Protein 1YAA (pdb70)

Sequence (1648 aa):
SATLFNNIELLPPDALFGIKQRYGQDQRATKVDLGIGAYRDDNGKPWVLPSVKAAEKLIHNDSSYNHEYLGITGLPSLTSNAAKIIFGTQSDALQEDRVISVQSLSGTGALHISAKFFSKFFPDKLVYLSKPTWANHMAIFENQGLKTATYPYWANETKSLDLNGFLNAIQKAPEGSIFVLHSCAHNPTGLDPTSEQWVQIVDAIASKNHIALFDTAYQGFATGDLDKDAYAVRLGVEKLSTVSPVFVCQSFAKNAGMYGERVGCFHLALTKQAQNKTIKPAVTSQLAKIIRSEVSNPPAYGAKIVAKLLETPELTEQWHKDMVTMSSRITKMRHALRDHLVKLGTPGNWDHIVNQCGMFSFTGLTPQMVKRLEETHAVYLVASGRASIAGLNQGNVEYVAKAIDEVVRFYASATLFNNIELLPPDALFGIKQRYGQDQRATKVDLGIGAYRDDNGKPWVLPSVKAAEKLIHNDSSYNHEYLGITGLPSLTSNAAKIIFGTQSDALQEDRVISVQSLSGTGALHISAKFFSKFFPDKLVYLSKPTWANHMAIFENQGLKTATYPYWANETKSLDLNGFLNAIQKAPEGSIFVLHSCAHNPTGLDPTSEQWVQIVDAIASKNHIALFDTAYQGFATGDLDKDAYAVRLGVEKLSTVSPVFVCQSFAKNAGMYGERVGCFHLALTKQAQNKTIKPAVTSQLAKIIRSEVSNPPAYGAKIVAKLLETPELTEQWHKDMVTMSSRITKMRHALRDHLVKLGTPGNWDHIVNQCGMFSFTGLTPQMVKRLEETHAVYLVASGRASIAGLNQGNVEYVAKAIDEVVRFYASATLFNNIELLPPDALFGIKQRYGQDQRATKVDLGIGAYRDDNGKPWVLPSVKAAEKLIHNDSSYNHEYLGITGLPSLTSNAAKIIFGTQSDALQEDRVISVQSLSGTGALHISAKFFSKFFPDKLVYLSKPTWANHMAIFENQGLKTATYPYWANETKSLDLNGFLNAIQKAPEGSIFVLHSCAHNPTGLDPTSEQWVQIVDAIASKNHIALFDTAYQGFATGDLDKDAYAVRLGVEKLSTVSPVFVCQSFAKNAGMYGERVGCFHLALTKQAQNKTIKPAVTSQLAKIIRSEVSNPPAYGAKIVAKLLETPELTEQWHKDMVTMSSRITKMRHALRDHLVKLGTPGNWDHIVNQCGMFSFTGLTPQMVKRLEETHAVYLVASGRASIAGLNQGNVEYVAKAIDEVVRFYASATLFNNIELLPPDALFGIKQRYGQDQRATKVDLGIGAYRDDNGKPWVLPSVKAAEKLIHNDSSYNHEYLGITGLPSLTSNAAKIIFGTQSDALQEDRVISVQSLSGTGALHISAKFFSKFFPDKLVYLSKPTWANHMAIFENQGLKTATYPYWANETKSLDLNGFLNAIQKAPEGSIFVLHSCAHNPTGLDPTSEQWVQIVDAIASKNHIALFDTAYQGFATGDLDKDAYAVRLGVEKLSTVSPVFVCQSFAKNAGMYGERVGCFHLALTKQAQNKTIKPAVTSQLAKIIRSEVSNPPAYGAKIVAKLLETPELTEQWHKDMVTMSSRITKMRHALRDHLVKLGTPGNWDHIVNQCGMFSFTGLTPQMVKRLEETHAVYLVASGRASIAGLNQGNVEYVAKAIDEVVRFYA

Foldseek 3Di:
DVCPCVPDDDDDDDLAVVLVVVLVPDPDPQAFEFGDQAFADQVLHHDQAPLLVVLLVVLVVDPPRDQDFAALQDDVLLFVLVCCLQQNPPHPLVVVVQKDKGKALFLLRLLLLVLQLCLVPPQAAEEEEEVVADRCNVVSNVVSVHHYDYFYAADLVVRAGPLVRNLVCLQPGQAAHEYEAELACTPFALYDQPLVSLLSNLVSNQVRLYEYAYRYEFQCFFVNDSVVSSSSVNSNLVSCQARYKYWYRFGCCHLNVLVVLRTTMIMIRHHDDPCCVPVSVVVNVVSSVVSCVPVNHGRDSSSSSSSSQSPPVVSVVSSSVSSCVRSVVLLVLLCLLQVLLVVVVQPDHQCQSNVGTGFKHQRSDALVLQVVLCVPVNYHYRSSSIGGSSSDHPVPSNVVSVSSSVSSVVPD/DVCVCVPPDDDDDQLQVVLVVVLVPDPDPQAFEFGDQAFADQVLHHDQFPLLVVLLVVQVVDPPRDQDFAALQGDPLLFVLVCCLQQHPPHPLVVVVQKDKGKAQFLLRLLLLVLQLCLVPPQAAEEEDEVVADRCNVVSNVVSPHHYDYFYFADLVVLAGPLVRRLVCLVPHAQAHEYEAALALTVPSLHDDDLVSLLSNLVSCQVSLYEYEYRYEFQCFFVNDSVVSSSSVNSNLVRCQQRAKYWYRFGPCHLNVLPPLRTTMIMIRGHDDPPVVVVRVVVSVVSSVVSCVPPNHGGDPSSSSVSCCSVDPVSVVSSSVSSCVRSVQLLVLLVLLQVLLVVVVAPDHRCQSNVRIGQKHQRSDALQLQVCCCVPRNYHYRSRSITGSSSDHPVCSNSSSVSSSCSSVVVD/DVCVCVPPDDDDDQLQVVQVVVLVVDPDPQAFEFGDQAFAPQVQHHDQAPLLVVLQVVLVVDPPHDQDFAALQDDPLLFVLVCCLQQNVPHPLVVVVQKDKGWALFLLRLLLLVLQVCLVPPLPAEAEDEVVADSCNVVSNVVSPHHYDYFYAAPQVVRAGPLVRRLVCLQPGAAQHEYEAELACTPPALYDDDLVSLLSNLVSCQVRLYEYAYRYAFQCFFPLGNVVSSSSVNSNCVRCQARYKYWYRHGPCHLNVLVVQRTTMIMIRGHDDPCCVVVNVVVSVVSSVVSCVPVNHGRDPSSSSVSSQSPDPVSVVSSSVRSNSRNVVLLVLLCLLQVLLVVVVADDHSCQSNVRTGQKHQRSDALQLQVCCCVPVSYHYRSSSITGSSSDHPVCSNSSSVSSSVSSVVVD/DVCPCVPPDDDDDQQQVVLVVVLVVDPDPQAFDFGDQAFADQVLHHDQFPLLVVLLVVLVVDPPRDQDFAALQDDPLLFVLVCCLQQNPPHPLVVVVQKDKGKALFLLRLLLLVLLLCLPPPQAAEEEQEVVADRCNCVSNVVSVHHYDYFYAQDQVVRAGPLVRRLVCLLPGQAAHEYEAALACTPFALYDDDLVSLLSNLVSNQVRLYEYEYRYEFQCFFPNDRVVSSSSVNSNLVSCQARAKYWYRFGPCHLNVCVVLRTTMIMIRGHDDPCCVPVVVVVNVVSSVVSCVPVNHHRPPSSSSSSSCSVDPVSVVSSSVSSVVSNVVLLVLLCLLQVLLVVLVQPDHQCQSNVRTGQKHQRSDALQLQVCCCVPRSYHYRSSSITGSSSDHPVCSNSSSVSSSVSSVVPD

Nearest PDB structures (foldseek):
  1yaa-assembly2_D  TM=1.001E+00  e=1.701E-75  Saccharomyces cerevisiae
  3ii0-assembly3_C  TM=9.668E-01  e=4.951E-47  Homo sapiens
  5tor-assembly1_B  TM=9.424E-01  e=5.478E-46  Sus scrofa
  1ajr-assembly1_B  TM=9.459E-01  e=1.433E-45  Sus scrofa
  5tor-assembly1_A  TM=9.460E-01  e=4.399E-45  Sus scrofa

Structure (mmCIF, N/CA/C/O backbone):
data_1YAA
#
_entry.id   1YAA
#
_cell.length_a   130.310
_cell.length_b   134.630
_cell.length_c   98.750
_cell.angle_alpha   90.00
_cell.angle_beta   90.00
_cell.angle_gamma   90.00
#
_symmetry.space_group_name_H-M   'P 21 21 21'
#
loop_
_entity.id
_entity.type
_entity.pdbx_description
1 polymer 'ASPARTATE AMINOTRANSFERASE'
2 non-polymer 'MALEIC ACID'
3 non-polymer "PYRIDOXAL-5'-PHOSPHATE"
4 water water
#
loop_
_atom_site.group_PDB
_atom_site.id
_atom_site.type_symbol
_atom_site.label_atom_id
_atom_site.label_alt_id
_atom_site.label_comp_id
_atom_site.label_asym_id
_atom_site.label_entity_id
_atom_site.label_seq_id
_atom_site.pdbx_PDB_ins_code
_atom_site.Cartn_x
_atom_site.Cartn_y
_atom_site.Cartn_z
_atom_site.occupancy
_atom_site.B_iso_or_equiv
_atom_site.auth_seq_id
_atom_site.auth_comp_id
_atom_site.auth_asym_id
_atom_site.auth_atom_id
_atom_site.pdbx_PDB_model_num
ATOM 1 N N . SER A 1 1 ? 34.631 71.506 57.764 1.00 30.57 2 SER A N 1
ATOM 2 C CA . SER A 1 1 ? 34.766 70.037 57.543 1.00 34.31 2 SER A CA 1
ATOM 3 C C . SER A 1 1 ? 33.581 69.425 56.797 1.00 34.44 2 SER A C 1
ATOM 4 O O . SER A 1 1 ? 33.565 68.222 56.534 1.00 34.40 2 SER A O 1
ATOM 7 N N . ALA A 1 2 ? 32.592 70.252 56.464 1.00 34.16 3 ALA A N 1
ATOM 8 C CA . ALA A 1 2 ? 31.411 69.783 55.743 1.00 36.16 3 ALA A CA 1
ATOM 9 C C . ALA A 1 2 ? 31.677 69.641 54.244 1.00 36.73 3 ALA A C 1
ATOM 10 O O . ALA A 1 2 ? 31.021 68.855 53.560 1.00 36.72 3 ALA A O 1
ATOM 12 N N . THR A 1 3 ? 32.665 70.380 53.749 1.00 35.63 4 THR A N 1
ATOM 13 C CA . THR A 1 3 ? 33.016 70.364 52.334 1.00 35.78 4 THR A CA 1
ATOM 14 C C . THR A 1 3 ? 34.340 69.658 52.014 1.00 36.92 4 THR A C 1
ATOM 15 O O . THR A 1 3 ? 34.980 69.963 51.003 1.00 37.68 4 THR A O 1
ATOM 19 N N . LEU A 1 4 ? 34.729 68.698 52.850 1.00 35.06 5 LEU A N 1
ATOM 20 C CA . LEU A 1 4 ? 35.982 67.963 52.665 1.00 36.19 5 LEU A CA 1
ATOM 21 C C . LEU A 1 4 ? 36.097 67.172 51.365 1.00 35.08 5 LEU A C 1
ATOM 22 O O . LEU A 1 4 ? 37.184 67.053 50.797 1.00 34.87 5 LEU A O 1
ATOM 27 N N . PHE A 1 5 ? 34.978 66.609 50.918 1.00 36.03 6 PHE A N 1
ATOM 28 C CA . PHE A 1 5 ? 34.949 65.793 49.706 1.00 30.97 6 PHE A CA 1
ATOM 29 C C . PHE A 1 5 ? 34.455 66.526 48.452 1.00 32.71 6 PHE A C 1
ATOM 30 O O . PHE A 1 5 ? 34.235 65.903 47.413 1.00 35.20 6 PHE A O 1
ATOM 38 N N . ASN A 1 6 ? 34.313 67.847 48.537 1.00 32.46 7 ASN A N 1
ATOM 39 C CA . ASN A 1 6 ? 33.834 68.646 47.407 1.00 32.26 7 ASN A CA 1
ATOM 40 C C . ASN A 1 6 ? 34.899 68.908 46.329 1.00 33.62 7 ASN A C 1
ATOM 41 O O . ASN A 1 6 ? 34.677 69.696 45.411 1.00 36.86 7 ASN A O 1
ATOM 46 N N . ASN A 1 7 ? 36.042 68.236 46.430 1.00 30.56 8 ASN A N 1
ATOM 47 C CA . ASN A 1 7 ? 37.128 68.410 45.466 1.00 30.69 8 ASN A CA 1
ATOM 48 C C . ASN A 1 7 ? 37.777 67.074 45.078 1.00 28.75 8 ASN A C 1
ATOM 49 O O . ASN A 1 7 ? 38.806 67.046 44.396 1.00 25.18 8 ASN A O 1
ATOM 54 N N . ILE A 1 8 ? 37.190 65.971 45.533 1.00 25.83 9 ILE A N 1
ATOM 55 C CA . ILE A 1 8 ? 37.721 64.655 45.216 1.00 23.28 9 ILE A CA 1
ATOM 56 C C . ILE A 1 8 ? 37.319 64.207 43.808 1.00 23.63 9 ILE A C 1
ATOM 57 O O . ILE A 1 8 ? 36.139 64.172 43.450 1.00 22.13 9 ILE A O 1
ATOM 62 N N . GLU A 1 9 ? 38.340 63.878 43.027 1.00 23.06 10 GLU A N 1
ATOM 63 C CA . GLU A 1 9 ? 38.213 63.451 41.638 1.00 25.52 10 GLU A CA 1
ATOM 64 C C . GLU A 1 9 ? 37.365 62.197 41.431 1.00 25.57 10 GLU A C 1
ATOM 65 O O . GLU A 1 9 ? 37.198 61.376 42.338 1.00 28.33 10 GLU A O 1
ATOM 71 N N . LEU A 1 10 ? 36.825 62.069 40.222 1.00 25.83 11 LEU A N 1
ATOM 72 C CA . LEU A 1 10 ? 36.016 60.919 39.839 1.00 26.18 11 LEU A CA 1
ATOM 73 C C . LEU A 1 10 ? 36.880 60.011 38.974 1.00 27.62 11 LEU A C 1
ATOM 74 O O . LEU A 1 10 ? 37.402 60.431 37.940 1.00 29.44 11 LEU A O 1
ATOM 79 N N . LEU A 1 11 ? 37.029 58.767 39.414 1.00 27.53 12 LEU A N 1
ATOM 80 C CA . LEU A 1 11 ? 37.829 57.787 38.701 1.00 24.50 12 LEU A CA 1
ATOM 81 C C . LEU A 1 11 ? 36.974 56.867 37.831 1.00 28.59 12 LEU A C 1
ATOM 82 O O . LEU A 1 11 ? 35.840 56.531 38.189 1.00 33.48 12 LEU A O 1
ATOM 87 N N . PRO A 1 12 ? 37.488 56.497 36.643 1.00 30.91 13 PRO A N 1
ATOM 88 C CA . PRO A 1 12 ? 36.797 55.614 35.692 1.00 30.02 13 PRO A CA 1
ATOM 89 C C . PRO A 1 12 ? 36.757 54.151 36.167 1.00 31.99 13 PRO A C 1
ATOM 90 O O . PRO A 1 12 ? 37.660 53.691 36.876 1.00 31.67 13 PRO A O 1
ATOM 94 N N . PRO A 1 13 ? 35.699 53.408 35.790 1.00 29.45 14 PRO A N 1
ATOM 95 C CA . PRO A 1 13 ? 35.523 52.001 36.168 1.00 29.10 14 PRO A CA 1
ATOM 96 C C . PRO A 1 13 ? 36.694 51.109 35.771 1.00 29.15 14 PRO A C 1
ATOM 97 O O . PRO A 1 13 ? 37.534 51.492 34.955 1.00 28.06 14 PRO A O 1
ATOM 101 N N . ASP A 1 14 ? 36.732 49.910 36.349 1.00 28.66 15 ASP A N 1
ATOM 102 C CA . ASP A 1 14 ? 37.793 48.949 36.070 1.00 25.70 15 ASP A CA 1
ATOM 103 C C . ASP A 1 14 ? 37.717 48.524 34.610 1.00 24.27 15 ASP A C 1
ATOM 104 O O . ASP A 1 14 ? 36.636 48.270 34.086 1.00 26.24 15 ASP A O 1
ATOM 109 N N . ALA A 1 15 ? 38.873 48.470 33.955 1.00 26.64 16 ALA A N 1
ATOM 110 C CA . ALA A 1 15 ? 38.951 48.080 32.552 1.00 28.24 16 ALA A CA 1
ATOM 111 C C . ALA A 1 15 ? 38.398 46.679 32.296 1.00 29.45 16 ALA A C 1
ATOM 112 O O . ALA A 1 15 ? 38.003 46.365 31.174 1.00 33.77 16 ALA A O 1
ATOM 114 N N . LEU A 1 16 ? 38.355 45.853 33.341 1.00 29.23 17 LEU A N 1
ATOM 115 C CA . LEU A 1 16 ? 37.869 44.476 33.231 1.00 26.16 17 LEU A CA 1
ATOM 116 C C . LEU A 1 16 ? 36.487 44.274 33.850 1.00 27.25 17 LEU A C 1
ATOM 117 O O . LEU A 1 16 ? 35.567 43.796 33.181 1.00 23.87 17 LEU A O 1
ATOM 122 N N . PHE A 1 17 ? 36.347 44.610 35.132 1.00 23.91 18 PHE A N 1
ATOM 123 C CA . PHE A 1 17 ? 35.068 44.451 35.825 1.00 25.81 18 PHE A CA 1
ATOM 124 C C . PHE A 1 17 ? 34.007 45.395 35.270 1.00 23.12 18 PHE A C 1
ATOM 125 O O . PHE A 1 17 ? 32.825 45.268 35.585 1.00 23.14 18 PHE A O 1
ATOM 133 N N . GLY A 1 18 ? 34.445 46.340 34.443 1.00 26.57 19 GLY A N 1
ATOM 134 C CA . GLY A 1 18 ? 33.533 47.278 33.820 1.00 27.49 19 GLY A CA 1
ATOM 135 C C . GLY A 1 18 ? 32.803 46.597 32.678 1.00 30.37 19 GLY A C 1
ATOM 136 O O . GLY A 1 18 ? 31.627 46.871 32.438 1.00 31.37 19 GLY A O 1
ATOM 137 N N . ILE A 1 19 ? 33.503 45.709 31.973 1.00 31.90 20 ILE A N 1
ATOM 138 C CA . ILE A 1 19 ? 32.920 44.968 30.856 1.00 32.76 20 ILE A CA 1
ATOM 139 C C . ILE A 1 19 ? 31.802 44.091 31.407 1.00 36.32 20 ILE A C 1
ATOM 140 O O . ILE A 1 19 ? 30.748 43.950 30.792 1.00 34.43 20 ILE A O 1
ATOM 145 N N . LYS A 1 20 ? 32.042 43.531 32.590 1.00 39.09 21 LYS A N 1
ATOM 146 C CA . LYS A 1 20 ? 31.077 42.673 33.262 1.00 42.18 21 LYS A CA 1
ATOM 147 C C . LYS A 1 20 ? 29.786 43.441 33.563 1.00 46.47 21 LYS A C 1
ATOM 148 O O . LYS A 1 20 ? 28.688 42.896 33.432 1.00 48.59 21 LYS A O 1
ATOM 154 N N . GLN A 1 21 ? 29.925 44.711 33.945 1.00 49.84 22 GLN A N 1
ATOM 155 C CA . GLN A 1 21 ? 28.775 45.563 34.251 1.00 51.92 22 GLN A CA 1
ATOM 156 C C . GLN A 1 21 ? 28.007 45.912 32.978 1.00 51.38 22 GLN A C 1
ATOM 157 O O . GLN A 1 21 ? 26.821 45.617 32.869 1.00 53.90 22 GLN A O 1
ATOM 163 N N . ARG A 1 22 ? 28.704 46.509 32.012 1.00 50.40 23 ARG A N 1
ATOM 164 C CA . ARG A 1 22 ? 28.115 46.915 30.733 1.00 47.18 23 ARG A CA 1
ATOM 165 C C . ARG A 1 22 ? 27.489 45.746 29.979 1.00 47.31 23 ARG A C 1
ATOM 166 O O . ARG A 1 22 ? 26.522 45.921 29.233 1.00 47.36 23 ARG A O 1
ATOM 174 N N . TYR A 1 23 ? 28.065 44.561 30.162 1.00 43.79 24 TYR A N 1
ATOM 175 C CA . TYR A 1 23 ? 27.564 43.346 29.533 1.00 41.61 24 TYR A CA 1
ATOM 176 C C . TYR A 1 23 ? 26.301 42.923 30.265 1.00 43.55 24 TYR A C 1
ATOM 177 O O . TYR A 1 23 ? 25.325 42.510 29.642 1.00 46.35 24 TYR A O 1
ATOM 186 N N . GLY A 1 24 ? 26.336 43.033 31.592 1.00 45.30 25 GLY A N 1
ATOM 187 C CA . GLY A 1 24 ? 25.195 42.666 32.412 1.00 48.86 25 GLY A CA 1
ATOM 188 C C . GLY A 1 24 ? 24.002 43.579 32.196 1.00 51.34 25 GLY A C 1
ATOM 189 O O . GLY A 1 24 ? 22.855 43.131 32.246 1.00 50.00 25 GLY A O 1
ATOM 190 N N . GLN A 1 25 ? 24.277 44.855 31.934 1.00 54.18 26 GLN A N 1
ATOM 191 C CA . GLN A 1 25 ? 23.235 45.849 31.697 1.00 58.79 26 GLN A CA 1
ATOM 192 C C . GLN A 1 25 ? 22.802 45.843 30.225 1.00 61.84 26 GLN A C 1
ATOM 193 O O . GLN A 1 25 ? 22.249 46.827 29.728 1.00 63.85 26 GLN A O 1
ATOM 199 N N . ASP A 1 26 ? 23.079 44.742 29.528 1.00 62.40 27 ASP A N 1
ATOM 200 C CA . ASP A 1 26 ? 22.716 44.607 28.120 1.00 62.97 27 ASP A CA 1
ATOM 201 C C . ASP A 1 26 ? 21.505 43.684 27.988 1.00 61.95 27 ASP A C 1
ATOM 202 O O . ASP A 1 26 ? 21.500 42.564 28.501 1.00 61.16 27 ASP A O 1
ATOM 207 N N . GLN A 1 27 ? 20.486 44.167 27.283 1.00 61.26 28 GLN A N 1
ATOM 208 C CA . GLN A 1 27 ? 19.245 43.427 27.089 1.00 61.71 28 GLN A CA 1
ATOM 209 C C . GLN A 1 27 ? 19.243 42.435 25.922 1.00 59.87 28 GLN A C 1
ATOM 210 O O . GLN A 1 27 ? 18.435 41.503 25.900 1.00 60.01 28 GLN A O 1
ATOM 216 N N . ARG A 1 28 ? 20.137 42.640 24.957 1.00 56.19 29 ARG A N 1
ATOM 217 C CA . ARG A 1 28 ? 20.226 41.773 23.780 1.00 53.29 29 ARG A CA 1
ATOM 218 C C . ARG A 1 28 ? 20.399 40.296 24.127 1.00 51.27 29 ARG A C 1
ATOM 219 O O . ARG A 1 28 ? 21.254 39.937 24.936 1.00 53.06 29 ARG A O 1
ATOM 227 N N . ALA A 1 29 ? 19.569 39.447 23.522 1.00 50.83 30 ALA A N 1
ATOM 228 C CA . ALA A 1 29 ? 19.616 38.005 23.767 1.00 52.12 30 ALA A CA 1
ATOM 229 C C . ALA A 1 29 ? 20.755 37.322 23.016 1.00 52.08 30 ALA A C 1
ATOM 230 O O . ALA A 1 29 ? 21.121 36.186 23.326 1.00 53.26 30 ALA A O 1
ATOM 232 N N . THR A 1 30 ? 21.309 38.016 22.026 1.00 50.74 31 THR A N 1
ATOM 233 C CA . THR A 1 30 ? 22.410 37.479 21.237 1.00 47.89 31 THR A CA 1
ATOM 234 C C . THR A 1 30 ? 23.729 38.177 21.593 1.00 45.49 31 THR A C 1
ATOM 235 O O . THR A 1 30 ? 24.391 38.775 20.741 1.00 48.02 31 THR A O 1
ATOM 239 N N . LYS A 1 31 ? 24.100 38.095 22.868 1.00 39.62 32 LYS A N 1
ATOM 240 C CA . LYS A 1 31 ? 25.332 38.707 23.356 1.00 32.60 32 LYS A CA 1
ATOM 241 C C . LYS A 1 31 ? 26.326 37.652 23.848 1.00 26.74 32 LYS A C 1
ATOM 242 O O . LYS A 1 31 ? 25.947 36.671 24.489 1.00 25.28 32 LYS A O 1
ATOM 248 N N . VAL A 1 32 ? 27.598 37.857 23.521 1.00 22.39 33 VAL A N 1
ATOM 249 C CA . VAL A 1 32 ? 28.669 36.946 23.913 1.00 16.83 33 VAL A CA 1
ATOM 250 C C . VAL A 1 32 ? 29.647 37.701 24.822 1.00 18.16 33 VAL A C 1
ATOM 251 O O . VAL A 1 32 ? 30.018 38.845 24.543 1.00 15.32 33 VAL A O 1
ATOM 255 N N . ASP A 1 33 ? 30.077 37.050 25.897 1.00 21.67 34 ASP A N 1
ATOM 256 C CA . ASP A 1 33 ? 30.986 37.675 26.849 1.00 27.37 34 ASP A CA 1
ATOM 257 C C . ASP A 1 33 ? 32.382 37.066 26.855 1.00 26.54 34 ASP A C 1
ATOM 258 O O . ASP A 1 33 ? 32.597 35.951 27.338 1.00 24.12 34 ASP A O 1
ATOM 263 N N . LEU A 1 34 ? 33.331 37.831 26.330 1.00 23.95 35 LEU A N 1
ATOM 264 C CA . LEU A 1 34 ? 34.721 37.411 26.264 1.00 21.30 35 LEU A CA 1
ATOM 265 C C . LEU A 1 34 ? 35.571 38.409 27.057 1.00 23.23 35 LEU A C 1
ATOM 266 O O . LEU A 1 34 ? 36.710 38.703 26.686 1.00 24.16 35 LEU A O 1
ATOM 271 N N . GLY A 1 35 ? 35.006 38.916 28.154 1.00 18.62 36 GLY A N 1
ATOM 272 C CA . GLY A 1 35 ? 35.700 39.883 28.992 1.00 24.92 36 GLY A CA 1
ATOM 273 C C . GLY A 1 35 ? 36.612 39.288 30.055 1.00 23.54 36 GLY A C 1
ATOM 274 O O . GLY A 1 35 ? 37.750 38.911 29.763 1.00 24.28 36 GLY A O 1
ATOM 275 N N . ILE A 1 36 ? 36.129 39.239 31.297 1.00 21.41 37 ILE A N 1
ATOM 276 C CA . ILE A 1 36 ? 36.903 38.681 32.406 1.00 21.79 37 ILE A CA 1
ATOM 277 C C . ILE A 1 36 ? 37.221 37.216 32.130 1.00 18.87 37 ILE A C 1
ATOM 278 O O . ILE A 1 36 ? 36.395 36.487 31.584 1.00 16.17 37 ILE A O 1
ATOM 283 N N . GLY A 1 37 ? 38.439 36.811 32.473 1.00 18.07 38 GLY A N 1
ATOM 284 C CA . GLY A 1 37 ? 38.868 35.445 32.255 1.00 24.89 38 GLY A CA 1
ATOM 285 C C . GLY A 1 37 ? 38.363 34.470 33.297 1.00 25.30 38 GLY A C 1
ATOM 286 O O . GLY A 1 37 ? 39.148 33.913 34.062 1.00 31.31 38 GLY A O 1
ATOM 287 N N . ALA A 1 38 ? 37.047 34.299 33.349 1.00 26.50 39 ALA A N 1
ATOM 288 C CA . ALA A 1 38 ? 36.422 33.377 34.282 1.00 22.22 39 ALA A CA 1
ATOM 289 C C . ALA A 1 38 ? 35.905 32.230 33.434 1.00 21.74 39 ALA A C 1
ATOM 290 O O . ALA A 1 38 ? 35.185 32.457 32.465 1.00 19.21 39 ALA A O 1
ATOM 292 N N . TYR A 1 39 ? 36.298 31.008 33.788 1.00 22.40 40 TYR A N 1
ATOM 293 C CA . TYR A 1 39 ? 35.902 29.809 33.054 1.00 19.87 40 TYR A CA 1
ATOM 294 C C . TYR A 1 39 ? 34.398 29.592 32.944 1.00 20.03 40 TYR A C 1
ATOM 295 O O . TYR A 1 39 ? 33.649 29.813 33.897 1.00 22.13 40 TYR A O 1
ATOM 304 N N . ARG A 1 40 ? 33.974 29.143 31.767 1.00 17.08 41 ARG A N 1
ATOM 305 C CA . ARG A 1 40 ? 32.572 28.845 31.496 1.00 12.29 41 ARG A CA 1
ATOM 306 C C . ARG A 1 40 ? 32.565 27.531 30.750 1.00 15.95 41 ARG A C 1
ATOM 307 O O . ARG A 1 40 ? 33.487 27.245 29.983 1.00 14.37 41 ARG A O 1
ATOM 315 N N . ASP A 1 41 ? 31.552 26.712 31.004 1.00 16.38 42 ASP A N 1
ATOM 316 C CA . ASP A 1 41 ? 31.457 25.423 30.336 1.00 22.00 42 ASP A CA 1
ATOM 317 C C . ASP A 1 41 ? 30.858 25.546 28.928 1.00 22.22 42 ASP A C 1
ATOM 318 O O . ASP A 1 41 ? 30.757 26.648 28.386 1.00 22.27 42 ASP A O 1
ATOM 323 N N . ASP A 1 42 ? 30.455 24.418 28.350 1.00 26.66 43 ASP A N 1
ATOM 324 C CA . ASP A 1 42 ? 29.883 24.389 27.003 1.00 30.21 43 ASP A CA 1
ATOM 325 C C . ASP A 1 42 ? 28.539 25.118 26.866 1.00 25.97 43 ASP A C 1
ATOM 326 O O . ASP A 1 42 ? 28.185 25.563 25.777 1.00 30.86 43 ASP A O 1
ATOM 331 N N . ASN A 1 43 ? 27.809 25.260 27.969 1.00 26.65 44 ASN A N 1
ATOM 332 C CA . ASN A 1 43 ? 26.514 25.945 27.951 1.00 20.34 44 ASN A CA 1
ATOM 333 C C . ASN A 1 43 ? 26.662 27.417 28.320 1.00 17.85 44 ASN A C 1
ATOM 334 O O . ASN A 1 43 ? 25.667 28.143 28.424 1.00 13.06 44 ASN A O 1
ATOM 339 N N . GLY A 1 44 ? 27.907 27.840 28.528 1.00 10.07 45 GLY A N 1
ATOM 340 C CA . GLY A 1 44 ? 28.198 29.219 28.881 1.00 15.27 45 GLY A CA 1
ATOM 341 C C . GLY A 1 44 ? 27.935 29.588 30.329 1.00 15.28 45 GLY A C 1
ATOM 342 O O . GLY A 1 44 ? 27.877 30.770 30.668 1.00 18.12 45 GLY A O 1
ATOM 343 N N . LYS A 1 45 ? 27.834 28.584 31.192 1.00 14.73 46 LYS A N 1
ATOM 344 C CA . LYS A 1 45 ? 27.557 28.808 32.605 1.00 11.30 46 LYS A CA 1
ATOM 345 C C . LYS A 1 45 ? 28.759 28.582 33.521 1.00 13.50 46 LYS A C 1
ATOM 346 O O . LYS A 1 45 ? 29.728 27.910 33.146 1.00 11.39 46 LYS A O 1
ATOM 352 N N . PRO A 1 46 ? 28.728 29.175 34.730 1.00 10.18 47 PRO A N 1
ATOM 353 C CA . PRO A 1 46 ? 29.835 28.994 35.673 1.00 7.03 47 PRO A CA 1
ATOM 354 C C . PRO A 1 46 ? 29.984 27.488 35.897 1.00 8.11 47 PRO A C 1
ATOM 355 O O . PRO A 1 46 ? 28.997 26.754 35.850 1.00 12.03 47 PRO A O 1
ATOM 359 N N . TRP A 1 47 ? 31.207 27.020 36.107 1.00 14.66 48 TRP A N 1
ATOM 360 C CA . TRP A 1 47 ? 31.432 25.591 36.288 1.00 15.71 48 TRP A CA 1
ATOM 361 C C . TRP A 1 47 ? 32.215 25.232 37.552 1.00 16.57 48 TRP A C 1
ATOM 362 O O . TRP A 1 47 ? 33.444 25.263 37.556 1.00 21.15 48 TRP A O 1
ATOM 373 N N . VAL A 1 48 ? 31.500 24.877 38.617 1.00 17.61 49 VAL A N 1
ATOM 374 C CA . VAL A 1 48 ? 32.142 24.485 39.873 1.00 10.84 49 VAL A CA 1
ATOM 375 C C . VAL A 1 48 ? 32.774 23.106 39.672 1.00 10.20 49 VAL A C 1
ATOM 376 O O . VAL A 1 48 ? 32.078 22.137 39.374 1.00 12.89 49 VAL A O 1
ATOM 380 N N . LEU A 1 49 ? 34.090 23.027 39.839 1.00 12.26 50 LEU A N 1
ATOM 381 C CA . LEU A 1 49 ? 34.828 21.781 39.648 1.00 11.31 50 LEU A CA 1
ATOM 382 C C . LEU A 1 49 ? 34.286 20.594 40.430 1.00 12.63 50 LEU A C 1
ATOM 383 O O . LEU A 1 49 ? 34.030 20.693 41.629 1.00 17.15 50 LEU A O 1
ATOM 388 N N . PRO A 1 50 ? 34.110 19.449 39.754 1.00 11.29 51 PRO A N 1
ATOM 389 C CA . PRO A 1 50 ? 33.601 18.234 40.387 1.00 13.52 51 PRO A CA 1
ATOM 390 C C . PRO A 1 50 ? 34.410 17.865 41.626 1.00 14.35 51 PRO A C 1
ATOM 391 O O . PRO A 1 50 ? 33.846 17.398 42.613 1.00 18.55 51 PRO A O 1
ATOM 395 N N . SER A 1 51 ? 35.720 18.114 41.587 1.00 16.36 52 SER A N 1
ATOM 396 C CA . SER A 1 51 ? 36.593 17.818 42.723 1.00 13.26 52 SER A CA 1
ATOM 397 C C . SER A 1 51 ? 36.321 18.794 43.865 1.00 15.09 52 SER A C 1
ATOM 398 O O . SER A 1 51 ? 36.361 18.414 45.034 1.00 15.57 52 SER A O 1
ATOM 401 N N . VAL A 1 52 ? 36.068 20.056 43.523 1.00 13.49 53 VAL A N 1
ATOM 402 C CA . VAL A 1 52 ? 35.753 21.073 44.526 1.00 12.26 53 VAL A CA 1
ATOM 403 C C . VAL A 1 52 ? 34.426 20.722 45.202 1.00 17.48 53 VAL A C 1
ATOM 404 O O . VAL A 1 52 ? 34.271 20.905 46.410 1.00 19.24 53 VAL A O 1
ATOM 408 N N . LYS A 1 53 ? 33.481 20.196 44.423 1.00 17.60 54 LYS A N 1
ATOM 409 C CA . LYS A 1 53 ? 32.179 19.800 44.955 1.00 16.45 54 LYS A CA 1
ATOM 410 C C . LYS A 1 53 ? 32.316 18.720 46.020 1.00 18.47 54 LYS A C 1
ATOM 411 O O . LYS A 1 53 ? 31.642 18.765 47.052 1.00 14.87 54 LYS A O 1
ATOM 417 N N . ALA A 1 54 ? 33.191 17.750 45.764 1.00 19.04 55 ALA A N 1
ATOM 418 C CA . ALA A 1 54 ? 33.412 16.652 46.698 1.00 19.50 55 ALA A CA 1
ATOM 419 C C . ALA A 1 54 ? 34.117 17.093 47.983 1.00 18.39 55 ALA A C 1
ATOM 420 O O . ALA A 1 54 ? 33.819 16.574 49.061 1.00 22.51 55 ALA A O 1
ATOM 422 N N . ALA A 1 55 ? 35.032 18.057 47.868 1.00 14.59 56 ALA A N 1
ATOM 423 C CA . ALA A 1 55 ? 35.773 18.583 49.021 1.00 13.36 56 ALA A CA 1
ATOM 424 C C . ALA A 1 55 ? 34.862 19.421 49.900 1.00 11.02 56 ALA A C 1
ATOM 425 O O . ALA A 1 55 ? 34.907 19.343 51.128 1.00 15.64 56 ALA A O 1
ATOM 427 N N . GLU A 1 56 ? 34.013 20.202 49.247 1.00 10.76 57 GLU A N 1
ATOM 428 C CA . GLU A 1 56 ? 33.071 21.086 49.914 1.00 13.62 57 GLU A CA 1
ATOM 429 C C . GLU A 1 56 ? 32.013 20.297 50.685 1.00 18.08 57 GLU A C 1
ATOM 430 O O . GLU A 1 56 ? 31.465 20.778 51.676 1.00 17.41 57 GLU A O 1
ATOM 436 N N . LYS A 1 57 ? 31.762 19.070 50.233 1.00 22.61 58 LYS A N 1
ATOM 437 C CA . LYS A 1 57 ? 30.789 18.168 50.844 1.00 23.23 58 LYS A CA 1
ATOM 438 C C . LYS A 1 57 ? 31.351 17.598 52.145 1.00 23.30 58 LYS A C 1
ATOM 439 O O . LYS A 1 57 ? 30.654 17.527 53.163 1.00 20.59 58 LYS A O 1
ATOM 445 N N . LEU A 1 58 ? 32.618 17.201 52.100 1.00 13.65 59 LEU A N 1
ATOM 446 C CA . LEU A 1 58 ? 33.287 16.632 53.261 1.00 19.41 59 LEU A CA 1
ATOM 447 C C . LEU A 1 58 ? 33.418 17.636 54.403 1.00 20.17 59 LEU A C 1
ATOM 448 O O . LEU A 1 58 ? 33.292 17.279 55.575 1.00 23.73 59 LEU A O 1
ATOM 453 N N . ILE A 1 59 ? 33.648 18.896 54.048 1.00 18.87 60 ILE A N 1
ATOM 454 C CA . ILE A 1 59 ? 33.790 19.970 55.025 1.00 19.88 60 ILE A CA 1
ATOM 455 C C . ILE A 1 59 ? 32.499 20.239 55.800 1.00 24.50 60 ILE A C 1
ATOM 456 O O . ILE A 1 59 ? 32.537 20.509 56.998 1.00 29.90 60 ILE A O 1
ATOM 461 N N . HIS A 1 60 ? 31.360 20.152 55.120 1.00 27.44 61 HIS A N 1
ATOM 462 C CA . HIS A 1 60 ? 30.072 20.370 55.768 1.00 30.74 61 HIS A CA 1
ATOM 463 C C . HIS A 1 60 ? 29.594 19.126 56.502 1.00 31.13 61 HIS A C 1
ATOM 464 O O . HIS A 1 60 ? 28.716 19.201 57.362 1.00 32.01 61 HIS A O 1
ATOM 471 N N . ASN A 1 61 ? 30.166 17.980 56.150 1.00 32.26 62 ASN A N 1
ATOM 472 C CA . ASN A 1 61 ? 29.810 16.725 56.798 1.00 33.57 62 ASN A CA 1
ATOM 473 C C . ASN A 1 61 ? 30.688 16.491 58.025 1.00 31.32 62 ASN A C 1
ATOM 474 O O . ASN A 1 61 ? 30.600 15.450 58.678 1.00 30.79 62 ASN A O 1
ATOM 479 N N . ASP A 1 62 ? 31.540 17.468 58.322 1.00 28.38 63 ASP A N 1
ATOM 480 C CA . ASP A 1 62 ? 32.421 17.398 59.475 1.00 27.43 63 ASP A CA 1
ATOM 481 C C . ASP A 1 62 ? 31.672 17.939 60.690 1.00 28.32 63 ASP A C 1
ATOM 482 O O . ASP A 1 62 ? 31.149 19.058 60.660 1.00 21.07 63 ASP A O 1
ATOM 487 N N . SER A 1 63 ? 31.626 17.133 61.751 1.00 28.21 64 SER A N 1
ATOM 488 C CA . SER A 1 63 ? 30.940 17.494 62.992 1.00 31.10 64 SER A CA 1
ATOM 489 C C . SER A 1 63 ? 31.512 18.765 63.611 1.00 28.41 64 SER A C 1
ATOM 490 O O . SER A 1 63 ? 30.780 19.568 64.192 1.00 27.14 64 SER A O 1
ATOM 493 N N . SER A 1 64 ? 32.820 18.944 63.451 1.00 28.86 65 SER A N 1
ATOM 494 C CA . SER A 1 64 ? 33.532 20.097 63.988 1.00 31.42 65 SER A CA 1
ATOM 495 C C . SER A 1 64 ? 33.536 21.324 63.066 1.00 28.91 65 SER A C 1
ATOM 496 O O . SER A 1 64 ? 34.286 22.273 63.300 1.00 33.74 65 SER A O 1
ATOM 499 N N . TYR A 1 65 ? 32.698 21.312 62.031 1.00 21.04 66 TYR A N 1
ATOM 500 C CA . TYR A 1 65 ? 32.628 22.431 61.093 1.00 15.50 66 TYR A CA 1
ATOM 501 C C . TYR A 1 65 ? 32.204 23.735 61.775 1.00 18.98 66 TYR A C 1
ATOM 502 O O . TYR A 1 65 ? 31.195 23.774 62.486 1.00 17.34 66 TYR A O 1
ATOM 511 N N . ASN A 1 66 ? 32.972 24.799 61.535 1.00 15.45 67 ASN A N 1
ATOM 512 C CA . ASN A 1 66 ? 32.690 26.107 62.120 1.00 13.94 67 ASN A CA 1
ATOM 513 C C . ASN A 1 66 ? 33.225 27.277 61.304 1.00 9.71 67 ASN A C 1
ATOM 514 O O . ASN A 1 66 ? 33.920 27.088 60.304 1.00 10.48 67 ASN A O 1
ATOM 519 N N . HIS A 1 67 ? 32.923 28.484 61.778 1.00 2.00 68 HIS A N 1
ATOM 520 C CA . HIS A 1 67 ? 33.339 29.724 61.142 1.00 2.11 68 HIS A CA 1
ATOM 521 C C . HIS A 1 67 ? 34.313 30.532 62.002 1.00 2.62 68 HIS A C 1
ATOM 522 O O . HIS A 1 67 ? 34.336 31.757 61.908 1.00 6.16 68 HIS A O 1
ATOM 529 N N . GLU A 1 68 ? 35.103 29.862 62.841 1.00 9.20 69 GLU A N 1
ATOM 530 C CA . GLU A 1 68 ? 36.048 30.546 63.728 1.00 10.31 69 GLU A CA 1
ATOM 531 C C . GLU A 1 68 ? 37.204 31.229 63.013 1.00 10.86 69 GLU A C 1
ATOM 532 O O . GLU A 1 68 ? 37.523 30.907 61.872 1.00 14.05 69 GLU A O 1
ATOM 538 N N . TYR A 1 69 ? 37.860 32.133 63.736 1.00 13.21 70 TYR A N 1
ATOM 539 C CA . TYR A 1 69 ? 39.016 32.858 63.232 1.00 9.66 70 TYR A CA 1
ATOM 540 C C . TYR A 1 69 ? 40.161 31.881 63.020 1.00 12.89 70 TYR A C 1
ATOM 541 O O . TYR A 1 69 ? 40.421 31.030 63.873 1.00 10.96 70 TYR A O 1
ATOM 550 N N . LEU A 1 70 ? 40.843 32.009 61.887 1.00 11.73 71 LEU A N 1
ATOM 551 C CA . LEU A 1 70 ? 42.023 31.201 61.606 1.00 9.60 71 LEU A CA 1
ATOM 552 C C . LEU A 1 70 ? 43.159 32.054 62.170 1.00 12.15 71 LEU A C 1
ATOM 553 O O . LEU A 1 70 ? 42.935 33.189 62.597 1.00 6.94 71 LEU A O 1
ATOM 558 N N . GLY A 1 71 ? 44.379 31.531 62.147 1.00 11.46 72 GLY A N 1
ATOM 559 C CA . GLY A 1 71 ? 45.501 32.311 62.629 1.00 4.39 72 GLY A CA 1
ATOM 560 C C . GLY A 1 71 ? 45.768 33.430 61.643 1.00 5.24 72 GLY A C 1
ATOM 561 O O . GLY A 1 71 ? 45.288 33.393 60.505 1.00 4.09 72 GLY A O 1
ATOM 562 N N . ILE A 1 72 ? 46.550 34.413 62.073 1.00 5.06 73 ILE A N 1
ATOM 563 C CA . ILE A 1 72 ? 46.899 35.575 61.260 1.00 6.16 73 ILE A CA 1
ATOM 564 C C . ILE A 1 72 ? 47.498 35.180 59.905 1.00 11.80 73 ILE A C 1
ATOM 565 O O . ILE A 1 72 ? 47.225 35.828 58.888 1.00 10.25 73 ILE A O 1
ATOM 570 N N . THR A 1 73 ? 48.296 34.112 59.893 1.00 6.90 74 THR A N 1
ATOM 571 C CA . THR A 1 73 ? 48.939 33.652 58.664 1.00 12.65 74 THR A CA 1
ATOM 572 C C . THR A 1 73 ? 48.189 32.547 57.914 1.00 13.19 74 THR A C 1
ATOM 573 O O . THR A 1 73 ? 48.694 31.990 56.931 1.00 9.46 74 THR A O 1
ATOM 577 N N . GLY A 1 74 ? 46.994 32.222 58.401 1.00 16.06 75 GLY A N 1
ATOM 578 C CA . GLY A 1 74 ? 46.154 31.234 57.752 1.00 16.04 75 GLY A CA 1
ATOM 579 C C . GLY A 1 74 ? 46.154 29.779 58.173 1.00 17.24 75 GLY A C 1
ATOM 580 O O . GLY A 1 74 ? 46.701 29.389 59.209 1.00 20.61 75 GLY A O 1
ATOM 581 N N . LEU A 1 75 ? 45.466 28.989 57.353 1.00 14.55 76 LEU A N 1
ATOM 582 C CA . LEU A 1 75 ? 45.323 27.554 57.534 1.00 11.94 76 LEU A CA 1
ATOM 583 C C . LEU A 1 75 ? 46.657 26.947 57.146 1.00 14.09 76 LEU A C 1
ATOM 584 O O . LEU A 1 75 ? 47.090 27.087 56.004 1.00 5.99 76 LEU A O 1
ATOM 589 N N . PRO A 1 76 ? 47.346 26.296 58.096 1.00 17.60 77 PRO A N 1
ATOM 590 C CA . PRO A 1 76 ? 48.641 25.688 57.778 1.00 15.79 77 PRO A CA 1
ATOM 591 C C . PRO A 1 76 ? 48.495 24.575 56.743 1.00 16.71 77 PRO A C 1
ATOM 592 O O . PRO A 1 76 ? 49.416 24.311 55.967 1.00 15.94 77 PRO A O 1
ATOM 596 N N . SER A 1 77 ? 47.327 23.937 56.730 1.00 18.01 78 SER A N 1
ATOM 597 C CA . SER A 1 77 ? 47.042 22.857 55.790 1.00 18.39 78 SER A CA 1
ATOM 598 C C . SER A 1 77 ? 47.081 23.351 54.345 1.00 16.24 78 SER A C 1
ATOM 599 O O . SER A 1 77 ? 47.547 22.640 53.453 1.00 17.41 78 SER A O 1
ATOM 602 N N . LEU A 1 78 ? 46.573 24.562 54.125 1.00 14.36 79 LEU A N 1
ATOM 603 C CA . LEU A 1 78 ? 46.543 25.174 52.799 1.00 12.61 79 LEU A CA 1
ATOM 604 C C . LEU A 1 78 ? 47.942 25.542 52.323 1.00 7.90 79 LEU A C 1
ATOM 605 O O . LEU A 1 78 ? 48.431 25.023 51.319 1.00 9.55 79 LEU A O 1
ATOM 610 N N . THR A 1 79 ? 48.580 26.430 53.078 1.00 7.64 80 THR A N 1
ATOM 611 C CA . THR A 1 79 ? 49.913 26.947 52.773 1.00 8.70 80 THR A CA 1
ATOM 612 C C . THR A 1 79 ? 51.018 25.918 52.526 1.00 8.30 80 THR A C 1
ATOM 613 O O . THR A 1 79 ? 51.865 26.118 51.654 1.00 8.64 80 THR A O 1
ATOM 617 N N . SER A 1 80 ? 51.017 24.835 53.299 1.00 11.47 81 SER A N 1
ATOM 618 C CA . SER A 1 80 ? 52.021 23.778 53.152 1.00 15.93 81 SER A CA 1
ATOM 619 C C . SER A 1 80 ? 51.857 23.014 51.844 1.00 14.27 81 SER A C 1
ATOM 620 O O . SER A 1 80 ? 52.829 22.779 51.122 1.00 17.99 81 SER A O 1
ATOM 623 N N . ASN A 1 81 ? 50.620 22.611 51.563 1.00 12.32 82 ASN A N 1
ATOM 624 C CA . ASN A 1 81 ? 50.301 21.853 50.362 1.00 12.25 82 ASN A CA 1
ATOM 625 C C . ASN A 1 81 ? 50.431 22.677 49.084 1.00 8.90 82 ASN A C 1
ATOM 626 O O . ASN A 1 81 ? 50.863 22.163 48.053 1.00 8.91 82 ASN A O 1
ATOM 631 N N . ALA A 1 82 ? 50.069 23.954 49.170 1.00 7.55 83 ALA A N 1
ATOM 632 C CA . ALA A 1 82 ? 50.146 24.874 48.042 1.00 6.40 83 ALA A CA 1
ATOM 633 C C . ALA A 1 82 ? 51.604 25.106 47.653 1.00 9.30 83 ALA A C 1
ATOM 634 O O . ALA A 1 82 ? 51.926 25.230 46.475 1.00 14.19 83 ALA A O 1
ATOM 636 N N . ALA A 1 83 ? 52.480 25.166 48.653 1.00 13.57 84 ALA A N 1
ATOM 637 C CA . ALA A 1 83 ? 53.904 25.366 48.415 1.00 13.11 84 ALA A CA 1
ATOM 638 C C . ALA A 1 83 ? 54.450 24.168 47.650 1.00 14.14 84 ALA A C 1
ATOM 639 O O . ALA A 1 83 ? 55.277 24.315 46.754 1.00 17.76 84 ALA A O 1
ATOM 641 N N . LYS A 1 84 ? 53.939 22.985 47.979 1.00 15.52 85 LYS A N 1
ATOM 642 C CA . LYS A 1 84 ? 54.370 21.749 47.335 1.00 16.25 85 LYS A CA 1
ATOM 643 C C . LYS A 1 84 ? 54.013 21.601 45.857 1.00 16.08 85 LYS A C 1
ATOM 644 O O . LYS A 1 84 ? 54.761 20.966 45.112 1.00 23.31 85 LYS A O 1
ATOM 650 N N . ILE A 1 85 ? 52.876 22.149 45.426 1.00 9.38 86 ILE A N 1
ATOM 651 C CA . ILE A 1 85 ? 52.500 22.027 44.017 1.00 11.44 86 ILE A CA 1
ATOM 652 C C . ILE A 1 85 ? 53.327 22.929 43.093 1.00 5.72 86 ILE A C 1
ATOM 653 O O . ILE A 1 85 ? 53.653 22.529 41.973 1.00 9.89 86 ILE A O 1
ATOM 658 N N . ILE A 1 86 ? 53.702 24.114 43.576 1.00 5.67 87 ILE A N 1
ATOM 659 C CA . ILE A 1 86 ? 54.508 25.043 42.784 1.00 10.61 87 ILE A CA 1
ATOM 660 C C . ILE A 1 86 ? 56.010 24.796 42.889 1.00 12.33 87 ILE A C 1
ATOM 661 O O . ILE A 1 86 ? 56.706 24.761 41.875 1.00 16.79 87 ILE A O 1
ATOM 666 N N . PHE A 1 87 ? 56.509 24.649 44.115 1.00 11.18 88 PHE A N 1
ATOM 667 C CA . PHE A 1 87 ? 57.936 24.427 44.343 1.00 10.36 88 PHE A CA 1
ATOM 668 C C . PHE A 1 87 ? 58.372 23.010 43.988 1.00 12.40 88 PHE A C 1
ATOM 669 O O . PHE A 1 87 ? 59.445 22.805 43.418 1.00 9.98 88 PHE A O 1
ATOM 677 N N . GLY A 1 88 ? 57.510 22.042 44.285 1.00 10.86 89 GLY A N 1
ATOM 678 C CA . GLY A 1 88 ? 57.827 20.654 44.026 1.00 6.77 89 GLY A CA 1
ATOM 679 C C . GLY A 1 88 ? 58.190 20.054 45.365 1.00 16.35 89 GLY A C 1
ATOM 680 O O . GLY A 1 88 ? 58.889 20.692 46.152 1.00 15.92 89 GLY A O 1
ATOM 681 N N . THR A 1 89 ? 57.707 18.846 45.637 1.00 22.06 90 THR A N 1
ATOM 682 C CA . THR A 1 89 ? 57.973 18.178 46.914 1.00 31.88 90 THR A CA 1
ATOM 683 C C . THR A 1 89 ? 59.465 17.954 47.168 1.00 35.87 90 THR A C 1
ATOM 684 O O . THR A 1 89 ? 59.915 17.970 48.316 1.00 39.06 90 THR A O 1
ATOM 688 N N . GLN A 1 90 ? 60.231 17.778 46.094 1.00 38.86 91 GLN A N 1
ATOM 689 C CA . GLN A 1 90 ? 61.670 17.548 46.200 1.00 37.57 91 GLN A CA 1
ATOM 690 C C . GLN A 1 90 ? 62.492 18.836 46.105 1.00 31.94 91 GLN A C 1
ATOM 691 O O . GLN A 1 90 ? 63.712 18.793 45.916 1.00 33.57 91 GLN A O 1
ATOM 697 N N . SER A 1 91 ? 61.823 19.977 46.253 1.00 24.32 92 SER A N 1
ATOM 698 C CA . SER A 1 91 ? 62.488 21.271 46.178 1.00 17.23 92 SER A CA 1
ATOM 699 C C . SER A 1 91 ? 63.550 21.437 47.253 1.00 17.54 92 SER A C 1
ATOM 700 O O . SER A 1 91 ? 63.376 20.995 48.388 1.00 18.33 92 SER A O 1
ATOM 703 N N . ASP A 1 92 ? 64.653 22.077 46.881 1.00 22.18 93 ASP A N 1
ATOM 704 C CA . ASP A 1 92 ? 65.749 22.327 47.807 1.00 23.31 93 ASP A CA 1
ATOM 705 C C . ASP A 1 92 ? 65.365 23.442 48.761 1.00 19.19 93 ASP A C 1
ATOM 706 O O . ASP A 1 92 ? 65.828 23.483 49.898 1.00 15.78 93 ASP A O 1
ATOM 711 N N . ALA A 1 93 ? 64.496 24.334 48.297 1.00 16.29 94 ALA A N 1
ATOM 712 C CA . ALA A 1 93 ? 64.046 25.445 49.119 1.00 11.20 94 ALA A CA 1
ATOM 713 C C . ALA A 1 93 ? 63.175 24.918 50.254 1.00 8.97 94 ALA A C 1
ATOM 714 O O . ALA A 1 93 ? 63.220 25.434 51.367 1.00 12.45 94 ALA A O 1
ATOM 716 N N . LEU A 1 94 ? 62.420 23.859 49.974 1.00 11.90 95 LEU A N 1
ATOM 717 C CA . LEU A 1 94 ? 61.545 23.240 50.963 1.00 14.29 95 LEU A CA 1
ATOM 718 C C . LEU A 1 94 ? 62.294 22.328 51.927 1.00 16.82 95 LEU A C 1
ATOM 719 O O . LEU A 1 94 ? 62.067 22.387 53.138 1.00 19.05 95 LEU A O 1
ATOM 724 N N . GLN A 1 95 ? 63.174 21.480 51.397 1.00 14.43 96 GLN A N 1
ATOM 725 C CA . GLN A 1 95 ? 63.924 20.566 52.251 1.00 19.15 96 GLN A CA 1
ATOM 726 C C . GLN A 1 95 ? 64.882 21.318 53.170 1.00 19.24 96 GLN A C 1
ATOM 727 O O . GLN A 1 95 ? 65.201 20.845 54.261 1.00 25.21 96 GLN A O 1
ATOM 733 N N . GLU A 1 96 ? 65.298 22.509 52.747 1.00 19.69 97 GLU A N 1
ATOM 734 C CA . GLU A 1 96 ? 66.203 23.339 53.537 1.00 17.67 97 GLU A CA 1
ATOM 735 C C . GLU A 1 96 ? 65.474 24.339 54.438 1.00 17.79 97 GLU A C 1
ATOM 736 O O . GLU A 1 96 ? 66.111 25.197 55.062 1.00 18.27 97 GLU A O 1
ATOM 742 N N . ASP A 1 97 ? 64.143 24.249 54.469 1.00 22.89 98 ASP A N 1
ATOM 743 C CA . ASP A 1 97 ? 63.295 25.109 55.302 1.00 20.17 98 ASP A CA 1
ATOM 744 C C . ASP A 1 97 ? 63.506 26.594 54.979 1.00 16.08 98 ASP A C 1
ATOM 745 O O . ASP A 1 97 ? 63.507 27.442 55.870 1.00 21.49 98 ASP A O 1
ATOM 750 N N . ARG A 1 98 ? 63.653 26.899 53.694 1.00 13.94 99 ARG A N 1
ATOM 751 C CA . ARG A 1 98 ? 63.888 28.265 53.241 1.00 12.35 99 ARG A CA 1
ATOM 752 C C . ARG A 1 98 ? 62.670 29.007 52.698 1.00 10.14 99 ARG A C 1
ATOM 753 O O . ARG A 1 98 ? 62.781 30.162 52.298 1.00 7.84 99 ARG A O 1
ATOM 761 N N . VAL A 1 99 ? 61.509 28.363 52.697 1.00 11.50 100 VAL A N 1
ATOM 762 C CA . VAL A 1 99 ? 60.313 29.009 52.175 1.00 8.69 100 VAL A CA 1
ATOM 763 C C . VAL A 1 99 ? 59.314 29.454 53.237 1.00 11.03 100 VAL A C 1
ATOM 764 O O . VAL A 1 99 ? 58.853 28.652 54.052 1.00 11.86 100 VAL A O 1
ATOM 768 N N . ILE A 1 100 ? 59.009 30.748 53.234 1.00 8.76 101 ILE A N 1
ATOM 769 C CA . ILE A 1 100 ? 58.027 31.318 54.148 1.00 9.77 101 ILE A CA 1
ATOM 770 C C . ILE A 1 100 ? 56.705 31.290 53.368 1.00 10.57 101 ILE A C 1
ATOM 771 O O . ILE A 1 100 ? 56.663 31.707 52.211 1.00 15.86 101 ILE A O 1
ATOM 776 N N . SER A 1 101 ? 55.640 30.783 53.987 1.00 6.00 102 SER A N 1
ATOM 777 C CA . SER A 1 101 ? 54.344 30.703 53.322 1.00 5.50 102 SER A CA 1
ATOM 778 C C . SER A 1 101 ? 53.206 31.170 54.209 1.00 4.91 102 SER A C 1
ATOM 779 O O . SER A 1 101 ? 53.008 30.635 55.293 1.00 9.32 102 SER A O 1
ATOM 782 N N . VAL A 1 102 ? 52.477 32.186 53.759 1.00 10.70 103 VAL A N 1
ATOM 783 C CA . VAL A 1 102 ? 51.327 32.690 54.503 1.00 9.34 103 VAL A CA 1
ATOM 784 C C . VAL A 1 102 ? 50.108 32.741 53.581 1.00 9.59 103 VAL A C 1
ATOM 785 O O . VAL A 1 102 ? 50.248 32.817 52.361 1.00 7.50 103 VAL A O 1
ATOM 789 N N . GLN A 1 103 ? 48.919 32.641 54.165 1.00 7.87 104 GLN A N 1
ATOM 790 C CA . GLN A 1 103 ? 47.682 32.698 53.397 1.00 10.46 104 GLN A CA 1
ATOM 791 C C . GLN A 1 103 ? 47.414 34.148 53.022 1.00 11.12 104 GLN A C 1
ATOM 792 O O . GLN A 1 103 ? 47.745 35.064 53.775 1.00 11.23 104 GLN A O 1
ATOM 798 N N . SER A 1 104 ? 46.829 34.357 51.849 1.00 11.90 105 SER A N 1
ATOM 799 C CA . SER A 1 104 ? 46.533 35.705 51.390 1.00 11.39 105 SER A CA 1
ATOM 800 C C . SER A 1 104 ? 45.212 35.742 50.640 1.00 13.20 105 SER A C 1
ATOM 801 O O . SER A 1 104 ? 44.692 34.705 50.238 1.00 9.29 105 SER A O 1
ATOM 804 N N . LEU A 1 105 ? 44.674 36.945 50.466 1.00 9.92 106 LEU A N 1
ATOM 805 C CA . LEU A 1 105 ? 43.410 37.135 49.766 1.00 9.51 106 LEU A CA 1
ATOM 806 C C . LEU A 1 105 ? 43.575 36.921 48.272 1.00 8.70 106 LEU A C 1
ATOM 807 O O . LEU A 1 105 ? 43.412 37.842 47.469 1.00 6.31 106 LEU A O 1
ATOM 812 N N . SER A 1 106 ? 43.875 35.672 47.927 1.00 2.00 107 SER A N 1
ATOM 813 C CA . SER A 1 106 ? 44.090 35.242 46.564 1.00 8.26 107 SER A CA 1
ATOM 814 C C . SER A 1 106 ? 45.387 35.865 46.050 1.00 5.42 107 SER A C 1
ATOM 815 O O . SER A 1 106 ? 46.234 36.291 46.839 1.00 8.19 107 SER A O 1
ATOM 818 N N . GLY A 1 107 ? 45.564 35.855 44.737 1.00 9.38 108 GLY A N 1
ATOM 819 C CA . GLY A 1 107 ? 46.754 36.421 44.122 1.00 2.08 108 GLY A CA 1
ATOM 820 C C . GLY A 1 107 ? 46.925 37.922 44.265 1.00 3.65 108 GLY A C 1
ATOM 821 O O . GLY A 1 107 ? 48.052 38.402 44.342 1.00 8.46 108 GLY A O 1
ATOM 822 N N . THR A 1 108 ? 45.827 38.672 44.276 1.00 8.21 109 THR A N 1
ATOM 823 C CA . THR A 1 108 ? 45.909 40.121 44.429 1.00 8.47 109 THR A CA 1
ATOM 824 C C . THR A 1 108 ? 46.431 40.450 45.825 1.00 8.15 109 THR A C 1
ATOM 825 O O . THR A 1 108 ? 47.311 41.293 45.972 1.00 11.30 109 THR A O 1
ATOM 829 N N . GLY A 1 109 ? 45.916 39.748 46.835 1.00 9.44 110 GLY A N 1
ATOM 830 C CA . GLY A 1 109 ? 46.357 39.955 48.206 1.00 5.63 110 GLY A CA 1
ATOM 831 C C . GLY A 1 109 ? 47.844 39.683 48.375 1.00 7.79 110 GLY A C 1
ATOM 832 O O . GLY A 1 109 ? 48.542 40.452 49.035 1.00 7.91 110 GLY A O 1
ATOM 833 N N . ALA A 1 110 ? 48.326 38.598 47.766 1.00 9.72 111 ALA A N 1
ATOM 834 C CA . ALA A 1 110 ? 49.740 38.215 47.812 1.00 10.71 111 ALA A CA 1
ATOM 835 C C . ALA A 1 110 ? 50.633 39.257 47.132 1.00 8.23 111 ALA A C 1
ATOM 836 O O . ALA A 1 110 ? 51.739 39.529 47.597 1.00 9.78 111 ALA A O 1
ATOM 838 N N . LEU A 1 111 ? 50.161 39.798 46.008 1.00 10.10 112 LEU A N 1
ATOM 839 C CA . LEU A 1 111 ? 50.883 40.830 45.266 1.00 6.74 112 LEU A CA 1
ATOM 840 C C . LEU A 1 111 ? 50.903 42.113 46.108 1.00 8.80 112 LEU A C 1
ATOM 841 O O . LEU A 1 111 ? 51.886 42.853 46.110 1.00 6.39 112 LEU A O 1
ATOM 846 N N . HIS A 1 112 ? 49.820 42.355 46.845 1.00 8.01 113 HIS A N 1
ATOM 847 C CA . HIS A 1 112 ? 49.720 43.529 47.709 1.00 11.50 113 HIS A CA 1
ATOM 848 C C . HIS A 1 112 ? 50.674 43.445 48.909 1.00 11.19 113 HIS A C 1
ATOM 849 O O . HIS A 1 112 ? 51.242 44.458 49.326 1.00 13.14 113 HIS A O 1
ATOM 856 N N . ILE A 1 113 ? 50.809 42.248 49.479 1.00 12.08 114 ILE A N 1
ATOM 857 C CA . ILE A 1 113 ? 51.707 42.019 50.610 1.00 14.35 114 ILE A CA 1
ATOM 858 C C . ILE A 1 113 ? 53.130 42.347 50.161 1.00 13.83 114 ILE A C 1
ATOM 859 O O . ILE A 1 113 ? 53.909 42.942 50.911 1.00 13.11 114 ILE A O 1
ATOM 864 N N . SER A 1 114 ? 53.443 41.955 48.927 1.00 15.01 115 SER A N 1
ATOM 865 C CA . SER A 1 114 ? 54.746 42.191 48.313 1.00 9.62 115 SER A CA 1
ATOM 866 C C . SER A 1 114 ? 55.020 43.686 48.219 1.00 9.62 115 SER A C 1
ATOM 867 O O . SER A 1 114 ? 56.049 44.168 48.686 1.00 7.69 115 SER A O 1
ATOM 870 N N . ALA A 1 115 ? 54.070 44.410 47.632 1.00 8.26 116 ALA A N 1
ATOM 871 C CA . ALA A 1 115 ? 54.178 45.852 47.442 1.00 9.54 116 ALA A CA 1
ATOM 872 C C . ALA A 1 115 ? 54.348 46.624 48.741 1.00 11.79 116 ALA A C 1
ATOM 873 O O . ALA A 1 115 ? 55.147 47.547 48.805 1.00 16.91 116 ALA A O 1
ATOM 875 N N . LYS A 1 116 ? 53.583 46.251 49.764 1.00 14.33 117 LYS A N 1
ATOM 876 C CA . LYS A 1 116 ? 53.646 46.911 51.067 1.00 13.41 117 LYS A CA 1
ATOM 877 C C . LYS A 1 116 ? 54.956 46.596 51.786 1.00 12.74 117 LYS A C 1
ATOM 878 O O . LYS A 1 116 ? 55.532 47.459 52.447 1.00 15.22 117 LYS A O 1
ATOM 884 N N . PHE A 1 117 ? 55.417 45.358 51.648 1.00 12.54 118 PHE A N 1
ATOM 885 C CA . PHE A 1 117 ? 56.668 44.917 52.251 1.00 13.24 118 PHE A CA 1
ATOM 886 C C . PHE A 1 117 ? 57.839 45.709 51.645 1.00 14.87 118 PHE A C 1
ATOM 887 O O . PHE A 1 117 ? 58.742 46.156 52.362 1.00 18.02 118 PHE A O 1
ATOM 895 N N . PHE A 1 118 ? 57.807 45.884 50.324 1.00 13.77 119 PHE A N 1
ATOM 896 C CA . PHE A 1 118 ? 58.838 46.632 49.613 1.00 9.12 119 PHE A CA 1
ATOM 897 C C . PHE A 1 118 ? 58.720 48.111 49.944 1.00 7.72 119 PHE A C 1
ATOM 898 O O . PHE A 1 118 ? 59.696 48.748 50.303 1.00 9.36 119 PHE A O 1
ATOM 906 N N . SER A 1 119 ? 57.503 48.636 49.868 1.00 11.54 120 SER A N 1
ATOM 907 C CA . SER A 1 119 ? 57.220 50.037 50.183 1.00 12.02 120 SER A CA 1
ATOM 908 C C . SER A 1 119 ? 57.743 50.393 51.580 1.00 15.83 120 SER A C 1
ATOM 909 O O . SER A 1 119 ? 58.248 51.497 51.812 1.00 11.77 120 SER A O 1
ATOM 912 N N . LYS A 1 120 ? 57.655 49.423 52.487 1.00 19.65 121 LYS A N 1
ATOM 913 C CA . LYS A 1 120 ? 58.081 49.588 53.871 1.00 24.75 121 LYS A CA 1
ATOM 914 C C . LYS A 1 120 ? 59.589 49.466 54.113 1.00 23.43 121 LYS A C 1
ATOM 915 O O . LYS A 1 120 ? 60.153 50.232 54.902 1.00 16.07 121 LYS A O 1
ATOM 921 N N . PHE A 1 121 ? 60.241 48.527 53.430 1.00 16.99 122 PHE A N 1
ATOM 922 C CA . PHE A 1 121 ? 61.669 48.305 53.632 1.00 16.31 122 PHE A CA 1
ATOM 923 C C . PHE A 1 121 ? 62.624 48.762 52.542 1.00 20.80 122 PHE A C 1
ATOM 924 O O . PHE A 1 121 ? 63.736 49.201 52.838 1.00 24.27 122 PHE A O 1
ATOM 932 N N . PHE A 1 122 ? 62.207 48.638 51.286 1.00 24.20 123 PHE A N 1
ATOM 933 C CA . PHE A 1 122 ? 63.046 49.020 50.152 1.00 20.50 123 PHE A CA 1
ATOM 934 C C . PHE A 1 122 ? 62.239 49.883 49.178 1.00 22.95 123 PHE A C 1
ATOM 935 O O . PHE A 1 122 ? 61.971 49.480 48.039 1.00 16.26 123 PHE A O 1
ATOM 943 N N . PRO A 1 123 ? 61.884 51.111 49.608 1.00 22.80 129 PRO A N 1
ATOM 944 C CA . PRO A 1 123 ? 61.105 52.103 48.855 1.00 21.41 129 PRO A CA 1
ATOM 945 C C . PRO A 1 123 ? 61.618 52.551 47.489 1.00 24.38 129 PRO A C 1
ATOM 946 O O . PRO A 1 123 ? 60.813 52.829 46.595 1.00 25.61 129 PRO A O 1
ATOM 950 N N . ASP A 1 124 ? 62.937 52.629 47.319 1.00 19.73 130 ASP A N 1
ATOM 951 C CA . ASP A 1 124 ? 63.500 53.078 46.048 1.00 20.18 130 ASP A CA 1
ATOM 952 C C . ASP A 1 124 ? 63.637 52.054 44.926 1.00 18.52 130 ASP A C 1
ATOM 953 O O . ASP A 1 124 ? 63.957 52.424 43.794 1.00 19.55 130 ASP A O 1
ATOM 958 N N . LYS A 1 125 ? 63.401 50.779 45.228 1.00 15.95 131 LYS A N 1
ATOM 959 C CA . LYS A 1 125 ? 63.475 49.737 44.205 1.00 10.10 131 LYS A CA 1
ATOM 960 C C . LYS A 1 125 ? 62.360 49.934 43.177 1.00 15.29 131 LYS A C 1
ATOM 961 O O . LYS A 1 125 ? 61.235 50.286 43.534 1.00 15.36 131 LYS A O 1
ATOM 967 N N . LEU A 1 126 ? 62.687 49.725 41.904 1.00 15.18 132 LEU A N 1
ATOM 968 C CA . LEU A 1 126 ? 61.727 49.868 40.811 1.00 14.84 132 LEU A CA 1
ATOM 969 C C . LEU A 1 126 ? 61.057 48.543 40.497 1.00 14.07 132 LEU A C 1
ATOM 970 O O . LEU A 1 126 ? 61.708 47.498 40.492 1.00 14.72 132 LEU A O 1
ATOM 975 N N . VAL A 1 127 ? 59.761 48.591 40.201 1.00 13.63 133 VAL A N 1
ATOM 976 C CA . VAL A 1 127 ? 59.022 47.380 39.861 1.00 17.18 133 VAL A CA 1
ATOM 977 C C . VAL A 1 127 ? 58.750 47.334 38.355 1.00 13.98 133 VAL A C 1
ATOM 978 O O . VAL A 1 127 ? 57.999 48.148 37.829 1.00 17.63 133 VAL A O 1
ATOM 982 N N . TYR A 1 128 ? 59.400 46.391 37.679 1.00 10.64 134 TYR A N 1
ATOM 983 C CA . TYR A 1 128 ? 59.269 46.186 36.240 1.00 15.02 134 TYR A CA 1
ATOM 984 C C . TYR A 1 128 ? 58.155 45.217 35.846 1.00 14.38 134 TYR A C 1
ATOM 985 O O . TYR A 1 128 ? 58.141 44.056 36.259 1.00 12.08 134 TYR A O 1
ATOM 994 N N . LEU A 1 129 ? 57.256 45.699 34.997 1.00 11.56 135 LEU A N 1
ATOM 995 C CA . LEU A 1 129 ? 56.137 44.912 34.501 1.00 11.43 135 LEU A CA 1
ATOM 996 C C . LEU A 1 129 ? 56.325 44.721 32.991 1.00 13.50 135 LEU A C 1
ATOM 997 O O . LEU A 1 129 ? 57.013 45.511 32.335 1.00 7.95 135 LEU A O 1
ATOM 1002 N N . SER A 1 130 ? 55.718 43.671 32.446 1.00 16.56 136 SER A N 1
ATOM 1003 C CA . SER A 1 130 ? 55.820 43.381 31.023 1.00 16.05 136 SER A CA 1
ATOM 1004 C C . SER A 1 130 ? 54.959 44.331 30.202 1.00 19.59 136 SER A C 1
ATOM 1005 O O . SER A 1 130 ? 54.092 45.018 30.735 1.00 19.01 136 SER A O 1
ATOM 1008 N N . LYS A 1 131 ? 55.237 44.397 28.905 1.00 23.16 137 LYS A N 1
ATOM 1009 C CA . LYS A 1 131 ? 54.473 45.250 28.008 1.00 19.52 137 LYS A CA 1
ATOM 1010 C C . LYS A 1 131 ? 53.879 44.380 26.900 1.00 17.77 137 LYS A C 1
ATOM 1011 O O . LYS A 1 131 ? 54.592 43.937 26.005 1.00 19.77 137 LYS A O 1
ATOM 1017 N N . PRO A 1 132 ? 52.566 44.096 26.967 1.00 17.22 138 PRO A N 1
ATOM 1018 C CA . PRO A 1 132 ? 51.628 44.515 28.015 1.00 16.40 138 PRO A CA 1
ATOM 1019 C C . PRO A 1 132 ? 51.559 43.525 29.179 1.00 12.38 138 PRO A C 1
ATOM 1020 O O . PRO A 1 132 ? 52.129 42.433 29.118 1.00 11.39 138 PRO A O 1
ATOM 1024 N N . THR A 1 133 ? 50.849 43.912 30.234 1.00 15.38 139 THR A N 1
ATOM 1025 C CA . THR A 1 133 ? 50.690 43.071 31.415 1.00 13.23 139 THR A CA 1
ATOM 1026 C C . THR A 1 133 ? 49.270 43.211 31.960 1.00 15.52 139 THR A C 1
ATOM 1027 O O . THR A 1 133 ? 48.473 43.987 31.425 1.00 16.32 139 THR A O 1
ATOM 1031 N N . TRP A 1 134 ? 48.957 42.449 33.008 1.00 15.69 140 TRP A N 1
ATOM 1032 C CA . TRP A 1 134 ? 47.636 42.474 33.648 1.00 14.87 140 TRP A CA 1
ATOM 1033 C C . TRP A 1 134 ? 47.307 43.908 34.040 1.00 13.65 140 TRP A C 1
ATOM 1034 O O . TRP A 1 134 ? 48.103 44.573 34.693 1.00 15.79 140 TRP A O 1
ATOM 1045 N N . ALA A 1 135 ? 46.129 44.370 33.636 1.00 15.79 141 ALA A N 1
ATOM 1046 C CA . ALA A 1 135 ? 45.684 45.740 33.891 1.00 20.61 141 ALA A CA 1
ATOM 1047 C C . ALA A 1 135 ? 45.757 46.273 35.327 1.00 22.27 141 ALA A C 1
ATOM 1048 O O . ALA A 1 135 ? 45.961 47.475 35.526 1.00 26.67 141 ALA A O 1
ATOM 1050 N N . ASN A 1 136 ? 45.618 45.387 36.312 1.00 22.15 142 ASN A N 1
ATOM 1051 C CA . ASN A 1 136 ? 45.637 45.771 37.728 1.00 11.92 142 ASN A CA 1
ATOM 1052 C C . ASN A 1 136 ? 47.033 45.809 38.361 1.00 12.73 142 ASN A C 1
ATOM 1053 O O . ASN A 1 136 ? 47.211 46.362 39.446 1.00 11.43 142 ASN A O 1
ATOM 1058 N N . HIS A 1 137 ? 48.012 45.210 37.690 1.00 11.98 143 HIS A N 1
ATOM 1059 C CA . HIS A 1 137 ? 49.395 45.159 38.171 1.00 13.54 143 HIS A CA 1
ATOM 1060 C C . HIS A 1 137 ? 49.945 46.490 38.670 1.00 16.45 143 HIS A C 1
ATOM 1061 O O . HIS A 1 137 ? 50.350 46.615 39.825 1.00 13.64 143 HIS A O 1
ATOM 1068 N N . MET A 1 138 ? 49.945 47.482 37.787 1.00 17.29 144 MET A N 1
ATOM 1069 C CA . MET A 1 138 ? 50.466 48.803 38.103 1.00 21.25 144 MET A CA 1
ATOM 1070 C C . MET A 1 138 ? 49.892 49.417 39.372 1.00 19.67 144 MET A C 1
ATOM 1071 O O . MET A 1 138 ? 50.647 49.828 40.252 1.00 18.46 144 MET A O 1
ATOM 1076 N N . ALA A 1 139 ? 48.565 49.443 39.477 1.00 18.15 145 ALA A N 1
ATOM 1077 C CA . ALA A 1 139 ? 47.899 50.026 40.642 1.00 17.45 145 ALA A CA 1
ATOM 1078 C C . ALA A 1 139 ? 48.253 49.391 41.983 1.00 14.77 145 ALA A C 1
ATOM 1079 O O . ALA A 1 139 ? 48.220 50.073 43.003 1.00 18.59 145 ALA A O 1
ATOM 1081 N N . ILE A 1 140 ? 48.562 48.094 41.994 1.00 16.19 146 ILE A N 1
ATOM 1082 C CA . ILE A 1 140 ? 48.933 47.404 43.232 1.00 10.71 146 ILE A CA 1
ATOM 1083 C C . ILE A 1 140 ? 50.229 47.982 43.800 1.00 14.65 146 ILE A C 1
ATOM 1084 O O . ILE A 1 140 ? 50.337 48.231 45.004 1.00 10.45 146 ILE A O 1
ATOM 1089 N N . PHE A 1 141 ? 51.195 48.222 42.915 1.00 15.08 147 PHE A N 1
ATOM 1090 C CA . PHE A 1 141 ? 52.494 48.759 43.310 1.00 12.33 147 PHE A CA 1
ATOM 1091 C C . PHE A 1 141 ? 52.495 50.267 43.524 1.00 13.03 147 PHE A C 1
ATOM 1092 O O . PHE A 1 141 ? 53.097 50.754 44.481 1.00 13.66 147 PHE A O 1
ATOM 1100 N N . GLU A 1 142 ? 51.798 50.997 42.655 1.00 16.38 148 GLU A N 1
ATOM 1101 C CA . GLU A 1 142 ? 51.707 52.452 42.752 1.00 19.65 148 GLU A CA 1
ATOM 1102 C C . GLU A 1 142 ? 50.867 52.877 43.956 1.00 19.24 148 GLU A C 1
ATOM 1103 O O . GLU A 1 142 ? 51.022 53.987 44.460 1.00 20.30 148 GLU A O 1
ATOM 1109 N N . ASN A 1 143 ? 49.965 51.999 44.396 1.00 17.44 149 ASN A N 1
ATOM 1110 C CA . ASN A 1 143 ? 49.115 52.262 45.557 1.00 16.82 149 ASN A CA 1
ATOM 1111 C C . ASN A 1 143 ? 50.002 52.312 46.800 1.00 16.91 149 ASN A C 1
ATOM 1112 O O . ASN A 1 143 ? 49.633 52.915 47.807 1.00 11.71 149 ASN A O 1
ATOM 1117 N N . GLN A 1 144 ? 51.183 51.696 46.700 1.00 17.74 150 GLN A N 1
ATOM 1118 C CA . GLN A 1 144 ? 52.155 51.650 47.792 1.00 14.49 150 GLN A CA 1
ATOM 1119 C C . GLN A 1 144 ? 53.320 52.625 47.618 1.00 12.21 150 GLN A C 1
ATOM 1120 O O . GLN A 1 144 ? 54.326 52.517 48.314 1.00 12.45 150 GLN A O 1
ATOM 1126 N N . GLY A 1 145 ? 53.186 53.565 46.687 1.00 13.10 151 GLY A N 1
ATOM 1127 C CA . GLY A 1 145 ? 54.231 54.549 46.455 1.00 12.27 151 GLY A CA 1
ATOM 1128 C C . GLY A 1 145 ? 55.442 54.039 45.695 1.00 13.69 151 GLY A C 1
ATOM 1129 O O . GLY A 1 145 ? 56.474 54.703 45.645 1.00 11.89 151 GLY A O 1
ATOM 1130 N N . LEU A 1 146 ? 55.323 52.858 45.104 1.00 16.50 152 LEU A N 1
ATOM 1131 C CA . LEU A 1 146 ? 56.422 52.276 44.348 1.00 13.45 152 LEU A CA 1
ATOM 1132 C C . LEU A 1 146 ? 56.391 52.692 42.879 1.00 12.61 152 LEU A C 1
ATOM 1133 O O . LEU A 1 146 ? 55.336 52.702 42.244 1.00 15.13 152 LEU A O 1
ATOM 1138 N N . LYS A 1 147 ? 57.556 53.070 42.362 1.00 14.30 153 LYS A N 1
ATOM 1139 C CA . LYS A 1 147 ? 57.696 53.478 40.972 1.00 14.12 153 LYS A CA 1
ATOM 1140 C C . LYS A 1 147 ? 57.789 52.254 40.088 1.00 15.33 153 LYS A C 1
ATOM 1141 O O . LYS A 1 147 ? 58.530 51.316 40.380 1.00 16.63 153 LYS A O 1
ATOM 1147 N N . THR A 1 148 ? 57.022 52.266 39.008 1.00 15.37 154 THR A N 1
ATOM 1148 C CA . THR A 1 148 ? 57.008 51.153 38.084 1.00 16.14 154 THR A CA 1
ATOM 1149 C C . THR A 1 148 ? 57.700 51.503 36.771 1.00 18.52 154 THR A C 1
ATOM 1150 O O . THR A 1 148 ? 57.803 52.670 36.398 1.00 16.28 154 THR A O 1
ATOM 1154 N N . ALA A 1 149 ? 58.235 50.477 36.121 1.00 19.12 155 ALA A N 1
ATOM 1155 C CA . ALA A 1 149 ? 58.910 50.609 34.835 1.00 19.19 155 ALA A CA 1
ATOM 1156 C C . ALA A 1 149 ? 58.405 49.435 34.006 1.00 20.32 155 ALA A C 1
ATOM 1157 O O . ALA A 1 149 ? 57.635 48.607 34.502 1.00 16.76 155 ALA A O 1
ATOM 1159 N N . THR A 1 150 ? 58.810 49.364 32.744 1.00 18.47 156 THR A N 1
ATOM 1160 C CA . THR A 1 150 ? 58.352 48.275 31.892 1.00 19.84 156 THR A CA 1
ATOM 1161 C C . THR A 1 150 ? 59.476 47.628 31.105 1.00 15.71 156 THR A C 1
ATOM 1162 O O . THR A 1 150 ? 60.572 48.182 30.978 1.00 13.93 156 THR A O 1
ATOM 1166 N N . TYR A 1 151 ? 59.210 46.420 30.626 1.00 17.85 158 TYR A N 1
ATOM 1167 C CA . TYR A 1 151 ? 60.176 45.696 29.823 1.00 18.12 158 TYR A CA 1
ATOM 1168 C C . TYR A 1 151 ? 59.497 45.134 28.588 1.00 20.55 158 TYR A C 1
ATOM 1169 O O . TYR A 1 151 ? 58.371 44.642 28.663 1.00 23.61 158 TYR A O 1
ATOM 1178 N N . PRO A 1 152 ? 60.153 45.261 27.419 1.00 19.40 159 PRO A N 1
ATOM 1179 C CA . PRO A 1 152 ? 59.644 44.772 26.137 1.00 15.24 159 PRO A CA 1
ATOM 1180 C C . PRO A 1 152 ? 59.309 43.302 26.286 1.00 11.78 159 PRO A C 1
ATOM 1181 O O . PRO A 1 152 ? 60.112 42.524 26.797 1.00 13.29 159 PRO A O 1
ATOM 1185 N N . TYR A 1 153 ? 58.116 42.930 25.847 1.00 9.47 160 TYR A N 1
ATOM 1186 C CA . TYR A 1 153 ? 57.681 41.557 25.967 1.00 12.51 160 TYR A CA 1
ATOM 1187 C C . TYR A 1 153 ? 57.032 41.085 24.673 1.00 16.34 160 TYR A C 1
ATOM 1188 O O . TYR A 1 153 ? 57.574 40.233 23.976 1.00 19.41 160 TYR A O 1
ATOM 1197 N N . TRP A 1 154 ? 55.875 41.658 24.358 1.00 17.22 161 TRP A N 1
ATOM 1198 C CA . TRP A 1 154 ? 55.119 41.308 23.159 1.00 19.97 161 TRP A CA 1
ATOM 1199 C C . TRP A 1 154 ? 55.454 42.223 21.987 1.00 19.95 161 TRP A C 1
ATOM 1200 O O . TRP A 1 154 ? 55.459 43.445 22.123 1.00 19.65 161 TRP A O 1
ATOM 1211 N N . ALA A 1 155 ? 55.738 41.623 20.838 1.00 23.39 162 ALA A N 1
ATOM 1212 C CA . ALA A 1 155 ? 56.052 42.386 19.636 1.00 27.63 162 ALA A CA 1
ATOM 1213 C C . ALA A 1 155 ? 54.856 42.197 18.719 1.00 29.81 162 ALA A C 1
ATOM 1214 O O . ALA A 1 155 ? 54.684 41.130 18.139 1.00 29.00 162 ALA A O 1
ATOM 1216 N N . ASN A 1 156 ? 54.013 43.222 18.618 1.00 35.72 163 ASN A N 1
ATOM 1217 C CA . ASN A 1 156 ? 52.809 43.141 17.792 1.00 41.50 163 ASN A CA 1
ATOM 1218 C C . ASN A 1 156 ? 53.064 42.838 16.320 1.00 41.09 163 ASN A C 1
ATOM 1219 O O . ASN A 1 156 ? 52.267 42.153 15.680 1.00 42.24 163 ASN A O 1
ATOM 1224 N N . GLU A 1 157 ? 54.188 43.309 15.796 1.00 38.47 164 GLU A N 1
ATOM 1225 C CA . GLU A 1 157 ? 54.511 43.073 14.398 1.00 39.18 164 GLU A CA 1
ATOM 1226 C C . GLU A 1 157 ? 54.742 41.580 14.120 1.00 35.77 164 GLU A C 1
ATOM 1227 O O . GLU A 1 157 ? 54.173 41.016 13.182 1.00 32.34 164 GLU A O 1
ATOM 1233 N N . THR A 1 158 ? 55.555 40.937 14.952 1.00 32.32 165 THR A N 1
ATOM 1234 C CA . THR A 1 158 ? 55.837 39.514 14.787 1.00 31.13 165 THR A CA 1
ATOM 1235 C C . THR A 1 158 ? 54.865 38.673 15.612 1.00 30.14 165 THR A C 1
ATOM 1236 O O . THR A 1 158 ? 54.828 37.451 15.472 1.00 29.30 165 THR A O 1
ATOM 1240 N N . LYS A 1 159 ? 54.065 39.339 16.447 1.00 27.31 166 LYS A N 1
ATOM 1241 C CA . LYS A 1 159 ? 53.115 38.667 17.336 1.00 21.33 166 LYS A CA 1
ATOM 1242 C C . LYS A 1 159 ? 53.874 37.649 18.186 1.00 22.09 166 LYS A C 1
ATOM 1243 O O . LYS A 1 159 ? 53.331 36.618 18.584 1.00 22.31 166 LYS A O 1
ATOM 1249 N N . SER A 1 160 ? 55.135 37.968 18.467 1.00 22.97 167 SER A N 1
ATOM 1250 C CA . SER A 1 160 ? 56.011 37.093 19.227 1.00 26.06 167 SER A CA 1
ATOM 1251 C C . SER A 1 160 ? 56.769 37.811 20.328 1.00 26.12 167 SER A C 1
ATOM 1252 O O . SER A 1 160 ? 56.659 39.025 20.491 1.00 28.43 167 SER A O 1
ATOM 1255 N N . LEU A 1 161 ? 57.566 37.037 21.056 1.00 24.15 168 LEU A N 1
ATOM 1256 C CA . LEU A 1 161 ? 58.360 37.541 22.162 1.00 26.89 168 LEU A CA 1
ATOM 1257 C C . LEU A 1 161 ? 59.588 38.342 21.735 1.00 25.71 168 LEU A C 1
ATOM 1258 O O . LEU A 1 161 ? 60.421 37.861 20.963 1.00 23.72 168 LEU A O 1
ATOM 1263 N N . ASP A 1 162 ? 59.680 39.576 22.226 1.00 22.95 169 ASP A N 1
ATOM 1264 C CA . ASP A 1 162 ? 60.825 40.431 21.944 1.00 19.90 169 ASP A CA 1
ATOM 1265 C C . ASP A 1 162 ? 61.828 40.093 23.044 1.00 17.64 169 ASP A C 1
ATOM 1266 O O . ASP A 1 162 ? 61.974 40.827 24.024 1.00 21.27 169 ASP A O 1
ATOM 1271 N N . LEU A 1 163 ? 62.485 38.950 22.880 1.00 19.37 170 LEU A N 1
ATOM 1272 C CA . LEU A 1 163 ? 63.461 38.453 23.837 1.00 13.19 170 LEU A CA 1
ATOM 1273 C C . LEU A 1 163 ? 64.670 39.362 24.024 1.00 18.67 170 LEU A C 1
ATOM 1274 O O . LEU A 1 163 ? 65.124 39.554 25.145 1.00 19.50 170 LEU A O 1
ATOM 1279 N N . ASN A 1 164 ? 65.202 39.910 22.935 1.00 17.76 171 ASN A N 1
ATOM 1280 C CA . ASN A 1 164 ? 66.373 40.780 23.043 1.00 18.30 171 ASN A CA 1
ATOM 1281 C C . ASN A 1 164 ? 66.086 42.082 23.783 1.00 10.03 171 ASN A C 1
ATOM 1282 O O . ASN A 1 164 ? 66.948 42.591 24.497 1.00 18.41 171 ASN A O 1
ATOM 1287 N N . GLY A 1 165 ? 64.890 42.629 23.590 1.00 7.03 172 GLY A N 1
ATOM 1288 C CA . GLY A 1 165 ? 64.511 43.849 24.281 1.00 10.48 172 GLY A CA 1
ATOM 1289 C C . GLY A 1 165 ? 64.178 43.538 25.730 1.00 10.88 172 GLY A C 1
ATOM 1290 O O . GLY A 1 165 ? 64.370 44.369 26.607 1.00 12.90 172 GLY A O 1
ATOM 1291 N N . PHE A 1 166 ? 63.664 42.333 25.968 1.00 14.01 173 PHE A N 1
ATOM 1292 C CA . PHE A 1 166 ? 63.304 41.858 27.307 1.00 14.68 173 PHE A CA 1
ATOM 1293 C C . PHE A 1 166 ? 64.615 41.737 28.081 1.00 14.88 173 PHE A C 1
ATOM 1294 O O . PHE A 1 166 ? 64.745 42.239 29.197 1.00 15.84 173 PHE A O 1
ATOM 1302 N N . LEU A 1 167 ? 65.584 41.083 27.445 1.00 16.52 174 LEU A N 1
ATOM 1303 C CA . LEU A 1 167 ? 66.912 40.849 28.005 1.00 16.73 174 LEU A CA 1
ATOM 1304 C C . LEU A 1 167 ? 67.738 42.123 28.132 1.00 14.79 174 LEU A C 1
ATOM 1305 O O . LEU A 1 167 ? 68.571 42.236 29.025 1.00 14.83 174 LEU A O 1
ATOM 1310 N N . ASN A 1 168 ? 67.522 43.070 27.226 1.00 15.33 175 ASN A N 1
ATOM 1311 C CA . ASN A 1 168 ? 68.245 44.336 27.267 1.00 18.82 175 ASN A CA 1
ATOM 1312 C C . ASN A 1 168 ? 67.776 45.150 28.468 1.00 19.79 175 ASN A C 1
ATOM 1313 O O . ASN A 1 168 ? 68.582 45.792 29.131 1.00 20.95 175 ASN A O 1
ATOM 1318 N N . ALA A 1 169 ? 66.471 45.110 28.740 1.00 17.08 176 ALA A N 1
ATOM 1319 C CA . ALA A 1 169 ? 65.888 45.836 29.864 1.00 18.71 176 ALA A CA 1
ATOM 1320 C C . ALA A 1 169 ? 66.402 45.270 31.184 1.00 18.29 176 ALA A C 1
ATOM 1321 O O . ALA A 1 169 ? 66.705 46.018 32.117 1.00 19.12 176 ALA A O 1
ATOM 1323 N N . ILE A 1 170 ? 66.505 43.945 31.252 1.00 17.43 177 ILE A N 1
ATOM 1324 C CA . ILE A 1 170 ? 66.999 43.280 32.451 1.00 15.78 177 ILE A CA 1
ATOM 1325 C C . ILE A 1 170 ? 68.427 43.735 32.713 1.00 18.42 177 ILE A C 1
ATOM 1326 O O . ILE A 1 170 ? 68.773 44.103 33.828 1.00 16.98 177 ILE A O 1
ATOM 1331 N N . GLN A 1 171 ? 69.245 43.734 31.665 1.00 17.06 178 GLN A N 1
ATOM 1332 C CA . GLN A 1 171 ? 70.641 44.127 31.791 1.00 22.85 178 GLN A CA 1
ATOM 1333 C C . GLN A 1 171 ? 70.830 45.605 32.103 1.00 20.61 178 GLN A C 1
ATOM 1334 O O . GLN A 1 171 ? 71.743 45.972 32.842 1.00 21.40 178 GLN A O 1
ATOM 1340 N N . LYS A 1 172 ? 69.953 46.446 31.564 1.00 18.49 179 LYS A N 1
ATOM 1341 C CA . LYS A 1 172 ? 70.049 47.887 31.776 1.00 17.89 179 LYS A CA 1
ATOM 1342 C C . LYS A 1 172 ? 69.440 48.393 33.088 1.00 17.86 179 LYS A C 1
ATOM 1343 O O . LYS A 1 172 ? 69.768 49.492 33.537 1.00 22.01 179 LYS A O 1
ATOM 1349 N N . ALA A 1 173 ? 68.565 47.599 33.702 1.00 14.69 180 ALA A N 1
ATOM 1350 C CA . ALA A 1 173 ? 67.920 48.000 34.954 1.00 15.93 180 ALA A CA 1
ATOM 1351 C C . ALA A 1 173 ? 68.917 48.058 36.109 1.00 11.78 180 ALA A C 1
ATOM 1352 O O . ALA A 1 173 ? 69.874 47.287 36.149 1.00 18.86 180 ALA A O 1
ATOM 1354 N N . PRO A 1 174 ? 68.743 49.021 37.030 1.00 15.03 181 PRO A N 1
ATOM 1355 C CA . PRO A 1 174 ? 69.680 49.090 38.154 1.00 11.26 181 PRO A CA 1
ATOM 1356 C C . PRO A 1 174 ? 69.594 47.808 38.990 1.00 14.51 181 PRO A C 1
ATOM 1357 O O . PRO A 1 174 ? 68.498 47.310 39.270 1.00 8.43 181 PRO A O 1
ATOM 1361 N N . GLU A 1 175 ? 70.752 47.249 39.339 1.00 12.38 182 GLU A N 1
ATOM 1362 C CA . GLU A 1 175 ? 70.807 46.019 40.118 1.00 10.73 182 GLU A CA 1
ATOM 1363 C C . GLU A 1 175 ? 69.899 46.022 41.347 1.00 14.25 182 GLU A C 1
ATOM 1364 O O . GLU A 1 175 ? 69.833 47.011 42.079 1.00 8.56 182 GLU A O 1
ATOM 1370 N N . GLY A 1 176 ? 69.167 44.923 41.528 1.00 12.98 183 GLY A N 1
ATOM 1371 C CA . GLY A 1 176 ? 68.267 44.801 42.661 1.00 13.68 183 GLY A CA 1
ATOM 1372 C C . GLY A 1 176 ? 66.826 45.149 42.338 1.00 15.45 183 GLY A C 1
ATOM 1373 O O . GLY A 1 176 ? 65.977 45.210 43.235 1.00 14.16 183 GLY A O 1
ATOM 1374 N N . SER A 1 177 ? 66.549 45.380 41.057 1.00 15.65 184 SER A N 1
ATOM 1375 C CA . SER A 1 177 ? 65.202 45.713 40.604 1.00 14.56 184 SER A CA 1
ATOM 1376 C C . SER A 1 177 ? 64.285 44.505 40.734 1.00 12.57 184 SER A C 1
ATOM 1377 O O . 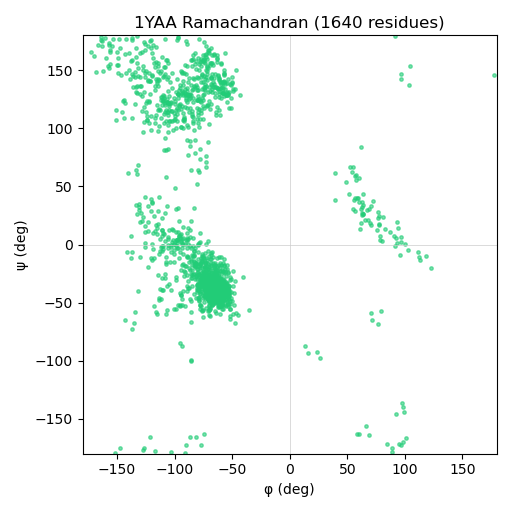SER A 1 177 ? 64.736 43.365 40.722 1.00 12.77 184 SER A O 1
ATOM 1380 N N . ILE A 1 178 ? 62.994 44.779 40.866 1.00 17.56 185 ILE A N 1
ATOM 1381 C CA . ILE A 1 178 ? 61.978 43.747 41.005 1.00 11.05 185 ILE A CA 1
ATOM 1382 C C . ILE A 1 178 ? 61.301 43.526 39.651 1.00 10.04 185 ILE A C 1
ATOM 1383 O O . ILE A 1 178 ? 60.802 44.464 39.040 1.00 11.76 185 ILE A O 1
ATOM 1388 N N . PHE A 1 179 ? 61.326 42.289 39.172 1.00 7.12 186 PHE A N 1
ATOM 1389 C CA . PHE A 1 179 ? 60.722 41.948 37.891 1.00 8.02 186 PHE A CA 1
ATOM 1390 C C . PHE A 1 179 ? 59.522 41.054 38.113 1.00 9.01 186 PHE A C 1
ATOM 1391 O O . PHE A 1 179 ? 59.653 39.947 38.630 1.00 12.76 186 PHE A O 1
ATOM 1399 N N . VAL A 1 180 ? 58.346 41.560 37.762 1.00 12.19 187 VAL A N 1
ATOM 1400 C CA . VAL A 1 180 ? 57.114 40.802 37.911 1.00 12.22 187 VAL A CA 1
ATOM 1401 C C . VAL A 1 180 ? 56.954 39.915 36.681 1.00 16.58 187 VAL A C 1
ATOM 1402 O O . VAL A 1 180 ? 56.660 40.387 35.580 1.00 18.69 187 VAL A O 1
ATOM 1406 N N . LEU A 1 181 ? 57.192 38.625 36.886 1.00 16.27 188 LEU A N 1
ATOM 1407 C CA . LEU A 1 181 ? 57.119 37.628 35.832 1.00 11.77 188 LEU A CA 1
ATOM 1408 C C . LEU A 1 181 ? 55.834 36.813 35.880 1.00 14.05 188 LEU A C 1
ATOM 1409 O O . LEU A 1 181 ? 55.270 36.599 36.948 1.00 7.72 188 LEU A O 1
ATOM 1414 N N . HIS A 1 182 ? 55.353 36.404 34.710 1.00 11.29 189 HIS A N 1
ATOM 1415 C CA . HIS A 1 182 ? 54.155 35.577 34.616 1.00 13.52 189 HIS A CA 1
ATOM 1416 C C . HIS A 1 182 ? 54.681 34.158 34.479 1.00 13.62 189 HIS A C 1
ATOM 1417 O O . HIS A 1 182 ? 55.334 33.823 33.490 1.00 12.82 189 HIS A O 1
ATOM 1424 N N . SER A 1 183 ? 54.441 33.352 35.510 1.00 12.80 190 SER A N 1
ATOM 1425 C CA . SER A 1 183 ? 54.902 31.972 35.564 1.00 4.93 190 SER A CA 1
ATOM 1426 C C . SER A 1 183 ? 54.543 31.174 34.321 1.00 8.45 190 SER A C 1
ATOM 1427 O O . SER A 1 183 ? 55.370 30.448 33.782 1.00 7.00 190 SER A O 1
ATOM 1430 N N . CYS A 1 184 ? 53.296 31.311 33.887 1.00 9.24 191 CYS A N 1
ATOM 1431 C CA . CYS A 1 184 ? 52.781 30.635 32.706 1.00 8.79 191 CYS A CA 1
ATOM 1432 C C . CYS A 1 184 ? 51.479 31.343 32.329 1.00 10.58 191 CYS A C 1
ATOM 1433 O O . CYS A 1 184 ? 51.033 32.239 33.048 1.00 11.49 191 CYS A O 1
ATOM 1436 N N . ALA A 1 185 ? 50.875 30.937 31.214 1.00 12.85 192 ALA A N 1
ATOM 1437 C CA . ALA A 1 185 ? 49.630 31.524 30.718 1.00 8.04 192 ALA A CA 1
ATOM 1438 C C . ALA A 1 185 ? 49.565 33.044 30.901 1.00 9.85 192 ALA A C 1
ATOM 1439 O O . ALA A 1 185 ? 48.680 33.557 31.585 1.00 10.74 192 ALA A O 1
ATOM 1441 N N . HIS A 1 186 ? 50.502 33.749 30.266 1.00 13.04 193 HIS A N 1
ATOM 1442 C CA . HIS A 1 186 ? 50.624 35.203 30.333 1.00 13.60 193 HIS A CA 1
ATOM 1443 C C . HIS A 1 186 ? 49.288 35.935 30.071 1.00 16.16 193 HIS A C 1
ATOM 1444 O O . HIS A 1 186 ? 48.551 35.573 29.156 1.00 20.13 193 HIS A O 1
ATOM 1451 N N . ASN A 1 187 ? 49.008 36.895 30.899 1.00 19.01 194 ASN A N 1
ATOM 1452 C CA . ASN A 1 187 ? 47.804 37.724 30.821 1.00 17.25 194 ASN A CA 1
ATOM 1453 C C . ASN A 1 187 ? 48.330 39.077 30.416 1.00 16.56 194 ASN A C 1
ATOM 1454 O O . ASN A 1 187 ? 49.177 39.645 31.113 1.00 15.08 194 ASN A O 1
ATOM 1459 N N . PRO A 1 188 ? 47.807 39.677 29.351 1.00 16.89 195 PRO A N 1
ATOM 1460 C CA . PRO A 1 188 ? 46.732 39.336 28.414 1.00 18.37 195 PRO A CA 1
ATOM 1461 C C . PRO A 1 188 ? 47.097 38.617 27.104 1.00 19.14 195 PRO A C 1
ATOM 1462 O O . PRO A 1 188 ? 46.226 37.994 26.489 1.00 24.51 195 PRO A O 1
ATOM 1466 N N . THR A 1 189 ? 48.343 38.719 26.663 1.00 21.24 196 THR A N 1
ATOM 1467 C CA . THR A 1 189 ? 48.787 38.139 25.398 1.00 18.78 196 THR A CA 1
ATOM 1468 C C . THR A 1 189 ? 48.604 36.641 25.155 1.00 19.37 196 THR A C 1
ATOM 1469 O O . THR A 1 189 ? 48.276 36.224 24.037 1.00 24.09 196 THR A O 1
ATOM 1473 N N . GLY A 1 190 ? 48.832 35.831 26.182 1.00 20.52 197 GLY A N 1
ATOM 1474 C CA . GLY A 1 190 ? 48.723 34.394 26.019 1.00 19.06 197 GLY A CA 1
ATOM 1475 C C . GLY A 1 190 ? 50.014 33.847 25.434 1.00 17.43 197 GLY A C 1
ATOM 1476 O O . GLY A 1 190 ? 50.071 32.705 24.991 1.00 19.46 197 GLY A O 1
ATOM 1477 N N . LEU A 1 191 ? 51.057 34.673 25.449 1.00 19.96 198 LEU A N 1
ATOM 1478 C CA . LEU A 1 191 ? 52.369 34.313 24.924 1.00 21.29 198 LEU A CA 1
ATOM 1479 C C . LEU A 1 191 ? 53.371 34.109 26.061 1.00 22.00 198 LEU A C 1
ATOM 1480 O O . LEU A 1 191 ? 53.642 35.031 26.831 1.00 19.68 198 LEU A O 1
ATOM 1485 N N . ASP A 1 192 ? 53.930 32.903 26.143 1.00 19.81 199 ASP A N 1
ATOM 1486 C CA . ASP A 1 192 ? 54.904 32.550 27.172 1.00 18.64 199 ASP A CA 1
ATOM 1487 C C . ASP A 1 192 ? 56.267 32.262 26.560 1.00 20.88 199 ASP A C 1
ATOM 1488 O O . ASP A 1 192 ? 56.364 31.888 25.392 1.00 22.34 199 ASP A O 1
ATOM 1493 N N . PRO A 1 193 ? 57.345 32.458 27.338 1.00 21.85 200 PRO A N 1
ATOM 1494 C CA . PRO A 1 193 ? 58.702 32.195 26.852 1.00 20.18 200 PRO A CA 1
ATOM 1495 C C . PRO A 1 193 ? 58.877 30.677 26.849 1.00 22.66 200 PRO A C 1
ATOM 1496 O O . PRO A 1 193 ? 58.407 29.999 27.765 1.00 21.72 200 PRO A O 1
ATOM 1500 N N . THR A 1 194 ? 59.522 30.126 25.827 1.00 18.59 201 THR A N 1
ATOM 1501 C CA . THR A 1 194 ? 59.719 28.687 25.811 1.00 19.43 201 THR A CA 1
ATOM 1502 C C . THR A 1 194 ? 60.698 28.345 26.934 1.00 22.45 201 THR A C 1
ATOM 1503 O O . THR A 1 194 ? 61.303 29.240 27.525 1.00 22.97 201 THR A O 1
ATOM 1507 N N . SER A 1 195 ? 60.842 27.059 27.235 1.00 23.48 202 SER A N 1
ATOM 1508 C CA . SER A 1 195 ? 61.750 26.618 28.292 1.00 25.56 202 SER A CA 1
ATOM 1509 C C . SER A 1 195 ? 63.171 27.143 28.103 1.00 23.19 202 SER A C 1
ATOM 1510 O O . SER A 1 195 ? 63.820 27.537 29.068 1.00 23.62 202 SER A O 1
ATOM 1513 N N . GLU A 1 196 ? 63.640 27.156 26.857 1.00 24.09 203 GLU A N 1
ATOM 1514 C CA . GLU A 1 196 ? 64.983 27.633 26.530 1.00 24.40 203 GLU A CA 1
ATOM 1515 C C . GLU A 1 196 ? 65.106 29.138 26.750 1.00 25.20 203 GLU A C 1
ATOM 1516 O O . GLU A 1 196 ? 66.163 29.627 27.143 1.00 24.48 203 GLU A O 1
ATOM 1522 N N . GLN A 1 197 ? 64.028 29.869 26.473 1.00 19.53 204 GLN A N 1
ATOM 1523 C CA . GLN A 1 197 ? 64.020 31.318 26.652 1.00 20.40 204 GLN A CA 1
ATOM 1524 C C . GLN A 1 197 ? 63.998 31.690 28.132 1.00 17.15 204 GLN A C 1
ATOM 1525 O O . GLN A 1 197 ? 64.644 32.652 28.538 1.00 21.56 204 GLN A O 1
ATOM 1531 N N . TRP A 1 198 ? 63.288 30.904 28.938 1.00 13.73 205 TRP A N 1
ATOM 1532 C CA . TRP A 1 198 ? 63.224 31.144 30.376 1.00 14.51 205 TRP A CA 1
ATOM 1533 C C . TRP A 1 198 ? 64.611 31.018 30.992 1.00 15.04 205 TRP A C 1
ATOM 1534 O O . TRP A 1 198 ? 64.951 31.750 31.918 1.00 16.62 205 TRP A O 1
ATOM 1545 N N . VAL A 1 199 ? 65.406 30.085 30.475 1.00 14.86 206 VAL A N 1
ATOM 1546 C CA . VAL A 1 199 ? 66.762 29.881 30.980 1.00 17.65 206 VAL A CA 1
ATOM 1547 C C . VAL A 1 199 ? 67.578 31.154 30.834 1.00 14.21 206 VAL A C 1
ATOM 1548 O O . VAL A 1 199 ? 68.301 31.538 31.746 1.00 20.07 206 VAL A O 1
ATOM 1552 N N . GLN A 1 200 ? 67.417 31.826 29.698 1.00 19.99 207 GLN A N 1
ATOM 1553 C CA . GLN A 1 200 ? 68.145 33.060 29.414 1.00 21.30 207 GLN A CA 1
ATOM 1554 C C . GLN A 1 200 ? 67.668 34.218 30.282 1.00 19.92 207 GLN A C 1
ATOM 1555 O O . GLN A 1 200 ? 68.468 35.033 30.742 1.00 18.14 207 GLN A O 1
ATOM 1561 N N . ILE A 1 201 ? 66.354 34.297 30.466 1.00 20.15 208 ILE A N 1
ATOM 1562 C CA . ILE A 1 201 ? 65.739 35.345 31.269 1.00 16.77 208 ILE A CA 1
ATOM 1563 C C . ILE A 1 201 ? 66.190 35.234 32.721 1.00 14.60 208 ILE A C 1
ATOM 1564 O O . ILE A 1 201 ? 66.579 36.228 33.328 1.00 15.94 208 ILE A O 1
ATOM 1569 N N . VAL A 1 202 ? 66.192 34.011 33.249 1.00 15.96 209 VAL A N 1
ATOM 1570 C CA . VAL A 1 202 ? 66.602 33.766 34.629 1.00 15.54 209 VAL A CA 1
ATOM 1571 C C . VAL A 1 202 ? 68.088 34.032 34.843 1.00 15.60 209 VAL A C 1
ATOM 1572 O O . VAL A 1 202 ? 68.472 34.600 35.864 1.00 19.58 209 VAL A O 1
ATOM 1576 N N . ASP A 1 203 ? 68.919 33.633 33.882 1.00 14.92 210 ASP A N 1
ATOM 1577 C CA . ASP A 1 203 ? 70.363 33.850 33.972 1.00 11.99 210 ASP A CA 1
ATOM 1578 C C . ASP A 1 203 ? 70.695 35.336 34.005 1.00 13.97 210 ASP A C 1
ATOM 1579 O O . ASP A 1 203 ? 71.619 35.762 34.704 1.00 13.36 210 ASP A O 1
ATOM 1584 N N . ALA A 1 204 ? 69.953 36.111 33.219 1.00 7.43 211 ALA A N 1
ATOM 1585 C CA . ALA A 1 204 ? 70.144 37.550 33.137 1.00 10.26 211 ALA A CA 1
ATOM 1586 C C . ALA A 1 204 ? 69.776 38.224 34.456 1.00 15.30 211 ALA A C 1
ATOM 1587 O O . ALA A 1 204 ? 70.456 39.149 34.905 1.00 18.49 211 ALA A O 1
ATOM 1589 N N . ILE A 1 205 ? 68.688 37.760 35.061 1.00 13.01 212 ILE A N 1
ATOM 1590 C CA . ILE A 1 205 ? 68.223 38.291 36.337 1.00 12.36 212 ILE A CA 1
ATOM 1591 C C . ILE A 1 205 ? 69.233 37.949 37.434 1.00 5.57 212 ILE A C 1
ATOM 1592 O O . ILE A 1 205 ? 69.533 38.777 38.291 1.00 11.55 212 ILE A O 1
ATOM 1597 N N . ALA A 1 206 ? 69.800 36.751 37.357 1.00 5.34 213 ALA A N 1
ATOM 1598 C CA . ALA A 1 206 ? 70.791 36.299 38.326 1.00 8.55 213 ALA A CA 1
ATOM 1599 C C . ALA A 1 206 ? 72.060 37.149 38.244 1.00 10.94 213 ALA A C 1
ATOM 1600 O O . ALA A 1 206 ? 72.618 37.540 39.271 1.00 16.55 213 ALA A O 1
ATOM 1602 N N . SER A 1 207 ? 72.479 37.452 37.013 1.00 10.95 214 SER A N 1
ATOM 1603 C CA . SER A 1 207 ? 73.676 38.252 36.720 1.00 12.01 214 SER A CA 1
ATOM 1604 C C . SER A 1 207 ? 73.603 39.675 37.241 1.00 10.39 214 SER A C 1
ATOM 1605 O O . SER A 1 207 ? 74.628 40.287 37.547 1.00 10.82 214 SER A O 1
ATOM 1608 N N . LYS A 1 208 ? 72.391 40.218 37.260 1.00 10.36 215 LYS A N 1
ATOM 1609 C CA . LYS A 1 208 ? 72.150 41.589 37.689 1.00 8.15 215 LYS A CA 1
ATOM 1610 C C . LYS A 1 208 ? 71.668 41.730 39.126 1.00 5.71 215 LYS A C 1
ATOM 1611 O O . LYS A 1 208 ? 71.360 42.834 39.566 1.00 12.85 215 LYS A O 1
ATOM 1617 N N . ASN A 1 209 ? 71.599 40.612 39.844 1.00 6.21 216 ASN A N 1
ATOM 1618 C CA . ASN A 1 209 ? 71.144 40.591 41.234 1.00 12.90 216 ASN A CA 1
ATOM 1619 C C . ASN A 1 209 ? 69.707 41.072 41.370 1.00 15.54 216 ASN A C 1
ATOM 1620 O O . ASN A 1 209 ? 69.329 41.647 42.393 1.00 18.47 216 ASN A O 1
ATOM 1625 N N . HIS A 1 210 ? 68.909 40.840 40.332 1.00 13.46 217 HIS A N 1
ATOM 1626 C CA . HIS A 1 210 ? 67.516 41.250 40.349 1.00 12.12 217 HIS A CA 1
ATOM 1627 C C . HIS A 1 210 ? 66.678 40.333 41.219 1.00 15.83 217 HIS A C 1
ATOM 1628 O O . HIS A 1 210 ? 67.058 39.190 41.492 1.00 16.32 217 HIS A O 1
ATOM 1635 N N . ILE A 1 211 ? 65.537 40.859 41.652 1.00 15.45 218 ILE A N 1
ATOM 1636 C CA . ILE A 1 211 ? 64.584 40.132 42.480 1.00 15.71 218 ILE A CA 1
ATOM 1637 C C . ILE A 1 211 ? 63.466 39.640 41.574 1.00 13.36 218 ILE A C 1
ATOM 1638 O O . ILE A 1 211 ? 62.874 40.417 40.821 1.00 15.27 218 ILE A O 1
ATOM 1643 N N . ALA A 1 212 ? 63.203 38.341 41.626 1.00 14.39 219 ALA A N 1
ATOM 1644 C CA . ALA A 1 212 ? 62.159 37.740 40.809 1.00 12.99 219 ALA A CA 1
ATOM 1645 C C . ALA A 1 212 ? 60.855 37.567 41.577 1.00 11.67 219 ALA A C 1
ATOM 1646 O O . ALA A 1 212 ? 60.844 37.042 42.690 1.00 11.47 219 ALA A O 1
ATOM 1648 N N . LEU A 1 213 ? 59.764 38.035 40.983 1.00 6.22 220 LEU A N 1
ATOM 1649 C CA . LEU A 1 213 ? 58.447 37.910 41.583 1.00 7.04 220 LEU A CA 1
ATOM 1650 C C . LEU A 1 213 ? 57.580 37.189 40.557 1.00 7.71 220 LEU A C 1
ATOM 1651 O O . LEU A 1 213 ? 57.261 37.736 39.507 1.00 10.37 220 LEU A O 1
ATOM 1656 N N . PHE A 1 214 ? 57.274 35.929 40.835 1.00 6.13 221 PHE A N 1
ATOM 1657 C CA . PHE A 1 214 ? 56.454 35.128 39.946 1.00 4.97 221 PHE A CA 1
ATOM 1658 C C . PHE A 1 214 ? 54.975 35.220 40.304 1.00 6.64 221 PHE A C 1
ATOM 1659 O O . PHE A 1 214 ? 54.554 34.751 41.361 1.00 9.03 221 PHE A O 1
ATOM 1667 N N . ASP A 1 215 ? 54.204 35.885 39.450 1.00 7.94 222 ASP A N 1
ATOM 1668 C CA . ASP A 1 215 ? 52.765 36.003 39.644 1.00 6.72 222 ASP A CA 1
ATOM 1669 C C . ASP A 1 215 ? 52.195 34.718 39.047 1.00 8.89 222 ASP A C 1
ATOM 1670 O O . ASP A 1 215 ? 52.150 34.555 37.825 1.00 12.75 222 ASP A O 1
ATOM 1675 N N . THR A 1 216 ? 51.794 33.802 39.922 1.00 4.56 223 THR A N 1
ATOM 1676 C CA . THR A 1 216 ? 51.279 32.496 39.527 1.00 9.12 223 THR A CA 1
ATOM 1677 C C . THR A 1 216 ? 49.765 32.391 39.687 1.00 11.55 223 THR A C 1
ATOM 1678 O O . THR A 1 216 ? 49.274 31.839 40.670 1.00 13.93 223 THR A O 1
ATOM 1682 N N . ALA A 1 217 ? 49.028 32.888 38.702 1.00 10.31 224 ALA A N 1
ATOM 1683 C CA . ALA A 1 217 ? 47.579 32.841 38.759 1.00 9.80 224 ALA A CA 1
ATOM 1684 C C . ALA A 1 217 ? 46.974 31.797 37.833 1.00 13.88 224 ALA A C 1
ATOM 1685 O O . ALA A 1 217 ? 45.760 31.596 37.845 1.00 14.53 224 ALA A O 1
ATOM 1687 N N . TYR A 1 218 ? 47.812 31.117 37.052 1.00 15.68 225 TYR A N 1
ATOM 1688 C CA . TYR A 1 218 ? 47.320 30.119 36.106 1.00 16.16 225 TYR A CA 1
ATOM 1689 C C . TYR A 1 218 ? 48.023 28.766 36.077 1.00 15.26 225 TYR A C 1
ATOM 1690 O O . TYR A 1 218 ? 47.992 28.092 35.050 1.00 15.04 225 TYR A O 1
ATOM 1699 N N . GLN A 1 219 ? 48.634 28.346 37.179 1.00 14.67 226 GLN A N 1
ATOM 1700 C CA . GLN A 1 219 ? 49.313 27.053 37.178 1.00 13.08 226 GLN A CA 1
ATOM 1701 C C . GLN A 1 219 ? 48.314 25.928 36.908 1.00 14.18 226 GLN A C 1
ATOM 1702 O O . GLN A 1 219 ? 47.393 25.707 37.690 1.00 14.72 226 GLN A O 1
ATOM 1708 N N . GLY A 1 220 ? 48.491 25.244 35.780 1.00 14.90 227 GLY A N 1
ATOM 1709 C CA . GLY A 1 220 ? 47.596 24.160 35.413 1.00 15.09 227 GLY A CA 1
ATOM 1710 C C . GLY A 1 220 ? 46.750 24.466 34.189 1.00 17.19 227 GLY A C 1
ATOM 1711 O O . GLY A 1 220 ? 46.094 23.578 33.656 1.00 16.97 227 GLY A O 1
ATOM 1712 N N . PHE A 1 221 ? 46.759 25.724 33.750 1.00 20.67 228 PHE A N 1
ATOM 1713 C CA . PHE A 1 221 ? 45.997 26.144 32.578 1.00 19.21 228 PHE A CA 1
ATOM 1714 C C . PHE A 1 221 ? 46.822 26.240 31.306 1.00 18.84 228 PHE A C 1
ATOM 1715 O O . PHE A 1 221 ? 46.290 26.081 30.213 1.00 24.85 228 PHE A O 1
ATOM 1723 N N . ALA A 1 222 ? 48.113 26.515 31.431 1.00 20.05 229 ALA A N 1
ATOM 1724 C CA . ALA A 1 222 ? 48.956 26.638 30.248 1.00 18.04 229 ALA A CA 1
ATOM 1725 C C . ALA A 1 222 ? 49.098 25.327 29.474 1.00 22.37 229 ALA A C 1
ATOM 1726 O O . ALA A 1 222 ? 48.765 25.272 28.286 1.00 20.56 229 ALA A O 1
ATOM 1728 N N . THR A 1 223 ? 49.583 24.278 30.139 1.00 21.56 230 THR A N 1
ATOM 1729 C CA . THR A 1 223 ? 49.746 22.975 29.495 1.00 17.95 230 THR A CA 1
ATOM 1730 C C . THR A 1 223 ? 48.762 21.963 30.061 1.00 21.80 230 THR A C 1
ATOM 1731 O O . THR A 1 223 ? 48.673 20.836 29.571 1.00 23.31 230 THR A O 1
ATOM 1735 N N . GLY A 1 224 ? 48.029 22.368 31.094 1.00 21.63 231 GLY A N 1
ATOM 1736 C CA . GLY A 1 224 ? 47.087 21.468 31.727 1.00 18.52 231 GLY A CA 1
ATOM 1737 C C . GLY A 1 224 ? 47.822 20.510 32.649 1.00 15.80 231 GLY A C 1
ATOM 1738 O O . GLY A 1 224 ? 47.240 19.546 33.123 1.00 14.00 231 GLY A O 1
ATOM 1739 N N . ASP A 1 225 ? 49.119 20.742 32.846 1.00 14.82 232 ASP A N 1
ATOM 1740 C CA . ASP A 1 225 ? 49.939 19.910 33.723 1.00 16.84 232 ASP A CA 1
ATOM 1741 C C . ASP A 1 225 ? 50.598 20.822 34.747 1.00 18.33 232 ASP A C 1
ATOM 1742 O O . ASP A 1 225 ? 51.346 21.737 34.390 1.00 21.00 232 ASP A O 1
ATOM 1747 N N . LEU A 1 226 ? 50.333 20.551 36.022 1.00 15.57 233 LEU A N 1
ATOM 1748 C CA . LEU A 1 226 ? 50.879 21.350 37.113 1.00 15.03 233 LEU A CA 1
ATOM 1749 C C . LEU A 1 226 ? 52.398 21.460 37.147 1.00 13.74 233 LEU A C 1
ATOM 1750 O O . LEU A 1 226 ? 52.930 22.557 37.296 1.00 16.39 233 LEU A O 1
ATOM 1755 N N . ASP A 1 227 ? 53.096 20.336 37.014 1.00 15.74 234 ASP A N 1
ATOM 1756 C CA . ASP A 1 227 ? 54.558 20.358 37.041 1.00 16.79 234 ASP A CA 1
ATOM 1757 C C . ASP A 1 227 ? 55.122 21.105 35.842 1.00 20.71 234 ASP A C 1
ATOM 1758 O O . ASP A 1 227 ? 56.005 21.949 35.989 1.00 18.13 234 ASP A O 1
ATOM 1763 N N . LYS A 1 228 ? 54.575 20.819 34.664 1.00 19.92 235 LYS A N 1
ATOM 1764 C CA . LYS A 1 228 ? 55.008 21.467 33.433 1.00 23.20 235 LYS A CA 1
ATOM 1765 C C . LYS A 1 228 ? 54.868 22.991 33.534 1.00 20.04 235 LYS A C 1
ATOM 1766 O O . LYS A 1 228 ? 55.727 23.736 33.054 1.00 23.38 235 LYS A O 1
ATOM 1772 N N . ASP A 1 229 ? 53.793 23.443 34.179 1.00 16.80 236 ASP A N 1
ATOM 1773 C CA . ASP A 1 229 ? 53.521 24.870 34.339 1.00 16.71 236 ASP A CA 1
ATOM 1774 C C . ASP A 1 229 ? 54.321 25.590 35.427 1.00 15.01 236 ASP A C 1
ATOM 1775 O O . ASP A 1 229 ? 54.369 26.817 35.446 1.00 18.17 236 ASP A O 1
ATOM 1780 N N . ALA A 1 230 ? 54.927 24.837 36.339 1.00 14.04 237 ALA A N 1
ATOM 1781 C CA . ALA A 1 230 ? 55.726 25.435 37.407 1.00 16.45 237 ALA A CA 1
ATOM 1782 C C . ALA A 1 230 ? 57.210 25.504 37.041 1.00 19.71 237 ALA A C 1
ATOM 1783 O O . ALA A 1 230 ? 58.042 25.867 37.876 1.00 21.31 237 ALA A O 1
ATOM 1785 N N . TYR A 1 231 ? 57.530 25.202 35.782 1.00 20.62 238 TYR A N 1
ATOM 1786 C CA . TYR A 1 231 ? 58.913 25.207 35.302 1.00 17.48 238 TYR A CA 1
ATOM 1787 C C . TYR A 1 231 ? 59.717 26.478 35.586 1.00 16.54 238 TYR A C 1
ATOM 1788 O O . TYR A 1 231 ? 60.797 26.407 36.173 1.00 12.30 238 TYR A O 1
ATOM 1797 N N . ALA A 1 232 ? 59.211 27.628 35.148 1.00 13.06 239 ALA A N 1
ATOM 1798 C CA . ALA A 1 232 ? 59.911 28.894 35.362 1.00 17.00 239 ALA A CA 1
ATOM 1799 C C . ALA A 1 232 ? 60.147 29.221 36.838 1.00 15.88 239 ALA A C 1
ATOM 1800 O O . ALA A 1 232 ? 61.218 29.708 37.200 1.00 20.25 239 ALA A O 1
ATOM 1802 N N . VAL A 1 233 ? 59.154 28.951 37.685 1.00 16.11 240 VAL A N 1
ATOM 1803 C CA . VAL A 1 233 ? 59.280 29.220 39.121 1.00 13.47 240 VAL A CA 1
ATOM 1804 C C . VAL A 1 233 ? 60.340 28.322 39.754 1.00 12.27 240 VAL A C 1
ATOM 1805 O O . VAL A 1 233 ? 61.184 28.786 40.520 1.00 10.70 240 VAL A O 1
ATOM 1809 N N . ARG A 1 234 ? 60.307 27.039 39.405 1.00 10.82 241 ARG A N 1
ATOM 1810 C CA . ARG A 1 234 ? 61.261 26.075 39.942 1.00 7.07 241 ARG A CA 1
ATOM 1811 C C . ARG A 1 234 ? 62.684 26.387 39.486 1.00 10.46 241 ARG A C 1
ATOM 1812 O O . ARG A 1 234 ? 63.635 26.279 40.265 1.00 9.71 241 ARG A O 1
ATOM 1820 N N . LEU A 1 235 A 62.813 26.826 38.240 1.00 9.11 242 LEU A N 1
ATOM 1821 C CA . LEU A 1 235 A 64.106 27.189 37.674 1.00 14.51 242 LEU A CA 1
ATOM 1822 C C . LEU A 1 235 A 64.632 28.389 38.441 1.00 15.69 242 LEU A C 1
ATOM 1823 O O . LEU A 1 235 A 65.797 28.424 38.844 1.00 14.69 242 LEU A O 1
ATOM 1828 N N . GLY A 1 236 B 63.742 29.356 38.653 1.00 14.79 242 GLY A N 1
ATOM 1829 C CA . GLY A 1 236 B 64.084 30.569 39.363 1.00 13.48 242 GLY A CA 1
ATOM 1830 C C . GLY A 1 236 B 64.555 30.328 40.783 1.00 14.53 242 GLY A C 1
ATOM 1831 O O . GLY A 1 236 B 65.606 30.825 41.177 1.00 10.13 242 GLY A O 1
ATOM 1832 N N . VAL A 1 237 C 63.808 29.539 41.549 1.00 18.03 242 VAL A N 1
ATOM 1833 C CA . VAL A 1 237 C 64.202 29.276 42.929 1.00 21.03 242 VAL A CA 1
ATOM 1834 C C . VAL A 1 237 C 65.516 28.501 42.997 1.00 21.66 242 VAL A C 1
ATOM 1835 O O . VAL A 1 237 C 66.283 28.658 43.947 1.00 22.48 242 VAL A O 1
ATOM 1839 N N . GLU A 1 238 D 65.797 27.706 41.968 1.00 21.26 242 GLU A N 1
ATOM 1840 C CA . GLU A 1 238 D 67.036 26.938 41.936 1.00 19.35 242 GLU A CA 1
ATOM 1841 C C . GLU A 1 238 D 68.252 27.822 41.682 1.00 19.51 242 GLU A C 1
ATOM 1842 O O . GLU A 1 238 D 69.204 27.818 42.467 1.00 14.57 242 GLU A O 1
ATOM 1848 N N . LYS A 1 239 ? 68.208 28.585 40.592 1.00 17.14 243 LYS A N 1
ATOM 1849 C CA . LYS A 1 239 ? 69.317 29.452 40.210 1.00 19.23 243 LYS A CA 1
ATOM 1850 C C . LYS A 1 239 ? 69.533 30.708 41.039 1.00 15.74 243 LYS A C 1
ATOM 1851 O O . LYS A 1 239 ? 70.648 31.232 41.093 1.00 14.48 243 LYS A O 1
ATOM 1857 N N . LEU A 1 240 ? 68.487 31.166 41.717 1.00 12.72 244 LEU A N 1
ATOM 1858 C CA . LEU A 1 240 ? 68.590 32.373 42.522 1.00 10.78 244 LEU A CA 1
ATOM 1859 C C . LEU A 1 240 ? 68.826 32.142 44.014 1.00 12.61 244 LEU A C 1
ATOM 1860 O O . LEU A 1 240 ? 68.904 33.103 44.779 1.00 15.27 244 LEU A O 1
ATOM 1865 N N . SER A 1 241 ? 68.999 30.884 44.418 1.00 13.64 245 SER A N 1
ATOM 1866 C CA . SER A 1 241 ? 69.217 30.550 45.829 1.00 16.98 245 SER A CA 1
ATOM 1867 C C . SER A 1 241 ? 70.425 31.233 46.474 1.00 14.13 245 SER A C 1
ATOM 1868 O O . SER A 1 241 ? 70.478 31.370 47.693 1.00 17.61 245 SER A O 1
ATOM 1871 N N . THR A 1 242 ? 71.405 31.632 45.667 1.00 16.25 246 THR A N 1
ATOM 1872 C CA . THR A 1 242 ? 72.596 32.306 46.190 1.00 11.30 246 THR A CA 1
ATOM 1873 C C . THR A 1 242 ? 72.633 33.768 45.765 1.00 10.85 246 THR A C 1
ATOM 1874 O O . THR A 1 242 ? 73.539 34.511 46.150 1.00 8.15 246 THR A O 1
ATOM 1878 N N . VAL A 1 243 ? 71.641 34.189 44.986 1.00 8.06 247 VAL A N 1
ATOM 1879 C CA . VAL A 1 243 ? 71.604 35.568 44.516 1.00 13.46 247 VAL A CA 1
ATOM 1880 C C . VAL A 1 243 ? 70.503 36.476 45.065 1.00 13.96 247 VAL A C 1
ATOM 1881 O O . VAL A 1 243 ? 70.800 37.584 45.510 1.00 16.87 247 VAL A O 1
ATOM 1885 N N . SER A 1 244 ? 69.254 36.016 45.085 1.00 15.22 248 SER A N 1
ATOM 1886 C CA . SER A 1 244 ? 68.172 36.869 45.583 1.00 16.58 248 SER A CA 1
ATOM 1887 C C . SER A 1 244 ? 66.931 36.116 46.051 1.00 12.08 248 SER A C 1
ATOM 1888 O O . SER A 1 244 ? 66.663 35.010 45.596 1.00 13.68 248 SER A O 1
ATOM 1891 N N . PRO A 1 245 ? 66.160 36.721 46.977 1.00 12.36 249 PRO A N 1
ATOM 1892 C CA . PRO A 1 245 ? 64.931 36.135 47.525 1.00 11.49 249 PRO A CA 1
ATOM 1893 C C . PRO A 1 245 ? 63.866 36.069 46.428 1.00 10.42 249 PRO A C 1
ATOM 1894 O O . PRO A 1 245 ? 63.630 37.057 45.730 1.00 8.90 249 PRO A O 1
ATOM 1898 N N . VAL A 1 246 ? 63.230 34.910 46.281 1.00 8.93 250 VAL A N 1
ATOM 1899 C CA . VAL A 1 246 ? 62.199 34.712 45.263 1.00 6.73 250 VAL A CA 1
ATOM 1900 C C . VAL A 1 246 ? 60.776 34.836 45.830 1.00 10.18 250 VAL A C 1
ATOM 1901 O O . VAL A 1 246 ? 60.394 34.091 46.729 1.00 12.33 250 VAL A O 1
ATOM 1905 N N . PHE A 1 247 ? 59.992 35.770 45.292 1.00 9.83 251 PHE A N 1
ATOM 1906 C CA . PHE A 1 247 ? 58.610 35.977 45.741 1.00 10.45 251 PHE A CA 1
ATOM 1907 C C . PHE A 1 247 ? 57.628 35.235 44.841 1.00 10.15 251 PHE A C 1
ATOM 1908 O O . PHE A 1 247 ? 57.710 35.328 43.618 1.00 11.87 251 PHE A O 1
ATOM 1916 N N . VAL A 1 248 ? 56.692 34.511 45.447 1.00 10.46 252 VAL A N 1
ATOM 1917 C CA . VAL A 1 248 ? 55.699 33.761 44.687 1.00 9.41 252 VAL A CA 1
ATOM 1918 C C . VAL A 1 248 ? 54.270 34.113 45.091 1.00 9.26 252 VAL A C 1
ATOM 1919 O O . VAL A 1 248 ? 53.855 33.879 46.224 1.00 13.78 252 VAL A O 1
ATOM 1923 N N . CYS A 1 249 ? 53.530 34.713 44.166 1.00 9.58 253 CYS A N 1
ATOM 1924 C CA . CYS A 1 249 ? 52.147 35.073 44.427 1.00 9.68 253 CYS A CA 1
ATOM 1925 C C . CYS A 1 249 ? 51.280 34.008 43.765 1.00 8.36 253 CYS A C 1
ATOM 1926 O O . CYS A 1 249 ? 51.179 33.936 42.546 1.00 8.03 253 CYS A O 1
ATOM 1929 N N . GLN A 1 250 ? 50.687 33.156 44.594 1.00 10.58 254 GLN A N 1
ATOM 1930 C CA . GLN A 1 250 ? 49.876 32.039 44.125 1.00 10.19 254 GLN A CA 1
ATOM 1931 C C . GLN A 1 250 ? 48.374 32.223 44.300 1.00 12.71 254 GLN A C 1
ATOM 1932 O O . GLN A 1 250 ? 47.900 32.580 45.379 1.00 14.91 254 GLN A O 1
ATOM 1938 N N . SER A 1 251 ? 47.625 31.949 43.236 1.00 15.34 255 SER A N 1
ATOM 1939 C CA . SER A 1 251 ? 46.173 32.064 43.270 1.00 11.52 255 SER A CA 1
ATOM 1940 C C . SER A 1 251 ? 45.487 30.759 42.889 1.00 9.46 255 SER A C 1
ATOM 1941 O O . SER A 1 251 ? 45.950 30.039 42.004 1.00 10.38 255 SER A O 1
ATOM 1944 N N . PHE A 1 252 ? 44.392 30.457 43.580 1.00 8.47 256 PHE A N 1
ATOM 1945 C CA . PHE A 1 252 ? 43.598 29.264 43.303 1.00 8.76 256 PHE A CA 1
ATOM 1946 C C . PHE A 1 252 ? 42.265 29.672 42.674 1.00 9.10 256 PHE A C 1
ATOM 1947 O O . PHE A 1 252 ? 41.383 28.842 42.473 1.00 7.30 256 PHE A O 1
ATOM 1955 N N . ALA A 1 253 ? 42.149 30.953 42.337 1.00 10.78 257 ALA A N 1
ATOM 1956 C CA . ALA A 1 253 ? 40.941 31.511 41.735 1.00 9.69 257 ALA A CA 1
ATOM 1957 C C . ALA A 1 253 ? 40.494 30.825 40.439 1.00 9.29 257 ALA A C 1
ATOM 1958 O O . ALA A 1 253 ? 39.313 30.542 40.262 1.00 9.99 257 ALA A O 1
ATOM 1960 N N . LYS A 1 254 ? 41.445 30.552 39.548 1.00 12.90 258 LYS A N 1
ATOM 1961 C CA . LYS A 1 254 ? 41.150 29.935 38.252 1.00 11.36 258 LYS A CA 1
ATOM 1962 C C . LYS A 1 254 ? 41.356 28.403 38.179 1.00 7.68 258 LYS A C 1
ATOM 1963 O O . LYS A 1 254 ? 40.435 27.678 37.817 1.00 9.11 258 LYS A O 1
ATOM 1969 N N . ASN A 1 255 ? 42.531 27.907 38.573 1.00 5.61 259 ASN A N 1
ATOM 1970 C CA . ASN A 1 255 ? 42.818 26.468 38.516 1.00 5.90 259 ASN A CA 1
ATOM 1971 C C . ASN A 1 255 ? 41.947 25.616 39.431 1.00 6.39 259 ASN A C 1
ATOM 1972 O O . ASN A 1 255 ? 41.672 24.452 39.127 1.00 3.00 259 ASN A O 1
ATOM 1977 N N . ALA A 1 256 ? 41.491 26.215 40.529 1.00 10.86 260 ALA A N 1
ATOM 1978 C CA . ALA A 1 256 ? 40.626 25.534 41.488 1.00 11.73 260 ALA A CA 1
ATOM 1979 C C . ALA A 1 256 ? 39.206 26.108 41.429 1.00 11.22 260 ALA A C 1
ATOM 1980 O O . ALA A 1 256 ? 38.310 25.631 42.126 1.00 7.85 260 ALA A O 1
ATOM 1982 N N . GLY A 1 257 ? 39.020 27.141 40.609 1.00 5.97 261 GLY A N 1
ATOM 1983 C CA . GLY A 1 257 ? 37.716 27.769 40.470 1.00 4.85 261 GLY A CA 1
ATOM 1984 C C . GLY A 1 257 ? 37.172 28.421 41.730 1.00 7.80 261 GLY A C 1
ATOM 1985 O O . GLY A 1 257 ? 35.957 28.522 41.916 1.00 5.57 261 GLY A O 1
ATOM 1986 N N . MET A 1 258 ? 38.062 28.858 42.609 1.00 7.67 262 MET A N 1
ATOM 1987 C CA . MET A 1 258 ? 37.635 29.495 43.844 1.00 9.61 262 MET A CA 1
ATOM 1988 C C . MET A 1 258 ? 37.218 30.952 43.669 1.00 10.65 262 MET A C 1
ATOM 1989 O O . MET A 1 258 ? 36.527 31.493 44.522 1.00 14.36 262 MET A O 1
ATOM 1994 N N . TYR A 1 259 ? 37.629 31.570 42.563 1.00 8.73 263 TYR A N 1
ATOM 1995 C CA . TYR A 1 259 ? 37.321 32.970 42.255 1.00 8.13 263 TYR A CA 1
ATOM 1996 C C . TYR A 1 259 ? 36.985 33.883 43.440 1.00 12.63 263 TYR A C 1
ATOM 1997 O O . TYR A 1 259 ? 37.883 34.426 44.087 1.00 12.04 263 TYR A O 1
ATOM 2006 N N . GLY A 1 260 ? 35.694 33.994 43.749 1.00 12.00 264 GLY A N 1
ATOM 2007 C CA . GLY A 1 260 ? 35.231 34.857 44.824 1.00 11.88 264 GLY A CA 1
ATOM 2008 C C . GLY A 1 260 ? 35.454 34.480 46.278 1.00 12.95 264 GLY A C 1
ATOM 2009 O O . GLY A 1 260 ? 35.034 35.222 47.165 1.00 11.65 264 GLY A O 1
ATOM 2010 N N . GLU A 1 261 ? 36.098 33.348 46.540 1.00 15.03 265 GLU A N 1
ATOM 2011 C CA . GLU A 1 261 ? 36.365 32.930 47.915 1.00 12.21 265 GLU A CA 1
ATOM 2012 C C . GLU A 1 261 ? 37.690 33.519 48.389 1.00 14.46 265 GLU A C 1
ATOM 2013 O O . GLU A 1 261 ? 37.998 33.502 49.582 1.00 12.62 265 GLU A O 1
ATOM 2019 N N . ARG A 1 262 ? 38.435 34.078 47.433 1.00 10.58 266 ARG A N 1
ATOM 2020 C CA . ARG A 1 262 ? 39.727 34.727 47.649 1.00 9.64 266 ARG A CA 1
ATOM 2021 C C . ARG A 1 262 ? 40.744 33.832 48.352 1.00 10.79 266 ARG A C 1
ATOM 2022 O O . ARG A 1 262 ? 41.168 34.123 49.471 1.00 8.22 266 ARG A O 1
ATOM 2030 N N . VAL A 1 263 ? 41.154 32.767 47.664 1.00 10.88 267 VAL A N 1
ATOM 2031 C CA . VAL A 1 263 ? 42.107 31.798 48.195 1.00 5.32 267 VAL A CA 1
ATOM 2032 C C . VAL A 1 263 ? 43.434 31.880 47.473 1.00 6.81 267 VAL A C 1
ATOM 2033 O O . VAL A 1 263 ? 43.511 31.665 46.269 1.00 7.92 267 VAL A O 1
ATOM 2037 N N . GLY A 1 264 ? 44.487 32.167 48.226 1.00 12.73 268 GLY A N 1
ATOM 2038 C CA . GLY A 1 264 ? 45.804 32.261 47.640 1.00 9.79 268 GLY A CA 1
ATOM 2039 C C . GLY A 1 264 ? 46.867 32.212 48.711 1.00 12.98 268 GLY A C 1
ATOM 2040 O O . GLY A 1 264 ? 46.559 32.146 49.905 1.00 12.31 268 GLY A O 1
ATOM 2041 N N . CYS A 1 265 A 48.122 32.259 48.282 1.00 8.75 269 CYS A N 1
ATOM 2042 C CA . CYS A 1 265 A 49.238 32.220 49.204 1.00 10.75 269 CYS A CA 1
ATOM 2043 C C . CYS A 1 265 A 50.400 33.054 48.710 1.00 11.35 269 CYS A C 1
ATOM 2044 O O . CYS A 1 265 A 50.626 33.183 47.507 1.00 15.27 269 CYS A O 1
ATOM 2047 N N . PHE A 1 266 B 51.109 33.647 49.660 1.00 10.14 269 PHE A N 1
ATOM 2048 C CA . PHE A 1 266 B 52.300 34.419 49.365 1.00 10.80 269 PHE A CA 1
ATOM 2049 C C . PHE A 1 266 B 53.449 33.535 49.845 1.00 9.17 269 PHE A C 1
ATOM 2050 O O . PHE A 1 266 B 53.474 33.114 51.003 1.00 10.16 269 PHE A O 1
ATOM 2058 N N . HIS A 1 267 C 54.364 33.211 48.939 1.00 13.57 269 HIS A N 1
ATOM 2059 C CA . HIS A 1 267 C 55.512 32.378 49.261 1.00 11.74 269 HIS A CA 1
ATOM 2060 C C . HIS A 1 267 C 56.774 33.207 49.109 1.00 13.13 269 HIS A C 1
ATOM 2061 O O . HIS A 1 267 C 56.836 34.118 48.284 1.00 8.98 269 HIS A O 1
ATOM 2068 N N . LEU A 1 268 D 57.786 32.878 49.903 1.00 13.70 269 LEU A N 1
ATOM 2069 C CA . LEU A 1 268 D 59.047 33.599 49.853 1.00 12.52 269 LEU A CA 1
ATOM 2070 C C . LEU A 1 268 D 60.229 32.658 50.073 1.00 14.52 269 LEU A C 1
ATOM 2071 O O . LEU A 1 268 D 60.422 32.135 51.171 1.00 11.30 269 LEU A O 1
ATOM 2076 N N . ALA A 1 269 E 60.982 32.412 49.003 1.00 10.33 269 ALA A N 1
ATOM 2077 C CA . ALA A 1 269 E 62.159 31.551 49.067 1.00 8.38 269 ALA A CA 1
ATOM 2078 C C . ALA A 1 269 E 63.378 32.397 49.416 1.00 6.90 269 ALA A C 1
ATOM 2079 O O . ALA A 1 269 E 63.916 33.115 48.573 1.00 8.47 269 ALA A O 1
ATOM 2081 N N . LEU A 1 270 ? 63.794 32.313 50.674 1.00 7.59 270 LEU A N 1
ATOM 2082 C CA . LEU A 1 270 ? 64.945 33.056 51.175 1.00 11.06 270 LEU A CA 1
ATOM 2083 C C . LEU A 1 270 ? 66.243 32.541 50.569 1.00 13.42 270 LEU A C 1
ATOM 2084 O O . LEU A 1 270 ? 66.310 31.394 50.120 1.00 16.08 270 LEU A O 1
ATOM 2089 N N . THR A 1 271 ? 67.261 33.400 50.538 1.00 14.33 271 THR A N 1
ATOM 2090 C CA . THR A 1 271 ? 68.572 33.017 50.017 1.00 19.02 271 THR A CA 1
ATOM 2091 C C . THR A 1 271 ? 69.262 32.079 51.010 1.00 22.44 271 THR A C 1
ATOM 2092 O O . THR A 1 271 ? 68.868 31.995 52.177 1.00 23.78 271 THR A O 1
ATOM 2096 N N . LYS A 1 272 ? 70.297 31.389 50.541 1.00 24.26 272 LYS A N 1
ATOM 2097 C CA . LYS A 1 272 ? 71.050 30.456 51.369 1.00 19.81 272 LYS A CA 1
ATOM 2098 C C . LYS A 1 272 ? 72.054 31.144 52.280 1.00 21.71 272 LYS A C 1
ATOM 2099 O O . LYS A 1 272 ? 73.025 31.744 51.809 1.00 23.37 272 LYS A O 1
ATOM 2105 N N . GLN A 1 273 ? 71.812 31.056 53.584 1.00 20.76 273 GLN A N 1
ATOM 2106 C CA . GLN A 1 273 ? 72.712 31.622 54.584 1.00 22.68 273 GLN A CA 1
ATOM 2107 C C . GLN A 1 273 ? 72.357 31.139 55.982 1.00 23.34 273 GLN A C 1
ATOM 2108 O O . GLN A 1 273 ? 71.193 30.862 56.276 1.00 19.84 273 GLN A O 1
ATOM 2114 N N . ALA A 1 274 ? 73.378 31.013 56.826 1.00 25.01 274 ALA A N 1
ATOM 2115 C CA . ALA A 1 274 ? 73.215 30.526 58.196 1.00 30.31 274 ALA A CA 1
ATOM 2116 C C . ALA A 1 274 ? 72.455 31.472 59.119 1.00 28.18 274 ALA A C 1
ATOM 2117 O O . ALA A 1 274 ? 72.108 31.099 60.239 1.00 32.23 274 ALA A O 1
ATOM 2119 N N . GLN A 1 275 ? 72.200 32.688 58.651 1.00 24.88 275 GLN A N 1
ATOM 2120 C CA . GLN A 1 275 ? 71.479 33.669 59.448 1.00 24.31 275 GLN A CA 1
ATOM 2121 C C . GLN A 1 275 ? 69.966 33.457 59.331 1.00 22.64 275 GLN A C 1
ATOM 2122 O O . GLN A 1 275 ? 69.186 34.103 60.029 1.00 23.06 275 GLN A O 1
ATOM 2128 N N . ASN A 1 276 ? 69.565 32.527 58.464 1.00 21.54 276 ASN A N 1
ATOM 2129 C CA . ASN A 1 276 ? 68.154 32.204 58.247 1.00 17.53 276 ASN A CA 1
ATOM 2130 C C . ASN A 1 276 ? 67.431 31.781 59.522 1.00 17.32 276 ASN A C 1
ATOM 2131 O O . ASN A 1 276 ? 66.210 31.894 59.606 1.00 17.77 276 ASN A O 1
ATOM 2136 N N . LYS A 1 277 ? 68.180 31.276 60.500 1.00 15.39 277 LYS A N 1
ATOM 2137 C CA . LYS A 1 277 ? 67.595 30.852 61.769 1.00 21.08 277 LYS A CA 1
ATOM 2138 C C . LYS A 1 277 ? 66.843 32.019 62.426 1.00 16.45 277 LYS A C 1
ATOM 2139 O O . LYS A 1 277 ? 65.862 31.813 63.139 1.00 22.36 277 LYS A O 1
ATOM 2145 N N . THR A 1 278 ? 67.317 33.238 62.182 1.00 16.37 278 THR A N 1
ATOM 2146 C CA . THR A 1 278 ? 66.680 34.435 62.718 1.00 14.06 278 THR A CA 1
ATOM 2147 C C . THR A 1 278 ? 65.963 35.234 61.625 1.00 8.90 278 THR A C 1
ATOM 2148 O O . THR A 1 278 ? 64.974 35.903 61.907 1.00 15.16 278 THR A O 1
ATOM 2152 N N . ILE A 1 279 ? 66.447 35.153 60.384 1.00 13.16 279 ILE A N 1
ATOM 2153 C CA . ILE A 1 279 ? 65.828 35.886 59.273 1.00 12.62 279 ILE A CA 1
ATOM 2154 C C . ILE A 1 279 ? 64.408 35.409 58.983 1.00 10.64 279 ILE A C 1
ATOM 2155 O O . ILE A 1 279 ? 63.508 36.220 58.774 1.00 14.16 279 ILE A O 1
ATOM 2160 N N . LYS A 1 280 ? 64.229 34.093 58.915 1.00 9.14 280 LYS A N 1
ATOM 2161 C CA . LYS A 1 280 ? 62.921 33.515 58.631 1.00 9.08 280 LYS A CA 1
ATOM 2162 C C . LYS A 1 280 ? 61.863 34.005 59.627 1.00 9.25 280 LYS A C 1
ATOM 2163 O O . LYS A 1 280 ? 60.828 34.522 59.221 1.00 11.45 280 LYS A O 1
ATOM 2169 N N . PRO A 1 281 ? 62.118 33.869 60.942 1.00 9.49 281 PRO A N 1
ATOM 2170 C CA . PRO A 1 281 ? 61.143 34.325 61.938 1.00 9.35 281 PRO A CA 1
ATOM 2171 C C . PRO A 1 281 ? 60.921 35.836 61.924 1.00 7.27 281 PRO A C 1
ATOM 2172 O O . PRO A 1 281 ? 59.799 36.304 62.117 1.00 13.42 281 PRO A O 1
ATOM 2176 N N . ALA A 1 282 ? 61.987 36.595 61.696 1.00 5.67 282 ALA A N 1
ATOM 2177 C CA . ALA A 1 282 ? 61.885 38.046 61.656 1.00 4.98 282 ALA A CA 1
ATOM 2178 C C . ALA A 1 282 ? 61.036 38.534 60.478 1.00 10.23 282 ALA A C 1
ATOM 2179 O O . ALA A 1 282 ? 60.192 39.413 60.646 1.00 12.69 282 ALA A O 1
ATOM 2181 N N . VAL A 1 283 ? 61.252 37.966 59.291 1.00 8.11 283 VAL A N 1
ATOM 2182 C CA . VAL A 1 283 ? 60.491 38.375 58.111 1.00 7.66 283 VAL A CA 1
ATOM 2183 C C . VAL A 1 283 ? 59.050 37.904 58.223 1.00 7.13 283 VAL A C 1
ATOM 2184 O O . VAL A 1 283 ? 58.130 38.598 57.797 1.00 7.91 283 VAL A O 1
ATOM 2188 N N . THR A 1 284 ? 58.861 36.723 58.800 1.00 11.82 284 THR A N 1
ATOM 2189 C CA . THR A 1 284 ? 57.527 36.160 58.980 1.00 14.80 284 THR A CA 1
ATOM 2190 C C . THR A 1 284 ? 56.674 37.007 59.926 1.00 14.37 284 THR A C 1
ATOM 2191 O O . THR A 1 284 ? 55.485 37.210 59.672 1.00 16.59 284 THR A O 1
ATOM 2195 N N . SER A 1 285 ? 57.287 37.525 60.990 1.00 11.07 285 SER A N 1
ATOM 2196 C CA . SER A 1 285 ? 56.568 38.360 61.957 1.00 8.66 285 SER A CA 1
ATOM 2197 C C . SER A 1 285 ? 56.204 39.710 61.344 1.00 11.50 285 SER A C 1
ATOM 2198 O O . SER A 1 285 ? 55.260 40.376 61.783 1.00 10.61 285 SER A O 1
ATOM 2201 N N . GLN A 1 286 ? 56.979 40.114 60.340 1.00 15.24 286 GLN A N 1
ATOM 2202 C CA . GLN A 1 286 ? 56.754 41.367 59.625 1.00 12.45 286 GLN A CA 1
ATOM 2203 C C . GLN A 1 286 ? 55.530 41.246 58.716 1.00 12.43 286 GLN A C 1
ATOM 2204 O O . GLN A 1 286 ? 54.696 42.151 58.653 1.00 8.83 286 GLN A O 1
ATOM 2210 N N . LEU A 1 287 ? 55.449 40.120 58.010 1.00 12.82 287 LEU A N 1
ATOM 2211 C CA . LEU A 1 287 ? 54.350 39.811 57.097 1.00 12.15 287 LEU A CA 1
ATOM 2212 C C . LEU A 1 287 ? 53.033 39.675 57.852 1.00 12.82 287 LEU A C 1
ATOM 2213 O O . LEU A 1 287 ? 51.967 40.000 57.326 1.00 14.59 287 LEU A O 1
ATOM 2218 N N . ALA A 1 288 ? 53.120 39.154 59.073 1.00 12.81 288 ALA A N 1
ATOM 2219 C CA . ALA A 1 288 ? 51.956 38.941 59.926 1.00 11.47 288 ALA A CA 1
ATOM 2220 C C . ALA A 1 288 ? 51.368 40.257 60.411 1.00 10.39 288 ALA A C 1
ATOM 2221 O O . ALA A 1 288 ? 50.157 40.377 60.580 1.00 14.47 288 ALA A O 1
ATOM 2223 N N . LYS A 1 289 ? 52.232 41.240 60.640 1.00 12.50 289 LYS A N 1
ATOM 2224 C CA . LYS A 1 289 ? 51.799 42.549 61.099 1.00 13.41 289 LYS A CA 1
ATOM 2225 C C . LYS A 1 289 ? 51.010 43.214 59.975 1.00 17.48 289 LYS A C 1
ATOM 2226 O O . LYS A 1 289 ? 49.945 43.783 60.210 1.00 16.81 289 LYS A O 1
ATOM 2232 N N . ILE A 1 290 ? 51.535 43.131 58.754 1.00 16.66 290 ILE A N 1
ATOM 2233 C CA . ILE A 1 290 ? 50.872 43.721 57.594 1.00 14.29 290 ILE A CA 1
ATOM 2234 C C . ILE A 1 290 ? 49.462 43.149 57.430 1.00 15.67 290 ILE A C 1
ATOM 2235 O O . ILE A 1 290 ? 48.510 43.896 57.203 1.00 14.20 290 ILE A O 1
ATOM 2240 N N . ILE A 1 291 ? 49.328 41.832 57.585 1.00 13.37 291 ILE A N 1
ATOM 2241 C CA . ILE A 1 291 ? 48.026 41.174 57.467 1.00 11.38 291 ILE A CA 1
ATOM 2242 C C . ILE A 1 291 ? 47.091 41.588 58.601 1.00 12.70 291 ILE A C 1
ATOM 2243 O O . ILE A 1 291 ? 45.953 41.978 58.365 1.00 16.89 291 ILE A O 1
ATOM 2248 N N . ARG A 1 292 ? 47.581 41.484 59.832 1.00 14.53 292 ARG A N 1
ATOM 2249 C CA . ARG A 1 292 ? 46.807 41.840 61.015 1.00 14.05 292 ARG A CA 1
ATOM 2250 C C . ARG A 1 292 ? 46.273 43.270 61.015 1.00 14.36 292 ARG A C 1
ATOM 2251 O O . ARG A 1 292 ? 45.127 43.504 61.398 1.00 16.75 292 ARG A O 1
ATOM 2259 N N . SER A 1 293 ? 47.100 44.220 60.585 1.00 13.53 293 SER A N 1
ATOM 2260 C CA . SER A 1 293 ? 46.707 45.626 60.570 1.00 12.05 293 SER A CA 1
ATOM 2261 C C . SER A 1 293 ? 45.922 46.064 59.345 1.00 12.75 293 SER A C 1
ATOM 2262 O O . SER A 1 293 ? 45.509 47.215 59.254 1.00 15.81 293 SER A O 1
ATOM 2265 N N . GLU A 1 294 ? 45.692 45.144 58.416 1.00 11.92 294 GLU A N 1
ATOM 2266 C CA . GLU A 1 294 ? 44.940 45.468 57.212 1.00 12.69 294 GLU A CA 1
ATOM 2267 C C . GLU A 1 294 ? 43.648 44.668 57.089 1.00 14.24 294 GLU A C 1
ATOM 2268 O O . GLU A 1 294 ? 42.575 45.239 56.897 1.00 13.84 294 GLU A O 1
ATOM 2274 N N . VAL A 1 295 ? 43.760 43.348 57.196 1.00 11.90 295 VAL A N 1
ATOM 2275 C CA . VAL A 1 295 ? 42.606 42.465 57.092 1.00 12.97 295 VAL A CA 1
ATOM 2276 C C . VAL A 1 295 ? 42.463 41.524 58.288 1.00 10.61 295 VAL A C 1
ATOM 2277 O O . VAL A 1 295 ? 41.544 40.701 58.325 1.00 8.52 295 VAL A O 1
ATOM 2281 N N . SER A 1 296 ? 43.377 41.653 59.252 1.00 8.16 296 SER A N 1
ATOM 2282 C CA . SER A 1 296 ? 43.392 40.853 60.483 1.00 3.77 296 SER A CA 1
ATOM 2283 C C . SER A 1 296 ? 43.788 39.398 60.299 1.00 3.23 296 SER A C 1
ATOM 2284 O O . SER A 1 296 ? 44.781 38.936 60.862 1.00 8.84 296 SER A O 1
ATOM 2287 N N . ASN A 1 297 ? 42.950 38.662 59.579 1.00 7.06 297 ASN A N 1
ATOM 2288 C CA . ASN A 1 297 ? 43.165 37.254 59.272 1.00 7.94 297 ASN A CA 1
ATOM 2289 C C . ASN A 1 297 ? 42.347 36.967 58.011 1.00 9.72 297 ASN A C 1
ATOM 2290 O O . ASN A 1 297 ? 41.359 37.646 57.746 1.00 13.28 297 ASN A O 1
ATOM 2295 N N . PRO A 1 298 ? 42.775 35.985 57.201 1.00 11.98 298 PRO A N 1
ATOM 2296 C CA . PRO A 1 298 ? 42.174 35.538 55.939 1.00 13.33 298 PRO A CA 1
ATOM 2297 C C . PRO A 1 298 ? 40.903 34.694 55.988 1.00 12.90 298 PRO A C 1
ATOM 2298 O O . PRO A 1 298 ? 40.628 34.029 56.982 1.00 17.91 298 PRO A O 1
ATOM 2302 N N . PRO A 1 299 ? 40.137 34.677 54.876 1.00 11.75 299 PRO A N 1
ATOM 2303 C CA . PRO A 1 299 ? 38.883 33.930 54.700 1.00 9.30 299 PRO A CA 1
ATOM 2304 C C . PRO A 1 299 ? 39.058 32.438 55.021 1.00 11.43 299 PRO A C 1
ATOM 2305 O O . PRO A 1 299 ? 39.934 31.766 54.471 1.00 7.62 299 PRO A O 1
ATOM 2309 N N . ALA A 1 300 ? 38.175 31.917 55.866 1.00 7.32 300 ALA A N 1
ATOM 2310 C CA . ALA A 1 300 ? 38.248 30.527 56.308 1.00 7.11 300 ALA A CA 1
A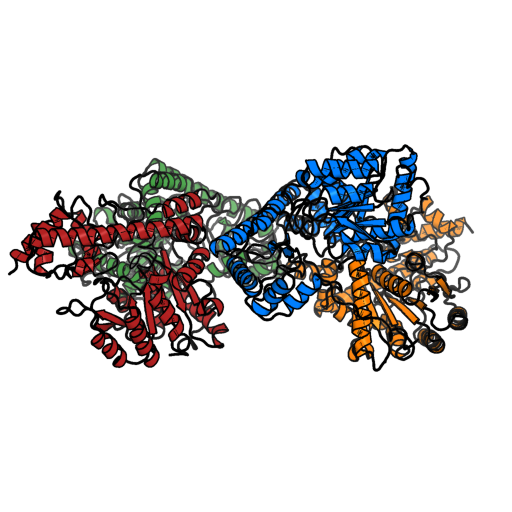TOM 2311 C C . ALA A 1 300 ? 37.777 29.437 55.353 1.00 9.41 300 ALA A C 1
ATOM 2312 O O . ALA A 1 300 ? 38.509 28.479 55.096 1.00 10.41 300 ALA A O 1
ATOM 2314 N N . TYR A 1 301 ? 36.550 29.582 54.857 1.00 13.41 301 TYR A N 1
ATOM 2315 C CA . TYR A 1 301 ? 35.897 28.609 53.965 1.00 7.08 301 TYR A CA 1
ATOM 2316 C C . TYR A 1 301 ? 36.629 28.165 52.688 1.00 9.25 301 TYR A C 1
ATOM 2317 O O . TYR A 1 301 ? 36.791 26.967 52.447 1.00 7.48 301 TYR A O 1
ATOM 2326 N N . GLY A 1 302 ? 37.064 29.118 51.872 1.00 8.81 302 GLY A N 1
ATOM 2327 C CA . GLY A 1 302 ? 37.755 28.777 50.637 1.00 8.54 302 GLY A CA 1
ATOM 2328 C C . GLY A 1 302 ? 39.060 28.039 50.871 1.00 6.83 302 GLY A C 1
ATOM 2329 O O . GLY A 1 302 ? 39.438 27.158 50.092 1.00 6.34 302 GLY A O 1
ATOM 2330 N N . ALA A 1 303 ? 39.746 28.407 51.950 1.00 5.48 303 ALA A N 1
ATOM 2331 C CA . ALA A 1 303 ? 41.010 27.787 52.329 1.00 5.91 303 ALA A CA 1
ATOM 2332 C C . ALA A 1 303 ? 40.805 26.319 52.707 1.00 9.37 303 ALA A C 1
ATOM 2333 O O . ALA A 1 303 ? 41.650 25.471 52.416 1.00 14.47 303 ALA A O 1
ATOM 2335 N N . LYS A 1 304 ? 39.684 26.030 53.363 1.00 11.92 304 LYS A N 1
ATOM 2336 C CA . LYS A 1 304 ? 39.348 24.671 53.774 1.00 11.27 304 LYS A CA 1
ATOM 2337 C C . LYS A 1 304 ? 39.058 23.743 52.588 1.00 7.46 304 LYS A C 1
ATOM 2338 O O . LYS A 1 304 ? 39.416 22.563 52.613 1.00 4.93 304 LYS A O 1
ATOM 2344 N N . ILE A 1 305 ? 38.386 24.274 51.569 1.00 9.66 305 ILE A N 1
ATOM 2345 C CA . ILE A 1 305 ? 38.038 23.511 50.369 1.00 7.21 305 ILE A CA 1
ATOM 2346 C C . ILE A 1 305 ? 39.314 23.099 49.653 1.00 3.06 305 ILE A C 1
ATOM 2347 O O . ILE A 1 305 ? 39.556 21.918 49.423 1.00 10.00 305 ILE A O 1
ATOM 2352 N N . VAL A 1 306 ? 40.113 24.094 49.278 1.00 8.99 306 VAL A N 1
ATOM 2353 C CA . VAL A 1 306 ? 41.367 23.855 48.572 1.00 10.26 306 VAL A CA 1
ATOM 2354 C C . VAL A 1 306 ? 42.296 22.995 49.417 1.00 12.81 306 VAL A C 1
ATOM 2355 O O . VAL A 1 306 ? 42.968 22.111 48.890 1.00 15.18 306 VAL A O 1
ATOM 2359 N N . ALA A 1 307 ? 42.324 23.248 50.725 1.00 15.04 307 ALA A N 1
ATOM 2360 C CA . ALA A 1 307 ? 43.164 22.465 51.631 1.00 14.96 307 ALA A CA 1
ATOM 2361 C C . ALA A 1 307 ? 42.753 20.995 51.550 1.00 11.88 307 ALA A C 1
ATOM 2362 O O . ALA A 1 307 ? 43.599 20.121 51.390 1.00 11.21 307 ALA A O 1
ATOM 2364 N N . LYS A 1 308 ? 41.447 20.743 51.618 1.00 14.11 308 LYS A N 1
ATOM 2365 C CA . LYS A 1 308 ? 40.903 19.391 51.538 1.00 14.80 308 LYS A CA 1
ATOM 2366 C C . LYS A 1 308 ? 41.267 18.750 50.198 1.00 16.05 308 LYS A C 1
ATOM 2367 O O . LYS A 1 308 ? 41.615 17.574 50.145 1.00 12.74 308 LYS A O 1
ATOM 2373 N N . LEU A 1 309 ? 41.201 19.536 49.123 1.00 18.38 309 LEU A N 1
ATOM 2374 C CA . LEU A 1 309 ? 41.543 19.052 47.785 1.00 18.50 309 LEU A CA 1
ATOM 2375 C C . LEU A 1 309 ? 42.968 18.528 47.738 1.00 20.49 309 LEU A C 1
ATOM 2376 O O . LEU A 1 309 ? 43.211 17.379 47.374 1.00 22.73 309 LEU A O 1
ATOM 2381 N N . LEU A 1 310 ? 43.900 19.388 48.135 1.00 17.81 310 LEU A N 1
ATOM 2382 C CA . LEU A 1 310 ? 45.319 19.076 48.127 1.00 15.11 310 LEU A CA 1
ATOM 2383 C C . LEU A 1 310 ? 45.761 17.932 49.042 1.00 16.77 310 LEU A C 1
ATOM 2384 O O . LEU A 1 310 ? 46.689 17.198 48.706 1.00 14.98 310 LEU A O 1
ATOM 2389 N N . GLU A 1 311 ? 45.071 17.732 50.162 1.00 22.07 311 GLU A N 1
ATOM 2390 C CA . GLU A 1 311 ? 45.463 16.675 51.097 1.00 24.60 311 GLU A CA 1
ATOM 2391 C C . GLU A 1 311 ? 44.702 15.355 50.991 1.00 26.40 311 GLU A C 1
ATOM 2392 O O . GLU A 1 311 ? 45.011 14.404 51.711 1.00 26.96 311 GLU A O 1
ATOM 2398 N N . THR A 1 312 ? 43.707 15.292 50.111 1.00 27.34 312 THR A N 1
ATOM 2399 C CA . THR A 1 312 ? 42.930 14.068 49.937 1.00 23.89 312 THR A CA 1
ATOM 2400 C C . THR A 1 312 ? 43.212 13.520 48.542 1.00 25.23 312 THR A C 1
ATOM 2401 O O . THR A 1 312 ? 42.660 14.005 47.555 1.00 27.97 312 THR A O 1
ATOM 2405 N N . PRO A 1 313 ? 44.068 12.486 48.450 1.00 26.57 313 PRO A N 1
ATOM 2406 C CA . PRO A 1 313 ? 44.492 11.811 47.218 1.00 24.31 313 PRO A CA 1
ATOM 2407 C C . PRO A 1 313 ? 43.479 11.654 46.081 1.00 22.55 313 PRO A C 1
ATOM 2408 O O . PRO A 1 313 ? 43.743 12.102 44.968 1.00 23.46 313 PRO A O 1
ATOM 2412 N N . GLU A 1 314 ? 42.332 11.038 46.344 1.00 19.25 314 GLU A N 1
ATOM 2413 C CA . GLU A 1 314 ? 41.328 10.862 45.300 1.00 20.52 314 GLU A CA 1
ATOM 2414 C C . GLU A 1 314 ? 40.788 12.210 44.824 1.00 18.04 314 GLU A C 1
ATOM 2415 O O . GLU A 1 314 ? 40.494 12.381 43.638 1.00 16.23 314 GLU A O 1
ATOM 2421 N N . LEU A 1 315 ? 40.684 13.166 45.747 1.00 13.85 315 LEU A N 1
ATOM 2422 C CA . LEU A 1 315 ? 40.196 14.503 45.425 1.00 14.33 315 LEU A CA 1
ATOM 2423 C C . LEU A 1 315 ? 41.214 15.281 44.607 1.00 12.56 315 LEU A C 1
ATOM 2424 O O . LEU A 1 315 ? 40.845 16.064 43.739 1.00 14.21 315 LEU A O 1
ATOM 2429 N N . THR A 1 316 ? 42.495 15.083 44.896 1.00 13.02 316 THR A N 1
ATOM 2430 C CA . THR A 1 316 ? 43.526 15.789 44.151 1.00 16.07 316 THR A CA 1
ATOM 2431 C C . THR A 1 316 ? 43.748 15.164 42.781 1.00 18.47 316 THR A C 1
ATOM 2432 O O . THR A 1 316 ? 44.119 15.865 41.842 1.00 20.00 316 THR A O 1
ATOM 2436 N N . GLU A 1 317 ? 43.496 13.860 42.657 1.00 19.95 317 GLU A N 1
ATOM 2437 C CA . GLU A 1 317 ? 43.631 13.180 41.366 1.00 18.25 317 GLU A CA 1
ATOM 2438 C C . GLU A 1 317 ? 42.493 13.670 40.471 1.00 18.37 317 GLU A C 1
ATOM 2439 O O . GLU A 1 317 ? 42.664 13.832 39.260 1.00 17.71 317 GLU A O 1
ATOM 2445 N N . GLN A 1 318 ? 41.344 13.939 41.090 1.00 15.08 318 GLN A N 1
ATOM 2446 C CA . GLN A 1 318 ? 40.184 14.439 40.372 1.00 12.64 318 GLN A CA 1
ATOM 2447 C C . GLN A 1 318 ? 40.422 15.887 39.947 1.00 12.57 318 GLN A C 1
ATOM 2448 O O . GLN A 1 318 ? 40.043 16.274 38.847 1.00 19.22 318 GLN A O 1
ATOM 2454 N N . TRP A 1 319 ? 41.078 16.668 40.806 1.00 11.76 319 TRP A N 1
ATOM 2455 C CA . TRP A 1 319 ? 41.384 18.071 40.510 1.00 11.33 319 TRP A CA 1
ATOM 2456 C C . TRP A 1 319 ? 42.250 18.169 39.262 1.00 12.23 319 TRP A C 1
ATOM 2457 O O . TRP A 1 319 ? 42.075 19.072 38.446 1.00 15.62 319 TRP A O 1
ATOM 2468 N N . HIS A 1 320 ? 43.184 17.234 39.120 1.00 10.28 320 HIS A N 1
ATOM 2469 C CA . HIS A 1 320 ? 44.066 17.215 37.965 1.00 13.31 320 HIS A CA 1
ATOM 2470 C C . HIS A 1 320 ? 43.261 16.951 36.692 1.00 14.02 320 HIS A C 1
ATOM 2471 O O . HIS A 1 320 ? 43.515 17.557 35.651 1.00 16.22 320 HIS A O 1
ATOM 2478 N N . LYS A 1 321 ? 42.261 16.079 36.792 1.00 14.51 321 LYS A N 1
ATOM 2479 C CA . LYS A 1 321 ? 41.420 15.752 35.647 1.00 12.02 321 LYS A CA 1
ATOM 2480 C C . LYS A 1 321 ? 40.516 16.921 35.290 1.00 10.41 321 LYS A C 1
ATOM 2481 O O . LYS A 1 321 ? 40.292 17.198 34.115 1.00 10.60 321 LYS A O 1
ATOM 2487 N N . ASP A 1 322 ? 40.020 17.615 36.311 1.00 13.58 322 ASP A N 1
ATOM 2488 C CA . ASP A 1 322 ? 39.154 18.771 36.114 1.00 13.16 322 ASP A CA 1
ATOM 2489 C C . ASP A 1 322 ? 39.907 19.868 35.360 1.00 20.27 322 ASP A C 1
ATOM 2490 O O . ASP A 1 322 ? 39.336 20.536 34.494 1.00 16.55 322 ASP A O 1
ATOM 2495 N N . MET A 1 323 ? 41.184 20.061 35.697 1.00 20.75 323 MET A N 1
ATOM 2496 C CA . MET A 1 323 ? 41.999 21.074 35.027 1.00 15.26 323 MET A CA 1
ATOM 2497 C C . MET A 1 323 ? 42.248 20.727 33.565 1.00 14.07 323 MET A C 1
ATOM 2498 O O . MET A 1 323 ? 42.374 21.617 32.727 1.00 15.10 323 MET A O 1
ATOM 2503 N N . VAL A 1 324 ? 42.323 19.434 33.263 1.00 12.40 324 VAL A N 1
ATOM 2504 C CA . VAL A 1 324 ? 42.531 18.988 31.886 1.00 14.56 324 VAL A CA 1
ATOM 2505 C C . VAL A 1 324 ? 41.238 19.229 31.122 1.00 16.62 324 VAL A C 1
ATOM 2506 O O . VAL A 1 324 ? 41.262 19.708 29.999 1.00 18.20 324 VAL A O 1
ATOM 2510 N N . THR A 1 325 ? 40.112 18.931 31.763 1.00 15.09 325 THR A N 1
ATOM 2511 C CA . THR A 1 325 ? 38.796 19.132 31.175 1.00 12.62 325 THR A CA 1
ATOM 2512 C C . THR A 1 325 ? 38.602 20.598 30.791 1.00 13.04 325 THR A C 1
ATOM 2513 O O . THR A 1 325 ? 38.050 20.908 29.736 1.00 12.64 325 THR A O 1
ATOM 2517 N N . MET A 1 326 ? 39.043 21.499 31.662 1.00 14.08 326 MET A N 1
ATOM 2518 C CA . MET A 1 326 ? 38.912 22.924 31.401 1.00 13.45 326 MET A CA 1
ATOM 2519 C C . MET A 1 326 ? 39.839 23.375 30.285 1.00 15.85 326 MET A C 1
ATOM 2520 O O . MET A 1 326 ? 39.378 23.918 29.282 1.00 22.17 326 MET A O 1
ATOM 2525 N N . SER A 1 327 ? 41.138 23.115 30.445 1.00 13.98 327 SER A N 1
ATOM 2526 C CA . SER A 1 327 ? 42.142 23.508 29.454 1.00 14.99 327 SER A CA 1
ATOM 2527 C C . SER A 1 327 ? 41.906 22.851 28.099 1.00 14.84 327 SER A C 1
ATOM 2528 O O . SER A 1 327 ? 42.262 23.410 27.057 1.00 14.53 327 SER A O 1
ATOM 2531 N N . SER A 1 328 ? 41.284 21.676 28.129 1.00 8.64 328 SER A N 1
ATOM 2532 C CA . SER A 1 328 ? 40.971 20.911 26.930 1.00 11.46 328 SER A CA 1
ATOM 2533 C C . SER A 1 328 ? 39.864 21.607 26.131 1.00 8.78 328 SER A C 1
ATOM 2534 O O . SER A 1 328 ? 39.942 21.694 24.907 1.00 8.08 328 SER A O 1
ATOM 2537 N N . ARG A 1 329 ? 38.861 22.139 26.825 1.00 6.71 329 ARG A N 1
ATOM 2538 C CA . ARG A 1 329 ? 37.758 22.824 26.160 1.00 12.65 329 ARG A CA 1
ATOM 2539 C C . ARG A 1 329 ? 38.215 24.148 25.543 1.00 15.45 329 ARG A C 1
ATOM 2540 O O . ARG A 1 329 ? 37.726 24.545 24.484 1.00 14.71 329 ARG A O 1
ATOM 2548 N N . ILE A 1 330 ? 39.136 24.829 26.224 1.00 19.66 330 ILE A N 1
ATOM 2549 C CA . ILE A 1 330 ? 39.678 26.104 25.757 1.00 18.65 330 ILE A CA 1
ATOM 2550 C C . ILE A 1 330 ? 40.380 25.884 24.420 1.00 20.96 330 ILE A C 1
ATOM 2551 O O . ILE A 1 330 ? 40.084 26.563 23.439 1.00 19.77 330 ILE A O 1
ATOM 2556 N N . THR A 1 331 ? 41.303 24.923 24.395 1.00 21.78 331 THR A N 1
ATOM 2557 C CA . THR A 1 331 ? 42.061 24.582 23.192 1.00 22.48 331 THR A CA 1
ATOM 2558 C C . THR A 1 331 ? 41.118 24.181 22.046 1.00 23.28 331 THR A C 1
ATOM 2559 O O . THR A 1 331 ? 41.427 24.389 20.871 1.00 21.38 331 THR A O 1
ATOM 2563 N N . LYS A 1 332 ? 39.966 23.624 22.413 1.00 24.47 332 LYS A N 1
ATOM 2564 C CA . LYS A 1 332 ? 38.936 23.197 21.469 1.00 21.71 332 LYS A CA 1
ATOM 2565 C C . LYS A 1 332 ? 38.287 24.432 20.852 1.00 18.47 332 LYS A C 1
ATOM 2566 O O . LYS A 1 332 ? 38.006 24.461 19.657 1.00 19.14 332 LYS A O 1
ATOM 2572 N N . MET A 1 333 ? 38.065 25.455 21.674 1.00 15.92 333 MET A N 1
ATOM 2573 C CA . MET A 1 333 ? 37.459 26.693 21.202 1.00 15.33 333 MET A CA 1
ATOM 2574 C C . MET A 1 333 ? 38.413 27.559 20.385 1.00 16.21 333 MET A C 1
ATOM 2575 O O . MET A 1 333 ? 37.969 28.382 19.583 1.00 18.17 333 MET A O 1
ATOM 2580 N N . ARG A 1 334 ? 39.718 27.384 20.594 1.00 12.78 334 ARG A N 1
ATOM 2581 C CA . ARG A 1 334 ? 40.718 28.153 19.855 1.00 13.86 334 ARG A CA 1
ATOM 2582 C C . ARG A 1 334 ? 40.751 27.701 18.400 1.00 14.31 334 ARG A C 1
ATOM 2583 O O . ARG A 1 334 ? 40.899 28.516 17.490 1.00 14.45 334 ARG A O 1
ATOM 2591 N N . HIS A 1 335 ? 40.663 26.386 18.209 1.00 12.35 335 HIS A N 1
ATOM 2592 C CA . HIS A 1 335 ? 40.673 25.775 16.891 1.00 15.69 335 HIS A CA 1
ATOM 2593 C C . HIS A 1 335 ? 39.367 26.034 16.163 1.00 14.75 335 HIS A C 1
ATOM 2594 O O . HIS A 1 335 ? 39.364 26.270 14.965 1.00 19.31 335 HIS A O 1
ATOM 2601 N N . ALA A 1 336 ? 38.261 25.998 16.899 1.00 16.69 336 ALA A N 1
ATOM 2602 C CA . ALA A 1 336 ? 36.947 26.241 16.319 1.00 15.92 336 ALA A CA 1
ATOM 2603 C C . ALA A 1 336 ? 36.848 27.656 15.739 1.00 17.70 336 ALA A C 1
ATOM 2604 O O . ALA A 1 336 ? 36.244 27.857 14.689 1.00 17.59 336 ALA A O 1
ATOM 2606 N N . LEU A 1 337 ? 37.471 28.622 16.410 1.00 17.60 337 LEU A N 1
ATOM 2607 C CA . LEU A 1 337 ? 37.451 30.012 15.964 1.00 16.09 337 LEU A CA 1
ATOM 2608 C C . LEU A 1 337 ? 38.370 30.217 14.765 1.00 19.00 337 LEU A C 1
ATOM 2609 O O . LEU A 1 337 ? 37.971 30.814 13.765 1.00 18.41 337 LEU A O 1
ATOM 2614 N N . ARG A 1 338 ? 39.605 29.735 14.883 1.00 19.98 338 ARG A N 1
ATOM 2615 C CA . ARG A 1 338 ? 40.591 29.845 13.813 1.00 18.34 338 ARG A CA 1
ATOM 2616 C C . ARG A 1 338 ? 40.045 29.178 12.549 1.00 17.95 338 ARG A C 1
ATOM 2617 O O . ARG A 1 338 ? 40.060 29.773 11.475 1.00 22.43 338 ARG A O 1
ATOM 2625 N N . ASP A 1 339 ? 39.521 27.964 12.701 1.00 18.42 339 ASP A N 1
ATOM 2626 C CA . ASP A 1 339 ? 38.942 27.207 11.587 1.00 22.78 339 ASP A CA 1
ATOM 2627 C C . ASP A 1 339 ? 37.714 27.894 10.980 1.00 19.81 339 ASP A C 1
ATOM 2628 O O . ASP A 1 339 ? 37.443 27.740 9.792 1.00 26.74 339 ASP A O 1
ATOM 2633 N N . HIS A 1 340 ? 36.966 28.635 11.793 1.00 21.22 340 HIS A N 1
ATOM 2634 C CA . HIS A 1 340 ? 35.782 29.338 11.301 1.00 16.76 340 HIS A CA 1
ATOM 2635 C C . HIS A 1 340 ? 36.143 30.586 10.508 1.00 16.48 340 HIS A C 1
ATOM 2636 O O . HIS A 1 340 ? 35.453 30.936 9.557 1.00 20.26 340 HIS A O 1
ATOM 2643 N N . LEU A 1 341 ? 37.226 31.250 10.899 1.00 14.89 341 LEU A N 1
ATOM 2644 C CA . LEU A 1 341 ? 37.675 32.456 10.213 1.00 13.77 341 LEU A CA 1
ATOM 2645 C C . LEU A 1 341 ? 38.321 32.101 8.882 1.00 15.37 341 LEU A C 1
ATOM 2646 O O . LEU A 1 341 ? 38.212 32.852 7.912 1.00 12.13 341 LEU A O 1
ATOM 2651 N N . VAL A 1 342 ? 38.976 30.942 8.844 1.00 18.36 342 VAL A N 1
ATOM 2652 C CA . VAL A 1 342 ? 39.621 30.454 7.631 1.00 19.38 342 VAL A CA 1
ATOM 2653 C C . VAL A 1 342 ? 38.533 30.147 6.606 1.00 20.52 342 VAL A C 1
ATOM 2654 O O . VAL A 1 342 ? 38.609 30.593 5.459 1.00 23.39 342 VAL A O 1
ATOM 2658 N N . LYS A 1 343 ? 37.506 29.421 7.045 1.00 22.81 343 LYS A N 1
ATOM 2659 C CA . LYS A 1 343 ? 36.383 29.056 6.182 1.00 25.19 343 LYS A CA 1
ATOM 2660 C C . LYS A 1 343 ? 35.658 30.282 5.631 1.00 21.68 343 LYS A C 1
ATOM 2661 O O . LYS A 1 343 ? 35.192 30.272 4.492 1.00 22.20 343 LYS A O 1
ATOM 2667 N N . LEU A 1 344 ? 35.550 31.324 6.452 1.00 20.86 344 LEU A N 1
ATOM 2668 C CA . LEU A 1 344 ? 34.898 32.570 6.049 1.00 20.07 344 LEU A CA 1
ATOM 2669 C C . LEU A 1 344 ? 35.804 33.403 5.149 1.00 19.41 344 LEU A C 1
ATOM 2670 O O . LEU A 1 344 ? 35.352 34.346 4.500 1.00 18.42 344 LEU A O 1
ATOM 2675 N N . GLY A 1 345 ? 37.089 33.059 5.137 1.00 22.36 345 GLY A N 1
ATOM 2676 C CA . GLY A 1 345 ? 38.048 33.784 4.326 1.00 22.42 345 GLY A CA 1
ATOM 2677 C C . GLY A 1 345 ? 38.340 35.164 4.881 1.00 23.41 345 GLY A C 1
ATOM 2678 O O . GLY A 1 345 ? 38.492 36.121 4.121 1.00 26.96 345 GLY A O 1
ATOM 2679 N N . THR A 1 346 ? 38.393 35.270 6.209 1.00 22.41 346 THR A N 1
ATOM 2680 C CA . THR A 1 346 ? 38.671 36.537 6.882 1.00 18.81 346 THR A CA 1
ATOM 2681 C C . THR A 1 346 ? 40.085 37.001 6.544 1.00 15.42 346 THR A C 1
ATOM 2682 O O . THR A 1 346 ? 41.042 36.242 6.696 1.00 21.44 346 THR A O 1
ATOM 2686 N N . PRO A 1 347 ? 40.231 38.247 6.058 1.00 15.35 347 PRO A N 1
ATOM 2687 C CA . PRO A 1 347 ? 41.542 38.803 5.700 1.00 13.80 347 PRO A CA 1
ATOM 2688 C C . PRO A 1 347 ? 42.558 38.610 6.827 1.00 18.58 347 PRO A C 1
ATOM 2689 O O . PRO A 1 347 ? 42.206 38.669 8.012 1.00 16.44 347 PRO A O 1
ATOM 2693 N N . GLY A 1 348 ? 43.809 38.358 6.448 1.00 17.91 348 GLY A N 1
ATOM 2694 C CA . GLY A 1 348 ? 44.860 38.154 7.428 1.00 18.68 348 GLY A CA 1
ATOM 2695 C C . GLY A 1 348 ? 45.018 36.712 7.881 1.00 19.11 348 GLY A C 1
ATOM 2696 O O . GLY A 1 348 ? 44.342 35.808 7.378 1.00 22.91 348 GLY A O 1
ATOM 2697 N N . ASN A 1 349 ? 45.950 36.494 8.806 1.00 14.38 349 ASN A N 1
ATOM 2698 C CA . ASN A 1 349 ? 46.217 35.166 9.353 1.00 18.43 349 ASN A CA 1
ATOM 2699 C C . ASN A 1 349 ? 45.735 35.159 10.805 1.00 16.55 349 ASN A C 1
ATOM 2700 O O . ASN A 1 349 ? 45.873 36.158 11.515 1.00 16.54 349 ASN A O 1
ATOM 2705 N N . TRP A 1 350 ? 45.199 34.031 11.257 1.00 17.27 350 TRP A N 1
ATOM 2706 C CA . TRP A 1 350 ? 44.688 33.957 12.618 1.00 16.72 350 TRP A CA 1
ATOM 2707 C C . TRP A 1 350 ? 45.206 32.787 13.448 1.00 17.25 350 TRP A C 1
ATOM 2708 O O . TRP A 1 350 ? 44.613 32.428 14.464 1.00 12.75 350 TRP A O 1
ATOM 2719 N N . ASP A 1 351 ? 46.334 32.218 13.033 1.00 20.80 351 ASP A N 1
ATOM 2720 C CA . ASP A 1 351 ? 46.931 31.091 13.746 1.00 19.32 351 ASP A CA 1
ATOM 2721 C C . ASP A 1 351 ? 47.398 31.473 15.148 1.00 19.30 351 ASP A C 1
ATOM 2722 O O . ASP A 1 351 ? 47.650 30.597 15.978 1.00 18.44 351 ASP A O 1
ATOM 2727 N N . HIS A 1 352 ? 47.545 32.774 15.401 1.00 18.23 352 HIS A N 1
ATOM 2728 C CA . HIS A 1 352 ? 47.979 33.252 16.713 1.00 15.59 352 HIS A CA 1
ATOM 2729 C C . HIS A 1 352 ? 46.987 32.883 17.807 1.00 12.79 352 HIS A C 1
ATOM 2730 O O . HIS A 1 352 ? 47.363 32.681 18.957 1.00 15.94 352 HIS A O 1
ATOM 2737 N N . ILE A 1 353 ? 45.730 32.717 17.421 1.00 15.11 353 ILE A N 1
ATOM 2738 C CA . ILE A 1 353 ? 44.685 32.342 18.356 1.00 13.38 353 ILE A CA 1
ATOM 2739 C C . ILE A 1 353 ? 44.911 30.917 18.849 1.00 16.24 353 ILE A C 1
ATOM 2740 O O . ILE A 1 353 ? 44.636 30.605 20.006 1.00 22.49 353 ILE A O 1
ATOM 2745 N N . VAL A 1 354 ? 45.450 30.064 17.980 1.00 17.08 354 VAL A N 1
ATOM 2746 C CA . VAL A 1 354 ? 45.711 28.677 18.341 1.00 15.05 354 VAL A CA 1
ATOM 2747 C C . VAL A 1 354 ? 47.122 28.456 18.870 1.00 17.09 354 VAL A C 1
ATOM 2748 O O . VAL A 1 354 ? 47.400 27.420 19.472 1.00 20.50 354 VAL A O 1
ATOM 2752 N N . ASN A 1 355 ? 48.012 29.416 18.624 1.00 19.48 355 ASN A N 1
ATOM 2753 C CA . ASN A 1 355 ? 49.401 29.326 19.077 1.00 23.65 355 ASN A CA 1
ATOM 2754 C C . ASN A 1 355 ? 49.548 29.723 20.539 1.00 24.07 355 ASN A C 1
ATOM 2755 O O . ASN A 1 355 ? 50.454 29.255 21.233 1.00 24.69 355 ASN A O 1
ATOM 2760 N N . GLN A 1 356 ? 48.664 30.607 20.986 1.00 20.85 356 GLN A N 1
ATOM 2761 C CA . GLN A 1 356 ? 48.663 31.098 22.357 1.00 18.76 356 GLN A CA 1
ATOM 2762 C C . GLN A 1 356 ? 48.124 30.061 23.343 1.00 17.47 356 GLN A C 1
ATOM 2763 O O . GLN A 1 356 ? 47.449 29.111 22.950 1.00 21.21 356 GLN A O 1
ATOM 2769 N N . CYS A 1 357 ? 48.477 30.220 24.616 1.00 17.40 357 CYS A N 1
ATOM 2770 C CA . CYS A 1 357 ? 48.031 29.302 25.664 1.00 18.08 357 CYS A CA 1
ATOM 2771 C C . CYS A 1 357 ? 47.345 30.068 26.791 1.00 11.72 357 CYS A C 1
ATOM 2772 O O . CYS A 1 357 ? 47.358 31.298 26.807 1.00 13.36 357 CYS A O 1
ATOM 2775 N N . GLY A 1 358 ? 46.765 29.328 27.734 1.00 10.47 358 GLY A N 1
ATOM 2776 C CA . GLY A 1 358 ? 46.055 29.933 28.852 1.00 15.84 358 GLY A CA 1
ATOM 2777 C C . GLY A 1 358 ? 44.593 30.056 28.481 1.00 17.79 358 GLY A C 1
ATOM 2778 O O . GLY A 1 358 ? 44.062 29.187 27.788 1.00 18.05 358 GLY A O 1
ATOM 2779 N N . MET A 1 359 ? 43.921 31.108 28.935 1.00 17.72 359 MET A N 1
ATOM 2780 C CA . MET A 1 359 ? 42.525 31.265 28.557 1.00 22.56 359 MET A CA 1
ATOM 2781 C C . MET A 1 359 ? 42.227 32.539 27.781 1.00 19.68 359 MET A C 1
ATOM 2782 O O . MET A 1 359 ? 41.069 32.856 27.523 1.00 20.09 359 MET A O 1
ATOM 2787 N N . PHE A 1 360 ? 43.279 33.238 27.366 1.00 19.33 360 PHE A N 1
ATOM 2788 C CA . PHE A 1 360 ? 43.122 34.465 26.595 1.00 21.43 360 PHE A CA 1
ATOM 2789 C C . PHE A 1 360 ? 43.775 34.368 25.230 1.00 20.60 360 PHE A C 1
ATOM 2790 O O . PHE A 1 360 ? 44.592 33.483 24.961 1.00 21.54 360 PHE A O 1
ATOM 2798 N N . SER A 1 361 ? 43.402 35.305 24.374 1.00 16.50 361 SER A N 1
ATOM 2799 C CA . SER A 1 361 ? 43.971 35.395 23.050 1.00 18.16 361 SER A CA 1
ATOM 2800 C C . SER A 1 361 ? 44.082 36.863 22.731 1.00 18.06 361 SER A C 1
ATOM 2801 O O . SER A 1 361 ? 43.124 37.616 22.892 1.00 22.04 361 SER A O 1
ATOM 2804 N N . PHE A 1 362 ? 45.290 37.287 22.396 1.00 20.87 362 PHE A N 1
ATOM 2805 C CA . PHE A 1 362 ? 45.526 38.669 22.016 1.00 20.47 362 PHE A CA 1
ATOM 2806 C C . PHE A 1 362 ? 45.275 38.580 20.512 1.00 16.43 362 PHE A C 1
ATOM 2807 O O . PHE A 1 362 ? 46.175 38.261 19.733 1.00 18.34 362 PHE A O 1
ATOM 2815 N N . THR A 1 363 ? 44.013 38.788 20.144 1.00 13.66 363 THR A N 1
ATOM 2816 C CA . THR A 1 363 ? 43.530 38.682 18.769 1.00 15.80 363 THR A CA 1
ATOM 2817 C C . THR A 1 363 ? 44.144 39.583 17.706 1.00 15.08 363 THR A C 1
ATOM 2818 O O . THR A 1 363 ? 44.124 39.248 16.522 1.00 20.97 363 THR A O 1
ATOM 2822 N N . GLY A 1 364 ? 44.651 40.738 18.116 1.00 16.09 364 GLY A N 1
ATOM 2823 C CA . GLY A 1 364 ? 45.246 41.656 17.163 1.00 19.47 364 GLY A CA 1
ATOM 2824 C C . GLY A 1 364 ? 44.276 42.722 16.692 1.00 17.59 364 GLY A C 1
ATOM 2825 O O . GLY A 1 364 ? 44.676 43.678 16.023 1.00 24.47 364 GLY A O 1
ATOM 2826 N N . LEU A 1 365 ? 43.004 42.569 17.055 1.00 22.29 365 LEU A N 1
ATOM 2827 C CA . LEU A 1 365 ? 41.965 43.521 16.675 1.00 22.77 365 LEU A CA 1
ATOM 2828 C C . LEU A 1 365 ? 42.267 44.908 17.242 1.00 25.21 365 LEU A C 1
ATOM 2829 O O . LEU A 1 365 ? 42.808 45.036 18.342 1.00 25.07 365 LEU A O 1
ATOM 2834 N N . THR A 1 366 ? 41.953 45.938 16.462 1.00 29.22 366 THR A N 1
ATOM 2835 C CA . THR A 1 366 ? 42.178 47.324 16.871 1.00 31.27 366 THR A CA 1
ATOM 2836 C C . THR A 1 366 ? 41.098 47.768 17.859 1.00 34.19 366 THR A C 1
ATOM 2837 O O . THR A 1 366 ? 40.030 47.159 17.929 1.00 35.63 366 THR A O 1
ATOM 2841 N N . PRO A 1 367 ? 41.370 48.824 18.652 1.00 34.03 367 PRO A N 1
ATOM 2842 C CA . PRO A 1 367 ? 40.389 49.311 19.630 1.00 33.16 367 PRO A CA 1
ATOM 2843 C C . PRO A 1 367 ? 39.039 49.667 19.017 1.00 32.91 367 PRO A C 1
ATOM 2844 O O . PRO A 1 367 ? 37.997 49.458 19.636 1.00 33.84 367 PRO A O 1
ATOM 2848 N N . GLN A 1 368 ? 39.063 50.192 17.795 1.00 33.47 368 GLN A N 1
ATOM 2849 C CA . GLN A 1 368 ? 37.837 50.558 17.098 1.00 30.58 368 GLN A CA 1
ATOM 2850 C C . GLN A 1 368 ? 37.097 49.303 16.639 1.00 27.63 368 GLN A C 1
ATOM 2851 O O . GLN A 1 368 ? 35.870 49.230 16.729 1.00 26.76 368 GLN A O 1
ATOM 2857 N N . MET A 1 369 ? 37.846 48.310 16.165 1.00 23.69 369 MET A N 1
ATOM 2858 C CA . MET A 1 369 ? 37.241 47.058 15.735 1.00 23.78 369 MET A CA 1
ATOM 2859 C C . MET A 1 369 ? 36.577 46.449 16.955 1.00 23.79 369 MET A C 1
ATOM 2860 O O . MET A 1 369 ? 35.429 46.017 16.890 1.00 24.80 369 MET A O 1
ATOM 2865 N N . VAL A 1 370 ? 37.289 46.479 18.081 1.00 25.30 370 VAL A N 1
ATOM 2866 C CA . VAL A 1 370 ? 36.783 45.948 19.343 1.00 25.73 370 VAL A CA 1
ATOM 2867 C C . VAL A 1 370 ? 35.515 46.693 19.752 1.00 28.44 370 VAL A C 1
ATOM 2868 O O . VAL A 1 370 ? 34.536 46.077 20.172 1.00 28.49 370 VAL A O 1
ATOM 2872 N N . LYS A 1 371 ? 35.525 48.015 19.589 1.00 32.53 371 LYS A N 1
ATOM 2873 C CA . LYS A 1 371 ? 34.383 48.852 19.954 1.00 33.37 371 LYS A CA 1
ATOM 2874 C C . LYS A 1 371 ? 33.160 48.572 19.083 1.00 35.05 371 LYS A C 1
ATOM 2875 O O . LYS A 1 371 ? 32.028 48.620 19.566 1.00 38.31 371 LYS A O 1
ATOM 2881 N N . ARG A 1 372 ? 33.393 48.257 17.811 1.00 34.75 372 ARG A N 1
ATOM 2882 C CA . ARG A 1 372 ? 32.303 47.955 16.884 1.00 34.29 372 ARG A CA 1
ATOM 2883 C C . ARG A 1 372 ? 31.678 46.587 17.168 1.00 33.72 372 ARG A C 1
ATOM 2884 O O . ARG A 1 372 ? 30.508 46.355 16.855 1.00 35.79 372 ARG A O 1
ATOM 2892 N N . LEU A 1 373 ? 32.463 45.688 17.761 1.00 32.56 373 LEU A N 1
ATOM 2893 C CA . LEU A 1 373 ? 31.990 44.347 18.087 1.00 30.61 373 LEU A CA 1
ATOM 2894 C C . LEU A 1 373 ? 30.807 44.348 19.053 1.00 32.38 373 LEU A C 1
ATOM 2895 O O . LEU A 1 373 ? 29.870 43.577 18.877 1.00 31.72 373 LEU A O 1
ATOM 2900 N N . GLU A 1 374 ? 30.849 45.182 20.087 1.00 33.80 374 GLU A N 1
ATOM 2901 C CA . GLU A 1 374 ? 29.723 45.225 21.009 1.00 38.47 374 GLU A CA 1
ATOM 2902 C C . GLU A 1 374 ? 28.727 46.285 20.570 1.00 37.68 374 GLU A C 1
ATOM 2903 O O . GLU A 1 374 ? 27.530 46.147 20.795 1.00 40.21 374 GLU A O 1
ATOM 2909 N N . GLU A 1 375 ? 29.222 47.306 19.879 1.00 41.25 375 GLU A N 1
ATOM 2910 C CA . GLU A 1 375 ? 28.379 48.393 19.396 1.00 44.57 375 GLU A CA 1
ATOM 2911 C C . GLU A 1 375 ? 27.479 47.951 18.239 1.00 43.75 375 GLU A C 1
ATOM 2912 O O . GLU A 1 375 ? 26.500 48.624 17.909 1.00 45.88 375 GLU A O 1
ATOM 2918 N N . THR A 1 376 ? 27.802 46.812 17.636 1.00 39.94 376 THR A N 1
ATOM 2919 C CA . THR A 1 376 ? 27.013 46.302 16.522 1.00 36.09 376 THR A CA 1
ATOM 2920 C C . THR A 1 376 ? 26.651 44.826 16.687 1.00 32.86 376 THR A C 1
ATOM 2921 O O . THR A 1 376 ? 25.513 44.429 16.430 1.00 33.38 376 THR A O 1
ATOM 2925 N N . HIS A 1 377 ? 27.597 44.031 17.174 1.00 26.45 377 HIS A N 1
ATOM 2926 C CA . HIS A 1 377 ? 27.373 42.596 17.325 1.00 26.43 377 HIS A CA 1
ATOM 2927 C C . HIS A 1 377 ? 27.151 42.071 18.746 1.00 24.64 377 HIS A C 1
ATOM 2928 O O . HIS A 1 377 ? 26.943 40.873 18.935 1.00 21.83 377 HIS A O 1
ATOM 2935 N N . ALA A 1 378 ? 27.192 42.956 19.738 1.00 23.28 378 ALA A N 1
ATOM 2936 C CA . ALA A 1 378 ? 26.995 42.562 21.135 1.00 22.26 378 ALA A CA 1
ATOM 2937 C C . ALA A 1 378 ? 28.017 41.525 21.607 1.00 20.59 378 ALA A C 1
ATOM 2938 O O . ALA A 1 378 ? 27.673 40.570 22.310 1.00 21.39 378 ALA A O 1
ATOM 2940 N N . VAL A 1 379 ? 29.266 41.700 21.184 1.00 25.32 379 VAL A N 1
ATOM 2941 C CA . VAL A 1 379 ? 30.356 40.804 21.570 1.00 25.06 379 VAL A CA 1
ATOM 2942 C C . VAL A 1 379 ? 31.317 41.637 22.407 1.00 25.07 379 VAL A C 1
ATOM 2943 O O . VAL A 1 379 ? 31.910 42.595 21.913 1.00 24.32 379 VAL A O 1
ATOM 2947 N N . TYR A 1 380 ? 31.451 41.277 23.679 1.00 23.77 380 TYR A N 1
ATOM 2948 C CA . TYR A 1 380 ? 32.315 42.006 24.597 1.00 23.50 380 TYR A CA 1
ATOM 2949 C C . TYR A 1 380 ? 33.736 41.466 24.741 1.00 21.21 380 TYR A C 1
ATOM 2950 O O . TYR A 1 380 ? 33.941 40.320 25.135 1.00 22.58 380 TYR A O 1
ATOM 2959 N N . LEU A 1 381 ? 34.706 42.305 24.384 1.00 19.90 381 LEU A N 1
ATOM 2960 C CA . LEU A 1 381 ? 36.132 41.990 24.485 1.00 18.11 381 LEU A CA 1
ATOM 2961 C C . LEU A 1 381 ? 36.800 43.126 25.247 1.00 19.56 381 LEU A C 1
ATOM 2962 O O . LEU A 1 381 ? 36.217 44.199 25.406 1.00 17.47 381 LEU A O 1
ATOM 2967 N N . VAL A 1 382 ? 38.028 42.893 25.704 1.00 21.26 382 VAL A N 1
ATOM 2968 C CA . VAL A 1 382 ? 38.773 43.922 26.420 1.00 22.23 382 VAL A CA 1
ATOM 2969 C C . VAL A 1 382 ? 39.380 44.842 25.365 1.00 22.48 382 VAL A C 1
ATOM 2970 O O . VAL A 1 382 ? 39.891 44.370 24.350 1.00 22.97 382 VAL A O 1
ATOM 2974 N N . ALA A 1 383 ? 39.308 46.149 25.610 1.00 24.73 383 ALA A N 1
ATOM 2975 C CA . ALA A 1 383 ? 39.810 47.180 24.692 1.00 24.86 383 ALA A CA 1
ATOM 2976 C C . ALA A 1 383 ? 41.145 46.904 23.996 1.00 25.52 383 ALA A C 1
ATOM 2977 O O . ALA A 1 383 ? 41.382 47.393 22.888 1.00 18.78 383 ALA A O 1
ATOM 2979 N N . SER A 1 384 ? 42.003 46.116 24.639 1.00 25.89 384 SER A N 1
ATOM 2980 C CA . SER A 1 384 ? 43.317 45.779 24.091 1.00 24.56 384 SER A CA 1
ATOM 2981 C C . SER A 1 384 ? 43.274 44.672 23.034 1.00 24.17 384 SER A C 1
ATOM 2982 O O . SER A 1 384 ? 44.310 44.293 22.487 1.00 20.62 384 SER A O 1
ATOM 2985 N N . GLY A 1 385 ? 42.077 44.172 22.742 1.00 23.57 385 GLY A N 1
ATOM 2986 C CA . GLY A 1 385 ? 41.926 43.094 21.781 1.00 21.12 385 GLY A CA 1
ATOM 2987 C C . GLY A 1 385 ? 41.942 41.731 22.459 1.00 21.53 385 GLY A C 1
ATOM 2988 O O . GLY A 1 385 ? 41.860 40.699 21.792 1.00 23.08 385 GLY A O 1
ATOM 2989 N N . ARG A 1 386 ? 42.056 41.727 23.786 1.00 20.22 386 ARG A N 1
ATOM 2990 C CA . ARG A 1 386 ? 42.083 40.491 24.565 1.00 15.59 386 ARG A CA 1
ATOM 2991 C C . ARG A 1 386 ? 40.696 39.859 24.623 1.00 12.13 386 ARG A C 1
ATOM 2992 O O . ARG A 1 386 ? 39.709 40.534 24.901 1.00 13.20 386 ARG A O 1
ATOM 3000 N N . ALA A 1 387 ? 40.635 38.556 24.380 1.00 10.52 387 ALA A N 1
ATOM 3001 C CA . ALA A 1 387 ? 39.379 37.827 24.420 1.00 11.09 387 ALA A CA 1
ATOM 3002 C C . ALA A 1 387 ? 39.573 36.549 25.220 1.00 11.91 387 ALA A C 1
ATOM 3003 O O . ALA A 1 387 ? 40.548 35.831 25.002 1.00 14.14 387 ALA A O 1
ATOM 3005 N N . SER A 1 388 ? 38.681 36.280 26.174 1.00 10.79 388 SER A N 1
ATOM 3006 C CA . SER A 1 388 ? 38.789 35.046 26.945 1.00 17.13 388 SER A CA 1
ATOM 3007 C C . SER A 1 388 ? 38.098 33.933 26.164 1.00 16.87 388 SER A C 1
ATOM 3008 O O . SER A 1 388 ? 36.891 33.968 25.942 1.00 18.43 388 SER A O 1
ATOM 3011 N N . ILE A 1 389 ? 38.890 32.958 25.734 1.00 17.04 389 ILE A N 1
ATOM 3012 C CA . ILE A 1 389 ? 38.403 31.835 24.948 1.00 17.53 389 ILE A CA 1
ATOM 3013 C C . ILE A 1 389 ? 37.312 31.031 25.648 1.00 18.90 389 ILE A C 1
ATOM 3014 O O . ILE A 1 389 ? 36.488 30.390 24.989 1.00 16.55 389 ILE A O 1
ATOM 3019 N N . ALA A 1 390 ? 37.278 31.116 26.976 1.00 19.99 390 ALA A N 1
ATOM 3020 C CA . ALA A 1 390 ? 36.294 30.394 27.775 1.00 15.64 390 ALA A CA 1
ATOM 3021 C C . ALA A 1 390 ? 34.856 30.823 27.487 1.00 16.22 390 ALA A C 1
ATOM 3022 O O . ALA A 1 390 ? 33.931 30.021 27.598 1.00 17.93 390 ALA A O 1
ATOM 3024 N N . GLY A 1 391 ? 34.673 32.087 27.115 1.00 16.44 391 GLY A N 1
ATOM 3025 C CA . GLY A 1 391 ? 33.342 32.590 26.816 1.00 12.39 391 GLY A CA 1
ATOM 3026 C C . GLY A 1 391 ? 32.747 32.020 25.538 1.00 15.09 391 GLY A C 1
ATOM 3027 O O . GLY A 1 391 ? 31.555 32.206 25.264 1.00 11.49 391 GLY A O 1
ATOM 3028 N N . LEU A 1 392 ? 33.591 31.355 24.748 1.00 16.44 392 LEU A N 1
ATOM 3029 C CA . LEU A 1 392 ? 33.186 30.730 23.494 1.00 14.01 392 LEU A CA 1
ATOM 3030 C C . LEU A 1 392 ? 32.740 29.300 23.749 1.00 16.71 392 LEU A C 1
ATOM 3031 O O . LEU A 1 392 ? 33.264 28.627 24.636 1.00 17.12 392 LEU A O 1
ATOM 3036 N N . ASN A 1 393 ? 31.768 28.845 22.962 1.00 18.20 393 ASN A N 1
ATOM 3037 C CA . ASN A 1 393 ? 31.238 27.483 23.049 1.00 16.42 393 ASN A CA 1
ATOM 3038 C C . ASN A 1 393 ? 30.598 27.110 21.707 1.00 17.16 393 ASN A C 1
ATOM 3039 O O . ASN A 1 393 ? 30.465 27.960 20.824 1.00 13.96 393 ASN A O 1
ATOM 3044 N N . GLN A 1 394 ? 30.221 25.844 21.545 1.00 22.20 394 GLN A N 1
ATOM 3045 C CA . GLN A 1 394 ? 29.616 25.384 20.292 1.00 25.78 394 GLN A CA 1
ATOM 3046 C C . GLN A 1 394 ? 28.352 26.129 19.876 1.00 22.84 394 GLN A C 1
ATOM 3047 O O . GLN A 1 394 ? 27.963 26.101 18.713 1.00 21.32 394 GLN A O 1
ATOM 3053 N N . GLY A 1 395 ? 27.726 26.811 20.826 1.00 24.57 395 GLY A N 1
ATOM 3054 C CA . GLY A 1 395 ? 26.520 27.554 20.522 1.00 21.46 395 GLY A CA 1
ATOM 3055 C C . GLY A 1 395 ? 26.774 28.957 20.006 1.00 23.22 395 GLY A C 1
ATOM 3056 O O . GLY A 1 395 ? 25.858 29.582 19.470 1.00 20.94 395 GLY A O 1
ATOM 3057 N N . ASN A 1 396 ? 28.008 29.450 20.125 1.00 20.98 396 ASN A N 1
ATOM 3058 C CA . ASN A 1 396 ? 28.306 30.806 19.673 1.00 19.10 396 ASN A CA 1
ATOM 3059 C C . ASN A 1 396 ? 29.593 31.066 18.894 1.00 15.24 396 ASN A C 1
ATOM 3060 O O . ASN A 1 396 ? 29.789 32.181 18.423 1.00 21.46 396 ASN A O 1
ATOM 3065 N N . VAL A 1 397 ? 30.469 30.073 18.752 1.00 17.45 397 VAL A N 1
ATOM 3066 C CA . VAL A 1 397 ? 31.719 30.297 18.016 1.00 15.46 397 VAL A CA 1
ATOM 3067 C C . VAL A 1 397 ? 31.465 30.768 16.590 1.00 14.00 397 VAL A C 1
ATOM 3068 O O . VAL A 1 397 ? 32.137 31.666 16.095 1.00 10.02 397 VAL A O 1
ATOM 3072 N N . GLU A 1 398 ? 30.453 30.188 15.957 1.00 19.54 398 GLU A N 1
ATOM 3073 C CA . GLU A 1 398 ? 30.083 30.544 14.597 1.00 18.64 398 GLU A CA 1
ATOM 3074 C C . GLU A 1 398 ? 29.656 32.010 14.533 1.00 21.68 398 GLU A C 1
ATOM 3075 O O . GLU A 1 398 ? 29.996 32.720 13.586 1.00 24.58 398 GLU A O 1
ATOM 3081 N N . TYR A 1 399 ? 28.944 32.464 15.563 1.00 18.92 399 TYR A N 1
ATOM 3082 C CA . TYR A 1 399 ? 28.474 33.842 15.623 1.00 14.96 399 TYR A CA 1
ATOM 3083 C C . TYR A 1 399 ? 29.609 34.835 15.831 1.00 16.23 399 TYR A C 1
ATOM 3084 O O . TYR A 1 399 ? 29.613 35.906 15.223 1.00 18.92 399 TYR A O 1
ATOM 3093 N N . VAL A 1 400 ? 30.558 34.500 16.701 1.00 12.85 400 VAL A N 1
ATOM 3094 C CA . VAL A 1 400 ? 31.681 35.394 16.953 1.00 10.85 400 VAL A CA 1
ATOM 3095 C C . VAL A 1 400 ? 32.640 35.369 15.774 1.00 14.46 400 VAL A C 1
ATOM 3096 O O . VAL A 1 400 ? 33.395 36.315 15.561 1.00 15.85 400 VAL A O 1
ATOM 3100 N N . ALA A 1 401 ? 32.619 34.277 15.015 1.00 13.52 401 ALA A N 1
ATOM 3101 C CA . ALA A 1 401 ? 33.477 34.165 13.847 1.00 15.35 401 ALA A CA 1
ATOM 3102 C C . ALA A 1 401 ? 32.980 35.163 12.801 1.00 15.77 401 ALA A C 1
ATOM 3103 O O . ALA A 1 401 ? 33.771 35.892 12.204 1.00 14.58 401 ALA A O 1
ATOM 3105 N N . LYS A 1 402 ? 31.660 35.231 12.634 1.00 14.55 402 LYS A N 1
ATOM 3106 C CA . LYS A 1 402 ? 31.049 36.146 11.672 1.00 16.06 402 LYS A CA 1
ATOM 3107 C C . LYS A 1 402 ? 31.165 37.603 12.082 1.00 15.61 402 LYS A C 1
ATOM 3108 O O . LYS A 1 402 ? 31.375 38.471 11.235 1.00 18.71 402 LYS A O 1
ATOM 3114 N N . ALA A 1 403 ? 30.985 37.872 13.374 1.00 19.15 403 ALA A N 1
ATOM 3115 C CA . ALA A 1 403 ? 31.072 39.232 13.903 1.00 15.31 403 ALA A CA 1
ATOM 3116 C C . ALA A 1 403 ? 32.479 39.794 13.689 1.00 17.54 403 ALA A C 1
ATOM 3117 O O . ALA A 1 403 ? 32.644 40.969 13.360 1.00 13.41 403 ALA A O 1
ATOM 3119 N N . ILE A 1 404 ? 33.487 38.938 13.853 1.00 17.30 404 ILE A N 1
ATOM 3120 C CA . ILE A 1 404 ? 34.877 39.339 13.656 1.00 16.89 404 ILE A CA 1
ATOM 3121 C C . ILE A 1 404 ? 35.170 39.536 12.161 1.00 14.45 404 ILE A C 1
ATOM 3122 O O . ILE A 1 404 ? 35.826 40.500 11.783 1.00 20.06 404 ILE A O 1
ATOM 3127 N N . ASP A 1 405 ? 34.646 38.648 11.317 1.00 15.36 405 ASP A N 1
ATOM 3128 C CA . ASP A 1 405 ? 34.853 38.746 9.868 1.00 17.03 405 ASP A CA 1
ATOM 3129 C C . ASP A 1 405 ? 34.315 40.086 9.368 1.00 18.08 405 ASP A C 1
ATOM 3130 O O . ASP A 1 405 ? 34.930 40.740 8.527 1.00 19.35 405 ASP A O 1
ATOM 3135 N N . GLU A 1 406 ? 33.191 40.505 9.945 1.00 15.70 406 GLU A N 1
ATOM 3136 C CA . GLU A 1 406 ? 32.540 41.758 9.588 1.00 18.33 406 GLU A CA 1
ATOM 3137 C C . GLU A 1 406 ? 33.373 42.978 9.999 1.00 21.85 406 GLU A C 1
ATOM 3138 O O . GLU A 1 406 ? 33.549 43.901 9.202 1.00 25.65 406 GLU A O 1
ATOM 3144 N N . VAL A 1 407 ? 33.870 42.999 11.234 1.00 22.08 407 VAL A N 1
ATOM 3145 C CA . VAL A 1 407 ? 34.652 44.146 11.691 1.00 18.41 407 VAL A CA 1
ATOM 3146 C C . VAL A 1 407 ? 36.006 44.291 10.990 1.00 20.19 407 VAL A C 1
ATOM 3147 O O . VAL A 1 407 ? 36.458 45.411 10.742 1.00 22.28 407 VAL A O 1
ATOM 3151 N N . VAL A 1 408 ? 36.624 43.166 10.634 1.00 21.43 408 VAL A N 1
ATOM 3152 C CA . VAL A 1 408 ? 37.917 43.184 9.944 1.00 21.40 408 VAL A CA 1
ATOM 3153 C C . VAL A 1 408 ? 37.796 43.778 8.536 1.00 21.31 408 VAL A C 1
ATOM 3154 O O . VAL A 1 408 ? 38.708 44.449 8.056 1.00 22.16 408 VAL A O 1
ATOM 3158 N N . ARG A 1 409 ? 36.667 43.532 7.881 1.00 20.85 409 ARG A N 1
ATOM 3159 C CA . ARG A 1 409 ? 36.446 44.048 6.536 1.00 25.86 409 ARG A CA 1
ATOM 3160 C C . ARG A 1 409 ? 35.998 45.507 6.568 1.00 30.81 409 ARG A C 1
ATOM 3161 O O . ARG A 1 409 ? 36.396 46.304 5.717 1.00 33.65 409 ARG A O 1
ATOM 3169 N N . PHE A 1 410 ? 35.215 45.854 7.589 1.00 35.56 410 PHE A N 1
ATOM 3170 C CA . PHE A 1 410 ? 34.681 47.203 7.757 1.00 36.51 410 PHE A CA 1
ATOM 3171 C C . PHE A 1 410 ? 35.757 48.269 7.889 1.00 38.42 410 PHE A C 1
ATOM 3172 O O . PHE A 1 410 ? 35.723 49.285 7.193 1.00 41.07 410 PHE A O 1
ATOM 3180 N N . TYR A 1 411 ? 36.684 48.058 8.816 1.00 41.58 411 TYR A N 1
ATOM 3181 C CA . TYR A 1 411 ? 37.751 49.020 9.041 1.00 44.75 411 TYR A CA 1
ATOM 3182 C C . TYR A 1 411 ? 38.930 48.793 8.104 1.00 47.73 411 TYR A C 1
ATOM 3183 O O . TYR A 1 411 ? 39.181 49.610 7.220 1.00 48.81 411 TYR A O 1
ATOM 3192 N N . ALA A 1 412 ? 39.624 47.671 8.266 1.00 53.77 412 ALA A N 1
ATOM 3193 C CA . ALA A 1 412 ? 40.756 47.349 7.403 1.00 59.64 412 ALA A CA 1
ATOM 3194 C C . ALA A 1 412 ? 40.243 47.002 6.000 1.00 62.68 412 ALA A C 1
ATOM 3195 O O . ALA A 1 412 ? 40.130 47.935 5.176 1.00 64.97 412 ALA A O 1
ATOM 3198 N N . SER B 1 1 ? 72.074 41.537 46.837 1.00 23.64 2 SER B N 1
ATOM 3199 C CA . SER B 1 1 ? 70.674 41.116 47.143 1.00 16.11 2 SER B CA 1
ATOM 3200 C C . SER B 1 1 ? 70.617 39.816 47.941 1.00 18.52 2 SER B C 1
ATOM 3201 O O . SER B 1 1 ? 69.536 39.351 48.309 1.00 15.39 2 SER B O 1
ATOM 3204 N N . ALA B 1 2 ? 71.787 39.251 48.228 1.00 19.52 3 ALA B N 1
ATOM 3205 C CA . ALA B 1 2 ? 71.882 37.997 48.967 1.00 22.26 3 ALA B CA 1
ATOM 3206 C C . ALA B 1 2 ? 71.741 38.164 50.475 1.00 23.14 3 ALA B C 1
ATOM 3207 O O . ALA B 1 2 ? 71.420 37.206 51.178 1.00 25.83 3 ALA B O 1
ATOM 3209 N N . THR B 1 3 ? 71.991 39.372 50.969 1.00 21.76 4 THR B N 1
ATOM 3210 C CA . THR B 1 3 ? 71.872 39.661 52.396 1.00 23.72 4 THR B CA 1
ATOM 3211 C C . THR B 1 3 ? 70.889 40.809 52.630 1.00 23.22 4 THR B C 1
ATOM 3212 O O . THR B 1 3 ? 71.028 41.575 53.582 1.00 23.38 4 THR B O 1
ATOM 3216 N N . LEU B 1 4 ? 69.869 40.882 51.779 1.00 20.94 5 LEU B N 1
ATOM 3217 C CA . LEU B 1 4 ? 68.853 41.931 51.832 1.00 15.12 5 LEU B CA 1
ATOM 3218 C C . LEU B 1 4 ? 67.988 41.975 53.093 1.00 12.66 5 LEU B C 1
ATOM 3219 O O . LEU B 1 4 ? 67.648 43.058 53.560 1.00 12.53 5 LEU B O 1
ATOM 3224 N N . PHE B 1 5 ? 67.622 40.809 53.625 1.00 11.78 6 PHE B N 1
ATOM 3225 C CA . PHE B 1 5 ? 66.775 40.723 54.822 1.00 13.50 6 PHE B CA 1
ATOM 3226 C C . PHE B 1 5 ? 67.550 40.542 56.136 1.00 15.69 6 PHE B C 1
ATOM 3227 O O . PHE B 1 5 ? 66.941 40.340 57.187 1.00 12.81 6 PHE B O 1
ATOM 3235 N N . ASN B 1 6 ? 68.875 40.633 56.084 1.00 13.23 7 ASN B N 1
ATOM 3236 C CA . ASN B 1 6 ? 69.720 40.426 57.266 1.00 14.94 7 ASN B CA 1
ATOM 3237 C C . ASN B 1 6 ? 69.548 41.402 58.424 1.00 14.70 7 ASN B C 1
ATOM 3238 O O . ASN B 1 6 ? 69.893 41.084 59.567 1.00 10.14 7 ASN B O 1
ATOM 3243 N N . ASN B 1 7 ? 69.007 42.580 58.133 1.00 14.37 8 ASN B N 1
ATOM 3244 C CA . ASN B 1 7 ? 68.801 43.599 59.151 1.00 20.47 8 ASN B CA 1
ATOM 3245 C C . ASN B 1 7 ? 67.349 43.784 59.588 1.00 19.34 8 ASN B C 1
ATOM 3246 O O . ASN B 1 7 ? 67.046 44.673 60.388 1.00 17.72 8 ASN B O 1
ATOM 3251 N N . ILE B 1 8 ? 66.454 42.946 59.074 1.00 17.31 9 ILE B N 1
ATOM 3252 C CA . ILE B 1 8 ? 65.044 43.036 59.434 1.00 13.14 9 ILE B CA 1
ATOM 3253 C C . ILE B 1 8 ? 64.798 42.425 60.818 1.00 14.62 9 ILE B C 1
ATOM 3254 O O . ILE B 1 8 ? 65.148 41.277 61.079 1.00 16.79 9 ILE B O 1
ATOM 3259 N N . GLU B 1 9 ? 64.227 43.228 61.710 1.00 14.99 10 GLU B N 1
ATOM 3260 C CA . GLU B 1 9 ? 63.958 42.811 63.081 1.00 13.37 10 GLU B CA 1
ATOM 3261 C C . GLU B 1 9 ? 62.680 42.005 63.313 1.00 13.48 10 GLU B C 1
ATOM 3262 O O . GLU B 1 9 ? 61.709 42.088 62.551 1.00 17.24 10 GLU B O 1
ATOM 3268 N N . LEU B 1 10 ? 62.706 41.225 64.389 1.00 8.25 11 LEU B N 1
ATOM 3269 C CA . LEU B 1 10 ? 61.600 40.389 64.807 1.00 10.49 11 LEU B CA 1
ATOM 3270 C C . LEU B 1 10 ? 60.605 41.204 65.633 1.00 13.81 11 LEU B C 1
ATOM 3271 O O . LEU B 1 10 ? 60.974 41.897 66.590 1.00 8.43 11 LEU B O 1
ATOM 3276 N N . LEU B 1 11 ? 59.349 41.170 65.215 1.00 12.91 12 LEU B N 1
ATOM 3277 C CA . LEU B 1 11 ? 58.300 41.865 65.929 1.00 12.38 12 LEU B CA 1
ATOM 3278 C C . LEU B 1 11 ? 57.710 40.808 66.841 1.00 13.76 12 LEU B C 1
ATOM 3279 O O . LEU B 1 11 ? 57.775 39.617 66.538 1.00 15.54 12 LEU B O 1
ATOM 3284 N N . PRO B 1 12 ? 57.205 41.214 68.016 1.00 15.20 13 PRO B N 1
ATOM 3285 C CA . PRO B 1 12 ? 56.616 40.235 68.935 1.00 14.56 13 PRO B CA 1
ATOM 3286 C C . PRO B 1 12 ? 55.242 39.782 68.432 1.00 16.02 13 PRO B C 1
ATOM 3287 O O . PRO B 1 12 ? 54.598 40.482 67.643 1.00 14.98 13 PRO B O 1
ATOM 3291 N N . PRO B 1 13 ? 54.786 38.594 68.862 1.00 17.54 14 PRO B N 1
ATOM 3292 C CA . PRO B 1 13 ? 53.482 38.068 68.442 1.00 15.78 14 PRO B CA 1
ATOM 3293 C C . PRO B 1 13 ? 52.335 39.004 68.844 1.00 16.72 14 PRO B C 1
ATOM 3294 O O . PRO B 1 13 ? 52.470 39.793 69.779 1.00 14.87 14 PRO B O 1
ATOM 3298 N N . ASP B 1 14 ? 51.224 38.926 68.114 1.00 14.01 15 ASP B N 1
ATOM 3299 C CA . ASP B 1 14 ? 50.062 39.761 68.396 1.00 12.16 15 ASP B CA 1
ATOM 3300 C C . ASP B 1 14 ? 49.595 39.575 69.841 1.00 12.40 15 ASP B C 1
ATOM 3301 O O . ASP B 1 14 ? 49.566 38.456 70.354 1.00 16.13 15 ASP B O 1
ATOM 3306 N N . ALA B 1 15 ? 49.245 40.678 70.495 1.00 10.99 16 ALA B N 1
ATOM 3307 C CA . ALA B 1 15 ? 48.783 40.642 71.881 1.00 12.27 16 ALA B CA 1
ATOM 3308 C C . ALA B 1 15 ? 47.626 39.674 72.138 1.00 11.42 16 ALA B C 1
ATOM 3309 O O . ALA B 1 15 ? 47.617 38.971 73.147 1.00 14.36 16 ALA B O 1
ATOM 3311 N N . LEU B 1 16 ? 46.672 39.623 71.212 1.00 10.24 17 LEU B N 1
ATOM 3312 C CA . LEU B 1 16 ? 45.503 38.759 71.350 1.00 7.95 17 LEU B CA 1
ATOM 3313 C C . LEU B 1 16 ? 45.646 37.395 70.689 1.00 10.34 17 LEU B C 1
ATOM 3314 O O . LEU B 1 16 ? 45.306 36.376 71.287 1.00 13.13 17 LEU B O 1
ATOM 3319 N N . PHE B 1 17 ? 46.133 37.372 69.452 1.00 7.76 18 PHE B N 1
ATOM 3320 C CA . PHE B 1 17 ? 46.304 36.114 68.739 1.00 6.90 18 PHE B CA 1
ATOM 3321 C C . PHE B 1 17 ? 47.467 35.286 69.271 1.00 6.21 18 PHE B C 1
ATOM 3322 O O . PHE B 1 17 ? 47.576 34.095 68.986 1.00 10.33 18 PHE B O 1
ATOM 3330 N N . GLY B 1 18 ? 48.289 35.912 70.107 1.00 8.28 19 GLY B N 1
ATOM 3331 C CA . GLY B 1 18 ? 49.411 35.224 70.710 1.00 8.25 19 GLY B CA 1
ATOM 3332 C C . GLY B 1 18 ? 48.943 34.370 71.873 1.00 9.15 19 GLY B C 1
ATOM 3333 O O . GLY B 1 18 ? 49.445 33.263 72.075 1.00 13.62 19 GLY B O 1
ATOM 3334 N N . ILE B 1 19 ? 47.962 34.859 72.628 1.00 13.13 20 ILE B N 1
ATOM 3335 C CA . ILE B 1 19 ? 47.456 34.104 73.772 1.00 18.51 20 ILE B CA 1
ATOM 3336 C C . ILE B 1 19 ? 46.722 32.848 73.303 1.00 22.00 20 ILE B C 1
ATOM 3337 O O . ILE B 1 19 ? 46.721 31.825 73.987 1.00 20.01 20 ILE B O 1
ATOM 3342 N N . LYS B 1 20 ? 46.172 32.920 72.092 1.00 26.82 21 LYS B N 1
ATOM 3343 C CA . LYS B 1 20 ? 45.460 31.807 71.468 1.00 27.06 21 LYS B CA 1
ATOM 3344 C C . LYS B 1 20 ? 46.450 30.688 71.170 1.00 26.24 21 LYS B C 1
ATOM 3345 O O . LYS B 1 20 ? 46.169 29.512 71.394 1.00 27.67 21 LYS B O 1
ATOM 3351 N N . GLN B 1 21 ? 47.614 31.087 70.667 1.00 29.11 22 GLN B N 1
ATOM 3352 C CA . GLN B 1 21 ? 48.701 30.184 70.316 1.00 29.49 22 GLN B CA 1
ATOM 3353 C C . GLN B 1 21 ? 49.308 29.520 71.548 1.00 28.04 22 GLN B C 1
ATOM 3354 O O . GLN B 1 21 ? 49.569 28.317 71.542 1.00 32.70 22 GLN B O 1
ATOM 3360 N N . ARG B 1 22 ? 49.543 30.301 72.599 1.00 23.52 23 ARG B N 1
ATOM 3361 C CA . ARG B 1 22 ? 50.106 29.756 73.829 1.00 20.98 23 ARG B CA 1
ATOM 3362 C C . ARG B 1 22 ? 49.112 28.789 74.462 1.00 23.31 23 ARG B C 1
ATOM 3363 O O . ARG B 1 22 ? 49.502 27.759 75.011 1.00 27.49 23 ARG B O 1
ATOM 3371 N N . TYR B 1 23 ? 47.829 29.128 74.378 1.00 19.15 24 TYR B N 1
ATOM 3372 C CA . TYR B 1 23 ? 46.777 28.282 74.920 1.00 19.51 24 TYR B CA 1
ATOM 3373 C C . TYR B 1 23 ? 46.765 26.955 74.166 1.00 21.93 24 TYR B C 1
ATOM 3374 O O . TYR B 1 23 ? 46.656 25.893 74.772 1.00 23.89 24 TYR B O 1
ATOM 3383 N N . GLY B 1 24 ? 46.888 27.031 72.843 1.00 21.18 25 GLY B N 1
ATOM 3384 C CA . GLY B 1 24 ? 46.888 25.837 72.017 1.00 23.88 25 GLY B CA 1
ATOM 3385 C C . GLY B 1 24 ? 48.022 24.870 72.299 1.00 27.43 25 GLY B C 1
ATOM 3386 O O . GLY B 1 24 ? 47.806 23.659 72.321 1.00 32.78 25 GLY B O 1
ATOM 3387 N N . GLN B 1 25 ? 49.223 25.393 72.535 1.00 27.83 26 GLN B N 1
ATOM 3388 C CA . GLN B 1 25 ? 50.378 24.543 72.805 1.00 28.72 26 GLN B CA 1
ATOM 3389 C C . GLN B 1 25 ? 50.510 24.075 74.260 1.00 25.74 26 GLN B C 1
ATOM 3390 O O . GLN B 1 25 ? 51.338 23.216 74.562 1.00 28.76 26 GLN B O 1
ATOM 3396 N N . ASP B 1 26 ? 49.702 24.646 75.152 1.00 24.10 27 ASP B N 1
ATOM 3397 C CA . ASP B 1 26 ? 49.705 24.280 76.573 1.00 16.76 27 ASP B CA 1
ATOM 3398 C C . ASP B 1 26 ? 49.090 22.887 76.687 1.00 15.53 27 ASP B C 1
ATOM 3399 O O . ASP B 1 26 ? 47.929 22.687 76.329 1.00 16.18 27 ASP B O 1
ATOM 3404 N N . GLN B 1 27 ? 49.855 21.932 77.205 1.00 13.46 28 GLN B N 1
ATOM 3405 C CA . GLN B 1 27 ? 49.361 20.564 77.321 1.00 12.25 28 GLN B CA 1
ATOM 3406 C C . GLN B 1 27 ? 48.609 20.208 78.599 1.00 13.79 28 GLN B C 1
ATOM 3407 O O . GLN B 1 27 ? 48.146 19.078 78.753 1.00 13.24 28 GLN B O 1
ATOM 3413 N N . ARG B 1 28 ? 48.463 21.169 79.503 1.00 14.29 29 ARG B N 1
ATOM 3414 C CA . ARG B 1 28 ? 47.752 20.922 80.754 1.00 13.52 29 ARG B CA 1
ATOM 3415 C C . ARG B 1 28 ? 46.243 20.794 80.559 1.00 12.17 29 ARG B C 1
ATOM 3416 O O . ARG B 1 28 ? 45.638 21.562 79.819 1.00 13.24 29 ARG B O 1
ATOM 3424 N N . ALA B 1 29 ? 45.656 19.801 81.226 1.00 13.89 30 ALA B N 1
ATOM 3425 C CA . ALA B 1 29 ? 44.223 19.521 81.161 1.00 12.59 30 ALA B CA 1
ATOM 3426 C C . ALA B 1 29 ? 43.357 20.600 81.816 1.00 14.75 30 ALA B C 1
ATOM 3427 O O . ALA B 1 29 ? 42.139 20.622 81.631 1.00 15.18 30 ALA B O 1
ATOM 3429 N N . THR B 1 30 ? 43.996 21.492 82.572 1.00 16.23 31 THR B N 1
ATOM 3430 C CA . THR B 1 30 ? 43.305 22.566 83.287 1.00 20.19 31 THR B CA 1
ATOM 3431 C C . THR B 1 30 ? 43.214 23.899 82.556 1.00 19.80 31 THR B C 1
ATOM 3432 O O . THR B 1 30 ? 42.623 24.846 83.077 1.00 23.67 31 THR B O 1
ATOM 3436 N N . LYS B 1 31 ? 43.816 23.997 81.377 1.00 20.92 32 LYS B N 1
ATOM 3437 C CA . LYS B 1 31 ? 43.785 25.258 80.646 1.00 18.93 32 LYS B CA 1
ATOM 3438 C C . LYS B 1 31 ? 42.379 25.788 80.365 1.00 19.32 32 LYS B C 1
ATOM 3439 O O . LYS B 1 31 ? 41.444 25.020 80.116 1.00 21.26 32 LYS B O 1
ATOM 3445 N N . VAL B 1 32 ? 42.234 27.104 80.502 1.00 17.81 33 VAL B N 1
ATOM 3446 C CA . VAL B 1 32 ? 40.979 27.808 80.267 1.00 13.06 33 VAL B CA 1
ATOM 3447 C C . VAL B 1 32 ? 41.338 29.009 79.397 1.00 14.56 33 VAL B C 1
ATOM 3448 O O . VAL B 1 32 ? 42.288 29.730 79.698 1.00 14.70 33 VAL B O 1
ATOM 3452 N N . ASP B 1 33 ? 40.596 29.197 78.307 1.00 13.28 34 ASP B N 1
ATOM 3453 C CA . ASP B 1 33 ? 40.828 30.303 77.388 1.00 9.40 34 ASP B CA 1
ATOM 3454 C C . ASP B 1 33 ? 39.812 31.415 77.591 1.00 13.22 34 ASP B C 1
ATOM 3455 O O . ASP B 1 33 ? 38.614 31.232 77.352 1.00 16.04 34 ASP B O 1
ATOM 3460 N N . LEU B 1 34 ? 40.308 32.566 78.037 1.00 16.79 35 LEU B N 1
ATOM 3461 C CA . LEU B 1 34 ? 39.488 33.755 78.269 1.00 15.10 35 LEU B CA 1
ATOM 3462 C C . LEU B 1 34 ? 40.156 34.928 77.558 1.00 12.81 35 LEU B C 1
ATOM 3463 O O . LEU B 1 34 ? 40.027 36.082 77.970 1.00 13.17 35 LEU B O 1
ATOM 3468 N N . GLY B 1 35 ? 40.897 34.608 76.502 1.00 14.98 36 GLY B N 1
ATOM 3469 C CA . GLY B 1 35 ? 41.593 35.619 75.734 1.00 15.59 36 GLY B CA 1
ATOM 3470 C C . GLY B 1 35 ? 40.720 36.245 74.665 1.00 17.03 36 GLY B C 1
ATOM 3471 O O . GLY B 1 35 ? 39.916 37.124 74.955 1.00 13.32 36 GLY B O 1
ATOM 3472 N N . ILE B 1 36 ? 40.871 35.783 73.429 1.00 15.59 37 ILE B N 1
ATOM 3473 C CA . ILE B 1 36 ? 40.093 36.306 72.309 1.00 22.04 37 ILE B CA 1
ATOM 3474 C C . ILE B 1 36 ? 38.588 36.158 72.535 1.00 17.71 37 ILE B C 1
ATOM 3475 O O . ILE B 1 36 ? 38.106 35.096 72.933 1.00 19.44 37 ILE B O 1
ATOM 3480 N N . GLY B 1 37 ? 37.863 37.254 72.332 1.00 18.84 38 GLY B N 1
ATOM 3481 C CA . GLY B 1 37 ? 36.421 37.258 72.515 1.00 14.08 38 GLY B CA 1
ATOM 3482 C C . GLY B 1 37 ? 35.614 36.528 71.457 1.00 12.04 38 GLY B C 1
ATOM 3483 O O . GLY B 1 37 ? 35.013 37.153 70.582 1.00 16.26 38 GLY B O 1
ATOM 3484 N N . ALA B 1 38 ? 35.620 35.201 71.528 1.00 19.87 39 ALA B N 1
ATOM 3485 C CA . ALA B 1 38 ? 34.866 34.362 70.599 1.00 18.26 39 ALA B CA 1
ATOM 3486 C C . ALA B 1 38 ? 33.796 33.668 71.434 1.00 19.39 39 ALA B C 1
ATOM 3487 O O . ALA B 1 38 ? 34.076 33.227 72.547 1.00 24.02 39 ALA B O 1
ATOM 3489 N N . TYR B 1 39 ? 32.568 33.608 70.926 1.00 20.07 40 TYR B N 1
ATOM 3490 C CA . TYR B 1 39 ? 31.488 32.971 71.670 1.00 13.89 40 TYR B CA 1
ATOM 3491 C C . TYR B 1 39 ? 31.615 31.460 71.748 1.00 12.67 40 TYR B C 1
ATOM 3492 O O . TYR B 1 39 ? 31.837 30.787 70.743 1.00 15.85 40 TYR B O 1
ATOM 3501 N N . ARG B 1 40 ? 31.464 30.943 72.962 1.00 14.83 41 ARG B N 1
ATOM 3502 C CA . ARG B 1 40 ? 31.524 29.513 73.237 1.00 10.68 41 ARG B CA 1
ATOM 3503 C C . ARG B 1 40 ? 30.221 29.189 73.957 1.00 16.55 41 ARG B C 1
ATOM 3504 O O . ARG B 1 40 ? 29.676 30.037 74.666 1.00 14.16 41 ARG B O 1
ATOM 3512 N N . ASP B 1 41 ? 29.702 27.984 73.756 1.00 21.79 42 ASP B N 1
ATOM 3513 C CA . ASP B 1 41 ? 28.454 27.596 74.402 1.00 23.56 42 ASP B CA 1
ATOM 3514 C C . ASP B 1 41 ? 28.646 27.006 75.799 1.00 25.84 42 ASP B C 1
ATOM 3515 O O . ASP B 1 41 ? 29.722 27.121 76.383 1.00 29.35 42 ASP B O 1
ATOM 3520 N N . ASP B 1 42 ? 27.600 26.371 76.319 1.00 26.99 43 ASP B N 1
ATOM 3521 C CA . ASP B 1 42 ? 27.621 25.760 77.647 1.00 28.16 43 ASP B CA 1
ATOM 3522 C C . ASP B 1 42 ? 28.666 24.653 77.820 1.00 24.79 43 ASP B C 1
ATOM 3523 O O . ASP B 1 42 ? 28.968 24.254 78.941 1.00 20.56 43 ASP B O 1
ATOM 3528 N N . ASN B 1 43 ? 29.201 24.150 76.712 1.00 23.69 44 ASN B N 1
ATOM 3529 C CA . ASN B 1 43 ? 30.212 23.098 76.758 1.00 22.05 44 ASN B CA 1
ATOM 3530 C C . ASN B 1 43 ? 31.588 23.624 76.369 1.00 21.21 44 ASN B C 1
ATOM 3531 O O . ASN B 1 43 ? 32.547 22.862 76.279 1.00 23.13 44 ASN B O 1
ATOM 3536 N N . GLY B 1 44 ? 31.673 24.926 76.122 1.00 19.14 45 GLY B N 1
ATOM 3537 C CA . GLY B 1 44 ? 32.937 25.540 75.766 1.00 16.09 45 GLY B CA 1
ATOM 3538 C C . GLY B 1 44 ? 33.413 25.339 74.342 1.00 17.70 45 GLY B C 1
ATOM 3539 O O . GLY B 1 44 ? 34.615 25.421 74.085 1.00 17.75 45 GLY B O 1
ATOM 3540 N N . LYS B 1 45 ? 32.487 25.089 73.419 1.00 16.15 46 LYS B N 1
ATOM 3541 C CA . LYS B 1 45 ? 32.833 24.881 72.011 1.00 16.10 46 LYS B CA 1
ATOM 3542 C C . LYS B 1 45 ? 32.231 25.976 71.138 1.00 15.19 46 LYS B C 1
ATOM 3543 O O . LYS B 1 45 ? 31.259 26.627 71.532 1.00 16.23 46 LYS B O 1
ATOM 3549 N N . PRO B 1 46 ? 32.819 26.215 69.950 1.00 14.67 47 PRO B N 1
ATOM 3550 C CA . PRO B 1 46 ? 32.299 27.245 69.041 1.00 12.29 47 PRO B CA 1
ATOM 3551 C C . PRO B 1 46 ? 30.837 26.964 68.712 1.00 10.39 47 PRO B C 1
ATOM 3552 O O . PRO B 1 46 ? 30.426 25.810 68.646 1.00 12.27 47 PRO B O 1
ATOM 3556 N N . TRP B 1 47 ? 30.056 28.016 68.504 1.00 9.87 48 TRP B N 1
ATOM 3557 C CA . TRP B 1 47 ? 28.628 27.844 68.259 1.00 11.59 48 TRP B CA 1
ATOM 3558 C C . TRP B 1 47 ? 28.124 28.455 66.957 1.00 10.98 48 TRP B C 1
ATOM 3559 O O . TRP B 1 47 ? 28.027 29.679 66.832 1.00 13.83 48 TRP B O 1
ATOM 3570 N N . VAL B 1 48 ? 27.817 27.604 65.982 1.00 11.51 49 VAL B N 1
ATOM 3571 C CA . VAL B 1 48 ? 27.285 28.083 64.711 1.00 9.32 49 VAL B CA 1
ATOM 3572 C C . VAL B 1 48 ? 25.806 28.417 64.968 1.00 14.26 49 VAL B C 1
ATOM 3573 O O . VAL B 1 48 ? 25.010 27.534 65.298 1.00 17.64 49 VAL B O 1
ATOM 3577 N N . LEU B 1 49 ? 25.462 29.701 64.893 1.00 12.47 50 LEU B N 1
ATOM 3578 C CA . LEU B 1 49 ? 24.089 30.141 65.125 1.00 12.91 50 LEU B CA 1
ATOM 3579 C C . LEU B 1 49 ? 23.090 29.360 64.272 1.00 13.91 50 LEU B C 1
ATOM 3580 O O . LEU B 1 49 ? 23.353 29.067 63.109 1.00 14.59 50 LEU B O 1
ATOM 3585 N N . PRO B 1 50 ? 21.948 28.974 64.860 1.00 17.12 51 PRO B N 1
ATOM 3586 C CA . PRO B 1 50 ? 20.905 28.225 64.152 1.00 15.81 51 PRO B CA 1
ATOM 3587 C C . PRO B 1 50 ? 20.438 28.962 62.901 1.00 10.66 51 PRO B C 1
ATOM 3588 O O . PRO B 1 50 ? 20.208 28.349 61.866 1.00 15.95 51 PRO B O 1
ATOM 3592 N N . SER B 1 51 ? 20.333 30.283 63.005 1.00 8.79 52 SER B N 1
ATOM 3593 C CA . SER B 1 51 ? 19.907 31.125 61.894 1.00 11.90 52 SER B CA 1
ATOM 3594 C C . SER B 1 51 ? 20.840 31.016 60.687 1.00 13.04 52 SER B C 1
ATOM 3595 O O . SER B 1 51 ? 20.388 31.101 59.547 1.00 11.41 52 SER B O 1
ATOM 3598 N N . VAL B 1 52 ? 22.136 30.833 60.934 1.00 15.29 53 VAL B N 1
ATOM 3599 C CA . VAL B 1 52 ? 23.093 30.713 59.834 1.00 18.49 53 VAL B CA 1
ATOM 3600 C C . VAL B 1 52 ? 23.167 29.284 59.301 1.00 16.69 53 VAL B C 1
ATOM 3601 O O . VAL B 1 52 ? 23.560 29.072 58.156 1.00 18.72 53 VAL B O 1
ATOM 3605 N N . LYS B 1 53 ? 22.826 28.308 60.142 1.00 18.26 54 LYS B N 1
ATOM 3606 C CA . LYS B 1 53 ? 22.819 26.904 59.728 1.00 16.98 54 LYS B CA 1
ATOM 3607 C C . LYS B 1 53 ? 21.736 26.754 58.672 1.00 18.05 54 LYS B C 1
ATOM 3608 O O . LYS B 1 53 ? 21.911 26.063 57.668 1.00 17.56 54 LYS B O 1
ATOM 3614 N N . ALA B 1 54 ? 20.604 27.395 58.946 1.00 17.98 55 ALA B N 1
ATOM 3615 C CA . ALA B 1 54 ? 19.444 27.386 58.070 1.00 12.74 55 ALA B CA 1
ATOM 3616 C C . ALA B 1 54 ? 19.750 28.126 56.777 1.00 8.90 55 ALA B C 1
ATOM 3617 O O . ALA B 1 54 ? 19.393 27.666 55.693 1.00 15.20 55 ALA B O 1
ATOM 3619 N N . ALA B 1 55 ? 20.412 29.273 56.899 1.00 7.82 56 ALA B N 1
ATOM 3620 C CA . ALA B 1 55 ? 20.775 30.091 55.745 1.00 12.31 56 ALA B CA 1
ATOM 3621 C C . ALA B 1 55 ? 21.816 29.425 54.852 1.00 15.01 56 ALA B C 1
ATOM 3622 O O . ALA B 1 55 ? 21.810 29.624 53.637 1.00 19.64 56 ALA B O 1
ATOM 3624 N N . GLU B 1 56 ? 22.718 28.653 55.452 1.00 17.78 57 GLU B N 1
ATOM 3625 C CA . GLU B 1 56 ? 23.748 27.957 54.686 1.00 14.07 57 GLU B CA 1
ATOM 3626 C C . GLU B 1 56 ? 23.141 26.799 53.916 1.00 14.69 57 GLU B C 1
ATOM 3627 O O . GLU B 1 56 ? 23.662 26.399 52.875 1.00 8.34 57 GLU B O 1
ATOM 3633 N N . LYS B 1 57 ? 22.057 26.242 54.451 1.00 15.65 58 LYS B N 1
ATOM 3634 C CA . LYS B 1 57 ? 21.378 25.121 53.809 1.00 19.33 58 LYS B CA 1
ATOM 3635 C C . LYS B 1 57 ? 20.619 25.588 52.572 1.00 16.46 58 LYS B C 1
ATOM 3636 O O . LYS B 1 57 ? 20.503 24.852 51.595 1.00 20.98 58 LYS B O 1
ATOM 3642 N N . LEU B 1 58 ? 20.083 26.802 52.633 1.00 18.35 59 LEU B N 1
ATOM 3643 C CA . LEU B 1 58 ? 19.344 27.382 51.516 1.00 18.71 59 LEU B CA 1
ATOM 3644 C C . LEU B 1 58 ? 20.310 27.732 50.383 1.00 21.14 59 LEU B C 1
ATOM 3645 O O . LEU B 1 58 ? 20.024 27.480 49.208 1.00 19.97 59 LEU B O 1
ATOM 3650 N N . ILE B 1 59 ? 21.456 28.299 50.758 1.00 21.24 60 ILE B N 1
ATOM 3651 C CA . ILE B 1 59 ? 22.504 28.704 49.820 1.00 18.13 60 ILE B CA 1
ATOM 3652 C C . ILE B 1 59 ? 23.036 27.539 48.984 1.00 19.31 60 ILE B C 1
ATOM 3653 O O . ILE B 1 59 ? 23.327 27.698 47.797 1.00 19.08 60 ILE B O 1
ATOM 3658 N N . HIS B 1 60 ? 23.156 26.375 49.614 1.00 22.77 61 HIS B N 1
ATOM 3659 C CA . HIS B 1 60 ? 23.655 25.180 48.946 1.00 27.09 61 HIS B CA 1
ATOM 3660 C C . HIS B 1 60 ? 22.597 24.428 48.137 1.00 27.56 61 HIS B C 1
ATOM 3661 O O . HIS B 1 60 ? 22.931 23.616 47.273 1.00 27.41 61 HIS B O 1
ATOM 3668 N N . ASN B 1 61 ? 21.327 24.687 48.427 1.00 25.94 62 ASN B N 1
ATOM 3669 C CA . ASN B 1 61 ? 20.232 24.053 47.700 1.00 28.13 62 ASN B CA 1
ATOM 3670 C C . ASN B 1 61 ? 19.855 24.882 46.483 1.00 30.99 62 ASN B C 1
ATOM 3671 O O . ASN B 1 61 ? 18.968 24.504 45.716 1.00 31.62 62 ASN B O 1
ATOM 3676 N N . ASP B 1 62 ? 20.513 26.030 46.338 1.00 30.19 63 ASP B N 1
ATOM 3677 C CA . ASP B 1 62 ? 20.272 26.934 45.225 1.00 31.28 63 ASP B CA 1
ATOM 3678 C C . ASP B 1 62 ? 21.007 26.399 44.003 1.00 30.79 63 ASP B C 1
ATOM 3679 O O . ASP B 1 62 ? 22.199 26.096 44.069 1.00 30.00 63 ASP B O 1
ATOM 3684 N N . SER B 1 63 ? 20.273 26.264 42.901 1.00 32.57 64 SER B N 1
ATOM 3685 C CA . SER B 1 63 ? 20.817 25.755 41.644 1.00 33.63 64 SER B CA 1
ATOM 3686 C C . SER B 1 63 ? 21.857 26.676 41.015 1.00 34.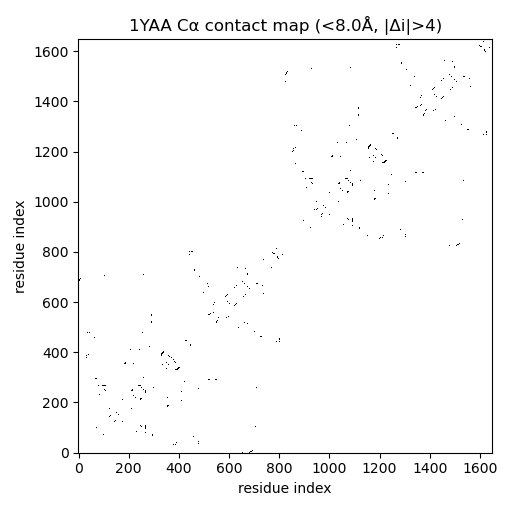39 64 SER B C 1
ATOM 3687 O O . SER B 1 63 ? 22.662 26.245 40.188 1.00 34.30 64 SER B O 1
ATOM 3690 N N . SER B 1 64 ? 21.840 27.942 41.421 1.00 33.50 65 SER B N 1
ATOM 3691 C CA . SER B 1 64 ? 22.780 28.932 40.910 1.00 36.21 65 SER B CA 1
ATOM 3692 C C . SER B 1 64 ? 23.947 29.152 41.873 1.00 30.00 65 SER B C 1
ATOM 3693 O O . SER B 1 64 ? 24.503 30.247 41.943 1.00 29.50 65 SER B O 1
ATOM 3696 N N . TYR B 1 65 ? 24.310 28.111 42.618 1.00 28.20 66 TYR B N 1
ATOM 3697 C CA . TYR B 1 65 ? 25.409 28.208 43.570 1.00 23.83 66 TYR B CA 1
ATOM 3698 C C . TYR B 1 65 ? 26.764 28.112 42.875 1.00 21.40 66 TYR B C 1
ATOM 3699 O O . TYR B 1 65 ? 27.029 27.162 42.144 1.00 20.74 66 TYR B O 1
ATOM 3708 N N . ASN B 1 66 ? 27.609 29.114 43.101 1.00 22.02 67 ASN B N 1
ATOM 3709 C CA . ASN B 1 66 ? 28.947 29.143 42.519 1.00 21.66 67 ASN B CA 1
ATOM 3710 C C . ASN B 1 66 ? 29.917 29.978 43.360 1.00 22.63 67 ASN B C 1
ATOM 3711 O O . ASN B 1 66 ? 29.523 30.600 44.349 1.00 22.55 67 ASN B O 1
ATOM 3716 N N . HIS B 1 67 ? 31.198 29.906 43.015 1.00 12.06 68 HIS B N 1
ATOM 3717 C CA . HIS B 1 67 ? 32.226 30.661 43.707 1.00 13.23 68 HIS B CA 1
ATOM 3718 C C . HIS B 1 67 ? 32.799 31.690 42.748 1.00 13.30 68 HIS B C 1
ATOM 3719 O O . HIS B 1 67 ? 34.008 31.889 42.691 1.00 13.64 68 HIS B O 1
ATOM 3726 N N . GLU B 1 68 ? 31.924 32.308 41.961 1.00 15.32 69 GLU B N 1
ATOM 3727 C CA . GLU B 1 68 ? 32.328 33.325 40.994 1.00 12.44 69 GLU B CA 1
ATOM 3728 C C . GLU B 1 68 ? 32.615 34.646 41.692 1.00 16.40 69 GLU B C 1
ATOM 3729 O O . GLU B 1 68 ? 32.123 34.893 42.793 1.00 15.82 69 GLU B O 1
ATOM 3735 N N . TYR B 1 69 ? 33.409 35.494 41.047 1.00 12.64 70 TYR B N 1
ATOM 3736 C CA . TYR B 1 69 ? 33.757 36.801 41.596 1.00 13.39 70 TYR B CA 1
ATOM 3737 C C . TYR B 1 69 ? 32.537 37.665 41.902 1.00 16.06 70 TYR B C 1
ATOM 3738 O O . TYR B 1 69 ? 31.530 37.612 41.198 1.00 15.82 70 TYR B O 1
ATOM 3747 N N . LEU B 1 70 ? 32.641 38.468 42.954 1.00 18.70 71 LEU B N 1
ATOM 3748 C CA . LEU B 1 70 ? 31.582 39.406 43.312 1.00 12.44 71 LEU B CA 1
ATOM 3749 C C . LEU B 1 70 ? 32.078 40.716 42.714 1.00 13.47 71 LEU B C 1
ATOM 3750 O O . LEU B 1 70 ? 33.189 40.770 42.174 1.00 9.00 71 LEU B O 1
ATOM 3755 N N . GLY B 1 71 ? 31.276 41.770 42.811 1.00 9.69 72 GLY B N 1
ATOM 3756 C CA . GLY B 1 71 ? 31.703 43.053 42.278 1.00 14.00 72 GLY B CA 1
ATOM 3757 C C . GLY B 1 71 ? 32.821 43.606 43.140 1.00 11.56 72 GLY B C 1
ATOM 3758 O O . GLY B 1 71 ? 33.068 43.091 44.232 1.00 14.25 72 GLY B O 1
ATOM 3759 N N . ILE B 1 72 ? 33.511 44.637 42.664 1.00 13.23 73 ILE B N 1
ATOM 3760 C CA . ILE B 1 72 ? 34.601 45.231 43.439 1.00 15.40 73 ILE B CA 1
ATOM 3761 C C . ILE B 1 72 ? 34.096 45.759 44.785 1.00 16.82 73 ILE B C 1
ATOM 3762 O O . ILE B 1 72 ? 34.766 45.618 45.810 1.00 13.72 73 ILE B O 1
ATOM 3767 N N . THR B 1 73 ? 32.894 46.326 44.776 1.00 19.16 74 THR B N 1
ATOM 3768 C CA . THR B 1 73 ? 32.285 46.873 45.984 1.00 15.27 74 THR B CA 1
ATOM 3769 C C . THR B 1 73 ? 31.500 45.842 46.799 1.00 16.94 74 THR B C 1
ATOM 3770 O O . THR B 1 73 ? 30.829 46.197 47.771 1.00 20.20 74 THR B O 1
ATOM 3774 N N . GLY B 1 74 ? 31.571 44.576 46.393 1.00 14.50 75 GLY B N 1
ATOM 3775 C CA . GLY B 1 74 ? 30.878 43.522 47.113 1.00 10.56 75 GLY B CA 1
ATOM 3776 C C . GLY B 1 74 ? 29.448 43.242 46.685 1.00 13.24 75 GLY B C 1
ATOM 3777 O O . GLY B 1 74 ? 28.952 43.806 45.709 1.00 16.14 75 GLY B O 1
ATOM 3778 N N . LEU B 1 75 ? 28.799 42.347 47.426 1.00 9.75 76 LEU B N 1
ATOM 3779 C CA . LEU B 1 75 ? 27.418 41.928 47.192 1.00 8.73 76 LEU B CA 1
ATOM 3780 C C . LEU B 1 75 ? 26.433 43.010 47.642 1.00 14.24 76 LEU B C 1
ATOM 3781 O O . LEU B 1 75 ? 26.388 43.361 48.823 1.00 16.48 76 LEU B O 1
ATOM 3786 N N . PRO B 1 76 ? 25.614 43.534 46.706 1.00 14.68 77 PRO B N 1
ATOM 3787 C CA . PRO B 1 76 ? 24.616 44.581 46.966 1.00 14.47 77 PRO B CA 1
ATOM 3788 C C . PRO B 1 76 ? 23.580 44.193 48.010 1.00 17.18 77 PRO B C 1
ATOM 3789 O O . PRO B 1 76 ? 23.115 45.032 48.781 1.00 14.29 77 PRO B O 1
ATOM 3793 N N . SER B 1 77 ? 23.210 42.919 48.014 1.00 21.90 78 SER B N 1
ATOM 3794 C CA . SER B 1 77 ? 22.233 42.398 48.960 1.00 23.22 78 SER B CA 1
ATOM 3795 C C . SER B 1 77 ? 22.767 42.578 50.382 1.00 22.82 78 SER B C 1
ATOM 3796 O O . SER B 1 77 ? 22.037 42.970 51.288 1.00 21.81 78 SER B O 1
ATOM 3799 N N . LEU B 1 78 ? 24.058 42.320 50.554 1.00 18.51 79 LEU B N 1
ATOM 3800 C CA . LEU B 1 78 ? 24.699 42.463 51.849 1.00 14.68 79 LEU B CA 1
ATOM 3801 C C . LEU B 1 78 ? 24.798 43.924 52.257 1.00 15.87 79 LEU B C 1
ATOM 3802 O O . LEU B 1 78 ? 24.321 44.302 53.319 1.00 21.76 79 LEU B O 1
ATOM 3807 N N . THR B 1 79 ? 25.409 44.742 51.404 1.00 15.89 80 THR B N 1
ATOM 3808 C CA . THR B 1 79 ? 25.595 46.159 51.701 1.00 14.63 80 THR B CA 1
ATOM 3809 C C . THR B 1 79 ? 24.298 46.922 51.956 1.00 15.19 80 THR B C 1
ATOM 3810 O O . THR B 1 79 ? 24.192 47.654 52.945 1.00 13.38 80 THR B O 1
ATOM 3814 N N . SER B 1 80 ? 23.316 46.752 51.073 1.00 15.27 81 SER B N 1
ATOM 3815 C CA . SER B 1 80 ? 22.036 47.442 51.214 1.00 16.87 81 SER B CA 1
ATOM 3816 C C . SER B 1 80 ? 21.326 47.086 52.516 1.00 15.32 81 SER B C 1
ATOM 3817 O O . SER B 1 80 ? 20.927 47.971 53.259 1.00 9.25 81 SER B O 1
ATOM 3820 N N . ASN B 1 81 ? 21.195 45.794 52.798 1.00 14.31 82 ASN B N 1
ATOM 3821 C CA . ASN B 1 81 ? 20.535 45.343 54.019 1.00 15.32 82 ASN B CA 1
ATOM 3822 C C . ASN B 1 81 ? 21.348 45.635 55.279 1.00 16.75 82 ASN B C 1
ATOM 3823 O O . ASN B 1 81 ? 20.775 45.890 56.336 1.00 11.91 82 ASN B O 1
ATOM 3828 N N . ALA B 1 82 ? 22.677 45.595 55.165 1.00 17.96 83 ALA B N 1
ATOM 3829 C CA . ALA B 1 82 ? 23.557 45.861 56.309 1.00 17.66 83 ALA B CA 1
ATOM 3830 C C . ALA B 1 82 ? 23.402 47.299 56.781 1.00 15.93 83 ALA B C 1
ATOM 3831 O O . ALA B 1 82 ? 23.314 47.559 57.980 1.00 18.05 83 ALA B O 1
ATOM 3833 N N . ALA B 1 83 ? 23.353 48.227 55.828 1.00 13.54 84 ALA B N 1
ATOM 3834 C CA . ALA B 1 83 ? 23.197 49.645 56.136 1.00 15.67 84 ALA B CA 1
ATOM 3835 C C . ALA B 1 83 ? 21.861 49.918 56.815 1.00 17.91 84 ALA B C 1
ATOM 3836 O O . ALA B 1 83 ? 21.733 50.865 57.589 1.00 16.85 84 ALA B O 1
ATOM 3838 N N . LYS B 1 84 ? 20.869 49.083 56.523 1.00 17.99 85 LYS B N 1
ATOM 3839 C CA . LYS B 1 84 ? 19.546 49.248 57.104 1.00 18.91 85 LYS B CA 1
ATOM 3840 C C . LYS B 1 84 ? 19.535 48.951 58.594 1.00 20.51 85 LYS B C 1
ATOM 3841 O O . LYS B 1 84 ? 18.890 49.671 59.358 1.00 21.76 85 LYS B O 1
ATOM 3847 N N . ILE B 1 85 ? 20.285 47.932 59.019 1.00 14.81 86 ILE B N 1
ATOM 3848 C CA . ILE B 1 85 ? 20.319 47.585 60.439 1.00 15.46 86 ILE B CA 1
ATOM 3849 C C . ILE B 1 85 ? 21.147 48.554 61.283 1.00 15.76 86 ILE B C 1
ATOM 3850 O O . ILE B 1 85 ? 20.919 48.675 62.484 1.00 17.80 86 ILE B O 1
ATOM 3855 N N . ILE B 1 86 ? 22.088 49.254 60.653 1.00 12.85 87 ILE B N 1
ATOM 3856 C CA . ILE B 1 86 ? 22.928 50.222 61.362 1.00 14.24 87 ILE B CA 1
ATOM 3857 C C . ILE B 1 86 ? 22.268 51.596 61.444 1.00 16.82 87 ILE B C 1
ATOM 3858 O O . ILE B 1 86 ? 22.061 52.135 62.533 1.00 14.72 87 ILE B O 1
ATOM 3863 N N . PHE B 1 87 ? 21.956 52.152 60.276 1.00 17.21 88 PHE B N 1
ATOM 3864 C CA . PHE B 1 87 ? 21.362 53.477 60.156 1.00 19.87 88 PHE B CA 1
ATOM 3865 C C . PHE B 1 87 ? 19.888 53.565 60.515 1.00 21.52 88 PHE B C 1
ATOM 3866 O O . PHE B 1 87 ? 19.418 54.606 60.982 1.00 17.16 88 PHE B O 1
ATOM 3874 N N . GLY B 1 88 ? 19.166 52.470 60.304 1.00 22.60 89 GLY B N 1
ATOM 3875 C CA . GLY B 1 88 ? 17.746 52.449 60.604 1.00 23.48 89 GLY B CA 1
ATOM 3876 C C . GLY B 1 88 ? 16.918 52.532 59.339 1.00 25.35 89 GLY B C 1
ATOM 3877 O O . GLY B 1 88 ? 17.372 53.076 58.328 1.00 23.30 89 GLY B O 1
ATOM 3878 N N . THR B 1 89 ? 15.704 51.990 59.398 1.00 25.91 90 THR B N 1
ATOM 3879 C CA . THR B 1 89 ? 14.795 51.982 58.254 1.00 32.29 90 THR B CA 1
ATOM 3880 C C . THR B 1 89 ? 14.269 53.380 57.909 1.00 33.90 90 THR B C 1
ATOM 3881 O O . THR B 1 89 ? 14.094 53.710 56.735 1.00 33.27 90 THR B O 1
ATOM 3885 N N . GLN B 1 90 ? 14.002 54.189 58.932 1.00 35.85 91 GLN B N 1
ATOM 3886 C CA . GLN B 1 90 ? 13.532 55.555 58.718 1.00 37.49 91 GLN B CA 1
ATOM 3887 C C . GLN B 1 90 ? 14.708 56.514 58.881 1.00 36.56 91 GLN B C 1
ATOM 3888 O O . GLN B 1 90 ? 14.629 57.501 59.615 1.00 37.31 91 GLN B O 1
ATOM 3894 N N . SER B 1 91 ? 15.813 56.193 58.218 1.00 31.72 92 SER B N 1
ATOM 3895 C CA . SER B 1 91 ? 17.004 57.023 58.284 1.00 29.21 92 SER B CA 1
ATOM 3896 C C . SER B 1 91 ? 16.992 58.100 57.211 1.00 34.20 92 SER B C 1
ATOM 3897 O O . SER B 1 91 ? 16.731 57.818 56.038 1.00 34.02 92 SER B O 1
ATOM 3900 N N . ASP B 1 92 ? 17.273 59.333 57.621 1.00 35.38 93 ASP B N 1
ATOM 3901 C CA . ASP B 1 92 ? 17.324 60.460 56.698 1.00 34.30 93 ASP B CA 1
ATOM 3902 C C . ASP B 1 92 ? 18.484 60.281 55.733 1.00 33.61 93 ASP B C 1
ATOM 3903 O O . ASP B 1 92 ? 18.342 60.530 54.539 1.00 31.44 93 ASP B O 1
ATOM 3908 N N . ALA B 1 93 ? 19.631 59.853 56.260 1.00 28.99 94 ALA B N 1
ATOM 3909 C CA . ALA B 1 93 ? 20.816 59.635 55.441 1.00 27.51 94 ALA B CA 1
ATOM 3910 C C . ALA B 1 93 ? 20.514 58.638 54.327 1.00 28.25 94 ALA B C 1
ATOM 3911 O O . ALA B 1 93 ? 20.844 58.881 53.167 1.00 25.48 94 ALA B O 1
ATOM 3913 N N . LEU B 1 94 ? 19.849 57.538 54.674 1.00 28.99 95 LEU B N 1
ATOM 3914 C CA . LEU B 1 94 ? 19.502 56.515 53.689 1.00 32.57 95 LEU B CA 1
ATOM 3915 C C . LEU B 1 94 ? 18.480 57.013 52.672 1.00 34.63 95 LEU B C 1
ATOM 3916 O O . LEU B 1 94 ? 18.685 56.871 51.466 1.00 37.05 95 LEU B O 1
ATOM 3921 N N . GLN B 1 95 ? 17.396 57.610 53.165 1.00 36.50 96 GLN B N 1
ATOM 3922 C CA . GLN B 1 95 ? 16.330 58.143 52.314 1.00 38.80 96 GLN B CA 1
ATOM 3923 C C . GLN B 1 95 ? 16.843 59.200 51.345 1.00 38.02 96 GLN B C 1
ATOM 3924 O O . GLN B 1 95 ? 16.389 59.287 50.201 1.00 40.39 96 GLN B O 1
ATOM 3930 N N . GLU B 1 96 ? 17.781 60.010 51.821 1.00 35.02 97 GLU B N 1
ATOM 3931 C CA . GLU B 1 96 ? 18.360 61.078 51.022 1.00 35.30 97 GLU B CA 1
ATOM 3932 C C . GLU B 1 96 ? 19.473 60.606 50.085 1.00 33.92 97 GLU B C 1
ATOM 3933 O O . GLU B 1 96 ? 20.010 61.398 49.311 1.00 36.30 97 GLU B O 1
ATOM 3939 N N . ASP B 1 97 ? 19.814 59.319 50.164 1.00 33.53 98 ASP B N 1
ATOM 3940 C CA . ASP B 1 97 ? 20.849 58.712 49.323 1.00 31.08 98 ASP B CA 1
ATOM 3941 C C . ASP B 1 97 ? 22.231 59.314 49.589 1.00 29.59 98 ASP B C 1
ATOM 3942 O O . ASP B 1 97 ? 23.000 59.588 48.666 1.00 26.52 98 ASP B O 1
ATOM 3947 N N . ARG B 1 98 ? 22.539 59.496 50.868 1.00 25.97 99 ARG B N 1
ATOM 3948 C CA . ARG B 1 98 ? 23.808 60.066 51.295 1.00 25.18 99 ARG B CA 1
ATOM 3949 C C . ARG B 1 98 ? 24.752 59.024 51.888 1.00 24.59 99 ARG B C 1
ATOM 3950 O O . ARG B 1 98 ? 25.822 59.363 52.383 1.00 23.73 99 ARG B O 1
ATOM 3958 N N . VAL B 1 99 ? 24.369 57.755 51.816 1.00 23.71 100 VAL B N 1
ATOM 3959 C CA . VAL B 1 99 ? 25.189 56.689 52.377 1.00 22.50 100 VAL B CA 1
ATOM 3960 C C . VAL B 1 99 ? 25.942 55.847 51.351 1.00 22.27 100 VAL B C 1
ATOM 3961 O O . VAL B 1 99 ? 25.336 55.242 50.464 1.00 24.59 100 VAL B O 1
ATOM 3965 N N . ILE B 1 100 ? 27.268 55.816 51.481 1.00 21.84 101 ILE B N 1
ATOM 3966 C CA . ILE B 1 100 ? 28.116 55.020 50.597 1.00 19.19 101 ILE B CA 1
ATOM 3967 C C . ILE B 1 100 ? 28.473 53.737 51.332 1.00 19.29 101 ILE B C 1
ATOM 3968 O O . ILE B 1 100 ? 29.226 53.761 52.307 1.00 20.90 101 ILE B O 1
ATOM 3973 N N . SER B 1 101 ? 27.929 52.619 50.864 1.00 17.06 102 SER B N 1
ATOM 3974 C CA . SER B 1 101 ? 28.184 51.325 51.478 1.00 12.39 102 SER B CA 1
ATOM 3975 C C . SER B 1 101 ? 29.002 50.389 50.594 1.00 11.81 102 SER B C 1
ATOM 3976 O O . SER B 1 101 ? 28.634 50.114 49.451 1.00 16.40 102 SER B O 1
ATOM 3979 N N . VAL B 1 102 ? 30.116 49.903 51.126 1.00 8.46 103 VAL B N 1
ATOM 3980 C CA . VAL B 1 102 ? 30.963 48.964 50.405 1.00 10.09 103 VAL B CA 1
ATOM 3981 C C . VAL B 1 102 ? 31.257 47.759 51.309 1.00 9.21 103 VAL B C 1
ATOM 3982 O O . VAL B 1 102 ? 31.350 47.899 52.522 1.00 16.86 103 VAL B O 1
ATOM 3986 N N . GLN B 1 103 ? 31.338 46.570 50.724 1.00 5.06 104 GLN B N 1
ATOM 3987 C CA . GLN B 1 103 ? 31.637 45.372 51.493 1.00 11.41 104 GLN B CA 1
ATOM 3988 C C . GLN B 1 103 ? 33.140 45.320 51.749 1.00 9.70 104 GLN B C 1
ATOM 3989 O O . GLN B 1 103 ? 33.942 45.546 50.840 1.00 7.27 104 GLN B O 1
ATOM 3995 N N . SER B 1 104 ? 33.506 45.048 52.996 1.00 6.85 105 SER B N 1
ATOM 3996 C CA . SER B 1 104 ? 34.905 44.987 53.397 1.00 9.79 105 SER B CA 1
ATOM 3997 C C . SER B 1 104 ? 35.233 43.675 54.101 1.00 9.11 105 SER B C 1
ATOM 3998 O O . SER B 1 104 ? 34.348 42.865 54.376 1.00 14.42 105 SER B O 1
ATOM 4001 N N . LEU B 1 105 ? 36.513 43.481 54.406 1.00 14.59 106 LEU B N 1
ATOM 4002 C CA . LEU B 1 105 ? 36.952 42.281 55.096 1.00 10.71 106 LEU B CA 1
ATOM 4003 C C . LEU B 1 105 ? 36.735 42.438 56.592 1.00 12.04 106 LEU B C 1
ATOM 4004 O O . LEU B 1 105 ? 37.661 42.732 57.356 1.00 9.66 106 LEU B O 1
ATOM 4009 N N . SER B 1 106 ? 35.472 42.248 56.978 1.00 12.25 107 SER B N 1
ATOM 4010 C CA . SER B 1 106 ? 35.014 42.368 58.351 1.00 3.64 107 SER B CA 1
ATOM 4011 C C . SER B 1 106 ? 35.285 43.781 58.861 1.00 6.19 107 SER B C 1
ATOM 4012 O O . SER B 1 106 ? 35.428 44.724 58.077 1.00 7.67 107 SER B O 1
ATOM 4015 N N . GLY B 1 107 ? 35.245 43.934 60.178 1.00 8.33 108 GLY B N 1
ATOM 4016 C CA . GLY B 1 107 ? 35.515 45.219 60.805 1.00 11.04 108 GLY B CA 1
ATOM 4017 C C . GLY B 1 107 ? 36.926 45.766 60.636 1.00 5.68 108 GLY B C 1
ATOM 4018 O O . GLY B 1 107 ? 37.114 46.983 60.608 1.00 12.24 108 GLY B O 1
ATOM 4019 N N . THR B 1 108 ? 37.926 44.896 60.540 1.00 10.17 109 THR B N 1
ATOM 4020 C CA . THR B 1 108 ? 39.295 45.377 60.361 1.00 9.10 109 THR B CA 1
ATOM 4021 C C . THR B 1 108 ? 39.487 45.939 58.951 1.00 9.49 109 THR B C 1
ATOM 4022 O O . THR B 1 108 ? 40.151 46.966 58.769 1.00 14.14 109 THR B O 1
ATOM 4026 N N . GLY B 1 109 ? 38.879 45.281 57.966 1.00 11.69 110 GLY B N 1
ATOM 4027 C CA . GLY B 1 109 ? 38.973 45.731 56.586 1.00 9.27 110 GLY B CA 1
ATOM 4028 C C . GLY B 1 109 ? 38.338 47.098 56.409 1.00 10.85 110 GLY B C 1
ATOM 4029 O O . GLY B 1 109 ? 38.869 47.954 55.696 1.00 11.47 110 GLY B O 1
ATOM 4030 N N . ALA B 1 110 ? 37.217 47.315 57.094 1.00 10.59 111 ALA B N 1
ATOM 4031 C CA . ALA B 1 110 ? 36.501 48.584 57.033 1.00 7.91 111 ALA B CA 1
ATOM 4032 C C . ALA B 1 110 ? 37.353 49.682 57.662 1.00 10.98 111 ALA B C 1
ATOM 4033 O O . ALA B 1 110 ? 37.384 50.810 57.181 1.00 9.89 111 ALA B O 1
ATOM 4035 N N . LEU B 1 111 ? 38.057 49.332 58.736 1.00 17.56 112 LEU B N 1
ATOM 4036 C CA . LEU B 1 111 ? 38.930 50.267 59.433 1.00 11.49 112 LEU B CA 1
ATOM 4037 C C . LEU B 1 111 ? 40.206 50.549 58.635 1.00 14.98 112 LEU B C 1
ATOM 4038 O O . LEU B 1 111 ? 40.852 51.584 58.828 1.00 16.50 112 LEU B O 1
ATOM 4043 N N . HIS B 1 112 ? 40.579 49.621 57.757 1.00 9.66 113 HIS B N 1
ATOM 4044 C CA . HIS B 1 112 ? 41.758 49.801 56.920 1.00 12.35 113 HIS B CA 1
ATOM 4045 C C . HIS B 1 112 ? 41.437 50.696 55.720 1.00 17.89 113 HIS B C 1
ATOM 4046 O O . HIS B 1 112 ? 42.300 51.447 55.240 1.00 19.01 113 HIS B O 1
ATOM 4053 N N . ILE B 1 113 ? 40.216 50.576 55.205 1.00 14.41 114 ILE B N 1
ATOM 4054 C CA . ILE B 1 113 ? 39.784 51.398 54.079 1.00 13.19 114 ILE B CA 1
ATOM 4055 C C . ILE B 1 113 ? 39.718 52.843 54.563 1.00 14.80 114 ILE B C 1
ATOM 4056 O O . ILE B 1 113 ? 40.089 53.764 53.837 1.00 9.59 114 ILE B O 1
ATOM 4061 N N . SER B 1 114 ? 39.264 53.033 55.803 1.00 11.93 115 SER B N 1
ATOM 4062 C CA . SER B 1 114 ? 39.177 54.366 56.386 1.00 12.17 115 SER B CA 1
ATOM 4063 C C . SER B 1 114 ? 40.576 54.951 56.570 1.00 11.04 115 SER B C 1
ATOM 4064 O O . SER B 1 114 ? 40.826 56.097 56.209 1.00 15.39 115 SER B O 1
ATOM 4067 N N . ALA B 1 115 ? 41.488 54.150 57.115 1.00 13.87 116 ALA B N 1
ATOM 4068 C CA . ALA B 1 115 ? 42.859 54.590 57.343 1.00 12.33 116 ALA B CA 1
ATOM 4069 C C . ALA B 1 115 ? 43.580 54.902 56.032 1.00 17.17 116 ALA B C 1
ATOM 4070 O O . ALA B 1 115 ? 44.296 55.898 55.940 1.00 18.23 116 ALA B O 1
ATOM 4072 N N . LYS B 1 116 ? 43.357 54.070 55.015 1.00 16.17 117 LYS B N 1
ATOM 4073 C CA . LYS B 1 116 ? 43.987 54.260 53.709 1.00 19.03 117 LYS B CA 1
ATOM 4074 C C . LYS B 1 116 ? 43.433 55.502 53.009 1.00 19.13 117 LYS B C 1
ATOM 4075 O O . LYS B 1 116 ? 44.161 56.221 52.324 1.00 18.12 117 LYS B O 1
ATOM 4081 N N . PHE B 1 117 ? 42.139 55.739 53.198 1.00 21.63 118 PHE B N 1
ATOM 4082 C CA . PHE B 1 117 ? 41.444 56.881 52.622 1.00 21.21 118 PHE B CA 1
ATOM 4083 C C . PHE B 1 117 ? 42.005 58.154 53.259 1.00 23.41 118 PHE B C 1
ATOM 4084 O O . PHE B 1 117 ? 42.362 59.107 52.563 1.00 23.85 118 PHE B O 1
ATOM 4092 N N . PHE B 1 118 ? 42.132 58.134 54.584 1.00 21.76 119 PHE B N 1
ATOM 4093 C CA . PHE B 1 118 ? 42.659 59.269 55.337 1.00 16.00 119 PHE B CA 1
ATOM 4094 C C . PHE B 1 118 ? 44.098 59.586 54.966 1.00 15.48 119 PHE B C 1
ATOM 4095 O O . PHE B 1 118 ? 44.457 60.752 54.794 1.00 10.71 119 PHE B O 1
ATOM 4103 N N . SER B 1 119 ? 44.915 58.544 54.830 1.00 16.71 120 SER B N 1
ATOM 4104 C CA . SER B 1 119 ? 46.330 58.710 54.498 1.00 24.78 120 SER B CA 1
ATOM 4105 C C . SER B 1 119 ? 46.581 59.257 53.097 1.00 23.71 120 SER B C 1
ATOM 4106 O O . SER B 1 119 ? 47.683 59.719 52.801 1.00 26.39 120 SER B O 1
ATOM 4109 N N . LYS B 1 120 ? 45.558 59.216 52.247 1.00 27.00 121 LYS B N 1
ATOM 4110 C CA . LYS B 1 120 ? 45.669 59.698 50.870 1.00 27.78 121 LYS B CA 1
ATOM 4111 C C . LYS B 1 120 ? 45.121 61.102 50.643 1.00 27.71 121 LYS B C 1
ATOM 4112 O O . LYS B 1 120 ? 45.608 61.827 49.772 1.00 23.98 121 LYS B O 1
ATOM 4118 N N . PHE B 1 121 ? 44.108 61.485 51.414 1.00 24.89 122 PHE B N 1
ATOM 4119 C CA . PHE B 1 121 ? 43.490 62.794 51.239 1.00 29.84 122 PHE B CA 1
ATOM 4120 C C . PHE B 1 121 ? 43.721 63.789 52.371 1.00 31.71 122 PHE B C 1
ATOM 4121 O O . PHE B 1 121 ? 43.921 64.981 52.127 1.00 32.92 122 PHE B O 1
ATOM 4129 N N . PHE B 1 122 ? 43.692 63.300 53.605 1.00 29.13 123 PHE B N 1
ATOM 4130 C CA . PHE B 1 122 ? 43.877 64.156 54.771 1.00 30.33 123 PHE B CA 1
ATOM 4131 C C . PHE B 1 122 ? 44.875 63.497 55.729 1.00 28.43 123 PHE B C 1
ATOM 4132 O O . PHE B 1 122 ? 44.544 63.178 56.869 1.00 30.41 123 PHE B O 1
ATOM 4140 N N . PRO B 1 123 ? 46.133 63.341 55.283 1.00 28.52 129 PRO B N 1
ATOM 4141 C CA . PRO B 1 123 ? 47.256 62.730 56.010 1.00 27.25 129 PRO B CA 1
ATOM 4142 C C . PRO B 1 123 ? 47.654 63.423 57.308 1.00 26.03 129 PRO B C 1
ATOM 4143 O O . PRO B 1 123 ? 48.379 62.853 58.120 1.00 23.05 129 PRO B O 1
ATOM 4147 N N . ASP B 1 124 ? 47.213 64.665 57.467 1.00 28.97 130 ASP B N 1
ATOM 4148 C CA . ASP B 1 124 ? 47.529 65.487 58.633 1.00 30.83 130 ASP B CA 1
ATOM 4149 C C . ASP B 1 124 ? 46.627 65.282 59.846 1.00 31.81 130 ASP B C 1
ATOM 4150 O O . ASP B 1 124 ? 47.046 65.532 60.977 1.00 34.90 130 ASP B O 1
ATOM 4155 N N . LYS B 1 125 ? 45.392 64.847 59.603 1.00 26.00 131 LYS B N 1
ATOM 4156 C CA . LYS B 1 125 ? 44.407 64.625 60.661 1.00 25.73 131 LYS B CA 1
ATOM 4157 C C . LYS B 1 125 ? 44.870 63.628 61.721 1.00 22.58 131 LYS B C 1
ATOM 4158 O O . LYS B 1 125 ? 45.333 62.533 61.398 1.00 21.31 131 LYS B O 1
ATOM 4164 N N . LEU B 1 126 ? 44.743 64.017 62.985 1.00 19.07 132 LEU B N 1
ATOM 4165 C CA . LEU B 1 126 ? 45.115 63.148 64.096 1.00 16.36 132 LEU B CA 1
ATOM 4166 C C . LEU B 1 126 ? 43.989 62.136 64.342 1.00 14.49 132 LEU B C 1
ATOM 4167 O O . LEU B 1 126 ? 42.810 62.461 64.206 1.00 11.65 132 LEU B O 1
ATOM 4172 N N . VAL B 1 127 ? 44.363 60.910 64.692 1.00 17.98 133 VAL B N 1
ATOM 4173 C CA . VAL B 1 127 ? 43.391 59.853 64.971 1.00 18.94 133 VAL B CA 1
ATOM 4174 C C . VAL B 1 127 ? 43.357 59.573 66.479 1.00 19.05 133 VAL B C 1
ATOM 4175 O O . VAL B 1 127 ? 44.276 58.962 67.022 1.00 17.26 133 VAL B O 1
ATOM 4179 N N . TYR B 1 128 ? 42.290 60.019 67.141 1.00 17.35 134 TYR B N 1
ATOM 4180 C CA . TYR B 1 128 ? 42.118 59.826 68.582 1.00 12.28 134 TYR B CA 1
ATOM 4181 C C . TYR B 1 128 ? 41.466 58.508 68.983 1.00 12.75 134 TYR B C 1
ATOM 4182 O O . TYR B 1 128 ? 40.382 58.163 68.510 1.00 14.57 134 TYR B O 1
ATOM 4191 N N . LEU B 1 129 ? 42.103 57.813 69.920 1.00 13.61 135 LEU B N 1
ATOM 4192 C CA . LEU B 1 129 ? 41.606 56.539 70.410 1.00 15.06 135 LEU B CA 1
ATOM 4193 C C . LEU B 1 129 ? 41.321 56.647 71.898 1.00 17.01 135 LEU B C 1
ATOM 4194 O O . LEU B 1 129 ? 41.813 57.550 72.566 1.00 15.69 135 LEU B O 1
ATOM 4199 N N . SER B 1 130 ? 40.513 55.726 72.405 1.00 18.38 136 SER B N 1
ATOM 4200 C CA . SER B 1 130 ? 40.191 55.711 73.814 1.00 19.42 136 SER B CA 1
ATOM 4201 C C . SER B 1 130 ? 41.404 55.260 74.615 1.00 22.87 136 SER B C 1
ATOM 4202 O O . SER B 1 130 ? 42.197 54.447 74.138 1.00 25.31 136 SER B O 1
ATOM 4205 N N . LYS B 1 131 ? 41.618 55.869 75.779 1.00 27.55 137 LYS B N 1
ATOM 4206 C CA . LYS B 1 131 ? 42.659 55.350 76.634 1.00 32.08 137 LYS B CA 1
ATOM 4207 C C . LYS B 1 131 ? 41.702 54.201 76.949 1.00 35.02 137 LYS B C 1
ATOM 4208 O O . LYS B 1 131 ? 40.477 54.435 77.135 1.00 41.47 137 LYS B O 1
ATOM 4214 N N . PRO B 1 132 ? 42.183 52.948 76.830 1.00 34.84 138 PRO B N 1
ATOM 4215 C CA . PRO B 1 132 ? 42.232 51.479 76.819 1.00 33.12 138 PRO B CA 1
ATOM 4216 C C . PRO B 1 132 ? 41.269 51.102 75.731 1.00 34.23 138 PRO B C 1
ATOM 4217 O O . PRO B 1 132 ? 40.077 51.033 75.945 1.00 38.50 138 PRO B O 1
ATOM 4221 N N . THR B 1 133 ? 41.779 51.115 74.520 1.00 29.55 139 THR B N 1
ATOM 4222 C CA . THR B 1 133 ? 40.997 50.757 73.340 1.00 23.91 139 THR B CA 1
ATOM 4223 C C . THR B 1 133 ? 41.449 49.416 72.811 1.00 21.56 139 THR B C 1
ATOM 4224 O O . THR B 1 133 ? 42.377 48.811 73.350 1.00 22.40 139 THR B O 1
ATOM 4228 N N . TRP B 1 134 ? 40.766 48.960 71.767 1.00 13.45 140 TRP B N 1
ATOM 4229 C CA . TRP B 1 134 ? 41.073 47.693 71.122 1.00 13.75 140 TRP B CA 1
ATOM 4230 C C . TRP B 1 134 ? 42.575 47.627 70.802 1.00 14.50 140 TRP B C 1
ATOM 4231 O O . TRP B 1 134 ? 43.181 48.614 70.376 1.00 14.04 140 TRP B O 1
ATOM 4242 N N . ALA B 1 135 ? 43.163 46.458 71.031 1.00 10.16 141 ALA B N 1
ATOM 4243 C CA . ALA B 1 135 ? 44.591 46.241 70.830 1.00 12.99 141 ALA B CA 1
ATOM 4244 C C . ALA B 1 135 ? 45.146 46.444 69.415 1.00 12.22 141 ALA B C 1
ATOM 4245 O O . ALA B 1 135 ? 46.333 46.729 69.251 1.00 13.46 141 ALA B O 1
ATOM 4247 N N . ASN B 1 136 ? 44.288 46.346 68.404 1.00 12.11 142 ASN B N 1
ATOM 4248 C CA . ASN B 1 136 ? 44.722 46.483 67.014 1.00 11.34 142 ASN B CA 1
ATOM 4249 C C . ASN B 1 136 ? 44.447 47.853 66.385 1.00 12.79 142 ASN B C 1
ATOM 4250 O O . ASN B 1 136 ? 44.923 48.138 65.286 1.00 15.62 142 ASN B O 1
ATOM 4255 N N . HIS B 1 137 ? 43.710 48.706 67.095 1.00 10.58 143 HIS B N 1
ATOM 4256 C CA . HIS B 1 137 ? 43.358 50.041 66.603 1.00 10.97 143 HIS B CA 1
ATOM 4257 C C . HIS B 1 137 ? 44.534 50.903 66.181 1.00 12.89 143 HIS B C 1
ATOM 4258 O O . HIS B 1 137 ? 44.529 51.491 65.101 1.00 16.10 143 HIS B O 1
ATOM 4265 N N . MET B 1 138 ? 45.531 50.993 67.047 1.00 9.56 144 MET B N 1
ATOM 4266 C CA . MET B 1 138 ? 46.706 51.804 66.776 1.00 15.41 144 MET B CA 1
ATOM 4267 C C . MET B 1 138 ? 47.479 51.374 65.531 1.00 14.64 144 MET B C 1
ATOM 4268 O O . MET B 1 138 ? 47.839 52.206 64.703 1.00 15.51 144 MET B O 1
ATOM 4273 N N . ALA B 1 139 ? 47.708 50.071 65.405 1.00 13.19 145 ALA B N 1
ATOM 4274 C CA . ALA B 1 139 ? 48.442 49.510 64.279 1.00 14.65 145 ALA B CA 1
ATOM 4275 C C . ALA B 1 139 ? 47.743 49.752 62.949 1.00 16.45 145 ALA B C 1
ATOM 4276 O O . ALA B 1 139 ? 48.397 50.036 61.950 1.00 16.25 145 ALA B O 1
ATOM 4278 N N . ILE B 1 140 ? 46.418 49.627 62.939 1.00 16.00 146 ILE B N 1
ATOM 4279 C CA . ILE B 1 140 ? 45.633 49.830 61.726 1.00 15.48 146 ILE B CA 1
ATOM 4280 C C . ILE B 1 140 ? 45.870 51.225 61.144 1.00 17.50 146 ILE B C 1
ATOM 4281 O O . ILE B 1 140 ? 46.103 51.374 59.943 1.00 16.29 146 ILE B O 1
ATOM 4286 N N . PHE B 1 141 ? 45.877 52.234 62.011 1.00 20.76 147 PHE B N 1
ATOM 4287 C CA . PHE B 1 141 ? 46.082 53.610 61.575 1.00 20.46 147 PHE B CA 1
ATOM 4288 C C . PHE B 1 141 ? 47.546 53.949 61.340 1.00 23.85 147 PHE B C 1
ATOM 4289 O O . PHE B 1 141 ? 47.882 54.665 60.394 1.00 19.01 147 PHE B O 1
ATOM 4297 N N . GLU B 1 142 ? 48.420 53.405 62.180 1.00 25.85 148 GLU B N 1
ATOM 4298 C CA . GLU B 1 142 ? 49.847 53.656 62.047 1.00 26.48 148 GLU B CA 1
ATOM 4299 C C . GLU B 1 142 ? 50.498 52.874 60.907 1.00 27.60 148 GLU B C 1
ATOM 4300 O O . GLU B 1 142 ? 51.617 53.187 60.495 1.00 26.55 148 GLU B O 1
ATOM 4306 N N . ASN B 1 143 ? 49.785 51.876 60.387 1.00 25.86 149 ASN B N 1
ATOM 4307 C CA . ASN B 1 143 ? 50.276 51.072 59.268 1.00 24.62 149 ASN B CA 1
ATOM 4308 C C . ASN B 1 143 ? 50.170 51.940 58.013 1.00 22.59 149 ASN B C 1
ATOM 4309 O O . ASN B 1 143 ? 50.768 51.631 56.985 1.00 23.33 149 ASN B O 1
ATOM 4314 N N . GLN B 1 144 ? 49.413 53.034 58.116 1.00 23.41 150 GLN B N 1
ATOM 4315 C CA . GLN B 1 144 ? 49.213 53.956 56.998 1.00 23.57 150 GLN B CA 1
ATOM 4316 C C . GLN B 1 144 ? 49.888 55.312 57.234 1.00 24.16 150 GLN B C 1
ATOM 4317 O O . GLN B 1 144 ? 49.621 56.281 56.519 1.00 23.67 150 GLN B O 1
ATOM 4323 N N . GLY B 1 145 ? 50.741 55.378 58.253 1.00 23.90 151 GLY B N 1
ATOM 4324 C CA . GLY B 1 145 ? 51.459 56.604 58.559 1.00 21.73 151 GLY B CA 1
ATOM 4325 C C . GLY B 1 145 ? 50.729 57.715 59.295 1.00 23.46 151 GLY B C 1
ATOM 4326 O O . GLY B 1 145 ? 51.299 58.785 59.500 1.00 26.21 151 GLY B O 1
ATOM 4327 N N . LEU B 1 146 ? 49.481 57.485 59.689 1.00 22.95 152 LEU B N 1
ATOM 4328 C CA . LEU B 1 146 ? 48.716 58.503 60.406 1.00 24.49 152 LEU B CA 1
ATOM 4329 C C . LEU B 1 146 ? 49.172 58.609 61.861 1.00 25.24 152 LEU B C 1
ATOM 4330 O O . LEU B 1 146 ? 49.597 57.617 62.453 1.00 30.85 152 LEU B O 1
ATOM 4335 N N . LYS B 1 147 ? 49.111 59.815 62.422 1.00 24.99 153 LYS B N 1
ATOM 4336 C CA . LYS B 1 147 ? 49.497 60.035 63.816 1.00 23.75 153 LYS B CA 1
ATOM 4337 C C . LYS B 1 147 ? 48.281 59.885 64.720 1.00 19.14 153 LYS B C 1
ATOM 4338 O O . LYS B 1 147 ? 47.242 60.499 64.486 1.00 16.69 153 LYS B O 1
ATOM 4344 N N . THR B 1 148 ? 48.422 59.062 65.752 1.00 19.32 154 THR B N 1
ATOM 4345 C CA . THR B 1 148 ? 47.330 58.808 66.682 1.00 20.49 154 THR B CA 1
ATOM 4346 C C . THR B 1 148 ? 47.504 59.473 68.047 1.00 22.08 154 THR B C 1
ATOM 4347 O O . THR B 1 148 ? 48.615 59.571 68.575 1.00 16.88 154 THR B O 1
ATOM 4351 N N . ALA B 1 149 ? 46.392 59.947 68.597 1.00 16.43 155 ALA B N 1
ATOM 4352 C CA . ALA B 1 149 ? 46.375 60.581 69.905 1.00 19.95 155 ALA B CA 1
ATOM 4353 C C . ALA B 1 149 ? 45.407 59.783 70.781 1.00 22.17 155 ALA B C 1
ATOM 4354 O O . ALA B 1 149 ? 44.750 58.858 70.297 1.00 21.64 155 ALA B O 1
ATOM 4356 N N . THR B 1 150 ? 45.307 60.139 72.059 1.00 23.46 156 THR B N 1
ATOM 4357 C CA . THR B 1 150 ? 44.420 59.415 72.966 1.00 22.13 156 THR B CA 1
ATOM 4358 C C . THR B 1 150 ? 43.516 60.322 73.811 1.00 20.50 156 THR B C 1
ATOM 4359 O O . THR B 1 150 ? 43.887 61.446 74.151 1.00 22.84 156 THR B O 1
ATOM 4363 N N . TYR B 1 151 ? 42.294 59.860 74.066 1.00 21.80 158 TYR B N 1
ATOM 4364 C CA . TYR B 1 151 ? 41.349 60.599 74.892 1.00 18.32 158 TYR B CA 1
ATOM 4365 C C . TYR B 1 151 ? 40.956 59.729 76.077 1.00 20.53 158 TYR B C 1
ATOM 4366 O O . TYR B 1 151 ? 40.811 58.512 75.940 1.00 20.85 158 TYR B O 1
ATOM 4375 N N . PRO B 1 152 ? 40.827 60.335 77.270 1.00 19.34 159 PRO B N 1
ATOM 4376 C CA . PRO B 1 152 ? 40.452 59.646 78.508 1.00 16.63 159 PRO B CA 1
ATOM 4377 C C . PRO B 1 152 ? 39.122 58.921 78.364 1.00 16.80 159 PRO B C 1
ATOM 4378 O O . PRO B 1 152 ? 38.188 59.423 77.738 1.00 13.59 159 PRO B O 1
ATOM 4382 N N . TYR B 1 153 ? 39.047 57.731 78.941 1.00 16.16 160 TYR B N 1
ATOM 4383 C CA . TYR B 1 153 ? 37.827 56.955 78.868 1.00 17.04 160 TYR B CA 1
ATOM 4384 C C . TYR B 1 153 ? 37.649 56.240 80.186 1.00 17.21 160 TYR B C 1
ATOM 4385 O O . TYR B 1 153 ? 36.738 56.547 80.947 1.00 26.14 160 TYR B O 1
ATOM 4394 N N . TRP B 1 154 ? 38.570 55.333 80.478 1.00 18.25 161 TRP B N 1
ATOM 4395 C CA . TRP B 1 154 ? 38.529 54.551 81.702 1.00 19.56 161 TRP B CA 1
ATOM 4396 C C . TRP B 1 154 ? 39.259 55.193 82.875 1.00 21.77 161 TRP B C 1
ATOM 4397 O O . TRP B 1 154 ? 40.433 55.548 82.774 1.00 27.21 161 TRP B O 1
ATOM 4408 N N . ALA B 1 155 ? 38.545 55.340 83.987 1.00 24.97 162 ALA B N 1
ATOM 4409 C CA . ALA B 1 155 ? 39.106 55.890 85.215 1.00 24.28 162 ALA B CA 1
ATOM 4410 C C . ALA B 1 155 ? 39.310 54.686 86.135 1.00 26.38 162 ALA B C 1
ATOM 4411 O O . ALA B 1 155 ? 38.344 54.126 86.654 1.00 23.09 162 ALA B O 1
ATOM 4413 N N . ASN B 1 156 ? 40.561 54.273 86.319 1.00 30.09 163 ASN B N 1
ATOM 4414 C CA . ASN B 1 156 ? 40.850 53.107 87.154 1.00 37.95 163 ASN B CA 1
ATOM 4415 C C . ASN B 1 156 ? 40.408 53.248 88.605 1.00 39.18 163 ASN B C 1
ATOM 4416 O O . ASN B 1 156 ? 39.987 52.270 89.224 1.00 41.34 163 ASN B O 1
ATOM 4421 N N . GLU B 1 157 ? 40.492 54.466 89.132 1.00 39.60 164 GLU B N 1
ATOM 4422 C CA . GLU B 1 157 ? 40.125 54.754 90.516 1.00 40.09 164 GLU B CA 1
ATOM 4423 C C . GLU B 1 157 ? 38.737 54.249 90.881 1.00 38.85 164 GLU B C 1
ATOM 4424 O O . GLU B 1 157 ? 38.577 53.409 91.766 1.00 38.00 164 GLU B O 1
ATOM 4430 N N . THR B 1 158 ? 37.740 54.773 90.181 1.00 39.16 165 THR B N 1
ATOM 4431 C CA . THR B 1 158 ? 36.350 54.426 90.425 1.00 38.01 165 THR B CA 1
ATOM 4432 C C . THR B 1 158 ? 35.770 53.369 89.490 1.00 37.51 165 THR B C 1
ATOM 4433 O O . THR B 1 158 ? 34.573 53.079 89.552 1.00 36.49 165 THR B O 1
ATOM 4437 N N . LYS B 1 159 ? 36.607 52.815 88.613 1.00 38.42 166 LYS B N 1
ATOM 4438 C CA . LYS B 1 159 ? 36.171 51.780 87.672 1.00 36.71 166 LYS B CA 1
ATOM 4439 C C . LYS B 1 159 ? 35.075 52.328 86.742 1.00 35.20 166 LYS B C 1
ATOM 4440 O O . LYS B 1 159 ? 34.402 51.569 86.046 1.00 32.99 166 LYS B O 1
ATOM 4446 N N . SER B 1 160 ? 34.910 53.651 86.736 1.00 34.04 167 SER B N 1
ATOM 4447 C CA . SER B 1 160 ? 33.896 54.309 85.917 1.00 31.02 167 SER B CA 1
ATOM 4448 C C . SER B 1 160 ? 34.471 54.975 84.666 1.00 30.98 167 SER B C 1
ATOM 4449 O O . SER B 1 160 ? 35.677 54.907 84.407 1.00 25.50 167 SER B O 1
ATOM 4452 N N . LEU B 1 161 ? 33.587 55.609 83.898 1.00 25.93 168 LEU B N 1
ATOM 4453 C CA . LEU B 1 161 ? 33.955 56.293 82.661 1.00 27.89 168 LEU B CA 1
ATOM 4454 C C . LEU B 1 161 ? 34.207 57.769 82.919 1.00 28.35 168 LEU B C 1
ATOM 4455 O O . LEU B 1 161 ? 33.289 58.502 83.288 1.00 32.22 168 LEU B O 1
ATOM 4460 N N . ASP B 1 162 ? 35.443 58.207 82.699 1.00 28.35 169 ASP B N 1
ATOM 4461 C CA . ASP B 1 162 ? 35.807 59.606 82.896 1.00 29.68 169 ASP B CA 1
ATOM 4462 C C . ASP B 1 162 ? 35.188 60.483 81.804 1.00 27.86 169 ASP B C 1
ATOM 4463 O O . ASP B 1 162 ? 35.809 60.761 80.777 1.00 28.56 169 ASP B O 1
ATOM 4468 N N . LEU B 1 163 ? 33.967 60.934 82.067 1.00 24.62 170 LEU B N 1
ATOM 4469 C CA . LEU B 1 163 ? 33.203 61.767 81.146 1.00 22.94 170 LEU B CA 1
ATOM 4470 C C . LEU B 1 163 ? 33.806 63.164 80.995 1.00 22.54 170 LEU B C 1
ATOM 4471 O O . LEU B 1 163 ? 33.792 63.742 79.905 1.00 24.45 170 LEU B O 1
ATOM 4476 N N . ASN B 1 164 ? 34.368 63.693 82.075 1.00 21.78 171 ASN B N 1
ATOM 4477 C CA . ASN B 1 164 ? 34.970 65.018 82.027 1.00 27.06 171 ASN B CA 1
ATOM 4478 C C . ASN B 1 164 ? 36.316 64.998 81.304 1.00 23.10 171 ASN B C 1
ATOM 4479 O O . ASN B 1 164 ? 36.727 65.998 80.716 1.00 23.46 171 ASN B O 1
ATOM 4484 N N . GLY B 1 165 ? 36.990 63.851 81.338 1.00 20.79 172 GLY B N 1
ATOM 4485 C CA . GLY B 1 165 ? 38.267 63.720 80.655 1.00 18.51 172 GLY B CA 1
ATOM 4486 C C . GLY B 1 165 ? 38.052 63.545 79.160 1.00 21.18 172 GLY B C 1
ATOM 4487 O O . GLY B 1 165 ? 38.856 63.997 78.349 1.00 24.45 172 GLY B O 1
ATOM 4488 N N . PHE B 1 166 ? 36.943 62.894 78.813 1.00 21.71 173 PHE B N 1
ATOM 4489 C CA . PHE B 1 166 ? 36.548 62.621 77.433 1.00 17.39 173 PHE B CA 1
ATOM 4490 C C . PHE B 1 166 ? 36.131 63.926 76.753 1.00 17.39 173 PHE B C 1
ATOM 4491 O O . PHE B 1 166 ? 36.680 64.299 75.715 1.00 10.43 173 PHE B O 1
ATOM 4499 N N . LEU B 1 167 ? 35.160 64.615 77.347 1.00 17.54 174 LEU B N 1
ATOM 4500 C CA . LEU B 1 167 ? 34.664 65.875 76.807 1.00 20.14 174 LEU B CA 1
ATOM 4501 C C . LEU B 1 167 ? 35.748 66.941 76.704 1.00 21.38 174 LEU B C 1
ATOM 4502 O O . LEU B 1 167 ? 35.696 67.810 75.831 1.00 22.06 174 LEU B O 1
ATOM 4507 N N . ASN B 1 168 ? 36.734 66.875 77.592 1.00 25.15 175 ASN B N 1
ATOM 4508 C CA . ASN B 1 168 ? 37.817 67.844 77.565 1.00 28.78 175 ASN B CA 1
ATOM 4509 C C . ASN B 1 168 ? 38.715 67.587 76.359 1.00 31.59 175 ASN B C 1
ATOM 4510 O O . ASN B 1 168 ? 39.083 68.518 75.649 1.00 32.07 175 ASN B O 1
ATOM 4515 N N . ALA B 1 169 ? 39.027 66.316 76.114 1.00 33.92 176 ALA B N 1
ATOM 4516 C CA . ALA B 1 169 ? 39.886 65.923 74.996 1.00 34.05 176 ALA B CA 1
ATOM 4517 C C . ALA B 1 169 ? 39.311 66.328 73.644 1.00 33.12 176 ALA B C 1
ATOM 4518 O O . ALA B 1 169 ? 40.057 66.601 72.705 1.00 32.22 176 ALA B O 1
ATOM 4520 N N . ILE B 1 170 ? 37.984 66.349 73.552 1.00 30.42 177 ILE B N 1
ATOM 4521 C CA . ILE B 1 170 ? 37.288 66.721 72.324 1.00 27.77 177 ILE B CA 1
ATOM 4522 C C . ILE B 1 170 ? 37.354 68.238 72.122 1.00 30.62 177 ILE B C 1
ATOM 4523 O O . ILE B 1 170 ? 37.218 68.729 71.003 1.00 29.60 177 ILE B O 1
ATOM 4528 N N . GLN B 1 171 ? 37.560 68.972 73.213 1.00 35.74 178 GLN B N 1
ATOM 4529 C CA . GLN B 1 171 ? 37.663 70.430 73.158 1.00 38.25 178 GLN B CA 1
ATOM 4530 C C . GLN B 1 171 ? 39.097 70.850 72.859 1.00 35.60 178 GLN B C 1
ATOM 4531 O O . GLN B 1 171 ? 39.344 71.694 71.997 1.00 31.65 178 GLN B O 1
ATOM 4537 N N . LYS B 1 172 ? 40.038 70.240 73.572 1.00 35.90 179 LYS B N 1
ATOM 4538 C CA . LYS B 1 172 ? 41.456 70.533 73.409 1.00 38.24 179 LYS B CA 1
ATOM 4539 C C . LYS B 1 172 ? 42.064 69.761 72.242 1.00 38.98 179 LYS B C 1
ATOM 4540 O O . LYS B 1 172 ? 43.248 69.410 72.268 1.00 43.89 179 LYS B O 1
ATOM 4546 N N . ALA B 1 173 ? 41.251 69.504 71.219 1.00 32.08 180 ALA B N 1
ATOM 4547 C CA . ALA B 1 173 ? 41.693 68.777 70.037 1.00 26.52 180 ALA B CA 1
ATOM 4548 C C . ALA B 1 173 ? 41.541 69.664 68.811 1.00 27.69 180 ALA B C 1
ATOM 4549 O O . ALA B 1 173 ? 40.609 70.467 68.733 1.00 31.94 180 ALA B O 1
ATOM 4551 N N . PRO B 1 174 ? 42.456 69.530 67.833 1.00 27.37 181 PRO B N 1
ATOM 4552 C CA . PRO B 1 174 ? 42.452 70.309 66.588 1.00 25.58 181 PRO B CA 1
ATOM 4553 C C . PRO B 1 174 ? 41.132 70.152 65.844 1.00 27.37 181 PRO B C 1
ATOM 4554 O O . PRO B 1 174 ? 40.630 69.036 65.707 1.00 29.26 181 PRO B O 1
ATOM 4558 N N . GLU B 1 175 ? 40.561 71.261 65.379 1.00 26.06 182 GLU B N 1
ATOM 4559 C CA . GLU B 1 175 ? 39.301 71.198 64.643 1.00 27.24 182 GLU B CA 1
ATOM 4560 C C . GLU B 1 175 ? 39.438 70.325 63.399 1.00 25.71 182 GLU B C 1
ATOM 4561 O O . GLU B 1 175 ? 40.378 70.483 62.617 1.00 26.33 182 GLU B O 1
ATOM 4567 N N . GLY B 1 176 ? 38.504 69.392 63.241 1.00 21.50 183 GLY B N 1
ATOM 4568 C CA . GLY B 1 176 ? 38.534 68.495 62.103 1.00 19.10 183 GLY B CA 1
ATOM 4569 C C . GLY B 1 176 ? 39.239 67.183 62.390 1.00 17.14 183 GLY B C 1
ATOM 4570 O O . GLY B 1 176 ? 39.552 66.439 61.467 1.00 20.91 183 GLY B O 1
ATOM 4571 N N . SER B 1 177 ? 39.480 66.889 63.666 1.00 20.95 184 SER B N 1
ATOM 4572 C CA . SER B 1 177 ? 40.152 65.650 64.059 1.00 19.76 184 SER B CA 1
ATOM 4573 C C . SER B 1 177 ? 39.217 64.439 64.032 1.00 23.82 184 SER B C 1
ATOM 4574 O O . SER B 1 177 ? 38.017 64.556 64.282 1.00 23.23 184 SER B O 1
ATOM 4577 N N . ILE B 1 178 ? 39.796 63.272 63.763 1.00 24.39 185 ILE B N 1
ATOM 4578 C CA . ILE B 1 178 ? 39.052 62.016 63.679 1.00 17.67 185 ILE B CA 1
ATOM 4579 C C . ILE B 1 178 ? 38.985 61.295 65.028 1.00 17.74 185 ILE B C 1
ATOM 4580 O O . ILE B 1 178 ? 40.014 60.931 65.596 1.00 16.11 185 ILE B O 1
ATOM 4585 N N . PHE B 1 179 ? 37.769 61.118 65.541 1.00 18.58 186 PHE B N 1
ATOM 4586 C CA . PHE B 1 179 ? 37.548 60.425 66.805 1.00 17.22 186 PHE B CA 1
ATOM 4587 C C . PHE B 1 179 ? 36.935 59.044 66.584 1.00 20.17 186 PH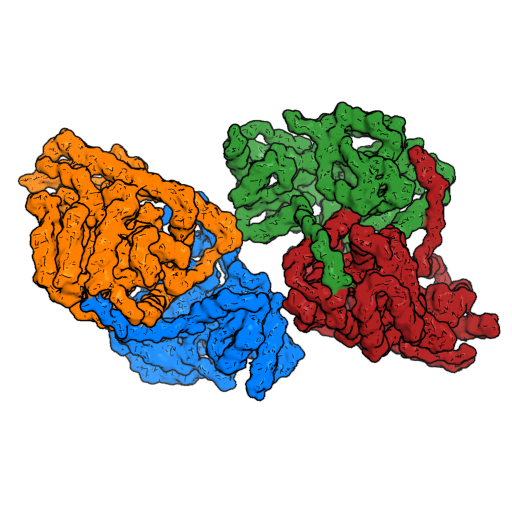E B C 1
ATOM 4588 O O . PHE B 1 179 ? 35.827 58.921 66.058 1.00 23.35 186 PHE B O 1
ATOM 4596 N N . VAL B 1 180 ? 37.687 58.009 66.952 1.00 19.66 187 VAL B N 1
ATOM 4597 C CA . VAL B 1 180 ? 37.238 56.627 66.818 1.00 18.51 187 VAL B CA 1
ATOM 4598 C C . VAL B 1 180 ? 36.473 56.249 68.078 1.00 19.61 187 VAL B C 1
ATOM 4599 O O . VAL B 1 180 ? 37.041 56.178 69.171 1.00 12.70 187 VAL B O 1
ATOM 4603 N N . LEU B 1 181 ? 35.179 56.004 67.906 1.00 17.95 188 LEU B N 1
ATOM 4604 C CA . LEU B 1 181 ? 34.300 55.669 69.011 1.00 21.27 188 LEU B CA 1
ATOM 4605 C C . LEU B 1 181 ? 33.740 54.254 68.910 1.00 20.74 188 LEU B C 1
ATOM 4606 O O . LEU B 1 181 ? 33.418 53.780 67.821 1.00 19.47 188 LEU B O 1
ATOM 4611 N N . HIS B 1 182 ? 33.649 53.580 70.054 1.00 18.57 189 HIS B N 1
ATOM 4612 C CA . HIS B 1 182 ? 33.072 52.241 70.119 1.00 20.32 189 HIS B CA 1
ATOM 4613 C C . HIS B 1 182 ? 31.569 52.458 70.254 1.00 19.44 189 HIS B C 1
ATOM 4614 O O . HIS B 1 182 ? 31.098 52.938 71.286 1.00 25.73 189 HIS B O 1
ATOM 4621 N N . SER B 1 183 ? 30.829 52.119 69.204 1.00 19.89 190 SER B N 1
ATOM 4622 C CA . SER B 1 183 ? 29.377 52.294 69.167 1.00 18.91 190 SER B CA 1
ATOM 4623 C C . SER B 1 183 ? 28.654 51.774 70.402 1.00 20.21 190 SER B C 1
ATOM 4624 O O . SER B 1 183 ? 27.727 52.413 70.902 1.00 17.11 190 SER B O 1
ATOM 4627 N N . CYS B 1 184 ? 29.084 50.611 70.881 1.00 19.79 191 CYS B N 1
ATOM 4628 C CA . CYS B 1 184 ? 28.525 49.988 72.074 1.00 15.85 191 CYS B CA 1
ATOM 4629 C C . CYS B 1 184 ? 29.415 48.818 72.448 1.00 15.76 191 CYS B C 1
ATOM 4630 O O . CYS B 1 184 ? 30.189 48.333 71.623 1.00 14.51 191 CYS B O 1
ATOM 4633 N N . ALA B 1 185 ? 29.290 48.358 73.688 1.00 17.51 192 ALA B N 1
ATOM 4634 C CA . ALA B 1 185 ? 30.098 47.259 74.205 1.00 15.70 192 ALA B CA 1
ATOM 4635 C C . ALA B 1 185 ? 31.589 47.522 73.987 1.00 20.39 192 ALA B C 1
ATOM 4636 O O . ALA B 1 185 ? 32.249 46.830 73.204 1.00 21.18 192 ALA B O 1
ATOM 4638 N N . HIS B 1 186 ? 32.104 48.538 74.678 1.00 22.05 193 HIS B N 1
ATOM 4639 C CA . HIS B 1 186 ? 33.503 48.926 74.579 1.00 18.11 193 HIS B CA 1
ATOM 4640 C C . HIS B 1 186 ? 34.436 47.738 74.820 1.00 20.18 193 HIS B C 1
ATOM 4641 O O . HIS B 1 186 ? 34.346 47.057 75.836 1.00 27.74 193 HIS B O 1
ATOM 4648 N N . ASN B 1 187 ? 35.204 47.415 73.790 1.00 20.87 194 ASN B N 1
ATOM 4649 C CA . ASN B 1 187 ? 36.226 46.387 73.876 1.00 19.98 194 ASN B CA 1
ATOM 4650 C C . ASN B 1 187 ? 37.249 47.423 74.351 1.00 22.82 194 ASN B C 1
ATOM 4651 O O . ASN B 1 187 ? 37.386 48.455 73.648 1.00 29.62 194 ASN B O 1
ATOM 4656 N N . PRO B 1 188 ? 37.984 47.222 75.469 1.00 16.94 195 PRO B N 1
ATOM 4657 C CA . PRO B 1 188 ? 38.287 46.301 76.567 1.00 13.01 195 PRO B CA 1
ATOM 4658 C C . PRO B 1 188 ? 37.428 46.419 77.845 1.00 13.51 195 PRO B C 1
ATOM 4659 O O . PRO B 1 188 ? 37.214 45.438 78.562 1.00 19.07 195 PRO B O 1
ATOM 4663 N N . THR B 1 189 ? 37.065 47.654 78.165 1.00 15.23 196 THR B N 1
ATOM 4664 C CA . THR B 1 189 ? 36.315 47.998 79.375 1.00 16.10 196 THR B CA 1
ATOM 4665 C C . THR B 1 189 ? 34.906 47.445 79.491 1.00 19.51 196 THR B C 1
ATOM 4666 O O . THR B 1 189 ? 34.526 46.947 80.544 1.00 21.21 196 THR B O 1
ATOM 4670 N N . GLY B 1 190 ? 34.135 47.536 78.411 1.00 18.79 197 GLY B N 1
ATOM 4671 C CA . GLY B 1 190 ? 32.764 47.042 78.446 1.00 20.98 197 GLY B CA 1
ATOM 4672 C C . GLY B 1 190 ? 31.875 48.027 79.183 1.00 23.33 197 GLY B C 1
ATOM 4673 O O . GLY B 1 190 ? 30.819 47.673 79.712 1.00 19.20 197 GLY B O 1
ATOM 4674 N N . LEU B 1 191 ? 32.328 49.277 79.232 1.00 25.09 198 LEU B N 1
ATOM 4675 C CA . LEU B 1 191 ? 31.596 50.342 79.903 1.00 27.09 198 LEU B CA 1
ATOM 4676 C C . LEU B 1 191 ? 31.295 51.422 78.875 1.00 21.99 198 LEU B C 1
ATOM 4677 O O . LEU B 1 191 ? 32.197 52.103 78.402 1.00 26.42 198 LEU B O 1
ATOM 4682 N N . ASP B 1 192 ? 30.024 51.567 78.529 1.00 22.09 199 ASP B N 1
ATOM 4683 C CA . ASP B 1 192 ? 29.609 52.550 77.538 1.00 22.24 199 ASP B CA 1
ATOM 4684 C C . ASP B 1 192 ? 28.925 53.750 78.158 1.00 23.64 199 ASP B C 1
ATOM 4685 O O . ASP B 1 192 ? 28.367 53.668 79.255 1.00 22.62 199 ASP B O 1
ATOM 4690 N N . PRO B 1 193 ? 28.952 54.890 77.450 1.00 21.07 200 PRO B N 1
ATOM 4691 C CA . PRO B 1 193 ? 28.302 56.095 77.964 1.00 22.36 200 PRO B CA 1
ATOM 4692 C C . PRO B 1 193 ? 26.800 55.837 77.877 1.00 23.54 200 PRO B C 1
ATOM 4693 O O . PRO B 1 193 ? 26.352 55.054 77.034 1.00 21.94 200 PRO B O 1
ATOM 4697 N N . THR B 1 194 ? 26.028 56.463 78.758 1.00 26.68 201 THR B N 1
ATOM 4698 C CA . THR B 1 194 ? 24.577 56.295 78.740 1.00 28.14 201 THR B CA 1
ATOM 4699 C C . THR B 1 194 ? 24.012 57.087 77.564 1.00 28.83 201 THR B C 1
ATOM 4700 O O . THR B 1 194 ? 24.743 57.822 76.900 1.00 29.10 201 THR B O 1
ATOM 4704 N N . SER B 1 195 ? 22.711 56.951 77.325 1.00 30.77 202 SER B N 1
ATOM 4705 C CA . SER B 1 195 ? 22.050 57.661 76.234 1.00 33.89 202 SER B CA 1
ATOM 4706 C C . SER B 1 195 ? 22.271 59.162 76.380 1.00 34.55 202 SER B C 1
ATOM 4707 O O . SER B 1 195 ? 22.523 59.864 75.398 1.00 32.48 202 SER B O 1
ATOM 4710 N N . GLU B 1 196 ? 22.212 59.625 77.627 1.00 35.01 203 GLU B N 1
ATOM 4711 C CA . GLU B 1 196 ? 22.397 61.031 77.974 1.00 32.06 203 GLU B CA 1
ATOM 4712 C C . GLU B 1 196 ? 23.825 61.505 77.724 1.00 27.32 203 GLU B C 1
ATOM 4713 O O . GLU B 1 196 ? 24.038 62.597 77.196 1.00 21.67 203 GLU B O 1
ATOM 4719 N N . GLN B 1 197 ? 24.796 60.686 78.126 1.00 28.15 204 GLN B N 1
ATOM 4720 C CA . GLN B 1 197 ? 26.212 61.008 77.953 1.00 26.57 204 GLN B CA 1
ATOM 4721 C C . GLN B 1 197 ? 26.617 61.058 76.486 1.00 23.15 204 GLN B C 1
ATOM 4722 O O . GLN B 1 197 ? 27.497 61.828 76.110 1.00 21.24 204 GLN B O 1
ATOM 4728 N N . TRP B 1 198 ? 25.995 60.208 75.673 1.00 22.01 205 TRP B N 1
ATOM 4729 C CA . TRP B 1 198 ? 26.269 60.170 74.241 1.00 19.19 205 TRP B CA 1
ATOM 4730 C C . TRP B 1 198 ? 25.861 61.489 73.590 1.00 21.10 205 TRP B C 1
ATOM 4731 O O . TRP B 1 198 ? 26.474 61.929 72.624 1.00 15.38 205 TRP B O 1
ATOM 4742 N N . VAL B 1 199 ? 24.822 62.116 74.133 1.00 20.34 206 VAL B N 1
ATOM 4743 C CA . VAL B 1 199 ? 24.338 63.386 73.606 1.00 23.95 206 VAL B CA 1
ATOM 4744 C C . VAL B 1 199 ? 25.417 64.440 73.787 1.00 24.77 206 VAL B C 1
ATOM 4745 O O . VAL B 1 199 ? 25.728 65.178 72.852 1.00 25.46 206 VAL B O 1
ATOM 4749 N N . GLN B 1 200 ? 26.009 64.471 74.981 1.00 24.39 207 GLN B N 1
ATOM 4750 C CA . GLN B 1 200 ? 27.077 65.412 75.301 1.00 23.13 207 GLN B CA 1
ATOM 4751 C C . GLN B 1 200 ? 28.282 65.125 74.420 1.00 25.05 207 GLN B C 1
ATOM 4752 O O . GLN B 1 200 ? 28.870 66.039 73.844 1.00 24.55 207 GLN B O 1
ATOM 4758 N N . ILE B 1 201 ? 28.640 63.847 74.328 1.00 24.62 208 ILE B N 1
ATOM 4759 C CA . ILE B 1 201 ? 29.774 63.404 73.523 1.00 23.32 208 ILE B CA 1
ATOM 4760 C C . ILE B 1 201 ? 29.641 63.817 72.057 1.00 24.34 208 ILE B C 1
ATOM 4761 O O . ILE B 1 201 ? 30.602 64.289 71.448 1.00 28.67 208 ILE B O 1
ATOM 4766 N N . VAL B 1 202 ? 28.438 63.680 71.508 1.00 23.99 209 VAL B N 1
ATOM 4767 C CA . VAL B 1 202 ? 28.195 64.024 70.117 1.00 20.90 209 VAL B CA 1
ATOM 4768 C C . VAL B 1 202 ? 28.077 65.532 69.897 1.00 23.76 209 VAL B C 1
ATOM 4769 O O . VAL B 1 202 ? 28.476 66.034 68.844 1.00 26.70 209 VAL B O 1
ATOM 4773 N N . ASP B 1 203 ? 27.549 66.252 70.889 1.00 21.09 210 ASP B N 1
ATOM 4774 C CA . ASP B 1 203 ? 27.410 67.709 70.796 1.00 19.46 210 ASP B CA 1
ATOM 4775 C C . ASP B 1 203 ? 28.776 68.372 70.856 1.00 18.25 210 ASP B C 1
ATOM 4776 O O . ASP B 1 203 ? 28.978 69.463 70.320 1.00 23.83 210 ASP B O 1
ATOM 4781 N N . ALA B 1 204 ? 29.706 67.709 71.534 1.00 17.80 211 ALA B N 1
ATOM 4782 C CA . ALA B 1 204 ? 31.070 68.196 71.666 1.00 15.33 211 ALA B CA 1
ATOM 4783 C C . ALA B 1 204 ? 31.788 67.985 70.333 1.00 13.37 211 ALA B C 1
ATOM 4784 O O . ALA B 1 204 ? 32.567 68.833 69.895 1.00 15.91 211 ALA B O 1
ATOM 4786 N N . ILE B 1 205 ? 31.513 66.852 69.691 1.00 12.46 212 ILE B N 1
ATOM 4787 C CA . ILE B 1 205 ? 32.105 66.526 68.393 1.00 16.38 212 ILE B CA 1
ATOM 4788 C C . ILE B 1 205 ? 31.562 67.462 67.306 1.00 18.79 212 ILE B C 1
ATOM 4789 O O . ILE B 1 205 ? 32.283 67.850 66.382 1.00 23.58 212 ILE B O 1
ATOM 4794 N N . ALA B 1 206 ? 30.303 67.861 67.456 1.00 24.74 213 ALA B N 1
ATOM 4795 C CA . ALA B 1 206 ? 29.647 68.743 66.498 1.00 26.50 213 ALA B CA 1
ATOM 4796 C C . ALA B 1 206 ? 30.118 70.195 66.585 1.00 29.08 213 ALA B C 1
ATOM 4797 O O . ALA B 1 206 ? 30.133 70.910 65.583 1.00 34.15 213 ALA B O 1
ATOM 4799 N N . SER B 1 207 ? 30.522 70.617 67.779 1.00 29.50 214 SER B N 1
ATOM 4800 C CA . SER B 1 207 ? 30.974 71.987 68.009 1.00 30.54 214 SER B CA 1
ATOM 4801 C C . SER B 1 207 ? 32.425 72.246 67.612 1.00 30.35 214 SER B C 1
ATOM 4802 O O . SER B 1 207 ? 32.847 73.400 67.486 1.00 28.77 214 SER B O 1
ATOM 4805 N N . LYS B 1 208 ? 33.185 71.172 67.428 1.00 29.74 215 LYS B N 1
ATOM 4806 C CA . LYS B 1 208 ? 34.594 71.271 67.056 1.00 27.74 215 LYS B CA 1
ATOM 4807 C C . LYS B 1 208 ? 34.842 70.780 65.633 1.00 27.94 215 LYS B C 1
ATOM 4808 O O . LYS B 1 208 ? 35.994 70.678 65.200 1.00 25.08 215 LYS B O 1
ATOM 4814 N N . ASN B 1 209 ? 33.755 70.487 64.918 1.00 27.91 216 ASN B N 1
ATOM 4815 C CA . ASN B 1 209 ? 33.802 69.986 63.543 1.00 30.95 216 ASN B CA 1
ATOM 4816 C C . ASN B 1 209 ? 34.727 68.784 63.389 1.00 30.01 216 ASN B C 1
ATOM 4817 O O . ASN B 1 209 ? 35.506 68.697 62.438 1.00 29.13 216 ASN B O 1
ATOM 4822 N N . HIS B 1 210 ? 34.632 67.861 64.341 1.00 29.22 217 HIS B N 1
ATOM 4823 C CA . HIS B 1 210 ? 35.446 66.655 64.328 1.00 25.03 217 HIS B CA 1
ATOM 4824 C C . HIS B 1 210 ? 34.733 65.561 63.558 1.00 23.11 217 HIS B C 1
ATOM 4825 O O . HIS B 1 210 ? 33.510 65.566 63.450 1.00 27.29 217 HIS B O 1
ATOM 4832 N N . ILE B 1 211 ? 35.506 64.635 63.006 1.00 23.14 218 ILE B N 1
ATOM 4833 C CA . ILE B 1 211 ? 34.958 63.532 62.231 1.00 20.76 218 ILE B CA 1
ATOM 4834 C C . ILE B 1 211 ? 34.792 62.291 63.107 1.00 22.42 218 ILE B C 1
ATOM 4835 O O . ILE B 1 211 ? 35.757 61.793 63.688 1.00 16.89 218 ILE B O 1
ATOM 4840 N N . ALA B 1 212 ? 33.556 61.812 63.208 1.00 24.23 219 ALA B N 1
ATOM 4841 C CA . ALA B 1 212 ? 33.234 60.636 64.006 1.00 19.53 219 ALA B CA 1
ATOM 4842 C C . ALA B 1 212 ? 33.304 59.337 63.211 1.00 18.30 219 ALA B C 1
ATOM 4843 O O . ALA B 1 212 ? 32.748 59.234 62.118 1.00 10.70 219 ALA B O 1
ATOM 4845 N N . LEU B 1 213 ? 34.005 58.353 63.766 1.00 16.27 220 LEU B N 1
ATOM 4846 C CA . LEU B 1 213 ? 34.123 57.041 63.143 1.00 16.78 220 LEU B CA 1
ATOM 4847 C C . LEU B 1 213 ? 33.637 56.028 64.169 1.00 18.79 220 LEU B C 1
ATOM 4848 O O . LEU B 1 213 ? 34.289 55.806 65.188 1.00 17.79 220 LEU B O 1
ATOM 4853 N N . PHE B 1 214 ? 32.490 55.415 63.893 1.00 16.83 221 PHE B N 1
ATOM 4854 C CA . PHE B 1 214 ? 31.920 54.423 64.794 1.00 16.15 221 PHE B CA 1
ATOM 4855 C C . PHE B 1 214 ? 32.352 53.011 64.462 1.00 14.20 221 PHE B C 1
ATOM 4856 O O . PHE B 1 214 ? 31.906 52.428 63.474 1.00 16.36 221 PHE B O 1
ATOM 4864 N N . ASP B 1 215 ? 33.236 52.474 65.290 1.00 14.40 222 ASP B N 1
ATOM 4865 C CA . ASP B 1 215 ? 33.712 51.111 65.138 1.00 8.66 222 ASP B CA 1
ATOM 4866 C C . ASP B 1 215 ? 32.586 50.237 65.707 1.00 11.19 222 ASP B C 1
ATOM 4867 O O . ASP B 1 215 ? 32.425 50.141 66.924 1.00 12.38 222 ASP B O 1
ATOM 4872 N N . THR B 1 216 ? 31.774 49.657 64.824 1.00 9.21 223 THR B N 1
ATOM 4873 C CA . THR B 1 216 ? 30.651 48.814 65.242 1.00 10.04 223 THR B CA 1
ATOM 4874 C C . THR B 1 216 ? 30.970 47.328 65.099 1.00 13.80 223 THR B C 1
ATOM 4875 O O . THR B 1 216 ? 30.832 46.760 64.018 1.00 16.75 223 THR B O 1
ATOM 4879 N N . ALA B 1 217 ? 31.360 46.692 66.198 1.00 11.94 224 ALA B N 1
ATOM 4880 C CA . ALA B 1 217 ? 31.704 45.274 66.157 1.00 10.24 224 ALA B CA 1
ATOM 4881 C C . ALA B 1 217 ? 30.815 44.408 67.031 1.00 7.64 224 ALA B C 1
ATOM 4882 O O . ALA B 1 217 ? 30.828 43.182 66.913 1.00 7.71 224 ALA B O 1
ATOM 4884 N N . TYR B 1 218 ? 30.019 45.041 67.887 1.00 10.44 225 TYR B N 1
ATOM 4885 C CA . TYR B 1 218 ? 29.164 44.299 68.799 1.00 13.35 225 TYR B CA 1
ATOM 4886 C C . TYR B 1 218 ? 27.713 44.723 68.850 1.00 14.14 225 TYR B C 1
ATOM 4887 O O . TYR B 1 218 ? 27.098 44.633 69.908 1.00 19.44 225 TYR B O 1
ATOM 4896 N N . GLN B 1 219 ? 27.161 45.198 67.737 1.00 14.64 226 GLN B N 1
ATOM 4897 C CA . GLN B 1 219 ? 25.759 45.596 67.739 1.00 15.92 226 GLN B CA 1
ATOM 4898 C C . GLN B 1 219 ? 24.929 44.341 68.001 1.00 17.54 226 GLN B C 1
ATOM 4899 O O . GLN B 1 219 ? 24.903 43.411 67.188 1.00 19.68 226 GLN B O 1
ATOM 4905 N N . GLY B 1 220 ? 24.304 44.301 69.172 1.00 19.17 227 GLY B N 1
ATOM 4906 C CA . GLY B 1 220 ? 23.497 43.158 69.549 1.00 13.60 227 GLY B CA 1
ATOM 4907 C C . GLY B 1 220 ? 23.969 42.549 70.853 1.00 16.72 227 GLY B C 1
ATOM 4908 O O . GLY B 1 220 ? 23.210 41.842 71.510 1.00 16.95 227 GLY B O 1
ATOM 4909 N N . PHE B 1 221 ? 25.215 42.827 71.234 1.00 14.49 228 PHE B N 1
ATOM 4910 C CA . PHE B 1 221 ? 25.774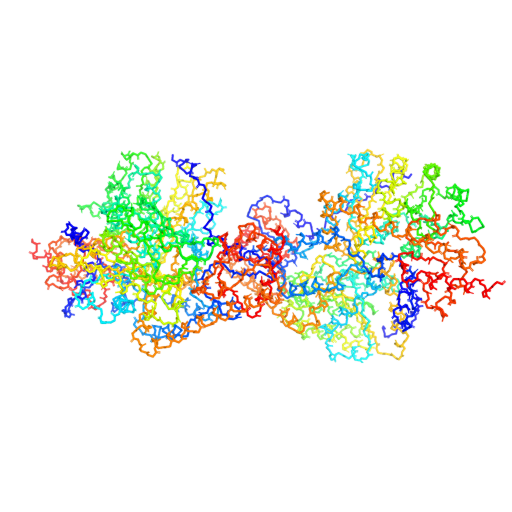 42.294 72.476 1.00 17.61 228 PHE B CA 1
ATOM 4911 C C . PHE B 1 221 ? 25.723 43.206 73.697 1.00 19.24 228 PHE B C 1
ATOM 4912 O O . PHE B 1 221 ? 26.013 42.754 74.806 1.00 23.77 228 PHE B O 1
ATOM 4920 N N . ALA B 1 222 ? 25.394 44.481 73.505 1.00 17.20 229 ALA B N 1
ATOM 4921 C CA . ALA B 1 222 ? 25.332 45.403 74.637 1.00 19.75 229 ALA B CA 1
ATOM 4922 C C . ALA B 1 222 ? 24.041 45.216 75.422 1.00 21.61 229 ALA B C 1
ATOM 4923 O O . ALA B 1 222 ? 24.070 45.022 76.636 1.00 23.46 229 ALA B O 1
ATOM 4925 N N . THR B 1 223 ? 22.912 45.256 74.722 1.00 22.40 230 THR B N 1
ATOM 4926 C CA . THR B 1 223 ? 21.610 45.092 75.360 1.00 23.67 230 THR B CA 1
ATOM 4927 C C . THR B 1 223 ? 20.863 43.895 74.792 1.00 22.80 230 THR B C 1
ATOM 4928 O O . THR B 1 223 ? 19.850 43.473 75.341 1.00 29.29 230 THR B O 1
ATOM 4932 N N . GLY B 1 224 ? 21.368 43.350 73.693 1.00 22.78 231 GLY B N 1
ATOM 4933 C CA . GLY B 1 224 ? 20.710 42.223 73.068 1.00 22.64 231 GLY B CA 1
ATOM 4934 C C . GLY B 1 224 ? 19.717 42.677 72.016 1.00 23.88 231 GLY B C 1
ATOM 4935 O O . GLY B 1 224 ? 19.058 41.850 71.388 1.00 26.84 231 GLY B O 1
ATOM 4936 N N . ASP B 1 225 ? 19.582 43.993 71.852 1.00 23.33 232 ASP B N 1
ATOM 4937 C CA . ASP B 1 225 ? 18.679 44.573 70.861 1.00 20.88 232 ASP B CA 1
ATOM 4938 C C . ASP B 1 225 ? 19.510 45.349 69.845 1.00 20.49 232 ASP B C 1
ATOM 4939 O O . ASP B 1 225 ? 20.387 46.131 70.213 1.00 13.60 232 ASP B O 1
ATOM 4944 N N . LEU B 1 226 ? 19.218 45.134 68.567 1.00 22.72 233 LEU B N 1
ATOM 4945 C CA . LEU B 1 226 ? 19.932 45.794 67.479 1.00 24.98 233 LEU B CA 1
ATOM 4946 C C . LEU B 1 226 ? 19.728 47.301 67.396 1.00 27.08 233 LEU B C 1
ATOM 4947 O O . LEU B 1 226 ? 20.668 48.041 67.121 1.00 26.11 233 LEU B O 1
ATOM 4952 N N . ASP B 1 227 ? 18.500 47.749 67.634 1.00 27.72 234 ASP B N 1
ATOM 4953 C CA . ASP B 1 227 ? 18.175 49.169 67.573 1.00 28.39 234 ASP B CA 1
ATOM 4954 C C . ASP B 1 227 ? 18.711 49.961 68.756 1.00 25.49 234 ASP B C 1
ATOM 4955 O O . ASP B 1 227 ? 19.115 51.111 68.600 1.00 25.69 234 ASP B O 1
ATOM 4960 N N . LYS B 1 228 ? 18.714 49.343 69.934 1.00 24.13 235 LYS B N 1
ATOM 4961 C CA . LYS B 1 228 ? 19.200 50.005 71.135 1.00 22.56 235 LYS B CA 1
ATOM 4962 C C . LYS B 1 228 ? 20.706 50.180 71.028 1.00 19.30 235 LYS B C 1
ATOM 4963 O O . LYS B 1 228 ? 21.243 51.221 71.399 1.00 24.69 235 LYS B O 1
ATOM 4969 N N . ASP B 1 229 ? 21.369 49.181 70.451 1.00 17.88 236 ASP B N 1
ATOM 4970 C CA . ASP B 1 229 ? 22.817 49.205 70.285 1.00 15.10 236 ASP B CA 1
ATOM 4971 C C . ASP B 1 229 ? 23.312 50.063 69.118 1.00 18.49 236 ASP B C 1
ATOM 4972 O O . ASP B 1 229 ? 24.514 50.132 68.858 1.00 21.41 236 ASP B O 1
ATOM 4977 N N . ALA B 1 230 ? 22.389 50.712 68.414 1.00 19.40 237 ALA B N 1
ATOM 4978 C CA . ALA B 1 230 ? 22.758 51.575 67.295 1.00 16.55 237 ALA B CA 1
ATOM 4979 C C . ALA B 1 230 ? 22.383 53.013 67.617 1.00 19.11 237 ALA B C 1
ATOM 4980 O O . ALA B 1 230 ? 22.390 53.877 66.740 1.00 22.51 237 ALA B O 1
ATOM 4982 N N . TYR B 1 231 ? 22.087 53.273 68.888 1.00 19.74 238 TYR B N 1
ATOM 4983 C CA . TYR B 1 231 ? 21.699 54.608 69.322 1.00 22.00 238 TYR B CA 1
ATOM 4984 C C . TYR B 1 231 ? 22.796 55.646 69.117 1.00 21.58 238 TYR B C 1
ATOM 4985 O O . TYR B 1 231 ? 22.529 56.753 68.645 1.00 26.25 238 TYR B O 1
ATOM 4994 N N . ALA B 1 232 ? 24.027 55.284 69.462 1.00 20.50 239 ALA B N 1
ATOM 4995 C CA . ALA B 1 232 ? 25.168 56.182 69.322 1.00 16.53 239 ALA B CA 1
ATOM 4996 C C . ALA B 1 232 ? 25.427 56.579 67.873 1.00 14.57 239 ALA B C 1
ATOM 4997 O O . ALA B 1 232 ? 25.658 57.751 67.572 1.00 19.79 239 ALA B O 1
ATOM 4999 N N . VAL B 1 233 ? 25.371 55.598 66.982 1.00 15.33 240 VAL B N 1
ATOM 5000 C CA . VAL B 1 233 ? 25.613 55.816 65.563 1.00 14.41 240 VAL B CA 1
ATOM 5001 C C . VAL B 1 233 ? 24.536 56.694 64.921 1.00 18.56 240 VAL B C 1
ATOM 5002 O O . VAL B 1 233 ? 24.848 57.651 64.208 1.00 17.37 240 VAL B O 1
ATOM 5006 N N . ARG B 1 234 ? 23.274 56.385 65.209 1.00 18.44 241 ARG B N 1
ATOM 5007 C CA . ARG B 1 234 ? 22.149 57.134 64.665 1.00 15.91 241 ARG B CA 1
ATOM 5008 C C . ARG B 1 234 ? 22.112 58.560 65.199 1.00 20.05 241 ARG B C 1
ATOM 5009 O O . ARG B 1 234 ? 21.761 59.490 64.475 1.00 24.07 241 ARG B O 1
ATOM 5017 N N . LEU B 1 235 A 22.525 58.730 66.453 1.00 22.41 242 LEU B N 1
ATOM 5018 C CA . LEU B 1 235 A 22.559 60.046 67.095 1.00 19.25 242 LEU B CA 1
ATOM 5019 C C . LEU B 1 235 A 23.583 60.916 66.368 1.00 14.57 242 LEU B C 1
ATOM 5020 O O . LEU B 1 235 A 23.330 62.086 66.085 1.00 12.13 242 LEU B O 1
ATOM 5025 N N . GLY B 1 236 B 24.721 60.318 66.029 1.00 15.03 242 GLY B N 1
ATOM 5026 C CA . GLY B 1 236 B 25.762 61.042 65.324 1.00 18.96 242 GLY B CA 1
ATOM 5027 C C . GLY B 1 236 B 25.386 61.351 63.885 1.00 22.87 242 GLY B C 1
ATOM 5028 O O . GLY B 1 236 B 25.780 62.385 63.345 1.00 28.57 242 GLY B O 1
ATOM 5029 N N . VAL B 1 237 C 24.610 60.466 63.265 1.00 28.11 242 VAL B N 1
ATOM 5030 C CA . VAL B 1 237 C 24.180 60.641 61.875 1.00 31.59 242 VAL B CA 1
ATOM 5031 C C . VAL B 1 237 C 23.231 61.826 61.664 1.00 32.43 242 VAL B C 1
ATOM 5032 O O . VAL B 1 237 C 23.178 62.399 60.575 1.00 37.77 242 VAL B O 1
ATOM 5036 N N . GLU B 1 238 D 22.495 62.196 62.706 1.00 34.97 242 GLU B N 1
ATOM 5037 C CA . GLU B 1 238 D 21.553 63.312 62.628 1.00 36.67 242 GLU B CA 1
ATOM 5038 C C . GLU B 1 238 D 22.220 64.651 62.944 1.00 35.16 242 GLU B C 1
ATOM 5039 O O . GLU B 1 238 D 21.914 65.674 62.327 1.00 35.33 242 GLU B O 1
ATOM 5045 N N . LYS B 1 239 ? 23.147 64.622 63.897 1.00 33.76 243 LYS B N 1
ATOM 5046 C CA . LYS B 1 239 ? 23.854 65.817 64.350 1.00 31.58 243 LYS B CA 1
ATOM 5047 C C . LYS B 1 239 ? 25.092 66.228 63.557 1.00 28.18 243 LYS B C 1
ATOM 5048 O O . LYS B 1 239 ? 25.448 67.404 63.535 1.00 27.20 243 LYS B O 1
ATOM 5054 N N . LEU B 1 240 ? 25.779 65.263 62.953 1.00 30.95 244 LEU B N 1
ATOM 5055 C CA . LEU B 1 240 ? 26.977 65.563 62.168 1.00 29.55 244 LEU B CA 1
ATOM 5056 C C . LEU B 1 240 ? 26.644 65.702 60.680 1.00 27.69 244 LEU B C 1
ATOM 5057 O O . LEU B 1 240 ? 27.533 65.844 59.841 1.00 26.09 244 LEU B O 1
ATOM 5062 N N . SER B 1 241 ? 25.347 65.694 60.382 1.00 24.93 245 SER B N 1
ATOM 5063 C CA . SER B 1 241 ? 24.817 65.795 59.026 1.00 27.06 245 SER B CA 1
ATOM 5064 C C . SER B 1 241 ? 25.213 67.066 58.281 1.00 28.35 245 SER B C 1
ATOM 5065 O O . SER B 1 241 ? 25.355 67.062 57.059 1.00 29.71 245 SER B O 1
ATOM 5068 N N . THR B 1 242 ? 25.341 68.161 59.017 1.00 27.45 246 THR B N 1
ATOM 5069 C CA . THR B 1 242 ? 25.722 69.439 58.436 1.00 28.02 246 THR B CA 1
ATOM 5070 C C . THR B 1 242 ? 27.078 69.861 59.001 1.00 28.83 246 THR B C 1
ATOM 5071 O O . THR B 1 242 ? 27.550 70.975 58.760 1.00 29.31 246 THR B O 1
ATOM 5075 N N . VAL B 1 243 ? 27.712 68.949 59.733 1.00 26.73 247 VAL B N 1
ATOM 5076 C CA . VAL B 1 243 ? 29.004 69.224 60.344 1.00 26.79 247 VAL B CA 1
ATOM 5077 C C . VAL B 1 243 ? 30.160 68.500 59.656 1.00 28.42 247 VAL B C 1
ATOM 5078 O O . VAL B 1 243 ? 31.082 69.145 59.153 1.00 28.34 247 VAL B O 1
ATOM 5082 N N . SER B 1 244 ? 30.106 67.168 59.621 1.00 29.66 248 SER B N 1
ATOM 5083 C CA . SER B 1 244 ? 31.172 66.379 59.003 1.00 26.44 248 SER B CA 1
ATOM 5084 C C . SER B 1 244 ? 30.713 64.991 58.547 1.00 26.35 248 SER B C 1
ATOM 5085 O O . SER B 1 244 ? 29.633 64.533 58.923 1.00 27.07 248 SER B O 1
ATOM 5088 N N . PRO B 1 245 ? 31.528 64.312 57.711 1.00 21.93 249 PRO B N 1
ATOM 5089 C CA . PRO B 1 245 ? 31.214 62.972 57.200 1.00 22.20 249 PRO B CA 1
ATOM 5090 C C . PRO B 1 245 ? 31.295 61.915 58.301 1.00 20.87 249 PRO B C 1
ATOM 5091 O O . PRO B 1 245 ? 32.249 61.889 59.089 1.00 19.55 249 PRO B O 1
ATOM 5095 N N . VAL B 1 246 ? 30.305 61.033 58.341 1.00 16.47 250 VAL B N 1
ATOM 5096 C CA . VAL B 1 246 ? 30.281 59.979 59.340 1.00 14.30 250 VAL B CA 1
ATOM 5097 C C . VAL B 1 246 ? 30.805 58.681 58.734 1.00 13.65 250 VAL B C 1
ATOM 5098 O O . VAL B 1 246 ? 30.438 58.314 57.622 1.00 17.46 250 VAL B O 1
ATOM 5102 N N . PHE B 1 247 ? 31.727 58.040 59.443 1.00 13.30 251 PHE B N 1
ATOM 5103 C CA . PHE B 1 247 ? 32.318 56.778 59.017 1.00 16.70 251 PHE B CA 1
ATOM 5104 C C . PHE B 1 247 ? 31.818 55.670 59.932 1.00 17.79 251 PHE B C 1
ATOM 5105 O O . PHE B 1 247 ? 31.866 55.809 61.149 1.00 22.06 251 PHE B O 1
ATOM 5113 N N . VAL B 1 248 ? 31.296 54.593 59.352 1.00 19.60 252 VAL B N 1
ATOM 5114 C CA . VAL B 1 248 ? 30.811 53.466 60.148 1.00 17.94 252 VAL B CA 1
ATOM 5115 C C . VAL B 1 248 ? 31.470 52.179 59.669 1.00 15.67 252 VAL B C 1
ATOM 5116 O O . VAL B 1 248 ? 31.333 51.794 58.510 1.00 15.06 252 VAL B O 1
ATOM 5120 N N . CYS B 1 249 ? 32.219 51.545 60.564 1.00 15.44 253 CYS B N 1
ATOM 5121 C CA . CYS B 1 249 ? 32.909 50.297 60.262 1.00 14.15 253 CYS B CA 1
ATOM 5122 C C . CYS B 1 249 ? 32.164 49.160 60.946 1.00 10.13 253 CYS B C 1
ATOM 5123 O O . CYS B 1 249 ? 32.374 48.882 62.121 1.00 11.54 253 CYS B O 1
ATOM 5126 N N . GLN B 1 250 ? 31.308 48.500 60.175 1.00 11.89 254 GLN B N 1
ATOM 5127 C CA . GLN B 1 250 ? 30.468 47.412 60.651 1.00 10.98 254 GLN B CA 1
ATOM 5128 C C . GLN B 1 250 ? 31.068 46.016 60.462 1.00 14.00 254 GLN B C 1
ATOM 5129 O O . GLN B 1 250 ? 31.547 45.662 59.381 1.00 11.99 254 GLN B O 1
ATOM 5135 N N . SER B 1 251 ? 31.014 45.222 61.526 1.00 7.23 255 SER B N 1
ATOM 5136 C CA . SER B 1 251 ? 31.532 43.860 61.518 1.00 5.71 255 SER B CA 1
ATOM 5137 C C . SER B 1 251 ? 30.453 42.864 61.897 1.00 2.00 255 SER B C 1
ATOM 5138 O O . SER B 1 251 ? 29.640 43.126 62.780 1.00 9.83 255 SER B O 1
ATOM 5141 N N . PHE B 1 252 ? 30.449 41.718 61.226 1.00 7.55 256 PHE B N 1
ATOM 5142 C CA . PHE B 1 252 ? 29.490 40.660 61.521 1.00 9.38 256 PHE B CA 1
ATOM 5143 C C . PHE B 1 252 ? 30.208 39.467 62.152 1.00 5.81 256 PHE B C 1
ATOM 5144 O O . PHE B 1 252 ? 29.627 38.394 62.315 1.00 2.47 256 PHE B O 1
ATOM 5152 N N . ALA B 1 253 ? 31.459 39.687 62.553 1.00 2.96 257 ALA B N 1
ATOM 5153 C CA . ALA B 1 253 ? 32.275 38.645 63.169 1.00 2.00 257 ALA B CA 1
ATOM 5154 C C . ALA B 1 253 ? 31.674 38.050 64.439 1.00 2.83 257 ALA B C 1
ATOM 5155 O O . ALA B 1 253 ? 31.743 36.844 64.652 1.00 2.12 257 ALA B O 1
ATOM 5157 N N . LYS B 1 254 ? 31.050 38.891 65.257 1.00 6.06 258 LYS B N 1
ATOM 5158 C CA . LYS B 1 254 ? 30.475 38.455 66.527 1.00 4.69 258 LYS B CA 1
ATOM 5159 C C . LYS B 1 254 ? 28.966 38.229 66.550 1.00 6.52 258 LYS B C 1
ATOM 5160 O O . LYS B 1 254 ? 28.501 37.144 66.919 1.00 7.21 258 LYS B O 1
ATOM 5166 N N . ASN B 1 255 ? 28.202 39.251 66.168 1.00 9.99 259 ASN B N 1
ATOM 5167 C CA . ASN B 1 255 ? 26.750 39.153 66.185 1.00 3.86 259 ASN B CA 1
ATOM 5168 C C . ASN B 1 255 ? 26.197 38.053 65.279 1.00 8.30 259 ASN B C 1
ATOM 5169 O O . ASN B 1 255 ? 25.210 37.404 65.624 1.00 8.71 259 ASN B O 1
ATOM 5174 N N . ALA B 1 256 ? 26.850 37.813 64.144 1.00 7.59 260 ALA B N 1
ATOM 5175 C CA . ALA B 1 256 ? 26.403 36.765 63.229 1.00 4.99 260 ALA B CA 1
ATOM 5176 C C . ALA B 1 256 ? 27.288 35.531 63.353 1.00 8.24 260 ALA B C 1
ATOM 5177 O O . ALA B 1 256 ? 27.050 34.520 62.697 1.00 6.60 260 ALA B O 1
ATOM 5179 N N . GLY B 1 257 ? 28.312 35.630 64.200 1.00 9.49 261 GLY B N 1
ATOM 5180 C CA . GLY B 1 257 ? 29.236 34.530 64.415 1.00 8.20 261 GLY B CA 1
ATOM 5181 C C . GLY B 1 257 ? 30.065 34.162 63.202 1.00 4.47 261 GLY B C 1
ATOM 5182 O O . GLY B 1 257 ? 30.595 33.060 63.132 1.00 8.16 261 GLY B O 1
ATOM 5183 N N . MET B 1 258 ? 30.193 35.090 62.257 1.00 10.16 262 MET B N 1
ATOM 5184 C CA . MET B 1 258 ? 30.952 34.849 61.036 1.00 9.18 262 MET B CA 1
ATOM 5185 C C . MET B 1 258 ? 32.469 34.761 61.173 1.00 9.26 262 MET B C 1
ATOM 5186 O O . MET B 1 258 ? 33.124 34.207 60.300 1.00 12.10 262 MET B O 1
ATOM 5191 N N . TYR B 1 259 ? 33.017 35.316 62.252 1.00 9.60 263 TYR B N 1
ATOM 5192 C CA . TYR B 1 259 ? 34.460 35.312 62.540 1.00 7.12 263 TYR B CA 1
ATOM 5193 C C . TYR B 1 259 ? 35.446 35.210 61.367 1.00 12.61 263 TYR B C 1
ATOM 5194 O O . TYR B 1 259 ? 35.757 36.215 60.724 1.00 13.54 263 TYR B O 1
ATOM 5203 N N . GLY B 1 260 ? 35.924 33.995 61.095 1.00 8.09 264 GLY B N 1
ATOM 5204 C CA . GLY B 1 260 ? 36.893 33.766 60.033 1.00 10.28 264 GLY B CA 1
ATOM 5205 C C . GLY B 1 260 ? 36.465 33.944 58.588 1.00 12.29 264 GLY B C 1
ATOM 5206 O O . GLY B 1 260 ? 37.306 33.869 57.687 1.00 11.47 264 GLY B O 1
ATOM 5207 N N . GLU B 1 261 ? 35.172 34.158 58.353 1.00 9.39 265 GLU B N 1
ATOM 5208 C CA . GLU B 1 261 ? 34.661 34.355 56.998 1.00 11.17 265 GLU B CA 1
ATOM 5209 C C . GLU B 1 261 ? 34.903 35.780 56.496 1.00 12.00 265 GLU B C 1
ATOM 5210 O O . GLU B 1 261 ? 34.756 36.064 55.302 1.00 11.02 265 GLU B O 1
ATOM 5216 N N . ARG B 1 262 ? 35.287 36.662 57.417 1.00 10.24 266 ARG B N 1
ATOM 5217 C CA . ARG B 1 262 ? 35.602 38.065 57.126 1.00 11.50 266 ARG B CA 1
ATOM 5218 C C . ARG B 1 262 ? 34.472 38.875 56.472 1.00 10.07 266 ARG B C 1
ATOM 5219 O O . ARG B 1 262 ? 34.676 39.499 55.433 1.00 10.51 266 ARG B O 1
ATOM 5227 N N . VAL B 1 263 ? 33.305 38.900 57.117 1.00 12.03 267 VAL B N 1
ATOM 5228 C CA . VAL B 1 263 ? 32.139 39.626 56.610 1.00 7.19 267 VAL B CA 1
ATOM 5229 C C . VAL B 1 263 ? 31.860 40.934 57.359 1.00 8.65 267 VAL B C 1
ATOM 5230 O O . VAL B 1 263 ? 31.574 40.939 58.559 1.00 10.94 267 VAL B O 1
ATOM 5234 N N . GLY B 1 264 ? 31.912 42.040 56.629 1.00 8.29 268 GLY B N 1
ATOM 5235 C CA . GLY B 1 264 ? 31.655 43.343 57.215 1.00 8.73 268 GLY B CA 1
ATOM 5236 C C . GLY B 1 264 ? 31.374 44.372 56.138 1.00 13.16 268 GLY B C 1
ATOM 5237 O O . GLY B 1 264 ? 31.526 44.083 54.950 1.00 15.20 268 GL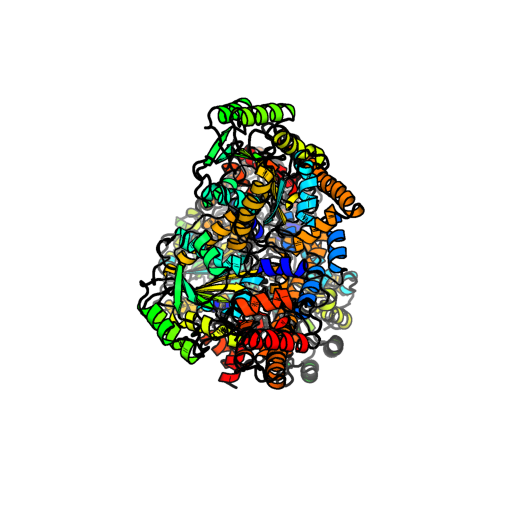Y B O 1
ATOM 5238 N N . CYS B 1 265 A 30.932 45.559 56.544 1.00 9.41 269 CYS B N 1
ATOM 5239 C CA . CYS B 1 265 A 30.647 46.641 55.609 1.00 9.85 269 CYS B CA 1
ATOM 5240 C C . CYS B 1 265 A 31.229 47.973 56.076 1.00 10.95 269 CYS B C 1
ATOM 5241 O O . CYS B 1 265 A 31.378 48.228 57.272 1.00 14.57 269 CYS B O 1
ATOM 5244 N N . PHE B 1 266 B 31.597 48.795 55.106 1.00 12.80 269 PHE B N 1
ATOM 5245 C CA . PHE B 1 266 B 32.138 50.115 55.358 1.00 12.91 269 PHE B CA 1
ATOM 5246 C C . PHE B 1 266 B 31.057 51.080 54.904 1.00 13.74 269 PHE B C 1
ATOM 5247 O O . PHE B 1 266 B 30.596 51.029 53.761 1.00 11.95 269 PHE B O 1
ATOM 5255 N N . HIS B 1 267 C 30.634 51.945 55.813 1.00 15.00 269 HIS B N 1
ATOM 5256 C CA . HIS B 1 267 C 29.596 52.906 55.505 1.00 14.89 269 HIS B CA 1
ATOM 5257 C C . HIS B 1 267 C 30.143 54.305 55.644 1.00 17.96 269 HIS B C 1
ATOM 5258 O O . HIS B 1 267 C 31.110 54.537 56.371 1.00 22.10 269 HIS B O 1
ATOM 5265 N N . LEU B 1 268 D 29.510 55.235 54.940 1.00 17.56 269 LEU B N 1
ATOM 5266 C CA . LEU B 1 268 D 29.917 56.623 54.962 1.00 16.02 269 LEU B CA 1
ATOM 5267 C C . LEU B 1 268 D 28.712 57.510 54.711 1.00 19.48 269 LEU B C 1
ATOM 5268 O O . LEU B 1 268 D 28.171 57.540 53.605 1.00 27.09 269 LEU B O 1
ATOM 5273 N N . ALA B 1 269 E 28.248 58.173 55.767 1.00 19.44 269 ALA B N 1
ATOM 5274 C CA . ALA B 1 269 E 27.110 59.077 55.664 1.00 19.24 269 ALA B CA 1
ATOM 5275 C C . ALA B 1 269 E 27.625 60.460 55.301 1.00 20.29 269 ALA B C 1
ATOM 5276 O O . ALA B 1 269 E 28.156 61.168 56.152 1.00 25.75 269 ALA B O 1
ATOM 5278 N N . LEU B 1 270 ? 27.512 60.812 54.023 1.00 20.91 270 LEU B N 1
ATOM 5279 C CA . LEU B 1 270 ? 27.960 62.111 53.516 1.00 22.42 270 LEU B CA 1
ATOM 5280 C C . LEU B 1 270 ? 27.171 63.248 54.152 1.00 25.43 270 LEU B C 1
ATOM 5281 O O . LEU B 1 270 ? 26.079 63.038 54.692 1.00 29.00 270 LEU B O 1
ATOM 5286 N N . THR B 1 271 ? 27.729 64.453 54.088 1.00 26.86 271 THR B N 1
ATOM 5287 C CA . THR B 1 271 ? 27.061 65.631 54.635 1.00 30.63 271 THR B CA 1
ATOM 5288 C C . THR B 1 271 ? 26.094 66.199 53.614 1.00 32.40 271 THR B C 1
ATOM 5289 O O . THR B 1 271 ? 26.220 65.940 52.415 1.00 32.27 271 THR B O 1
ATOM 5293 N N . LYS B 1 272 ? 25.123 66.963 54.102 1.00 35.20 272 LYS B N 1
ATOM 5294 C CA . LYS B 1 272 ? 24.134 67.595 53.244 1.00 36.94 272 LYS B CA 1
ATOM 5295 C C . LYS B 1 272 ? 24.765 68.714 52.412 1.00 39.61 272 LYS B C 1
ATOM 5296 O O . LYS B 1 272 ? 25.095 69.787 52.925 1.00 39.60 272 LYS B O 1
ATOM 5302 N N . GLN B 1 273 ? 24.993 68.411 51.138 1.00 43.35 273 GLN B N 1
ATOM 5303 C CA . GLN B 1 273 ? 25.572 69.350 50.183 1.00 47.15 273 GLN B CA 1
ATOM 5304 C C . GLN B 1 273 ? 24.705 69.299 48.935 1.00 50.35 273 GLN B C 1
ATOM 5305 O O . GLN B 1 273 ? 24.079 68.275 48.650 1.00 49.91 273 GLN B O 1
ATOM 5311 N N . ALA B 1 274 ? 24.663 70.405 48.198 1.00 53.03 274 ALA B N 1
ATOM 5312 C CA . ALA B 1 274 ? 23.875 70.477 46.973 1.00 51.41 274 ALA B CA 1
ATOM 5313 C C . ALA B 1 274 ? 24.601 69.742 45.857 1.00 51.37 274 ALA B C 1
ATOM 5314 O O . ALA B 1 274 ? 23.975 69.174 44.962 1.00 55.04 274 ALA B O 1
ATOM 5316 N N . GLN B 1 275 ? 25.927 69.728 45.941 1.00 49.91 275 GLN B N 1
ATOM 5317 C CA . GLN B 1 275 ? 26.754 69.074 44.938 1.00 49.37 275 GLN B CA 1
ATOM 5318 C C . GLN B 1 275 ? 27.006 67.592 45.239 1.00 47.11 275 GLN B C 1
ATOM 5319 O O . GLN B 1 275 ? 27.866 66.967 44.618 1.00 46.35 275 GLN B O 1
ATOM 5325 N N . ASN B 1 276 ? 26.229 67.032 46.164 1.00 43.68 276 ASN B N 1
ATOM 5326 C CA . ASN B 1 276 ? 26.351 65.627 46.552 1.00 40.20 276 ASN B CA 1
ATOM 5327 C C . ASN B 1 276 ? 26.118 64.655 45.401 1.00 41.31 276 ASN B C 1
ATOM 5328 O O . ASN B 1 276 ? 26.501 63.489 45.476 1.00 40.57 276 ASN B O 1
ATOM 5333 N N . LYS B 1 277 ? 25.471 65.137 44.346 1.00 42.69 277 LYS B N 1
ATOM 5334 C CA . LYS B 1 277 ? 25.190 64.324 43.171 1.00 41.64 277 LYS B CA 1
ATOM 5335 C C . LYS B 1 277 ? 26.486 63.823 42.535 1.00 42.20 277 LYS B C 1
ATOM 5336 O O . LYS B 1 277 ? 26.571 62.676 42.103 1.00 43.58 277 LYS B O 1
ATOM 5342 N N . THR B 1 278 ? 27.496 64.686 42.497 1.00 40.30 278 THR B N 1
ATOM 5343 C CA . THR B 1 278 ? 28.795 64.344 41.927 1.00 36.89 278 THR B CA 1
ATOM 5344 C C . THR B 1 278 ? 29.733 63.725 42.964 1.00 35.54 278 THR B C 1
ATOM 5345 O O . THR B 1 278 ? 30.501 62.809 42.657 1.00 34.33 278 THR B O 1
ATOM 5349 N N . ILE B 1 279 ? 29.656 64.240 44.189 1.00 34.85 279 ILE B N 1
ATOM 5350 C CA . ILE B 1 279 ? 30.480 63.787 45.311 1.00 29.26 279 ILE B CA 1
ATOM 5351 C C . ILE B 1 279 ? 30.288 62.300 45.590 1.00 27.02 279 ILE B C 1
ATOM 5352 O O . ILE B 1 279 ? 31.260 61.562 45.783 1.00 22.49 279 ILE B O 1
ATOM 5357 N N . LYS B 1 280 ? 29.030 61.869 45.585 1.00 25.86 280 LYS B N 1
ATOM 5358 C CA . LYS B 1 280 ? 28.675 60.481 45.841 1.00 25.87 280 LYS B CA 1
ATOM 5359 C C . LYS B 1 280 ? 29.469 59.503 44.952 1.00 30.11 280 LYS B C 1
ATOM 5360 O O . LYS B 1 280 ? 30.299 58.745 45.462 1.00 25.28 280 LYS B O 1
ATOM 5366 N N . PRO B 1 281 ? 29.279 59.548 43.615 1.00 31.42 281 PRO B N 1
ATOM 5367 C CA . PRO B 1 281 ? 30.028 58.623 42.755 1.00 32.68 281 PRO B CA 1
ATOM 5368 C C . PRO B 1 281 ? 31.527 58.908 42.702 1.00 32.19 281 PRO B C 1
ATOM 5369 O O . PRO B 1 281 ? 32.309 58.048 42.297 1.00 35.29 281 PRO B O 1
ATOM 5373 N N . ALA B 1 282 ? 31.919 60.113 43.108 1.00 33.02 282 ALA B N 1
ATOM 5374 C CA . ALA B 1 282 ? 33.325 60.503 43.114 1.00 28.79 282 ALA B CA 1
ATOM 5375 C C . ALA B 1 282 ? 34.091 59.758 44.197 1.00 24.80 282 ALA B C 1
ATOM 5376 O O . ALA B 1 282 ? 35.121 59.144 43.927 1.00 25.93 282 ALA B O 1
ATOM 5378 N N . VAL B 1 283 ? 33.579 59.820 45.423 1.00 27.00 283 VAL B N 1
ATOM 5379 C CA . VAL B 1 283 ? 34.197 59.158 46.567 1.00 24.95 283 VAL B CA 1
ATOM 5380 C C . VAL B 1 283 ? 34.091 57.646 46.421 1.00 21.86 283 VAL B C 1
ATOM 5381 O O . VAL B 1 283 ? 35.047 56.921 46.691 1.00 22.11 283 VAL B O 1
ATOM 5385 N N . THR B 1 284 ? 32.922 57.178 45.995 1.00 20.57 284 THR B N 1
ATOM 5386 C CA . THR B 1 284 ? 32.688 55.754 45.798 1.00 16.91 284 THR B CA 1
ATOM 5387 C C . THR B 1 284 ? 33.778 55.187 44.890 1.00 19.66 284 THR B C 1
ATOM 5388 O O . THR B 1 284 ? 34.335 54.126 45.176 1.00 20.33 284 THR B O 1
ATOM 5392 N N . SER B 1 285 ? 34.127 55.933 43.841 1.00 17.85 285 SER B N 1
ATOM 5393 C CA . SER B 1 285 ? 35.152 55.501 42.892 1.00 20.25 285 SER B CA 1
ATOM 5394 C C . SER B 1 285 ? 36.521 55.396 43.549 1.00 19.28 285 SER B C 1
ATOM 5395 O O . SER B 1 285 ? 37.316 54.518 43.209 1.00 20.94 285 SER B O 1
ATOM 5398 N N . GLN B 1 286 ? 36.788 56.285 44.497 1.00 19.36 286 GLN B N 1
ATOM 5399 C CA . GLN B 1 286 ? 38.054 56.271 45.213 1.00 19.60 286 GLN B CA 1
ATOM 5400 C C . GLN B 1 286 ? 38.151 54.997 46.051 1.00 16.61 286 GLN B C 1
ATOM 5401 O O . GLN B 1 286 ? 39.187 54.339 46.071 1.00 21.24 286 GLN B O 1
ATOM 5407 N N . LEU B 1 287 ? 37.045 54.638 46.698 1.00 17.79 287 LEU B N 1
ATOM 5408 C CA . LEU B 1 287 ? 36.961 53.444 47.539 1.00 13.91 287 LEU B CA 1
ATOM 5409 C C . LEU B 1 287 ? 37.156 52.178 46.714 1.00 15.26 287 LEU B C 1
ATOM 5410 O O . LEU B 1 287 ? 37.918 51.293 47.101 1.00 18.86 287 LEU B O 1
ATOM 5415 N N . ALA B 1 288 ? 36.446 52.092 45.589 1.00 17.53 288 ALA B N 1
ATOM 5416 C CA . ALA B 1 288 ? 36.527 50.945 44.684 1.00 17.24 288 ALA B CA 1
ATOM 5417 C C . ALA B 1 288 ? 37.963 50.689 44.254 1.00 18.41 288 ALA B C 1
ATOM 5418 O O . ALA B 1 288 ? 38.380 49.541 44.099 1.00 19.17 288 ALA B O 1
ATOM 5420 N N . LYS B 1 289 ? 38.710 51.775 44.065 1.00 20.13 289 LYS B N 1
ATOM 5421 C CA . LYS B 1 289 ? 40.113 51.714 43.657 1.00 22.33 289 LYS B CA 1
ATOM 5422 C C . LYS B 1 289 ? 40.990 51.109 44.758 1.00 21.21 289 LYS B C 1
ATOM 5423 O O . LYS B 1 289 ? 41.838 50.259 44.484 1.00 21.98 289 LYS B O 1
ATOM 5429 N N . ILE B 1 290 ? 40.787 51.556 45.995 1.00 20.26 290 ILE B N 1
ATOM 5430 C CA . ILE B 1 290 ? 41.557 51.046 47.128 1.00 19.30 290 ILE B CA 1
ATOM 5431 C C . ILE B 1 290 ? 41.337 49.540 47.250 1.00 19.73 290 ILE B C 1
ATOM 5432 O O . ILE B 1 290 ? 42.295 48.776 47.387 1.00 23.77 290 ILE B O 1
ATOM 5437 N N . ILE B 1 291 ? 40.077 49.118 47.149 1.00 16.00 291 ILE B N 1
ATOM 5438 C CA . ILE B 1 291 ? 39.724 47.704 47.240 1.00 12.25 291 ILE B CA 1
ATOM 5439 C C . ILE B 1 291 ? 40.318 46.889 46.098 1.00 12.04 291 ILE B C 1
ATOM 5440 O O . ILE B 1 291 ? 40.845 45.802 46.320 1.00 20.09 291 ILE B O 1
ATOM 5445 N N . ARG B 1 292 ? 40.233 47.410 44.880 1.00 11.59 292 ARG B N 1
ATOM 5446 C CA . ARG B 1 292 ? 40.762 46.703 43.716 1.00 12.04 292 ARG B CA 1
ATOM 5447 C C . ARG B 1 292 ? 42.281 46.551 43.783 1.00 6.75 292 ARG B C 1
ATOM 5448 O O . ARG B 1 292 ? 42.815 45.491 43.470 1.00 11.46 292 ARG B O 1
ATOM 5456 N N . SER B 1 293 ? 42.961 47.594 44.247 1.00 8.34 293 SER B N 1
ATOM 5457 C CA . SER B 1 293 ? 44.424 47.595 44.347 1.00 17.08 293 SER B CA 1
ATOM 5458 C C . SER B 1 293 ? 45.009 46.688 45.425 1.00 15.25 293 SER B C 1
ATOM 5459 O O . SER B 1 293 ? 46.171 46.285 45.337 1.00 18.85 293 SER B O 1
ATOM 5462 N N . GLU B 1 294 ? 44.216 46.372 46.443 1.00 17.77 294 GLU B N 1
ATOM 5463 C CA . GLU B 1 294 ? 44.709 45.543 47.539 1.00 17.59 294 GLU B CA 1
ATOM 5464 C C . GLU B 1 294 ? 44.104 44.154 47.692 1.00 11.64 294 GLU B C 1
ATOM 5465 O O . GLU B 1 294 ? 44.806 43.216 48.050 1.00 15.23 294 GLU B O 1
ATOM 5471 N N . VAL B 1 295 ? 42.802 44.031 47.454 1.00 14.65 295 VAL B N 1
ATOM 5472 C CA . VAL B 1 295 ? 42.105 42.752 47.605 1.00 12.52 295 VAL B CA 1
ATOM 5473 C C . VAL B 1 295 ? 41.371 42.283 46.337 1.00 7.74 295 VAL B C 1
ATOM 5474 O O . VAL B 1 295 ? 41.091 41.089 46.180 1.00 7.98 295 VAL B O 1
ATOM 5478 N N . SER B 1 296 ? 41.119 43.225 45.428 1.00 2.40 296 SER B N 1
ATOM 5479 C CA . SER B 1 296 ? 40.414 43.007 44.158 1.00 6.56 296 SER B CA 1
ATOM 5480 C C . SER B 1 296 ? 38.905 42.945 44.364 1.00 9.25 296 SER B C 1
ATOM 5481 O O . SER B 1 296 ? 38.152 43.689 43.739 1.00 12.34 296 SER B O 1
ATOM 5484 N N . ASN B 1 297 ? 38.478 42.025 45.220 1.00 7.00 297 ASN B N 1
ATOM 5485 C CA . ASN B 1 297 ? 37.073 41.847 45.555 1.00 12.68 297 ASN B CA 1
ATOM 5486 C C . ASN B 1 297 ? 37.000 41.042 46.848 1.00 12.39 297 ASN B C 1
ATOM 5487 O O . ASN B 1 297 ? 37.901 40.266 47.147 1.00 16.31 297 ASN B O 1
ATOM 5492 N N . PRO B 1 298 ? 35.953 41.272 47.663 1.00 19.01 298 PRO B N 1
ATOM 5493 C CA . PRO B 1 298 ? 35.737 40.592 48.944 1.00 12.77 298 PRO B CA 1
ATOM 5494 C C . PRO B 1 298 ? 35.162 39.176 48.844 1.00 15.15 298 PRO B C 1
ATOM 5495 O O . PRO B 1 298 ? 34.497 38.838 47.861 1.00 12.40 298 PRO B O 1
ATOM 5499 N N . PRO B 1 299 ? 35.418 38.330 49.869 1.00 16.53 299 PRO B N 1
ATOM 5500 C CA . PRO B 1 299 ? 34.956 36.937 49.970 1.00 15.71 299 PRO B CA 1
ATOM 5501 C C . PRO B 1 299 ? 33.434 36.807 49.875 1.00 14.33 299 PRO B C 1
ATOM 5502 O O . PRO B 1 299 ? 32.692 37.444 50.623 1.00 16.66 299 PRO B O 1
ATOM 5506 N N . ALA B 1 300 ? 32.995 35.936 48.974 1.00 11.83 300 ALA B N 1
ATOM 5507 C CA . ALA B 1 300 ? 31.586 35.716 48.684 1.00 8.11 300 ALA B CA 1
ATOM 5508 C C . ALA B 1 300 ? 30.732 34.867 49.621 1.00 12.24 300 ALA B C 1
ATOM 5509 O O . ALA B 1 300 ? 29.662 35.304 50.025 1.00 11.60 300 ALA B O 1
ATOM 5511 N N . TYR B 1 301 ? 31.182 33.655 49.949 1.00 13.62 301 TYR B N 1
ATOM 5512 C CA . TYR B 1 301 ? 30.399 32.749 50.798 1.00 13.97 301 TYR B CA 1
ATOM 5513 C C . TYR B 1 301 ? 29.833 33.363 52.074 1.00 10.63 301 TYR B C 1
ATOM 5514 O O . TYR B 1 301 ? 28.637 33.247 52.338 1.00 9.13 301 TYR B O 1
ATOM 5523 N N . GLY B 1 302 ? 30.693 34.002 52.863 1.00 9.34 302 GLY B N 1
ATOM 5524 C CA . GLY B 1 302 ? 30.253 34.620 54.099 1.00 8.00 302 GLY B CA 1
ATOM 5525 C C . GLY B 1 302 ? 29.258 35.746 53.883 1.00 9.97 302 GLY B C 1
ATOM 5526 O O . GLY B 1 302 ? 28.336 35.930 54.684 1.00 8.47 302 GLY B O 1
ATOM 5527 N N . ALA B 1 303 ? 29.460 36.510 52.812 1.00 8.72 303 ALA B N 1
ATOM 5528 C CA . ALA B 1 303 ? 28.584 37.626 52.469 1.00 11.45 303 ALA B CA 1
ATOM 5529 C C . ALA B 1 303 ? 27.214 37.123 52.023 1.00 15.87 303 ALA B C 1
ATOM 5530 O O . ALA B 1 303 ? 26.199 37.788 52.238 1.00 20.99 303 ALA B O 1
ATOM 5532 N N . LYS B 1 304 ? 27.195 35.950 51.397 1.00 17.10 304 LYS B N 1
ATOM 5533 C CA . LYS B 1 304 ? 25.956 35.352 50.913 1.00 19.56 304 LYS B CA 1
ATOM 5534 C C . LYS B 1 304 ? 25.109 34.818 52.059 1.00 16.11 304 LYS B C 1
ATOM 5535 O O . LYS B 1 304 ? 23.888 34.757 51.949 1.00 20.01 304 LYS B O 1
ATOM 5541 N N . ILE B 1 305 ? 25.771 34.403 53.139 1.00 14.51 305 ILE B N 1
ATOM 5542 C CA . ILE B 1 305 ? 25.098 33.876 54.328 1.00 12.54 305 ILE B CA 1
ATOM 5543 C C . ILE B 1 305 ? 24.370 34.984 55.078 1.00 14.05 305 ILE B C 1
ATOM 5544 O O . ILE B 1 305 ? 23.222 34.827 55.488 1.00 17.75 305 ILE B O 1
ATOM 5549 N N . VAL B 1 306 ? 25.068 36.089 55.297 1.00 12.26 306 VAL B N 1
ATOM 5550 C CA . VAL B 1 306 ? 24.500 37.211 56.025 1.00 17.42 306 VAL B CA 1
ATOM 5551 C C . VAL B 1 306 ? 23.390 37.914 55.239 1.00 16.93 306 VAL B C 1
ATOM 5552 O O . VAL B 1 306 ? 22.403 38.350 55.822 1.00 19.53 306 VAL B O 1
ATOM 5556 N N . ALA B 1 307 ? 23.524 37.968 53.916 1.00 16.30 307 ALA B N 1
ATOM 5557 C CA . ALA B 1 307 ? 22.516 38.602 53.071 1.00 10.73 307 ALA B CA 1
ATOM 5558 C C . ALA B 1 307 ? 21.189 37.867 53.183 1.00 14.11 307 ALA B C 1
ATOM 5559 O O . ALA B 1 307 ? 20.151 38.486 53.373 1.00 13.65 307 ALA B O 1
ATOM 5561 N N . LYS B 1 308 ? 21.228 36.544 53.063 1.00 17.23 308 LYS B N 1
ATOM 5562 C CA . LYS B 1 308 ? 20.019 35.740 53.168 1.00 19.10 308 LYS B CA 1
ATOM 5563 C C . LYS B 1 308 ? 19.430 35.835 54.575 1.00 16.51 308 LYS B C 1
ATOM 5564 O O . LYS B 1 308 ? 18.214 35.779 54.756 1.00 18.19 308 LYS B O 1
ATOM 5570 N N . LEU B 1 309 ? 20.303 36.017 55.559 1.00 12.72 309 LEU B N 1
ATOM 5571 C CA . LEU B 1 309 ? 19.908 36.136 56.957 1.00 13.83 309 LEU B CA 1
ATOM 5572 C C . LEU B 1 309 ? 19.136 37.443 57.154 1.00 15.86 309 LEU B C 1
ATOM 5573 O O . LEU B 1 309 ? 18.138 37.485 57.870 1.00 15.17 309 LEU B O 1
ATOM 5578 N N . LEU B 1 310 ? 19.598 38.496 56.486 1.00 15.45 310 LEU B N 1
ATOM 5579 C CA . LEU B 1 310 ? 18.984 39.818 56.555 1.00 14.68 310 LEU B CA 1
ATOM 5580 C C . LEU B 1 310 ? 17.766 39.957 55.643 1.00 15.53 310 LEU B C 1
ATOM 5581 O O . LEU B 1 310 ? 16.865 40.743 55.927 1.00 17.99 310 LEU B O 1
ATOM 5586 N N . GLU B 1 311 ? 17.749 39.192 54.554 1.00 20.41 311 GLU B N 1
ATOM 5587 C CA . GLU B 1 311 ? 16.660 39.224 53.573 1.00 20.68 311 GLU B CA 1
ATOM 5588 C C . GLU B 1 311 ? 15.418 38.459 53.996 1.00 19.33 311 GLU B C 1
ATOM 5589 O O . GLU B 1 311 ? 14.294 38.929 53.818 1.00 20.74 311 GLU B O 1
ATOM 5595 N N . THR B 1 312 ? 15.639 37.231 54.449 1.00 19.19 312 THR B N 1
ATOM 5596 C CA . THR B 1 312 ? 14.578 36.330 54.870 1.00 17.38 312 THR B CA 1
ATOM 5597 C C . THR B 1 312 ? 14.068 36.641 56.273 1.00 16.91 312 THR B C 1
ATOM 5598 O O . THR B 1 312 ? 14.775 36.440 57.260 1.00 20.73 312 THR B O 1
ATOM 5602 N N . PRO B 1 313 ? 12.817 37.120 56.375 1.00 16.41 313 PRO B N 1
ATOM 5603 C CA . PRO B 1 313 ? 12.155 37.478 57.630 1.00 12.68 313 PRO B CA 1
ATOM 5604 C C . PRO B 1 313 ? 12.150 36.440 58.748 1.00 11.61 313 PRO B C 1
ATOM 5605 O O . PRO B 1 313 ? 12.082 36.808 59.913 1.00 14.99 313 PRO B O 1
ATOM 5609 N N . GLU B 1 314 ? 12.205 35.154 58.419 1.00 12.90 314 GLU B N 1
ATOM 5610 C CA . GLU B 1 314 ? 12.214 34.134 59.465 1.00 11.79 314 GLU B CA 1
ATOM 5611 C C . GLU B 1 314 ? 13.611 33.859 59.998 1.00 15.87 314 GLU B C 1
ATOM 5612 O O . GLU B 1 314 ? 13.771 33.409 61.134 1.00 14.87 314 GLU B O 1
ATOM 5618 N N . LEU B 1 315 ? 14.618 34.118 59.167 1.00 16.93 315 LEU B N 1
ATOM 5619 C CA . LEU B 1 315 ? 16.007 33.937 59.564 1.00 16.01 315 LEU B CA 1
ATOM 5620 C C . LEU B 1 315 ? 16.467 35.193 60.293 1.00 15.53 315 LEU B C 1
ATOM 5621 O O . LEU B 1 315 ? 17.351 35.126 61.143 1.00 19.82 315 LEU B O 1
ATOM 5626 N N . THR B 1 316 ? 15.878 36.337 59.939 1.00 11.91 316 THR B N 1
ATOM 5627 C CA . THR B 1 316 ? 16.198 37.610 60.586 1.00 11.50 316 THR B CA 1
ATOM 5628 C C . THR B 1 316 ? 15.637 37.541 62.011 1.00 14.01 316 THR B C 1
ATOM 5629 O O . THR B 1 316 ? 16.269 37.996 62.962 1.00 16.86 316 THR B O 1
ATOM 5633 N N . GLU B 1 317 ? 14.471 36.912 62.145 1.00 17.23 317 GLU B N 1
ATOM 5634 C CA . GLU B 1 317 ? 13.812 36.730 63.431 1.00 16.34 317 GLU B CA 1
ATOM 5635 C C . GLU B 1 317 ? 14.617 35.762 64.300 1.00 16.29 317 GLU B C 1
ATOM 5636 O O . GLU B 1 317 ? 14.911 36.049 65.463 1.00 19.87 317 GLU B O 1
ATOM 5642 N N . GLN B 1 318 ? 14.965 34.615 63.722 1.00 16.11 318 GLN B N 1
ATOM 5643 C CA . GLN B 1 318 ? 15.745 33.595 64.410 1.00 16.75 318 GLN B CA 1
ATOM 5644 C C . GLN B 1 318 ? 17.114 34.132 64.848 1.00 19.25 318 GLN B C 1
ATOM 5645 O O . GLN B 1 318 ? 17.624 33.741 65.895 1.00 22.35 318 GLN B O 1
ATOM 5651 N N . TRP B 1 319 ? 17.688 35.033 64.050 1.00 20.80 319 TRP B N 1
ATOM 5652 C CA . TRP B 1 319 ? 18.990 35.650 64.340 1.00 16.96 319 TRP B CA 1
ATOM 5653 C C . TRP B 1 319 ? 18.883 36.514 65.587 1.00 14.30 319 TRP B C 1
ATOM 5654 O O . TRP B 1 319 ? 19.792 36.539 66.418 1.00 18.54 319 TRP B O 1
ATOM 5665 N N . HIS B 1 320 ? 17.776 37.242 65.690 1.00 14.81 320 HIS B N 1
ATOM 5666 C CA . HIS B 1 320 ? 17.506 38.096 66.839 1.00 17.42 320 HIS B CA 1
ATOM 5667 C C . HIS B 1 320 ? 17.501 37.234 68.095 1.00 15.22 320 HIS B C 1
ATOM 5668 O O . HIS B 1 320 ? 18.064 37.614 69.116 1.00 16.13 320 HIS B O 1
ATOM 5675 N N . LYS B 1 321 ? 16.880 36.061 67.992 1.00 16.66 321 LYS B N 1
ATOM 5676 C CA . LYS B 1 321 ? 16.797 35.119 69.102 1.00 22.01 321 LYS B CA 1
ATOM 5677 C C . LYS B 1 321 ? 18.164 34.525 69.437 1.00 20.13 321 LYS B C 1
ATOM 5678 O O . LYS B 1 321 ? 18.466 34.295 70.604 1.00 23.15 321 LYS B O 1
ATOM 5684 N N . ASP B 1 322 ? 18.983 34.279 68.413 1.00 22.42 322 ASP B N 1
ATOM 5685 C CA . ASP B 1 322 ? 20.325 33.729 68.608 1.00 14.66 322 ASP B CA 1
ATOM 5686 C C . ASP B 1 322 ? 21.207 34.724 69.352 1.00 13.35 322 ASP B C 1
ATOM 5687 O O . ASP B 1 322 ? 22.136 34.330 70.053 1.00 18.99 322 ASP B O 1
ATOM 5692 N N . MET B 1 323 ? 20.928 36.014 69.179 1.00 12.15 323 MET B N 1
ATOM 5693 C CA . MET B 1 323 ? 21.708 37.047 69.845 1.00 14.57 323 MET B CA 1
ATOM 5694 C C . MET B 1 323 ? 21.303 37.199 71.306 1.00 14.91 323 MET B C 1
ATOM 5695 O O . MET B 1 323 ? 22.130 37.526 72.148 1.00 16.20 323 MET B O 1
ATOM 5700 N N . VAL B 1 324 ? 20.029 36.962 71.601 1.00 15.19 324 VAL B N 1
ATOM 5701 C CA . VAL B 1 324 ? 19.548 37.036 72.974 1.00 15.79 324 VAL B CA 1
ATOM 5702 C C . VAL B 1 324 ? 20.089 35.809 73.695 1.00 13.80 324 VAL B C 1
ATOM 5703 O O . VAL B 1 324 ? 20.408 35.859 74.876 1.00 22.55 324 VAL B O 1
ATOM 5707 N N . THR B 1 325 ? 20.224 34.721 72.945 1.00 15.52 325 THR B N 1
ATOM 5708 C CA . THR B 1 325 ? 20.743 33.460 73.454 1.00 10.59 325 THR B CA 1
ATOM 5709 C C . THR B 1 325 ? 22.182 33.651 73.912 1.00 11.39 325 THR B C 1
ATOM 5710 O O . THR B 1 325 ? 22.569 33.213 74.995 1.00 10.03 325 THR B O 1
ATOM 5714 N N . MET B 1 326 ? 22.972 34.307 73.068 1.00 15.07 326 MET B N 1
ATOM 5715 C CA . MET B 1 326 ? 24.372 34.558 73.367 1.00 15.78 326 MET B CA 1
ATOM 5716 C C . MET B 1 326 ? 24.538 35.577 74.483 1.00 16.12 326 MET B C 1
ATOM 5717 O O . MET B 1 326 ? 25.216 35.309 75.472 1.00 20.64 326 MET B O 1
ATOM 5722 N N . SER B 1 327 ? 23.895 36.732 74.337 1.00 17.71 327 SER B N 1
ATOM 5723 C CA . SER B 1 327 ? 23.990 37.788 75.339 1.00 22.28 327 SER B CA 1
ATOM 5724 C C . SER B 1 327 ? 23.432 37.401 76.706 1.00 22.35 327 SER B C 1
ATOM 5725 O O . SER B 1 327 ? 23.774 38.022 77.712 1.00 25.90 327 SER B O 1
ATOM 5728 N N . SER B 1 328 ? 22.576 36.383 76.747 1.00 19.75 328 SER B N 1
ATOM 5729 C CA . SER B 1 328 ? 22.006 35.950 78.016 1.00 17.24 328 SER B CA 1
ATOM 5730 C C . SER B 1 328 ? 22.926 34.969 78.730 1.00 16.91 328 SER B C 1
ATOM 5731 O O . SER B 1 328 ? 23.007 34.985 79.956 1.00 21.00 328 SER B O 1
ATOM 5734 N N . ARG B 1 329 ? 23.619 34.118 77.971 1.00 16.73 329 ARG B N 1
ATOM 5735 C CA . ARG B 1 329 ? 24.537 33.154 78.577 1.00 17.97 329 ARG B CA 1
ATOM 5736 C C . ARG B 1 329 ? 25.746 33.886 79.160 1.00 19.34 329 ARG B C 1
ATOM 5737 O O . ARG B 1 329 ? 26.304 33.456 80.163 1.00 23.88 329 ARG B O 1
ATOM 5745 N N . ILE B 1 330 ? 26.142 34.985 78.521 1.00 16.09 330 ILE B N 1
ATOM 5746 C CA . ILE B 1 330 ? 27.272 35.792 78.977 1.00 17.18 330 ILE B CA 1
ATOM 5747 C C . ILE B 1 330 ? 26.915 36.469 80.302 1.00 15.57 330 ILE B C 1
ATOM 5748 O O . ILE B 1 330 ? 27.752 36.586 81.192 1.00 13.08 330 ILE B O 1
ATOM 5753 N N . THR B 1 331 ? 25.655 36.880 80.429 1.00 17.90 331 THR B N 1
ATOM 5754 C CA . THR B 1 331 ? 25.156 37.527 81.644 1.00 19.12 331 THR B CA 1
ATOM 5755 C C . THR B 1 331 ? 25.090 36.539 82.805 1.00 17.53 331 THR B C 1
ATOM 5756 O O . THR B 1 331 ? 25.451 36.871 83.933 1.00 19.54 331 THR B O 1
ATOM 5760 N N . LYS B 1 332 ? 24.635 35.323 82.519 1.00 13.55 332 LYS B N 1
ATOM 5761 C CA . LYS B 1 332 ? 24.528 34.287 83.534 1.00 20.88 332 LYS B CA 1
ATOM 5762 C C . LYS B 1 332 ? 25.903 33.959 84.111 1.00 21.01 332 LYS B C 1
ATOM 5763 O O . LYS B 1 332 ? 26.037 33.697 85.305 1.00 19.70 332 LYS B O 1
ATOM 5769 N N . MET B 1 333 ? 26.924 34.003 83.261 1.00 17.95 333 MET B N 1
ATOM 5770 C CA . MET B 1 333 ? 28.291 33.713 83.685 1.00 17.65 333 MET B CA 1
ATOM 5771 C C . MET B 1 333 ? 28.949 34.877 84.427 1.00 19.10 333 MET B C 1
ATOM 5772 O O . MET B 1 333 ? 29.852 34.666 85.245 1.00 19.18 333 MET B O 1
ATOM 5777 N N . ARG B 1 334 ? 28.494 36.098 84.145 1.00 14.79 334 ARG B N 1
ATOM 5778 C CA . ARG B 1 334 ? 29.015 37.284 84.819 1.00 14.82 334 ARG B CA 1
ATOM 5779 C C . ARG B 1 334 ? 28.602 37.170 86.274 1.00 14.96 334 ARG B C 1
ATOM 5780 O O . ARG B 1 334 ? 29.367 37.498 87.180 1.00 16.59 334 ARG B O 1
ATOM 5788 N N . HIS B 1 335 ? 27.362 36.726 86.468 1.00 14.54 335 HIS B N 1
ATOM 5789 C CA . HIS B 1 335 ? 26.777 36.528 87.782 1.00 14.17 335 HIS B CA 1
ATOM 5790 C C . HIS B 1 335 ? 27.406 35.326 88.486 1.00 16.81 335 HIS B C 1
ATOM 5791 O O . HIS B 1 335 ? 27.808 35.425 89.644 1.00 18.52 335 HIS B O 1
ATOM 5798 N N . ALA B 1 336 ? 27.525 34.211 87.771 1.00 13.53 336 ALA B N 1
ATOM 5799 C CA . ALA B 1 336 ? 28.111 32.992 88.321 1.00 10.90 336 ALA B CA 1
ATOM 5800 C C . ALA B 1 336 ? 29.537 33.205 88.816 1.00 13.25 336 ALA B C 1
ATOM 5801 O O . ALA B 1 336 ? 29.934 32.642 89.834 1.00 14.29 336 ALA B O 1
ATOM 5803 N N . LEU B 1 337 ? 30.305 34.009 88.085 1.00 17.01 337 LEU B N 1
ATOM 5804 C CA . LEU B 1 337 ? 31.688 34.299 88.447 1.00 11.42 337 LEU B CA 1
ATOM 5805 C C . LEU B 1 337 ? 31.786 35.258 89.623 1.00 13.30 337 LEU B C 1
ATOM 5806 O O . LEU B 1 337 ? 32.666 35.120 90.468 1.00 20.12 337 LEU B O 1
ATOM 5811 N N . ARG B 1 338 ? 30.895 36.242 89.664 1.00 12.65 338 ARG B N 1
ATOM 5812 C CA . ARG B 1 338 ? 30.891 37.217 90.742 1.00 12.55 338 ARG B CA 1
ATOM 5813 C C . ARG B 1 338 ? 30.487 36.558 92.057 1.00 13.62 338 ARG B C 1
ATOM 5814 O O . ARG B 1 338 ? 31.145 36.756 93.076 1.00 12.27 338 ARG B O 1
ATOM 5822 N N . ASP B 1 339 ? 29.433 35.747 92.017 1.00 10.19 339 ASP B N 1
ATOM 5823 C CA . ASP B 1 339 ? 28.927 35.047 93.197 1.00 11.02 339 ASP B CA 1
ATOM 5824 C C . ASP B 1 339 ? 29.897 34.011 93.764 1.00 15.25 339 ASP B C 1
ATOM 5825 O O . ASP B 1 339 ? 29.905 33.763 94.971 1.00 14.66 339 ASP B O 1
ATOM 5830 N N . HIS B 1 340 ? 30.667 33.367 92.890 1.00 18.22 340 HIS B N 1
ATOM 5831 C CA . HIS B 1 340 ? 31.643 32.371 93.316 1.00 16.17 340 HIS B CA 1
ATOM 5832 C C . HIS B 1 340 ? 32.764 33.048 94.085 1.00 18.05 340 HIS B C 1
ATOM 5833 O O . HIS B 1 340 ? 33.257 32.512 95.078 1.00 15.79 340 HIS B O 1
ATOM 5840 N N . LEU B 1 341 ? 33.168 34.221 93.603 1.00 16.94 341 LEU B N 1
ATOM 5841 C CA . LEU B 1 341 ? 34.217 35.014 94.233 1.00 18.84 341 LEU B CA 1
ATOM 5842 C C . LEU B 1 341 ? 33.715 35.561 95.566 1.00 19.99 341 LEU B C 1
ATOM 5843 O O . LEU B 1 341 ? 34.470 35.638 96.534 1.00 22.76 341 LEU B O 1
ATOM 5848 N N . VAL B 1 342 ? 32.437 35.932 95.610 1.00 17.60 342 VAL B N 1
ATOM 5849 C CA . VAL B 1 342 ? 31.823 36.442 96.836 1.00 20.21 342 VAL B CA 1
ATOM 5850 C C . VAL B 1 342 ? 31.751 35.312 97.872 1.00 16.76 342 VAL B C 1
ATOM 5851 O O . VAL B 1 342 ? 31.986 35.542 99.056 1.00 19.75 342 VAL B O 1
ATOM 5855 N N . LYS B 1 343 ? 31.466 34.094 97.402 1.00 16.29 343 LYS B N 1
ATOM 5856 C CA . LYS B 1 343 ? 31.373 32.910 98.258 1.00 18.21 343 LYS B CA 1
ATOM 5857 C C . LYS B 1 343 ? 32.754 32.447 98.712 1.00 20.63 343 LYS B C 1
ATOM 5858 O O . LYS B 1 343 ? 32.905 31.891 99.803 1.00 19.46 343 LYS B O 1
ATOM 5864 N N . LEU B 1 344 ? 33.748 32.627 97.846 1.00 19.39 344 LEU B N 1
ATOM 5865 C CA . LEU B 1 344 ? 35.122 32.271 98.171 1.00 18.82 344 LEU B CA 1
ATOM 5866 C C . LEU B 1 344 ? 35.633 33.312 99.164 1.00 13.40 344 LEU B C 1
ATOM 5867 O O . LEU B 1 344 ? 36.586 33.070 99.903 1.00 18.33 344 LEU B O 1
ATOM 5872 N N . GLY B 1 345 ? 34.968 34.464 99.183 1.00 16.91 345 GLY B N 1
ATOM 5873 C CA . GLY B 1 345 ? 35.343 35.544 100.076 1.00 16.26 345 GLY B CA 1
ATOM 5874 C C . GLY B 1 345 ? 36.570 36.292 99.591 1.00 17.71 345 GLY B C 1
ATOM 5875 O O . GLY B 1 345 ? 37.316 36.846 100.394 1.00 11.61 345 GLY B O 1
ATOM 5876 N N . THR B 1 346 ? 36.764 36.302 98.272 1.00 21.11 346 THR B N 1
ATOM 5877 C CA . THR B 1 346 ? 37.891 36.969 97.619 1.00 16.95 346 THR B CA 1
ATOM 5878 C C . THR B 1 346 ? 37.961 38.446 98.009 1.00 12.56 346 THR B C 1
ATOM 5879 O O . THR B 1 346 ? 36.972 39.163 97.917 1.00 12.98 346 THR B O 1
ATOM 5883 N N . PRO B 1 347 ? 39.137 38.913 98.461 1.00 12.25 347 PRO B N 1
ATOM 5884 C CA . PRO B 1 347 ? 39.302 40.311 98.860 1.00 13.30 347 PRO B CA 1
ATOM 5885 C C . PRO B 1 347 ? 38.882 41.292 97.774 1.00 15.51 347 PRO B C 1
ATOM 5886 O O . PRO B 1 347 ? 39.090 41.045 96.584 1.00 18.57 347 PRO B O 1
ATOM 5890 N N . GLY B 1 348 ? 38.273 42.394 98.200 1.00 10.87 348 GLY B N 1
ATOM 5891 C CA . GLY B 1 348 ? 37.822 43.417 97.276 1.00 16.19 348 GLY B CA 1
ATOM 5892 C C . GLY B 1 348 ? 36.393 43.256 96.796 1.00 14.88 348 GLY B C 1
ATOM 5893 O O . GLY B 1 348 ? 35.694 42.315 97.174 1.00 16.82 348 GLY B O 1
ATOM 5894 N N . ASN B 1 349 ? 35.961 44.191 95.958 1.00 15.21 349 ASN B N 1
ATOM 5895 C CA . ASN B 1 349 ? 34.616 44.176 95.389 1.00 18.40 349 ASN B CA 1
ATOM 5896 C C . ASN B 1 349 ? 34.678 43.700 93.930 1.00 18.63 349 ASN B C 1
ATOM 5897 O O . ASN B 1 349 ? 35.558 44.114 93.174 1.00 15.70 349 ASN B O 1
ATOM 5902 N N . TRP B 1 350 ? 33.713 42.879 93.522 1.00 18.45 350 TRP B N 1
ATOM 5903 C CA . TRP B 1 350 ? 33.712 42.334 92.165 1.00 19.75 350 TRP B CA 1
ATOM 5904 C C . TRP B 1 350 ? 32.444 42.561 91.338 1.00 19.23 350 TRP B C 1
ATOM 5905 O O . TRP B 1 350 ? 32.257 41.932 90.295 1.00 14.30 350 TRP B O 1
ATOM 5916 N N . ASP B 1 351 ? 31.603 43.492 91.777 1.00 22.68 351 ASP B N 1
ATOM 5917 C CA . ASP B 1 351 ? 30.354 43.791 91.083 1.00 21.60 351 ASP B CA 1
ATOM 5918 C C . ASP B 1 351 ? 30.544 44.366 89.682 1.00 21.76 351 ASP B C 1
ATOM 5919 O O . ASP B 1 351 ? 29.624 44.345 88.866 1.00 18.60 351 ASP B O 1
ATOM 5924 N N . HIS B 1 352 ? 31.741 44.867 89.398 1.00 19.49 352 HIS B N 1
ATOM 5925 C CA . HIS B 1 352 ? 32.026 45.419 88.082 1.00 20.75 352 HIS B CA 1
ATOM 5926 C C . HIS B 1 352 ? 31.931 44.354 86.990 1.00 20.26 352 HIS B C 1
ATOM 5927 O O . HIS B 1 352 ? 31.649 44.669 85.837 1.00 23.88 352 HIS B O 1
ATOM 5934 N N . ILE B 1 353 ? 32.109 43.090 87.370 1.00 21.90 353 ILE B N 1
ATOM 5935 C CA . ILE B 1 353 ? 32.019 41.973 86.432 1.00 20.78 353 ILE B CA 1
ATOM 5936 C C . ILE B 1 353 ? 30.607 41.908 85.861 1.00 23.28 353 ILE B C 1
ATOM 5937 O O . ILE B 1 353 ? 30.427 41.730 84.659 1.00 26.11 353 ILE B O 1
ATOM 5942 N N . VAL B 1 354 ? 29.609 42.059 86.727 1.00 20.91 354 VAL B N 1
ATOM 5943 C CA . VAL B 1 354 ? 28.216 42.023 86.289 1.00 19.64 354 VAL B CA 1
ATOM 5944 C C . VAL B 1 354 ? 27.723 43.360 85.738 1.00 17.12 354 VAL B C 1
ATOM 5945 O O . VAL B 1 354 ? 26.810 43.390 84.913 1.00 18.14 354 VAL B O 1
ATOM 5949 N N . ASN B 1 355 ? 28.342 44.458 86.175 1.00 18.58 355 ASN B N 1
ATOM 5950 C CA . ASN B 1 355 ? 27.955 45.795 85.721 1.00 21.29 355 ASN B CA 1
ATOM 5951 C C . ASN B 1 355 ? 28.400 46.131 84.304 1.00 20.77 355 ASN B C 1
ATOM 5952 O O . ASN B 1 355 ? 27.766 46.938 83.625 1.00 25.25 355 ASN B O 1
ATOM 5957 N N . GLN B 1 356 ? 29.511 45.542 83.880 1.00 19.99 356 GLN B N 1
ATOM 5958 C CA . GLN B 1 356 ? 30.033 45.761 82.538 1.00 15.26 356 GLN B CA 1
ATOM 5959 C C . GLN B 1 356 ? 29.200 44.950 81.556 1.00 17.15 356 GLN B C 1
ATOM 5960 O O . GLN B 1 356 ? 28.605 43.939 81.927 1.00 17.69 356 GLN B O 1
ATOM 5966 N N . CYS B 1 357 ? 29.139 45.405 80.309 1.00 19.22 357 CYS B N 1
ATOM 5967 C CA . CYS B 1 357 ? 28.362 44.713 79.292 1.00 18.11 357 CYS B CA 1
ATOM 5968 C C . CYS B 1 357 ? 29.232 44.280 78.128 1.00 18.89 357 CYS B C 1
ATOM 5969 O O . CYS B 1 357 ? 30.425 44.579 78.084 1.00 18.86 357 CYS B O 1
ATOM 5972 N N . GLY B 1 358 ? 28.621 43.573 77.187 1.00 16.62 358 GLY B N 1
ATOM 5973 C CA . GLY B 1 358 ? 29.348 43.108 76.028 1.00 17.78 358 GLY B CA 1
ATOM 5974 C C . GLY B 1 358 ? 29.797 41.671 76.155 1.00 16.59 358 GLY B C 1
ATOM 5975 O O . GLY B 1 358 ? 29.092 40.831 76.702 1.00 22.35 358 GLY B O 1
ATOM 5976 N N . MET B 1 359 ? 31.015 41.417 75.699 1.00 15.74 359 MET B N 1
ATOM 5977 C CA . MET B 1 359 ? 31.600 40.089 75.703 1.00 17.16 359 MET B CA 1
ATOM 5978 C C . MET B 1 359 ? 32.698 39.951 76.760 1.00 18.45 359 MET B C 1
ATOM 5979 O O . MET B 1 359 ? 33.068 38.838 77.143 1.00 14.79 359 MET B O 1
ATOM 5984 N N . PHE B 1 360 ? 33.187 41.083 77.254 1.00 18.67 360 PHE B N 1
ATOM 5985 C CA . PHE B 1 360 ? 34.286 41.076 78.209 1.00 19.26 360 PHE B CA 1
ATOM 5986 C C . PHE B 1 360 ? 34.004 41.639 79.594 1.00 20.34 360 PHE B C 1
ATOM 5987 O O . PHE B 1 360 ? 32.886 42.041 79.919 1.00 16.45 360 PHE B O 1
ATOM 5995 N N . SER B 1 361 ? 35.063 41.644 80.396 1.00 17.94 361 SER B N 1
ATOM 5996 C CA . SER B 1 361 ? 35.059 42.179 81.742 1.00 14.41 361 SER B CA 1
ATOM 5997 C C . SER B 1 361 ? 36.477 42.655 82.032 1.00 14.20 361 SER B C 1
ATOM 5998 O O . SER B 1 361 ? 37.427 41.872 81.983 1.00 19.37 361 SER B O 1
ATOM 6001 N N . PHE B 1 362 ? 36.627 43.961 82.226 1.00 13.30 362 PHE B N 1
ATOM 6002 C CA . PHE B 1 362 ? 37.919 44.550 82.550 1.00 12.80 362 PHE B CA 1
ATOM 6003 C C . PHE B 1 362 ? 38.000 44.321 84.059 1.00 12.46 362 PHE B C 1
ATOM 6004 O O . PHE B 1 362 ? 37.494 45.116 84.854 1.00 10.86 362 PHE B O 1
ATOM 6012 N N . THR B 1 363 ? 38.563 43.168 84.420 1.00 15.68 363 THR B N 1
ATOM 6013 C CA . THR B 1 363 ? 38.685 42.705 85.804 1.00 12.78 363 THR B CA 1
ATOM 6014 C C . THR B 1 363 ? 39.419 43.597 86.795 1.00 13.18 363 THR B C 1
ATOM 6015 O O . THR B 1 363 ? 39.042 43.672 87.962 1.00 17.95 363 THR B O 1
ATOM 6019 N N . GLY B 1 364 ? 40.488 44.239 86.349 1.00 12.64 364 GLY B N 1
ATOM 6020 C CA . GLY B 1 364 ? 41.244 45.093 87.240 1.00 9.44 364 GLY B CA 1
ATOM 6021 C C . GLY B 1 364 ? 42.380 44.325 87.882 1.00 8.86 364 GLY B C 1
ATOM 6022 O O . GLY B 1 364 ? 42.876 44.704 88.945 1.00 16.13 364 GLY B O 1
ATOM 6023 N N . LEU B 1 365 ? 42.744 43.203 87.268 1.00 8.27 365 LEU B N 1
ATOM 6024 C CA . LEU B 1 365 ? 43.839 42.376 87.746 1.00 7.60 365 LEU B CA 1
ATOM 6025 C C . LEU B 1 365 ? 45.123 42.937 87.145 1.00 14.36 365 LEU B C 1
ATOM 6026 O O . LEU B 1 365 ? 45.161 43.308 85.965 1.00 8.59 365 LEU B O 1
ATOM 6031 N N . THR B 1 366 ? 46.164 43.013 87.967 1.00 12.87 366 THR B N 1
ATOM 6032 C CA . THR B 1 366 ? 47.440 43.549 87.522 1.00 15.50 366 THR B CA 1
ATOM 6033 C C . THR B 1 366 ? 48.125 42.543 86.613 1.00 14.26 366 THR B C 1
ATOM 6034 O O . THR B 1 366 ? 47.829 41.349 86.666 1.00 15.99 366 THR B O 1
ATOM 6038 N N . PRO B 1 367 ? 49.025 43.020 85.736 1.00 16.43 367 PRO B N 1
ATOM 6039 C CA . PRO B 1 367 ? 49.750 42.149 84.804 1.00 14.16 367 PRO B CA 1
ATOM 6040 C C . PRO B 1 367 ? 50.426 40.968 85.494 1.00 16.15 367 PRO B C 1
ATOM 6041 O O . PRO B 1 367 ? 50.536 39.878 84.929 1.00 17.34 367 PRO B O 1
ATOM 6045 N N . GLN B 1 368 ? 50.829 41.191 86.739 1.00 15.87 368 GLN B N 1
ATOM 6046 C CA . GLN B 1 368 ? 51.478 40.185 87.574 1.00 12.55 368 GLN B CA 1
ATOM 6047 C C . GLN B 1 368 ? 50.494 39.065 87.899 1.00 10.03 368 GLN B C 1
ATOM 6048 O O . GLN B 1 368 ? 50.842 37.880 87.880 1.00 12.96 368 GLN B O 1
ATOM 6054 N N . MET B 1 369 ? 49.266 39.454 88.220 1.00 6.15 369 MET B N 1
ATOM 6055 C CA . MET B 1 369 ? 48.217 38.497 88.537 1.00 8.11 369 MET B CA 1
ATOM 6056 C C . MET B 1 369 ? 47.820 37.714 87.289 1.00 9.49 369 MET B C 1
ATOM 6057 O O . MET B 1 369 ? 47.528 36.522 87.359 1.00 14.44 369 MET B O 1
ATOM 6062 N N . VAL B 1 370 ? 47.829 38.394 86.145 1.00 11.39 370 VAL B N 1
ATOM 6063 C CA . VAL B 1 370 ? 47.468 37.783 84.863 1.00 11.16 370 VAL B CA 1
ATOM 6064 C C . VAL B 1 370 ? 48.505 36.747 84.431 1.00 9.48 370 VAL B C 1
ATOM 6065 O O . VAL B 1 370 ? 48.157 35.684 83.927 1.00 9.60 370 VAL B O 1
ATOM 6069 N N . LYS B 1 371 ? 49.775 37.067 84.665 1.00 12.06 371 LYS B N 1
ATOM 6070 C CA . LYS B 1 371 ? 50.908 36.198 84.340 1.00 15.86 371 LYS B CA 1
ATOM 6071 C C . LYS B 1 371 ? 50.874 34.902 85.167 1.00 12.65 371 LYS B C 1
ATOM 6072 O O . LYS B 1 371 ? 51.140 33.816 84.649 1.00 11.41 371 LYS B O 1
ATOM 6078 N N . ARG B 1 372 ? 50.542 35.025 86.451 1.00 11.30 372 ARG B N 1
ATOM 6079 C CA . ARG B 1 372 ? 50.461 33.869 87.342 1.00 9.64 372 ARG B CA 1
ATOM 6080 C C . ARG B 1 372 ? 49.262 32.977 87.002 1.00 6.80 372 ARG B C 1
ATOM 6081 O O . ARG B 1 372 ? 49.296 31.763 87.209 1.00 7.98 372 ARG B O 1
ATOM 6089 N N . LEU B 1 373 ? 48.190 33.585 86.508 1.00 9.96 373 LEU B N 1
ATOM 6090 C CA . LEU B 1 373 ? 47.008 32.820 86.129 1.00 11.93 373 LEU B CA 1
ATOM 6091 C C . LEU B 1 373 ? 47.369 31.860 85.007 1.00 10.99 373 LEU B C 1
ATOM 6092 O O . LEU B 1 373 ? 46.920 30.721 84.988 1.00 15.13 373 LEU B O 1
ATOM 6097 N N . GLU B 1 374 ? 48.187 32.330 84.075 1.00 13.73 374 GLU B N 1
ATOM 6098 C CA . GLU B 1 374 ? 48.614 31.508 82.952 1.00 14.32 374 GLU B CA 1
ATOM 6099 C C . GLU B 1 374 ? 49.662 30.484 83.362 1.00 14.88 374 GLU B C 1
ATOM 6100 O O . GLU B 1 374 ? 49.424 29.283 83.275 1.00 18.12 374 GLU B O 1
ATOM 6106 N N . GLU B 1 375 ? 50.813 30.966 83.826 1.00 16.56 375 GLU B N 1
ATOM 6107 C CA . GLU B 1 375 ? 51.918 30.098 84.228 1.00 18.80 375 GLU B CA 1
ATOM 6108 C C . GLU B 1 375 ? 51.627 29.134 85.367 1.00 20.85 375 GLU B C 1
ATOM 6109 O O . GLU B 1 375 ? 52.167 28.028 85.390 1.00 23.88 375 GLU B O 1
ATOM 6115 N N . THR B 1 376 ? 50.766 29.533 86.298 1.00 17.21 376 THR B N 1
ATOM 6116 C CA . THR B 1 376 ? 50.444 28.676 87.431 1.00 15.29 376 THR B CA 1
ATOM 6117 C C . THR B 1 376 ? 49.076 27.994 87.388 1.00 13.79 376 THR B C 1
ATOM 6118 O O . THR B 1 376 ? 48.947 26.846 87.819 1.00 18.00 376 THR B O 1
ATOM 6122 N N . HIS B 1 377 ? 48.071 28.661 86.828 1.00 10.80 377 HIS B N 1
ATOM 6123 C CA . HIS B 1 377 ? 46.731 28.081 86.781 1.00 9.37 377 HIS B CA 1
ATOM 6124 C C . HIS B 1 377 ? 46.234 27.715 85.390 1.00 11.51 377 HIS B C 1
ATOM 6125 O O . HIS B 1 377 ? 45.129 27.195 85.249 1.00 12.89 377 HIS B O 1
ATOM 6132 N N . ALA B 1 378 ? 47.038 27.996 84.370 1.00 6.18 378 ALA B N 1
ATOM 6133 C CA . ALA B 1 378 ? 46.672 27.704 82.985 1.00 10.64 378 ALA B CA 1
ATOM 6134 C C . ALA B 1 378 ? 45.418 28.452 82.498 1.00 11.37 378 ALA B C 1
ATOM 6135 O O . ALA B 1 378 ? 44.780 28.044 81.528 1.00 17.80 378 ALA B O 1
ATOM 6137 N N . VAL B 1 379 ? 45.050 29.522 83.201 1.00 6.94 379 VAL B N 1
ATOM 6138 C CA . VAL B 1 379 ? 43.915 30.362 82.815 1.00 11.21 379 VAL B CA 1
ATOM 6139 C C . VAL B 1 379 ? 44.510 31.485 81.955 1.00 16.14 379 VAL B C 1
ATOM 6140 O O . VAL B 1 379 ? 45.479 32.138 82.357 1.00 14.02 379 VAL B O 1
ATOM 6144 N N . TYR B 1 380 ? 43.936 31.693 80.771 1.00 12.88 380 TYR B N 1
ATOM 6145 C CA . TYR B 1 380 ? 44.436 32.690 79.828 1.00 8.24 380 TYR B CA 1
ATOM 6146 C C . TYR B 1 380 ? 43.623 33.979 79.656 1.00 9.37 380 TYR B C 1
ATOM 6147 O O . TYR B 1 380 ? 42.523 33.964 79.116 1.00 11.71 380 TYR B O 1
ATOM 6156 N N . LEU B 1 381 ? 44.209 35.100 80.062 1.00 9.61 381 LEU B N 1
ATOM 6157 C CA . LEU B 1 381 ? 43.573 36.413 79.944 1.00 13.93 381 LEU B CA 1
ATOM 6158 C C . LEU B 1 381 ? 44.506 37.353 79.205 1.00 14.02 381 LEU B C 1
ATOM 6159 O O . LEU B 1 381 ? 45.689 37.057 79.035 1.00 16.74 381 LEU B O 1
ATOM 6164 N N . VAL B 1 382 ? 43.973 38.501 78.800 1.00 13.15 382 VAL B N 1
ATOM 6165 C CA . VAL B 1 382 ? 44.769 39.514 78.123 1.00 14.42 382 VAL B CA 1
ATOM 6166 C C . VAL B 1 382 ? 45.583 40.192 79.220 1.00 12.25 382 VAL B C 1
ATOM 6167 O O . VAL B 1 382 ? 45.078 40.421 80.319 1.00 12.13 382 VAL B O 1
ATOM 6171 N N . ALA B 1 383 ? 46.842 40.492 78.923 1.00 13.63 383 ALA B N 1
ATOM 6172 C CA . ALA B 1 383 ? 47.751 41.123 79.877 1.00 9.71 383 ALA B CA 1
ATOM 6173 C C . ALA B 1 383 ? 47.181 42.351 80.583 1.00 12.59 383 ALA B C 1
ATOM 6174 O O . ALA B 1 383 ? 47.632 42.709 81.672 1.00 17.29 383 ALA B O 1
ATOM 6176 N N . SER B 1 384 ? 46.186 42.981 79.964 1.00 11.97 384 SER B N 1
ATOM 6177 C CA . SER B 1 384 ? 45.540 44.174 80.511 1.00 15.16 384 SER B CA 1
ATOM 6178 C C . SER B 1 384 ? 44.536 43.847 81.622 1.00 8.64 384 SER B C 1
ATOM 6179 O O . SER B 1 384 ? 44.138 44.725 82.387 1.00 11.92 384 SER B O 1
ATOM 6182 N N . GLY B 1 385 ? 44.120 42.587 81.680 1.00 7.23 385 GLY B N 1
ATOM 6183 C CA . GLY B 1 385 ? 43.159 42.148 82.670 1.00 7.74 385 GLY B CA 1
ATOM 6184 C C . GLY B 1 385 ? 41.829 41.785 82.036 1.00 12.84 385 GLY B C 1
ATOM 6185 O O . GLY B 1 385 ? 40.941 41.282 82.723 1.00 14.48 385 GLY B O 1
ATOM 6186 N N . ARG B 1 386 ? 41.691 42.041 80.733 1.00 5.19 386 ARG B N 1
ATOM 6187 C CA . ARG B 1 386 ? 40.462 41.741 79.988 1.00 7.57 386 ARG B CA 1
ATOM 6188 C C . ARG B 1 386 ? 40.229 40.245 79.833 1.00 3.07 386 ARG B C 1
ATOM 6189 O O . ARG B 1 386 ? 41.115 39.503 79.407 1.00 6.62 386 ARG B O 1
ATOM 6197 N N . ALA B 1 387 ? 39.004 39.819 80.121 1.00 7.78 387 ALA B N 1
ATOM 6198 C CA . ALA B 1 387 ? 38.632 38.417 80.039 1.00 7.34 387 ALA B CA 1
ATOM 6199 C C . ALA B 1 387 ? 37.362 38.233 79.231 1.00 8.59 387 ALA B C 1
ATOM 6200 O O . ALA B 1 387 ? 36.408 38.986 79.387 1.00 12.76 387 ALA B O 1
ATOM 6202 N N . SER B 1 388 ? 37.362 37.224 78.367 1.00 10.88 388 SER B N 1
ATOM 6203 C CA . SER B 1 388 ? 36.203 36.911 77.540 1.00 11.68 388 SER B CA 1
ATOM 6204 C C . SER B 1 388 ? 35.261 36.039 78.369 1.00 8.13 388 SER B C 1
ATOM 6205 O O . SER B 1 388 ? 35.571 34.884 78.667 1.00 12.80 388 SER B O 1
ATOM 6208 N N . ILE B 1 389 ? 34.124 36.609 78.758 1.00 9.30 389 ILE B N 1
ATOM 6209 C CA . ILE B 1 389 ? 33.138 35.902 79.573 1.00 13.13 389 ILE B CA 1
ATOM 6210 C C . ILE B 1 389 ? 32.596 34.630 78.922 1.00 14.20 389 ILE B C 1
ATOM 6211 O O . ILE B 1 389 ? 32.291 33.668 79.621 1.00 18.08 389 ILE B O 1
ATOM 6216 N N . ALA B 1 390 ? 32.504 34.616 77.591 1.00 16.80 390 ALA B N 1
ATOM 6217 C CA . ALA B 1 390 ? 31.999 33.451 76.857 1.00 17.96 390 ALA B CA 1
ATOM 6218 C C . ALA B 1 390 ? 32.874 32.207 77.030 1.00 15.97 390 ALA B C 1
ATOM 6219 O O . ALA B 1 390 ? 32.436 31.088 76.759 1.00 19.73 390 ALA B O 1
ATOM 6221 N N . GLY B 1 391 ? 34.116 32.407 77.461 1.00 15.72 391 GLY B N 1
ATOM 6222 C CA . GLY B 1 391 ? 35.009 31.284 77.693 1.00 11.94 391 GLY B CA 1
ATOM 6223 C C . GLY B 1 391 ? 34.595 30.558 78.960 1.00 9.40 391 GLY B C 1
ATOM 6224 O O . GLY B 1 391 ? 34.979 29.417 79.193 1.00 10.00 391 GLY B O 1
ATOM 6225 N N . LEU B 1 392 ? 33.825 31.243 79.797 1.00 11.12 392 LEU B N 1
ATOM 6226 C CA . LEU B 1 392 ? 33.335 30.665 81.039 1.00 12.49 392 LEU B CA 1
ATOM 6227 C C . LEU B 1 392 ? 32.088 29.836 80.792 1.00 11.36 392 LEU B C 1
ATOM 6228 O O . LEU B 1 392 ? 31.252 30.181 79.956 1.00 13.38 392 LEU B O 1
ATOM 6233 N N . ASN B 1 393 ? 31.990 28.724 81.506 1.00 14.77 393 ASN B N 1
ATOM 6234 C CA . ASN B 1 393 ? 30.833 27.840 81.430 1.00 17.02 393 ASN B CA 1
ATOM 6235 C C . ASN B 1 393 ? 30.659 27.155 82.778 1.00 19.12 393 ASN B C 1
ATOM 6236 O O . ASN B 1 393 ? 31.563 27.189 83.608 1.00 19.57 393 ASN B O 1
ATOM 6241 N N . GLN B 1 394 ? 29.498 26.548 83.003 1.00 20.41 394 GLN B N 1
ATOM 6242 C CA . GLN B 1 394 ? 29.222 25.894 84.276 1.00 22.77 394 GLN B CA 1
ATOM 6243 C C . GLN B 1 394 ? 30.272 24.869 84.694 1.00 24.65 394 GLN B C 1
ATOM 6244 O O . GLN B 1 394 ? 30.436 24.589 85.883 1.00 23.71 394 GLN B O 1
ATOM 6250 N N . GLY B 1 395 ? 31.003 24.343 83.717 1.00 21.82 395 GLY B N 1
ATOM 6251 C CA . GLY B 1 395 ? 32.029 23.355 83.999 1.00 19.64 395 GLY B CA 1
ATOM 6252 C C . GLY B 1 395 ? 33.404 23.889 84.371 1.00 19.58 395 GLY B C 1
ATOM 6253 O O . GLY B 1 395 ? 34.299 23.100 84.679 1.00 23.12 395 GLY B O 1
ATOM 6254 N N . ASN B 1 396 ? 33.592 25.206 84.348 1.00 18.90 396 ASN B N 1
ATOM 6255 C CA . ASN B 1 396 ? 34.893 25.771 84.694 1.00 14.46 396 ASN B CA 1
ATOM 6256 C C . ASN B 1 396 ? 34.868 27.062 85.501 1.00 13.86 396 ASN B C 1
ATOM 6257 O O . ASN B 1 396 ? 35.920 27.511 85.949 1.00 15.34 396 ASN B O 1
ATOM 6262 N N . VAL B 1 397 ? 33.681 27.639 85.707 1.00 14.75 397 VAL B N 1
ATOM 6263 C CA . VAL B 1 397 ? 33.547 28.895 86.454 1.00 14.17 397 VAL B CA 1
ATOM 6264 C C . VAL B 1 397 ? 34.148 28.875 87.866 1.00 15.21 397 VAL B C 1
ATOM 6265 O O . VAL B 1 397 ? 34.755 29.858 88.302 1.00 15.45 397 VAL B O 1
ATOM 6269 N N . GLU B 1 398 ? 33.981 27.768 88.580 1.00 12.56 398 GLU B N 1
ATOM 6270 C CA . GLU B 1 398 ? 34.520 27.667 89.932 1.00 16.00 398 GLU B CA 1
ATOM 6271 C C . GLU B 1 398 ? 36.040 27.528 89.932 1.00 14.72 398 GLU B C 1
ATOM 6272 O O . GLU B 1 398 ? 36.708 28.086 90.802 1.00 13.38 398 GLU B O 1
ATOM 6278 N N . TYR B 1 399 ? 36.584 26.789 88.965 1.00 11.61 399 TYR B N 1
ATOM 6279 C CA . TYR B 1 399 ? 38.031 26.609 88.874 1.00 11.26 399 TYR B CA 1
ATOM 6280 C C . TYR B 1 399 ? 38.691 27.954 88.601 1.00 12.69 399 TYR B C 1
ATOM 6281 O O . TYR B 1 399 ? 39.766 28.246 89.118 1.00 14.30 399 TYR B O 1
ATOM 6290 N N . VAL B 1 400 ? 38.041 28.757 87.768 1.00 12.05 400 VAL B N 1
ATOM 6291 C CA . VAL B 1 400 ? 38.545 30.076 87.414 1.00 8.04 400 VAL B CA 1
ATOM 6292 C C . VAL B 1 400 ? 38.351 31.034 88.588 1.00 11.46 400 VAL B C 1
ATOM 6293 O O . VAL B 1 400 ? 39.206 31.873 88.858 1.00 10.13 400 VAL B O 1
ATOM 6297 N N . ALA B 1 401 ? 37.250 30.866 89.317 1.00 11.72 401 ALA B N 1
ATOM 6298 C CA . ALA B 1 401 ? 36.965 31.721 90.473 1.00 13.92 401 ALA B CA 1
ATOM 6299 C C . ALA B 1 401 ? 37.971 31.465 91.595 1.00 10.76 401 ALA B C 1
ATOM 6300 O O . ALA B 1 401 ? 38.369 32.391 92.298 1.00 9.97 401 ALA B O 1
ATOM 6302 N N . LYS B 1 402 ? 38.397 30.210 91.731 1.00 10.89 402 LYS B N 1
ATOM 6303 C CA . LYS B 1 402 ? 39.372 29.820 92.749 1.00 13.46 402 LYS B CA 1
ATOM 6304 C C . LYS B 1 402 ? 40.785 30.249 92.363 1.00 12.60 402 LYS B C 1
ATOM 6305 O O . LYS B 1 402 ? 41.629 30.489 93.232 1.00 11.43 402 LYS B O 1
ATOM 6311 N N . ALA B 1 403 ? 41.052 30.294 91.060 1.00 10.30 403 ALA B N 1
ATOM 6312 C CA . ALA B 1 403 ? 42.359 30.696 90.554 1.00 8.68 403 ALA B CA 1
ATOM 6313 C C . ALA B 1 403 ? 42.552 32.193 90.766 1.00 10.89 403 ALA B C 1
ATOM 6314 O O . ALA B 1 403 ? 43.612 32.633 91.207 1.00 15.83 403 ALA B O 1
ATOM 6316 N N . ILE B 1 404 ? 41.508 32.965 90.472 1.00 13.81 404 ILE B N 1
ATOM 6317 C CA . ILE B 1 404 ? 41.520 34.420 90.641 1.00 12.47 404 ILE B CA 1
ATOM 6318 C C . ILE B 1 404 ? 41.710 34.750 92.119 1.00 11.86 404 ILE B C 1
ATOM 6319 O O . ILE B 1 404 ? 42.455 35.658 92.471 1.00 11.82 404 ILE B O 1
ATOM 6324 N N . ASP B 1 405 ? 41.015 34.001 92.970 1.00 9.28 405 ASP B N 1
ATOM 6325 C CA . ASP B 1 405 ? 41.083 34.170 94.416 1.00 12.15 405 ASP B CA 1
ATOM 6326 C C . ASP B 1 405 ? 42.517 33.987 94.898 1.00 10.71 405 ASP B C 1
ATOM 6327 O O . ASP B 1 405 ? 43.055 34.841 95.605 1.00 13.57 405 ASP B O 1
ATOM 6332 N N . GLU B 1 406 ? 43.142 32.895 94.459 1.00 7.36 406 GLU B N 1
ATOM 6333 C CA . GLU B 1 406 ? 44.515 32.565 94.840 1.00 11.94 406 GLU B CA 1
ATOM 6334 C C . GLU B 1 406 ? 45.511 33.651 94.442 1.00 14.59 406 GLU B C 1
ATOM 6335 O O . GLU B 1 406 ? 46.343 34.060 95.250 1.00 16.43 406 GLU B O 1
ATOM 6341 N N . VAL B 1 407 ? 45.410 34.133 93.209 1.00 11.02 407 VAL B N 1
ATOM 6342 C CA . VAL B 1 407 ? 46.335 35.150 92.720 1.00 13.31 407 VAL B CA 1
ATOM 6343 C C . VAL B 1 407 ? 46.135 36.530 93.356 1.00 14.87 407 VAL B C 1
ATOM 6344 O O . VAL B 1 407 ? 47.085 37.308 93.456 1.00 11.92 407 VAL B O 1
ATOM 6348 N N . VAL B 1 408 ? 44.907 36.833 93.783 1.00 14.88 408 VAL B N 1
ATOM 6349 C CA . VAL B 1 408 ? 44.620 38.112 94.436 1.00 15.04 408 VAL B CA 1
ATOM 6350 C C . VAL B 1 408 ? 45.234 38.081 95.840 1.00 15.03 408 VAL B C 1
ATOM 6351 O O . VAL B 1 408 ? 45.803 39.068 96.301 1.00 16.98 408 VAL B O 1
ATOM 6355 N N . ARG B 1 409 ? 45.155 36.922 96.489 1.00 17.77 409 ARG B N 1
ATOM 6356 C CA . ARG B 1 409 ? 45.704 36.742 97.830 1.00 17.59 409 ARG B CA 1
ATOM 6357 C C . ARG B 1 409 ? 47.218 36.562 97.812 1.00 18.14 409 ARG B C 1
ATOM 6358 O O . ARG B 1 409 ? 47.907 36.930 98.763 1.00 21.04 409 ARG B O 1
ATOM 6366 N N . PHE B 1 410 ? 47.733 35.999 96.724 1.00 18.63 410 PHE B N 1
ATOM 6367 C CA . PHE B 1 410 ? 49.164 35.749 96.579 1.00 17.55 410 PHE B CA 1
ATOM 6368 C C . PHE B 1 410 ? 49.993 37.036 96.534 1.00 14.18 410 PHE B C 1
ATOM 6369 O O . PHE B 1 410 ? 51.105 37.087 97.054 1.00 14.52 410 PHE B O 1
ATOM 6377 N N . TYR B 1 411 ? 49.437 38.072 95.917 1.00 15.20 411 TYR B N 1
ATOM 6378 C CA . TYR B 1 411 ? 50.128 39.346 95.778 1.00 17.03 411 TYR B CA 1
ATOM 6379 C C . TYR B 1 411 ? 49.674 40.413 96.763 1.00 20.26 411 TYR B C 1
ATOM 6380 O O . TYR B 1 411 ? 50.145 41.550 96.716 1.00 22.70 411 TYR B O 1
ATOM 6389 N N . ALA B 1 412 ? 48.773 40.036 97.664 1.00 23.46 412 ALA B N 1
ATOM 6390 C CA . ALA B 1 412 ? 48.258 40.958 98.672 1.00 24.26 412 ALA B CA 1
ATOM 6391 C C . ALA B 1 412 ? 49.358 41.374 99.651 1.00 24.77 412 ALA B C 1
ATOM 6392 O O . ALA B 1 412 ? 49.378 42.560 100.048 1.00 28.58 412 ALA B O 1
ATOM 6395 N N . SER C 1 1 ? -5.044 33.697 9.995 1.00 30.16 2 SER C N 1
ATOM 6396 C CA . SER C 1 1 ? -4.049 32.586 10.008 1.00 29.75 2 SER C CA 1
ATOM 6397 C C . SER C 1 1 ? -2.750 33.012 10.694 1.00 31.10 2 SER C C 1
ATOM 6398 O O . SER C 1 1 ? -1.813 32.222 10.823 1.00 30.27 2 SER C O 1
ATOM 6401 N N . ALA C 1 2 ? -2.708 34.268 11.133 1.00 33.59 3 ALA C N 1
ATOM 6402 C CA . ALA C 1 2 ? -1.544 34.820 11.815 1.00 33.76 3 ALA C CA 1
ATOM 6403 C C . ALA C 1 2 ? -1.627 34.600 13.328 1.00 34.31 3 ALA C C 1
ATOM 6404 O O . ALA C 1 2 ? -0.657 34.825 14.053 1.00 37.35 3 ALA C O 1
ATOM 6406 N N . THR C 1 3 ? -2.788 34.145 13.791 1.00 35.70 4 THR C N 1
ATOM 6407 C CA . THR C 1 3 ? -3.024 33.895 15.213 1.00 30.60 4 THR C CA 1
ATOM 6408 C C . THR C 1 3 ? -3.633 32.507 15.420 1.00 29.71 4 THR C C 1
ATOM 6409 O O . THR C 1 3 ? -4.434 32.292 16.333 1.00 31.08 4 THR C O 1
ATOM 6413 N N . LEU C 1 4 ? -3.208 31.566 14.583 1.00 24.51 5 LEU C N 1
ATOM 6414 C CA . LEU C 1 4 ? -3.694 30.189 14.596 1.00 20.04 5 LEU C CA 1
ATOM 6415 C C . LEU C 1 4 ? -3.417 29.388 15.869 1.00 20.28 5 LEU C C 1
ATOM 6416 O O . LEU C 1 4 ? -4.273 28.627 16.322 1.00 20.76 5 LEU C O 1
ATOM 6421 N N . PHE C 1 5 ? -2.224 29.561 16.435 1.00 18.73 6 PHE C N 1
ATOM 6422 C CA . PHE C 1 5 ? -1.812 28.833 17.635 1.00 19.31 6 PHE C CA 1
ATOM 6423 C C . PHE C 1 5 ? -2.000 29.596 18.938 1.00 20.50 6 PHE C C 1
ATOM 6424 O O . PHE C 1 5 ? -1.604 29.113 20.000 1.00 21.06 6 PHE C O 1
ATOM 6432 N N . ASN C 1 6 ? -2.598 30.778 18.864 1.00 21.82 7 ASN C N 1
ATOM 6433 C CA . ASN C 1 6 ? -2.804 31.608 20.049 1.00 26.10 7 ASN C CA 1
ATOM 6434 C C . ASN C 1 6 ? -3.644 31.000 21.177 1.00 27.31 7 ASN C C 1
ATOM 6435 O O . ASN C 1 6 ? -3.566 31.454 22.319 1.00 30.48 7 ASN C O 1
ATOM 6440 N N . ASN C 1 7 ? -4.413 29.958 20.870 1.00 32.32 8 ASN C N 1
ATOM 6441 C CA . ASN C 1 7 ? -5.267 29.320 21.872 1.00 35.99 8 ASN C CA 1
ATOM 6442 C C . ASN C 1 7 ? -4.750 27.980 22.400 1.00 33.71 8 ASN C C 1
ATOM 6443 O O . ASN C 1 7 ? -5.220 27.507 23.434 1.00 32.22 8 ASN C O 1
ATOM 6448 N N . ILE C 1 8 ? -3.783 27.384 21.699 1.00 32.43 9 ILE C N 1
ATOM 6449 C CA . ILE C 1 8 ? -3.206 26.090 22.089 1.00 28.63 9 ILE C CA 1
ATOM 6450 C C . ILE C 1 8 ? -2.721 26.144 23.534 1.00 27.58 9 ILE C C 1
ATOM 6451 O O . ILE C 1 8 ? -1.975 27.048 23.904 1.00 26.38 9 ILE C O 1
ATOM 6456 N N . GLU C 1 9 ? -3.147 25.179 24.346 1.00 26.93 10 GLU C N 1
ATOM 6457 C CA . GLU C 1 9 ? -2.756 25.143 25.753 1.00 31.00 10 GLU C CA 1
ATOM 6458 C C . GLU C 1 9 ? -1.417 24.471 26.030 1.00 29.69 10 GLU C C 1
ATOM 6459 O O . GLU C 1 9 ? -0.956 23.628 25.262 1.00 26.17 10 GLU C O 1
ATOM 6465 N N . LEU C 1 10 ? -0.793 24.879 27.132 1.00 26.76 11 LEU C N 1
ATOM 6466 C CA . LEU C 1 10 ? 0.475 24.313 27.568 1.00 23.22 11 LEU C CA 1
ATOM 6467 C C . LEU C 1 10 ? 0.187 23.050 28.374 1.00 24.11 11 LEU C C 1
ATOM 6468 O O . LEU C 1 10 ? -0.687 23.042 29.247 1.00 21.93 11 LEU C O 1
ATOM 6473 N N . LEU C 1 11 ? 0.917 21.982 28.073 1.00 24.75 12 LEU C N 1
ATOM 6474 C CA . LEU C 1 11 ? 0.741 20.728 28.787 1.00 21.75 12 LEU C CA 1
ATOM 6475 C C . LEU C 1 11 ? 1.911 20.533 29.744 1.00 23.61 12 LEU C C 1
ATOM 6476 O O . LEU C 1 11 ? 3.034 20.955 29.456 1.00 21.68 12 LEU C O 1
ATOM 6481 N N . PRO C 1 12 ? 1.650 19.948 30.926 1.00 23.04 13 PRO C N 1
ATOM 6482 C CA . PRO C 1 12 ? 2.730 19.722 31.889 1.00 21.51 13 PRO C CA 1
ATOM 6483 C C . PRO C 1 12 ? 3.696 18.666 31.340 1.00 22.28 13 PRO C C 1
ATOM 6484 O O . PRO C 1 12 ? 3.323 17.853 30.487 1.00 20.96 13 PRO C O 1
ATOM 6488 N N . PRO C 1 13 ? 4.954 18.676 31.809 1.00 19.36 14 PRO C N 1
ATOM 6489 C CA . PRO C 1 13 ? 5.939 17.703 31.336 1.00 18.29 14 PRO C CA 1
ATOM 6490 C C . PRO C 1 13 ? 5.538 16.280 31.685 1.00 18.69 14 PRO C C 1
ATOM 6491 O O . PRO C 1 13 ? 4.689 16.061 32.554 1.00 18.90 14 PRO C O 1
ATOM 6495 N N . ASP C 1 14 ? 6.107 15.318 30.963 1.00 18.81 15 ASP C N 1
ATOM 6496 C CA . ASP C 1 14 ? 5.821 13.911 31.217 1.00 14.51 15 ASP C CA 1
ATOM 6497 C C . ASP C 1 14 ? 6.257 13.634 32.652 1.00 15.59 15 ASP C C 1
ATOM 6498 O O . ASP C 1 14 ? 7.337 14.052 33.070 1.00 14.03 15 ASP C O 1
ATOM 6503 N N . ALA C 1 15 ? 5.398 12.948 33.400 1.00 15.34 16 ALA C N 1
ATOM 6504 C CA . ALA C 1 15 ? 5.654 12.618 34.797 1.00 17.25 16 ALA C CA 1
ATOM 6505 C C . ALA C 1 15 ? 6.958 11.861 35.020 1.00 14.10 16 ALA C C 1
ATOM 6506 O O . ALA C 1 15 ? 7.585 12.000 36.068 1.00 21.91 16 ALA C O 1
ATOM 6508 N N . LEU C 1 16 ? 7.350 11.047 34.043 1.00 15.25 17 LEU C N 1
ATOM 6509 C CA . LEU C 1 16 ? 8.573 10.257 34.143 1.00 5.46 17 LEU C CA 1
ATOM 6510 C C . LEU C 1 16 ? 9.764 10.939 33.485 1.00 7.25 17 LEU C C 1
ATOM 6511 O O . LEU C 1 16 ? 10.799 11.110 34.114 1.00 12.47 17 LEU C O 1
ATOM 6516 N N . PHE C 1 17 ? 9.614 11.332 32.222 1.00 10.24 18 PHE C N 1
ATOM 6517 C CA . PHE C 1 17 ? 10.693 11.992 31.489 1.00 8.43 18 PHE C CA 1
ATOM 6518 C C . PHE C 1 17 ? 11.027 13.354 32.053 1.00 9.62 18 PHE C C 1
ATOM 6519 O O . PHE C 1 17 ? 12.163 13.809 31.958 1.00 9.30 18 PHE C O 1
ATOM 6527 N N . GLY C 1 18 ? 10.035 14.001 32.652 1.00 9.67 19 GLY C N 1
ATOM 6528 C CA . GLY C 1 18 ? 10.265 15.299 33.240 1.00 7.91 19 GLY C CA 1
ATOM 6529 C C . GLY C 1 18 ? 11.233 15.186 34.405 1.00 7.72 19 GLY C C 1
ATOM 6530 O O . GLY C 1 18 ? 11.973 16.127 34.690 1.00 10.98 19 GLY C O 1
ATOM 6531 N N . ILE C 1 19 ? 11.272 14.028 35.062 1.00 9.17 20 ILE C N 1
ATOM 6532 C CA . ILE C 1 19 ? 12.176 13.877 36.197 1.00 15.49 20 ILE C CA 1
ATOM 6533 C C . ILE C 1 19 ? 13.626 13.620 35.804 1.00 19.61 20 ILE C C 1
ATOM 6534 O O . ILE C 1 19 ? 14.533 13.963 36.558 1.00 24.02 20 ILE C O 1
ATOM 6539 N N . LYS C 1 20 ? 13.861 13.059 34.620 1.00 27.35 21 LYS C N 1
ATOM 6540 C CA . LYS C 1 20 ? 15.240 12.827 34.190 1.00 36.50 21 LYS C CA 1
ATOM 6541 C C . LYS C 1 20 ? 15.885 14.151 33.775 1.00 37.30 21 LYS C C 1
ATOM 6542 O O . LYS C 1 20 ? 17.110 14.265 33.730 1.00 40.33 21 LYS C O 1
ATOM 6548 N N . GLN C 1 21 ? 15.045 15.145 33.483 1.00 40.25 22 GLN C N 1
ATOM 6549 C CA . GLN C 1 21 ? 15.501 16.480 33.096 1.00 38.25 22 GLN C CA 1
ATOM 6550 C C . GLN C 1 21 ? 15.927 17.262 34.334 1.00 33.98 22 GLN C C 1
ATOM 6551 O O . GLN C 1 21 ? 16.985 17.898 34.342 1.00 29.62 22 GLN C O 1
ATOM 6557 N N . ARG C 1 22 ? 15.081 17.236 35.365 1.00 23.02 23 ARG C N 1
ATOM 6558 C CA . ARG C 1 22 ? 15.379 17.932 36.614 1.00 20.08 23 ARG C CA 1
ATOM 6559 C C . ARG C 1 22 ? 16.642 17.341 37.227 1.00 20.09 23 ARG C C 1
ATOM 6560 O O . ARG C 1 22 ? 17.475 18.063 37.779 1.00 20.81 23 ARG C O 1
ATOM 6568 N N . TYR C 1 23 ? 16.784 16.025 37.095 1.00 17.02 24 TYR C N 1
ATOM 6569 C CA . TYR C 1 23 ? 17.941 15.313 37.608 1.00 20.12 24 TYR C CA 1
ATOM 6570 C C . TYR C 1 23 ? 19.221 15.751 36.891 1.00 24.73 24 TYR C C 1
ATOM 6571 O O . TYR C 1 23 ? 20.225 16.059 37.535 1.00 23.13 24 TYR C O 1
ATOM 6580 N N . GLY C 1 24 ? 19.184 15.757 35.559 1.00 27.32 25 GLY C N 1
ATOM 6581 C CA . GLY C 1 24 ? 20.346 16.162 34.788 1.00 30.26 25 GLY C CA 1
ATOM 6582 C C . GLY C 1 24 ? 20.769 17.580 35.122 1.00 35.54 25 GLY C C 1
ATOM 6583 O O . GLY C 1 24 ? 21.961 17.895 35.169 1.00 36.62 25 GLY C O 1
ATOM 6584 N N . GLN C 1 25 ? 19.781 18.426 35.397 1.00 34.72 26 GLN C N 1
ATOM 6585 C CA . GLN C 1 25 ? 20.019 19.822 35.730 1.00 36.26 26 GLN C CA 1
ATOM 6586 C C . GLN C 1 25 ? 20.494 20.020 37.169 1.00 32.89 26 GLN C C 1
ATOM 6587 O O . GLN C 1 25 ? 21.073 21.056 37.491 1.00 34.19 26 GLN C O 1
ATOM 6593 N N . ASP C 1 26 ? 20.245 19.035 38.030 1.00 30.10 27 ASP C N 1
ATOM 6594 C CA . ASP C 1 26 ? 20.654 19.115 39.433 1.00 30.05 27 ASP C CA 1
ATOM 6595 C C . ASP C 1 26 ? 22.181 19.180 39.551 1.00 30.23 27 ASP C C 1
ATOM 6596 O O . ASP C 1 26 ? 22.884 18.258 39.141 1.00 31.96 27 ASP C O 1
ATOM 6601 N N . GLN C 1 27 ? 22.681 20.279 40.114 1.00 33.57 28 GLN C N 1
ATOM 6602 C CA . GLN C 1 27 ? 24.120 20.485 40.268 1.00 34.49 28 GLN C CA 1
ATOM 6603 C C . GLN C 1 27 ? 24.707 20.021 41.595 1.00 33.55 28 GLN C C 1
ATOM 6604 O O . GLN C 1 27 ? 25.904 20.178 41.837 1.00 33.61 28 GLN C O 1
ATOM 6610 N N . ARG C 1 28 ? 23.863 19.468 42.459 1.00 30.08 29 ARG C N 1
ATOM 6611 C CA . ARG C 1 28 ? 24.319 18.978 43.754 1.00 25.46 29 ARG C CA 1
ATOM 6612 C C . ARG C 1 28 ? 25.096 17.686 43.526 1.00 25.69 29 ARG C C 1
ATOM 6613 O O . ARG C 1 28 ? 24.758 16.907 42.637 1.00 30.30 29 ARG C O 1
ATOM 6621 N N . ALA C 1 29 ? 26.168 17.490 44.289 1.00 30.06 30 ALA C N 1
ATOM 6622 C CA . ALA C 1 29 ? 27.013 16.301 44.149 1.00 34.37 30 ALA C CA 1
ATOM 6623 C C . ALA C 1 29 ? 26.420 15.025 44.743 1.00 36.29 30 ALA C C 1
ATOM 6624 O O . ALA C 1 29 ? 26.958 13.934 44.539 1.00 39.11 30 ALA C O 1
ATOM 6626 N N . THR C 1 30 ? 25.301 15.163 45.449 1.00 38.54 31 THR C N 1
ATOM 6627 C CA . THR C 1 30 ? 24.649 14.033 46.100 1.00 36.71 31 THR C CA 1
ATOM 6628 C C . THR C 1 30 ? 23.310 13.602 45.509 1.00 33.86 31 THR C C 1
ATOM 6629 O O . THR C 1 30 ? 22.507 12.983 46.209 1.00 38.44 31 THR C O 1
ATOM 6633 N N . LYS C 1 31 ? 23.045 13.923 44.245 1.00 28.51 32 LYS C N 1
ATOM 6634 C CA . LYS C 1 31 ? 21.775 13.510 43.649 1.00 26.58 32 LYS C CA 1
ATOM 6635 C C . LYS C 1 31 ? 21.727 12.030 43.256 1.00 22.80 32 LYS C C 1
ATOM 6636 O O . LYS C 1 31 ? 22.742 11.436 42.893 1.00 18.87 32 LYS C O 1
ATOM 6642 N N . VAL C 1 32 ? 20.553 11.427 43.422 1.00 20.14 33 VAL C N 1
ATOM 6643 C CA . VAL C 1 32 ? 20.335 10.012 43.119 1.00 14.99 33 VAL C CA 1
ATOM 6644 C C . VAL C 1 32 ? 19.122 9.885 42.204 1.00 16.70 33 VAL C C 1
ATOM 6645 O O . VAL C 1 32 ? 18.059 10.428 42.499 1.00 14.57 33 VAL C O 1
ATOM 6649 N N . ASP C 1 33 ? 19.292 9.187 41.085 1.00 16.10 34 ASP C N 1
ATOM 6650 C CA . ASP C 1 33 ? 18.209 8.997 40.127 1.00 13.81 34 ASP C CA 1
ATOM 6651 C C . ASP C 1 33 ? 17.521 7.647 40.329 1.00 13.39 34 ASP C C 1
ATOM 6652 O O . ASP C 1 33 ? 18.066 6.591 39.998 1.00 14.48 34 ASP C O 1
ATOM 6657 N N . LEU C 1 34 ? 16.321 7.705 40.896 1.00 13.85 35 LEU C N 1
ATOM 6658 C CA . LEU C 1 34 ? 15.505 6.524 41.162 1.00 12.55 35 LEU C CA 1
ATOM 6659 C C . LEU C 1 34 ? 14.175 6.659 40.409 1.00 13.10 35 LEU C C 1
ATOM 6660 O O . LEU C 1 34 ? 13.152 6.117 40.831 1.00 10.46 35 LEU C O 1
ATOM 6665 N N . GLY C 1 35 ? 14.200 7.371 39.283 1.00 16.22 36 GLY C N 1
ATOM 6666 C CA . GLY C 1 35 ? 12.992 7.585 38.503 1.00 12.79 36 GLY C CA 1
ATOM 6667 C C . GLY C 1 35 ? 12.715 6.645 37.342 1.00 17.65 36 GLY C C 1
ATOM 6668 O O . GLY C 1 35 ? 11.946 5.692 37.484 1.00 13.88 36 GLY C O 1
ATOM 6669 N N . ILE C 1 36 ? 13.296 6.944 36.179 1.00 16.43 37 ILE C N 1
ATOM 6670 C CA . ILE C 1 36 ? 13.105 6.123 34.982 1.00 16.17 37 ILE C CA 1
ATOM 6671 C C . ILE C 1 36 ? 13.679 4.733 35.229 1.00 14.67 37 ILE C C 1
ATOM 6672 O O . ILE C 1 36 ? 14.771 4.597 35.774 1.00 11.47 37 ILE C O 1
ATOM 6677 N N . GLY C 1 37 ? 12.922 3.706 34.856 1.00 15.71 38 GLY C N 1
ATOM 6678 C CA . GLY C 1 37 ? 13.375 2.343 35.051 1.00 13.96 38 GLY C CA 1
ATOM 6679 C C . GLY C 1 37 ? 14.379 1.860 34.027 1.00 16.98 38 GLY C C 1
ATOM 6680 O O . GLY C 1 37 ? 14.093 0.934 33.274 1.00 18.60 38 GLY C O 1
ATOM 6681 N N . ALA C 1 38 ? 15.542 2.503 33.984 1.00 15.03 39 ALA C N 1
ATOM 6682 C CA . ALA C 1 38 ? 16.605 2.126 33.064 1.00 10.95 39 ALA C CA 1
ATOM 6683 C C . ALA C 1 38 ? 17.738 1.565 33.908 1.00 10.43 39 ALA C C 1
ATOM 6684 O O . ALA C 1 38 ? 18.181 2.208 34.855 1.00 15.66 39 ALA C O 1
ATOM 6686 N N . TYR C 1 39 ? 18.193 0.361 33.577 1.00 10.81 40 TYR C N 1
ATOM 6687 C CA . TYR C 1 39 ? 19.257 -0.295 34.328 1.00 12.73 40 TYR C CA 1
ATOM 6688 C C . TYR C 1 39 ? 20.588 0.455 34.384 1.00 14.42 40 TYR C C 1
ATOM 6689 O O . TYR C 1 39 ? 21.019 1.072 33.409 1.00 20.10 40 TYR C O 1
ATOM 6698 N N . ARG C 1 40 ? 21.210 0.415 35.559 1.00 13.53 41 ARG C N 1
ATOM 6699 C CA . ARG C 1 40 ? 22.504 1.045 35.813 1.00 12.26 41 ARG C CA 1
ATOM 6700 C C . ARG C 1 40 ? 23.334 0.019 36.563 1.00 11.77 41 ARG C C 1
ATOM 6701 O O . ARG C 1 40 ? 22.800 -0.729 37.376 1.00 10.92 41 ARG C O 1
ATOM 6709 N N . ASP C 1 41 ? 24.636 -0.016 36.304 1.00 12.34 42 ASP C N 1
ATOM 6710 C CA . ASP C 1 41 ? 25.510 -0.967 36.985 1.00 16.05 42 ASP C CA 1
ATOM 6711 C C . ASP C 1 41 ? 25.777 -0.562 38.443 1.00 20.41 42 ASP C C 1
ATOM 6712 O O . ASP C 1 41 ? 25.062 0.269 39.005 1.00 18.31 42 ASP C O 1
ATOM 6717 N N . ASP C 1 42 ? 26.811 -1.146 39.046 1.00 24.34 43 ASP C N 1
ATOM 6718 C CA . ASP C 1 42 ? 27.181 -0.845 40.428 1.00 24.92 43 ASP C CA 1
ATOM 6719 C C . ASP C 1 42 ? 27.778 0.543 40.597 1.00 22.41 43 ASP C C 1
ATOM 6720 O O . ASP C 1 42 ? 28.060 0.964 41.717 1.00 20.30 43 ASP C O 1
ATOM 6725 N N . ASN C 1 43 ? 27.995 1.235 39.481 1.00 20.60 44 ASN C N 1
ATOM 6726 C CA . ASN C 1 43 ? 28.555 2.584 39.491 1.00 17.60 44 ASN C CA 1
ATOM 6727 C C . ASN C 1 43 ? 27.532 3.625 39.028 1.00 20.16 44 ASN C C 1
ATOM 6728 O O . ASN C 1 43 ? 27.862 4.804 38.869 1.00 22.44 44 ASN C O 1
ATOM 6733 N N . GLY C 1 44 ? 26.299 3.187 38.792 1.00 13.78 45 GLY C N 1
ATOM 6734 C CA . GLY C 1 44 ? 25.264 4.104 38.353 1.00 13.49 45 GLY C CA 1
ATOM 6735 C C . GLY C 1 44 ? 25.431 4.622 36.938 1.00 8.03 45 GLY C C 1
ATOM 6736 O O . GLY C 1 44 ? 25.062 5.752 36.646 1.00 12.36 45 GLY C O 1
ATOM 6737 N N . LYS C 1 45 ? 25.980 3.804 36.053 1.00 12.42 46 LYS C N 1
ATOM 6738 C CA . LYS C 1 45 ? 26.171 4.219 34.666 1.00 16.67 46 LYS C CA 1
ATOM 6739 C C . LYS C 1 45 ? 25.575 3.198 33.701 1.00 9.90 46 LYS C C 1
ATOM 6740 O O . LYS C 1 45 ? 25.486 2.017 34.025 1.00 10.48 46 LYS C O 1
ATOM 6746 N N . PRO C 1 46 ? 25.110 3.652 32.520 1.00 10.29 47 PRO C N 1
ATOM 6747 C CA . PRO C 1 46 ? 24.517 2.748 31.525 1.00 7.80 47 PRO C CA 1
ATOM 6748 C C . PRO C 1 46 ? 25.386 1.522 31.264 1.00 10.92 47 PRO C C 1
ATOM 6749 O O . PRO C 1 46 ? 26.603 1.622 31.086 1.00 10.14 47 PRO C O 1
ATOM 6753 N N . TRP C 1 47 ? 24.744 0.361 31.290 1.00 12.39 48 TRP C N 1
ATOM 6754 C CA . TRP C 1 47 ? 25.429 -0.903 31.104 1.00 13.50 48 TRP C CA 1
ATOM 6755 C C . TRP C 1 47 ? 25.029 -1.642 29.822 1.00 14.20 48 TRP C C 1
ATOM 6756 O O . TRP C 1 47 ? 23.993 -2.310 29.771 1.00 11.72 48 TRP C O 1
ATOM 6767 N N . VAL C 1 48 ? 25.838 -1.486 28.776 1.00 11.06 49 VAL C N 1
ATOM 6768 C CA . VAL C 1 48 ? 25.585 -2.164 27.509 1.00 9.35 49 VAL C CA 1
ATOM 6769 C C . VAL C 1 48 ? 25.906 -3.642 27.734 1.00 12.52 49 VAL C C 1
ATOM 6770 O O . VAL C 1 48 ? 27.025 -3.990 28.108 1.00 17.48 49 VAL C O 1
ATOM 6774 N N . LEU C 1 49 ? 24.908 -4.500 27.536 1.00 16.53 50 LEU C N 1
ATOM 6775 C CA . LEU C 1 49 ? 25.060 -5.939 27.737 1.00 14.33 50 LEU C CA 1
ATOM 6776 C C . LEU C 1 49 ? 26.160 -6.596 26.898 1.00 18.50 50 LEU C C 1
ATOM 6777 O O . LEU C 1 49 ? 26.310 -6.310 25.713 1.00 19.04 50 LEU C O 1
ATOM 6782 N N . PRO C 1 50 ? 26.975 -7.462 27.528 1.00 20.76 51 PRO C N 1
ATOM 6783 C CA . PRO C 1 50 ? 28.075 -8.183 26.878 1.00 16.06 51 PRO C CA 1
ATOM 6784 C C . PRO C 1 50 ? 27.615 -8.898 25.613 1.00 15.37 51 PRO C C 1
ATOM 6785 O O . PRO C 1 50 ? 28.313 -8.891 24.598 1.00 18.65 51 PRO C O 1
ATOM 6789 N N . SER C 1 51 ? 26.433 -9.506 25.685 1.00 16.11 52 SER C N 1
ATOM 6790 C CA . SER C 1 51 ? 25.851 -10.220 24.552 1.00 13.79 52 SER C CA 1
ATOM 6791 C C . SER C 1 51 ? 25.531 -9.279 23.398 1.00 13.47 52 SER C C 1
ATOM 6792 O O . SER C 1 51 ? 25.682 -9.656 22.237 1.00 18.13 52 SER C O 1
ATOM 6795 N N . VAL C 1 52 ? 25.094 -8.058 23.712 1.00 16.31 53 VAL C N 1
ATOM 6796 C CA . VAL C 1 52 ? 24.776 -7.085 22.668 1.00 13.33 53 VAL C CA 1
ATOM 6797 C C . VAL C 1 52 ? 26.056 -6.447 22.111 1.00 15.30 53 VAL C C 1
ATOM 6798 O O . VAL C 1 52 ? 26.090 -6.041 20.953 1.00 15.39 53 VAL C O 1
ATOM 6802 N N . LYS C 1 53 ? 27.111 -6.388 22.924 1.00 16.12 54 LYS C N 1
ATOM 6803 C CA . LYS C 1 53 ? 28.403 -5.860 22.472 1.00 17.14 54 LYS C CA 1
ATOM 6804 C C . LYS C 1 53 ? 28.944 -6.841 21.426 1.00 15.97 54 LYS C C 1
ATOM 6805 O O . LYS C 1 53 ? 29.538 -6.442 20.421 1.00 15.16 54 LYS C O 1
ATOM 6811 N N . ALA C 1 54 ? 28.731 -8.131 21.683 1.00 17.22 55 ALA C N 1
ATOM 6812 C CA . ALA C 1 54 ? 29.164 -9.190 20.781 1.00 14.85 55 ALA C CA 1
ATOM 6813 C C . ALA C 1 54 ? 28.308 -9.174 19.518 1.00 13.71 55 ALA C C 1
ATOM 6814 O O . ALA C 1 54 ? 28.822 -9.319 18.414 1.00 14.54 55 ALA C O 1
ATOM 6816 N N . ALA C 1 55 ? 27.006 -8.960 19.681 1.00 13.94 56 ALA C N 1
ATOM 6817 C CA . ALA C 1 55 ? 26.106 -8.924 18.539 1.00 11.90 56 ALA C CA 1
ATOM 6818 C C . ALA C 1 55 ? 26.410 -7.736 17.629 1.00 13.50 56 ALA C C 1
ATOM 6819 O O . ALA C 1 55 ? 26.325 -7.858 16.408 1.00 14.83 56 ALA C O 1
ATOM 6821 N N . GLU C 1 56 ? 26.805 -6.602 18.209 1.00 15.55 57 GLU C N 1
ATOM 6822 C CA . GLU C 1 56 ? 27.120 -5.414 17.409 1.00 20.31 57 GLU C CA 1
ATOM 6823 C C . GLU C 1 56 ? 28.370 -5.578 16.556 1.00 23.95 57 GLU C C 1
ATOM 6824 O O . GLU C 1 56 ? 28.429 -5.061 15.441 1.00 27.45 57 GLU C O 1
ATOM 6830 N N . LYS C 1 57 ? 29.388 -6.244 17.098 1.00 25.28 58 LYS C N 1
ATOM 6831 C CA . LYS C 1 57 ? 30.618 -6.468 16.346 1.00 28.05 58 LYS C CA 1
ATOM 6832 C C . LYS C 1 57 ? 30.292 -7.253 15.082 1.00 25.87 58 LYS C C 1
ATOM 6833 O O . LYS C 1 57 ? 30.673 -6.852 13.988 1.00 31.10 58 LYS C O 1
ATOM 6839 N N . LEU C 1 58 ? 29.544 -8.344 15.248 1.00 25.74 59 LEU C N 1
ATOM 6840 C CA . LEU C 1 58 ? 29.136 -9.223 14.149 1.00 24.70 59 LEU C CA 1
ATOM 6841 C C . LEU C 1 58 ? 28.448 -8.488 13.004 1.00 23.91 59 LEU C C 1
ATOM 6842 O O . LEU C 1 58 ? 28.755 -8.710 11.832 1.00 20.31 59 LEU C O 1
ATOM 6847 N N . ILE C 1 59 ? 27.499 -7.631 13.360 1.00 21.68 60 ILE C N 1
ATOM 6848 C CA . ILE C 1 59 ? 26.745 -6.857 12.389 1.00 23.90 60 ILE C CA 1
ATOM 6849 C C . ILE C 1 59 ? 27.648 -5.906 11.614 1.00 25.48 60 ILE C C 1
ATOM 6850 O O . ILE C 1 59 ? 27.512 -5.766 10.402 1.00 23.45 60 ILE C O 1
ATOM 6855 N N . HIS C 1 60 ? 28.577 -5.268 12.320 1.00 26.38 61 HIS C N 1
ATOM 6856 C CA . HIS C 1 60 ? 29.503 -4.328 11.705 1.00 30.00 61 HIS C CA 1
ATOM 6857 C C . HIS C 1 60 ? 30.589 -5.001 10.882 1.00 36.04 61 HIS C C 1
ATOM 6858 O O . HIS C 1 60 ? 31.065 -4.437 9.894 1.00 40.07 61 HIS C O 1
ATOM 6865 N N . ASN C 1 61 ? 30.978 -6.204 11.293 1.00 38.56 62 ASN C N 1
ATOM 6866 C CA . ASN C 1 61 ? 32.017 -6.962 10.599 1.00 45.08 62 ASN C CA 1
ATOM 6867 C C . ASN C 1 61 ? 31.493 -7.619 9.322 1.00 44.76 62 ASN C C 1
ATOM 6868 O O . ASN C 1 61 ? 32.215 -8.340 8.631 1.00 44.40 62 ASN C O 1
ATOM 6873 N N . ASP C 1 62 ? 30.224 -7.361 9.028 1.00 44.54 63 ASP C N 1
ATOM 6874 C CA . ASP C 1 62 ? 29.567 -7.888 7.844 1.00 41.68 63 ASP C CA 1
ATOM 6875 C C . ASP C 1 62 ? 29.843 -6.903 6.710 1.00 38.95 63 ASP C C 1
ATOM 6876 O O . ASP C 1 62 ? 29.592 -5.707 6.847 1.00 37.64 63 ASP C O 1
ATOM 6881 N N . SER C 1 63 ? 30.402 -7.396 5.609 1.00 37.10 64 SER C N 1
ATOM 6882 C CA . SER C 1 63 ? 30.695 -6.535 4.465 1.00 39.60 64 SER C CA 1
ATOM 6883 C C . SER C 1 63 ? 29.389 -6.146 3.773 1.00 35.13 64 SER C C 1
ATOM 6884 O O . SER C 1 63 ? 29.332 -5.170 3.026 1.00 39.17 64 SER C O 1
ATOM 6887 N N . SER C 1 64 ? 28.341 -6.916 4.053 1.00 31.32 65 SER C N 1
ATOM 6888 C CA . SER C 1 64 ? 27.013 -6.687 3.500 1.00 28.91 65 SER C CA 1
ATOM 6889 C C . SER C 1 64 ? 26.196 -5.743 4.393 1.00 26.85 65 SER C C 1
ATOM 6890 O O . SER C 1 64 ? 24.992 -5.567 4.194 1.00 29.81 65 SER C O 1
ATOM 6893 N N . TYR C 1 65 ? 26.863 -5.139 5.375 1.00 22.03 66 TYR C N 1
ATOM 6894 C CA . TYR C 1 65 ? 26.230 -4.208 6.308 1.00 16.67 66 TYR C CA 1
ATOM 6895 C C . TYR C 1 65 ? 25.758 -2.936 5.596 1.00 19.54 66 TYR C C 1
ATOM 6896 O O . TYR C 1 65 ? 26.464 -2.385 4.747 1.00 19.50 66 TYR C O 1
ATOM 6905 N N . ASN C 1 66 ? 24.565 -2.470 5.954 1.00 19.12 67 ASN C N 1
ATOM 6906 C CA . ASN C 1 66 ? 24.004 -1.267 5.351 1.00 13.96 67 ASN C CA 1
ATOM 6907 C C . ASN C 1 66 ? 22.895 -0.647 6.197 1.00 13.56 67 ASN C C 1
ATOM 6908 O O . ASN C 1 66 ? 22.543 -1.173 7.253 1.00 10.93 67 ASN C O 1
ATOM 6913 N N . HIS C 1 67 ? 22.369 0.484 5.725 1.00 10.32 68 HIS C N 1
ATOM 6914 C CA . HIS C 1 67 ? 21.293 1.207 6.398 1.00 10.68 68 HIS C CA 1
ATOM 6915 C C . HIS C 1 67 ? 20.080 1.301 5.483 1.00 10.87 68 HIS C C 1
ATOM 6916 O O . HIS C 1 67 ? 19.381 2.312 5.470 1.00 16.80 68 HIS C O 1
ATOM 6923 N N . GLU C 1 68 ? 19.836 0.242 4.719 1.00 10.77 69 GLU C N 1
ATOM 6924 C CA . GLU C 1 68 ? 18.719 0.192 3.782 1.00 11.95 69 GLU C CA 1
ATOM 6925 C C . GLU C 1 68 ? 17.373 0.011 4.478 1.00 10.63 69 GLU C C 1
ATOM 6926 O O . GLU C 1 68 ? 17.317 -0.449 5.618 1.00 10.92 69 GLU C O 1
ATOM 6932 N N . TYR C 1 69 ? 16.291 0.360 3.781 1.00 8.66 70 TYR C N 1
ATOM 6933 C CA . TYR C 1 69 ? 14.947 0.216 4.336 1.00 7.39 70 TYR C CA 1
ATOM 6934 C C . TYR C 1 69 ? 14.633 -1.251 4.546 1.00 9.63 70 TYR C C 1
ATOM 6935 O O . TYR C 1 69 ? 15.049 -2.103 3.763 1.00 14.20 70 TYR C O 1
ATOM 6944 N N . LEU C 1 70 ? 13.859 -1.533 5.585 1.00 12.50 71 LEU C N 1
ATOM 6945 C CA . LEU C 1 70 ? 13.410 -2.886 5.871 1.00 7.22 71 LEU C CA 1
ATOM 6946 C C . LEU C 1 70 ? 12.011 -2.923 5.264 1.00 10.80 71 LEU C C 1
ATOM 6947 O O . LEU C 1 70 ? 11.550 -1.924 4.706 1.00 13.53 71 LEU C O 1
ATOM 6952 N N . GLY C 1 71 ? 11.345 -4.072 5.329 1.00 17.43 72 GLY C N 1
ATOM 6953 C CA . GLY C 1 71 ? 9.993 -4.145 4.806 1.00 16.45 72 GLY C CA 1
ATOM 6954 C C . GLY C 1 71 ? 9.113 -3.353 5.757 1.00 19.11 72 GLY C C 1
ATOM 6955 O O . GLY C 1 71 ? 9.558 -3.024 6.859 1.00 14.20 72 GLY C O 1
ATOM 6956 N N . ILE C 1 72 ? 7.891 -3.021 5.337 1.00 19.99 73 ILE C N 1
ATOM 6957 C CA . ILE C 1 72 ? 6.956 -2.268 6.180 1.00 16.33 73 ILE C CA 1
ATOM 6958 C C . ILE C 1 72 ? 6.784 -2.972 7.530 1.00 15.09 73 ILE C C 1
ATOM 6959 O O . ILE C 1 72 ? 6.828 -2.345 8.590 1.00 16.78 73 ILE C O 1
ATOM 6964 N N . THR C 1 73 ? 6.618 -4.289 7.464 1.00 12.72 74 THR C N 1
ATOM 6965 C CA . THR C 1 73 ? 6.408 -5.123 8.637 1.00 10.77 74 THR C CA 1
ATOM 6966 C C . THR C 1 73 ? 7.661 -5.479 9.446 1.00 16.08 74 THR C C 1
ATOM 6967 O O . THR C 1 73 ? 7.572 -6.199 10.442 1.00 15.28 74 THR C O 1
ATOM 6971 N N . GLY C 1 74 ? 8.822 -4.997 9.004 1.00 14.82 75 GLY C N 1
ATOM 6972 C CA . GLY C 1 74 ? 10.061 -5.244 9.724 1.00 16.76 75 GLY C CA 1
ATOM 6973 C C . GLY C 1 74 ? 11.035 -6.311 9.254 1.00 19.14 75 GLY C C 1
ATOM 6974 O O . GLY C 1 74 ? 10.972 -6.792 8.120 1.00 22.51 75 GLY C O 1
ATOM 6975 N N . LEU C 1 75 ? 11.975 -6.638 10.141 1.00 17.97 76 LEU C N 1
ATOM 6976 C CA . LEU C 1 75 ? 13.008 -7.637 9.889 1.00 14.68 76 LEU C CA 1
ATOM 6977 C C . LEU C 1 75 ? 12.433 -8.997 10.264 1.00 14.46 76 LEU C C 1
ATOM 6978 O O . LEU C 1 75 ? 12.089 -9.238 11.423 1.00 17.86 76 LEU C O 1
ATOM 6983 N N . PRO C 1 76 ? 12.317 -9.903 9.281 1.00 12.69 77 PRO C N 1
ATOM 6984 C CA . PRO C 1 76 ? 11.784 -11.255 9.462 1.00 10.86 77 PRO C CA 1
ATOM 6985 C C . PRO C 1 76 ? 12.441 -12.074 10.585 1.00 14.12 77 PRO C C 1
ATOM 6986 O O . PRO C 1 76 ? 11.743 -12.716 11.365 1.00 11.91 77 PRO C O 1
ATOM 6990 N N . SER C 1 77 ? 13.769 -12.046 10.685 1.00 14.41 78 SER C N 1
ATOM 6991 C CA . SER C 1 77 ? 14.441 -12.807 11.738 1.00 17.73 78 SER C CA 1
ATOM 6992 C C . SER C 1 77 ? 14.201 -12.234 13.141 1.00 13.34 78 SER C C 1
ATOM 6993 O O . SER C 1 77 ? 14.332 -12.948 14.132 1.00 15.98 78 SER C O 1
ATOM 6996 N N . LEU C 1 78 ? 13.833 -10.958 13.227 1.00 11.12 79 LEU C N 1
ATOM 6997 C CA . LEU C 1 78 ? 13.551 -10.350 14.526 1.00 13.88 79 LEU C CA 1
ATOM 6998 C C . LEU C 1 78 ? 12.177 -10.828 15.004 1.00 12.18 79 LEU C C 1
ATOM 6999 O O . LEU C 1 78 ? 12.069 -11.449 16.059 1.00 7.97 79 LEU C O 1
ATOM 7004 N N . THR C 1 79 ? 11.146 -10.581 14.196 1.00 13.29 80 THR C N 1
ATOM 7005 C CA . THR C 1 79 ? 9.773 -10.956 14.539 1.00 10.28 80 THR C CA 1
ATOM 7006 C C . THR C 1 79 ? 9.571 -12.448 14.747 1.00 11.23 80 THR C C 1
ATOM 7007 O O . THR C 1 79 ? 8.902 -12.864 15.694 1.00 8.30 80 THR C O 1
ATOM 7011 N N . SER C 1 80 ? 10.171 -13.245 13.869 1.00 12.94 81 SER C N 1
ATOM 7012 C CA . SER C 1 80 ? 10.088 -14.701 13.939 1.00 16.25 81 SER C CA 1
ATOM 7013 C C . SER C 1 80 ? 10.661 -15.253 15.252 1.00 17.96 81 SER C C 1
ATOM 7014 O O . SER C 1 80 ? 10.007 -16.034 15.955 1.00 12.94 81 SER C O 1
ATOM 7017 N N . ASN C 1 81 ? 11.893 -14.856 15.563 1.00 14.64 82 ASN C N 1
ATOM 7018 C CA . ASN C 1 81 ? 12.564 -15.310 16.776 1.00 14.80 82 ASN C CA 1
ATOM 7019 C C . ASN C 1 81 ? 12.018 -14.688 18.063 1.00 15.55 82 ASN C C 1
ATOM 7020 O O . ASN C 1 81 ? 12.155 -15.272 19.139 1.00 14.97 82 ASN C O 1
ATOM 7025 N N . ALA C 1 82 ? 11.390 -13.517 17.946 1.00 12.87 83 ALA C N 1
ATOM 7026 C CA . ALA C 1 82 ? 10.820 -12.814 19.095 1.00 11.57 83 ALA C CA 1
ATOM 7027 C C . ALA C 1 82 ? 9.534 -13.493 19.545 1.00 10.56 83 ALA C C 1
ATOM 7028 O O . ALA C 1 82 ? 9.249 -13.583 20.743 1.00 8.97 83 ALA C O 1
ATOM 7030 N N . ALA C 1 83 ? 8.776 -13.981 18.568 1.00 8.70 84 ALA C N 1
ATOM 7031 C CA . ALA C 1 83 ? 7.519 -14.674 18.810 1.00 14.31 84 ALA C CA 1
ATOM 7032 C C . ALA C 1 83 ? 7.773 -15.977 19.561 1.00 16.29 84 ALA C C 1
ATOM 7033 O O . ALA C 1 83 ? 6.952 -16.420 20.364 1.00 20.99 84 ALA C O 1
ATOM 7035 N N . LYS C 1 84 ? 8.925 -16.579 19.298 1.00 18.19 85 LYS C N 1
ATOM 7036 C CA . LYS C 1 84 ? 9.297 -17.832 19.932 1.00 18.10 85 LYS C CA 1
ATOM 7037 C C . LYS C 1 84 ? 9.688 -17.725 21.400 1.00 16.19 85 LYS C C 1
ATOM 7038 O O . LYS C 1 84 ? 9.385 -18.627 22.175 1.00 20.57 85 LYS C O 1
ATOM 7044 N N . ILE C 1 85 ? 10.344 -16.636 21.799 1.00 13.95 86 ILE C N 1
ATOM 7045 C CA . ILE C 1 85 ? 10.764 -16.505 23.199 1.00 11.12 86 ILE C CA 1
ATOM 7046 C C . ILE C 1 85 ? 9.613 -16.254 24.173 1.00 9.71 86 ILE C C 1
ATOM 7047 O O . ILE C 1 85 ? 9.667 -16.667 25.333 1.00 10.77 86 ILE C O 1
ATOM 7052 N N . ILE C 1 86 ? 8.561 -15.610 23.687 1.00 11.30 87 ILE C N 1
ATOM 7053 C CA . ILE C 1 86 ? 7.423 -15.303 24.521 1.00 11.82 87 ILE C CA 1
ATOM 7054 C C . ILE C 1 86 ? 6.301 -16.346 24.431 1.00 17.05 87 ILE C C 1
ATOM 7055 O O . ILE C 1 86 ? 5.771 -16.764 25.458 1.00 17.83 87 ILE C O 1
ATOM 7060 N N . PHE C 1 87 ? 5.975 -16.807 23.224 1.00 17.47 88 PHE C N 1
ATOM 7061 C CA . PHE C 1 87 ? 4.918 -17.808 23.049 1.00 15.26 88 PHE C CA 1
ATOM 7062 C C . PHE C 1 87 ? 5.408 -19.220 23.341 1.00 14.93 88 PHE C C 1
ATOM 7063 O O . PHE C 1 87 ? 4.621 -20.099 23.682 1.00 15.51 88 PHE C O 1
ATOM 7071 N N . GLY C 1 88 ? 6.711 -19.433 23.199 1.00 15.33 89 GLY C N 1
ATOM 7072 C CA . GLY C 1 88 ? 7.275 -20.749 23.423 1.00 16.87 89 GLY C CA 1
ATOM 7073 C C . GLY C 1 88 ? 7.417 -21.437 22.080 1.00 19.69 89 GLY C C 1
ATOM 7074 O O . GLY C 1 88 ? 6.557 -21.291 21.208 1.00 21.35 89 GLY C O 1
ATOM 7075 N N . THR C 1 89 ? 8.497 -22.192 21.910 1.00 24.58 90 THR C N 1
ATOM 7076 C CA . THR C 1 89 ? 8.752 -22.885 20.651 1.00 27.72 90 THR C CA 1
ATOM 7077 C C . THR C 1 89 ? 7.677 -23.916 20.298 1.00 29.89 90 THR C C 1
ATOM 7078 O O . THR C 1 89 ? 7.293 -24.043 19.133 1.00 29.33 90 THR C O 1
ATOM 7082 N N . GLN C 1 90 ? 7.165 -24.617 21.306 1.00 31.71 91 GLN C N 1
ATOM 7083 C CA . GLN C 1 90 ? 6.143 -25.636 21.083 1.00 34.06 91 GLN C CA 1
ATOM 7084 C C . GLN C 1 90 ? 4.713 -25.153 21.312 1.00 32.88 91 GLN C C 1
ATOM 7085 O O . GLN C 1 90 ? 3.840 -25.926 21.713 1.00 33.00 91 GLN C O 1
ATOM 7091 N N . SER C 1 91 ? 4.483 -23.872 21.046 1.00 30.26 92 SER C N 1
ATOM 7092 C CA . SER C 1 91 ? 3.167 -23.263 21.199 1.00 27.45 92 SER C CA 1
ATOM 7093 C C . SER C 1 91 ? 2.228 -23.700 20.086 1.00 28.49 92 SER C C 1
ATOM 7094 O O . SER C 1 91 ? 2.620 -23.738 18.921 1.00 29.12 92 SER C O 1
ATOM 7097 N N . ASP C 1 92 ? 0.981 -23.991 20.448 1.00 30.31 93 ASP C N 1
ATOM 7098 C CA . ASP C 1 92 ? -0.033 -24.399 19.481 1.00 29.91 93 ASP C CA 1
ATOM 7099 C C . ASP C 1 92 ? -0.386 -23.240 18.553 1.00 27.80 93 ASP C C 1
ATOM 7100 O O . ASP C 1 92 ? -0.738 -23.451 17.398 1.00 31.43 93 ASP C O 1
ATOM 7105 N N . ALA C 1 93 ? -0.261 -22.015 19.053 1.00 27.13 94 ALA C N 1
ATOM 7106 C CA . ALA C 1 93 ? -0.554 -20.833 18.252 1.00 24.99 94 ALA C CA 1
ATOM 7107 C C . ALA C 1 93 ? 0.488 -20.669 17.151 1.00 25.10 94 ALA C C 1
ATOM 7108 O O . ALA C 1 93 ? 0.173 -20.209 16.052 1.00 24.47 94 ALA C O 1
ATOM 7110 N N . LEU C 1 94 ? 1.728 -21.046 17.455 1.00 22.19 95 LEU C N 1
ATOM 7111 C CA . LEU C 1 94 ? 2.822 -20.955 16.495 1.00 19.55 95 LEU C CA 1
ATOM 7112 C C . LEU C 1 94 ? 2.783 -22.095 15.475 1.00 18.05 95 LEU C C 1
ATOM 7113 O O . LEU C 1 94 ? 2.981 -21.872 14.283 1.00 23.62 95 LEU C O 1
ATOM 7118 N N . GLN C 1 95 ? 2.496 -23.306 15.944 1.00 17.80 96 GLN C N 1
ATOM 7119 C CA . GLN C 1 95 ? 2.426 -24.480 15.076 1.00 17.49 96 GLN C CA 1
ATOM 7120 C C . GLN C 1 95 ? 1.191 -24.430 14.174 1.00 17.39 96 GLN C C 1
ATOM 7121 O O . GLN C 1 95 ? 1.191 -25.004 13.091 1.00 21.26 96 GLN C O 1
ATOM 7127 N N . GLU C 1 96 ? 0.143 -23.745 14.625 1.00 18.11 97 GLU C N 1
ATOM 7128 C CA . GLU C 1 96 ? -1.086 -23.625 13.848 1.00 20.97 97 GLU C CA 1
ATOM 7129 C C . GLU C 1 96 ? -1.121 -22.407 12.927 1.00 24.45 97 GLU C C 1
ATOM 7130 O O . GLU C 1 96 ? -2.109 -22.192 12.221 1.00 25.64 97 GLU C O 1
ATOM 7136 N N . ASP C 1 97 ? -0.041 -21.624 12.939 1.00 25.24 98 ASP C N 1
ATOM 7137 C CA . ASP C 1 97 ? 0.087 -20.420 12.117 1.00 24.53 98 ASP C CA 1
ATOM 7138 C C . ASP C 1 97 ? -0.919 -19.318 12.441 1.00 23.12 98 ASP C C 1
ATOM 7139 O O . ASP C 1 97 ? -1.235 -18.485 11.587 1.00 17.20 98 ASP C O 1
ATOM 7144 N N . ARG C 1 98 ? -1.394 -19.294 13.682 1.00 18.51 99 ARG C N 1
ATOM 7145 C CA . ARG C 1 98 ? -2.362 -18.290 14.097 1.00 15.16 99 ARG C CA 1
ATOM 7146 C C . ARG C 1 98 ? -1.745 -16.997 14.586 1.00 12.52 99 ARG C C 1
ATOM 7147 O O . ARG C 1 98 ? -2.463 -16.068 14.926 1.00 17.66 99 ARG C O 1
ATOM 7155 N N . VAL C 1 99 ? -0.420 -16.927 14.610 1.00 15.65 100 VAL C N 1
ATOM 7156 C CA . VAL C 1 99 ? 0.254 -15.722 15.083 1.00 15.84 100 VAL C CA 1
ATOM 7157 C C . VAL C 1 99 ? 0.708 -14.753 13.994 1.00 13.47 100 VAL C C 1
ATOM 7158 O O . VAL C 1 99 ? 1.321 -15.148 13.003 1.00 18.25 100 VAL C O 1
ATOM 7162 N N . ILE C 1 100 ? 0.351 -13.486 14.176 1.00 14.11 101 ILE C N 1
ATOM 7163 C CA . ILE C 1 100 ? 0.731 -12.408 13.268 1.00 10.64 101 ILE C CA 1
ATOM 7164 C C . ILE C 1 100 ? 1.735 -11.565 14.067 1.00 11.88 101 ILE C C 1
ATOM 7165 O O . ILE C 1 100 ? 1.425 -11.117 15.172 1.00 4.23 101 ILE C O 1
ATOM 7170 N N . SER C 1 101 ? 2.937 -11.378 13.523 1.00 8.90 102 SER C N 1
ATOM 7171 C CA . SER C 1 101 ? 3.976 -10.593 14.189 1.00 13.85 102 SER C CA 1
ATOM 7172 C C . SER C 1 101 ? 4.588 -9.539 13.267 1.00 17.04 102 SER C C 1
ATOM 7173 O O . SER C 1 101 ? 5.002 -9.852 12.151 1.00 17.84 102 SER C O 1
ATOM 7176 N N . VAL C 1 102 ? 4.644 -8.293 13.737 1.00 16.03 103 VAL C N 1
ATOM 7177 C CA . VAL C 1 102 ? 5.232 -7.194 12.968 1.00 11.67 103 VAL C CA 1
ATOM 7178 C C . VAL C 1 102 ? 6.173 -6.406 13.873 1.00 11.60 103 VAL C C 1
ATOM 7179 O O . VAL C 1 102 ? 6.042 -6.449 15.092 1.00 9.73 103 VAL C O 1
ATOM 7183 N N . GLN C 1 103 ? 7.140 -5.716 13.278 1.00 5.33 104 GLN C N 1
ATOM 7184 C CA . GLN C 1 103 ? 8.080 -4.917 14.039 1.00 3.63 104 GLN C CA 1
ATOM 7185 C C . GLN C 1 103 ? 7.446 -3.576 14.406 1.00 11.76 104 GLN C C 1
ATOM 7186 O O . GLN C 1 103 ? 6.779 -2.945 13.584 1.00 16.01 104 GLN C O 1
ATOM 7192 N N . SER C 1 104 ? 7.631 -3.162 15.654 1.00 12.35 105 SER C N 1
ATOM 7193 C CA . SER C 1 104 ? 7.077 -1.904 16.124 1.00 11.58 105 SER C CA 1
ATOM 7194 C C . SER C 1 104 ? 8.131 -1.068 16.828 1.00 13.71 105 SER C C 1
ATOM 7195 O O . SER C 1 104 ? 9.210 -1.562 17.149 1.00 15.56 105 SER C O 1
ATOM 7198 N N . LEU C 1 105 ? 7.822 0.211 17.022 1.00 12.28 106 LEU C N 1
ATOM 7199 C CA . LEU C 1 105 ? 8.710 1.133 17.712 1.00 12.84 106 LEU C CA 1
ATOM 7200 C C . LEU C 1 105 ? 8.679 0.788 19.201 1.00 13.91 106 LEU C C 1
ATOM 7201 O O . LEU C 1 105 ? 8.119 1.523 20.024 1.00 15.20 106 LEU C O 1
ATOM 7206 N N . SER C 1 106 ? 9.277 -0.357 19.524 1.00 11.46 107 SER C N 1
ATOM 7207 C CA . SER C 1 106 ? 9.342 -0.882 20.881 1.00 10.65 107 SER C CA 1
ATOM 7208 C C . SER C 1 106 ? 7.949 -1.263 21.413 1.00 9.85 107 SER C C 1
ATOM 7209 O O . SER C 1 106 ? 7.058 -1.605 20.635 1.00 6.62 107 SER C O 1
ATOM 7212 N N . GLY C 1 107 ? 7.788 -1.276 22.733 1.00 8.70 108 GLY C N 1
ATOM 7213 C CA . GLY C 1 107 ? 6.511 -1.629 23.329 1.00 6.65 108 GLY C CA 1
ATOM 7214 C C . GLY C 1 107 ? 5.459 -0.553 23.172 1.00 2.81 108 GLY C C 1
ATOM 7215 O O . GLY C 1 107 ? 4.272 -0.861 23.050 1.00 4.99 108 GLY C O 1
ATOM 7216 N N . THR C 1 108 ? 5.881 0.708 23.214 1.00 3.67 109 THR C N 1
ATOM 7217 C CA . THR C 1 108 ? 4.951 1.825 23.053 1.00 8.22 109 THR C CA 1
ATOM 7218 C C . THR C 1 108 ? 4.389 1.772 21.632 1.00 11.28 109 THR C C 1
ATOM 7219 O O . THR C 1 108 ? 3.210 2.059 21.418 1.00 17.15 109 THR C O 1
ATOM 7223 N N . GLY C 1 109 ? 5.233 1.378 20.677 1.00 10.23 110 GLY C N 1
ATOM 7224 C CA . GLY C 1 109 ? 4.813 1.266 19.292 1.00 8.88 110 GLY C CA 1
ATOM 7225 C C . GLY C 1 109 ? 3.761 0.186 19.147 1.00 9.96 110 GLY C C 1
ATOM 7226 O O . GLY C 1 109 ? 2.710 0.414 18.546 1.00 12.16 110 GLY C O 1
ATOM 7227 N N . ALA C 1 110 ? 4.047 -0.992 19.697 1.00 5.48 111 ALA C N 1
ATOM 7228 C CA . ALA C 1 110 ? 3.120 -2.118 19.659 1.00 10.03 111 ALA C CA 1
ATOM 7229 C C . ALA C 1 110 ? 1.801 -1.706 20.314 1.00 11.00 111 ALA C C 1
ATOM 7230 O O . ALA C 1 110 ? 0.714 -1.976 19.791 1.00 7.59 111 ALA C O 1
ATOM 7232 N N . LEU C 1 111 ? 1.925 -1.024 21.450 1.00 10.46 112 LEU C N 1
ATOM 7233 C CA . LEU C 1 111 ? 0.794 -0.521 22.228 1.00 9.89 112 LEU C CA 1
ATOM 7234 C C . LEU C 1 111 ? -0.032 0.478 21.399 1.00 9.77 112 LEU C C 1
ATOM 7235 O O . LEU C 1 111 ? -1.263 0.505 21.486 1.00 10.33 112 LEU C O 1
ATOM 7240 N N . HIS C 1 112 ? 0.651 1.273 20.575 1.00 12.20 113 HIS C N 1
ATOM 7241 C CA . HIS C 1 112 ? -0.009 2.271 19.725 1.00 13.61 113 HIS C CA 1
ATOM 7242 C C . HIS C 1 112 ? -0.701 1.643 18.512 1.00 11.09 113 HIS C C 1
ATOM 7243 O O . HIS C 1 112 ? -1.756 2.115 18.072 1.00 9.76 113 HIS C O 1
ATOM 7250 N N . ILE C 1 113 ? -0.093 0.599 17.957 1.00 7.98 114 ILE C N 1
ATOM 7251 C CA . ILE C 1 113 ? -0.676 -0.096 16.815 1.00 15.14 114 ILE C CA 1
ATOM 7252 C C . ILE C 1 113 ? -1.979 -0.750 17.272 1.00 16.44 114 ILE C C 1
ATOM 7253 O O . ILE C 1 113 ? -2.925 -0.877 16.494 1.00 17.42 114 ILE C O 1
ATOM 7258 N N . SER C 1 114 ? -2.014 -1.155 18.542 1.00 16.91 115 SER C N 1
ATOM 7259 C CA . SER C 1 114 ? -3.188 -1.790 19.137 1.00 8.21 115 SER C CA 1
ATOM 7260 C C . SER C 1 114 ? -4.325 -0.781 19.261 1.00 12.98 115 SER C C 1
ATOM 7261 O O . SER C 1 114 ? -5.462 -1.062 18.878 1.00 9.44 115 SER C O 1
ATOM 7264 N N . ALA C 1 115 ? -4.003 0.399 19.792 1.00 12.07 116 ALA C N 1
ATOM 7265 C CA . ALA C 1 115 ? -4.980 1.468 19.986 1.00 15.66 116 ALA C CA 1
ATOM 7266 C C . ALA C 1 115 ? -5.564 1.976 18.668 1.00 15.16 116 ALA C C 1
ATOM 7267 O O . ALA C 1 115 ? -6.770 2.212 18.566 1.00 19.06 116 ALA C O 1
ATOM 7269 N N . LYS C 1 116 ? -4.700 2.161 17.672 1.00 17.28 117 LYS C N 1
ATOM 7270 C CA . LYS C 1 116 ? -5.126 2.636 16.360 1.00 18.11 117 LYS C CA 1
ATOM 7271 C C . LYS C 1 116 ? -6.070 1.623 15.726 1.00 17.72 117 LYS C C 1
ATOM 7272 O O . LYS C 1 116 ? -7.081 1.987 15.121 1.00 25.95 117 LYS C O 1
ATOM 7278 N N . PHE C 1 117 ? -5.715 0.352 15.861 1.00 13.32 118 PHE C N 1
ATOM 7279 C CA . PHE C 1 117 ? -6.502 -0.744 15.322 1.00 10.62 118 PHE C CA 1
ATOM 7280 C C . PHE C 1 117 ? -7.897 -0.735 15.947 1.00 17.47 118 PHE C C 1
ATOM 7281 O O . PHE C 1 117 ? -8.903 -0.859 15.242 1.00 17.60 118 PHE C O 1
ATOM 7289 N N . PHE C 1 118 ? -7.953 -0.564 17.267 1.00 18.71 119 PHE C N 1
ATOM 7290 C CA . PHE C 1 118 ? -9.222 -0.531 17.989 1.00 19.01 119 PHE C CA 1
ATOM 7291 C C . PHE C 1 118 ? -10.069 0.683 17.643 1.00 15.65 119 PHE C C 1
ATOM 7292 O O . PHE C 1 118 ? -11.282 0.575 17.520 1.00 16.38 119 PHE C O 1
ATOM 7300 N N . SER C 1 119 ? -9.428 1.833 17.478 1.00 13.72 120 SER C N 1
ATOM 7301 C CA . SER C 1 119 ? -10.146 3.057 17.154 1.00 18.50 120 SER C CA 1
ATOM 7302 C C . SER C 1 119 ? -10.739 2.987 15.755 1.00 22.92 120 SER C C 1
ATOM 7303 O O . SER C 1 119 ? -11.787 3.576 15.480 1.00 24.21 120 SER C O 1
ATOM 7306 N N . LYS C 1 120 ? -10.081 2.233 14.885 1.00 26.37 121 LYS C N 1
ATOM 7307 C CA . LYS C 1 120 ? -10.535 2.086 13.513 1.00 31.63 121 LYS C CA 1
ATOM 7308 C C . LYS C 1 120 ? -11.700 1.106 13.376 1.00 28.54 121 LYS C C 1
ATOM 7309 O O . LYS C 1 120 ? -12.713 1.427 12.757 1.00 33.56 121 LYS C O 1
ATOM 7315 N N . PHE C 1 121 ? -11.587 -0.050 14.024 1.00 26.28 122 PHE C N 1
ATOM 7316 C CA . PHE C 1 121 ? -12.605 -1.092 13.918 1.00 22.80 122 PHE C CA 1
ATOM 7317 C C . PHE C 1 121 ? -13.594 -1.289 15.063 1.00 20.96 122 PHE C C 1
ATOM 7318 O O . PHE C 1 121 ? -14.760 -1.599 14.821 1.00 21.30 122 PHE C O 1
ATOM 7326 N N . PHE C 1 122 ? -13.126 -1.165 16.303 1.00 24.68 123 PHE C N 1
ATOM 7327 C CA . PHE C 1 122 ? -13.989 -1.355 17.473 1.00 18.32 123 PHE C CA 1
ATOM 7328 C C . PHE C 1 122 ? -13.786 -0.224 18.476 1.00 17.68 123 PHE C C 1
ATOM 7329 O O . PHE C 1 122 ? -13.418 -0.466 19.621 1.00 13.53 123 PHE C O 1
ATOM 7337 N N . PRO C 1 123 ? -14.052 1.028 18.069 1.00 18.37 129 PRO C N 1
ATOM 7338 C CA . PRO C 1 123 ? -13.875 2.171 18.971 1.00 20.05 129 PRO C CA 1
ATOM 7339 C C . PRO C 1 123 ? -14.897 2.264 20.106 1.00 22.70 129 PRO C C 1
ATOM 7340 O O . PRO C 1 123 ? -14.858 3.209 20.892 1.00 27.60 129 PRO C O 1
ATOM 7344 N N . ASP C 1 124 ? -15.793 1.282 20.194 1.00 21.02 130 ASP C N 1
ATOM 7345 C CA . ASP C 1 124 ? -16.826 1.246 21.229 1.00 23.77 130 ASP C CA 1
ATOM 7346 C C . ASP C 1 124 ? -16.387 0.493 22.485 1.00 23.17 130 ASP C C 1
ATOM 7347 O O . ASP C 1 124 ? -16.990 0.640 23.550 1.00 24.04 130 ASP C O 1
ATOM 7352 N N . LYS C 1 125 ? -15.342 -0.318 22.349 1.00 20.28 131 LYS C N 1
ATOM 7353 C CA . LYS C 1 125 ? -14.818 -1.119 23.454 1.00 15.37 131 LYS C CA 1
ATOM 7354 C C . LYS C 1 125 ? -14.057 -0.313 24.502 1.00 14.48 131 LYS C C 1
ATOM 7355 O O . LYS C 1 125 ? -13.253 0.556 24.173 1.00 12.92 131 LYS C O 1
ATOM 7361 N N . LEU C 1 126 ? -14.330 -0.600 25.771 1.00 18.84 132 LEU C N 1
ATOM 7362 C CA . LEU C 1 126 ? -13.654 0.082 26.867 1.00 14.51 132 LEU C CA 1
ATOM 7363 C C . LEU C 1 126 ? -12.315 -0.585 27.134 1.00 14.23 132 LEU C C 1
ATOM 7364 O O . LEU C 1 126 ? -12.205 -1.813 27.141 1.00 14.88 132 LEU C O 1
ATOM 7369 N N . VAL C 1 127 ? -11.288 0.233 27.325 1.00 14.61 133 VAL C N 1
ATOM 7370 C CA . VAL C 1 127 ? -9.959 -0.280 27.590 1.00 9.39 133 VAL C CA 1
ATOM 7371 C C . VAL C 1 127 ? -9.680 -0.137 29.089 1.00 9.83 133 VAL C C 1
ATOM 7372 O O . VAL C 1 127 ? -9.531 0.972 29.603 1.00 12.11 133 VAL C O 1
ATOM 7376 N N . TYR C 1 128 ? -9.708 -1.272 29.787 1.00 11.91 134 TYR C N 1
ATOM 7377 C CA . TYR C 1 128 ? -9.473 -1.345 31.230 1.00 14.15 134 TYR C CA 1
ATOM 7378 C C . TYR C 1 128 ? -8.009 -1.412 31.657 1.00 15.08 134 TYR C C 1
ATOM 7379 O O . TYR C 1 128 ? -7.292 -2.347 31.302 1.00 15.63 134 TYR C O 1
ATOM 7388 N N . LEU C 1 129 ? -7.611 -0.446 32.483 1.00 13.95 135 LEU C N 1
ATOM 7389 C CA . LEU C 1 129 ? -6.251 -0.339 33.003 1.00 14.06 135 LEU C CA 1
ATOM 7390 C C . LEU C 1 129 ? -6.259 -0.603 34.507 1.00 13.58 135 LEU C C 1
ATOM 7391 O O . LEU C 1 129 ? -7.216 -0.253 35.192 1.00 13.55 135 LEU C O 1
ATOM 7396 N N . SER C 1 130 ? -5.177 -1.189 35.017 1.00 16.10 136 SER C N 1
ATOM 7397 C CA . SER C 1 130 ? -5.061 -1.492 36.444 1.00 18.67 136 SER C CA 1
ATOM 7398 C C . SER C 1 130 ? -4.851 -0.239 37.284 1.00 17.53 136 SER C C 1
ATOM 7399 O O . SER C 1 130 ? -4.411 0.792 36.782 1.00 18.00 136 SER C O 1
ATOM 7402 N N . LYS C 1 131 ? -5.147 -0.351 38.573 1.00 21.53 137 LYS C N 1
ATOM 7403 C CA . LYS C 1 131 ? -5.001 0.757 39.508 1.00 18.25 137 LYS C CA 1
ATOM 7404 C C . LYS C 1 131 ? -3.959 0.394 40.559 1.00 15.55 137 LYS C C 1
ATOM 7405 O O . LYS C 1 131 ? -4.221 -0.419 41.442 1.00 14.70 137 LYS C O 1
ATOM 7411 N N . PRO C 1 132 ? -2.747 0.959 40.452 1.00 15.44 138 PRO C N 1
ATOM 7412 C CA . PRO C 1 132 ? -2.311 1.902 39.418 1.00 15.00 138 PRO C CA 1
ATOM 7413 C C . PRO C 1 132 ? -1.708 1.177 38.214 1.00 14.85 138 PRO C C 1
ATOM 7414 O O . PRO C 1 132 ? -1.733 -0.053 38.135 1.00 17.41 138 PRO C O 1
ATOM 7418 N N . THR C 1 133 ? -1.147 1.945 37.288 1.00 17.00 139 THR C N 1
ATOM 7419 C CA . THR C 1 133 ? -0.536 1.370 36.099 1.00 13.71 139 THR C CA 1
ATOM 7420 C C . THR C 1 133 ? 0.585 2.268 35.591 1.00 15.49 139 THR C C 1
ATOM 7421 O O . THR C 1 133 ? 0.919 3.273 36.221 1.00 17.95 139 THR C O 1
ATOM 7425 N N . TRP C 1 134 ? 1.206 1.852 34.490 1.00 17.12 140 TRP C N 1
ATOM 7426 C CA . TRP C 1 134 ? 2.274 2.611 33.859 1.00 16.52 140 TRP C CA 1
ATOM 7427 C C . TRP C 1 134 ? 1.676 3.947 33.451 1.00 15.22 140 TRP C C 1
ATOM 7428 O O . TRP C 1 134 ? 0.661 3.993 32.760 1.00 23.77 140 TRP C O 1
ATOM 7439 N N . ALA C 1 135 ? 2.324 5.024 33.879 1.00 13.50 141 ALA C N 1
ATOM 7440 C CA . ALA C 1 135 ? 1.885 6.389 33.617 1.00 13.97 141 ALA C CA 1
ATOM 7441 C C . ALA C 1 135 ? 1.493 6.751 32.185 1.00 13.53 141 ALA C C 1
ATOM 7442 O O . ALA C 1 135 ? 0.641 7.617 31.986 1.00 5.57 141 ALA C O 1
ATOM 7444 N N . ASN C 1 136 ? 2.119 6.116 31.196 1.00 10.78 142 ASN C N 1
ATOM 7445 C CA . ASN C 1 136 ? 1.824 6.423 29.796 1.00 12.84 142 ASN C CA 1
ATOM 7446 C C . ASN C 1 136 ? 0.693 5.603 29.165 1.00 11.16 142 ASN C C 1
ATOM 7447 O O . ASN C 1 136 ? 0.229 5.932 28.073 1.00 13.29 142 ASN C O 1
ATOM 7452 N N . HIS C 1 137 ? 0.233 4.561 29.854 1.00 10.97 143 HIS C N 1
ATOM 7453 C CA . HIS C 1 137 ? -0.835 3.709 29.333 1.00 13.60 143 HIS C CA 1
ATOM 7454 C C . HIS C 1 137 ? -2.077 4.464 28.902 1.00 15.84 143 HIS C C 1
ATOM 7455 O O . HIS C 1 137 ? -2.612 4.225 27.818 1.00 14.89 143 HIS C O 1
ATOM 7462 N N . MET C 1 138 ? -2.526 5.382 29.748 1.00 15.00 144 MET C N 1
ATOM 7463 C CA . MET C 1 138 ? -3.728 6.138 29.452 1.00 16.98 144 MET C CA 1
ATOM 7464 C C . MET C 1 138 ? -3.624 6.981 28.191 1.00 16.81 144 MET C C 1
ATOM 7465 O O . MET C 1 138 ? -4.471 6.881 27.310 1.00 24.07 144 MET C O 1
ATOM 7470 N N . ALA C 1 139 ? -2.559 7.769 28.094 1.00 12.14 145 ALA C N 1
ATOM 7471 C CA . ALA C 1 139 ? -2.329 8.648 26.952 1.00 14.87 145 ALA C CA 1
ATOM 7472 C C . ALA C 1 139 ? -2.286 7.918 25.612 1.00 12.40 145 ALA C C 1
ATOM 7473 O O . ALA C 1 139 ? -2.686 8.467 24.591 1.00 8.68 145 ALA C O 1
ATOM 7475 N N . ILE C 1 140 ? -1.803 6.682 25.624 1.00 11.11 146 ILE C N 1
ATOM 7476 C CA . ILE C 1 140 ? -1.706 5.887 24.404 1.00 14.85 146 ILE C CA 1
ATOM 7477 C C . ILE C 1 140 ? -3.081 5.563 23.814 1.00 16.19 146 ILE C C 1
ATOM 7478 O O . ILE C 1 140 ? -3.333 5.785 22.625 1.00 13.03 146 ILE C O 1
ATOM 7483 N N . PHE C 1 141 ? -3.979 5.068 24.658 1.00 18.68 147 PHE C N 1
ATOM 7484 C CA . PHE C 1 141 ? -5.316 4.699 24.213 1.00 18.92 147 PHE C CA 1
ATOM 7485 C C . PHE C 1 141 ? -6.216 5.898 23.978 1.00 19.01 147 PHE C C 1
ATOM 7486 O O . PHE C 1 141 ? -7.033 5.892 23.057 1.00 25.77 147 PHE C O 1
ATOM 7494 N N . GLU C 1 142 ? -6.045 6.939 24.786 1.00 19.79 148 GLU C N 1
ATOM 7495 C CA . GLU C 1 142 ? -6.845 8.145 24.621 1.00 24.88 148 GLU C CA 1
ATOM 7496 C C . GLU C 1 142 ? -6.363 8.976 23.436 1.00 22.67 148 GLU C C 1
ATOM 7497 O O . GLU C 1 142 ? -7.118 9.780 22.888 1.00 24.20 148 GLU C O 1
ATOM 7503 N N . ASN C 1 143 ? -5.119 8.755 23.015 1.00 22.55 149 ASN C N 1
ATOM 7504 C CA . ASN C 1 143 ? -4.582 9.462 21.854 1.00 22.96 149 ASN C CA 1
ATOM 7505 C C . ASN C 1 143 ? -5.392 9.002 20.644 1.00 17.56 149 ASN C C 1
ATOM 7506 O O . ASN C 1 143 ? -5.448 9.691 19.629 1.00 19.85 149 ASN C O 1
ATOM 7511 N N . GLN C 1 144 ? -6.029 7.840 20.772 1.00 15.26 150 GLN C N 1
ATOM 7512 C CA . GLN C 1 144 ? -6.829 7.281 19.691 1.00 15.43 150 GLN C CA 1
ATOM 7513 C C . GLN C 1 144 ? -8.334 7.455 19.877 1.00 14.76 150 GLN C C 1
ATOM 7514 O O . GLN C 1 144 ? -9.124 7.018 19.042 1.00 14.77 150 GLN C O 1
ATOM 7520 N N . GLY C 1 145 ? -8.724 8.123 20.959 1.00 20.15 151 GLY C N 1
ATOM 7521 C CA . GLY C 1 145 ? -10.133 8.356 21.220 1.00 16.18 151 GLY C CA 1
ATOM 7522 C C . GLY C 1 145 ? -10.854 7.184 21.852 1.00 16.55 151 GLY C C 1
ATOM 7523 O O . GLY C 1 145 ? -12.069 7.051 21.715 1.00 20.02 151 GLY C O 1
ATOM 7524 N N . LEU C 1 146 ? -10.109 6.316 22.526 1.00 17.35 152 LEU C N 1
ATOM 7525 C CA . LEU C 1 146 ? -10.711 5.164 23.182 1.00 15.08 152 LEU C CA 1
ATOM 7526 C C . LEU C 1 146 ? -10.970 5.529 24.638 1.00 17.67 152 LEU C C 1
ATOM 7527 O O . LEU C 1 146 ? -10.156 6.206 25.265 1.00 20.71 152 LEU C O 1
ATOM 7532 N N . LYS C 1 147 ? -12.136 5.152 25.153 1.00 17.68 153 LYS C N 1
ATOM 7533 C CA . LYS C 1 147 ? -12.464 5.429 26.545 1.00 20.95 153 LYS C CA 1
ATOM 7534 C C . LYS C 1 147 ? -11.824 4.359 27.409 1.00 21.18 153 LYS C C 1
ATOM 7535 O O . LYS C 1 147 ? -11.863 3.174 27.074 1.00 15.38 153 LYS C O 1
ATOM 7541 N N . THR C 1 148 ? -11.217 4.792 28.509 1.00 19.76 154 THR C N 1
ATOM 7542 C CA . THR C 1 148 ? -10.560 3.879 29.434 1.00 21.52 154 THR C CA 1
ATOM 7543 C C . THR C 1 148 ? -11.249 3.839 30.796 1.00 21.76 154 THR C C 1
ATOM 7544 O O . THR C 1 148 ? -11.762 4.847 31.285 1.00 20.14 154 THR C O 1
ATOM 7548 N N . ALA C 1 149 ? -11.299 2.651 31.380 1.00 21.79 155 ALA C N 1
ATOM 7549 C CA . ALA C 1 149 ? -11.883 2.479 32.698 1.00 20.64 155 ALA C CA 1
ATOM 7550 C C . ALA C 1 149 ? -10.759 1.896 33.538 1.00 24.14 155 ALA C C 1
ATOM 7551 O O . ALA C 1 149 ? -9.600 1.900 33.110 1.00 25.91 155 ALA C O 1
ATOM 7553 N N . THR C 1 150 ? -11.082 1.369 34.712 1.00 24.86 156 THR C N 1
ATOM 7554 C CA . THR C 1 150 ? -10.037 0.816 35.559 1.00 23.65 156 THR C CA 1
ATOM 7555 C C . THR C 1 150 ? -10.488 -0.339 36.440 1.00 16.87 156 THR C C 1
ATOM 7556 O O . THR C 1 150 ? -11.679 -0.502 36.712 1.00 16.79 156 THR C O 1
ATOM 7560 N N . TYR C 1 151 ? -9.532 -1.189 36.804 1.00 15.96 158 TYR C N 1
ATOM 7561 C CA . TYR C 1 151 ? -9.790 -2.323 37.680 1.00 13.84 158 TYR C CA 1
ATOM 7562 C C . TYR C 1 151 ? -8.837 -2.278 38.872 1.00 16.35 158 TYR C C 1
ATOM 7563 O O . TYR C 1 151 ? -7.688 -1.837 38.748 1.00 13.94 158 TYR C O 1
ATOM 7572 N N . PRO C 1 152 ? -9.327 -2.688 40.058 1.00 18.19 159 PRO C N 1
ATOM 7573 C CA . PRO C 1 152 ? -8.577 -2.715 41.319 1.00 17.35 159 PRO C CA 1
ATOM 7574 C C . PRO C 1 152 ? -7.374 -3.635 41.245 1.00 14.03 159 PRO C C 1
ATOM 7575 O O . PRO C 1 152 ? -7.490 -4.789 40.829 1.00 14.33 159 PRO C O 1
ATOM 7579 N N . TYR C 1 153 ? -6.228 -3.139 41.691 1.00 15.56 160 TYR C N 1
ATOM 7580 C CA . TYR C 1 153 ? -5.023 -3.940 41.649 1.00 18.63 160 TYR C CA 1
ATOM 7581 C C . TYR C 1 153 ? -4.223 -3.874 42.942 1.00 18.32 160 TYR C C 1
ATOM 7582 O O . TYR C 1 153 ? -3.976 -4.897 43.574 1.00 22.74 160 TYR C O 1
ATOM 7591 N N . TRP C 1 154 ? -3.827 -2.669 43.330 1.00 20.02 161 TRP C N 1
ATOM 7592 C CA . TRP C 1 154 ? -3.038 -2.468 44.537 1.00 20.65 161 TRP C CA 1
ATOM 7593 C C . TRP C 1 154 ? -3.872 -2.179 45.786 1.00 24.07 161 TRP C C 1
ATOM 7594 O O . TRP C 1 154 ? -4.553 -1.158 45.869 1.00 28.44 161 TRP C O 1
ATOM 7605 N N . ALA C 1 155 ? -3.846 -3.111 46.735 1.00 27.93 162 ALA C N 1
ATOM 7606 C CA . ALA C 1 155 ? -4.553 -2.950 48.002 1.00 29.62 162 ALA C CA 1
ATOM 7607 C C . ALA C 1 155 ? -3.608 -2.128 48.882 1.00 33.45 162 ALA C C 1
ATOM 7608 O O . ALA C 1 155 ? -2.660 -2.653 49.470 1.00 27.54 162 ALA C O 1
ATOM 7610 N N . ASN C 1 156 ? -3.870 -0.825 48.928 1.00 37.87 163 ASN C N 1
ATOM 7611 C CA . ASN C 1 156 ? -3.065 0.150 49.659 1.00 41.54 163 ASN C CA 1
ATOM 7612 C C . ASN C 1 156 ? -2.637 -0.131 51.108 1.00 41.98 163 ASN C C 1
ATOM 7613 O O . ASN C 1 156 ? -1.447 -0.298 51.378 1.00 38.52 163 ASN C O 1
ATOM 7618 N N . GLU C 1 157 ? -3.599 -0.165 52.030 1.00 42.28 164 GLU C N 1
ATOM 7619 C CA . GLU C 1 157 ? -3.319 -0.373 53.455 1.00 42.13 164 GLU C CA 1
ATOM 7620 C C . GLU C 1 157 ? -2.702 -1.709 53.850 1.00 39.86 164 GLU C C 1
ATOM 7621 O O . GLU C 1 157 ? -2.248 -1.872 54.985 1.00 43.74 164 GLU C O 1
ATOM 7627 N N . THR C 1 158 ? -2.684 -2.659 52.924 1.00 35.33 165 THR C N 1
ATOM 7628 C CA . THR C 1 158 ? -2.120 -3.971 53.203 1.00 29.48 165 THR C CA 1
ATOM 7629 C C . THR C 1 158 ? -1.042 -4.366 52.190 1.00 26.90 165 THR C C 1
ATOM 7630 O O . THR C 1 158 ? -0.595 -5.511 52.167 1.00 26.91 165 THR C O 1
ATOM 7634 N N . LYS C 1 159 ? -0.627 -3.404 51.365 1.00 25.00 166 LYS C N 1
ATOM 7635 C CA . LYS C 1 159 ? 0.411 -3.601 50.343 1.00 25.66 166 LYS C CA 1
ATOM 7636 C C . LYS C 1 159 ? 0.372 -4.928 49.597 1.00 23.41 166 LYS C C 1
ATOM 7637 O O . LYS C 1 159 ? 1.415 -5.502 49.273 1.00 22.08 166 LYS C O 1
ATOM 7643 N N . SER C 1 160 ? -0.834 -5.400 49.305 1.00 25.10 167 SER C N 1
ATOM 7644 C CA . SER C 1 160 ? -1.000 -6.661 48.599 1.00 24.29 167 SER C CA 1
ATOM 7645 C C . SER C 1 160 ? -1.870 -6.527 47.354 1.00 24.28 167 SER C C 1
ATOM 7646 O O . SER C 1 160 ? -2.229 -5.421 46.956 1.00 25.61 167 SER C O 1
ATOM 7649 N N . LEU C 1 161 ? -2.157 -7.660 46.718 1.00 26.00 168 LEU C N 1
ATOM 7650 C CA . LEU C 1 161 ? -2.968 -7.692 45.507 1.00 23.81 168 LEU C CA 1
ATOM 7651 C C . LEU C 1 161 ? -4.457 -7.833 45.817 1.00 21.42 168 LEU C C 1
ATOM 7652 O O . LEU C 1 161 ? -4.865 -8.722 46.556 1.00 21.79 168 LEU C O 1
ATOM 7657 N N . ASP C 1 162 ? -5.258 -6.945 45.236 1.00 19.47 169 ASP C N 1
ATOM 7658 C CA . ASP C 1 162 ? -6.705 -6.941 45.421 1.00 14.98 169 ASP C CA 1
ATOM 7659 C C . ASP C 1 162 ? -7.340 -7.904 44.409 1.00 15.18 169 ASP C C 1
ATOM 7660 O O . ASP C 1 162 ? -8.122 -7.501 43.547 1.00 14.51 169 ASP C O 1
ATOM 7665 N N . LEU C 1 163 ? -7.009 -9.184 44.552 1.00 18.44 170 LEU C N 1
ATOM 7666 C CA . LEU C 1 163 ? -7.498 -10.247 43.677 1.00 19.94 170 LEU C CA 1
ATOM 7667 C C . LEU C 1 163 ? -9.020 -10.270 43.555 1.00 25.54 170 LEU C C 1
ATOM 7668 O O . LEU C 1 163 ? -9.556 -10.271 42.444 1.00 24.46 170 LEU C O 1
ATOM 7673 N N . ASN C 1 164 ? -9.709 -10.273 44.693 1.00 26.31 171 ASN C N 1
ATOM 7674 C CA . ASN C 1 164 ? -11.168 -10.287 44.712 1.00 27.78 171 ASN C CA 1
ATOM 7675 C C . ASN C 1 164 ? -11.746 -9.126 43.895 1.00 23.06 171 ASN C C 1
ATOM 7676 O O . ASN C 1 164 ? -12.626 -9.326 43.058 1.00 26.69 171 ASN C O 1
ATOM 7681 N N . GLY C 1 165 ? -11.237 -7.921 44.134 1.00 20.48 172 GLY C N 1
ATOM 7682 C CA . GLY C 1 165 ? -11.708 -6.755 43.408 1.00 15.72 172 GLY C CA 1
ATOM 7683 C C . GLY C 1 165 ? -11.313 -6.779 41.942 1.00 14.49 172 GLY C C 1
ATOM 7684 O O . GLY C 1 165 ? -12.006 -6.219 41.098 1.00 11.31 172 GLY C O 1
ATOM 7685 N N . PHE C 1 166 ? -10.195 -7.434 41.646 1.00 15.87 173 PHE C N 1
ATOM 7686 C CA . PHE C 1 166 ? -9.686 -7.550 40.283 1.00 18.07 173 PHE C CA 1
ATOM 7687 C C . PHE C 1 166 ? -10.685 -8.399 39.499 1.00 16.55 173 PHE C C 1
ATOM 7688 O O . PHE C 1 166 ? -11.143 -8.007 38.432 1.00 19.32 173 PHE C O 1
ATOM 7696 N N . LEU C 1 167 ? -11.051 -9.539 40.073 1.00 20.99 174 LEU C N 1
ATOM 7697 C CA . LEU C 1 167 ? -11.988 -10.467 39.453 1.00 22.33 174 LEU C CA 1
ATOM 7698 C C . LEU C 1 167 ? -13.394 -9.889 39.345 1.00 25.20 174 LEU C C 1
ATOM 7699 O O . LEU C 1 167 ? -14.122 -10.179 38.397 1.00 30.67 174 LEU C O 1
ATOM 7704 N N . ASN C 1 168 ? -13.766 -9.069 40.321 1.00 27.55 175 ASN C N 1
ATOM 7705 C CA . ASN C 1 168 ? -15.078 -8.435 40.340 1.00 27.34 175 ASN C CA 1
ATOM 7706 C C . ASN C 1 168 ? -15.221 -7.476 39.160 1.00 26.75 175 ASN C C 1
ATOM 7707 O O . ASN C 1 168 ? -16.284 -7.388 38.548 1.00 27.30 175 ASN C O 1
ATOM 7712 N N . ALA C 1 169 ? -14.140 -6.768 38.843 1.00 21.31 176 ALA C N 1
ATOM 7713 C CA . ALA C 1 169 ? -14.135 -5.816 37.739 1.00 22.39 176 ALA C CA 1
ATOM 7714 C C . ALA C 1 169 ? -14.305 -6.523 36.397 1.00 20.95 176 ALA C C 1
ATOM 7715 O O . ALA C 1 169 ? -15.008 -6.033 35.513 1.00 24.16 176 ALA C O 1
ATOM 7717 N N . ILE C 1 170 ? -13.661 -7.678 36.256 1.00 21.75 177 ILE C N 1
ATOM 7718 C CA . ILE C 1 170 ? -13.739 -8.462 35.032 1.00 21.48 177 ILE C CA 1
ATOM 7719 C C . ILE C 1 170 ? -15.172 -8.950 34.821 1.00 27.62 177 ILE C C 1
ATOM 7720 O O . ILE C 1 170 ? -15.641 -9.056 33.689 1.00 26.36 177 ILE C O 1
ATOM 7725 N N . GLN C 1 171 ? -15.871 -9.215 35.921 1.00 31.35 178 GLN C N 1
ATOM 7726 C CA . GLN C 1 171 ? -17.247 -9.695 35.857 1.00 36.47 178 GLN C CA 1
ATOM 7727 C C . GLN C 1 171 ? -18.289 -8.605 35.632 1.00 34.76 178 GLN C C 1
ATOM 7728 O O . GLN C 1 171 ? -19.362 -8.877 35.099 1.00 33.21 178 GLN C O 1
ATOM 7734 N N . LYS C 1 172 ? -17.982 -7.378 36.044 1.00 34.73 179 LYS C N 1
ATOM 7735 C CA . LYS C 1 172 ? -18.917 -6.269 35.873 1.00 36.74 179 LYS C CA 1
ATOM 7736 C C . LYS C 1 172 ? -18.649 -5.452 34.613 1.00 34.78 179 LYS C C 1
ATOM 7737 O O . LYS C 1 172 ? -19.410 -4.543 34.286 1.00 32.07 179 LYS C O 1
ATOM 7743 N N . ALA C 1 173 ? -17.551 -5.759 33.928 1.00 32.07 180 ALA C N 1
ATOM 7744 C CA . ALA C 1 173 ? -17.203 -5.070 32.691 1.00 29.52 180 ALA C CA 1
ATOM 7745 C C . ALA C 1 173 ? -18.027 -5.698 31.571 1.00 26.34 180 ALA C C 1
ATOM 7746 O O . ALA C 1 173 ? -18.287 -6.900 31.587 1.00 24.04 180 ALA C O 1
ATOM 7748 N N . PRO C 1 174 ? -18.473 -4.887 30.598 1.00 25.60 181 PRO C N 1
ATOM 7749 C CA . PRO C 1 174 ? -19.271 -5.401 29.480 1.00 23.39 181 PRO C CA 1
ATOM 7750 C C . PRO C 1 174 ? -18.456 -6.348 28.603 1.00 26.50 181 PRO C C 1
ATOM 7751 O O . PRO C 1 174 ? -17.259 -6.135 28.412 1.00 29.37 181 PRO C O 1
ATOM 7755 N N . GLU C 1 175 ? -19.099 -7.401 28.093 1.00 25.36 182 GLU C N 1
ATOM 7756 C CA . GLU C 1 175 ? -18.430 -8.379 27.228 1.00 25.24 182 GLU C CA 1
ATOM 7757 C C . GLU C 1 175 ? -17.588 -7.738 26.134 1.00 25.11 182 GLU C C 1
ATOM 7758 O O . GLU C 1 175 ? -17.906 -6.655 25.640 1.00 28.61 182 GLU C O 1
ATOM 7764 N N . GLY C 1 176 ? -16.526 -8.429 25.739 1.00 21.53 183 GLY C N 1
ATOM 7765 C CA . GLY C 1 176 ? -15.662 -7.912 24.699 1.00 17.62 183 GLY C CA 1
ATOM 7766 C C . GLY C 1 176 ? -14.834 -6.703 25.089 1.00 16.32 183 GLY C C 1
ATOM 7767 O O . GLY C 1 176 ? -14.359 -5.992 24.209 1.00 18.61 183 GLY C O 1
ATOM 7768 N N . SER C 1 177 ? -14.662 -6.453 26.388 1.00 17.47 184 SER C N 1
ATOM 7769 C CA . SER C 1 177 ? -13.855 -5.317 26.844 1.00 12.42 184 SER C CA 1
ATOM 7770 C C . SER C 1 177 ? -12.361 -5.634 26.724 1.00 11.20 184 SER C C 1
ATOM 7771 O O . SER C 1 177 ? -11.974 -6.800 26.671 1.00 15.78 184 SER C O 1
ATOM 7774 N N . ILE C 1 178 ? -11.530 -4.596 26.647 1.00 14.46 185 ILE C N 1
ATOM 7775 C CA . ILE C 1 178 ? -10.082 -4.777 26.512 1.00 14.01 185 ILE C CA 1
ATOM 7776 C C . ILE C 1 178 ? -9.381 -4.674 27.867 1.00 14.66 185 ILE C C 1
ATOM 7777 O O . ILE C 1 178 ? -9.374 -3.610 28.475 1.00 12.87 185 ILE C O 1
ATOM 7782 N N . PHE C 1 179 ? -8.763 -5.761 28.318 1.00 14.67 186 PHE C N 1
ATOM 7783 C CA . PHE C 1 179 ? -8.048 -5.742 29.590 1.00 13.48 186 PHE C CA 1
ATOM 7784 C C . PHE C 1 179 ? -6.538 -5.721 29.405 1.00 14.31 186 PHE C C 1
ATOM 7785 O O . PHE C 1 179 ? -5.927 -6.742 29.076 1.00 10.86 186 PHE C O 1
ATOM 7793 N N . VAL C 1 180 ? -5.945 -4.543 29.592 1.00 12.51 187 VAL C N 1
ATOM 7794 C CA . VAL C 1 180 ? -4.499 -4.383 29.456 1.00 15.15 187 VAL C CA 1
ATOM 7795 C C . VAL C 1 180 ? -3.800 -4.967 30.685 1.00 11.37 187 VAL C C 1
ATOM 7796 O O . VAL C 1 180 ? -3.852 -4.398 31.774 1.00 12.92 187 VAL C O 1
ATOM 7800 N N . LEU C 1 181 ? -3.143 -6.105 30.489 1.00 11.03 188 LEU C N 1
ATOM 7801 C CA . LEU C 1 181 ? -2.448 -6.803 31.561 1.00 10.32 188 LEU C CA 1
ATOM 7802 C C . LEU C 1 181 ? -0.926 -6.749 31.456 1.00 10.98 188 LEU C C 1
ATOM 7803 O O . LEU C 1 181 ? -0.371 -6.789 30.361 1.00 11.64 188 LEU C O 1
ATOM 7808 N N . HIS C 1 182 ? -0.265 -6.683 32.610 1.00 9.25 189 HIS C N 1
ATOM 7809 C CA . HIS C 1 182 ? 1.197 -6.677 32.700 1.00 13.42 189 HIS C CA 1
ATOM 7810 C C . HIS C 1 182 ? 1.607 -8.149 32.794 1.00 12.24 189 HIS C C 1
ATOM 7811 O O . HIS C 1 182 ? 1.228 -8.846 33.739 1.00 17.40 189 HIS C O 1
ATOM 7818 N N . SER C 1 183 ? 2.354 -8.627 31.805 1.00 13.15 190 SER C N 1
ATOM 7819 C CA . SER C 1 183 ? 2.780 -10.026 31.760 1.00 14.66 190 SER C CA 1
ATOM 7820 C C . SER C 1 183 ? 3.497 -10.503 33.019 1.00 13.42 190 SER C C 1
ATOM 7821 O O . SER C 1 183 ? 3.275 -11.616 33.492 1.00 9.81 190 SER C O 1
ATOM 7824 N N . CYS C 1 184 ? 4.375 -9.656 33.535 1.00 11.64 191 CYS C N 1
ATOM 7825 C CA . CYS C 1 184 ? 5.146 -9.954 34.734 1.00 15.67 191 CYS C CA 1
ATOM 7826 C C . CYS C 1 184 ? 5.872 -8.665 35.091 1.00 17.16 191 CYS C C 1
ATOM 7827 O O . CYS C 1 184 ? 5.976 -7.754 34.263 1.00 15.86 191 CYS C O 1
ATOM 7830 N N . ALA C 1 185 ? 6.398 -8.600 36.309 1.00 16.23 192 ALA C N 1
ATOM 7831 C CA . ALA C 1 185 ? 7.109 -7.417 36.765 1.00 13.60 192 ALA C CA 1
ATOM 7832 C C . ALA C 1 185 ? 6.229 -6.181 36.592 1.00 12.75 192 ALA C C 1
ATOM 7833 O O . ALA C 1 185 ? 6.564 -5.272 35.833 1.00 11.79 192 ALA C O 1
ATOM 7835 N N . HIS C 1 186 ? 5.097 -6.170 37.294 1.00 12.70 193 HIS C N 1
ATOM 7836 C CA . HIS C 1 186 ? 4.146 -5.068 37.222 1.00 13.33 193 HIS C CA 1
ATOM 7837 C C . HIS C 1 186 ? 4.830 -3.717 37.447 1.00 17.44 193 HIS C C 1
ATOM 7838 O O . HIS C 1 186 ? 5.442 -3.498 38.485 1.00 18.72 193 HIS C O 1
ATOM 7845 N N . ASN C 1 187 ? 4.777 -2.881 36.413 1.00 17.21 194 ASN C N 1
ATOM 7846 C CA . ASN C 1 187 ? 5.331 -1.533 36.485 1.00 20.46 194 ASN C CA 1
ATOM 7847 C C . ASN C 1 187 ? 3.997 -0.853 36.793 1.00 21.95 194 ASN C C 1
ATOM 7848 O O . ASN C 1 187 ? 3.066 -1.045 36.008 1.00 27.49 194 ASN C O 1
ATOM 7853 N N . PRO C 1 188 ? 3.857 -0.056 37.867 1.00 22.76 195 PRO C N 1
ATOM 7854 C CA . PRO C 1 188 ? 4.521 0.527 39.051 1.00 19.76 195 PRO C CA 1
ATOM 7855 C C . PRO C 1 188 ? 4.744 -0.236 40.371 1.00 19.45 195 PRO C C 1
ATOM 7856 O O . PRO C 1 188 ? 5.698 0.032 41.110 1.00 19.53 195 PRO C O 1
ATOM 7860 N N . THR C 1 189 ? 3.755 -1.041 40.744 1.00 23.12 196 THR C N 1
ATOM 7861 C CA . THR C 1 189 ? 3.761 -1.776 42.009 1.00 22.68 196 THR C CA 1
ATOM 7862 C C . THR C 1 189 ? 4.794 -2.870 42.168 1.00 24.45 196 THR C C 1
ATOM 7863 O O . THR C 1 189 ? 5.259 -3.123 43.276 1.00 26.41 196 THR C O 1
ATOM 7867 N N . GLY C 1 190 ? 5.152 -3.523 41.069 1.00 28.42 197 GLY C N 1
ATOM 7868 C CA . GLY C 1 190 ? 6.130 -4.599 41.136 1.00 21.93 197 GLY C CA 1
ATOM 7869 C C . GLY C 1 190 ? 5.536 -5.813 41.830 1.00 24.21 197 GLY C C 1
ATOM 7870 O O . GLY C 1 190 ? 6.244 -6.717 42.281 1.00 24.04 197 GLY C O 1
ATOM 7871 N N . LEU C 1 191 ? 4.213 -5.814 41.922 1.00 23.70 198 LEU C N 1
ATOM 7872 C CA . LEU C 1 191 ? 3.476 -6.887 42.561 1.00 24.42 198 LEU C CA 1
ATOM 7873 C C . LEU C 1 191 ? 2.751 -7.640 41.459 1.00 21.53 198 LEU C C 1
ATOM 7874 O O . LEU C 1 191 ? 2.046 -7.036 40.656 1.00 21.68 198 LEU C O 1
ATOM 7879 N N . ASP C 1 192 ? 2.929 -8.955 41.426 1.00 19.32 199 ASP C N 1
ATOM 7880 C CA . ASP C 1 192 ? 2.309 -9.796 40.407 1.00 19.60 199 ASP C CA 1
ATOM 7881 C C . ASP C 1 192 ? 1.484 -10.934 40.988 1.00 19.31 199 ASP C C 1
ATOM 7882 O O . ASP C 1 192 ? 1.767 -11.421 42.082 1.00 14.64 199 ASP C O 1
ATOM 7887 N N . PRO C 1 193 ? 0.419 -11.345 40.280 1.00 18.28 200 PRO C N 1
ATOM 7888 C CA . PRO C 1 193 ? -0.394 -12.452 40.788 1.00 19.87 200 PRO C CA 1
ATOM 7889 C C . PRO C 1 193 ? 0.385 -13.757 40.627 1.00 19.68 200 PRO C C 1
ATOM 7890 O O . PRO C 1 193 ? 1.232 -13.868 39.734 1.00 21.55 200 PRO C O 1
ATOM 7894 N N . THR C 1 194 ? 0.144 -14.715 41.520 1.00 17.61 201 THR C N 1
ATOM 7895 C CA . THR C 1 194 ? 0.822 -16.011 41.455 1.00 15.86 201 THR C CA 1
ATOM 7896 C C . THR C 1 194 ? 0.249 -16.802 40.281 1.00 21.40 201 THR C C 1
ATOM 7897 O O . THR C 1 194 ? -0.749 -16.395 39.690 1.00 22.16 201 THR C O 1
ATOM 7901 N N . SER C 1 195 ? 0.876 -17.928 39.949 1.00 21.68 202 SER C N 1
ATOM 7902 C CA . SER C 1 195 ? 0.411 -18.771 38.850 1.00 21.60 202 SER C CA 1
ATOM 7903 C C . SER C 1 195 ? -1.055 -19.149 39.061 1.00 24.26 202 SER C C 1
ATOM 7904 O O . SER C 1 195 ? -1.863 -19.070 38.136 1.00 26.75 202 SER C O 1
ATOM 7907 N N . GLU C 1 196 ? -1.391 -19.510 40.299 1.00 24.38 203 GLU C N 1
ATOM 7908 C CA . GLU C 1 196 ? -2.747 -19.902 40.671 1.00 24.52 203 GLU C CA 1
ATOM 7909 C C . GLU C 1 196 ? -3.740 -18.763 40.518 1.00 19.77 203 GLU C C 1
ATOM 7910 O O . GLU C 1 196 ? -4.908 -18.991 40.207 1.00 18.16 203 GLU C O 1
ATOM 7916 N N . GLN C 1 197 ? -3.282 -17.542 40.771 1.00 18.53 204 GLN C N 1
ATOM 7917 C CA . GLN C 1 197 ? -4.140 -16.375 40.641 1.00 17.31 204 GLN C CA 1
ATOM 7918 C C . GLN C 1 197 ? -4.369 -16.020 39.174 1.00 19.54 204 GLN C C 1
ATOM 7919 O O . GLN C 1 197 ? -5.473 -15.620 38.800 1.00 13.29 204 GLN C O 1
ATOM 7925 N N . TRP C 1 198 ? -3.340 -16.213 38.347 1.00 18.02 205 TRP C N 1
ATOM 7926 C CA . TRP C 1 198 ? -3.419 -15.945 36.910 1.00 15.74 205 TRP C CA 1
ATOM 7927 C C . TRP C 1 198 ? -4.431 -16.873 36.256 1.00 16.59 205 TRP C C 1
ATOM 7928 O O . TRP C 1 198 ? -5.069 -16.515 35.267 1.00 21.01 205 TRP C O 1
ATOM 7939 N N . VAL C 1 199 ? -4.539 -18.087 36.782 1.00 21.47 206 VAL C N 1
ATOM 7940 C CA . VAL C 1 199 ? -5.483 -19.064 36.252 1.00 20.91 206 VAL C CA 1
ATOM 7941 C C . VAL C 1 199 ? -6.899 -18.523 36.439 1.00 22.26 206 VAL C C 1
ATOM 7942 O O . VAL C 1 199 ? -7.699 -18.527 35.504 1.00 22.55 206 VAL C O 1
ATOM 7946 N N . GLN C 1 200 ? -7.183 -18.020 37.639 1.00 21.88 207 GLN C N 1
ATOM 7947 C CA . GLN C 1 200 ? -8.491 -17.454 37.959 1.00 22.50 207 GLN C CA 1
ATOM 7948 C C . GLN C 1 200 ? -8.745 -16.186 37.148 1.00 22.48 207 GLN C C 1
ATOM 7949 O O . GLN C 1 200 ? -9.869 -15.922 36.724 1.00 18.08 207 GLN C O 1
ATOM 7955 N N . ILE C 1 201 ? -7.696 -15.388 36.970 1.00 21.30 208 ILE C N 1
ATOM 7956 C CA . ILE C 1 201 ? -7.794 -14.143 36.222 1.00 22.05 208 ILE C CA 1
ATOM 7957 C C . ILE C 1 201 ? -8.111 -14.412 34.748 1.00 23.89 208 ILE C C 1
ATOM 7958 O O . ILE C 1 201 ? -9.009 -13.783 34.181 1.00 27.02 208 ILE C O 1
ATOM 7963 N N . VAL C 1 202 ? -7.426 -15.388 34.154 1.00 20.81 209 VAL C N 1
ATOM 7964 C CA . VAL C 1 202 ? -7.655 -15.735 32.755 1.00 21.12 209 VAL C CA 1
ATOM 7965 C C . VAL C 1 202 ? -9.000 -16.454 32.573 1.00 20.68 209 VAL C C 1
ATOM 7966 O O . VAL C 1 202 ? -9.673 -16.257 31.561 1.00 16.18 209 VAL C O 1
ATOM 7970 N N . ASP C 1 203 ? -9.394 -17.266 33.556 1.00 19.28 210 ASP C N 1
ATOM 7971 C CA . ASP C 1 203 ? -10.671 -17.995 33.497 1.00 21.24 210 ASP C CA 1
ATOM 7972 C C . ASP C 1 203 ? -11.871 -17.057 33.525 1.00 22.53 210 ASP C C 1
ATOM 7973 O O . ASP C 1 203 ? -12.953 -17.406 33.049 1.00 26.77 210 ASP C O 1
ATOM 7978 N N . ALA C 1 204 ? -11.679 -15.886 34.124 1.00 21.10 211 ALA C N 1
ATOM 7979 C CA . ALA C 1 204 ? -12.722 -14.878 34.211 1.00 23.13 211 ALA C CA 1
ATOM 7980 C C . ALA C 1 204 ? -12.778 -14.131 32.886 1.00 24.66 211 ALA C C 1
ATOM 7981 O O . ALA C 1 204 ? -13.855 -13.802 32.393 1.00 27.68 211 ALA C O 1
ATOM 7983 N N . ILE C 1 205 ? -11.604 -13.872 32.316 1.00 22.09 212 ILE C N 1
ATOM 7984 C CA . ILE C 1 205 ? -11.498 -13.161 31.049 1.00 19.64 212 ILE C CA 1
ATOM 7985 C C . ILE C 1 205 ? -12.138 -13.961 29.912 1.00 23.08 212 ILE C C 1
ATOM 7986 O O . ILE C 1 205 ? -12.837 -13.399 29.070 1.00 22.05 212 ILE C O 1
ATOM 7991 N N . ALA C 1 206 ? -11.944 -15.277 29.931 1.00 22.67 213 ALA C N 1
ATOM 7992 C CA . ALA C 1 206 ? -12.497 -16.160 28.909 1.00 20.19 213 ALA C CA 1
ATOM 7993 C C . ALA C 1 206 ? -14.006 -16.310 29.048 1.00 24.66 213 ALA C C 1
ATOM 7994 O O . ALA C 1 206 ? -14.720 -16.406 28.049 1.00 21.66 213 ALA C O 1
ATOM 7996 N N . SER C 1 207 ? -14.488 -16.331 30.288 1.00 26.56 214 SER C N 1
ATOM 7997 C CA . SER C 1 207 ? -15.917 -16.471 30.548 1.00 29.36 214 SER C CA 1
ATOM 7998 C C . SER C 1 207 ? -16.688 -15.262 30.025 1.00 29.42 214 SER C C 1
ATOM 7999 O O . SER C 1 207 ? -17.757 -15.406 29.429 1.00 35.99 214 SER C O 1
ATOM 8002 N N . LYS C 1 208 ? -16.113 -14.079 30.208 1.00 25.91 215 LYS C N 1
ATOM 8003 C CA . LYS C 1 208 ? -16.729 -12.833 29.767 1.00 25.07 215 LYS C CA 1
ATOM 8004 C C . LYS C 1 208 ? -16.389 -12.413 28.333 1.00 27.12 215 LYS C C 1
ATOM 8005 O O . LYS C 1 208 ? -16.785 -11.332 27.886 1.00 26.03 215 LYS C O 1
ATOM 8011 N N . ASN C 1 209 ? -15.664 -13.270 27.617 1.00 26.49 216 ASN C N 1
ATOM 8012 C CA . ASN C 1 209 ? -15.271 -12.996 26.235 1.00 27.05 216 ASN C CA 1
ATOM 8013 C C . ASN C 1 209 ? -14.488 -11.695 26.086 1.00 25.67 216 ASN C C 1
ATOM 8014 O O . ASN C 1 209 ? -14.701 -10.943 25.137 1.00 25.89 216 ASN C O 1
ATOM 8019 N N . HIS C 1 210 ? -13.601 -11.420 27.038 1.00 24.01 217 HIS C N 1
ATOM 8020 C CA . HIS C 1 210 ? -12.794 -10.210 26.983 1.00 19.84 217 HIS C CA 1
ATOM 8021 C C . HIS C 1 210 ? -11.542 -10.435 26.139 1.00 20.42 217 HIS C C 1
ATOM 8022 O O . HIS C 1 210 ? -11.129 -11.575 25.900 1.00 15.87 217 HIS C O 1
ATOM 8029 N N . ILE C 1 211 ? -10.971 -9.334 25.663 1.00 21.17 218 ILE C N 1
ATOM 8030 C CA . ILE C 1 211 ? -9.757 -9.361 24.856 1.00 20.48 218 ILE C CA 1
ATOM 8031 C C . ILE C 1 211 ? -8.579 -8.998 25.752 1.00 20.03 218 ILE C C 1
ATOM 8032 O O . ILE C 1 211 ? -8.497 -7.882 26.265 1.00 20.19 218 ILE C O 1
ATOM 8037 N N . ALA C 1 212 ? -7.697 -9.965 25.975 1.00 20.21 219 ALA C N 1
ATOM 8038 C CA . ALA C 1 212 ? -6.526 -9.755 26.811 1.00 17.66 219 ALA C CA 1
ATOM 8039 C C . ALA C 1 212 ? -5.354 -9.207 26.008 1.00 15.88 219 ALA C C 1
ATOM 8040 O O . ALA C 1 212 ? -5.016 -9.726 24.944 1.00 11.82 219 ALA C O 1
ATOM 8042 N N . LEU C 1 213 ? -4.781 -8.116 26.500 1.00 14.21 220 LEU C N 1
ATOM 8043 C CA . LEU C 1 213 ? -3.622 -7.500 25.867 1.00 16.06 220 LEU C CA 1
ATOM 8044 C C . LEU C 1 213 ? -2.486 -7.612 26.875 1.00 16.32 220 LEU C C 1
ATOM 8045 O O . LEU C 1 213 ? -2.546 -7.005 27.939 1.00 21.48 220 LEU C O 1
ATOM 8050 N N . PHE C 1 214 ? -1.485 -8.430 26.571 1.00 15.71 221 PHE C N 1
ATOM 8051 C CA . PHE C 1 214 ? -0.354 -8.598 27.471 1.00 16.31 221 PHE C CA 1
ATOM 8052 C C . PHE C 1 214 ? 0.801 -7.657 27.153 1.00 18.24 221 PHE C C 1
ATOM 8053 O O . PHE C 1 214 ? 1.490 -7.814 26.147 1.00 15.93 221 PHE C O 1
ATOM 8061 N N . ASP C 1 215 ? 0.973 -6.655 28.005 1.00 18.13 222 ASP C N 1
ATOM 8062 C CA . ASP C 1 215 ? 2.050 -5.690 27.872 1.00 14.13 222 ASP C CA 1
ATOM 8063 C C . ASP C 1 215 ? 3.290 -6.369 28.437 1.00 14.76 222 ASP C C 1
ATOM 8064 O O . ASP C 1 215 ? 3.417 -6.525 29.649 1.00 10.77 222 ASP C O 1
ATOM 8069 N N . THR C 1 216 ? 4.178 -6.815 27.554 1.00 14.16 223 THR C N 1
ATOM 8070 C CA . THR C 1 216 ? 5.390 -7.509 27.976 1.00 11.31 223 THR C CA 1
ATOM 8071 C C . THR C 1 216 ? 6.655 -6.681 27.767 1.00 13.81 223 THR C C 1
ATOM 8072 O O . THR C 1 216 ? 7.378 -6.873 26.791 1.00 10.83 223 THR C O 1
ATOM 8076 N N . ALA C 1 217 ? 6.930 -5.780 28.707 1.00 10.00 224 ALA C N 1
ATOM 8077 C CA . ALA C 1 217 ? 8.104 -4.920 28.631 1.00 16.00 224 ALA C CA 1
ATOM 8078 C C . ALA C 1 217 ? 9.238 -5.364 29.556 1.00 14.26 224 ALA C C 1
ATOM 8079 O O . ALA C 1 217 ? 10.347 -4.828 29.477 1.00 15.14 224 ALA C O 1
ATOM 8081 N N . TYR C 1 218 ? 8.970 -6.367 30.392 1.00 14.00 225 TYR C N 1
ATOM 8082 C CA . TYR C 1 218 ? 9.945 -6.855 31.367 1.00 15.82 225 TYR C CA 1
ATOM 8083 C C . TYR C 1 218 ? 10.183 -8.361 31.432 1.00 14.55 225 TYR C C 1
ATOM 8084 O O . TYR C 1 218 ? 10.533 -8.880 32.491 1.00 15.88 225 TYR C O 1
ATOM 8093 N N . GLN C 1 219 ? 10.020 -9.064 30.319 1.00 15.58 226 GLN C N 1
ATOM 8094 C CA . GLN C 1 219 ? 10.234 -10.508 30.325 1.00 13.34 226 GLN C CA 1
ATOM 8095 C C . GLN C 1 219 ? 11.693 -10.826 30.637 1.00 14.72 226 GLN C C 1
ATOM 8096 O O . GLN C 1 219 ? 12.589 -10.501 29.859 1.00 15.52 226 GLN C O 1
ATOM 8102 N N . GLY C 1 220 ? 11.912 -11.459 31.785 1.00 11.75 227 GLY C N 1
ATOM 8103 C CA . GLY C 1 220 ? 13.252 -11.806 32.222 1.00 14.58 227 GLY C CA 1
ATOM 8104 C C . GLY C 1 220 ? 13.683 -11.042 33.469 1.00 16.63 227 GLY C C 1
ATOM 8105 O O . GLY C 1 220 ? 14.663 -11.409 34.113 1.00 12.43 227 GLY C O 1
ATOM 8106 N N . PHE C 1 221 ? 12.939 -9.997 33.828 1.00 15.64 228 PHE C N 1
ATOM 8107 C CA . PHE C 1 221 ? 13.267 -9.179 34.996 1.00 19.13 228 PHE C CA 1
ATOM 8108 C C . PHE C 1 221 ? 12.476 -9.513 36.256 1.00 20.63 228 PHE C C 1
ATOM 8109 O O . PHE C 1 221 ? 12.674 -8.892 37.303 1.00 22.61 228 PHE C O 1
ATOM 8117 N N . ALA C 1 222 ? 11.566 -10.471 36.157 1.00 18.25 229 ALA C N 1
ATOM 8118 C CA . ALA C 1 222 ? 10.766 -10.852 37.309 1.00 21.91 229 ALA C CA 1
ATOM 8119 C C . ALA C 1 222 ? 11.429 -11.985 38.095 1.00 24.09 229 ALA C C 1
ATOM 8120 O O . ALA C 1 222 ? 11.670 -11.853 39.292 1.00 27.00 229 ALA C O 1
ATOM 8122 N N . THR C 1 223 ? 11.772 -13.072 37.408 1.00 25.79 230 THR C N 1
ATOM 8123 C CA . THR C 1 223 ? 12.392 -14.225 38.057 1.00 24.97 230 THR C CA 1
ATOM 8124 C C . THR C 1 223 ? 13.850 -14.456 37.678 1.00 28.77 230 THR C C 1
ATOM 8125 O O . THR C 1 223 ? 14.623 -15.015 38.460 1.00 34.90 230 THR C O 1
ATOM 8129 N N . GLY C 1 224 ? 14.220 -14.045 36.472 1.00 27.23 231 GLY C N 1
ATOM 8130 C CA . GLY C 1 224 ? 15.579 -14.255 36.020 1.00 25.26 231 GLY C CA 1
ATOM 8131 C C . GLY C 1 224 ? 15.618 -15.136 34.785 1.00 24.60 231 GLY C C 1
ATOM 8132 O O . GLY C 1 224 ? 16.681 -15.306 34.186 1.00 23.12 231 GLY C O 1
ATOM 8133 N N . ASP C 1 225 ? 14.481 -15.733 34.429 1.00 23.61 232 ASP C N 1
ATOM 8134 C CA . ASP C 1 225 ? 14.421 -16.566 33.231 1.00 24.59 232 ASP C CA 1
ATOM 8135 C C . ASP C 1 225 ? 13.173 -16.303 32.396 1.00 18.53 232 ASP C C 1
ATOM 8136 O O . ASP C 1 225 ? 12.068 -16.161 32.914 1.00 18.62 232 ASP C O 1
ATOM 8141 N N . LEU C 1 226 ? 13.388 -16.216 31.089 1.00 17.64 233 LEU C N 1
ATOM 8142 C CA . LEU C 1 226 ? 12.343 -15.934 30.116 1.00 15.07 233 LEU C CA 1
ATOM 8143 C C . LEU C 1 226 ? 11.159 -16.886 30.137 1.00 12.63 233 LEU C C 1
ATOM 8144 O O . LEU C 1 226 ? 10.030 -16.463 29.926 1.00 13.41 233 LEU C O 1
ATOM 8149 N N . ASP C 1 227 ? 11.411 -18.165 30.389 1.00 12.19 234 ASP C N 1
ATOM 8150 C CA . ASP C 1 227 ? 10.334 -19.143 30.413 1.00 14.75 234 ASP C CA 1
ATOM 8151 C C . ASP C 1 227 ? 9.314 -18.947 31.537 1.00 16.70 234 ASP C C 1
ATOM 8152 O O . ASP C 1 227 ? 8.112 -19.000 31.286 1.00 16.14 234 ASP C O 1
ATOM 8157 N N . LYS C 1 228 ? 9.781 -18.688 32.758 1.00 20.56 235 LYS C N 1
ATOM 8158 C CA . LYS C 1 228 ? 8.877 -18.466 33.889 1.00 19.81 235 LYS C CA 1
ATOM 8159 C C . LYS C 1 228 ? 8.094 -17.166 33.735 1.00 18.86 235 LYS C C 1
ATOM 8160 O O . LYS C 1 228 ? 6.925 -17.086 34.111 1.00 18.80 235 LYS C O 1
ATOM 8166 N N . ASP C 1 229 ? 8.749 -16.150 33.180 1.00 19.56 236 ASP C N 1
ATOM 8167 C CA . ASP C 1 229 ? 8.134 -14.840 32.991 1.00 13.85 236 ASP C CA 1
ATOM 8168 C C . ASP C 1 229 ? 7.129 -14.760 31.853 1.00 15.09 236 ASP C C 1
ATOM 8169 O O . ASP C 1 229 ? 6.382 -13.790 31.749 1.00 17.89 236 ASP C O 1
ATOM 8174 N N . ALA C 1 230 ? 7.097 -15.792 31.018 1.00 12.52 237 ALA C N 1
ATOM 8175 C CA . ALA C 1 230 ? 6.167 -15.844 29.896 1.00 16.22 237 ALA C CA 1
ATOM 8176 C C . ALA C 1 230 ? 4.919 -16.676 30.214 1.00 17.32 237 ALA C C 1
ATOM 8177 O O . ALA C 1 230 ? 4.034 -16.818 29.371 1.00 19.79 237 ALA C O 1
ATOM 8179 N N . TYR C 1 231 ? 4.845 -17.199 31.438 1.00 20.53 238 TYR C N 1
ATOM 8180 C CA . TYR C 1 231 ? 3.722 -18.037 31.877 1.00 17.20 238 TYR C CA 1
ATOM 8181 C C . TYR C 1 231 ? 2.320 -17.462 31.674 1.00 14.70 238 TYR C C 1
ATOM 8182 O O . TYR C 1 231 ? 1.432 -18.164 31.195 1.00 12.91 238 TYR C O 1
ATOM 8191 N N . ALA C 1 232 ? 2.113 -16.213 32.085 1.00 11.39 239 ALA C N 1
ATOM 8192 C CA . ALA C 1 232 ? 0.803 -15.569 31.962 1.00 16.00 239 ALA C CA 1
ATOM 8193 C C . ALA C 1 232 ? 0.356 -15.409 30.514 1.00 15.94 239 ALA C C 1
ATOM 8194 O O . ALA C 1 232 ? -0.826 -15.558 30.197 1.00 18.86 239 ALA C O 1
ATOM 8196 N N . VAL C 1 233 ? 1.307 -15.090 29.642 1.00 15.31 240 VAL C N 1
ATOM 8197 C CA . VAL C 1 233 ? 1.014 -14.914 28.227 1.00 17.07 240 VAL C CA 1
ATOM 8198 C C . VAL C 1 233 ? 0.661 -16.263 27.608 1.00 19.50 240 VAL C C 1
ATOM 8199 O O . VAL C 1 233 ? -0.336 -16.378 26.894 1.00 17.99 240 VAL C O 1
ATOM 8203 N N . ARG C 1 234 ? 1.451 -17.285 27.938 1.00 18.72 241 ARG C N 1
ATOM 8204 C CA . ARG C 1 234 ? 1.228 -18.637 27.431 1.00 18.76 241 ARG C CA 1
ATOM 8205 C C . ARG C 1 234 ? -0.063 -19.251 27.966 1.00 21.50 241 ARG C C 1
ATOM 8206 O O . ARG C 1 234 ? -0.659 -20.113 27.317 1.00 25.87 241 ARG C O 1
ATOM 8214 N N . LEU C 1 235 A -0.501 -18.789 29.135 1.00 20.44 242 LEU C N 1
ATOM 8215 C CA . LEU C 1 235 A -1.736 -19.272 29.749 1.00 21.34 242 LEU C CA 1
ATOM 8216 C C . LEU C 1 235 A -2.893 -18.635 28.988 1.00 16.25 242 LEU C C 1
ATOM 8217 O O . LEU C 1 235 A -3.859 -19.307 28.628 1.00 20.05 242 LEU C O 1
ATOM 8222 N N . GLY C 1 236 B -2.784 -17.332 28.749 1.00 17.27 242 GLY C N 1
ATOM 8223 C CA . GLY C 1 236 B -3.813 -16.615 28.018 1.00 18.53 242 GLY C CA 1
ATOM 8224 C C . GLY C 1 236 B -4.022 -17.166 26.618 1.00 15.68 242 GLY C C 1
ATOM 8225 O O . GLY C 1 236 B -5.152 -17.436 26.226 1.00 22.00 242 GLY C O 1
ATOM 8226 N N . VAL C 1 237 C -2.929 -17.351 25.880 1.00 16.31 242 VAL C N 1
ATOM 8227 C CA . VAL C 1 237 C -2.966 -17.875 24.512 1.00 15.36 242 VAL C CA 1
ATOM 8228 C C . VAL C 1 237 C -3.557 -19.285 24.462 1.00 18.34 242 VAL C C 1
ATOM 8229 O O . VAL C 1 237 C -4.276 -19.644 23.525 1.00 14.50 242 VAL C O 1
ATOM 8233 N N . GLU C 1 238 D -3.257 -20.070 25.489 1.00 20.67 242 GLU C N 1
ATOM 8234 C CA . GLU C 1 238 D -3.733 -21.440 25.589 1.00 22.76 242 GLU C CA 1
ATOM 8235 C C . GLU C 1 238 D -5.233 -21.520 25.861 1.00 18.60 242 GLU C C 1
ATOM 8236 O O . GLU C 1 238 D -5.933 -22.333 25.260 1.00 22.08 242 GLU C O 1
ATOM 8242 N N . LYS C 1 239 ? -5.727 -20.638 26.724 1.00 17.73 243 LYS C N 1
ATOM 8243 C CA . LYS C 1 239 ? -7.142 -20.623 27.100 1.00 20.64 243 LYS C CA 1
ATOM 8244 C C . LYS C 1 239 ? -8.086 -19.747 26.268 1.00 22.15 243 LYS C C 1
ATOM 8245 O O . LYS C 1 239 ? -9.296 -19.987 26.236 1.00 26.17 243 LYS C O 1
ATOM 8251 N N . LEU C 1 240 ? -7.544 -18.722 25.619 1.00 21.72 244 LEU C N 1
ATOM 8252 C CA . LEU C 1 240 ? -8.350 -17.814 24.805 1.00 20.76 244 LEU C CA 1
ATOM 8253 C C . LEU C 1 240 ? -8.312 -18.196 23.329 1.00 21.54 244 LEU C C 1
ATOM 8254 O O . LEU C 1 240 ? -8.801 -17.458 22.474 1.00 26.08 244 LEU C O 1
ATOM 8259 N N . SER C 1 241 ? -7.767 -19.377 23.054 1.00 19.47 245 SER C N 1
ATOM 8260 C CA . SER C 1 241 ? -7.633 -19.905 21.701 1.00 20.99 245 SER C CA 1
ATOM 8261 C C . SER C 1 241 ? -8.942 -19.959 20.908 1.00 22.14 245 SER C C 1
ATOM 8262 O O . SER C 1 241 ? -8.941 -19.802 19.693 1.00 22.22 245 SER C O 1
ATOM 8265 N N . THR C 1 242 ? -10.053 -20.195 21.597 1.00 21.18 246 THR C N 1
ATOM 8266 C CA . THR C 1 242 ? -11.353 -20.266 20.943 1.00 23.38 246 THR C CA 1
ATOM 8267 C C . THR C 1 242 ? -12.312 -19.258 21.562 1.00 19.65 246 THR C C 1
ATOM 8268 O O . THR C 1 242 ? -13.526 -19.380 21.411 1.00 20.23 246 THR C O 1
ATOM 8272 N N . VAL C 1 243 ? -11.757 -18.265 22.253 1.00 19.25 247 VAL C N 1
ATOM 8273 C CA . VAL C 1 243 ? -12.558 -17.245 22.917 1.00 14.76 247 VAL C CA 1
ATOM 8274 C C . VAL C 1 243 ? -12.338 -15.866 22.335 1.00 16.34 247 VAL C C 1
ATOM 8275 O O . VAL C 1 243 ? -13.273 -15.239 21.850 1.00 19.60 247 VAL C O 1
ATOM 8279 N N . SER C 1 244 ? -11.097 -15.396 22.387 1.00 19.70 248 SER C N 1
ATOM 8280 C CA . SER C 1 244 ? -10.766 -14.066 21.896 1.00 19.93 248 SER C CA 1
ATOM 8281 C C . SER C 1 244 ? -9.356 -13.958 21.342 1.00 20.23 248 SER C C 1
ATOM 8282 O O . SER C 1 244 ? -8.507 -14.809 21.607 1.00 22.56 248 SER C O 1
ATOM 8285 N N . PRO C 1 245 ? -9.102 -12.922 20.524 1.00 21.67 249 PRO C N 1
ATOM 8286 C CA . PRO C 1 245 ? -7.779 -12.700 19.933 1.00 15.63 249 PRO C CA 1
ATOM 8287 C C . PRO C 1 245 ? -6.860 -12.168 21.032 1.00 12.84 249 PRO C C 1
ATOM 8288 O O . PRO C 1 245 ? -7.250 -11.277 21.792 1.00 13.62 249 PRO C O 1
ATOM 8292 N N . VAL C 1 246 ? -5.651 -12.710 21.130 1.00 9.33 250 VAL C N 1
ATOM 8293 C CA . VAL C 1 246 ? -4.708 -12.267 22.152 1.00 6.54 250 VAL C CA 1
ATOM 8294 C C . VAL C 1 246 ? -3.608 -11.342 21.620 1.00 10.08 250 VAL C C 1
ATOM 8295 O O . VAL C 1 246 ? -2.778 -11.746 20.803 1.00 12.36 250 VAL C O 1
ATOM 8299 N N . PHE C 1 247 ? -3.617 -10.095 22.088 1.00 10.51 251 PHE C N 1
ATOM 8300 C CA . PHE C 1 247 ? -2.619 -9.108 21.685 1.00 12.19 251 PHE C CA 1
ATOM 8301 C C . PHE C 1 247 ? -1.438 -9.133 22.648 1.00 11.00 251 PHE C C 1
ATOM 8302 O O . PHE C 1 247 ? -1.624 -9.155 23.860 1.00 13.63 251 PHE C O 1
ATOM 8310 N N . VAL C 1 248 ? -0.224 -9.128 22.109 1.00 10.25 252 VAL C N 1
ATOM 8311 C CA . VAL C 1 248 ? 0.983 -9.131 22.932 1.00 11.89 252 VAL C CA 1
ATOM 8312 C C . VAL C 1 248 ? 1.907 -7.998 22.492 1.00 12.12 252 VAL C C 1
ATOM 8313 O O . VAL C 1 248 ? 2.398 -7.996 21.360 1.00 15.08 252 VAL C O 1
ATOM 8317 N N . CYS C 1 249 ? 2.114 -7.020 23.374 1.00 13.72 253 CYS C N 1
ATOM 8318 C CA . CYS C 1 249 ? 2.996 -5.889 23.082 1.00 9.61 253 CYS C CA 1
ATOM 8319 C C . CYS C 1 249 ? 4.345 -6.162 23.727 1.00 11.07 253 CYS C C 1
ATOM 8320 O O . CYS C 1 249 ? 4.522 -5.966 24.926 1.00 8.95 253 CYS C O 1
ATOM 8323 N N . GLN C 1 250 ? 5.291 -6.616 22.910 1.00 9.98 254 GLN C N 1
ATOM 8324 C CA . GLN C 1 250 ? 6.628 -6.985 23.367 1.00 7.67 254 GLN C CA 1
ATOM 8325 C C . GLN C 1 250 ? 7.693 -5.901 23.237 1.00 10.41 254 GLN C C 1
ATOM 8326 O O . GLN C 1 250 ? 7.814 -5.248 22.197 1.00 10.39 254 GLN C O 1
ATOM 8332 N N . SER C 1 251 ? 8.479 -5.733 24.299 1.00 6.20 255 SER C N 1
ATOM 8333 C CA . SER C 1 251 ? 9.553 -4.750 24.327 1.00 5.30 255 SER C CA 1
ATOM 8334 C C . SER C 1 251 ? 10.913 -5.371 24.610 1.00 3.51 255 SER C C 1
ATOM 8335 O O . SER C 1 251 ? 11.021 -6.359 25.336 1.00 10.89 255 SER C O 1
ATOM 8338 N N . PHE C 1 252 ? 11.948 -4.778 24.022 1.00 8.27 256 PHE C N 1
ATOM 8339 C CA . PHE C 1 252 ? 13.324 -5.232 24.214 1.00 6.66 256 PHE C CA 1
ATOM 8340 C C . PHE C 1 252 ? 14.164 -4.077 24.758 1.00 5.47 256 PHE C C 1
ATOM 8341 O O . PHE C 1 252 ? 15.390 -4.166 24.828 1.00 5.14 256 PHE C O 1
ATOM 8349 N N . ALA C 1 253 ? 13.488 -3.008 25.169 1.00 2.00 257 ALA C N 1
ATOM 8350 C CA . ALA C 1 253 ? 14.145 -1.822 25.706 1.00 5.84 257 ALA C CA 1
ATOM 8351 C C . ALA C 1 253 ? 14.864 -2.104 27.021 1.00 6.05 257 ALA C C 1
ATOM 8352 O O . ALA C 1 253 ? 15.984 -1.642 27.242 1.00 9.10 257 ALA C O 1
ATOM 8354 N N . LYS C 1 254 ? 14.218 -2.891 27.878 1.00 10.85 258 LYS C N 1
ATOM 8355 C CA . LYS C 1 254 ? 14.744 -3.226 29.203 1.00 12.41 258 LYS C CA 1
ATOM 8356 C C . LYS C 1 254 ? 15.553 -4.553 29.290 1.00 10.49 258 LYS C C 1
ATOM 8357 O O . LYS C 1 254 ? 16.711 -4.529 29.704 1.00 10.85 258 LYS C O 1
ATOM 8363 N N . ASN C 1 255 ? 15.001 -5.679 28.821 1.00 10.00 259 ASN C N 1
ATOM 8364 C CA . ASN C 1 255 ? 15.706 -6.975 28.889 1.00 8.24 259 ASN C CA 1
ATOM 8365 C C . ASN C 1 255 ? 16.965 -7.141 28.010 1.00 8.10 259 ASN C C 1
ATOM 8366 O O . ASN C 1 255 ? 17.873 -7.894 28.361 1.00 10.52 259 ASN C O 1
ATOM 8371 N N . ALA C 1 256 ? 17.024 -6.437 26.882 1.00 10.49 260 ALA C N 1
ATOM 8372 C CA . ALA C 1 256 ? 18.186 -6.503 25.997 1.00 8.49 260 ALA C CA 1
ATOM 8373 C C . ALA C 1 256 ? 18.941 -5.179 26.061 1.00 9.76 260 ALA C C 1
ATOM 8374 O O . ALA C 1 256 ? 19.964 -5.007 25.397 1.00 9.54 260 ALA C O 1
ATOM 8376 N N . GLY C 1 257 ? 18.417 -4.246 26.856 1.00 8.36 261 GLY C N 1
ATOM 8377 C CA . GLY C 1 257 ? 19.040 -2.942 27.017 1.00 10.57 261 GLY C CA 1
ATOM 8378 C C . GLY C 1 257 ? 19.069 -2.127 25.741 1.00 11.88 261 GLY C C 1
ATOM 8379 O O . GLY C 1 257 ? 20.002 -1.359 25.508 1.00 9.90 261 GLY C O 1
ATOM 8380 N N . MET C 1 258 ? 18.034 -2.289 24.923 1.00 11.93 262 MET C N 1
ATOM 8381 C CA . MET C 1 258 ? 17.927 -1.579 23.657 1.00 12.18 262 MET C CA 1
ATOM 8382 C C . MET C 1 258 ? 17.366 -0.165 23.758 1.00 13.53 262 MET C C 1
ATOM 8383 O O . MET C 1 258 ? 17.502 0.606 22.819 1.00 17.28 262 MET C O 1
ATOM 8388 N N . TYR C 1 259 ? 16.753 0.163 24.894 1.00 10.57 263 TYR C N 1
ATOM 8389 C CA . TYR C 1 259 ? 16.147 1.474 25.162 1.00 8.02 263 TYR C CA 1
ATOM 8390 C C . TYR C 1 259 ? 15.891 2.396 23.976 1.00 9.15 263 TYR C C 1
ATOM 8391 O O . TYR C 1 259 ? 14.852 2.296 23.317 1.00 11.26 263 TYR C O 1
ATOM 8400 N N . GLY C 1 260 ? 16.860 3.274 23.711 1.00 7.75 264 GLY C N 1
ATOM 8401 C CA . GLY C 1 260 ? 16.772 4.253 22.643 1.00 2.81 264 GLY C CA 1
ATOM 8402 C C . GLY C 1 260 ? 16.778 3.788 21.197 1.00 2.97 264 GLY C C 1
ATOM 8403 O O . GLY C 1 260 ? 16.599 4.613 20.314 1.00 5.24 264 GLY C O 1
ATOM 8404 N N . GLU C 1 261 ? 16.997 2.501 20.941 1.00 4.39 265 GLU C N 1
ATOM 8405 C CA . GLU C 1 261 ? 16.999 1.989 19.567 1.00 9.14 265 GLU C CA 1
ATOM 8406 C C . GLU C 1 261 ? 15.577 1.644 19.110 1.00 10.72 265 GLU C C 1
ATOM 8407 O O . GLU C 1 261 ? 15.323 1.456 17.921 1.00 9.54 265 GLU C O 1
ATOM 8413 N N . ARG C 1 262 ? 14.663 1.577 20.079 1.00 10.92 266 ARG C N 1
ATOM 8414 C CA . ARG C 1 262 ? 13.240 1.313 19.849 1.00 10.78 266 ARG C CA 1
ATOM 8415 C C . ARG C 1 262 ? 12.965 -0.020 19.179 1.00 12.32 266 ARG C C 1
ATOM 8416 O O . ARG C 1 262 ? 12.321 -0.085 18.132 1.00 12.08 266 ARG C O 1
ATOM 8424 N N . VAL C 1 263 ? 13.435 -1.086 19.813 1.00 13.53 267 VAL C N 1
ATOM 8425 C CA . VAL C 1 263 ? 13.266 -2.433 19.293 1.00 8.59 267 VAL C CA 1
ATOM 8426 C C . VAL C 1 263 ? 12.101 -3.153 19.963 1.00 9.30 267 VAL C C 1
ATOM 8427 O O . VAL C 1 263 ? 12.122 -3.398 21.169 1.00 3.78 267 VAL C O 1
ATOM 8431 N N . GLY C 1 264 ? 11.080 -3.470 19.173 1.00 4.13 268 GLY C N 1
ATOM 8432 C CA . GLY C 1 264 ? 9.925 -4.165 19.699 1.00 6.79 268 GLY C CA 1
ATOM 8433 C C . GLY C 1 264 ? 9.147 -4.908 18.631 1.00 7.93 268 GLY C C 1
ATOM 8434 O O . GLY C 1 264 ? 9.438 -4.795 17.437 1.00 7.00 268 GLY C O 1
ATOM 8435 N N . CYS C 1 265 A 8.160 -5.681 19.077 1.00 3.96 269 CYS C N 1
ATOM 8436 C CA . CYS C 1 265 A 7.306 -6.463 18.193 1.00 6.09 269 CYS C CA 1
ATOM 8437 C C . CYS C 1 265 A 5.859 -6.426 18.654 1.00 5.60 269 CYS C C 1
ATOM 8438 O O . CYS C 1 265 A 5.576 -6.304 19.846 1.00 8.94 269 CYS C O 1
ATOM 8441 N N . PHE C 1 266 B 4.952 -6.531 17.688 1.00 9.82 269 PHE C N 1
ATOM 8442 C CA . PHE C 1 266 B 3.518 -6.571 17.937 1.00 7.21 269 PHE C CA 1
ATOM 8443 C C . PHE C 1 266 B 3.085 -7.957 17.490 1.00 7.20 269 PHE C C 1
ATOM 8444 O O . PHE C 1 266 B 3.286 -8.325 16.334 1.00 10.36 269 PHE C O 1
ATOM 8452 N N . HIS C 1 267 C 2.532 -8.730 18.419 1.00 5.96 269 HIS C N 1
ATOM 8453 C CA . HIS C 1 267 C 2.060 -10.082 18.134 1.00 7.50 269 HIS C CA 1
ATOM 8454 C C . HIS C 1 267 C 0.556 -10.164 18.328 1.00 6.88 269 HIS C C 1
ATOM 8455 O O . HIS C 1 267 C 0.014 -9.574 19.261 1.00 6.82 269 HIS C O 1
ATOM 8462 N N . LEU C 1 268 D -0.108 -10.927 17.465 1.00 8.74 269 LEU C N 1
ATOM 8463 C CA . LEU C 1 268 D -1.554 -11.101 17.549 1.00 11.03 269 LEU C CA 1
ATOM 8464 C C . LEU C 1 268 D -1.882 -12.566 17.317 1.00 12.24 269 LEU C C 1
ATOM 8465 O O . LEU C 1 268 D -1.723 -13.070 16.206 1.00 10.72 269 LEU C O 1
ATOM 8470 N N . ALA C 1 269 E -2.294 -13.255 18.378 1.00 10.64 269 ALA C N 1
ATOM 8471 C CA . ALA C 1 269 E -2.655 -14.665 18.281 1.00 12.70 269 ALA C CA 1
ATOM 8472 C C . ALA C 1 269 E -4.150 -14.764 17.998 1.00 14.45 269 ALA C C 1
ATOM 8473 O O . ALA C 1 269 E -4.980 -14.452 18.852 1.00 13.85 269 ALA C O 1
ATOM 8475 N N . LEU C 1 270 ? -4.475 -15.155 16.769 1.00 15.45 270 LEU C N 1
ATOM 8476 C CA . LEU C 1 270 ? -5.856 -15.293 16.314 1.00 16.07 270 LEU C CA 1
ATOM 8477 C C . LEU C 1 270 ? -6.539 -16.501 16.930 1.00 15.96 270 LEU C C 1
ATOM 8478 O O . LEU C 1 270 ? -5.876 -17.421 17.413 1.00 14.52 270 LEU C O 1
ATOM 8483 N N . THR C 1 271 ? -7.871 -16.492 16.896 1.00 22.24 271 THR C N 1
ATOM 8484 C CA . THR C 1 271 ? -8.667 -17.598 17.418 1.00 19.55 271 THR C CA 1
ATOM 8485 C C . THR C 1 271 ? -8.720 -18.698 16.365 1.00 17.20 271 THR C C 1
ATOM 8486 O O . THR C 1 271 ? -8.598 -18.426 15.171 1.00 20.35 271 THR C O 1
ATOM 8490 N N . LYS C 1 272 ? -8.857 -19.942 16.816 1.00 22.23 272 LYS C N 1
ATOM 8491 C CA . LYS C 1 272 ? -8.941 -21.093 15.922 1.00 23.88 272 LYS C CA 1
ATOM 8492 C C . LYS C 1 272 ? -10.160 -20.942 15.016 1.00 26.58 272 LYS C C 1
ATOM 8493 O O . LYS C 1 272 ? -11.307 -20.982 15.476 1.00 22.33 272 LYS C O 1
ATOM 8499 N N . GLN C 1 273 ? -9.894 -20.732 13.731 1.00 26.61 273 GLN C N 1
ATOM 8500 C CA . GLN C 1 273 ? -10.939 -20.565 12.733 1.00 28.47 273 GLN C CA 1
ATOM 8501 C C . GLN C 1 273 ? -10.487 -21.076 11.382 1.00 27.94 273 GLN C C 1
ATOM 8502 O O . GLN C 1 273 ? -9.311 -20.992 11.040 1.00 31.06 273 GLN C O 1
ATOM 8508 N N . ALA C 1 274 ? -11.434 -21.597 10.610 1.00 31.90 274 ALA C N 1
ATOM 8509 C CA . ALA C 1 274 ? -11.139 -22.110 9.278 1.00 34.00 274 ALA C CA 1
ATOM 8510 C C . ALA C 1 274 ? -10.921 -20.929 8.341 1.00 28.69 274 ALA C C 1
ATOM 8511 O O . ALA C 1 274 ? -10.166 -21.015 7.374 1.00 30.55 274 ALA C O 1
ATOM 8513 N N . GLN C 1 275 ? -11.574 -19.820 8.674 1.00 26.52 275 GLN C N 1
ATOM 8514 C CA . GLN C 1 275 ? -11.510 -18.577 7.915 1.00 26.79 275 GLN C CA 1
ATOM 8515 C C . GLN C 1 275 ? -10.135 -17.901 8.028 1.00 23.51 275 GLN C C 1
ATOM 8516 O O . GLN C 1 275 ? -9.853 -16.946 7.313 1.00 24.61 275 GLN C O 1
ATOM 8522 N N . ASN C 1 276 ? -9.286 -18.400 8.922 1.00 21.64 276 ASN C N 1
ATOM 8523 C CA . ASN C 1 276 ? -7.953 -17.830 9.129 1.00 19.31 276 ASN C CA 1
ATOM 8524 C C . ASN C 1 276 ? -7.067 -17.751 7.884 1.00 19.77 276 ASN C C 1
ATOM 8525 O O . ASN C 1 276 ? -6.159 -16.919 7.826 1.00 19.47 276 ASN C O 1
ATOM 8530 N N . LYS C 1 277 ? -7.336 -18.595 6.887 1.00 21.16 277 LYS C N 1
ATOM 8531 C CA . LYS C 1 277 ? -6.546 -18.592 5.654 1.00 21.56 277 LYS C CA 1
ATOM 8532 C C . LYS C 1 277 ? -6.648 -17.233 4.971 1.00 25.65 277 LYS C C 1
ATOM 8533 O O . LYS C 1 277 ? -5.730 -16.808 4.265 1.00 30.34 277 LYS C O 1
ATOM 8539 N N . THR C 1 278 ? -7.775 -16.563 5.192 1.00 25.79 278 THR C N 1
ATOM 8540 C CA . THR C 1 278 ? -8.027 -15.251 4.619 1.00 25.79 278 THR C CA 1
ATOM 8541 C C . THR C 1 278 ? -7.961 -14.145 5.680 1.00 23.96 278 THR C C 1
ATOM 8542 O O . THR C 1 278 ? -7.648 -12.998 5.361 1.00 24.64 278 THR C O 1
ATOM 8546 N N . ILE C 1 279 ? -8.220 -14.498 6.939 1.00 26.67 279 ILE C N 1
ATOM 8547 C CA . ILE C 1 279 ? -8.189 -13.529 8.039 1.00 21.45 279 ILE C CA 1
ATOM 8548 C C . ILE C 1 279 ? -6.771 -13.057 8.351 1.00 22.25 279 ILE C C 1
ATOM 8549 O O . ILE C 1 279 ? -6.554 -11.870 8.591 1.00 24.99 279 ILE C O 1
ATOM 8554 N N . LYS C 1 280 ? -5.810 -13.978 8.347 1.00 18.66 280 LYS C N 1
ATOM 8555 C CA . LYS C 1 280 ? -4.432 -13.612 8.651 1.00 20.18 280 LYS C CA 1
ATOM 8556 C C . LYS C 1 280 ? -3.888 -12.622 7.628 1.00 20.17 280 LYS C C 1
ATOM 8557 O O . LYS C 1 280 ? -3.379 -11.562 8.002 1.00 22.14 280 LYS C O 1
ATOM 8563 N N . PRO C 1 281 ? -3.973 -12.949 6.323 1.00 18.68 281 PRO C N 1
ATOM 8564 C CA . PRO C 1 281 ? -3.460 -11.991 5.338 1.00 18.70 281 PRO C CA 1
ATOM 8565 C C . PRO C 1 281 ? -4.204 -10.642 5.355 1.00 13.88 281 PRO C C 1
ATOM 8566 O O . PRO C 1 281 ? -3.604 -9.598 5.103 1.00 11.91 281 PRO C O 1
ATOM 8570 N N . ALA C 1 282 ? -5.488 -10.665 5.712 1.00 13.77 282 ALA C N 1
ATOM 8571 C CA . ALA C 1 282 ? -6.300 -9.445 5.781 1.00 15.14 282 ALA C CA 1
ATOM 8572 C C . ALA C 1 282 ? -5.913 -8.507 6.939 1.00 13.36 282 ALA C C 1
ATOM 8573 O O . ALA C 1 282 ? -5.752 -7.302 6.736 1.00 9.01 282 ALA C O 1
ATOM 8575 N N . VAL C 1 283 ? -5.775 -9.055 8.146 1.00 14.12 283 VAL C N 1
ATOM 8576 C CA . VAL C 1 283 ? -5.404 -8.248 9.307 1.00 13.56 283 VAL C CA 1
ATOM 8577 C C . VAL C 1 283 ? -3.990 -7.718 9.126 1.00 12.76 283 VAL C C 1
ATOM 8578 O O . VAL C 1 283 ? -3.705 -6.579 9.483 1.00 18.56 283 VAL C O 1
ATOM 8582 N N . THR C 1 284 ? -3.111 -8.537 8.553 1.00 16.87 284 THR C N 1
ATOM 8583 C CA . THR C 1 284 ? -1.733 -8.120 8.297 1.00 10.17 284 THR C CA 1
ATOM 8584 C C . THR C 1 284 ? -1.751 -6.863 7.409 1.00 14.04 284 THR C C 1
ATOM 8585 O O . THR C 1 284 ? -0.974 -5.935 7.631 1.00 14.16 284 THR C O 1
ATOM 8589 N N . SER C 1 285 ? -2.663 -6.828 6.433 1.00 14.50 285 SER C N 1
ATOM 8590 C CA . SER C 1 285 ? -2.803 -5.687 5.520 1.00 16.07 285 SER C CA 1
ATOM 8591 C C . SER C 1 285 ? -3.119 -4.410 6.289 1.00 15.22 285 SER C C 1
ATOM 8592 O O . SER C 1 285 ? -2.556 -3.347 6.023 1.00 15.37 285 SER C O 1
ATOM 8595 N N . GLN C 1 286 ? -4.083 -4.526 7.196 1.00 12.46 286 GLN C N 1
ATOM 8596 C CA . GLN C 1 286 ? -4.536 -3.418 8.023 1.00 13.04 286 GLN C CA 1
ATOM 8597 C C . GLN C 1 286 ? -3.436 -2.893 8.932 1.00 11.74 286 GLN C C 1
ATOM 8598 O O . GLN C 1 286 ? -3.326 -1.691 9.142 1.00 15.95 286 GLN C O 1
ATOM 8604 N N . LEU C 1 287 ? -2.616 -3.797 9.463 1.00 17.94 287 LEU C N 1
ATOM 8605 C CA . LEU C 1 287 ? -1.520 -3.410 10.348 1.00 11.93 287 LEU C CA 1
ATOM 8606 C C . LEU C 1 287 ? -0.405 -2.730 9.572 1.00 10.91 287 LEU C C 1
ATOM 8607 O O . LEU C 1 287 ? 0.098 -1.692 9.991 1.00 12.86 287 LEU C O 1
ATOM 8612 N N . ALA C 1 288 ? -0.019 -3.319 8.442 1.00 12.63 288 ALA C N 1
ATOM 8613 C CA . ALA C 1 288 ? 1.034 -2.751 7.605 1.00 10.04 288 ALA C CA 1
ATOM 8614 C C . ALA C 1 288 ? 0.639 -1.357 7.117 1.00 13.43 288 ALA C C 1
ATOM 8615 O O . ALA C 1 288 ? 1.478 -0.461 7.033 1.00 12.99 288 ALA C O 1
ATOM 8617 N N . LYS C 1 289 ? -0.653 -1.171 6.855 1.00 17.40 289 LYS C N 1
ATOM 8618 C CA . LYS C 1 289 ? -1.199 0.100 6.375 1.00 17.77 289 LYS C CA 1
ATOM 8619 C C . LYS C 1 289 ? -1.053 1.200 7.425 1.00 17.69 289 LYS C C 1
ATOM 8620 O O . LYS C 1 289 ? -0.741 2.344 7.098 1.00 19.37 289 LYS C O 1
ATOM 8626 N N . ILE C 1 290 ? -1.284 0.843 8.683 1.00 16.77 290 ILE C N 1
ATOM 8627 C CA . ILE C 1 290 ? -1.167 1.773 9.800 1.00 15.24 290 ILE C CA 1
ATOM 8628 C C . ILE C 1 290 ? 0.300 2.174 9.978 1.00 14.81 290 ILE C C 1
ATOM 8629 O O . ILE C 1 290 ? 0.595 3.333 10.259 1.00 9.97 290 ILE C O 1
ATOM 8634 N N . ILE C 1 291 ? 1.208 1.216 9.780 1.00 13.64 291 ILE C N 1
ATOM 8635 C CA . ILE C 1 291 ? 2.650 1.453 9.902 1.00 12.16 291 ILE C CA 1
ATOM 8636 C C . ILE C 1 291 ? 3.171 2.333 8.765 1.00 12.49 291 ILE C C 1
ATOM 8637 O O . ILE C 1 291 ? 3.868 3.316 9.009 1.00 10.24 291 ILE C O 1
ATOM 8642 N N . ARG C 1 292 ? 2.826 1.970 7.530 1.00 7.60 292 ARG C N 1
ATOM 8643 C CA . ARG C 1 292 ? 3.249 2.705 6.342 1.00 5.09 292 ARG C CA 1
ATOM 8644 C C . ARG C 1 292 ? 2.742 4.139 6.387 1.00 8.64 292 ARG C C 1
ATOM 8645 O O . ARG C 1 292 ? 3.461 5.071 6.031 1.00 13.29 292 ARG C O 1
ATOM 8653 N N . SER C 1 293 ? 1.520 4.307 6.883 1.00 11.27 293 SER C N 1
ATOM 8654 C CA . SER C 1 293 ? 0.884 5.615 6.985 1.00 9.55 293 SER C CA 1
ATOM 8655 C C . SER C 1 293 ? 1.427 6.510 8.091 1.00 10.21 293 SER C C 1
ATOM 8656 O O . SER C 1 293 ? 1.255 7.728 8.035 1.00 8.20 293 SER C O 1
ATOM 8659 N N . GLU C 1 294 ? 2.104 5.927 9.079 1.00 13.11 294 GLU C N 1
ATOM 8660 C CA . GLU C 1 294 ? 2.628 6.719 10.193 1.00 13.07 294 GLU C CA 1
ATOM 8661 C C . GLU C 1 294 ? 4.142 6.828 10.334 1.00 12.18 294 GLU C C 1
ATOM 8662 O O . GLU C 1 294 ? 4.669 7.911 10.604 1.00 8.79 294 GLU C O 1
ATOM 8668 N N . VAL C 1 295 ? 4.825 5.695 10.209 1.00 10.03 295 VAL C N 1
ATOM 8669 C CA . VAL C 1 295 ? 6.276 5.625 10.352 1.00 11.31 295 VAL C CA 1
ATOM 8670 C C . VAL C 1 295 ? 6.952 5.127 9.078 1.00 8.79 295 VAL C C 1
ATOM 8671 O O . VAL C 1 295 ? 8.159 5.293 8.912 1.00 10.35 295 VAL C O 1
ATOM 8675 N N . SER C 1 296 ? 6.150 4.578 8.165 1.00 11.45 296 SER C N 1
ATOM 8676 C CA . SER C 1 296 ? 6.617 4.011 6.896 1.00 11.25 296 SER C CA 1
ATOM 8677 C C . SER C 1 296 ? 7.242 2.637 7.139 1.00 10.43 296 SER C C 1
ATOM 8678 O O . SER C 1 296 ? 6.692 1.620 6.727 1.00 12.36 296 SER C O 1
ATOM 8681 N N . ASN C 1 297 ? 8.390 2.627 7.809 1.00 7.38 297 ASN C N 1
ATOM 8682 C CA . ASN C 1 297 ? 9.100 1.399 8.151 1.00 9.11 297 ASN C CA 1
ATOM 8683 C C . ASN C 1 297 ? 9.857 1.633 9.457 1.00 7.40 297 ASN C C 1
ATOM 8684 O O . ASN C 1 297 ? 10.165 2.771 9.804 1.00 12.88 297 ASN C O 1
ATOM 8689 N N . PRO C 1 298 ? 10.126 0.560 10.220 1.00 12.61 298 PRO C N 1
ATOM 8690 C CA . PRO C 1 298 ? 10.830 0.617 11.508 1.00 13.89 298 PRO C CA 1
ATOM 8691 C C . PRO C 1 298 ? 12.362 0.681 11.472 1.00 10.04 298 PRO C C 1
ATOM 8692 O O . PRO C 1 298 ? 12.984 0.268 10.501 1.00 13.23 298 PRO C O 1
ATOM 8696 N N . PRO C 1 299 ? 12.978 1.176 12.563 1.00 12.64 299 PRO C N 1
ATOM 8697 C CA . PRO C 1 299 ? 14.428 1.335 12.767 1.00 11.14 299 PRO C CA 1
ATOM 8698 C C . PRO C 1 299 ? 15.188 0.036 12.469 1.00 11.85 299 PRO C C 1
ATOM 8699 O O . PRO C 1 299 ? 14.924 -0.997 13.083 1.00 14.46 299 PRO C O 1
ATOM 8703 N N . ALA C 1 300 ? 16.182 0.114 11.589 1.00 13.31 300 ALA C N 1
ATOM 8704 C CA . ALA C 1 300 ? 16.952 -1.061 11.178 1.00 16.21 300 ALA C CA 1
ATOM 8705 C C . ALA C 1 300 ? 18.026 -1.579 12.135 1.00 14.79 300 ALA C C 1
ATOM 8706 O O . ALA C 1 300 ? 18.011 -2.753 12.503 1.00 20.48 300 ALA C O 1
ATOM 8708 N N . TYR C 1 301 ? 18.962 -0.713 12.513 1.00 10.53 301 TYR C N 1
ATOM 8709 C CA . TYR C 1 301 ? 20.065 -1.084 13.396 1.00 11.03 301 TYR C CA 1
ATOM 8710 C C . TYR C 1 301 ? 19.689 -1.910 14.620 1.00 9.21 301 TYR C C 1
ATOM 8711 O O . TYR C 1 301 ? 20.162 -3.031 14.777 1.00 9.90 301 TYR C O 1
ATOM 8720 N N . GLY C 1 302 ? 18.845 -1.346 15.481 1.00 10.34 302 GLY C N 1
ATOM 8721 C CA . GLY C 1 302 ? 18.434 -2.031 16.692 1.00 5.25 302 GLY C CA 1
ATOM 8722 C C . GLY C 1 302 ? 17.852 -3.417 16.494 1.00 9.84 302 GLY C C 1
ATOM 8723 O O . GLY C 1 302 ? 18.120 -4.320 17.288 1.00 7.44 302 GLY C O 1
ATOM 8724 N N . ALA C 1 303 ? 17.042 -3.577 15.450 1.00 6.15 303 ALA C N 1
ATOM 8725 C CA . ALA C 1 303 ? 16.406 -4.854 15.148 1.00 4.28 303 ALA C CA 1
ATOM 8726 C C . ALA C 1 303 ? 17.433 -5.911 14.753 1.00 5.27 303 ALA C C 1
ATOM 8727 O O . ALA C 1 303 ? 17.284 -7.086 15.081 1.00 10.93 303 ALA C O 1
ATOM 8729 N N . LYS C 1 304 ? 18.475 -5.483 14.049 1.00 8.69 304 LYS C N 1
ATOM 8730 C CA . LYS C 1 304 ? 19.540 -6.378 13.610 1.00 8.00 304 LYS C CA 1
ATOM 8731 C C . LYS C 1 304 ? 20.362 -6.915 14.771 1.00 7.60 304 LYS C C 1
ATOM 8732 O O . LYS C 1 304 ? 20.846 -8.041 14.713 1.00 9.78 304 LYS C O 1
ATOM 8738 N N . ILE C 1 305 ? 20.535 -6.103 15.813 1.00 10.53 305 ILE C N 1
ATOM 8739 C CA . ILE C 1 305 ? 21.301 -6.512 16.991 1.00 7.97 305 ILE C CA 1
ATOM 8740 C C . ILE C 1 305 ? 20.583 -7.625 17.740 1.00 5.27 305 ILE C C 1
ATOM 8741 O O . ILE C 1 305 ? 21.161 -8.671 18.015 1.00 8.20 305 ILE C O 1
ATOM 8746 N N . VAL C 1 306 ? 19.310 -7.398 18.042 1.00 7.57 306 VAL C N 1
ATOM 8747 C CA . VAL C 1 306 ? 18.507 -8.378 18.758 1.00 6.27 306 VAL C CA 1
ATOM 8748 C C . VAL C 1 306 ? 18.304 -9.624 17.899 1.00 11.63 306 VAL C C 1
ATOM 8749 O O . VAL C 1 306 ? 18.203 -10.727 18.422 1.00 15.42 306 VAL C O 1
ATOM 8753 N N . ALA C 1 307 ? 18.294 -9.455 16.580 1.00 13.77 307 ALA C N 1
ATOM 8754 C CA . ALA C 1 307 ? 18.120 -10.590 15.680 1.00 16.09 307 ALA C CA 1
ATOM 8755 C C . ALA C 1 307 ? 19.306 -11.545 15.798 1.00 12.90 307 ALA C C 1
ATOM 8756 O O . ALA C 1 307 ? 19.113 -12.754 15.913 1.00 12.80 307 ALA C O 1
ATOM 8758 N N . LYS C 1 308 ? 20.523 -10.995 15.781 1.00 17.82 308 LYS C N 1
ATOM 8759 C CA . LYS C 1 308 ? 21.752 -11.792 15.901 1.00 20.16 308 LYS C CA 1
ATOM 8760 C C . LYS C 1 308 ? 21.856 -12.414 17.282 1.00 21.90 308 LYS C C 1
ATOM 8761 O O . LYS C 1 308 ? 22.445 -13.481 17.458 1.00 28.39 308 LYS C O 1
ATOM 8767 N N . LEU C 1 309 ? 21.303 -11.706 18.259 1.00 23.53 309 LEU C N 1
ATOM 8768 C CA . LEU C 1 309 ? 21.298 -12.133 19.647 1.00 23.44 309 LEU C CA 1
ATOM 8769 C C . LEU C 1 309 ? 20.464 -13.400 19.828 1.00 22.36 309 LEU C C 1
ATOM 8770 O O . LEU C 1 309 ? 20.899 -14.342 20.486 1.00 28.97 309 LEU C O 1
ATOM 8775 N N . LEU C 1 310 ? 19.290 -13.428 19.201 1.00 17.11 310 LEU C N 1
ATOM 8776 C CA . LEU C 1 310 ? 18.369 -14.559 19.301 1.00 15.29 310 LEU C CA 1
ATOM 8777 C C . LEU C 1 310 ? 18.656 -15.725 18.362 1.00 17.49 310 LEU C C 1
ATOM 8778 O O . LEU C 1 310 ? 18.148 -16.825 18.575 1.00 14.35 310 LEU C O 1
ATOM 8783 N N . GLU C 1 311 ? 19.450 -15.483 17.321 1.00 21.66 311 GLU C N 1
ATOM 8784 C CA . GLU C 1 311 ? 19.782 -16.522 16.344 1.00 23.05 311 GLU C CA 1
ATOM 8785 C C . GLU C 1 311 ? 21.058 -17.280 16.660 1.00 23.55 311 GLU C C 1
ATOM 8786 O O . GLU C 1 311 ? 21.155 -18.475 16.393 1.00 28.86 311 GLU C O 1
ATOM 8792 N N . THR C 1 312 ? 22.068 -16.557 17.132 1.00 21.90 312 THR C N 1
ATOM 8793 C CA . THR C 1 312 ? 23.352 -17.153 17.468 1.00 18.70 312 THR C CA 1
ATOM 8794 C C . THR C 1 312 ? 23.294 -17.698 18.888 1.00 18.20 312 THR C C 1
ATOM 8795 O O . THR C 1 312 ? 23.228 -16.930 19.845 1.00 20.40 312 THR C O 1
ATOM 8799 N N . PRO C 1 313 ? 23.342 -19.034 19.042 1.00 14.05 313 PRO C N 1
ATOM 8800 C CA . PRO C 1 313 ? 23.289 -19.727 20.338 1.00 15.98 313 PRO C CA 1
ATOM 8801 C C . PRO C 1 313 ? 24.307 -19.253 21.374 1.00 16.25 313 PRO C C 1
ATOM 8802 O O . PRO C 1 313 ? 23.983 -19.158 22.554 1.00 16.80 313 PRO C O 1
ATOM 8806 N N . GLU C 1 314 ? 25.536 -18.984 20.937 1.00 12.16 314 GLU C N 1
ATOM 8807 C CA . GLU C 1 314 ? 26.580 -18.508 21.837 1.00 19.58 314 GLU C CA 1
ATOM 8808 C C . GLU C 1 314 ? 26.138 -17.156 22.401 1.00 19.04 314 GLU C C 1
ATOM 8809 O O . GLU C 1 314 ? 26.370 -16.846 23.571 1.00 18.70 314 GLU C O 1
ATOM 8815 N N . LEU C 1 315 ? 25.472 -16.372 21.559 1.00 16.39 315 LEU C N 1
ATOM 8816 C CA . LEU C 1 315 ? 24.979 -15.059 21.943 1.00 15.81 315 LEU C CA 1
ATOM 8817 C C . LEU C 1 315 ? 23.682 -15.101 22.755 1.00 19.31 315 LEU C C 1
ATOM 8818 O O . LEU C 1 315 ? 23.491 -14.283 23.657 1.00 20.14 315 LEU C O 1
ATOM 8823 N N . THR C 1 316 ? 22.801 -16.056 22.453 1.00 19.74 316 THR C N 1
ATOM 8824 C CA . THR C 1 316 ? 21.533 -16.184 23.179 1.00 13.82 316 THR C CA 1
ATOM 8825 C C . THR C 1 316 ? 21.783 -16.647 24.607 1.00 13.21 316 THR C C 1
ATOM 8826 O O . THR C 1 316 ? 21.067 -16.253 25.525 1.00 9.64 316 THR C O 1
ATOM 8830 N N . GLU C 1 317 ? 22.791 -17.499 24.778 1.00 11.46 317 GLU C N 1
ATOM 8831 C CA . GLU C 1 317 ? 23.144 -18.021 26.090 1.00 15.42 317 GLU C CA 1
ATOM 8832 C C . GLU C 1 317 ? 23.774 -16.948 26.963 1.00 15.38 317 GLU C C 1
ATOM 8833 O O . GLU C 1 317 ? 23.447 -16.833 28.148 1.00 14.51 317 GLU C O 1
ATOM 8839 N N . GLN C 1 318 ? 24.653 -16.147 26.364 1.00 12.53 318 GLN C N 1
ATOM 8840 C CA . GLN C 1 318 ? 25.300 -15.056 27.078 1.00 10.62 318 GLN C CA 1
ATOM 8841 C C . GLN C 1 318 ? 24.241 -14.047 27.523 1.00 11.57 318 GLN C C 1
ATOM 8842 O O . GLN C 1 318 ? 24.339 -13.463 28.605 1.00 13.34 318 GLN C O 1
ATOM 8848 N N . TRP C 1 319 ? 23.223 -13.857 26.689 1.00 11.56 319 TRP C N 1
ATOM 8849 C CA . TRP C 1 319 ? 22.144 -12.933 27.005 1.00 11.10 319 TRP C CA 1
ATOM 8850 C C . TRP C 1 319 ? 21.365 -13.410 28.223 1.00 11.10 319 TRP C C 1
ATOM 8851 O O . TRP C 1 319 ? 20.959 -12.602 29.060 1.00 9.89 319 TRP C O 1
ATOM 8862 N N . HIS C 1 320 ? 21.151 -14.719 28.318 1.00 11.53 320 HIS C N 1
ATOM 8863 C CA . HIS C 1 320 ? 20.422 -15.274 29.448 1.00 14.12 320 HIS C CA 1
ATOM 8864 C C . HIS C 1 320 ? 21.170 -14.963 30.737 1.00 11.88 320 HIS C C 1
ATOM 8865 O O . HIS C 1 320 ? 20.575 -14.499 31.710 1.00 15.51 320 HIS C O 1
ATOM 8872 N N . LYS C 1 321 ? 22.482 -15.178 30.713 1.00 10.98 321 LYS C N 1
ATOM 8873 C CA . LYS C 1 321 ? 23.345 -14.917 31.859 1.00 11.33 321 LYS C CA 1
ATOM 8874 C C . LYS C 1 321 ? 23.403 -13.426 32.164 1.00 11.54 321 LYS C C 1
ATOM 8875 O O . LYS C 1 321 ? 23.650 -13.028 33.301 1.00 13.56 321 LYS C O 1
ATOM 8881 N N . ASP C 1 322 ? 23.212 -12.606 31.132 1.00 11.01 322 ASP C N 1
ATOM 8882 C CA . ASP C 1 322 ? 23.224 -11.154 31.275 1.00 9.88 322 ASP C CA 1
ATOM 8883 C C . ASP C 1 322 ? 22.038 -10.648 32.086 1.00 8.10 322 ASP C C 1
ATOM 8884 O O . ASP C 1 322 ? 22.172 -9.725 32.885 1.00 7.35 322 ASP C O 1
ATOM 8889 N N . MET C 1 323 ? 20.869 -11.239 31.853 1.00 14.53 323 MET C N 1
ATOM 8890 C CA . MET C 1 323 ? 19.665 -10.838 32.570 1.00 11.88 323 MET C CA 1
ATOM 8891 C C . MET C 1 323 ? 19.699 -11.256 34.028 1.00 13.16 323 MET C C 1
ATOM 8892 O O . MET C 1 323 ? 19.059 -10.624 34.873 1.00 11.25 323 MET C O 1
ATOM 8897 N N . VAL C 1 324 ? 20.435 -12.330 34.316 1.00 16.63 324 VAL C N 1
ATOM 8898 C CA . VAL C 1 324 ? 20.592 -12.812 35.684 1.00 14.30 324 VAL C CA 1
ATOM 8899 C C . VAL C 1 324 ? 21.554 -11.849 36.379 1.00 17.94 324 VAL C C 1
ATOM 8900 O O . VAL C 1 324 ? 21.439 -11.606 37.578 1.00 25.11 324 VAL C O 1
ATOM 8904 N N . THR C 1 325 ? 22.497 -11.298 35.618 1.00 15.83 325 THR C N 1
ATOM 8905 C CA . THR C 1 325 ? 23.448 -10.333 36.155 1.00 14.03 325 THR C CA 1
ATOM 8906 C C . THR C 1 325 ? 22.673 -9.102 36.613 1.00 15.10 325 THR C C 1
ATOM 8907 O O . THR C 1 325 ? 22.868 -8.621 37.729 1.00 15.38 325 THR C O 1
ATOM 8911 N N . MET C 1 326 ? 21.770 -8.629 35.754 1.00 16.00 326 MET C N 1
ATOM 8912 C CA . MET C 1 326 ? 20.954 -7.457 36.043 1.00 11.50 326 MET C CA 1
ATOM 8913 C C . MET C 1 326 ? 19.936 -7.688 37.152 1.00 8.62 326 MET C C 1
ATOM 8914 O O . MET C 1 326 ? 19.821 -6.879 38.070 1.00 6.31 326 MET C O 1
ATOM 8919 N N . SER C 1 327 ? 19.199 -8.791 37.079 1.00 9.47 327 SER C N 1
ATOM 8920 C CA . SER C 1 327 ? 18.190 -9.061 38.099 1.00 15.63 327 SER C CA 1
ATOM 8921 C C . SER C 1 327 ? 18.786 -9.335 39.487 1.00 17.53 327 SER C C 1
ATOM 8922 O O . SER C 1 327 ? 18.211 -8.929 40.496 1.00 20.79 327 SER C O 1
ATOM 8925 N N . SER C 1 328 ? 19.936 -10.008 39.529 1.00 15.99 328 SER C N 1
ATOM 8926 C CA . SER C 1 328 ? 20.617 -10.325 40.789 1.00 12.80 328 SER C CA 1
ATOM 8927 C C . SER C 1 328 ? 21.078 -9.084 41.538 1.00 12.34 328 SER C C 1
ATOM 8928 O O . SER C 1 328 ? 20.965 -9.022 42.763 1.00 18.73 328 SER C O 1
ATOM 8931 N N . ARG C 1 329 ? 21.617 -8.111 40.803 1.00 10.13 329 ARG C N 1
ATOM 8932 C CA . ARG C 1 329 ? 22.104 -6.872 41.401 1.00 10.11 329 ARG C CA 1
ATOM 8933 C C . ARG C 1 329 ? 20.939 -6.054 41.953 1.00 14.96 329 ARG C C 1
ATOM 8934 O O . ARG C 1 329 ? 21.070 -5.402 42.987 1.00 15.91 329 ARG C O 1
ATOM 8942 N N . ILE C 1 330 ? 19.806 -6.098 41.251 1.00 14.98 330 ILE C N 1
ATOM 8943 C CA . ILE C 1 330 ? 18.600 -5.379 41.656 1.00 18.29 330 ILE C CA 1
ATOM 8944 C C . ILE C 1 330 ? 18.024 -6.010 42.927 1.00 16.83 330 ILE C C 1
ATOM 8945 O O . ILE C 1 330 ? 17.506 -5.315 43.802 1.00 19.62 330 ILE C O 1
ATOM 8950 N N . THR C 1 331 ? 18.129 -7.332 43.016 1.00 16.45 331 THR C N 1
ATOM 8951 C CA . THR C 1 331 ? 17.655 -8.080 44.175 1.00 18.86 331 THR C CA 1
ATOM 8952 C C . THR C 1 331 ? 18.582 -7.785 45.354 1.00 17.58 331 THR C C 1
ATOM 8953 O O . THR C 1 331 ? 18.148 -7.713 46.505 1.00 17.05 331 THR C O 1
ATOM 8957 N N . LYS C 1 332 ? 19.858 -7.588 45.040 1.00 18.64 332 LYS C N 1
ATOM 8958 C CA . LYS C 1 332 ? 20.864 -7.276 46.040 1.00 16.77 332 LYS C CA 1
ATOM 8959 C C . LYS C 1 332 ? 20.582 -5.910 46.662 1.00 14.57 332 LYS C C 1
ATOM 8960 O O . LYS C 1 332 ? 20.808 -5.705 47.855 1.00 9.59 332 LYS C O 1
ATOM 8966 N N . MET C 1 333 ? 20.108 -4.974 45.842 1.00 12.66 333 MET C N 1
ATOM 8967 C CA . MET C 1 333 ? 19.799 -3.629 46.314 1.00 10.95 333 MET C CA 1
ATOM 8968 C C . MET C 1 333 ? 18.484 -3.560 47.091 1.00 8.24 333 MET C C 1
ATOM 8969 O O . MET C 1 333 ? 18.310 -2.680 47.934 1.00 8.65 333 MET C O 1
ATOM 8974 N N . ARG C 1 334 ? 17.560 -4.475 46.804 1.00 10.53 334 ARG C N 1
ATOM 8975 C CA . ARG C 1 334 ? 16.289 -4.516 47.527 1.00 13.38 334 ARG C CA 1
ATOM 8976 C C . ARG C 1 334 ? 16.608 -4.899 48.971 1.00 18.31 334 ARG C C 1
ATOM 8977 O O . ARG C 1 334 ? 15.995 -4.401 49.917 1.00 20.61 334 ARG C O 1
ATOM 8985 N N . HIS C 1 335 ? 17.586 -5.787 49.123 1.00 19.86 335 HIS C N 1
ATOM 8986 C CA . HIS C 1 335 ? 18.014 -6.239 50.436 1.00 19.03 335 HIS C CA 1
ATOM 8987 C C . HIS C 1 335 ? 18.838 -5.193 51.166 1.00 13.67 335 HIS C C 1
ATOM 8988 O O . HIS C 1 335 ? 18.610 -4.946 52.343 1.00 11.31 335 HIS C O 1
ATOM 8995 N N . ALA C 1 336 ? 19.770 -4.562 50.456 1.00 11.67 336 ALA C N 1
ATOM 8996 C CA . ALA C 1 336 ? 20.622 -3.532 51.042 1.00 12.80 336 ALA C CA 1
ATOM 8997 C C . ALA C 1 336 ? 19.823 -2.336 51.562 1.00 11.72 336 ALA C C 1
ATOM 8998 O O . ALA C 1 336 ? 20.144 -1.787 52.613 1.00 9.67 336 ALA C O 1
ATOM 9000 N N . LEU C 1 337 ? 18.782 -1.945 50.827 1.00 9.43 337 LEU C N 1
ATOM 9001 C CA . LEU C 1 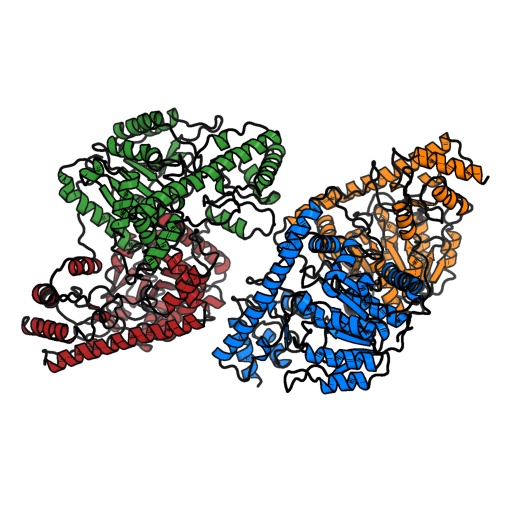337 ? 17.944 -0.810 51.208 1.00 12.33 337 LEU C CA 1
ATOM 9002 C C . LEU C 1 337 ? 17.032 -1.119 52.392 1.00 12.66 337 LEU C C 1
ATOM 9003 O O . LEU C 1 337 ? 16.889 -0.298 53.296 1.00 10.21 337 LEU C O 1
ATOM 9008 N N . ARG C 1 338 ? 16.412 -2.296 52.373 1.00 12.96 338 ARG C N 1
ATOM 9009 C CA . ARG C 1 338 ? 15.519 -2.718 53.448 1.00 14.51 338 ARG C CA 1
ATOM 9010 C C . ARG C 1 338 ? 16.341 -2.882 54.724 1.00 18.94 338 ARG C C 1
ATOM 9011 O O . ARG C 1 338 ? 15.934 -2.429 55.793 1.00 16.67 338 ARG C O 1
ATOM 9019 N N . ASP C 1 339 ? 17.528 -3.471 54.579 1.00 15.74 339 ASP C N 1
ATOM 9020 C CA . ASP C 1 339 ? 18.429 -3.722 55.704 1.00 16.37 339 ASP C CA 1
ATOM 9021 C C . ASP C 1 339 ? 18.966 -2.464 56.368 1.00 16.43 339 ASP C C 1
ATOM 9022 O O . ASP C 1 339 ? 19.204 -2.450 57.576 1.00 13.84 339 ASP C O 1
ATOM 9027 N N . HIS C 1 340 ? 19.210 -1.429 55.572 1.00 16.06 340 HIS C N 1
ATOM 9028 C CA . HIS C 1 340 ? 19.695 -0.162 56.101 1.00 14.57 340 HIS C CA 1
ATOM 9029 C C . HIS C 1 340 ? 18.580 0.573 56.838 1.00 12.73 340 HIS C C 1
ATOM 9030 O O . HIS C 1 340 ? 18.827 1.281 57.816 1.00 12.89 340 HIS C O 1
ATOM 9037 N N . LEU C 1 341 ? 17.354 0.397 56.356 1.00 12.81 341 LEU C N 1
ATOM 9038 C CA . LEU C 1 341 ? 16.182 1.015 56.961 1.00 16.04 341 LEU C CA 1
ATOM 9039 C C . LEU C 1 341 ? 15.938 0.377 58.330 1.00 15.36 341 LEU C C 1
ATOM 9040 O O . LEU C 1 341 ? 15.525 1.048 59.274 1.00 16.25 341 LEU C O 1
ATOM 9045 N N . VAL C 1 342 ? 16.223 -0.920 58.421 1.00 19.42 342 VAL C N 1
ATOM 9046 C CA . VAL C 1 342 ? 16.072 -1.688 59.654 1.00 15.46 342 VAL C CA 1
ATOM 9047 C C . VAL C 1 342 ? 17.145 -1.322 60.693 1.00 18.50 342 VAL C C 1
ATOM 9048 O O . VAL C 1 342 ? 16.843 -1.208 61.885 1.00 14.17 342 VAL C O 1
ATOM 9052 N N . LYS C 1 343 ? 18.390 -1.140 60.253 1.00 20.53 343 LYS C N 1
ATOM 9053 C CA . LYS C 1 343 ? 19.462 -0.775 61.180 1.00 22.42 343 LYS C CA 1
ATOM 9054 C C . LYS C 1 343 ? 19.235 0.639 61.716 1.00 21.93 343 LYS C C 1
ATOM 9055 O O . LYS C 1 343 ? 19.547 0.934 62.872 1.00 22.89 343 LYS C O 1
ATOM 9061 N N . LEU C 1 344 ? 18.677 1.504 60.870 1.00 21.05 344 LEU C N 1
ATOM 9062 C CA . LEU C 1 344 ? 18.383 2.887 61.243 1.00 18.06 344 LEU C CA 1
ATOM 9063 C C . LEU C 1 344 ? 17.143 2.996 62.124 1.00 12.39 344 LEU C C 1
ATOM 9064 O O . LEU C 1 344 ? 16.879 4.050 62.698 1.00 16.84 344 LEU C O 1
ATOM 9069 N N . GLY C 1 345 ? 16.375 1.911 62.203 1.00 15.14 345 GLY C N 1
ATOM 9070 C CA . GLY C 1 345 ? 15.170 1.891 63.014 1.00 10.86 345 GLY C CA 1
ATOM 9071 C C . GLY C 1 345 ? 14.050 2.762 62.483 1.00 17.16 345 GLY C C 1
ATOM 9072 O O . GLY C 1 345 ? 13.252 3.287 63.261 1.00 24.40 345 GLY C O 1
ATOM 9073 N N . THR C 1 346 ? 13.992 2.922 61.162 1.00 15.56 346 THR C N 1
ATOM 9074 C CA . THR C 1 346 ? 12.959 3.724 60.507 1.00 9.94 346 THR C CA 1
ATOM 9075 C C . THR C 1 346 ? 11.577 3.151 60.828 1.00 12.64 346 THR C C 1
ATOM 9076 O O . THR C 1 346 ? 11.372 1.938 60.756 1.00 19.18 346 THR C O 1
ATOM 9080 N N . PRO C 1 347 ? 10.611 4.014 61.189 1.00 11.86 347 PRO C N 1
ATOM 9081 C CA . PRO C 1 347 ? 9.246 3.588 61.524 1.00 10.97 347 PRO C CA 1
ATOM 9082 C C . PRO C 1 347 ? 8.516 2.801 60.427 1.00 15.64 347 PRO C C 1
ATOM 9083 O O . PRO C 1 347 ? 8.736 3.019 59.232 1.00 15.79 347 PRO C O 1
ATOM 9087 N N . GLY C 1 348 ? 7.617 1.915 60.854 1.00 13.70 348 GLY C N 1
ATOM 9088 C CA . GLY C 1 348 ? 6.842 1.103 59.930 1.00 16.06 348 GLY C CA 1
ATOM 9089 C C . GLY C 1 348 ? 7.573 -0.145 59.487 1.00 15.37 348 GLY C C 1
ATOM 9090 O O . GLY C 1 348 ? 8.615 -0.482 60.038 1.00 16.01 348 GLY C O 1
ATOM 9091 N N . ASN C 1 349 ? 7.005 -0.852 58.514 1.00 18.33 349 ASN C N 1
ATOM 9092 C CA . ASN C 1 349 ? 7.615 -2.069 57.980 1.00 15.48 349 ASN C CA 1
ATOM 9093 C C . ASN C 1 349 ? 8.137 -1.771 56.580 1.00 12.37 349 ASN C C 1
ATOM 9094 O O . ASN C 1 349 ? 7.531 -0.990 55.848 1.00 14.01 349 ASN C O 1
ATOM 9099 N N . TRP C 1 350 ? 9.246 -2.407 56.205 1.00 12.65 350 TRP C N 1
ATOM 9100 C CA . TRP C 1 350 ? 9.858 -2.176 54.898 1.00 12.00 350 TRP C CA 1
ATOM 9101 C C . TRP C 1 350 ? 10.173 -3.436 54.112 1.00 12.50 350 TRP C C 1
ATOM 9102 O O . TRP C 1 350 ? 10.954 -3.403 53.162 1.00 14.53 350 TRP C O 1
ATOM 9113 N N . ASP C 1 351 ? 9.528 -4.537 54.475 1.00 16.00 351 ASP C N 1
ATOM 9114 C CA . ASP C 1 351 ? 9.761 -5.809 53.799 1.00 17.99 351 ASP C CA 1
ATOM 9115 C C . ASP C 1 351 ? 9.222 -5.858 52.379 1.00 14.87 351 ASP C C 1
ATOM 9116 O O . ASP C 1 351 ? 9.652 -6.691 51.590 1.00 23.46 351 ASP C O 1
ATOM 9121 N N . HIS C 1 352 ? 8.290 -4.971 52.047 1.00 15.37 352 HIS C N 1
ATOM 9122 C CA . HIS C 1 352 ? 7.725 -4.965 50.703 1.00 15.41 352 HIS C CA 1
ATOM 9123 C C . HIS C 1 352 ? 8.745 -4.628 49.602 1.00 16.33 352 HIS C C 1
ATOM 9124 O O . HIS C 1 352 ? 8.565 -5.043 48.454 1.00 15.51 352 HIS C O 1
ATOM 9131 N N . ILE C 1 353 ? 9.826 -3.926 49.951 1.00 16.38 353 ILE C N 1
ATOM 9132 C CA . ILE C 1 353 ? 10.861 -3.594 48.967 1.00 14.36 353 ILE C CA 1
ATOM 9133 C C . ILE C 1 353 ? 11.484 -4.901 48.447 1.00 16.47 353 ILE C C 1
ATOM 9134 O O . ILE C 1 353 ? 11.711 -5.040 47.246 1.00 15.65 353 ILE C O 1
ATOM 9139 N N . VAL C 1 354 ? 11.716 -5.873 49.333 1.00 17.42 354 VAL C N 1
ATOM 9140 C CA . VAL C 1 354 ? 12.303 -7.146 48.897 1.00 19.93 354 VAL C CA 1
ATOM 9141 C C . VAL C 1 354 ? 11.300 -8.098 48.255 1.00 17.89 354 VAL C C 1
ATOM 9142 O O . VAL C 1 354 ? 11.653 -8.840 47.338 1.00 20.98 354 VAL C O 1
ATOM 9146 N N . ASN C 1 355 ? 10.057 -8.074 48.735 1.00 19.83 355 ASN C N 1
ATOM 9147 C CA . ASN C 1 355 ? 8.996 -8.946 48.222 1.00 20.73 355 ASN C CA 1
ATOM 9148 C C . ASN C 1 355 ? 8.571 -8.647 46.788 1.00 19.97 355 ASN C C 1
ATOM 9149 O O . ASN C 1 355 ? 8.192 -9.557 46.048 1.00 25.95 355 ASN C O 1
ATOM 9154 N N . GLN C 1 356 ? 8.610 -7.373 46.409 1.00 20.68 356 GLN C N 1
ATOM 9155 C CA . GLN C 1 356 ? 8.238 -6.952 45.061 1.00 12.22 356 GLN C CA 1
ATOM 9156 C C . GLN C 1 356 ? 9.315 -7.377 44.060 1.00 14.63 356 GLN C C 1
ATOM 9157 O O . GLN C 1 356 ? 10.478 -7.543 44.428 1.00 11.95 356 GLN C O 1
ATOM 9163 N N . CYS C 1 357 ? 8.913 -7.579 42.806 1.00 11.11 357 CYS C N 1
ATOM 9164 C CA . CYS C 1 357 ? 9.834 -7.998 41.758 1.00 12.51 357 CYS C CA 1
ATOM 9165 C C . CYS C 1 357 ? 9.915 -6.979 40.628 1.00 10.05 357 CYS C C 1
ATOM 9166 O O . CYS C 1 357 ? 9.135 -6.027 40.575 1.00 5.38 357 CYS C O 1
ATOM 9169 N N . GLY C 1 358 ? 10.865 -7.200 39.725 1.00 7.79 358 GLY C N 1
ATOM 9170 C CA . GLY C 1 358 ? 11.047 -6.311 38.597 1.00 7.60 358 GLY C CA 1
ATOM 9171 C C . GLY C 1 358 ? 12.170 -5.322 38.813 1.00 9.18 358 GLY C C 1
ATOM 9172 O O . GLY C 1 358 ? 13.175 -5.635 39.447 1.00 15.18 358 GLY C O 1
ATOM 9173 N N . MET C 1 359 ? 11.979 -4.115 38.303 1.00 13.69 359 MET C N 1
ATOM 9174 C CA . MET C 1 359 ? 12.973 -3.060 38.412 1.00 15.87 359 MET C CA 1
ATOM 9175 C C . MET C 1 359 ? 12.516 -1.994 39.402 1.00 18.19 359 MET C C 1
ATOM 9176 O O . MET C 1 359 ? 13.299 -1.141 39.819 1.00 16.93 359 MET C O 1
ATOM 9181 N N . PHE C 1 360 ? 11.256 -2.080 39.812 1.00 17.44 360 PHE C N 1
ATOM 9182 C CA . PHE C 1 360 ? 10.697 -1.094 40.721 1.00 17.43 360 PHE C CA 1
ATOM 9183 C C . PHE C 1 360 ? 10.252 -1.578 42.091 1.00 16.13 360 PHE C C 1
ATOM 9184 O O . PHE C 1 360 ? 10.185 -2.775 42.386 1.00 15.22 360 PHE C O 1
ATOM 9192 N N . SER C 1 361 ? 9.948 -0.593 42.923 1.00 16.46 361 SER C N 1
ATOM 9193 C CA . SER C 1 361 ? 9.443 -0.814 44.255 1.00 12.75 361 SER C CA 1
ATOM 9194 C C . SER C 1 361 ? 8.457 0.302 44.543 1.00 7.75 361 SER C C 1
ATOM 9195 O O . SER C 1 361 ? 8.769 1.475 44.368 1.00 7.72 361 SER C O 1
ATOM 9198 N N . PHE C 1 362 ? 7.232 -0.076 44.871 1.00 10.02 362 PHE C N 1
ATOM 9199 C CA . PHE C 1 362 ? 6.214 0.899 45.214 1.00 8.65 362 PHE C CA 1
ATOM 9200 C C . PHE C 1 362 ? 6.493 1.063 46.705 1.00 9.85 362 PHE C C 1
ATOM 9201 O O . PHE C 1 362 ? 5.984 0.306 47.527 1.00 13.69 362 PHE C O 1
ATOM 9209 N N . THR C 1 363 ? 7.387 1.995 47.022 1.00 7.62 363 THR C N 1
ATOM 9210 C CA . THR C 1 363 ? 7.814 2.253 48.396 1.00 13.38 363 THR C CA 1
ATOM 9211 C C . THR C 1 363 ? 6.699 2.589 49.380 1.00 16.53 363 THR C C 1
ATOM 9212 O O . THR C 1 363 ? 6.762 2.212 50.548 1.00 18.36 363 THR C O 1
ATOM 9216 N N . GLY C 1 364 ? 5.705 3.340 48.924 1.00 15.18 364 GLY C N 1
ATOM 9217 C CA . GLY C 1 364 ? 4.611 3.699 49.806 1.00 19.19 364 GLY C CA 1
ATOM 9218 C C . GLY C 1 364 ? 4.698 5.117 50.330 1.00 18.77 364 GLY C C 1
ATOM 9219 O O . GLY C 1 364 ? 3.799 5.566 51.041 1.00 22.24 364 GLY C O 1
ATOM 9220 N N . LEU C 1 365 ? 5.784 5.818 50.004 1.00 19.89 365 LEU C N 1
ATOM 9221 C CA . LEU C 1 365 ? 5.966 7.207 50.429 1.00 19.00 365 LEU C CA 1
ATOM 9222 C C . LEU C 1 365 ? 4.889 8.083 49.794 1.00 19.68 365 LEU C C 1
ATOM 9223 O O . LEU C 1 365 ? 4.583 7.943 48.609 1.00 19.23 365 LEU C O 1
ATOM 9228 N N . THR C 1 366 ? 4.298 8.965 50.593 1.00 21.23 366 THR C N 1
ATOM 9229 C CA . THR C 1 366 ? 3.250 9.860 50.106 1.00 17.66 366 THR C CA 1
ATOM 9230 C C . THR C 1 366 ? 3.914 10.926 49.241 1.00 13.41 366 THR C C 1
ATOM 9231 O O . THR C 1 366 ? 5.130 11.090 49.301 1.00 10.02 366 THR C O 1
ATOM 9235 N N . PRO C 1 367 ? 3.134 11.651 48.415 1.00 14.53 367 PRO C N 1
ATOM 9236 C CA . PRO C 1 367 ? 3.713 12.692 47.556 1.00 17.84 367 PRO C CA 1
ATOM 9237 C C . PRO C 1 367 ? 4.518 13.742 48.320 1.00 18.70 367 PRO C C 1
ATOM 9238 O O . PRO C 1 367 ? 5.540 14.236 47.839 1.00 22.67 367 PRO C O 1
ATOM 9242 N N . GLN C 1 368 ? 4.065 14.041 49.530 1.00 15.48 368 GLN C N 1
ATOM 9243 C CA . GLN C 1 368 ? 4.709 15.011 50.407 1.00 12.80 368 GLN C CA 1
ATOM 9244 C C . GLN C 1 368 ? 6.155 14.612 50.679 1.00 7.65 368 GLN C C 1
ATOM 9245 O O . GLN C 1 368 ? 7.052 15.452 50.697 1.00 7.86 368 GLN C O 1
ATOM 9251 N N . MET C 1 369 ? 6.354 13.317 50.899 1.00 9.34 369 MET C N 1
ATOM 9252 C CA . MET C 1 369 ? 7.657 12.743 51.187 1.00 4.66 369 MET C CA 1
ATOM 9253 C C . MET C 1 369 ? 8.543 12.720 49.960 1.00 6.15 369 MET C C 1
ATOM 9254 O O . MET C 1 369 ? 9.719 13.088 50.020 1.00 7.80 369 MET C O 1
ATOM 9259 N N . VAL C 1 370 ? 7.968 12.274 48.848 1.00 7.28 370 VAL C N 1
ATOM 9260 C CA . VAL C 1 370 ? 8.689 12.187 47.585 1.00 7.86 370 VAL C CA 1
ATOM 9261 C C . VAL C 1 370 ? 9.211 13.558 47.185 1.00 6.19 370 VAL C C 1
ATOM 9262 O O . VAL C 1 370 ? 10.329 13.679 46.688 1.00 14.15 370 VAL C O 1
ATOM 9266 N N . LYS C 1 371 ? 8.420 14.591 47.460 1.00 10.93 371 LYS C N 1
ATOM 9267 C CA . LYS C 1 371 ? 8.790 15.969 47.146 1.00 13.13 371 LYS C CA 1
ATOM 9268 C C . LYS C 1 371 ? 9.950 16.458 48.014 1.00 16.72 371 LYS C C 1
ATOM 9269 O O . LYS C 1 371 ? 10.875 17.102 47.512 1.00 18.60 371 LYS C O 1
ATOM 9275 N N . ARG C 1 372 ? 9.897 16.166 49.313 1.00 17.22 372 ARG C N 1
ATOM 9276 C CA . ARG C 1 372 ? 10.962 16.584 50.228 1.00 18.27 372 ARG C CA 1
ATOM 9277 C C . ARG C 1 372 ? 12.278 15.906 49.872 1.00 17.14 372 ARG C C 1
ATOM 9278 O O . ARG C 1 372 ? 13.339 16.516 49.957 1.00 19.37 372 ARG C O 1
ATOM 9286 N N . LEU C 1 373 ? 12.189 14.642 49.469 1.00 17.60 373 LEU C N 1
ATOM 9287 C CA . LEU C 1 373 ? 13.348 13.857 49.073 1.00 10.34 373 LEU C CA 1
ATOM 9288 C C . LEU C 1 373 ? 14.129 14.523 47.957 1.00 11.52 373 LEU C C 1
ATOM 9289 O O . LEU C 1 373 ? 15.352 14.573 48.002 1.00 16.58 373 LEU C O 1
ATOM 9294 N N . GLU C 1 374 ? 13.422 15.021 46.948 1.00 16.03 374 GLU C N 1
ATOM 9295 C CA . GLU C 1 374 ? 14.071 15.682 45.823 1.00 15.64 374 GLU C CA 1
ATOM 9296 C C . GLU C 1 374 ? 14.663 17.030 46.218 1.00 15.93 374 GLU C C 1
ATOM 9297 O O . GLU C 1 374 ? 15.872 17.237 46.123 1.00 15.83 374 GLU C O 1
ATOM 9303 N N . GLU C 1 375 ? 13.801 17.934 46.680 1.00 18.76 375 GLU C N 1
ATOM 9304 C CA . GLU C 1 375 ? 14.212 19.280 47.072 1.00 17.97 375 GLU C CA 1
ATOM 9305 C C . GLU C 1 375 ? 15.283 19.358 48.149 1.00 16.94 375 GLU C C 1
ATOM 9306 O O . GLU C 1 375 ? 16.210 20.157 48.044 1.00 19.59 375 GLU C O 1
ATOM 9312 N N . THR C 1 376 ? 15.157 18.521 49.172 1.00 17.82 376 THR C N 1
ATOM 9313 C CA . THR C 1 376 ? 16.091 18.510 50.296 1.00 14.94 376 THR C CA 1
ATOM 9314 C C . THR C 1 376 ? 17.223 17.495 50.193 1.00 15.06 376 THR C C 1
ATOM 9315 O O . THR C 1 376 ? 18.375 17.806 50.506 1.00 14.18 376 THR C O 1
ATOM 9319 N N . HIS C 1 377 ? 16.901 16.290 49.742 1.00 7.76 377 HIS C N 1
ATOM 9320 C CA . HIS C 1 377 ? 17.900 15.242 49.670 1.00 4.33 377 HIS C CA 1
ATOM 9321 C C . HIS C 1 377 ? 18.461 14.922 48.298 1.00 10.88 377 HIS C C 1
ATOM 9322 O O . HIS C 1 377 ? 19.354 14.077 48.182 1.00 7.49 377 HIS C O 1
ATOM 9329 N N . ALA C 1 378 ? 17.980 15.631 47.275 1.00 7.82 378 ALA C N 1
ATOM 9330 C CA . ALA C 1 378 ? 18.422 15.415 45.900 1.00 9.28 378 ALA C CA 1
ATOM 9331 C C . ALA C 1 378 ? 18.218 13.961 45.434 1.00 10.00 378 ALA C C 1
ATOM 9332 O O . ALA C 1 378 ? 18.966 13.460 44.599 1.00 10.03 378 ALA C O 1
ATOM 9334 N N . VAL C 1 379 ? 17.208 13.292 45.990 1.00 10.48 379 VAL C N 1
ATOM 9335 C CA . VAL C 1 379 ? 16.879 11.908 45.637 1.00 11.75 379 VAL C CA 1
ATOM 9336 C C . VAL C 1 379 ? 15.577 11.909 44.826 1.00 13.23 379 VAL C C 1
ATOM 9337 O O . VAL C 1 379 ? 14.506 12.234 45.346 1.00 11.73 379 VAL C O 1
ATOM 9341 N N . TYR C 1 380 ? 15.683 11.521 43.559 1.00 16.78 380 TYR C N 1
ATOM 9342 C CA . TYR C 1 380 ? 14.549 11.514 42.630 1.00 17.23 380 TYR C CA 1
ATOM 9343 C C . TYR C 1 380 ? 13.684 10.254 42.543 1.00 14.77 380 TYR C C 1
ATOM 9344 O O . TYR C 1 380 ? 14.166 9.174 42.220 1.00 15.58 380 TYR C O 1
ATOM 9353 N N . LEU C 1 381 ? 12.388 10.427 42.787 1.00 14.61 381 LEU C N 1
ATOM 9354 C CA . LEU C 1 381 ? 11.412 9.342 42.718 1.00 9.70 381 LEU C CA 1
ATOM 9355 C C . LEU C 1 381 ? 10.159 9.846 42.014 1.00 9.76 381 LEU C C 1
ATOM 9356 O O . LEU C 1 381 ? 9.919 11.056 41.936 1.00 4.95 381 LEU C O 1
ATOM 9361 N N . VAL C 1 382 ? 9.366 8.919 41.488 1.00 10.01 382 VAL C N 1
ATOM 9362 C CA . VAL C 1 382 ? 8.113 9.292 40.846 1.00 12.39 382 VAL C CA 1
ATOM 9363 C C . VAL C 1 382 ? 7.201 9.677 42.012 1.00 12.91 382 VAL C C 1
ATOM 9364 O O . VAL C 1 382 ? 7.304 9.102 43.100 1.00 3.99 382 VAL C O 1
ATOM 9368 N N . ALA C 1 383 ? 6.355 10.681 41.803 1.00 12.80 383 ALA C N 1
ATOM 9369 C CA . ALA C 1 383 ? 5.449 11.165 42.845 1.00 12.18 383 ALA C CA 1
ATOM 9370 C C . ALA C 1 383 ? 4.519 10.103 43.427 1.00 13.34 383 ALA C C 1
ATOM 9371 O O . ALA C 1 383 ? 3.885 10.324 44.457 1.00 16.03 383 ALA C O 1
ATOM 9373 N N . SER C 1 384 ? 4.451 8.951 42.769 1.00 12.94 384 SER C N 1
ATOM 9374 C CA . SER C 1 384 ? 3.611 7.849 43.210 1.00 11.22 384 SER C CA 1
ATOM 9375 C C . SER C 1 384 ? 4.311 7.006 44.278 1.00 18.23 384 SER C C 1
ATOM 9376 O O . SER C 1 384 ? 3.697 6.130 44.890 1.00 18.04 384 SER C O 1
ATOM 9379 N N . GLY C 1 385 ? 5.600 7.264 44.483 1.00 14.96 385 GLY C N 1
ATOM 9380 C CA . GLY C 1 385 ? 6.360 6.509 45.454 1.00 13.83 385 GLY C CA 1
ATOM 9381 C C . GLY C 1 385 ? 7.123 5.387 44.782 1.00 11.87 385 GLY C C 1
ATOM 9382 O O . GLY C 1 385 ? 7.783 4.596 45.448 1.00 11.35 385 GLY C O 1
ATOM 9383 N N . ARG C 1 386 ? 7.015 5.306 43.459 1.00 6.32 386 ARG C N 1
ATOM 9384 C CA . ARG C 1 386 ? 7.715 4.282 42.696 1.00 5.36 386 ARG C CA 1
ATOM 9385 C C . ARG C 1 386 ? 9.198 4.650 42.635 1.00 3.75 386 ARG C C 1
ATOM 9386 O O . ARG C 1 386 ? 9.554 5.803 42.383 1.00 4.84 386 ARG C O 1
ATOM 9394 N N . ALA C 1 387 ? 10.062 3.666 42.861 1.00 11.09 387 ALA C N 1
ATOM 9395 C CA . ALA C 1 387 ? 11.504 3.899 42.836 1.00 9.68 387 ALA C CA 1
ATOM 9396 C C . ALA C 1 387 ? 12.232 2.836 42.029 1.00 8.14 387 ALA C C 1
ATOM 9397 O O . ALA C 1 387 ? 11.938 1.655 42.166 1.00 10.80 387 ALA C O 1
ATOM 9399 N N . SER C 1 388 ? 13.167 3.267 41.181 1.00 12.37 388 SER C N 1
ATOM 9400 C CA . SER C 1 388 ? 13.972 2.356 40.362 1.00 15.09 388 SER C CA 1
ATOM 9401 C C . SER C 1 388 ? 15.082 1.814 41.233 1.00 10.33 388 SER C C 1
ATOM 9402 O O . SER C 1 388 ? 16.022 2.541 41.547 1.00 10.36 388 SER C O 1
ATOM 9405 N N . ILE C 1 389 ? 14.989 0.539 41.599 1.00 10.22 389 ILE C N 1
ATOM 9406 C CA . ILE C 1 389 ? 15.994 -0.092 42.447 1.00 11.18 389 ILE C CA 1
ATOM 9407 C C . ILE C 1 389 ? 17.355 -0.144 41.764 1.00 9.78 389 ILE C C 1
ATOM 9408 O O . ILE C 1 389 ? 18.386 -0.144 42.431 1.00 9.89 389 ILE C O 1
ATOM 9413 N N . ALA C 1 390 ? 17.349 -0.151 40.434 1.00 11.66 390 ALA C N 1
ATOM 9414 C CA . ALA C 1 390 ? 18.580 -0.191 39.652 1.00 10.98 390 ALA C CA 1
ATOM 9415 C C . ALA C 1 390 ? 19.390 1.091 39.853 1.00 9.85 390 ALA C C 1
ATOM 9416 O O . ALA C 1 390 ? 20.579 1.137 39.544 1.00 15.09 390 ALA C O 1
ATOM 9418 N N . GLY C 1 391 ? 18.727 2.132 40.351 1.00 9.47 391 GLY C N 1
ATOM 9419 C CA . GLY C 1 391 ? 19.390 3.394 40.611 1.00 7.58 391 GLY C CA 1
ATOM 9420 C C . GLY C 1 391 ? 20.240 3.340 41.870 1.00 7.83 391 GLY C C 1
ATOM 9421 O O . GLY C 1 391 ? 21.015 4.256 42.149 1.00 17.45 391 GLY C O 1
ATOM 9422 N N . LEU C 1 392 ? 20.089 2.260 42.628 1.00 8.82 392 LEU C N 1
ATOM 9423 C CA . LEU C 1 392 ? 20.834 2.053 43.864 1.00 9.19 392 LEU C CA 1
ATOM 9424 C C . LEU C 1 392 ? 22.129 1.283 43.640 1.00 9.19 392 LEU C C 1
ATOM 9425 O O . LEU C 1 392 ? 22.225 0.455 42.734 1.00 15.56 392 LEU C O 1
ATOM 9430 N N . ASN C 1 393 ? 23.136 1.594 44.448 1.00 9.66 393 ASN C N 1
ATOM 9431 C CA . ASN C 1 393 ? 24.426 0.920 44.384 1.00 10.00 393 ASN C CA 1
ATOM 9432 C C . ASN C 1 393 ? 25.150 1.033 45.718 1.00 14.02 393 ASN C C 1
ATOM 9433 O O . ASN C 1 393 ? 24.758 1.817 46.582 1.00 13.06 393 ASN C O 1
ATOM 9438 N N . GLN C 1 394 ? 26.206 0.244 45.880 1.00 17.44 394 GLN C N 1
ATOM 9439 C CA . GLN C 1 394 ? 26.980 0.229 47.111 1.00 18.23 394 GLN C CA 1
ATOM 9440 C C . GLN C 1 394 ? 27.488 1.599 47.539 1.00 13.41 394 GLN C C 1
ATOM 9441 O O . GLN C 1 394 ? 27.845 1.791 48.700 1.00 19.68 394 GLN C O 1
ATOM 9447 N N . GLY C 1 395 ? 27.503 2.550 46.609 1.00 6.40 395 GLY C N 1
ATOM 9448 C CA . GLY C 1 395 ? 27.965 3.890 46.921 1.00 4.93 395 GLY C CA 1
ATOM 9449 C C . GLY C 1 395 ? 26.893 4.923 47.253 1.00 7.26 395 GLY C C 1
ATOM 9450 O O . GLY C 1 395 ? 27.217 6.069 47.573 1.00 11.61 395 GLY C O 1
ATOM 9451 N N . ASN C 1 396 ? 25.620 4.545 47.183 1.00 7.59 396 ASN C N 1
ATOM 9452 C CA . ASN C 1 396 ? 24.559 5.491 47.498 1.00 10.17 396 ASN C CA 1
ATOM 9453 C C . ASN C 1 396 ? 23.427 4.913 48.342 1.00 10.48 396 ASN C C 1
ATOM 9454 O O . ASN C 1 396 ? 22.608 5.667 48.853 1.00 16.58 396 ASN C O 1
ATOM 9459 N N . VAL C 1 397 ? 23.396 3.590 48.505 1.00 10.35 397 VAL C N 1
ATOM 9460 C CA . VAL C 1 397 ? 22.346 2.925 49.284 1.00 15.99 397 VAL C CA 1
ATOM 9461 C C . VAL C 1 397 ? 22.131 3.540 50.673 1.00 11.66 397 VAL C C 1
ATOM 9462 O O . VAL C 1 397 ? 20.994 3.805 51.065 1.00 8.64 397 VAL C O 1
ATOM 9466 N N . GLU C 1 398 ? 23.225 3.745 51.407 1.00 11.60 398 GLU C N 1
ATOM 9467 C CA . GLU C 1 398 ? 23.178 4.328 52.748 1.00 13.20 398 GLU C CA 1
ATOM 9468 C C . GLU C 1 398 ? 22.553 5.714 52.721 1.00 14.68 398 GLU C C 1
ATOM 9469 O O . GLU C 1 398 ? 21.634 5.998 53.490 1.00 13.94 398 GLU C O 1
ATOM 9475 N N . TYR C 1 399 ? 23.068 6.565 51.832 1.00 12.31 399 TYR C N 1
ATOM 9476 C CA . TYR C 1 399 ? 22.591 7.937 51.678 1.00 10.25 399 TYR C CA 1
ATOM 9477 C C . TYR C 1 399 ? 21.089 7.982 51.421 1.00 11.31 399 TYR C C 1
ATOM 9478 O O . TYR C 1 399 ? 20.383 8.816 51.984 1.00 8.71 399 TYR C O 1
ATOM 9487 N N . VAL C 1 400 ? 20.612 7.081 50.568 1.00 11.43 400 VAL C N 1
ATOM 9488 C CA . VAL C 1 400 ? 19.196 7.001 50.238 1.00 11.38 400 VAL C CA 1
ATOM 9489 C C . VAL C 1 400 ? 18.389 6.524 51.445 1.00 14.21 400 VAL C C 1
ATOM 9490 O O . VAL C 1 400 ? 17.307 7.048 51.730 1.00 13.14 400 VAL C O 1
ATOM 9494 N N . ALA C 1 401 ? 18.930 5.539 52.157 1.00 17.43 401 ALA C N 1
ATOM 9495 C CA . ALA C 1 401 ? 18.268 4.981 53.331 1.00 13.44 401 ALA C CA 1
ATOM 9496 C C . ALA C 1 401 ? 18.111 6.028 54.422 1.00 15.12 401 ALA C C 1
ATOM 9497 O O . ALA C 1 401 ? 17.089 6.066 55.114 1.00 18.75 401 ALA C O 1
ATOM 9499 N N . LYS C 1 402 ? 19.126 6.874 54.578 1.00 8.64 402 LYS C N 1
ATOM 9500 C CA . LYS C 1 402 ? 19.089 7.930 55.584 1.00 12.27 402 LYS C CA 1
ATOM 9501 C C . LYS C 1 402 ? 18.137 9.059 55.202 1.00 12.57 402 LYS C C 1
ATOM 9502 O O . LYS C 1 402 ? 17.518 9.667 56.073 1.00 11.92 402 LYS C O 1
ATOM 9508 N N . ALA C 1 403 ? 18.016 9.333 53.902 1.00 13.78 403 ALA C N 1
ATOM 9509 C CA . ALA C 1 403 ? 17.117 10.382 53.416 1.00 8.26 403 ALA C CA 1
ATOM 9510 C C . ALA C 1 403 ? 15.665 9.951 53.610 1.00 8.53 403 ALA C C 1
ATOM 9511 O O . ALA C 1 403 ? 14.820 10.754 54.005 1.00 12.00 403 ALA C O 1
ATOM 9513 N N . ILE C 1 404 ? 15.377 8.694 53.279 1.00 7.28 404 ILE C N 1
ATOM 9514 C CA . ILE C 1 404 ? 14.043 8.126 53.437 1.00 10.79 404 ILE C CA 1
ATOM 9515 C C . ILE C 1 404 ? 13.698 8.207 54.921 1.00 9.39 404 ILE C C 1
ATOM 9516 O O . ILE C 1 404 ? 12.608 8.621 55.291 1.00 16.94 404 ILE C O 1
ATOM 9521 N N . ASP C 1 405 ? 14.671 7.863 55.758 1.00 19.15 405 ASP C N 1
ATOM 9522 C CA . ASP C 1 405 ? 14.526 7.895 57.210 1.00 15.26 405 ASP C CA 1
ATOM 9523 C C . ASP C 1 405 ? 14.174 9.303 57.704 1.00 18.62 405 ASP C C 1
ATOM 9524 O O . ASP C 1 405 ? 13.269 9.470 58.522 1.00 14.72 405 ASP C O 1
ATOM 9529 N N . GLU C 1 406 ? 14.892 10.307 57.203 1.00 13.44 406 GLU C N 1
ATOM 9530 C CA . GLU C 1 406 ? 14.659 11.693 57.594 1.00 14.11 406 GLU C CA 1
ATOM 9531 C C . GLU C 1 406 ? 13.228 12.090 57.237 1.00 15.84 406 GLU C C 1
ATOM 9532 O O . GLU C 1 406 ? 12.475 12.583 58.076 1.00 15.68 406 GLU C O 1
ATOM 9538 N N . VAL C 1 407 ? 12.871 11.844 55.982 1.00 13.84 407 VAL C N 1
ATOM 9539 C CA . VAL C 1 407 ? 11.558 12.156 55.438 1.00 14.69 407 VAL C CA 1
ATOM 9540 C C . VAL C 1 407 ? 10.391 11.491 56.174 1.00 14.62 407 VAL C C 1
ATOM 9541 O O . VAL C 1 407 ? 9.380 12.142 56.443 1.00 13.40 407 VAL C O 1
ATOM 9545 N N . VAL C 1 408 ? 10.531 10.206 56.493 1.00 14.87 408 VAL C N 1
ATOM 9546 C CA . VAL C 1 408 ? 9.480 9.465 57.199 1.00 18.97 408 VAL C CA 1
ATOM 9547 C C . VAL C 1 408 ? 9.199 10.067 58.572 1.00 19.77 408 VAL C C 1
ATOM 9548 O O . VAL C 1 408 ? 8.045 10.174 58.986 1.00 17.65 408 VAL C O 1
ATOM 9552 N N . ARG C 1 409 ? 10.265 10.470 59.259 1.00 20.00 409 ARG C N 1
ATOM 9553 C CA . ARG C 1 409 ? 10.165 11.056 60.595 1.00 18.41 409 ARG C CA 1
ATOM 9554 C C . ARG C 1 409 ? 9.681 12.498 60.560 1.00 17.69 409 ARG C C 1
ATOM 9555 O O . ARG C 1 409 ? 8.971 12.948 61.457 1.00 18.58 409 ARG C O 1
ATOM 9563 N N . PHE C 1 410 ? 10.066 13.212 59.509 1.00 20.25 410 PHE C N 1
ATOM 9564 C CA . PHE C 1 410 ? 9.700 14.608 59.328 1.00 16.26 410 PHE C CA 1
ATOM 9565 C C . PHE C 1 410 ? 8.192 14.800 59.202 1.00 16.87 410 PHE C C 1
ATOM 9566 O O . PHE C 1 410 ? 7.652 15.802 59.667 1.00 23.72 410 PHE C O 1
ATOM 9574 N N . TYR C 1 411 ? 7.514 13.839 58.586 1.00 18.62 411 TYR C N 1
ATOM 9575 C CA . TYR C 1 411 ? 6.070 13.934 58.393 1.00 20.18 411 TYR C CA 1
ATOM 9576 C C . TYR C 1 411 ? 5.206 13.030 59.279 1.00 23.90 411 TYR C C 1
ATOM 9577 O O . TYR C 1 411 ? 4.131 12.592 58.868 1.00 27.39 411 TYR C O 1
ATOM 9586 N N . ALA C 1 412 ? 5.655 12.786 60.506 1.00 30.02 412 ALA C N 1
ATOM 9587 C CA . ALA C 1 412 ? 4.910 11.947 61.448 1.00 33.33 412 ALA C CA 1
ATOM 9588 C C . ALA C 1 412 ? 4.043 12.766 62.407 1.00 34.61 412 ALA C C 1
ATOM 9589 O O . ALA C 1 412 ? 2.976 12.261 62.830 1.00 35.54 412 ALA C O 1
ATOM 9592 N N . SER D 1 1 ? -16.702 -12.509 20.229 1.00 38.29 2 SER D N 1
ATOM 9593 C CA . SER D 1 1 ? -15.274 -12.102 20.075 1.00 36.11 2 SER D CA 1
ATOM 9594 C C . SER D 1 1 ? -14.478 -13.087 19.223 1.00 36.18 2 SER D C 1
ATOM 9595 O O . SER D 1 1 ? -13.449 -12.727 18.644 1.00 36.48 2 SER D O 1
ATOM 9598 N N . ALA D 1 2 ? -14.967 -14.324 19.138 1.00 35.34 3 ALA D N 1
ATOM 9599 C CA . ALA D 1 2 ? -14.302 -15.371 18.364 1.00 34.27 3 ALA D CA 1
ATOM 9600 C C . ALA D 1 2 ? -14.285 -15.102 16.858 1.00 32.89 3 ALA D C 1
ATOM 9601 O O . ALA D 1 2 ? -13.437 -15.631 16.143 1.00 36.99 3 ALA D O 1
ATOM 9603 N N . THR D 1 3 ? -15.225 -14.288 16.384 1.00 31.20 4 THR D N 1
ATOM 9604 C CA . THR D 1 3 ? -15.312 -13.940 14.963 1.00 30.93 4 THR D CA 1
ATOM 9605 C C . THR D 1 3 ? -15.189 -12.428 14.771 1.00 30.03 4 THR D C 1
ATOM 9606 O O . THR D 1 3 ? -15.844 -11.836 13.910 1.00 30.11 4 THR D O 1
ATOM 9610 N N . LEU D 1 4 ? -14.305 -11.826 15.557 1.00 26.86 5 LEU D N 1
ATOM 9611 C CA . LEU D 1 4 ? -14.072 -10.383 15.545 1.00 28.85 5 LEU D CA 1
ATOM 9612 C C . LEU D 1 4 ? -13.444 -9.830 14.262 1.00 26.12 5 LEU D C 1
ATOM 9613 O O . LEU D 1 4 ? -13.684 -8.680 13.896 1.00 27.98 5 LEU D O 1
ATOM 9618 N N . PHE D 1 5 ? -12.644 -10.653 13.591 1.00 22.53 6 PHE D N 1
ATOM 9619 C CA . PHE D 1 5 ? -11.929 -10.259 12.379 1.00 18.52 6 PHE D CA 1
ATOM 9620 C C . PHE D 1 5 ? -12.436 -10.905 11.080 1.00 20.71 6 PHE D C 1
ATOM 9621 O O . PHE D 1 5 ? -11.803 -10.775 10.032 1.00 19.63 6 PHE D O 1
ATOM 9629 N N . ASN D 1 6 ? -13.581 -11.579 11.143 1.00 21.57 7 ASN D N 1
ATOM 9630 C CA . ASN D 1 6 ? -14.140 -12.261 9.979 1.00 21.77 7 ASN D CA 1
ATOM 9631 C C . ASN D 1 6 ? -14.647 -11.363 8.854 1.00 25.79 7 ASN D C 1
ATOM 9632 O O . ASN D 1 6 ? -14.838 -11.832 7.733 1.00 28.46 7 ASN D O 1
ATOM 9637 N N . ASN D 1 7 ? -14.837 -10.078 9.138 1.00 29.20 8 ASN D N 1
ATOM 9638 C CA . ASN D 1 7 ? -15.332 -9.139 8.132 1.00 31.93 8 ASN D CA 1
ATOM 9639 C C . ASN D 1 7 ? -14.317 -8.088 7.702 1.00 31.61 8 ASN D C 1
ATOM 9640 O O . ASN D 1 7 ? -14.594 -7.289 6.805 1.00 34.53 8 ASN D O 1
ATOM 9645 N N . ILE D 1 8 ? -13.156 -8.069 8.351 1.00 31.24 9 ILE D N 1
ATOM 9646 C CA . ILE D 1 8 ? -12.112 -7.108 7.998 1.00 28.54 9 ILE D CA 1
ATOM 9647 C C . ILE D 1 8 ? -11.597 -7.461 6.608 1.00 23.64 9 ILE D C 1
ATOM 9648 O O . ILE D 1 8 ? -11.362 -8.633 6.308 1.00 19.28 9 ILE D O 1
ATOM 9653 N N . GLU D 1 9 ? -11.462 -6.450 5.754 1.00 25.34 10 GLU D N 1
ATOM 9654 C CA . GLU D 1 9 ? -11.012 -6.665 4.383 1.00 29.36 10 GLU D CA 1
ATOM 9655 C C . GLU D 1 9 ? -9.506 -6.571 4.145 1.00 25.14 10 GLU D C 1
ATOM 9656 O O . GLU D 1 9 ? -8.778 -5.911 4.889 1.00 23.39 10 GLU D O 1
ATOM 9662 N N . LEU D 1 10 ? -9.053 -7.247 3.095 1.00 21.93 11 LEU D N 1
ATOM 9663 C CA . LEU D 1 10 ? -7.645 -7.267 2.728 1.00 22.43 11 LEU D CA 1
ATOM 9664 C C . LEU D 1 10 ? -7.315 -6.089 1.824 1.00 21.66 11 LEU D C 1
ATOM 9665 O O . LEU D 1 10 ? -7.994 -5.848 0.826 1.00 20.30 11 LEU D O 1
ATOM 9670 N N . LEU D 1 11 ? -6.273 -5.355 2.191 1.00 17.63 12 LEU D N 1
ATOM 9671 C CA . LEU D 1 11 ? -5.836 -4.201 1.420 1.00 21.99 12 LEU D CA 1
ATOM 9672 C C . LEU D 1 11 ? -4.736 -4.575 0.423 1.00 20.67 12 LEU D C 1
ATOM 9673 O O . LEU D 1 11 ? -3.944 -5.484 0.668 1.00 20.64 12 LEU D O 1
ATOM 9678 N N . PRO D 1 12 ? -4.693 -3.891 -0.732 1.00 24.21 13 PRO D N 1
ATOM 9679 C CA . PRO D 1 12 ? -3.674 -4.174 -1.746 1.00 23.99 13 PRO D CA 1
ATOM 9680 C C . PRO D 1 12 ? -2.301 -3.868 -1.150 1.00 26.91 13 PRO D C 1
ATOM 9681 O O . PRO D 1 12 ? -2.196 -3.107 -0.184 1.00 30.77 13 PRO D O 1
ATOM 9685 N N . PRO D 1 13 ? -1.234 -4.475 -1.694 1.00 22.98 14 PRO D N 1
ATOM 9686 C CA . PRO D 1 13 ? 0.107 -4.214 -1.162 1.00 20.37 14 PRO D CA 1
ATOM 9687 C C . PRO D 1 13 ? 0.485 -2.758 -1.411 1.00 18.76 14 PRO D C 1
ATOM 9688 O O . PRO D 1 13 ? -0.166 -2.079 -2.208 1.00 22.01 14 PRO D O 1
ATOM 9692 N N . ASP D 1 14 ? 1.506 -2.264 -0.713 1.00 20.89 15 ASP D N 1
ATOM 9693 C CA . ASP D 1 14 ? 1.943 -0.887 -0.926 1.00 15.36 15 ASP D CA 1
ATOM 9694 C C . ASP D 1 14 ? 2.393 -0.799 -2.379 1.00 13.73 15 ASP D C 1
ATOM 9695 O O . ASP D 1 14 ? 2.973 -1.750 -2.911 1.00 9.38 15 ASP D O 1
ATOM 9700 N N . ALA D 1 15 ? 2.106 0.336 -3.007 1.00 12.68 16 ALA D N 1
ATOM 9701 C CA . ALA D 1 15 ? 2.444 0.582 -4.409 1.00 18.10 16 ALA D CA 1
ATOM 9702 C C . ALA D 1 15 ? 3.934 0.543 -4.723 1.00 18.93 16 ALA D C 1
ATOM 9703 O O . ALA D 1 15 ? 4.346 0.085 -5.793 1.00 18.78 16 ALA D O 1
ATOM 9705 N N . LEU D 1 16 ? 4.733 1.037 -3.786 1.00 18.11 17 LEU D N 1
ATOM 9706 C CA . LEU D 1 16 ? 6.171 1.100 -3.956 1.00 13.54 17 LEU D CA 1
ATOM 9707 C C . LEU D 1 16 ? 6.899 -0.083 -3.339 1.00 14.31 17 LEU D C 1
ATOM 9708 O O . LEU D 1 16 ? 7.716 -0.724 -3.999 1.00 15.69 17 LEU D O 1
ATOM 9713 N N . PHE D 1 17 ? 6.616 -0.358 -2.068 1.00 13.45 18 PHE D N 1
ATOM 9714 C CA . PHE D 1 17 ? 7.253 -1.467 -1.369 1.00 10.51 18 PHE D CA 1
ATOM 9715 C C . PHE D 1 17 ? 6.804 -2.808 -1.919 1.00 9.23 18 PHE D C 1
ATOM 9716 O O . PHE D 1 17 ? 7.482 -3.811 -1.739 1.00 9.84 18 PHE D O 1
ATOM 9724 N N . GLY D 1 18 ? 5.678 -2.811 -2.625 1.00 9.93 19 GLY D N 1
ATOM 9725 C CA . GLY D 1 18 ? 5.187 -4.032 -3.238 1.00 10.39 19 GLY D CA 1
ATOM 9726 C C . GLY D 1 18 ? 6.140 -4.445 -4.352 1.00 8.34 19 GLY D C 1
ATOM 9727 O O . GLY D 1 18 ? 6.398 -5.629 -4.548 1.00 10.01 19 GLY D O 1
ATOM 9728 N N . ILE D 1 19 ? 6.667 -3.461 -5.079 1.00 10.24 20 ILE D N 1
ATOM 9729 C CA . ILE D 1 19 ? 7.620 -3.711 -6.164 1.00 18.55 20 ILE D CA 1
ATOM 9730 C C . ILE D 1 19 ? 8.922 -4.286 -5.598 1.00 19.09 20 ILE D C 1
ATOM 9731 O O . ILE D 1 19 ? 9.601 -5.069 -6.254 1.00 21.19 20 ILE D O 1
ATOM 9736 N N . LYS D 1 20 ? 9.271 -3.863 -4.387 1.00 21.18 21 LYS D N 1
ATOM 9737 C CA . LYS D 1 20 ? 10.486 -4.312 -3.722 1.00 22.55 21 LYS D CA 1
ATOM 9738 C C . LYS D 1 20 ? 10.476 -5.806 -3.391 1.00 25.39 21 LYS D C 1
ATOM 9739 O O . LYS D 1 20 ? 11.480 -6.491 -3.592 1.00 23.42 21 LYS D O 1
ATOM 9745 N N . GLN D 1 21 ? 9.346 -6.308 -2.896 1.00 23.79 22 GLN D N 1
ATOM 9746 C CA . GLN D 1 21 ? 9.226 -7.724 -2.544 1.00 26.28 22 GLN D CA 1
ATOM 9747 C C . GLN D 1 21 ? 9.021 -8.599 -3.782 1.00 22.20 22 GLN D C 1
ATOM 9748 O O . GLN D 1 21 ? 9.530 -9.718 -3.855 1.00 20.63 22 GLN D O 1
ATOM 9754 N N . ARG D 1 22 ? 8.271 -8.074 -4.746 1.00 18.65 23 ARG D N 1
ATOM 9755 C CA . ARG D 1 22 ? 7.981 -8.760 -6.000 1.00 14.45 23 ARG D CA 1
ATOM 9756 C C . ARG D 1 22 ? 9.282 -8.913 -6.795 1.00 13.93 23 ARG D C 1
ATOM 9757 O O . ARG D 1 22 ? 9.558 -9.970 -7.367 1.00 17.79 23 ARG D O 1
ATOM 9765 N N . TYR D 1 23 ? 10.076 -7.845 -6.821 1.00 14.26 24 TYR D N 1
ATOM 9766 C CA . TYR D 1 23 ? 11.360 -7.845 -7.510 1.00 14.62 24 TYR D CA 1
ATOM 9767 C C . TYR D 1 23 ? 12.264 -8.910 -6.895 1.00 17.44 24 TYR D C 1
ATOM 9768 O O . TYR D 1 23 ? 12.944 -9.650 -7.609 1.00 20.85 24 TYR D O 1
ATOM 9777 N N . GLY D 1 24 ? 12.268 -8.962 -5.567 1.00 14.92 25 GLY D N 1
ATOM 9778 C CA . GLY D 1 24 ? 13.085 -9.914 -4.842 1.00 20.22 25 GLY D CA 1
ATOM 9779 C C . GLY D 1 24 ? 12.668 -11.366 -4.975 1.00 24.61 25 GLY D C 1
ATOM 9780 O O . GLY D 1 24 ? 13.493 -12.263 -4.773 1.00 22.25 25 GLY D O 1
ATOM 9781 N N . GLN D 1 25 ? 11.393 -11.606 -5.276 1.00 23.78 26 GLN D N 1
ATOM 9782 C CA . GLN D 1 25 ? 10.893 -12.968 -5.443 1.00 28.68 26 GLN D CA 1
ATOM 9783 C C . GLN D 1 25 ? 11.271 -13.497 -6.823 1.00 29.97 26 GLN D C 1
ATOM 9784 O O . GLN D 1 25 ? 11.554 -14.684 -6.980 1.00 38.72 26 GLN D O 1
ATOM 9790 N N . ASP D 1 26 ? 11.308 -12.596 -7.805 1.00 29.10 27 ASP D N 1
ATOM 9791 C CA . ASP D 1 26 ? 11.662 -12.913 -9.194 1.00 23.55 27 ASP D CA 1
ATOM 9792 C C . ASP D 1 26 ? 13.024 -13.621 -9.265 1.00 19.26 27 ASP D C 1
ATOM 9793 O O . ASP D 1 26 ? 14.039 -13.073 -8.837 1.00 16.32 27 ASP D O 1
ATOM 9798 N N . GLN D 1 27 ? 13.044 -14.824 -9.838 1.00 16.24 28 GLN D N 1
ATOM 9799 C CA . GLN D 1 27 ? 14.281 -15.597 -9.932 1.00 14.98 28 GLN D CA 1
ATOM 9800 C C . GLN D 1 27 ? 15.081 -15.445 -11.221 1.00 12.76 28 GLN D C 1
ATOM 9801 O O . GLN D 1 27 ? 16.129 -16.070 -11.366 1.00 15.74 28 GLN D O 1
ATOM 9807 N N . ARG D 1 28 ? 14.592 -14.622 -12.147 1.00 11.58 29 ARG D N 1
ATOM 9808 C CA . ARG D 1 28 ? 15.260 -14.382 -13.429 1.00 9.83 29 ARG D CA 1
ATOM 9809 C C . ARG D 1 28 ? 16.588 -13.643 -13.262 1.00 11.93 29 ARG D C 1
ATOM 9810 O O . ARG D 1 28 ? 16.676 -12.671 -12.516 1.00 14.04 29 ARG D O 1
ATOM 9818 N N . ALA D 1 29 ? 17.605 -14.079 -14.000 1.00 13.41 30 ALA D N 1
ATOM 9819 C CA . ALA D 1 29 ? 18.936 -13.472 -13.928 1.00 13.60 30 ALA D CA 1
ATOM 9820 C C . ALA D 1 29 ? 19.033 -12.083 -14.560 1.00 14.89 30 ALA D C 1
ATOM 9821 O O . ALA D 1 29 ? 19.993 -11.351 -14.319 1.00 16.57 30 ALA D O 1
ATOM 9823 N N . THR D 1 30 ? 18.008 -11.708 -15.318 1.00 16.22 31 THR D N 1
ATOM 9824 C CA . THR D 1 30 ? 17.965 -10.429 -16.027 1.00 21.76 31 THR D CA 1
ATOM 9825 C C . THR D 1 30 ? 17.164 -9.298 -15.384 1.00 20.44 31 THR D C 1
ATOM 9826 O O . THR D 1 30 ? 17.094 -8.203 -15.945 1.00 23.78 31 THR D O 1
ATOM 9830 N N . LYS D 1 31 ? 16.574 -9.543 -14.219 1.00 13.82 32 LYS D N 1
ATOM 9831 C CA . LYS D 1 31 ? 15.767 -8.528 -13.549 1.00 12.81 32 LYS D CA 1
ATOM 9832 C C . LYS D 1 31 ? 16.486 -7.212 -13.230 1.00 12.92 32 LYS D C 1
ATOM 9833 O O . LYS D 1 31 ? 17.655 -7.207 -12.850 1.00 17.18 32 LYS D O 1
ATOM 9839 N N . VAL D 1 32 ? 15.776 -6.099 -13.427 1.00 15.25 33 VAL D N 1
ATOM 9840 C CA . VAL D 1 32 ? 16.295 -4.756 -13.167 1.00 14.04 33 VAL D CA 1
ATOM 9841 C C . VAL D 1 32 ? 15.324 -4.015 -12.248 1.00 15.46 33 VAL D C 1
ATOM 9842 O O . VAL D 1 32 ? 14.119 -3.961 -12.510 1.00 11.91 33 VAL D O 1
ATOM 9846 N N . ASP D 1 33 ? 15.866 -3.406 -11.198 1.00 15.23 34 ASP D N 1
ATOM 9847 C CA . ASP D 1 33 ? 15.063 -2.678 -10.230 1.00 10.97 34 ASP D CA 1
ATOM 9848 C C . ASP D 1 33 ? 15.190 -1.175 -10.379 1.00 6.42 34 ASP D C 1
ATOM 9849 O O . ASP D 1 33 ? 16.255 -0.604 -10.172 1.00 9.33 34 ASP D O 1
ATOM 9854 N N . LEU D 1 34 ? 14.075 -0.546 -10.730 1.00 12.63 35 LEU D N 1
ATOM 9855 C CA . LEU D 1 34 ? 14.003 0.902 -10.886 1.00 10.94 35 LEU D CA 1
ATOM 9856 C C . LEU D 1 34 ? 12.739 1.397 -10.166 1.00 12.10 35 LEU D C 1
ATOM 9857 O O . LEU D 1 34 ? 12.086 2.343 -10.613 1.00 11.83 35 LEU D O 1
ATOM 9862 N N . GLY D 1 35 ? 12.391 0.740 -9.061 1.00 4.53 36 GLY D N 1
ATOM 9863 C CA . GLY D 1 35 ? 11.209 1.124 -8.297 1.00 14.49 36 GLY D CA 1
ATOM 9864 C C . GLY D 1 35 ? 11.483 2.097 -7.162 1.00 12.89 36 GLY D C 1
ATOM 9865 O O . GLY D 1 35 ? 11.352 3.306 -7.342 1.00 15.05 36 GLY D O 1
ATOM 9866 N N . ILE D 1 36 ? 11.820 1.567 -5.984 1.00 19.51 37 ILE D N 1
ATOM 9867 C CA . ILE D 1 36 ? 12.131 2.375 -4.795 1.00 16.78 37 ILE D CA 1
ATOM 9868 C C . ILE D 1 36 ? 13.314 3.297 -5.084 1.00 17.89 37 ILE D C 1
ATOM 9869 O O . ILE D 1 36 ? 14.295 2.895 -5.719 1.00 21.72 37 ILE D O 1
ATOM 9874 N N . GLY D 1 37 ? 13.211 4.534 -4.616 1.00 19.68 38 GLY D N 1
ATOM 9875 C CA . GLY D 1 37 ? 14.272 5.498 -4.823 1.00 16.90 38 GLY D CA 1
ATOM 9876 C C . GLY D 1 37 ? 15.447 5.392 -3.866 1.00 12.14 38 GLY D C 1
ATOM 9877 O O . GLY D 1 37 ? 15.821 6.374 -3.231 1.00 14.09 38 GLY D O 1
ATOM 9878 N N . ALA D 1 38 ? 16.023 4.202 -3.740 1.00 11.31 39 ALA D N 1
ATOM 9879 C CA . ALA D 1 38 ? 17.180 4.014 -2.878 1.00 11.96 39 ALA D CA 1
ATOM 9880 C C . ALA D 1 38 ? 18.407 4.101 -3.776 1.00 13.54 39 ALA D C 1
ATOM 9881 O O . ALA D 1 38 ? 18.468 3.441 -4.812 1.00 12.22 39 ALA D O 1
ATOM 9883 N N . TYR D 1 39 ? 19.378 4.920 -3.386 1.00 14.97 40 TYR D N 1
ATOM 9884 C CA . TYR D 1 39 ? 20.588 5.091 -4.180 1.00 13.80 40 TYR D CA 1
ATOM 9885 C C . TYR D 1 39 ? 21.392 3.804 -4.322 1.00 11.87 40 TYR D C 1
ATOM 9886 O O . TYR D 1 39 ? 21.473 3.008 -3.387 1.00 14.68 40 TYR D O 1
ATOM 9895 N N . ARG D 1 40 ? 22.010 3.635 -5.489 1.00 10.97 41 ARG D N 1
ATOM 9896 C CA . ARG D 1 40 ? 22.824 2.457 -5.799 1.00 13.57 41 ARG D CA 1
ATOM 9897 C C . ARG D 1 40 ? 24.083 2.888 -6.547 1.00 11.90 41 ARG D C 1
ATOM 9898 O O . ARG D 1 40 ? 24.025 3.800 -7.366 1.00 13.36 41 ARG D O 1
ATOM 9906 N N . ASP D 1 41 ? 25.217 2.244 -6.261 1.00 17.08 42 ASP D N 1
ATOM 9907 C CA . ASP D 1 41 ? 26.473 2.574 -6.942 1.00 20.06 42 ASP D CA 1
ATOM 9908 C C . ASP D 1 41 ? 26.532 1.979 -8.356 1.00 21.65 42 ASP D C 1
ATOM 9909 O O . ASP D 1 41 ? 25.550 1.409 -8.830 1.00 20.75 42 ASP D O 1
ATOM 9914 N N . ASP D 1 42 ? 27.686 2.092 -9.010 1.00 24.97 43 ASP D N 1
ATOM 9915 C CA . ASP D 1 42 ? 27.871 1.575 -10.371 1.00 31.43 43 ASP D CA 1
ATOM 9916 C C . ASP D 1 42 ? 27.653 0.078 -10.553 1.00 32.10 43 ASP D C 1
ATOM 9917 O O . ASP D 1 42 ? 27.604 -0.413 -11.679 1.00 35.77 43 ASP D O 1
ATOM 9922 N N . ASN D 1 43 ? 27.541 -0.646 -9.448 1.00 32.86 44 ASN D N 1
ATOM 9923 C CA . ASN D 1 43 ? 27.345 -2.086 -9.497 1.00 30.10 44 ASN D CA 1
ATOM 9924 C C . ASN D 1 43 ? 25.984 -2.461 -8.939 1.00 28.16 44 ASN D C 1
ATOM 9925 O O . ASN D 1 43 ? 25.748 -3.611 -8.573 1.00 31.78 44 ASN D O 1
ATOM 9930 N N . GLY D 1 44 ? 25.097 -1.474 -8.867 1.00 26.41 45 GLY D N 1
ATOM 9931 C CA . GLY D 1 44 ? 23.756 -1.705 -8.363 1.00 26.17 45 GLY D CA 1
ATOM 9932 C C . GLY D 1 44 ? 23.689 -2.162 -6.921 1.00 21.17 45 GLY D C 1
ATOM 9933 O O . GLY D 1 44 ? 22.726 -2.819 -6.528 1.00 27.25 45 GLY D O 1
ATOM 9934 N N . LYS D 1 45 ? 24.702 -1.824 -6.129 1.00 17.20 46 LYS D N 1
ATOM 9935 C CA . LYS D 1 45 ? 24.714 -2.212 -4.720 1.00 16.11 46 LYS D CA 1
ATOM 9936 C C . LYS D 1 45 ? 24.457 -1.018 -3.800 1.00 16.93 46 LYS D C 1
ATOM 9937 O O . LYS D 1 45 ? 24.561 0.141 -4.217 1.00 12.94 46 LYS D O 1
ATOM 9943 N N . PRO D 1 46 ? 24.011 -1.287 -2.560 1.00 17.43 47 PRO D N 1
ATOM 9944 C CA . PRO D 1 46 ? 23.749 -0.217 -1.590 1.00 12.11 47 PRO D CA 1
ATOM 9945 C C . PRO D 1 46 ? 25.073 0.494 -1.330 1.00 11.63 47 PRO D C 1
ATOM 9946 O O . PRO D 1 46 ? 26.132 -0.143 -1.330 1.00 19.73 47 PRO D O 1
ATOM 9950 N N . TRP D 1 47 ? 25.023 1.801 -1.100 1.00 11.80 48 TRP D N 1
ATOM 9951 C CA . TRP D 1 47 ? 26.242 2.571 -0.884 1.00 12.87 48 TRP D CA 1
ATOM 9952 C C . TRP D 1 47 ? 26.242 3.401 0.396 1.00 10.92 48 TRP D C 1
ATOM 9953 O O . TRP D 1 47 ? 25.579 4.433 0.471 1.00 7.45 48 TRP D O 1
ATOM 9964 N N . VAL D 1 48 ? 26.984 2.944 1.404 1.00 11.73 49 VAL D N 1
ATOM 9965 C CA . VAL D 1 48 ? 27.085 3.682 2.666 1.00 14.00 49 VAL D CA 1
ATOM 9966 C C . VAL D 1 48 ? 28.037 4.823 2.359 1.00 12.78 49 VAL D C 1
ATOM 9967 O O . VAL D 1 48 ? 29.156 4.589 1.901 1.00 14.78 49 VAL D O 1
ATOM 9971 N N . LEU D 1 49 ? 27.588 6.055 2.568 1.00 11.74 50 LEU D N 1
ATOM 9972 C CA . LEU D 1 49 ? 28.434 7.205 2.280 1.00 11.96 50 LEU D CA 1
ATOM 9973 C C . LEU D 1 49 ? 29.724 7.165 3.088 1.00 14.14 50 LEU D C 1
ATOM 9974 O O . LEU D 1 49 ? 29.702 6.865 4.280 1.00 12.14 50 LEU D O 1
ATOM 9979 N N . PRO D 1 50 ? 30.867 7.449 2.438 1.00 11.75 51 PRO D N 1
ATOM 9980 C CA . PRO D 1 50 ? 32.168 7.454 3.110 1.00 14.58 51 PRO D CA 1
ATOM 9981 C C . PRO D 1 50 ? 32.112 8.353 4.338 1.00 15.01 51 PRO D C 1
ATOM 9982 O O . PRO D 1 50 ? 32.701 8.047 5.373 1.00 18.34 51 PRO D O 1
ATOM 9986 N N . SER D 1 51 ? 31.353 9.438 4.216 1.00 18.65 52 SER D N 1
ATOM 9987 C CA . SER D 1 51 ? 31.170 10.411 5.287 1.00 15.75 52 SER D CA 1
ATOM 9988 C C . SER D 1 51 ? 30.529 9.747 6.490 1.00 13.27 52 SER D C 1
ATOM 9989 O O . SER D 1 51 ? 30.940 9.970 7.628 1.00 15.92 52 SER D O 1
ATOM 9992 N N . VAL D 1 52 ? 29.521 8.927 6.219 1.00 13.71 53 VAL D N 1
ATOM 9993 C CA . VAL D 1 52 ? 28.778 8.219 7.255 1.00 13.07 53 VAL D CA 1
ATOM 9994 C C . VAL D 1 52 ? 29.552 7.102 7.952 1.00 14.52 53 VAL D C 1
ATOM 9995 O O . VAL D 1 52 ? 29.487 6.989 9.176 1.00 13.19 53 VAL D O 1
ATOM 9999 N N . LYS D 1 53 ? 30.278 6.279 7.197 1.00 15.99 54 LYS D N 1
ATOM 10000 C CA . LYS D 1 53 ? 31.053 5.212 7.825 1.00 16.42 54 LYS D CA 1
ATOM 10001 C C . LYS D 1 53 ? 32.152 5.804 8.699 1.00 17.53 54 LYS D C 1
ATOM 10002 O O . LYS D 1 53 ? 32.712 5.120 9.552 1.00 23.43 54 LYS D O 1
ATOM 10008 N N . ALA D 1 54 ? 32.429 7.088 8.491 1.00 18.70 55 ALA D N 1
ATOM 10009 C CA . ALA D 1 54 ? 33.424 7.813 9.271 1.00 19.30 55 ALA D CA 1
ATOM 10010 C C . ALA D 1 54 ? 32.762 8.268 10.563 1.00 20.62 55 ALA D C 1
ATOM 10011 O O . ALA D 1 54 ? 33.348 8.157 11.632 1.00 26.79 55 ALA D O 1
ATOM 10013 N N . ALA D 1 55 ? 31.532 8.767 10.454 1.00 23.32 56 ALA D N 1
ATOM 10014 C CA . ALA D 1 55 ? 30.775 9.232 11.615 1.00 20.85 56 ALA D CA 1
ATOM 10015 C C . ALA D 1 55 ? 30.440 8.073 12.548 1.00 20.37 56 ALA D C 1
ATOM 10016 O O . ALA D 1 55 ? 30.422 8.240 13.765 1.00 23.54 56 ALA D O 1
ATOM 10018 N N . GLU D 1 56 ? 30.183 6.900 11.971 1.00 20.07 57 GLU D N 1
ATOM 10019 C CA . GLU D 1 56 ? 29.859 5.706 12.746 1.00 22.70 57 GLU D CA 1
ATOM 10020 C C . GLU D 1 56 ? 31.072 5.235 13.538 1.00 26.04 57 GLU D C 1
ATOM 10021 O O . GLU D 1 56 ? 30.955 4.827 14.693 1.00 29.55 57 GLU D O 1
ATOM 10027 N N . LYS D 1 57 ? 32.228 5.271 12.883 1.00 25.61 58 LYS D N 1
ATOM 10028 C CA . LYS D 1 57 ? 33.493 4.866 13.475 1.00 27.07 58 LYS D CA 1
ATOM 10029 C C . LYS D 1 57 ? 33.683 5.637 14.776 1.00 24.72 58 LYS D C 1
ATOM 10030 O O . LYS D 1 57 ? 33.901 5.049 15.835 1.00 21.72 58 LYS D O 1
ATOM 10036 N N . LEU D 1 58 ? 33.527 6.954 14.680 1.00 24.75 59 LEU D N 1
ATOM 10037 C CA . LEU D 1 58 ? 33.661 7.867 15.810 1.00 24.33 59 LEU D CA 1
ATOM 10038 C C . LEU D 1 58 ? 32.672 7.543 16.931 1.00 25.49 59 LEU D C 1
ATOM 10039 O O . LEU D 1 58 ? 33.045 7.523 18.108 1.00 28.11 59 LEU D O 1
ATOM 10044 N N . ILE D 1 59 ? 31.420 7.285 16.554 1.00 21.67 60 ILE D N 1
ATOM 10045 C CA . ILE D 1 59 ? 30.354 6.948 17.497 1.00 23.55 60 ILE D CA 1
ATOM 10046 C C . ILE D 1 59 ? 30.733 5.759 18.388 1.00 26.43 60 ILE D C 1
ATOM 10047 O O . ILE D 1 59 ? 30.467 5.772 19.589 1.00 23.73 60 ILE D O 1
ATOM 10052 N N . HIS D 1 60 ? 31.365 4.748 17.797 1.00 30.99 61 HIS D N 1
ATOM 10053 C CA . HIS D 1 60 ? 31.779 3.548 18.526 1.00 35.70 61 HIS D CA 1
ATOM 10054 C C . HIS D 1 60 ? 33.119 3.667 19.235 1.00 39.86 61 HIS D C 1
ATOM 10055 O O . HIS D 1 60 ? 33.449 2.846 20.093 1.00 43.26 61 HIS D O 1
ATOM 10062 N N . ASN D 1 61 ? 33.912 4.656 18.838 1.00 41.70 62 ASN D N 1
ATOM 10063 C CA . ASN D 1 61 ? 35.217 4.885 19.446 1.00 42.77 62 ASN D CA 1
ATOM 10064 C C . ASN D 1 61 ? 35.000 5.564 20.800 1.00 41.21 62 ASN D C 1
ATOM 10065 O O . ASN D 1 61 ? 35.884 5.577 21.658 1.00 42.37 62 ASN D O 1
ATOM 10070 N N . ASP D 1 62 ? 33.797 6.105 20.975 1.00 38.09 63 ASP D N 1
ATOM 10071 C CA . ASP D 1 62 ? 33.392 6.790 22.195 1.00 33.98 63 ASP D CA 1
ATOM 10072 C C . ASP D 1 62 ? 33.234 5.751 23.308 1.00 33.20 63 ASP D C 1
ATOM 10073 O O . ASP D 1 62 ? 32.490 4.779 23.155 1.00 33.48 63 ASP D O 1
ATOM 10078 N N . SER D 1 63 ? 33.950 5.947 24.414 1.00 31.70 64 SER D N 1
ATOM 10079 C CA . SER D 1 63 ? 33.886 5.021 25.550 1.00 29.73 64 SER D CA 1
ATOM 10080 C C . SER D 1 63 ? 32.535 5.074 26.265 1.00 24.62 64 SER D C 1
ATOM 10081 O O . SER D 1 63 ? 32.140 4.125 26.947 1.00 23.05 64 SER D O 1
ATOM 10084 N N . SER D 1 64 ? 31.835 6.191 26.090 1.00 24.40 65 SER D N 1
ATOM 10085 C CA . SER D 1 64 ? 30.519 6.401 26.682 1.00 25.69 65 SER D CA 1
ATOM 10086 C C . SER D 1 64 ? 29.403 6.066 25.695 1.00 22.52 65 SER D C 1
ATOM 10087 O O . SER D 1 64 ? 28.277 6.546 25.838 1.00 26.03 65 SER D O 1
ATOM 10090 N N . TYR D 1 65 ? 29.723 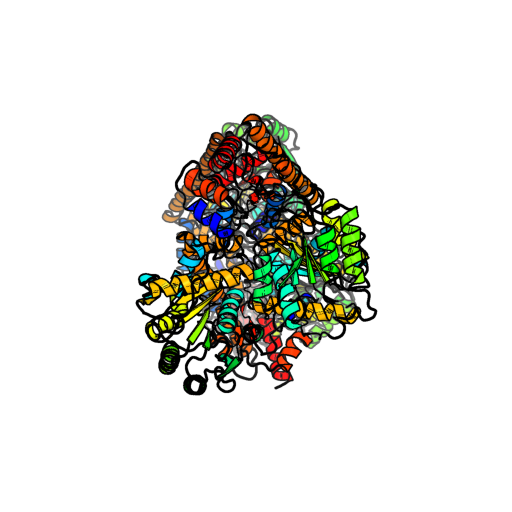5.273 24.677 1.00 20.67 66 TYR D N 1
ATOM 10091 C CA . TYR D 1 65 ? 28.728 4.875 23.688 1.00 19.18 66 TYR D CA 1
ATOM 10092 C C . TYR D 1 65 ? 27.675 4.024 24.386 1.00 16.50 66 TYR D C 1
ATOM 10093 O O . TYR D 1 65 ? 28.007 3.101 25.131 1.00 18.68 66 TYR D O 1
ATOM 10102 N N . ASN D 1 66 ? 26.408 4.366 24.178 1.00 14.28 67 ASN D N 1
ATOM 10103 C CA . ASN D 1 66 ? 25.321 3.618 24.792 1.00 15.68 67 ASN D CA 1
ATOM 10104 C C . ASN D 1 66 ? 24.047 3.578 23.962 1.00 14.89 67 ASN D C 1
ATOM 10105 O O . ASN D 1 66 ? 23.959 4.185 22.891 1.00 19.25 67 ASN D O 1
ATOM 10110 N N . HIS D 1 67 ? 23.069 2.838 24.473 1.00 15.70 68 HIS D N 1
ATOM 10111 C CA . HIS D 1 67 ? 21.778 2.670 23.828 1.00 11.66 68 HIS D CA 1
ATOM 10112 C C . HIS D 1 67 ? 20.668 3.227 24.714 1.00 6.65 68 HIS D C 1
ATOM 10113 O O . HIS D 1 67 ? 19.514 2.828 24.593 1.00 7.58 68 HIS D O 1
ATOM 10120 N N . GLU D 1 68 ? 21.015 4.159 25.595 1.00 7.73 69 GLU D N 1
ATOM 10121 C CA . GLU D 1 68 ? 20.033 4.752 26.500 1.00 10.85 69 GLU D CA 1
ATOM 10122 C C . GLU D 1 68 ? 18.985 5.567 25.757 1.00 13.70 69 GLU D C 1
ATOM 10123 O O . GLU D 1 68 ? 19.169 5.910 24.587 1.00 16.86 69 GLU D O 1
ATOM 10129 N N . TYR D 1 69 ? 17.878 5.852 26.442 1.00 11.37 70 TYR D N 1
ATOM 10130 C CA . TYR D 1 69 ? 16.785 6.638 25.871 1.00 10.79 70 TYR D CA 1
ATOM 10131 C C . TYR D 1 69 ? 17.214 8.072 25.635 1.00 7.41 70 TYR D C 1
ATOM 10132 O O . TYR D 1 69 ? 17.980 8.637 26.413 1.00 6.70 70 TYR D O 1
ATOM 10141 N N . LEU D 1 70 ? 16.677 8.670 24.579 1.00 10.68 71 LEU D N 1
ATOM 10142 C CA . LEU D 1 70 ? 16.936 10.073 24.274 1.00 9.71 71 LEU D CA 1
ATOM 10143 C C . LEU D 1 70 ? 15.714 10.759 24.869 1.00 10.35 71 LEU D C 1
ATOM 10144 O O . LEU D 1 70 ? 14.821 10.092 25.406 1.00 7.03 71 LEU D O 1
ATOM 10149 N N . GLY D 1 71 ? 15.669 12.083 24.781 1.00 10.96 72 GLY D N 1
ATOM 10150 C CA . GLY D 1 71 ? 14.512 12.805 25.279 1.00 5.61 72 GLY D CA 1
ATOM 10151 C C . GLY D 1 71 ? 13.349 12.539 24.340 1.00 10.21 72 GLY D C 1
ATOM 10152 O O . GLY D 1 71 ? 13.546 12.005 23.245 1.00 12.51 72 GLY D O 1
ATOM 10153 N N . ILE D 1 72 ? 12.139 12.897 24.755 1.00 6.37 73 ILE D N 1
ATOM 10154 C CA . ILE D 1 72 ? 10.960 12.679 23.923 1.00 12.55 73 ILE D CA 1
ATOM 10155 C C . ILE D 1 72 ? 11.062 13.438 22.603 1.00 11.07 73 ILE D C 1
ATOM 10156 O O . ILE D 1 72 ? 10.748 12.891 21.549 1.00 16.70 73 ILE D O 1
ATOM 10161 N N . THR D 1 73 ? 11.538 14.680 22.659 1.00 10.72 74 THR D N 1
ATOM 10162 C CA . THR D 1 73 ? 11.679 15.497 21.457 1.00 11.58 74 THR D CA 1
ATOM 10163 C C . THR D 1 73 ? 12.986 15.245 20.699 1.00 11.24 74 THR D C 1
ATOM 10164 O O . THR D 1 73 ? 13.317 15.964 19.754 1.00 14.65 74 THR D O 1
ATOM 10168 N N . GLY D 1 74 ? 13.750 14.257 21.145 1.00 9.84 75 GLY D N 1
ATOM 10169 C CA . GLY D 1 74 ? 14.979 13.913 20.457 1.00 12.46 75 GLY D CA 1
ATOM 10170 C C . GLY D 1 74 ? 16.323 14.447 20.912 1.00 16.44 75 GLY D C 1
ATOM 10171 O O . GLY D 1 74 ? 16.466 15.078 21.966 1.00 12.48 75 GLY D O 1
ATOM 10172 N N . LEU D 1 75 ? 17.319 14.156 20.080 1.00 13.76 76 LEU D N 1
ATOM 10173 C CA . LEU D 1 75 ? 18.701 14.549 20.299 1.00 14.46 76 LEU D CA 1
ATOM 10174 C C . LEU D 1 75 ? 18.921 16.008 19.885 1.00 13.39 76 LEU D C 1
ATOM 10175 O O . LEU D 1 75 ? 18.734 16.372 18.725 1.00 13.08 76 LEU D O 1
ATOM 10180 N N . PRO D 1 76 ? 19.298 16.866 20.845 1.00 13.28 77 PRO D N 1
ATOM 10181 C CA . PRO D 1 76 ? 19.546 18.290 20.599 1.00 13.73 77 PRO D CA 1
ATOM 10182 C C . PRO D 1 76 ? 20.537 18.565 19.464 1.00 16.63 77 PRO D C 1
ATOM 10183 O O . PRO D 1 76 ? 20.297 19.433 18.626 1.00 18.30 77 PRO D O 1
ATOM 10187 N N . SER D 1 77 ? 21.632 17.810 19.426 1.00 14.18 78 SER D N 1
ATOM 10188 C CA . SER D 1 77 ? 22.654 17.979 18.392 1.00 18.33 78 SER D CA 1
ATOM 10189 C C . SER D 1 77 ? 22.077 17.820 16.995 1.00 17.93 78 SER D C 1
ATOM 10190 O O . SER D 1 77 ? 22.399 18.586 16.086 1.00 14.13 78 SER D O 1
ATOM 10193 N N . LEU D 1 78 ? 21.233 16.807 16.831 1.00 18.39 79 LEU D N 1
ATOM 10194 C CA . LEU D 1 78 ? 20.599 16.544 15.551 1.00 20.13 79 LEU D CA 1
ATOM 10195 C C . LEU D 1 78 ? 19.611 17.647 15.172 1.00 19.21 79 LEU D C 1
ATOM 10196 O O . LEU D 1 78 ? 19.709 18.231 14.096 1.00 20.68 79 LEU D O 1
ATOM 10201 N N . THR D 1 79 ? 18.695 17.961 16.083 1.00 15.76 80 THR D N 1
ATOM 10202 C CA . THR D 1 79 ? 17.664 18.957 15.809 1.00 16.21 80 THR D CA 1
ATOM 10203 C C . THR D 1 79 ? 18.138 20.380 15.518 1.00 12.59 80 THR D C 1
ATOM 10204 O O . THR D 1 79 ? 17.601 21.033 14.625 1.00 15.95 80 THR D O 1
ATOM 10208 N N . SER D 1 80 ? 19.161 20.842 16.233 1.00 12.21 81 SER D N 1
ATOM 10209 C CA . SER D 1 80 ? 19.692 22.192 16.033 1.00 11.12 81 SER D CA 1
ATOM 10210 C C . SER D 1 80 ? 20.541 22.343 14.772 1.00 10.31 81 SER D C 1
ATOM 10211 O O . SER D 1 80 ? 20.590 23.420 14.180 1.00 6.74 81 SER D O 1
ATOM 10214 N N . ASN D 1 81 ? 21.274 21.295 14.410 1.00 13.10 82 ASN D N 1
ATOM 10215 C CA . ASN D 1 81 ? 22.115 21.352 13.216 1.00 13.86 82 ASN D CA 1
ATOM 10216 C C . ASN D 1 81 ? 21.325 21.088 11.943 1.00 9.97 82 ASN D C 1
ATOM 10217 O O . ASN D 1 81 ? 21.694 21.548 10.861 1.00 14.94 82 ASN D O 1
ATOM 10222 N N . ALA D 1 82 ? 20.243 20.335 12.082 1.00 6.56 83 ALA D N 1
ATOM 10223 C CA . ALA D 1 82 ? 19.374 20.016 10.965 1.00 12.72 83 ALA D CA 1
ATOM 10224 C C . ALA D 1 82 ? 18.586 21.263 10.583 1.00 11.06 83 ALA D C 1
ATOM 10225 O O . ALA D 1 82 ? 18.274 21.479 9.411 1.00 14.30 83 ALA D O 1
ATOM 10227 N N . ALA D 1 83 ? 18.251 22.068 11.588 1.00 13.37 84 ALA D N 1
ATOM 10228 C CA . ALA D 1 83 ? 17.501 23.299 11.378 1.00 15.05 84 ALA D CA 1
ATOM 10229 C C . ALA D 1 83 ? 18.347 24.340 10.648 1.00 17.11 84 ALA D C 1
ATOM 10230 O O . ALA D 1 83 ? 17.826 25.112 9.852 1.00 16.38 84 ALA D O 1
ATOM 10232 N N . LYS D 1 84 ? 19.651 24.349 10.916 1.00 18.78 85 LYS D N 1
ATOM 10233 C CA . LYS D 1 84 ? 20.571 25.293 10.276 1.00 21.26 85 LYS D CA 1
ATOM 10234 C C . LYS D 1 84 ? 20.830 24.912 8.822 1.00 19.19 85 LYS D C 1
ATOM 10235 O O . LYS D 1 84 ? 21.165 25.760 7.998 1.00 18.79 85 LYS D O 1
ATOM 10241 N N . ILE D 1 85 ? 20.691 23.623 8.527 1.00 20.73 86 ILE D N 1
ATOM 10242 C CA . ILE D 1 85 ? 20.888 23.097 7.180 1.00 18.29 86 ILE D CA 1
ATOM 10243 C C . ILE D 1 85 ? 19.714 23.504 6.292 1.00 16.25 86 ILE D C 1
ATOM 10244 O O . ILE D 1 85 ? 19.898 23.880 5.135 1.00 19.21 86 ILE D O 1
ATOM 10249 N N . ILE D 1 86 ? 18.514 23.488 6.858 1.00 11.08 87 ILE D N 1
ATOM 10250 C CA . ILE D 1 86 ? 17.329 23.837 6.096 1.00 10.80 87 ILE D CA 1
ATOM 10251 C C . ILE D 1 86 ? 16.989 25.333 6.118 1.00 14.37 87 ILE D C 1
ATOM 10252 O O . ILE D 1 86 ? 16.657 25.911 5.084 1.00 15.01 87 ILE D O 1
ATOM 10257 N N . PHE D 1 87 ? 17.145 25.973 7.270 1.00 14.08 88 PHE D N 1
ATOM 10258 C CA . PHE D 1 87 ? 16.827 27.390 7.401 1.00 14.96 88 PHE D CA 1
ATOM 10259 C C . PHE D 1 87 ? 18.009 28.278 7.072 1.00 17.04 88 PHE D C 1
ATOM 10260 O O . PHE D 1 87 ? 17.834 29.423 6.652 1.00 16.39 88 PHE D O 1
ATOM 10268 N N . GLY D 1 88 ? 19.209 27.739 7.246 1.00 21.08 89 GLY D N 1
ATOM 10269 C CA . GLY D 1 88 ? 20.410 28.502 6.981 1.00 28.05 89 GLY D CA 1
ATOM 10270 C C . GLY D 1 88 ? 20.953 29.094 8.265 1.00 32.37 89 GLY D C 1
ATOM 10271 O O . GLY D 1 88 ? 20.194 29.435 9.172 1.00 33.38 89 GLY D O 1
ATOM 10272 N N . THR D 1 89 ? 22.275 29.198 8.341 1.00 39.34 90 THR D N 1
ATOM 10273 C CA . THR D 1 89 ? 22.959 29.747 9.506 1.00 45.98 90 THR D CA 1
ATOM 10274 C C . THR D 1 89 ? 22.527 31.184 9.784 1.00 48.77 90 THR D C 1
ATOM 10275 O O . THR D 1 89 ? 22.595 32.048 8.904 1.00 49.18 90 THR D O 1
ATOM 10279 N N . GLN D 1 90 ? 22.093 31.426 11.018 1.00 50.08 91 GLN D N 1
ATOM 10280 C CA . GLN D 1 90 ? 21.636 32.746 11.438 1.00 54.20 91 GLN D CA 1
ATOM 10281 C C . GLN D 1 90 ? 20.501 33.270 10.549 1.00 54.77 91 GLN D C 1
ATOM 10282 O O . GLN D 1 90 ? 20.630 34.306 9.892 1.00 56.50 91 GLN D O 1
ATOM 10288 N N . SER D 1 91 ? 19.413 32.505 10.498 1.00 51.47 92 SER D N 1
ATOM 10289 C CA . SER D 1 91 ? 18.226 32.862 9.724 1.00 46.54 92 SER D CA 1
ATOM 10290 C C . SER D 1 91 ? 17.394 33.790 10.602 1.00 41.40 92 SER D C 1
ATOM 10291 O O . SER D 1 91 ? 17.615 33.850 11.806 1.00 44.24 92 SER D O 1
ATOM 10294 N N . ASP D 1 92 ? 16.456 34.524 10.011 1.00 36.36 93 ASP D N 1
ATOM 10295 C CA . ASP D 1 92 ? 15.612 35.423 10.793 1.00 33.20 93 ASP D CA 1
ATOM 10296 C C . ASP D 1 92 ? 14.771 34.645 11.785 1.00 29.72 93 ASP D C 1
ATOM 10297 O O . ASP D 1 92 ? 14.641 35.041 12.942 1.00 29.32 93 ASP D O 1
ATOM 10302 N N . ALA D 1 93 ? 14.220 33.526 11.323 1.00 24.78 94 ALA D N 1
ATOM 10303 C CA . ALA D 1 93 ? 13.373 32.666 12.139 1.00 20.40 94 ALA D CA 1
ATOM 10304 C C . ALA D 1 93 ? 14.135 32.015 13.282 1.00 22.25 94 ALA D C 1
ATOM 10305 O O . ALA D 1 93 ? 13.589 31.821 14.365 1.00 25.01 94 ALA D O 1
ATOM 10307 N N . LEU D 1 94 ? 15.390 31.661 13.027 1.00 22.48 95 LEU D N 1
ATOM 10308 C CA . LEU D 1 94 ? 16.244 31.036 14.036 1.00 25.08 95 LEU D CA 1
ATOM 10309 C C . LEU D 1 94 ? 16.785 32.069 15.023 1.00 26.44 95 LEU D C 1
ATOM 10310 O O . LEU D 1 94 ? 16.865 31.808 16.223 1.00 28.50 95 LEU D O 1
ATOM 10315 N N . GLN D 1 95 ? 17.162 33.232 14.497 1.00 26.59 96 GLN D N 1
ATOM 10316 C CA . GLN D 1 95 ? 17.720 34.330 15.284 1.00 27.55 96 GLN D CA 1
ATOM 10317 C C . GLN D 1 95 ? 16.672 34.932 16.218 1.00 26.71 96 GLN D C 1
ATOM 10318 O O . GLN D 1 95 ? 16.991 35.360 17.328 1.00 26.96 96 GLN D O 1
ATOM 10324 N N . GLU D 1 96 ? 15.424 34.970 15.760 1.00 22.22 97 GLU D N 1
ATOM 10325 C CA . GLU D 1 96 ? 14.327 35.499 16.560 1.00 19.38 97 GLU D CA 1
ATOM 10326 C C . GLU D 1 96 ? 13.686 34.393 17.402 1.00 17.93 97 GLU D C 1
ATOM 10327 O O . GLU D 1 96 ? 12.661 34.612 18.049 1.00 18.48 97 GLU D O 1
ATOM 10333 N N . ASP D 1 97 ? 14.280 33.201 17.362 1.00 19.41 98 ASP D N 1
ATOM 10334 C CA . ASP D 1 97 ? 13.810 32.046 18.133 1.00 23.53 98 ASP D CA 1
ATOM 10335 C C . ASP D 1 97 ? 12.365 31.606 17.817 1.00 23.20 98 ASP D C 1
ATOM 10336 O O . ASP D 1 97 ? 11.635 31.162 18.703 1.00 25.86 98 ASP D O 1
ATOM 10341 N N . ARG D 1 98 ? 11.964 31.707 16.551 1.00 21.27 99 ARG D N 1
ATOM 10342 C CA . ARG D 1 98 ? 10.610 31.326 16.137 1.00 21.90 99 ARG D CA 1
ATOM 10343 C C . ARG D 1 98 ? 10.449 29.902 15.607 1.00 20.42 99 ARG D C 1
ATOM 10344 O O . ARG D 1 98 ? 9.351 29.512 15.212 1.00 20.71 99 ARG D O 1
ATOM 10352 N N . VAL D 1 99 ? 11.527 29.124 15.607 1.00 21.01 100 VAL D N 1
ATOM 10353 C CA . VAL D 1 99 ? 11.466 27.755 15.095 1.00 18.55 100 VAL D CA 1
ATOM 10354 C C . VAL D 1 99 ? 11.392 26.674 16.166 1.00 14.48 100 VAL D C 1
ATOM 10355 O O . VAL D 1 99 ? 12.113 26.719 17.159 1.00 17.89 100 VAL D O 1
ATOM 10359 N N . ILE D 1 100 ? 10.493 25.717 15.961 1.00 16.20 101 ILE D N 1
ATOM 10360 C CA . ILE D 1 100 ? 10.323 24.585 16.867 1.00 16.84 101 ILE D CA 1
ATOM 10361 C C . ILE D 1 100 ? 10.930 23.378 16.149 1.00 17.12 101 ILE D C 1
ATOM 10362 O O . ILE D 1 100 ? 10.539 23.062 15.026 1.00 21.91 101 ILE D O 1
ATOM 10367 N N . SER D 1 101 ? 11.914 22.737 16.770 1.00 13.40 102 SER D N 1
ATOM 10368 C CA . SER D 1 101 ? 12.556 21.578 16.157 1.00 12.70 102 SER D CA 1
ATOM 10369 C C . SER D 1 101 ? 12.509 20.348 17.041 1.00 13.73 102 SER D C 1
ATOM 10370 O O . SER D 1 101 ? 12.968 20.371 18.182 1.00 15.63 102 SER D O 1
ATOM 10373 N N . VAL D 1 102 ? 11.950 19.270 16.500 1.00 15.99 103 VAL D N 1
ATOM 10374 C CA . VAL D 1 102 ? 11.844 18.002 17.212 1.00 13.09 103 VAL D CA 1
ATOM 10375 C C . VAL D 1 102 ? 12.216 16.882 16.247 1.00 14.11 103 VAL D C 1
ATOM 10376 O O . VAL D 1 102 ? 12.004 17.001 15.042 1.00 13.30 103 VAL D O 1
ATOM 10380 N N . GLN D 1 103 ? 12.830 15.826 16.774 1.00 12.17 104 GLN D N 1
ATOM 10381 C CA . GLN D 1 103 ? 13.225 14.683 15.965 1.00 7.64 104 GLN D CA 1
ATOM 10382 C C . GLN D 1 103 ? 11.986 13.854 15.615 1.00 9.84 104 GLN D C 1
ATOM 10383 O O . GLN D 1 103 ? 11.043 13.759 16.407 1.00 12.16 104 GLN D O 1
ATOM 10389 N N . SER D 1 104 ? 11.988 13.278 14.417 1.00 6.70 105 SER D N 1
ATOM 10390 C CA . SER D 1 104 ? 10.879 12.458 13.951 1.00 7.83 105 SER D CA 1
ATOM 10391 C C . SER D 1 104 ? 11.365 11.159 13.333 1.00 8.13 105 SER D C 1
ATOM 10392 O O . SER D 1 104 ? 12.566 10.960 13.129 1.00 9.39 105 SER D O 1
ATOM 10395 N N . LEU D 1 105 ? 10.426 10.252 13.086 1.00 8.31 106 LEU D N 1
ATOM 10396 C CA . LEU D 1 105 ? 10.730 8.977 12.460 1.00 7.47 106 LEU D CA 1
ATOM 10397 C C . LEU D 1 105 ? 10.885 9.270 10.970 1.00 9.72 106 LEU D C 1
ATOM 10398 O O . LEU D 1 105 ? 9.995 8.993 10.161 1.00 5.31 106 LEU D O 1
ATOM 10403 N N . SER D 1 106 ? 12.012 9.904 10.648 1.00 9.13 107 SER D N 1
ATOM 10404 C CA . SER D 1 106 ? 12.365 10.303 9.295 1.00 8.78 107 SER D CA 1
ATOM 10405 C C . SER D 1 106 ? 11.293 11.231 8.699 1.00 11.08 107 SER D C 1
ATOM 10406 O O . SER D 1 106 ? 10.519 11.845 9.435 1.00 11.62 107 SER D O 1
ATOM 10409 N N . GLY D 1 107 ? 11.306 11.391 7.379 1.00 10.03 108 GLY D N 1
ATOM 10410 C CA . GLY D 1 107 ? 10.330 12.238 6.713 1.00 10.56 108 GLY D CA 1
ATOM 10411 C C . GLY D 1 107 ? 8.879 11.844 6.929 1.00 8.12 108 GLY D C 1
ATOM 10412 O O . GLY D 1 107 ? 8.048 12.706 7.178 1.00 9.81 108 GLY D O 1
ATOM 10413 N N . THR D 1 108 ? 8.567 10.553 6.871 1.00 6.87 109 THR D N 1
ATOM 10414 C CA . THR D 1 108 ? 7.185 10.108 7.066 1.00 6.83 109 THR D CA 1
ATOM 10415 C C . THR D 1 108 ? 6.668 10.424 8.472 1.00 8.71 109 THR D C 1
ATOM 10416 O O . THR D 1 108 ? 5.482 10.717 8.648 1.00 9.20 109 THR D O 1
ATOM 10420 N N . GLY D 1 109 ? 7.562 10.370 9.460 1.00 7.98 110 GLY D N 1
ATOM 10421 C CA . GLY D 1 109 ? 7.185 10.655 10.834 1.00 2.93 110 GLY D CA 1
ATOM 10422 C C . GLY D 1 109 ? 6.799 12.107 10.965 1.00 5.16 110 GLY D C 1
ATOM 10423 O O . GLY D 1 109 ? 5.791 12.436 11.589 1.00 13.96 110 GLY D O 1
ATOM 10424 N N . ALA D 1 110 ? 7.593 12.972 10.346 1.00 4.52 111 ALA D N 1
ATOM 10425 C CA . ALA D 1 110 ? 7.350 14.407 10.361 1.00 9.25 111 ALA D CA 1
ATOM 10426 C C . ALA D 1 110 ? 6.008 14.741 9.699 1.00 10.66 111 ALA D C 1
ATOM 10427 O O . ALA D 1 110 ? 5.298 15.639 10.152 1.00 13.46 111 ALA D O 1
ATOM 10429 N N . LEU D 1 111 ? 5.662 14.015 8.635 1.00 9.17 112 LEU D N 1
ATOM 10430 C CA . LEU D 1 111 ? 4.395 14.235 7.934 1.00 7.80 112 LEU D CA 1
ATOM 10431 C C . LEU D 1 111 ? 3.223 13.790 8.810 1.00 7.60 112 LEU D C 1
ATOM 10432 O O . LEU D 1 111 ? 2.159 14.406 8.799 1.00 8.39 112 LEU D O 1
ATOM 10437 N N . HIS D 1 112 ? 3.432 12.715 9.566 1.00 13.02 113 HIS D N 1
ATOM 10438 C CA . HIS D 1 112 ? 2.414 12.174 10.457 1.00 11.37 113 HIS D CA 1
ATOM 10439 C C . HIS D 1 112 ? 2.195 13.033 11.710 1.00 10.49 113 HIS D C 1
ATOM 10440 O O . HIS D 1 112 ? 1.063 13.171 12.179 1.00 13.49 113 HIS D O 1
ATOM 10447 N N . ILE D 1 113 ? 3.273 13.572 12.275 1.00 4.57 114 ILE D N 1
ATOM 10448 C CA . ILE D 1 113 ? 3.165 14.437 13.451 1.00 6.27 114 ILE D CA 1
ATOM 10449 C C . ILE D 1 113 ? 2.326 15.638 13.025 1.00 10.06 114 ILE D C 1
ATOM 10450 O O . ILE D 1 113 ? 1.394 16.044 13.717 1.00 13.87 114 ILE D O 1
ATOM 10455 N N . SER D 1 114 ? 2.628 16.145 11.834 1.00 11.64 115 SER D N 1
ATOM 10456 C CA . SER D 1 114 ? 1.939 17.288 11.253 1.00 11.99 115 SER D CA 1
ATOM 10457 C C . SER D 1 114 ? 0.436 17.032 11.048 1.00 12.55 115 SER D C 1
ATOM 10458 O O . SER D 1 114 ? -0.403 17.846 11.444 1.00 11.82 115 SER D O 1
ATOM 10461 N N . ALA D 1 115 ? 0.105 15.897 10.438 1.00 12.24 116 ALA D N 1
ATOM 10462 C CA . ALA D 1 115 ? -1.284 15.512 10.186 1.00 12.08 116 ALA D CA 1
ATOM 10463 C C . ALA D 1 115 ? -2.071 15.293 11.482 1.00 10.08 116 ALA D C 1
ATOM 10464 O O . ALA D 1 115 ? -3.249 15.638 11.575 1.00 9.08 116 ALA D O 1
ATOM 10466 N N . LYS D 1 116 ? -1.420 14.688 12.468 1.00 10.06 117 LYS D N 1
ATOM 10467 C CA . LYS D 1 116 ? -2.047 14.426 13.757 1.00 8.36 117 LYS D CA 1
ATOM 10468 C C . LYS D 1 116 ? -2.347 15.752 14.453 1.00 6.45 117 LYS D C 1
ATOM 10469 O O . LYS D 1 116 ? -3.385 15.902 15.097 1.00 12.65 117 LYS D O 1
ATOM 10475 N N . PHE D 1 117 ? -1.423 16.701 14.326 1.00 5.60 118 PHE D N 1
ATOM 10476 C CA . PHE D 1 117 ? -1.561 18.041 14.903 1.00 8.58 118 PHE D CA 1
ATOM 10477 C C . PHE D 1 117 ? -2.722 18.806 14.235 1.00 7.69 118 PHE D C 1
ATOM 10478 O O . PHE D 1 117 ? -3.470 19.525 14.898 1.00 6.86 118 PHE D O 1
ATOM 10486 N N . PHE D 1 118 ? -2.855 18.648 12.920 1.00 13.27 119 PHE D N 1
ATOM 10487 C CA . PHE D 1 118 ? -3.922 19.288 12.151 1.00 9.52 119 PHE D CA 1
ATOM 10488 C C . PHE D 1 118 ? -5.233 18.582 12.432 1.00 11.82 119 PHE D C 1
ATOM 10489 O O . PHE D 1 118 ? -6.301 19.187 12.371 1.00 18.63 119 PHE D O 1
ATOM 10497 N N . SER D 1 119 ? -5.129 17.288 12.712 1.00 12.31 120 SER D N 1
ATOM 10498 C CA . SER D 1 119 ? -6.262 16.417 13.012 1.00 16.10 120 SER D CA 1
ATOM 10499 C C . SER D 1 119 ? -6.883 16.749 14.367 1.00 17.16 120 SER D C 1
ATOM 10500 O O . SER D 1 119 ? -8.098 16.625 14.562 1.00 10.62 120 SER D O 1
ATOM 10503 N N . LYS D 1 120 ? -6.029 17.180 15.290 1.00 17.14 121 LYS D N 1
ATOM 10504 C CA . LYS D 1 120 ? -6.426 17.502 16.650 1.00 16.68 121 LYS D CA 1
ATOM 10505 C C . LYS D 1 120 ? -6.896 18.939 16.880 1.00 15.63 121 LYS D C 1
ATOM 10506 O O . LYS D 1 120 ? -7.755 19.187 17.724 1.00 16.76 121 LYS D O 1
ATOM 10512 N N . PHE D 1 121 ? -6.359 19.889 16.127 1.00 11.27 122 PHE D N 1
ATOM 10513 C CA . PHE D 1 121 ? -6.756 21.265 16.356 1.00 9.89 122 PHE D CA 1
ATOM 10514 C C . PHE D 1 121 ? -7.524 21.950 15.242 1.00 11.66 122 PHE D C 1
ATOM 10515 O O . PHE D 1 121 ? -8.290 22.874 15.509 1.00 9.43 122 PHE D O 1
ATOM 10523 N N . PHE D 1 122 ? -7.333 21.496 14.006 1.00 14.90 123 PHE D N 1
ATOM 10524 C CA . PHE D 1 122 ? -8.010 22.087 12.849 1.00 12.71 123 PHE D CA 1
ATOM 10525 C C . PHE D 1 122 ? -8.444 20.999 11.865 1.00 15.70 123 PHE D C 1
ATOM 10526 O O . PHE D 1 122 ? -8.023 21.005 10.708 1.00 17.58 123 PHE D O 1
ATOM 10534 N N . PRO D 1 123 ? -9.322 20.072 12.305 1.00 17.58 129 PRO D N 1
ATOM 10535 C CA . PRO D 1 123 ? -9.847 18.952 11.510 1.00 18.12 129 PRO D CA 1
ATOM 10536 C C . PRO D 1 123 ? -10.566 19.300 10.201 1.00 18.05 129 PRO D C 1
ATOM 10537 O O . PRO D 1 123 ? -10.751 18.425 9.350 1.00 19.80 129 PRO D O 1
ATOM 10541 N N . ASP D 1 124 ? -10.978 20.556 10.042 1.00 14.70 130 ASP D N 1
ATOM 10542 C CA . ASP D 1 124 ? -11.681 20.961 8.831 1.00 15.61 130 ASP D CA 1
ATOM 10543 C C . ASP D 1 124 ? -10.842 21.596 7.725 1.00 13.18 130 ASP D C 1
ATOM 10544 O O . ASP D 1 124 ? -11.385 22.058 6.722 1.00 19.07 130 ASP D O 1
ATOM 10549 N N . LYS D 1 125 ? -9.523 21.599 7.895 1.00 12.88 131 LYS D N 1
ATOM 10550 C CA . LYS D 1 125 ? -8.629 22.151 6.879 1.00 11.34 131 LYS D CA 1
ATOM 10551 C C . LYS D 1 125 ? -8.346 21.106 5.817 1.00 7.81 131 LYS D C 1
ATOM 10552 O O . LYS D 1 125 ? -8.213 19.922 6.117 1.00 9.53 131 LYS D O 1
ATOM 10558 N N . LEU D 1 126 ? -8.240 21.568 4.578 1.00 10.69 132 LEU D N 1
ATOM 10559 C CA . LEU D 1 126 ? -7.963 20.716 3.432 1.00 11.74 132 LEU D CA 1
ATOM 10560 C C . LEU D 1 126 ? -6.469 20.660 3.174 1.00 13.28 132 LEU D C 1
ATOM 10561 O O . LEU D 1 126 ? -5.779 21.678 3.255 1.00 11.28 132 LEU D O 1
ATOM 10566 N N . VAL D 1 127 ? -5.971 19.464 2.880 1.00 11.23 133 VAL D N 1
ATOM 10567 C CA . VAL D 1 127 ? -4.555 19.278 2.583 1.00 13.17 133 VAL D CA 1
ATOM 10568 C C . VAL D 1 127 ? -4.402 19.106 1.073 1.00 11.15 133 VAL D C 1
ATOM 10569 O O . VAL D 1 127 ? -4.773 18.070 0.526 1.00 8.57 133 VAL D O 1
ATOM 10573 N N . TYR D 1 128 ? -3.881 20.132 0.404 1.00 12.77 134 TYR D N 1
ATOM 10574 C CA . TYR D 1 128 ? -3.683 20.083 -1.042 1.00 11.39 134 TYR D CA 1
ATOM 10575 C C . TYR D 1 128 ? -2.429 19.338 -1.421 1.00 9.35 134 TYR D C 1
ATOM 10576 O O . TYR D 1 128 ? -1.330 19.671 -0.976 1.00 12.19 134 TYR D O 1
ATOM 10585 N N . LEU D 1 129 ? -2.604 18.331 -2.265 1.00 8.98 135 LEU D N 1
ATOM 10586 C CA . LEU D 1 129 ? -1.492 17.523 -2.725 1.00 12.25 135 LEU D CA 1
ATOM 10587 C C . LEU D 1 129 ? -1.253 17.778 -4.205 1.00 12.07 135 LEU D C 1
ATOM 10588 O O . LEU D 1 129 ? -2.172 18.099 -4.944 1.00 11.42 135 LEU D O 1
ATOM 10593 N N . SER D 1 130 ? 0.000 17.648 -4.617 1.00 17.35 136 SER D N 1
ATOM 10594 C CA . SER D 1 130 ? 0.392 17.848 -6.005 1.00 19.00 136 SER D CA 1
ATOM 10595 C C . SER D 1 130 ? -0.218 16.763 -6.881 1.00 15.82 136 SER D C 1
ATOM 10596 O O . SER D 1 130 ? -0.516 15.664 -6.409 1.00 10.22 136 SER D O 1
ATOM 10599 N N . LYS D 1 131 ? -0.401 17.082 -8.156 1.00 14.14 137 LYS D N 1
ATOM 10600 C CA . LYS D 1 131 ? -0.975 16.140 -9.107 1.00 14.26 137 LYS D CA 1
ATOM 10601 C C . LYS D 1 131 ? 0.031 15.907 -10.239 1.00 15.25 137 LYS D C 1
ATOM 10602 O O . LYS D 1 131 ? 0.129 16.713 -11.162 1.00 11.07 137 LYS D O 1
ATOM 10608 N N . PRO D 1 132 ? 0.799 14.801 -10.174 1.00 16.01 138 PRO D N 1
ATOM 10609 C CA . PRO D 1 132 ? 0.771 13.796 -9.107 1.00 16.53 138 PRO D CA 1
ATOM 10610 C C . PRO D 1 132 ? 1.761 14.115 -7.989 1.00 17.19 138 PRO D C 1
ATOM 10611 O O . PRO D 1 132 ? 2.472 15.124 -8.040 1.00 20.78 138 PRO D O 1
ATOM 10615 N N . THR D 1 133 ? 1.805 13.244 -6.986 1.00 15.13 139 THR D N 1
ATOM 10616 C CA . THR D 1 133 ? 2.702 13.404 -5.846 1.00 14.79 139 THR D CA 1
ATOM 10617 C C . THR D 1 133 ? 3.143 12.027 -5.343 1.00 15.31 139 THR D C 1
ATOM 10618 O O . THR D 1 133 ? 2.827 11.005 -5.951 1.00 13.90 139 THR D O 1
ATOM 10622 N N . TRP D 1 134 ? 3.882 12.013 -4.237 1.00 15.53 140 TRP D N 1
ATOM 10623 C CA . TRP D 1 134 ? 4.360 10.777 -3.629 1.00 12.92 140 TRP D CA 1
ATOM 10624 C C . TRP D 1 134 ? 3.157 9.896 -3.304 1.00 11.82 140 TRP D C 1
ATOM 10625 O O . TRP D 1 134 ? 2.121 10.387 -2.849 1.00 8.58 140 TRP D O 1
ATOM 10636 N N . ALA D 1 135 ? 3.299 8.599 -3.554 1.00 9.07 141 ALA D N 1
ATOM 10637 C CA . ALA D 1 135 ? 2.223 7.639 -3.326 1.00 15.53 141 ALA D CA 1
ATOM 10638 C C . ALA D 1 135 ? 1.683 7.559 -1.897 1.00 15.43 141 ALA D C 1
ATOM 10639 O O . ALA D 1 135 ? 0.474 7.393 -1.697 1.00 17.14 141 ALA D O 1
ATOM 10641 N N . ASN D 1 136 ? 2.568 7.700 -0.910 1.00 13.47 142 ASN D N 1
ATOM 10642 C CA . ASN D 1 136 ? 2.176 7.613 0.500 1.00 11.20 142 ASN D CA 1
ATOM 10643 C C . ASN D 1 136 ? 1.602 8.894 1.116 1.00 8.41 142 ASN D C 1
ATOM 10644 O O . ASN D 1 136 ? 1.124 8.869 2.245 1.00 12.65 142 ASN D O 1
ATOM 10649 N N . HIS D 1 137 ? 1.616 9.999 0.375 1.00 14.09 143 HIS D N 1
ATOM 10650 C CA . HIS D 1 137 ? 1.104 11.272 0.892 1.00 12.83 143 HIS D CA 1
ATOM 10651 C C . HIS D 1 137 ? -0.347 11.264 1.349 1.00 11.64 143 HIS D C 1
ATOM 10652 O O . HIS D 1 137 ? -0.660 11.712 2.448 1.00 15.99 143 HIS D O 1
ATOM 10659 N N . MET D 1 138 ? -1.230 10.739 0.510 1.00 12.56 144 MET D N 1
ATOM 10660 C CA . MET D 1 138 ? -2.647 10.705 0.838 1.00 19.63 144 MET D CA 1
ATOM 10661 C C . MET D 1 138 ? -2.961 9.864 2.075 1.00 19.98 144 MET D C 1
ATOM 10662 O O . MET D 1 138 ? -3.723 10.296 2.937 1.00 18.10 144 MET D O 1
ATOM 10667 N N . ALA D 1 139 ? -2.343 8.689 2.171 1.00 15.13 145 ALA D N 1
ATOM 10668 C CA . ALA D 1 139 ? -2.558 7.779 3.294 1.00 11.98 145 ALA D CA 1
ATOM 10669 C C . ALA D 1 139 ? -2.212 8.409 4.643 1.00 11.16 145 ALA D C 1
ATOM 10670 O O . ALA D 1 139 ? -2.956 8.247 5.605 1.00 11.24 145 ALA D O 1
ATOM 10672 N N . ILE D 1 140 ? -1.098 9.136 4.705 1.00 11.84 146 ILE D N 1
ATOM 10673 C CA . ILE D 1 140 ? -0.668 9.796 5.939 1.00 13.92 146 ILE D CA 1
ATOM 10674 C C . ILE D 1 140 ? -1.753 10.734 6.481 1.00 18.21 146 ILE D C 1
ATOM 10675 O O . ILE D 1 140 ? -2.139 10.652 7.650 1.00 13.10 146 ILE D O 1
ATOM 10680 N N . PHE D 1 141 ? -2.241 11.618 5.616 1.00 13.13 147 PHE D N 1
ATOM 10681 C CA . PHE D 1 141 ? -3.265 12.580 5.998 1.00 10.06 147 PHE D CA 1
ATOM 10682 C C . PHE D 1 141 ? -4.644 11.945 6.110 1.00 11.37 147 PHE D C 1
ATOM 10683 O O . PHE D 1 141 ? -5.460 12.367 6.916 1.00 10.68 147 PHE D O 1
ATOM 10691 N N . GLU D 1 142 ? -4.899 10.918 5.313 1.00 16.42 148 GLU D N 1
ATOM 10692 C CA . GLU D 1 142 ? -6.192 10.256 5.359 1.00 19.74 148 GLU D CA 1
ATOM 10693 C C . GLU D 1 142 ? -6.266 9.337 6.581 1.00 19.08 148 GLU D C 1
ATOM 10694 O O . GLU D 1 142 ? -7.354 9.079 7.100 1.00 21.60 148 GLU D O 1
ATOM 10700 N N . ASN D 1 143 ? -5.097 8.906 7.065 1.00 11.78 149 ASN D N 1
ATOM 10701 C CA . ASN D 1 143 ? -4.976 8.043 8.248 1.00 11.58 149 ASN D CA 1
ATOM 10702 C C . ASN D 1 143 ? -5.490 8.812 9.450 1.00 9.66 149 ASN D C 1
ATOM 10703 O O . ASN D 1 143 ? -5.939 8.223 10.428 1.00 13.17 149 ASN D O 1
ATOM 10708 N N . GLN D 1 144 ? -5.414 10.136 9.361 1.00 8.64 150 GLN D N 1
ATOM 10709 C CA . GLN D 1 144 ? -5.856 11.015 10.431 1.00 8.62 150 GLN D CA 1
ATOM 10710 C C . GLN D 1 144 ? -7.221 11.644 10.182 1.00 13.23 150 GLN D C 1
ATOM 10711 O O . GLN D 1 144 ? -7.621 12.583 10.878 1.00 15.76 150 GLN D O 1
ATOM 10717 N N . GLY D 1 145 ? -7.933 11.120 9.188 1.00 12.68 151 GLY D N 1
ATOM 10718 C CA . GLY D 1 145 ? -9.257 11.624 8.864 1.00 11.40 151 GLY D CA 1
ATOM 10719 C C . GLY D 1 145 ? -9.302 13.024 8.282 1.00 10.89 151 GLY D C 1
ATOM 10720 O O . GLY D 1 145 ? -10.322 13.697 8.381 1.00 10.82 151 GLY D O 1
ATOM 10721 N N . LEU D 1 146 ? -8.185 13.491 7.732 1.00 11.65 152 LEU D N 1
ATOM 10722 C CA . LEU D 1 146 ? -8.132 14.812 7.121 1.00 11.32 152 LEU D CA 1
ATOM 10723 C C . LEU D 1 146 ? -8.552 14.687 5.663 1.00 14.72 152 LEU D C 1
ATOM 10724 O O . LEU D 1 146 ? -8.262 13.685 5.010 1.00 18.46 152 LEU D O 1
ATOM 10729 N N . LYS D 1 147 ? -9.274 15.687 5.169 1.00 21.43 153 LYS D N 1
ATOM 10730 C CA . LYS D 1 147 ? -9.733 15.677 3.787 1.00 21.97 153 LYS D CA 1
ATOM 10731 C C . LYS D 1 147 ? -8.647 16.198 2.857 1.00 15.17 153 LYS D C 1
ATOM 10732 O O . LYS D 1 147 ? -8.014 17.213 3.132 1.00 9.72 153 LYS D O 1
ATOM 10738 N N . THR D 1 148 ? -8.431 15.489 1.757 1.00 15.82 154 THR D N 1
ATOM 10739 C CA . THR D 1 148 ? -7.420 15.886 0.795 1.00 17.65 154 THR D CA 1
ATOM 10740 C C . THR D 1 148 ? -8.009 16.417 -0.503 1.00 19.33 154 THR D C 1
ATOM 10741 O O . THR D 1 148 ? -9.124 16.066 -0.899 1.00 20.25 154 THR D O 1
ATOM 10745 N N . ALA D 1 149 ? -7.231 17.281 -1.142 1.00 20.49 155 ALA D N 1
ATOM 10746 C CA . ALA D 1 149 ? -7.571 17.899 -2.415 1.00 21.67 155 ALA D CA 1
ATOM 10747 C C . ALA D 1 149 ? -6.284 17.850 -3.231 1.00 22.13 155 ALA D C 1
ATOM 10748 O O . ALA D 1 149 ? -5.254 17.376 -2.744 1.00 23.04 155 ALA D O 1
ATOM 10750 N N . THR D 1 150 ? -6.342 18.310 -4.473 1.00 23.74 156 THR D N 1
ATOM 10751 C CA . THR D 1 150 ? -5.167 18.308 -5.335 1.00 22.81 156 THR D CA 1
ATOM 10752 C C . THR D 1 150 ? -5.073 19.604 -6.115 1.00 17.80 156 THR D C 1
ATOM 10753 O O . THR D 1 150 ? -6.063 20.314 -6.287 1.00 20.25 156 THR D O 1
ATOM 10757 N N . TYR D 1 151 ? -3.864 19.908 -6.568 1.00 12.71 158 TYR D N 1
ATOM 10758 C CA . TYR D 1 151 ? -3.617 21.086 -7.379 1.00 14.67 158 TYR D CA 1
ATOM 10759 C C . TYR D 1 151 ? -2.831 20.620 -8.589 1.00 13.55 158 TYR D C 1
ATOM 10760 O O . TYR D 1 151 ? -1.963 19.754 -8.473 1.00 10.50 158 TYR D O 1
ATOM 10769 N N . PRO D 1 152 ? -3.191 21.114 -9.782 1.00 16.21 159 PRO D N 1
ATOM 10770 C CA . PRO D 1 152 ? -2.495 20.734 -11.013 1.00 15.43 159 PRO D CA 1
ATOM 10771 C C . PRO D 1 152 ? -1.003 20.995 -10.880 1.00 15.81 159 PRO D C 1
ATOM 10772 O O . PRO D 1 152 ? -0.591 22.001 -10.292 1.00 15.25 159 PRO D O 1
ATOM 10776 N N . TYR D 1 153 ? -0.200 20.063 -11.378 1.00 14.69 160 TYR D N 1
ATOM 10777 C CA . TYR D 1 153 ? 1.242 20.208 -11.321 1.00 15.24 160 TYR D CA 1
ATOM 10778 C C . TYR D 1 153 ? 1.834 19.778 -12.653 1.00 16.87 160 TYR D C 1
ATOM 10779 O O . TYR D 1 153 ? 2.252 20.609 -13.454 1.00 15.79 160 TYR D O 1
ATOM 10788 N N . TRP D 1 154 ? 1.831 18.474 -12.899 1.00 17.44 161 TRP D N 1
ATOM 10789 C CA . TRP D 1 154 ? 2.363 17.918 -14.129 1.00 19.24 161 TRP D CA 1
ATOM 10790 C C . TRP D 1 154 ? 1.366 18.025 -15.275 1.00 25.08 161 TRP D C 1
ATOM 10791 O O . TRP D 1 154 ? 0.215 17.597 -15.160 1.00 20.75 161 TRP D O 1
ATOM 10802 N N . ALA D 1 155 ? 1.801 18.654 -16.361 1.00 27.60 162 ALA D N 1
ATOM 10803 C CA . ALA D 1 155 ? 0.974 18.779 -17.549 1.00 30.58 162 ALA D CA 1
ATOM 10804 C C . ALA D 1 155 ? 1.460 17.647 -18.451 1.00 32.64 162 ALA D C 1
ATOM 10805 O O . ALA D 1 155 ? 2.637 17.594 -18.806 1.00 31.34 162 ALA D O 1
ATOM 10807 N N . ASN D 1 156 ? 0.568 16.704 -18.747 1.00 37.21 163 ASN D N 1
ATOM 10808 C CA . ASN D 1 156 ? 0.894 15.543 -19.578 1.00 43.69 163 ASN D CA 1
ATOM 10809 C C . ASN D 1 156 ? 1.353 15.840 -21.002 1.00 43.99 163 ASN D C 1
ATOM 10810 O O . ASN D 1 156 ? 2.455 15.452 -21.400 1.00 41.87 163 ASN D O 1
ATOM 10815 N N . GLU D 1 157 ? 0.491 16.501 -21.772 1.00 41.40 164 GLU D N 1
ATOM 10816 C CA . GLU D 1 157 ? 0.794 16.839 -23.157 1.00 42.82 164 GLU D CA 1
ATOM 10817 C C . GLU D 1 157 ? 2.080 17.648 -23.311 1.00 40.81 164 GLU D C 1
ATOM 10818 O O . GLU D 1 157 ? 2.835 17.445 -24.266 1.00 39.51 164 GLU D O 1
ATOM 10824 N N . THR D 1 158 ? 2.342 18.537 -22.357 1.00 33.92 165 THR D N 1
ATOM 10825 C CA . THR D 1 158 ? 3.532 19.379 -22.413 1.00 33.08 165 THR D CA 1
ATOM 10826 C C . THR D 1 158 ? 4.732 18.816 -21.659 1.00 29.06 165 THR D C 1
ATOM 10827 O O . THR D 1 158 ? 5.867 19.223 -21.914 1.00 29.91 165 THR D O 1
ATOM 10831 N N . LYS D 1 159 ? 4.484 17.856 -20.767 1.00 29.97 166 LYS D N 1
ATOM 10832 C CA . LYS D 1 159 ? 5.537 17.268 -19.935 1.00 27.70 166 LYS D CA 1
ATOM 10833 C C . LYS D 1 159 ? 6.221 18.414 -19.197 1.00 25.33 166 LYS D C 1
ATOM 10834 O O . LYS D 1 159 ? 7.439 18.427 -19.033 1.00 23.88 166 LYS D O 1
ATOM 10840 N N . SER D 1 160 ? 5.412 19.383 -18.773 1.00 26.54 167 SER D N 1
ATOM 10841 C CA . SER D 1 160 ? 5.898 20.572 -18.081 1.00 27.65 167 SER D CA 1
ATOM 10842 C C . SER D 1 160 ? 4.974 20.970 -16.937 1.00 24.65 167 SER D C 1
ATOM 10843 O O . SER D 1 160 ? 3.830 20.525 -16.868 1.00 22.39 167 SER D O 1
ATOM 10846 N N . LEU D 1 161 ? 5.486 21.827 -16.057 1.00 20.96 168 LEU D N 1
ATOM 10847 C CA . LEU D 1 161 ? 4.734 22.324 -14.912 1.00 18.76 168 LEU D CA 1
ATOM 10848 C C . LEU D 1 161 ? 3.605 23.256 -15.338 1.00 19.32 168 LEU D C 1
ATOM 10849 O O . LEU D 1 161 ? 3.842 24.315 -15.913 1.00 22.18 168 LEU D O 1
ATOM 10854 N N . ASP D 1 162 ? 2.379 22.834 -15.060 1.00 19.76 169 ASP D N 1
ATOM 10855 C CA . ASP D 1 162 ? 1.174 23.598 -15.359 1.00 16.25 169 ASP D CA 1
ATOM 10856 C C . ASP D 1 162 ? 1.056 24.677 -14.275 1.00 16.65 169 ASP D C 1
ATOM 10857 O O . ASP D 1 162 ? 0.327 24.511 -13.296 1.00 17.24 169 ASP D O 1
ATOM 10862 N N . LEU D 1 163 ? 1.781 25.778 -14.455 1.00 21.11 170 LEU D N 1
ATOM 10863 C CA . LEU D 1 163 ? 1.772 26.866 -13.485 1.00 17.40 170 LEU D CA 1
ATOM 10864 C C . LEU D 1 163 ? 0.406 27.529 -13.338 1.00 21.84 170 LEU D C 1
ATOM 10865 O O . LEU D 1 163 ? -0.007 27.850 -12.225 1.00 27.08 170 LEU D O 1
ATOM 10870 N N . ASN D 1 164 ? -0.301 27.710 -14.452 1.00 23.24 171 ASN D N 1
ATOM 10871 C CA . ASN D 1 164 ? -1.623 28.339 -14.437 1.00 24.41 171 ASN D CA 1
ATOM 10872 C C . ASN D 1 164 ? -2.611 27.594 -13.552 1.00 21.46 171 ASN D C 1
ATOM 10873 O O . ASN D 1 164 ? -3.413 28.209 -12.855 1.00 21.17 171 ASN D O 1
ATOM 10878 N N . GLY D 1 165 ? -2.576 26.268 -13.625 1.00 19.37 172 GLY D N 1
ATOM 10879 C CA . GLY D 1 165 ? -3.466 25.456 -12.822 1.00 20.61 172 GLY D CA 1
ATOM 10880 C C . GLY D 1 165 ? -3.032 25.477 -11.372 1.00 18.48 172 GLY D C 1
ATOM 10881 O O . GLY D 1 165 ? -3.863 25.514 -10.476 1.00 17.58 172 GLY D O 1
ATOM 10882 N N . PHE D 1 166 ? -1.723 25.479 -11.142 1.00 16.78 173 PHE D N 1
ATOM 10883 C CA . PHE D 1 166 ? -1.186 25.498 -9.787 1.00 17.88 173 PHE D CA 1
ATOM 10884 C C . PHE D 1 166 ? -1.704 26.746 -9.068 1.00 16.68 173 PHE D C 1
ATOM 10885 O O . PHE D 1 166 ? -2.359 26.649 -8.027 1.00 19.17 173 PHE D O 1
ATOM 10893 N N . LEU D 1 167 ? -1.466 27.903 -9.674 1.00 16.59 174 LEU D N 1
ATOM 10894 C CA . LEU D 1 167 ? -1.881 29.184 -9.109 1.00 15.60 174 LEU D CA 1
ATOM 10895 C C . LEU D 1 167 ? -3.393 29.350 -8.934 1.00 11.43 174 LEU D C 1
ATOM 10896 O O . LEU D 1 167 ? -3.844 29.943 -7.952 1.00 10.89 174 LEU D O 1
ATOM 10901 N N . ASN D 1 168 ? -4.168 28.862 -9.900 1.00 11.11 175 ASN D N 1
ATOM 10902 C CA . ASN D 1 168 ? -5.630 28.954 -9.846 1.00 12.76 175 ASN D CA 1
ATOM 10903 C C . ASN D 1 168 ? -6.179 28.124 -8.693 1.00 8.83 175 ASN D C 1
ATOM 10904 O O . ASN D 1 168 ? -7.085 28.559 -7.987 1.00 17.09 175 ASN D O 1
ATOM 10909 N N . ALA D 1 169 ? -5.650 26.915 -8.534 1.00 10.50 176 ALA D N 1
ATOM 10910 C CA . ALA D 1 169 ? -6.081 26.026 -7.460 1.00 12.33 176 ALA D CA 1
ATOM 10911 C C . ALA D 1 169 ? -5.828 26.696 -6.111 1.00 9.80 176 ALA D C 1
ATOM 10912 O O . ALA D 1 169 ? -6.625 26.559 -5.187 1.00 12.10 176 ALA D O 1
ATOM 10914 N N . ILE D 1 170 ? -4.728 27.440 -6.021 1.00 12.69 177 ILE D N 1
ATOM 10915 C CA . ILE D 1 170 ? -4.369 28.149 -4.794 1.00 17.51 177 ILE D CA 1
ATOM 10916 C C . ILE D 1 170 ? -5.327 29.304 -4.546 1.00 18.79 177 ILE D C 1
ATOM 10917 O O . ILE D 1 170 ? -5.757 29.536 -3.417 1.00 21.15 177 ILE D O 1
ATOM 10922 N N . GLN D 1 171 ? -5.660 30.015 -5.619 1.00 21.61 178 GLN D N 1
ATOM 10923 C CA . GLN D 1 171 ? -6.567 31.153 -5.562 1.00 20.61 178 GLN D CA 1
ATOM 10924 C C . GLN D 1 171 ? -7.989 30.729 -5.244 1.00 18.55 178 GLN D C 1
ATOM 10925 O O . GLN D 1 171 ? -8.739 31.479 -4.628 1.00 21.44 178 GLN D O 1
ATOM 10931 N N . LYS D 1 172 ? -8.348 29.519 -5.660 1.00 20.64 179 LYS D N 1
ATOM 10932 C CA . LYS D 1 172 ? -9.690 28.984 -5.448 1.00 21.11 179 LYS D CA 1
ATOM 10933 C C . LYS D 1 172 ? -9.894 28.267 -4.110 1.00 17.40 179 LYS D C 1
ATOM 10934 O O . LYS D 1 172 ? -11.030 28.121 -3.649 1.00 21.03 179 LYS D O 1
ATOM 10940 N N . ALA D 1 173 ? -8.801 27.837 -3.487 1.00 12.25 180 ALA D N 1
ATOM 10941 C CA . ALA D 1 173 ? -8.862 27.112 -2.216 1.00 9.29 180 ALA D CA 1
ATOM 10942 C C . ALA D 1 173 ? -9.315 27.951 -1.024 1.00 7.13 180 ALA D C 1
ATOM 10943 O O . ALA D 1 173 ? -8.986 29.133 -0.920 1.00 2.00 180 ALA D O 1
ATOM 10945 N N . PRO D 1 174 ? -10.092 27.346 -0.107 1.00 10.81 181 PRO D N 1
ATOM 10946 C CA . PRO D 1 174 ? -10.566 28.074 1.076 1.00 9.32 181 PRO D CA 1
ATOM 10947 C C . PRO D 1 174 ? -9.338 28.577 1.832 1.00 10.37 181 PRO D C 1
ATOM 10948 O O . PRO D 1 174 ? -8.383 27.826 2.023 1.00 12.08 181 PRO D O 1
ATOM 10952 N N . GLU D 1 175 ? -9.335 29.857 2.201 1.00 9.80 182 GLU D N 1
ATOM 10953 C CA . GLU D 1 175 ? -8.201 30.446 2.904 1.00 10.93 182 GLU D CA 1
ATOM 10954 C C . GLU D 1 175 ? -7.772 29.624 4.108 1.00 10.97 182 GLU D C 1
ATOM 10955 O O . GLU D 1 175 ? -8.609 29.099 4.844 1.00 11.63 182 GLU D O 1
ATOM 10961 N N . GLY D 1 176 ? -6.461 29.509 4.290 1.00 11.85 183 GLY D N 1
ATOM 10962 C CA . GLY D 1 176 ? -5.938 28.761 5.415 1.00 11.83 183 GLY D CA 1
ATOM 10963 C C . GLY D 1 176 ? -5.773 27.283 5.143 1.00 10.89 183 GLY D C 1
ATOM 10964 O O . GLY D 1 176 ? -5.569 26.512 6.076 1.00 9.46 183 GLY D O 1
ATOM 10965 N N . SER D 1 177 ? -5.898 26.886 3.878 1.00 8.42 184 SER D N 1
ATOM 10966 C CA . SER D 1 177 ? -5.728 25.488 3.482 1.00 13.28 184 SER D CA 1
ATOM 10967 C C . SER D 1 177 ? -4.249 25.118 3.583 1.00 12.10 184 SER D C 1
ATOM 10968 O O . SER D 1 177 ? -3.381 25.976 3.455 1.00 15.66 184 SER D O 1
ATOM 10971 N N . ILE D 1 178 ? -3.972 23.835 3.795 1.00 12.93 185 ILE D N 1
ATOM 10972 C CA . ILE D 1 178 ? -2.603 23.332 3.916 1.00 14.56 185 ILE D CA 1
ATOM 10973 C C . ILE D 1 178 ? -2.075 22.924 2.536 1.00 13.76 185 ILE D C 1
ATOM 10974 O O . ILE D 1 178 ? -2.713 22.148 1.834 1.00 17.56 185 ILE D O 1
ATOM 10979 N N . PHE D 1 179 ? -0.892 23.400 2.167 1.00 10.81 186 PHE D N 1
ATOM 10980 C CA . PHE D 1 179 ? -0.310 23.060 0.872 1.00 9.01 186 PHE D CA 1
ATOM 10981 C C . PHE D 1 179 ? 0.994 22.287 1.011 1.00 6.25 186 PHE D C 1
ATOM 10982 O O . PHE D 1 179 ? 2.001 22.832 1.448 1.00 3.80 186 PHE D O 1
ATOM 10990 N N . VAL D 1 180 ? 0.953 21.002 0.675 1.00 5.50 187 VAL D N 1
ATOM 10991 C CA . VAL D 1 180 ? 2.137 20.153 0.741 1.00 8.35 187 VAL D CA 1
ATOM 10992 C C . VAL D 1 180 ? 2.970 20.452 -0.507 1.00 11.00 187 VAL D C 1
ATOM 10993 O O . VAL D 1 180 ? 2.530 20.218 -1.632 1.00 10.70 187 VAL D O 1
ATOM 10997 N N . LEU D 1 181 ? 4.171 20.975 -0.293 1.00 10.25 188 LEU D N 1
ATOM 10998 C CA . LEU D 1 181 ? 5.066 21.354 -1.378 1.00 11.92 188 LEU D CA 1
ATOM 10999 C C . LEU D 1 181 ? 6.400 20.619 -1.317 1.00 6.66 188 LEU D C 1
ATOM 11000 O O . LEU D 1 181 ? 7.050 20.586 -0.275 1.00 17.78 188 LEU D O 1
ATOM 11005 N N . HIS D 1 182 ? 6.808 20.027 -2.433 1.00 12.27 189 HIS D N 1
ATOM 11006 C CA . HIS D 1 182 ? 8.088 19.329 -2.495 1.00 10.78 189 HIS D CA 1
ATOM 11007 C C . HIS D 1 182 ? 9.144 20.425 -2.605 1.00 14.93 189 HIS D C 1
ATOM 11008 O O . HIS D 1 182 ? 9.149 21.182 -3.577 1.00 16.45 189 HIS D O 1
ATOM 11015 N N . SER D 1 183 ? 10.003 20.532 -1.590 1.00 16.29 190 SER D N 1
ATOM 11016 C CA . SER D 1 183 ? 11.043 21.562 -1.557 1.00 16.16 190 SER D CA 1
ATOM 11017 C C . SER D 1 183 ? 11.939 21.561 -2.784 1.00 11.92 190 SER D C 1
ATOM 11018 O O . SER D 1 183 ? 12.322 22.615 -3.279 1.00 10.19 190 SER D O 1
ATOM 11021 N N . CYS D 1 184 ? 12.282 20.367 -3.250 1.00 16.96 191 CYS D N 1
ATOM 11022 C CA . CYS D 1 184 ? 13.095 20.179 -4.449 1.00 16.67 191 CYS D CA 1
ATOM 11023 C C . CYS D 1 184 ? 12.996 18.714 -4.836 1.00 15.87 191 CYS D C 1
ATOM 11024 O O . CYS D 1 184 ? 12.400 17.919 -4.105 1.00 12.87 191 CYS D O 1
ATOM 11027 N N . ALA D 1 185 ? 13.524 18.373 -6.009 1.00 12.21 192 ALA D N 1
ATOM 11028 C CA . ALA D 1 185 ? 13.492 17.001 -6.515 1.00 11.35 192 ALA D CA 1
ATOM 11029 C C . ALA D 1 185 ? 12.102 16.350 -6.427 1.00 14.17 192 ALA D C 1
ATOM 11030 O O . ALA D 1 185 ? 11.951 15.256 -5.879 1.00 14.36 192 ALA D O 1
ATOM 11032 N N . HIS D 1 186 ? 11.103 17.024 -6.999 1.00 12.22 193 HIS D N 1
ATOM 11033 C CA . HIS D 1 186 ? 9.720 16.553 -6.997 1.00 11.48 193 HIS D CA 1
ATOM 11034 C C . HIS D 1 186 ? 9.572 15.070 -7.288 1.00 11.04 193 HIS D C 1
ATOM 11035 O O . HIS D 1 186 ? 10.124 14.546 -8.257 1.00 13.70 193 HIS D O 1
ATOM 11042 N N . ASN D 1 187 ? 8.832 14.409 -6.406 1.00 12.57 194 ASN D N 1
ATOM 11043 C CA . ASN D 1 187 ? 8.545 12.981 -6.472 1.00 10.99 194 ASN D CA 1
ATOM 11044 C C . ASN D 1 187 ? 7.082 12.911 -6.905 1.00 12.09 194 ASN D C 1
ATOM 11045 O O . ASN D 1 187 ? 6.212 13.402 -6.193 1.00 17.06 194 ASN D O 1
ATOM 11050 N N . PRO D 1 188 ? 6.771 12.188 -7.992 1.00 14.29 195 PRO D N 1
ATOM 11051 C CA . PRO D 1 188 ? 7.594 11.392 -8.915 1.00 13.18 195 PRO D CA 1
ATOM 11052 C C . PRO D 1 188 ? 8.171 12.043 -10.179 1.00 15.04 195 PRO D C 1
ATOM 11053 O O . PRO D 1 188 ? 9.174 11.562 -10.708 1.00 18.01 195 PRO D O 1
ATOM 11057 N N . THR D 1 189 ? 7.555 13.126 -10.649 1.00 15.05 196 THR D N 1
ATOM 11058 C CA . THR D 1 189 ? 7.951 13.803 -11.890 1.00 11.34 196 THR D CA 1
ATOM 11059 C C . THR D 1 189 ? 9.394 14.253 -12.104 1.00 18.65 196 THR D C 1
ATOM 11060 O O . THR D 1 189 ? 9.905 14.182 -13.226 1.00 14.20 196 THR D O 1
ATOM 11064 N N . GLY D 1 190 ? 10.037 14.743 -11.049 1.00 18.34 197 GLY D N 1
ATOM 11065 C CA . GLY D 1 190 ? 11.402 15.225 -11.175 1.00 18.82 197 GLY D CA 1
ATOM 11066 C C . GLY D 1 190 ? 11.386 16.595 -11.827 1.00 15.41 197 GLY D C 1
ATOM 11067 O O . GLY D 1 190 ? 12.392 17.089 -12.327 1.00 15.96 197 GLY D O 1
ATOM 11068 N N . LEU D 1 191 ? 10.213 17.210 -11.814 1.00 18.61 198 LEU D N 1
ATOM 11069 C CA . LEU D 1 191 ? 10.016 18.522 -12.398 1.00 20.03 198 LEU D CA 1
ATOM 11070 C C . LEU D 1 191 ? 9.696 19.529 -11.295 1.00 14.96 198 LEU D C 1
ATOM 11071 O O . LEU D 1 191 ? 8.683 19.399 -10.612 1.00 14.56 198 LEU D O 1
ATOM 11076 N N . ASP D 1 192 ? 10.580 20.510 -11.121 1.00 10.83 199 ASP D N 1
ATOM 11077 C CA . ASP D 1 192 ? 10.431 21.560 -10.105 1.00 13.16 199 ASP D CA 1
ATOM 11078 C C . ASP D 1 192 ? 10.148 22.928 -10.732 1.00 17.21 199 ASP D C 1
ATOM 11079 O O . ASP D 1 192 ? 10.354 23.125 -11.930 1.00 22.41 199 ASP D O 1
ATOM 11084 N N . PRO D 1 193 ? 9.626 23.881 -9.938 1.00 16.00 200 PRO D N 1
ATOM 11085 C CA . PRO D 1 193 ? 9.365 25.205 -10.508 1.00 14.28 200 PRO D CA 1
ATOM 11086 C C . PRO D 1 193 ? 10.708 25.932 -10.539 1.00 15.35 200 PRO D C 1
ATOM 11087 O O . PRO D 1 193 ? 11.642 25.544 -9.838 1.00 15.29 200 PRO D O 1
ATOM 11091 N N . THR D 1 194 ? 10.820 26.967 -11.361 1.00 19.87 201 THR D N 1
ATOM 11092 C CA . THR D 1 194 ? 12.066 27.729 -11.440 1.00 20.96 201 THR D CA 1
ATOM 11093 C C . THR D 1 194 ? 12.157 28.681 -10.249 1.00 24.81 201 THR D C 1
ATOM 11094 O O . THR D 1 194 ? 11.228 28.762 -9.443 1.00 27.90 201 THR D O 1
ATOM 11098 N N . SER D 1 195 ? 13.273 29.396 -10.139 1.00 25.54 202 SER D N 1
ATOM 11099 C CA . SER D 1 195 ? 13.464 30.357 -9.055 1.00 29.85 202 SER D CA 1
ATOM 11100 C C . SER D 1 195 ? 12.399 31.452 -9.131 1.00 29.79 202 SER D C 1
ATOM 11101 O O . SER D 1 195 ? 12.020 32.023 -8.110 1.00 29.91 202 SER D O 1
ATOM 11104 N N . GLU D 1 196 ? 11.932 31.740 -10.347 1.00 30.73 203 GLU D N 1
ATOM 11105 C CA . GLU D 1 196 ? 10.897 32.751 -10.579 1.00 30.39 203 GLU D CA 1
ATOM 11106 C C . GLU D 1 196 ? 9.525 32.192 -10.251 1.00 26.91 203 GLU D C 1
ATOM 11107 O O . GLU D 1 196 ? 8.698 32.866 -9.634 1.00 28.33 203 GLU D O 1
ATOM 11113 N N . GLN D 1 197 ? 9.277 30.970 -10.712 1.00 22.96 204 GLN D N 1
ATOM 11114 C CA . GLN D 1 197 ? 8.005 30.308 -10.476 1.00 22.65 204 GLN D CA 1
ATOM 11115 C C . GLN D 1 197 ? 7.734 30.102 -8.985 1.00 21.91 204 GLN D C 1
ATOM 11116 O O . GLN D 1 197 ? 6.580 30.122 -8.568 1.00 22.37 204 GLN D O 1
ATOM 11122 N N . TRP D 1 198 ? 8.789 29.928 -8.185 1.00 19.35 205 TRP D N 1
ATOM 11123 C CA . TRP D 1 198 ? 8.630 29.762 -6.738 1.00 17.06 205 TRP D CA 1
ATOM 11124 C C . TRP D 1 198 ? 8.126 31.064 -6.112 1.00 14.32 205 TRP D C 1
ATOM 11125 O O . TRP D 1 198 ? 7.273 31.037 -5.232 1.00 21.71 205 TRP D O 1
ATOM 11136 N N . VAL D 1 199 ? 8.646 32.199 -6.579 1.00 12.33 206 VAL D N 1
ATOM 11137 C CA . VAL D 1 199 ? 8.237 33.506 -6.065 1.00 12.58 206 VAL D CA 1
ATOM 11138 C C . VAL D 1 199 ? 6.731 33.719 -6.254 1.00 12.94 206 VAL D C 1
ATOM 11139 O O . VAL D 1 199 ? 6.047 34.200 -5.350 1.00 17.21 206 VAL D O 1
ATOM 11143 N N . GLN D 1 200 ? 6.220 33.312 -7.413 1.00 13.50 207 GLN D N 1
ATOM 11144 C CA . GLN D 1 200 ? 4.800 33.441 -7.732 1.00 14.51 207 GLN D CA 1
ATOM 11145 C C . GLN D 1 200 ? 3.940 32.537 -6.857 1.00 10.98 207 GLN D C 1
ATOM 11146 O O . GLN D 1 200 ? 2.836 32.913 -6.467 1.00 10.35 207 GLN D O 1
ATOM 11152 N N . ILE D 1 201 ? 4.441 31.334 -6.586 1.00 12.79 208 ILE D N 1
ATOM 11153 C CA . ILE D 1 201 ? 3.739 30.355 -5.760 1.00 12.28 208 ILE D CA 1
ATOM 11154 C C . ILE D 1 201 ? 3.648 30.846 -4.315 1.00 10.66 208 ILE D C 1
ATOM 11155 O O . ILE D 1 201 ? 2.573 30.835 -3.715 1.00 14.11 208 ILE D O 1
ATOM 11160 N N . VAL D 1 202 ? 4.778 31.295 -3.775 1.00 8.58 209 VAL D N 1
ATOM 11161 C CA . VAL D 1 202 ? 4.837 31.785 -2.402 1.00 12.17 209 VAL D CA 1
ATOM 11162 C C . VAL D 1 202 ? 3.982 33.038 -2.195 1.00 13.37 209 VAL D C 1
ATOM 11163 O O . VAL D 1 202 ? 3.337 33.179 -1.161 1.00 15.67 209 VAL D O 1
ATOM 11167 N N . ASP D 1 203 ? 3.963 33.931 -3.183 1.00 14.94 210 ASP D N 1
ATOM 11168 C CA . ASP D 1 203 ? 3.171 35.156 -3.099 1.00 17.65 210 ASP D CA 1
ATOM 11169 C C . ASP D 1 203 ? 1.666 34.895 -3.165 1.00 18.49 210 ASP D C 1
ATOM 11170 O O . ASP D 1 203 ? 0.882 35.616 -2.545 1.00 18.79 210 ASP D O 1
ATOM 11175 N N . ALA D 1 204 ? 1.266 33.878 -3.925 1.00 16.37 211 ALA D N 1
ATOM 11176 C CA . ALA D 1 204 ? -0.148 33.523 -4.054 1.00 13.85 211 ALA D CA 1
ATOM 11177 C C . ALA D 1 204 ? -0.653 32.891 -2.761 1.00 12.13 211 ALA D C 1
ATOM 11178 O O . ALA D 1 204 ? -1.798 33.107 -2.353 1.00 13.77 211 ALA D O 1
ATOM 11180 N N . ILE D 1 205 ? 0.208 32.096 -2.133 1.00 10.10 212 ILE D N 1
ATOM 11181 C CA . ILE D 1 205 ? -0.118 31.426 -0.880 1.00 11.92 212 ILE D CA 1
ATOM 11182 C C . ILE D 1 205 ? -0.173 32.446 0.249 1.00 14.62 212 ILE D C 1
ATOM 11183 O O . ILE D 1 205 ? -1.051 32.381 1.112 1.00 13.58 212 ILE D O 1
ATOM 11188 N N . ALA D 1 206 ? 0.744 33.411 0.214 1.00 15.62 213 ALA D N 1
ATOM 11189 C CA . ALA D 1 206 ? 0.803 34.455 1.228 1.00 16.53 213 ALA D CA 1
ATOM 11190 C C . ALA D 1 206 ? -0.417 35.365 1.151 1.00 24.31 213 ALA D C 1
ATOM 11191 O O . ALA D 1 206 ? -0.944 35.794 2.184 1.00 25.94 213 ALA D O 1
ATOM 11193 N N . SER D 1 207 ? -0.883 35.633 -0.069 1.00 22.17 214 SER D N 1
ATOM 11194 C CA . SER D 1 207 ? -2.035 36.505 -0.264 1.00 17.11 214 SER D CA 1
ATOM 11195 C C . SER D 1 207 ? -3.318 35.861 0.244 1.00 15.38 214 SER D C 1
ATOM 11196 O O . SER D 1 207 ? -4.163 36.539 0.824 1.00 10.63 214 SER D O 1
ATOM 11199 N N . LYS D 1 208 ? -3.441 34.549 0.053 1.00 14.48 215 LYS D N 1
ATOM 11200 C CA . LYS D 1 208 ? -4.624 33.816 0.489 1.00 12.22 215 LYS D CA 1
ATOM 11201 C C . LYS D 1 208 ? -4.593 33.242 1.902 1.00 11.57 215 LYS D C 1
ATOM 11202 O O . LYS D 1 208 ? -5.540 32.579 2.328 1.00 8.24 215 LYS D O 1
ATOM 11208 N N . ASN D 1 209 ? -3.521 33.531 2.635 1.00 13.43 216 ASN D N 1
ATOM 11209 C CA . ASN D 1 209 ? -3.357 33.086 4.021 1.00 16.57 216 ASN D CA 1
ATOM 11210 C C . ASN D 1 209 ? -3.296 31.581 4.236 1.00 18.35 216 ASN D C 1
ATOM 11211 O O . ASN D 1 209 ? -3.730 31.084 5.278 1.00 17.93 216 ASN D O 1
ATOM 11216 N N . HIS D 1 210 ? -2.746 30.865 3.260 1.00 14.87 217 HIS D N 1
ATOM 11217 C CA . HIS D 1 210 ? -2.613 29.419 3.351 1.00 8.17 217 HIS D CA 1
ATOM 11218 C C . HIS D 1 210 ? -1.381 29.019 4.164 1.00 6.73 217 HIS D C 1
ATOM 11219 O O . HIS D 1 210 ? -0.471 29.821 4.385 1.00 10.42 217 HIS D O 1
ATOM 11226 N N . ILE D 1 211 ? -1.356 27.751 4.561 1.00 9.31 218 ILE D N 1
ATOM 11227 C CA . ILE D 1 211 ? -0.259 27.168 5.330 1.00 13.44 218 ILE D CA 1
ATOM 11228 C C . ILE D 1 211 ? 0.583 26.326 4.382 1.00 12.61 218 ILE D C 1
ATOM 11229 O O . ILE D 1 211 ? 0.071 25.413 3.742 1.00 11.70 218 ILE D O 1
ATOM 11234 N N . ALA D 1 212 ? 1.866 26.660 4.274 1.00 9.33 219 ALA D N 1
ATOM 11235 C CA . ALA D 1 212 ? 2.788 25.950 3.398 1.00 11.56 219 ALA D CA 1
ATOM 11236 C C . ALA D 1 212 ? 3.579 24.894 4.156 1.00 8.42 219 ALA D C 1
ATOM 11237 O O . ALA D 1 212 ? 4.288 25.203 5.113 1.00 11.77 219 ALA D O 1
ATOM 11239 N N . LEU D 1 213 ? 3.425 23.644 3.735 1.00 6.16 220 LEU D N 1
ATOM 11240 C CA . LEU D 1 213 ? 4.124 22.522 4.346 1.00 9.76 220 LEU D CA 1
ATOM 11241 C C . LEU D 1 213 ? 5.172 22.039 3.347 1.00 9.27 220 LEU D C 1
ATOM 11242 O O . LEU D 1 213 ? 4.834 21.535 2.285 1.00 10.35 220 LEU D O 1
ATOM 11247 N N . PHE D 1 214 ? 6.443 22.223 3.682 1.00 14.20 221 PHE D N 1
ATOM 11248 C CA . PHE D 1 214 ? 7.537 21.810 2.810 1.00 15.08 221 PHE D CA 1
ATOM 11249 C C . PHE D 1 214 ? 8.101 20.427 3.109 1.00 14.95 221 PHE D C 1
ATOM 11250 O O . PHE D 1 214 ? 8.871 20.256 4.051 1.00 16.26 221 PHE D O 1
ATOM 11258 N N . ASP D 1 215 ? 7.699 19.443 2.310 1.00 13.72 222 ASP D N 1
ATOM 11259 C CA . ASP D 1 215 ? 8.201 18.085 2.458 1.00 12.61 222 ASP D CA 1
ATOM 11260 C C . ASP D 1 215 ? 9.592 18.082 1.821 1.00 10.92 222 ASP D C 1
ATOM 11261 O O . ASP D 1 215 ? 9.722 18.103 0.594 1.00 13.95 222 ASP D O 1
ATOM 11266 N N . THR D 1 216 ? 10.620 18.005 2.667 1.00 10.30 223 THR D N 1
ATOM 11267 C CA . THR D 1 216 ? 12.019 18.041 2.234 1.00 8.29 223 THR D CA 1
ATOM 11268 C C . THR D 1 216 ? 12.775 16.708 2.324 1.00 10.81 223 THR D C 1
ATOM 11269 O O . THR D 1 216 ? 13.559 16.501 3.245 1.00 18.35 223 THR D O 1
ATOM 11273 N N . ALA D 1 217 ? 12.606 15.841 1.332 1.00 5.82 224 ALA D N 1
ATOM 11274 C CA . ALA D 1 217 ? 13.269 14.544 1.350 1.00 7.50 224 ALA D CA 1
ATOM 11275 C C . ALA D 1 217 ? 14.530 14.427 0.495 1.00 10.86 224 ALA D C 1
ATOM 11276 O O . ALA D 1 217 ? 15.309 13.490 0.677 1.00 16.17 224 ALA D O 1
ATOM 11278 N N . TYR D 1 218 ? 14.738 15.382 -0.410 1.00 16.07 225 TYR D N 1
ATOM 11279 C CA . TYR D 1 218 ? 15.887 15.368 -1.316 1.00 15.21 225 TYR D CA 1
ATOM 11280 C C . TYR D 1 218 ? 16.764 16.612 -1.318 1.00 20.36 225 TYR D C 1
ATOM 11281 O O . TYR D 1 218 ? 17.206 17.033 -2.387 1.00 25.75 225 TYR D O 1
ATOM 11290 N N . GLN D 1 219 ? 17.040 17.199 -0.156 1.00 21.16 226 GLN D N 1
ATOM 11291 C CA . GLN D 1 219 ? 17.886 18.394 -0.135 1.00 22.45 226 GLN D CA 1
ATOM 11292 C C . GLN D 1 219 ? 19.303 17.975 -0.518 1.00 22.26 226 GLN D C 1
ATOM 11293 O O . GLN D 1 219 ? 19.898 17.119 0.135 1.00 22.28 226 GLN D O 1
ATOM 11299 N N . GLY D 1 220 ? 19.819 18.560 -1.595 1.00 21.50 227 GLY D N 1
ATOM 11300 C CA . GLY D 1 220 ? 21.153 18.223 -2.060 1.00 20.25 227 GLY D CA 1
ATOM 11301 C C . GLY D 1 220 ? 21.139 17.247 -3.227 1.00 20.74 227 GLY D C 1
ATOM 11302 O O . GLY D 1 220 ? 22.194 16.871 -3.731 1.00 22.06 227 GLY D O 1
ATOM 11303 N N . PHE D 1 221 ? 19.945 16.842 -3.658 1.00 22.34 228 PHE D N 1
ATOM 11304 C CA . PHE D 1 221 ? 19.787 15.900 -4.766 1.00 20.18 228 PHE D CA 1
ATOM 11305 C C . PHE D 1 221 ? 19.280 16.544 -6.044 1.00 16.73 228 PHE D C 1
ATOM 11306 O O . PHE D 1 221 ? 19.304 15.919 -7.096 1.00 19.49 228 PHE D O 1
ATOM 11314 N N . ALA D 1 222 ? 18.749 17.757 -5.942 1.00 14.72 229 ALA D N 1
ATOM 11315 C CA . ALA D 1 222 ? 18.263 18.462 -7.120 1.00 18.09 229 ALA D CA 1
ATOM 11316 C C . ALA D 1 222 ? 19.465 19.005 -7.898 1.00 21.45 229 ALA D C 1
ATOM 11317 O O . ALA D 1 222 ? 19.632 18.696 -9.076 1.00 22.00 229 ALA D O 1
ATOM 11319 N N . THR D 1 223 ? 20.305 19.795 -7.229 1.00 18.06 230 THR D N 1
ATOM 11320 C CA . THR D 1 223 ? 21.492 20.371 -7.861 1.00 21.89 230 THR D CA 1
ATOM 11321 C C . THR D 1 223 ? 22.801 19.936 -7.191 1.00 25.95 230 THR D C 1
ATOM 11322 O O . THR D 1 223 ? 23.885 20.364 -7.597 1.00 28.20 230 THR D O 1
ATOM 11326 N N . GLY D 1 224 ? 22.706 19.100 -6.161 1.00 20.66 231 GLY D N 1
ATOM 11327 C CA . GLY D 1 224 ? 23.909 18.668 -5.472 1.00 23.50 231 GLY D CA 1
ATOM 11328 C C . GLY D 1 224 ? 24.426 19.691 -4.473 1.00 22.85 231 GLY D C 1
ATOM 11329 O O . GLY D 1 224 ? 25.480 19.491 -3.876 1.00 23.70 231 GLY D O 1
ATOM 11330 N N . ASP D 1 225 ? 23.695 20.794 -4.308 1.00 25.32 232 ASP D N 1
ATOM 11331 C CA . ASP D 1 225 ? 24.067 21.849 -3.366 1.00 27.89 232 ASP D CA 1
ATOM 11332 C C . ASP D 1 225 ? 22.931 22.070 -2.365 1.00 28.69 232 ASP D C 1
ATOM 11333 O O . ASP D 1 225 ? 21.807 22.389 -2.750 1.00 28.89 232 ASP D O 1
ATOM 11338 N N . LEU D 1 226 ? 23.254 21.949 -1.079 1.00 29.04 233 LEU D N 1
ATOM 11339 C CA . LEU D 1 226 ? 22.284 22.102 0.006 1.00 27.28 233 LEU D CA 1
ATOM 11340 C C . LEU D 1 226 ? 21.561 23.435 0.083 1.00 26.17 233 LEU D C 1
ATOM 11341 O O . LEU D 1 226 ? 20.336 23.472 0.157 1.00 27.79 233 LEU D O 1
ATOM 11346 N N . ASP D 1 227 ? 22.316 24.526 0.092 1.00 28.97 234 ASP D N 1
ATOM 11347 C CA . ASP D 1 227 ? 21.725 25.855 0.189 1.00 30.43 234 ASP D CA 1
ATOM 11348 C C . ASP D 1 227 ? 20.861 26.226 -1.010 1.00 30.12 234 ASP D C 1
ATOM 11349 O O . ASP D 1 227 ? 19.805 26.844 -0.854 1.00 31.38 234 ASP D O 1
ATOM 11354 N N . LYS D 1 228 ? 21.289 25.802 -2.196 1.00 27.77 235 LYS D N 1
ATOM 11355 C CA . LYS D 1 228 ? 20.568 26.086 -3.432 1.00 25.87 235 LYS D CA 1
ATOM 11356 C C . LYS D 1 228 ? 19.242 25.327 -3.462 1.00 23.85 235 LYS D C 1
ATOM 11357 O O . LYS D 1 228 ? 18.218 25.849 -3.916 1.00 22.56 235 LYS D O 1
ATOM 11363 N N . ASP D 1 229 ? 19.270 24.095 -2.964 1.00 22.31 236 ASP D N 1
ATOM 11364 C CA . ASP D 1 229 ? 18.085 23.249 -2.922 1.00 16.88 236 ASP D CA 1
ATOM 11365 C C . ASP D 1 229 ? 17.139 23.652 -1.787 1.00 18.74 236 ASP D C 1
ATOM 11366 O O . ASP D 1 229 ? 15.988 23.208 -1.738 1.00 16.45 236 ASP D O 1
ATOM 11371 N N . ALA D 1 230 ? 17.628 24.507 -0.890 1.00 15.39 237 ALA D N 1
ATOM 11372 C CA . ALA D 1 230 ? 16.833 24.996 0.234 1.00 13.30 237 ALA D CA 1
ATOM 11373 C C . ALA D 1 230 ? 16.141 26.323 -0.095 1.00 13.14 237 ALA D C 1
ATOM 11374 O O . ALA D 1 230 ? 15.468 26.902 0.759 1.00 11.21 237 ALA D O 1
ATOM 11376 N N . TYR D 1 231 ? 16.281 26.776 -1.340 1.00 14.50 238 TYR D N 1
ATOM 11377 C CA . TYR D 1 231 ? 15.705 28.044 -1.794 1.00 14.32 238 TYR D CA 1
ATOM 11378 C C . TYR D 1 231 ? 14.232 28.271 -1.468 1.00 13.74 238 TYR D C 1
ATOM 11379 O O . TYR D 1 231 ? 13.888 29.244 -0.799 1.00 17.78 238 TYR D O 1
ATOM 11388 N N . ALA D 1 232 ? 13.372 27.382 -1.957 1.00 14.43 239 ALA D N 1
ATOM 11389 C CA . ALA D 1 232 ? 11.926 27.475 -1.758 1.00 11.51 239 ALA D CA 1
ATOM 11390 C C . ALA D 1 232 ? 11.486 27.560 -0.300 1.00 16.28 239 ALA D C 1
ATOM 11391 O O . ALA D 1 232 ? 10.569 28.313 0.039 1.00 14.24 239 ALA D O 1
ATOM 11393 N N . VAL D 1 233 ? 12.139 26.769 0.546 1.00 17.02 240 VAL D N 1
ATOM 11394 C CA . VAL D 1 233 ? 11.845 26.707 1.976 1.00 13.93 240 VAL D CA 1
ATOM 11395 C C . VAL D 1 233 ? 12.137 28.023 2.687 1.00 17.78 240 VAL D C 1
ATOM 11396 O O . VAL D 1 233 ? 11.371 28.455 3.546 1.00 20.30 240 VAL D O 1
ATOM 11400 N N . ARG D 1 234 ? 13.268 28.632 2.346 1.00 15.69 241 ARG D N 1
ATOM 11401 C CA . ARG D 1 234 ? 13.684 29.891 2.945 1.00 17.14 241 ARG D CA 1
ATOM 11402 C C . ARG D 1 234 ? 12.882 31.066 2.411 1.00 20.08 241 ARG D C 1
ATOM 11403 O O . ARG D 1 234 ? 12.674 32.053 3.120 1.00 25.11 241 ARG D O 1
ATOM 11411 N N . LEU D 1 235 A 12.435 30.958 1.162 1.00 19.96 242 LEU D N 1
ATOM 11412 C CA . LEU D 1 235 A 11.615 31.993 0.541 1.00 17.95 242 LEU D CA 1
ATOM 11413 C C . LEU D 1 235 A 10.282 31.967 1.280 1.00 17.34 242 LEU D C 1
ATOM 11414 O O . LEU D 1 235 A 9.752 33.008 1.668 1.00 16.46 242 LEU D O 1
ATOM 11419 N N . GLY D 1 236 B 9.752 30.763 1.472 1.00 17.22 242 GLY D N 1
ATOM 11420 C CA . GLY D 1 236 B 8.501 30.604 2.187 1.00 18.06 242 GLY D CA 1
ATOM 11421 C C . GLY D 1 236 B 8.626 31.188 3.580 1.00 17.62 242 GLY D C 1
ATOM 11422 O O . GLY D 1 236 B 7.833 32.048 3.972 1.00 18.06 242 GLY D O 1
ATOM 11423 N N . VAL D 1 237 C 9.663 30.767 4.299 1.00 15.70 242 VAL D N 1
ATOM 11424 C CA . VAL D 1 237 C 9.920 31.242 5.658 1.00 19.74 242 VAL D CA 1
ATOM 11425 C C . VAL D 1 237 C 10.012 32.774 5.738 1.00 24.92 242 VAL D C 1
ATOM 11426 O O . VAL D 1 237 C 9.580 33.381 6.724 1.00 18.99 242 VAL D O 1
ATOM 11430 N N . GLU D 1 238 D 10.537 33.396 4.686 1.00 27.12 242 GLU D N 1
ATOM 11431 C CA . GLU D 1 238 D 10.665 34.852 4.644 1.00 28.34 242 GLU D CA 1
ATOM 11432 C C . GLU D 1 238 D 9.321 35.543 4.396 1.00 27.23 242 GLU D C 1
ATOM 11433 O O . GLU D 1 238 D 8.898 36.386 5.191 1.00 32.25 242 GLU D O 1
ATOM 11439 N N . LYS D 1 239 ? 8.661 35.174 3.299 1.00 20.38 243 LYS D N 1
ATOM 11440 C CA . LYS D 1 239 ? 7.376 35.753 2.900 1.00 21.46 243 LYS D CA 1
ATOM 11441 C C . LYS D 1 239 ? 6.170 35.455 3.801 1.00 24.19 243 LYS D C 1
ATOM 11442 O O . LYS D 1 239 ? 5.205 36.226 3.820 1.00 23.00 243 LYS D O 1
ATOM 11448 N N . LEU D 1 240 ? 6.226 34.352 4.544 1.00 21.09 244 LEU D N 1
ATOM 11449 C CA . LEU D 1 240 ? 5.114 33.949 5.407 1.00 18.16 244 LEU D CA 1
ATOM 11450 C C . LEU D 1 240 ? 5.347 34.199 6.893 1.00 18.27 244 LEU D C 1
ATOM 11451 O O . LEU D 1 240 ? 4.585 33.718 7.729 1.00 21.27 244 LEU D O 1
ATOM 11456 N N . SER D 1 241 ? 6.382 34.969 7.215 1.00 19.19 245 SER D N 1
ATOM 11457 C CA . SER D 1 241 ? 6.721 35.282 8.599 1.00 18.13 245 SER D CA 1
ATOM 11458 C C . SER D 1 241 ? 5.609 36.032 9.328 1.00 18.91 245 SER D C 1
ATOM 11459 O O . SER D 1 241 ? 5.459 35.896 10.537 1.00 17.16 245 SER D O 1
ATOM 11462 N N . THR D 1 242 ? 4.842 36.832 8.592 1.00 15.99 246 THR D N 1
ATOM 11463 C CA . THR D 1 242 ? 3.743 37.598 9.181 1.00 15.50 246 THR D CA 1
ATOM 11464 C C . THR D 1 242 ? 2.402 37.146 8.599 1.00 17.10 246 THR D C 1
ATOM 11465 O O . THR D 1 242 ? 1.397 37.854 8.710 1.00 17.05 246 THR D O 1
ATOM 11469 N N . VAL D 1 243 ? 2.394 35.970 7.978 1.00 10.76 247 VAL D N 1
ATOM 11470 C CA . VAL D 1 243 ? 1.191 35.433 7.359 1.00 10.27 247 VAL D CA 1
ATOM 11471 C C . VAL D 1 243 ? 0.743 34.143 8.031 1.00 12.19 247 VAL D C 1
ATOM 11472 O O . VAL D 1 243 ? -0.378 34.050 8.532 1.00 16.42 247 VAL D O 1
ATOM 11476 N N . SER D 1 244 ? 1.619 33.147 8.050 1.00 13.26 248 SER D N 1
ATOM 11477 C CA . SER D 1 244 ? 1.271 31.870 8.651 1.00 15.91 248 SER D CA 1
ATOM 11478 C C . SER D 1 244 ? 2.486 31.029 9.026 1.00 16.34 248 SER D C 1
ATOM 11479 O O . SER D 1 244 ? 3.598 31.275 8.546 1.00 17.27 248 SER D O 1
ATOM 11482 N N . PRO D 1 245 ? 2.295 30.049 9.931 1.00 15.30 249 PRO D N 1
ATOM 11483 C CA . PRO D 1 245 ? 3.379 29.167 10.370 1.00 13.09 249 PRO D CA 1
ATOM 11484 C C . PRO D 1 245 ? 3.820 28.258 9.228 1.00 13.03 249 PRO D C 1
ATOM 11485 O O . PRO D 1 245 ? 2.995 27.752 8.477 1.00 8.29 249 PRO D O 1
ATOM 11489 N N . VAL D 1 246 ? 5.127 28.068 9.092 1.00 14.28 250 VAL D N 1
ATOM 11490 C CA . VAL D 1 246 ? 5.655 27.226 8.035 1.00 13.62 250 VAL D CA 1
ATOM 11491 C C . VAL D 1 246 ? 6.127 25.886 8.592 1.00 16.69 250 VAL D C 1
ATOM 11492 O O . VAL D 1 246 ? 6.997 25.838 9.464 1.00 14.94 250 VAL D O 1
ATOM 11496 N N . PHE D 1 247 ? 5.541 24.801 8.088 1.00 13.84 251 PHE D N 1
ATOM 11497 C CA . PHE D 1 247 ? 5.887 23.450 8.519 1.00 10.08 251 PHE D CA 1
ATOM 11498 C C . PHE D 1 247 ? 6.920 22.842 7.584 1.00 11.85 251 PHE D C 1
ATOM 11499 O O . PHE D 1 247 ? 6.725 22.827 6.370 1.00 8.89 251 PHE D O 1
ATOM 11507 N N . VAL D 1 248 ? 8.004 22.321 8.150 1.00 7.84 252 VAL D N 1
ATOM 11508 C CA . VAL D 1 248 ? 9.056 21.699 7.354 1.00 7.95 252 VAL D CA 1
ATOM 11509 C C . VAL D 1 248 ? 9.255 20.256 7.805 1.00 11.58 252 VAL D C 1
ATOM 11510 O O . VAL D 1 248 ? 9.507 19.998 8.984 1.00 12.95 252 VAL D O 1
ATOM 11514 N N . CYS D 1 249 ? 9.112 19.320 6.872 1.00 5.31 253 CYS D N 1
ATOM 11515 C CA . CYS D 1 249 ? 9.291 17.905 7.175 1.00 9.44 253 CYS D CA 1
ATOM 11516 C C . CYS D 1 249 ? 10.587 17.419 6.547 1.00 8.28 253 CYS D C 1
ATOM 11517 O O . CYS D 1 249 ? 10.610 16.979 5.401 1.00 11.51 253 CYS D O 1
ATOM 11520 N N . GLN D 1 250 ? 11.660 17.500 7.328 1.00 7.75 254 GLN D N 1
ATOM 11521 C CA . GLN D 1 250 ? 13.006 17.126 6.893 1.00 7.25 254 GLN D CA 1
ATOM 11522 C C . GLN D 1 250 ? 13.383 15.652 7.035 1.00 11.56 254 GLN D C 1
ATOM 11523 O O . GLN D 1 250 ? 13.260 15.071 8.111 1.00 14.70 254 GLN D O 1
ATOM 11529 N N . SER D 1 251 ? 13.873 15.064 5.946 1.00 8.87 255 SER D N 1
ATOM 11530 C CA . SER D 1 251 ? 14.299 13.666 5.939 1.00 9.04 255 SER D CA 1
ATOM 11531 C C . SER D 1 251 ? 15.789 13.553 5.591 1.00 9.05 255 SER D C 1
ATOM 11532 O O . SER D 1 251 ? 16.317 14.356 4.818 1.00 11.67 255 SER D O 1
ATOM 11535 N N . PHE D 1 252 ? 16.465 12.583 6.203 1.00 12.78 256 PHE D N 1
ATOM 11536 C CA . PHE D 1 252 ? 17.888 12.340 5.958 1.00 15.43 256 PHE D CA 1
ATOM 11537 C C . PHE D 1 252 ? 18.093 10.951 5.353 1.00 14.20 256 PHE D C 1
ATOM 11538 O O . PHE D 1 252 ? 19.216 10.462 5.271 1.00 17.55 256 PHE D O 1
ATOM 11546 N N . ALA D 1 253 ? 16.998 10.326 4.933 1.00 15.47 257 ALA D N 1
ATOM 11547 C CA . ALA D 1 253 ? 17.041 8.994 4.342 1.00 16.29 257 ALA D CA 1
ATOM 11548 C C . ALA D 1 253 ? 17.780 8.937 3.004 1.00 15.55 257 ALA D C 1
ATOM 11549 O O . ALA D 1 253 ? 18.482 7.968 2.728 1.00 12.99 257 ALA D O 1
ATOM 11551 N N . LYS D 1 254 ? 17.661 9.980 2.187 1.00 16.20 258 LYS D N 1
ATOM 11552 C CA . LYS D 1 254 ? 18.324 9.979 0.887 1.00 12.04 258 LYS D CA 1
ATOM 11553 C C . LYS D 1 254 ? 19.655 10.748 0.842 1.00 10.35 258 LYS D C 1
ATOM 11554 O O . LYS D 1 254 ? 20.687 10.162 0.511 1.00 14.78 258 LYS D O 1
ATOM 11560 N N . ASN D 1 255 ? 19.654 12.029 1.218 1.00 7.60 259 ASN D N 1
ATOM 11561 C CA . ASN D 1 255 ? 20.882 12.837 1.183 1.00 7.44 259 ASN D CA 1
ATOM 11562 C C . ASN D 1 255 ? 22.027 12.339 2.064 1.00 10.76 259 ASN D C 1
ATOM 11563 O O . ASN D 1 255 ? 23.190 12.662 1.823 1.00 13.73 259 ASN D O 1
ATOM 11568 N N . ALA D 1 256 ? 21.698 11.561 3.088 1.00 12.60 260 ALA D N 1
ATOM 11569 C CA . ALA D 1 256 ? 22.713 10.993 3.963 1.00 9.10 260 ALA D CA 1
ATOM 11570 C C . ALA D 1 256 ? 22.643 9.464 3.894 1.00 9.11 260 ALA D C 1
ATOM 11571 O O . ALA D 1 256 ? 23.457 8.771 4.501 1.00 14.48 260 ALA D O 1
ATOM 11573 N N . GLY D 1 257 ? 21.666 8.951 3.148 1.00 13.77 261 GLY D N 1
ATOM 11574 C CA . GLY D 1 257 ? 21.500 7.514 2.988 1.00 9.64 261 GLY D CA 1
ATOM 11575 C C . GLY D 1 257 ? 21.193 6.762 4.268 1.00 12.84 261 GLY D C 1
ATOM 11576 O O . GLY D 1 257 ? 21.667 5.643 4.462 1.00 10.50 261 GLY D O 1
ATOM 11577 N N . MET D 1 258 ? 20.405 7.370 5.149 1.00 13.76 262 MET D N 1
ATOM 11578 C CA . MET D 1 258 ? 20.054 6.734 6.414 1.00 9.44 262 MET D CA 1
ATOM 11579 C C . MET D 1 258 ? 18.854 5.791 6.330 1.00 13.86 262 MET D C 1
ATOM 11580 O O . MET D 1 258 ? 18.578 5.071 7.285 1.00 11.94 262 MET D O 1
ATOM 11585 N N . TYR D 1 259 ? 18.165 5.803 5.185 1.00 11.64 263 TYR D N 1
ATOM 11586 C CA . TYR D 1 259 ? 16.987 4.973 4.893 1.00 7.61 263 TYR D CA 1
ATOM 11587 C C . TYR D 1 259 ? 16.284 4.240 6.050 1.00 11.37 263 TYR D C 1
ATOM 11588 O O . TYR D 1 259 ? 15.329 4.759 6.630 1.00 14.36 263 TYR D O 1
ATOM 11597 N N . GLY D 1 260 ? 16.753 3.035 6.368 1.00 7.53 264 GLY D N 1
ATOM 11598 C CA . GLY D 1 260 ? 16.149 2.240 7.426 1.00 8.07 264 GLY D CA 1
ATOM 11599 C C . GLY D 1 260 ? 16.396 2.649 8.870 1.00 12.04 264 GLY D C 1
ATOM 11600 O O . GLY D 1 260 ? 15.791 2.082 9.772 1.00 10.89 264 GLY D O 1
ATOM 11601 N N . GLU D 1 261 ? 17.275 3.621 9.092 1.00 13.29 265 GLU D N 1
ATOM 11602 C CA . GLU D 1 261 ? 17.581 4.102 10.437 1.00 16.48 265 GLU D CA 1
ATOM 11603 C C . GLU D 1 261 ? 16.544 5.107 10.941 1.00 15.91 265 GLU D C 1
ATOM 11604 O O . GLU D 1 261 ? 16.483 5.408 12.136 1.00 18.95 265 GLU D O 1
ATOM 11610 N N . ARG D 1 262 ? 15.745 5.625 10.010 1.00 12.76 266 ARG D N 1
ATOM 11611 C CA . ARG D 1 262 ? 14.653 6.551 10.294 1.00 6.20 266 ARG D CA 1
ATOM 11612 C C . ARG D 1 262 ? 15.040 7.834 11.008 1.00 8.30 266 ARG D C 1
ATOM 11613 O O . ARG D 1 262 ? 14.547 8.114 12.099 1.00 8.31 266 ARG D O 1
ATOM 11621 N N . VAL D 1 263 ? 15.919 8.619 10.398 1.00 9.13 267 VAL D N 1
ATOM 11622 C CA . VAL D 1 263 ? 16.327 9.877 11.000 1.00 14.43 267 VAL D CA 1
ATOM 11623 C C . VAL D 1 263 ? 15.766 11.056 10.206 1.00 13.77 267 VAL D C 1
ATOM 11624 O O . VAL D 1 263 ? 15.926 11.137 8.987 1.00 18.09 267 VAL D O 1
ATOM 11628 N N . GLY D 1 264 ? 15.034 11.917 10.906 1.00 9.66 268 GLY D N 1
ATOM 11629 C CA . GLY D 1 264 ? 14.435 13.090 10.288 1.00 11.90 268 GLY D CA 1
ATOM 11630 C C . GLY D 1 264 ? 14.020 14.085 11.354 1.00 12.81 268 GLY D C 1
ATOM 11631 O O . GLY D 1 264 ? 14.130 13.788 12.542 1.00 10.34 268 GLY D O 1
ATOM 11632 N N . CYS D 1 265 A 13.550 15.259 10.943 1.00 10.25 269 CYS D N 1
ATOM 11633 C CA . CYS D 1 265 A 13.129 16.284 11.895 1.00 14.13 269 CYS D CA 1
ATOM 11634 C C . CYS D 1 265 A 11.898 17.057 11.445 1.00 13.88 269 CYS D C 1
ATOM 11635 O O . CYS D 1 265 A 11.667 17.252 10.247 1.00 13.52 269 CYS D O 1
ATOM 11638 N N . PHE D 1 266 B 11.103 17.467 12.428 1.00 5.98 269 PHE D N 1
ATOM 11639 C CA . PHE D 1 266 B 9.914 18.272 12.199 1.00 10.18 269 PHE D CA 1
ATOM 11640 C C . PHE D 1 266 B 10.267 19.663 12.713 1.00 10.86 269 PHE D C 1
ATOM 11641 O O . PHE D 1 266 B 10.665 19.817 13.869 1.00 10.52 269 PHE D O 1
ATOM 11649 N N . HIS D 1 267 C 10.177 20.657 11.832 1.00 10.59 269 HIS D N 1
ATOM 11650 C CA . HIS D 1 267 C 10.460 22.043 12.183 1.00 6.53 269 HIS D CA 1
ATOM 11651 C C . HIS D 1 267 C 9.179 22.828 11.988 1.00 6.36 269 HIS D C 1
ATOM 11652 O O . HIS D 1 267 C 8.351 22.491 11.140 1.00 13.65 269 HIS D O 1
ATOM 11659 N N . LEU D 1 268 D 9.039 23.907 12.739 1.00 7.51 269 LEU D N 1
ATOM 11660 C CA . LEU D 1 268 D 7.862 24.753 12.631 1.00 11.48 269 LEU D CA 1
ATOM 11661 C C . LEU D 1 268 D 8.284 26.187 12.870 1.00 10.55 269 LEU D C 1
ATOM 11662 O O . LEU D 1 268 D 8.759 26.535 13.950 1.00 11.66 269 LEU D O 1
ATOM 11667 N N . ALA D 1 269 E 8.173 26.998 11.824 1.00 9.83 269 ALA D N 1
ATOM 11668 C CA . ALA D 1 269 E 8.527 28.400 11.909 1.00 9.26 269 ALA D CA 1
ATOM 11669 C C . ALA D 1 269 E 7.263 29.173 12.251 1.00 15.38 269 ALA D C 1
ATOM 11670 O O . ALA D 1 269 E 6.395 29.383 11.399 1.00 12.39 269 ALA D O 1
ATOM 11672 N N . LEU D 1 270 ? 7.137 29.523 13.526 1.00 15.47 270 LEU D N 1
ATOM 11673 C CA . LEU D 1 270 ? 5.990 30.271 14.022 1.00 18.30 270 LEU D CA 1
ATOM 11674 C C . LEU D 1 270 ? 5.992 31.687 13.473 1.00 19.45 270 LEU D C 1
ATOM 11675 O O . LEU D 1 270 ? 7.051 32.307 13.328 1.00 14.88 270 LEU D O 1
ATOM 11680 N N . THR D 1 271 ? 4.796 32.193 13.187 1.00 18.49 271 THR D N 1
ATOM 11681 C CA . THR D 1 271 ? 4.628 33.546 12.676 1.00 21.87 271 THR D CA 1
ATOM 11682 C C . THR D 1 271 ? 5.098 34.571 13.713 1.00 23.33 271 THR D C 1
ATOM 11683 O O . THR D 1 271 ? 5.228 34.258 14.899 1.00 22.69 271 THR D O 1
ATOM 11687 N N . LYS D 1 272 ? 5.321 35.802 13.266 1.00 27.93 272 LYS D N 1
ATOM 11688 C CA . LYS D 1 272 ? 5.795 36.866 14.143 1.00 27.89 272 LYS D CA 1
ATOM 11689 C C . LYS D 1 272 ? 4.740 37.462 15.074 1.00 25.59 272 LYS D C 1
ATOM 11690 O O . LYS D 1 272 ? 3.667 37.873 14.631 1.00 25.76 272 LYS D O 1
ATOM 11696 N N . GLN D 1 273 ? 5.058 37.458 16.370 1.00 23.13 273 GLN D N 1
ATOM 11697 C CA . GLN D 1 273 ? 4.213 38.023 17.421 1.00 26.92 273 GLN D CA 1
ATOM 11698 C C . GLN D 1 273 ? 4.771 37.832 18.828 1.00 28.48 273 GLN D C 1
ATOM 11699 O O . GLN D 1 273 ? 5.428 36.834 19.122 1.00 27.94 273 GLN D O 1
ATOM 11705 N N . ALA D 1 274 ? 4.519 38.821 19.682 1.00 31.85 274 ALA D N 1
ATOM 11706 C CA . ALA D 1 274 ? 4.995 38.823 21.065 1.00 33.72 274 ALA D CA 1
ATOM 11707 C C . ALA D 1 274 ? 4.503 37.632 21.875 1.00 32.07 274 ALA D C 1
ATOM 11708 O O . ALA D 1 274 ? 5.208 37.148 22.758 1.00 34.83 274 ALA D O 1
ATOM 11710 N N . GLN D 1 275 ? 3.302 37.156 21.562 1.00 32.25 275 GLN D N 1
ATOM 11711 C CA . GLN D 1 275 ? 2.730 36.014 22.259 1.00 32.65 275 GLN D CA 1
ATOM 11712 C C . GLN D 1 275 ? 3.558 34.743 22.117 1.00 30.66 275 GLN D C 1
ATOM 11713 O O . GLN D 1 275 ? 3.321 33.772 22.829 1.00 30.60 275 GLN D O 1
ATOM 11719 N N . ASN D 1 276 ? 4.543 34.767 21.220 1.00 28.84 276 ASN D N 1
ATOM 11720 C CA . ASN D 1 276 ? 5.417 33.619 20.988 1.00 29.89 276 ASN D CA 1
ATOM 11721 C C . ASN D 1 276 ? 6.145 33.161 22.241 1.00 28.26 276 ASN D C 1
ATOM 11722 O O . ASN D 1 276 ? 6.683 32.056 22.279 1.00 27.22 276 ASN D O 1
ATOM 11727 N N . LYS D 1 277 ? 6.160 34.011 23.263 1.00 28.82 277 LYS D N 1
ATOM 11728 C CA . LYS D 1 277 ? 6.819 33.680 24.520 1.00 30.47 277 LYS D CA 1
ATOM 11729 C C . LYS D 1 277 ? 6.078 32.546 25.232 1.00 28.88 277 LYS D C 1
ATOM 11730 O O . LYS D 1 277 ? 6.675 31.780 25.991 1.00 26.14 277 LYS D O 1
ATOM 11736 N N . THR D 1 278 ? 4.780 32.438 24.961 1.00 26.82 278 THR D N 1
ATOM 11737 C CA . THR D 1 278 ? 3.936 31.408 25.556 1.00 27.27 278 THR D CA 1
ATOM 11738 C C . THR D 1 278 ? 3.518 30.363 24.515 1.00 21.72 278 THR D C 1
ATOM 11739 O O . THR D 1 278 ? 3.465 29.171 24.813 1.00 21.76 278 THR D O 1
ATOM 11743 N N . ILE D 1 279 ? 3.217 30.818 23.301 1.00 18.89 279 ILE D N 1
ATOM 11744 C CA . ILE D 1 279 ? 2.798 29.924 22.222 1.00 19.98 279 ILE D CA 1
ATOM 11745 C C . ILE D 1 279 ? 3.855 28.863 21.919 1.00 17.03 279 ILE D C 1
ATOM 11746 O O . ILE D 1 279 ? 3.519 27.708 21.666 1.00 17.35 279 ILE D O 1
ATOM 11751 N N . LYS D 1 280 ? 5.127 29.243 21.984 1.00 16.13 280 LYS D N 1
ATOM 11752 C CA . LYS D 1 280 ? 6.193 28.293 21.702 1.00 14.67 280 LYS D CA 1
ATOM 11753 C C . LYS D 1 280 ? 6.234 27.108 22.673 1.00 17.95 280 LYS D C 1
ATOM 11754 O O . LYS D 1 280 ? 6.241 25.958 22.232 1.00 17.15 280 LYS D O 1
ATOM 11760 N N . PRO D 1 281 ? 6.260 27.364 24.000 1.00 16.49 281 PRO D N 1
ATOM 11761 C CA . PRO D 1 281 ? 6.293 26.238 24.941 1.00 14.96 281 PRO D CA 1
ATOM 11762 C C . PRO D 1 281 ? 5.010 25.407 24.864 1.00 12.84 281 PRO D C 1
ATOM 11763 O O . PRO D 1 281 ? 5.022 24.205 25.134 1.00 15.86 281 PRO D O 1
ATOM 11767 N N . ALA D 1 282 ? 3.909 26.062 24.498 1.00 12.24 282 ALA D N 1
ATOM 11768 C CA . ALA D 1 282 ? 2.611 25.403 24.382 1.00 9.10 282 ALA D CA 1
ATOM 11769 C C . ALA D 1 282 ? 2.566 24.426 23.211 1.00 14.70 282 ALA D C 1
ATOM 11770 O O . ALA D 1 282 ? 2.234 23.253 23.387 1.00 9.82 282 ALA D O 1
ATOM 11772 N N . VAL D 1 283 ? 2.898 24.923 22.020 1.00 11.68 283 VAL D N 1
ATOM 11773 C CA . VAL D 1 283 ? 2.901 24.108 20.805 1.00 13.04 283 VAL D CA 1
ATOM 11774 C C . VAL D 1 283 ? 3.872 22.931 20.916 1.00 13.94 283 VAL D C 1
ATOM 11775 O O . VAL D 1 283 ? 3.557 21.817 20.486 1.00 16.01 283 VAL D O 1
ATOM 11779 N N . THR D 1 284 ? 5.030 23.180 21.529 1.00 14.29 284 THR D N 1
ATOM 11780 C CA . THR D 1 284 ? 6.063 22.164 21.700 1.00 9.90 284 THR D CA 1
ATOM 11781 C C . THR D 1 284 ? 5.671 21.020 22.632 1.00 9.24 284 THR D C 1
ATOM 11782 O O . THR D 1 284 ? 6.061 19.876 22.401 1.00 10.39 284 THR D O 1
ATOM 11786 N N . SER D 1 285 ? 4.933 21.325 23.698 1.00 10.38 285 SER D N 1
ATOM 11787 C CA . SER D 1 285 ? 4.503 20.296 24.649 1.00 2.70 285 SER D CA 1
ATOM 11788 C C . SER D 1 285 ? 3.430 19.425 24.026 1.00 5.55 285 SER D C 1
ATOM 11789 O O . SER D 1 285 ? 3.302 18.241 24.354 1.00 5.88 285 SER D O 1
ATOM 11792 N N . GLN D 1 286 ? 2.631 20.039 23.156 1.00 6.32 286 GLN D N 1
ATOM 11793 C CA . GLN D 1 286 ? 1.565 19.346 22.444 1.00 10.74 286 GLN D CA 1
ATOM 11794 C C . GLN D 1 286 ? 2.209 18.375 21.465 1.00 7.56 286 GLN D C 1
ATOM 11795 O O . GLN D 1 286 ? 1.718 17.267 21.262 1.00 15.65 286 GLN D O 1
ATOM 11801 N N . LEU D 1 287 ? 3.303 18.806 20.843 1.00 12.31 287 LEU D N 1
ATOM 11802 C CA . LEU D 1 287 ? 4.020 17.957 19.907 1.00 8.63 287 LEU D CA 1
ATOM 11803 C C . LEU D 1 287 ? 4.684 16.832 20.692 1.00 11.13 287 LEU D C 1
ATOM 11804 O O . LEU D 1 287 ? 4.661 15.675 20.279 1.00 13.02 287 LEU D O 1
ATOM 11809 N N . ALA D 1 288 ? 5.260 17.181 21.839 1.00 10.94 288 ALA D N 1
ATOM 11810 C CA . ALA D 1 288 ? 5.932 16.203 22.682 1.00 17.67 288 ALA D CA 1
ATOM 11811 C C . ALA D 1 288 ? 4.936 15.159 23.166 1.00 14.35 288 ALA D C 1
ATOM 11812 O O . ALA D 1 288 ? 5.291 13.999 23.328 1.00 18.66 288 ALA D O 1
ATOM 11814 N N . LYS D 1 289 ? 3.692 15.580 23.386 1.00 12.52 289 LYS D N 1
ATOM 11815 C CA . LYS D 1 289 ? 2.640 14.674 23.837 1.00 12.22 289 LYS D CA 1
ATOM 11816 C C . LYS D 1 289 ? 2.283 13.656 22.751 1.00 12.30 289 LYS D C 1
ATOM 11817 O O . LYS D 1 289 ? 1.983 12.503 23.053 1.00 11.64 289 LYS D O 1
ATOM 11823 N N . ILE D 1 290 ? 2.310 14.088 21.492 1.00 13.49 290 ILE D N 1
ATOM 11824 C CA . ILE D 1 290 ? 2.003 13.200 20.375 1.00 13.26 290 ILE D CA 1
ATOM 11825 C C . ILE D 1 290 ? 3.063 12.104 20.237 1.00 15.43 290 ILE D C 1
ATOM 11826 O O . ILE D 1 290 ? 2.727 10.926 20.115 1.00 18.29 290 ILE D O 1
ATOM 11831 N N . ILE D 1 291 ? 4.335 12.502 20.277 1.00 8.36 291 ILE D N 1
ATOM 11832 C CA . ILE D 1 291 ? 5.462 11.572 20.171 1.00 7.94 291 ILE D CA 1
ATOM 11833 C C . ILE D 1 291 ? 5.467 10.582 21.336 1.00 13.08 291 ILE D C 1
ATOM 11834 O O . ILE D 1 291 ? 5.650 9.381 21.138 1.00 14.83 291 ILE D O 1
ATOM 11839 N N . ARG D 1 292 ? 5.253 11.098 22.543 1.00 11.44 292 ARG D N 1
ATOM 11840 C CA . ARG D 1 292 ? 5.234 10.276 23.749 1.00 15.76 292 ARG D CA 1
ATOM 11841 C C . ARG D 1 292 ? 4.148 9.206 23.700 1.00 14.59 292 ARG D C 1
ATOM 11842 O O . ARG D 1 292 ? 4.401 8.035 23.995 1.00 14.57 292 ARG D O 1
ATOM 11850 N N . SER D 1 293 ? 2.951 9.610 23.289 1.00 16.20 293 SER D N 1
ATOM 11851 C CA . SER D 1 293 ? 1.809 8.706 23.209 1.00 13.02 293 SER D CA 1
ATOM 11852 C C . SER D 1 293 ? 1.818 7.739 22.027 1.00 12.49 293 SER D C 1
ATOM 11853 O O . SER D 1 293 ? 1.005 6.821 21.975 1.00 15.14 293 SER D O 1
ATOM 11856 N N . GLU D 1 294 ? 2.731 7.930 21.081 1.00 10.47 294 GLU D N 1
ATOM 11857 C CA . GLU D 1 294 ? 2.784 7.049 19.918 1.00 12.01 294 GLU D CA 1
ATOM 11858 C C . GLU D 1 294 ? 4.027 6.184 19.815 1.00 11.24 294 GLU D C 1
ATOM 11859 O O . GLU D 1 294 ? 3.927 4.987 19.561 1.00 7.24 294 GLU D O 1
ATOM 11865 N N . VAL D 1 295 ? 5.194 6.793 19.990 1.00 12.46 295 VAL D N 1
ATOM 11866 C CA . VAL D 1 295 ? 6.447 6.056 19.916 1.00 14.04 295 VAL D CA 1
ATOM 11867 C C . VAL D 1 295 ? 7.299 6.248 21.161 1.00 14.79 295 VAL D C 1
ATOM 11868 O O . VAL D 1 295 ? 8.369 5.655 21.268 1.00 18.19 295 VAL D O 1
ATOM 11872 N N . SER D 1 296 ? 6.817 7.073 22.093 1.00 11.72 296 SER D N 1
ATOM 11873 C CA . SER D 1 296 ? 7.517 7.371 23.347 1.00 10.05 296 SER D CA 1
ATOM 11874 C C . SER D 1 296 ? 8.763 8.236 23.149 1.00 8.42 296 SER D C 1
ATOM 11875 O O . SER D 1 296 ? 8.869 9.313 23.734 1.00 14.29 296 SER D O 1
ATOM 11878 N N . ASN D 1 297 ? 9.715 7.748 22.356 1.00 10.12 297 ASN D N 1
ATOM 11879 C CA . ASN D 1 297 ? 10.944 8.486 22.053 1.00 11.90 297 ASN D CA 1
ATOM 11880 C C . ASN D 1 297 ? 11.557 8.006 20.730 1.00 11.31 297 ASN D C 1
ATOM 11881 O O . ASN D 1 297 ? 11.286 6.890 20.285 1.00 11.82 297 ASN D O 1
ATOM 11886 N N . PRO D 1 298 ? 12.353 8.868 20.065 1.00 11.63 298 PRO D N 1
ATOM 11887 C CA . PRO D 1 298 ? 13.029 8.619 18.781 1.00 7.42 298 PRO D CA 1
ATOM 11888 C C . PRO D 1 298 ? 14.213 7.654 18.816 1.00 10.53 298 PRO D C 1
ATOM 11889 O O . PRO D 1 298 ? 14.959 7.621 19.792 1.00 11.68 298 PRO D O 1
ATOM 11893 N N . PRO D 1 299 ? 14.421 6.882 17.726 1.00 11.86 299 PRO D N 1
ATOM 11894 C CA . PRO D 1 299 ? 15.541 5.932 17.663 1.00 12.24 299 PRO D CA 1
ATOM 11895 C C . PRO D 1 299 ? 16.853 6.720 17.753 1.00 11.54 299 PRO D C 1
ATOM 11896 O O . PRO D 1 299 ? 17.013 7.750 17.096 1.00 18.15 299 PRO D O 1
ATOM 11900 N N . ALA D 1 300 ? 17.780 6.235 18.576 1.00 12.62 300 ALA D N 1
ATOM 11901 C CA . ALA D 1 300 ? 19.045 6.927 18.838 1.00 6.89 300 ALA D CA 1
ATOM 11902 C C . ALA D 1 300 ? 20.230 6.820 17.883 1.00 11.69 300 ALA D C 1
ATOM 11903 O O . ALA D 1 300 ? 20.862 7.833 17.588 1.00 11.26 300 ALA D O 1
ATOM 11905 N N . TYR D 1 301 ? 20.557 5.607 17.439 1.00 15.23 301 TYR D N 1
ATOM 11906 C CA . TYR D 1 301 ? 21.711 5.388 16.563 1.00 13.13 301 TYR D CA 1
ATOM 11907 C C . TYR D 1 301 ? 21.794 6.260 15.315 1.00 8.71 301 TYR D C 1
ATOM 11908 O O . TYR D 1 301 ? 22.811 6.907 15.084 1.00 11.75 301 TYR D O 1
ATOM 11917 N N . GLY D 1 302 ? 20.748 6.233 14.493 1.00 8.51 302 GLY D N 1
ATOM 11918 C CA . GLY D 1 302 ? 20.726 7.038 13.283 1.00 4.59 302 GLY D CA 1
ATOM 11919 C C . GLY D 1 302 ? 20.950 8.507 13.578 1.00 8.57 302 GLY D C 1
ATOM 11920 O O . GLY D 1 302 ? 21.720 9.164 12.876 1.00 9.37 302 GLY D O 1
ATOM 11921 N N . ALA D 1 303 ? 20.300 9.004 14.634 1.00 8.20 303 ALA D N 1
ATOM 11922 C CA . ALA D 1 303 ? 20.417 10.395 15.063 1.00 8.73 303 ALA D CA 1
ATOM 11923 C C . ALA D 1 303 ? 21.841 10.761 15.477 1.00 13.95 303 ALA D C 1
ATOM 11924 O O . ALA D 1 303 ? 22.293 11.876 15.216 1.00 11.31 303 ALA D O 1
ATOM 11926 N N . LYS D 1 304 ? 22.539 9.825 16.124 1.00 13.76 304 LYS D N 1
ATOM 11927 C CA . LYS D 1 304 ? 23.922 10.051 16.569 1.00 19.26 304 LYS D CA 1
ATOM 11928 C C . LYS D 1 304 ? 24.860 10.302 15.384 1.00 16.82 304 LYS D C 1
ATOM 11929 O O . LYS D 1 304 ? 25.701 11.199 15.427 1.00 21.78 304 LYS D O 1
ATOM 11935 N N . ILE D 1 305 ? 24.729 9.474 14.350 1.00 15.60 305 ILE D N 1
ATOM 11936 C CA . ILE D 1 305 ? 25.564 9.563 13.152 1.00 10.97 305 ILE D CA 1
ATOM 11937 C C . ILE D 1 305 ? 25.429 10.886 12.410 1.00 8.82 305 ILE D C 1
ATOM 11938 O O . ILE D 1 305 ? 26.429 11.541 12.116 1.00 12.30 305 ILE D O 1
ATOM 11943 N N . VAL D 1 306 ? 24.193 11.250 12.082 1.00 8.14 306 VAL D N 1
ATOM 11944 C CA . VAL D 1 306 ? 23.909 12.483 11.354 1.00 6.21 306 VAL D CA 1
ATOM 11945 C C . VAL D 1 306 ? 24.380 13.720 12.099 1.00 14.30 306 VAL D C 1
ATOM 11946 O O . VAL D 1 306 ? 24.949 14.627 11.495 1.00 12.76 306 VAL D O 1
ATOM 11950 N N . ALA D 1 307 ? 24.135 13.752 13.408 1.00 15.13 307 ALA D N 1
ATOM 11951 C CA . ALA D 1 307 ? 24.552 14.873 14.244 1.00 16.25 307 ALA D CA 1
ATOM 11952 C C . ALA D 1 307 ? 26.076 14.965 14.264 1.00 14.09 307 ALA D C 1
ATOM 11953 O O . ALA D 1 307 ? 26.634 16.057 14.247 1.00 19.54 307 ALA D O 1
ATOM 11955 N N . LYS D 1 308 ? 26.733 13.808 14.298 1.00 15.63 308 LYS D N 1
ATOM 11956 C CA . LYS D 1 308 ? 28.187 13.729 14.307 1.00 16.65 308 LYS D CA 1
ATOM 11957 C C . LYS D 1 308 ? 28.712 14.243 12.966 1.00 20.92 308 LYS D C 1
ATOM 11958 O O . LYS D 1 308 ? 29.750 14.899 12.902 1.00 21.37 308 LYS D O 1
ATOM 11964 N N . LEU D 1 309 ? 27.970 13.952 11.901 1.00 19.25 309 LEU D N 1
ATOM 11965 C CA . LEU D 1 309 ? 28.326 14.375 10.555 1.00 20.53 309 LEU D CA 1
ATOM 11966 C C . LEU D 1 309 ? 28.095 15.884 10.374 1.00 24.70 309 LEU D C 1
ATOM 11967 O O . LEU D 1 309 ? 28.837 16.553 9.648 1.00 27.34 309 LEU D O 1
ATOM 11972 N N . LEU D 1 310 ? 27.081 16.414 11.054 1.00 22.58 310 LEU D N 1
ATOM 11973 C CA . LEU D 1 310 ? 26.746 17.831 10.969 1.00 19.94 310 LEU D CA 1
ATOM 11974 C C . LEU D 1 310 ? 27.613 18.693 11.885 1.00 20.52 310 LEU D C 1
ATOM 11975 O O . LEU D 1 310 ? 27.892 19.847 11.571 1.00 22.08 310 LEU D O 1
ATOM 11980 N N . GLU D 1 311 ? 28.069 18.120 12.995 1.00 22.19 311 GLU D N 1
ATOM 11981 C CA . GLU D 1 311 ? 28.896 18.853 13.955 1.00 23.34 311 GLU D CA 1
ATOM 11982 C C . GLU D 1 311 ? 30.388 18.839 13.643 1.00 20.26 311 GLU D C 1
ATOM 11983 O O . GLU D 1 311 ? 31.122 19.696 14.123 1.00 20.33 311 GLU D O 1
ATOM 11989 N N . THR D 1 312 ? 30.831 17.859 12.862 1.00 21.98 312 THR D N 1
ATOM 11990 C CA . THR D 1 312 ? 32.242 17.719 12.510 1.00 20.91 312 THR D CA 1
ATOM 11991 C C . THR D 1 312 ? 32.499 18.291 11.114 1.00 23.59 312 THR D C 1
ATOM 11992 O O . THR D 1 312 ? 32.127 17.682 10.113 1.00 26.27 312 THR D O 1
ATOM 11996 N N . PRO D 1 313 ? 33.183 19.449 11.033 1.00 26.22 313 PRO D N 1
ATOM 11997 C CA . PRO D 1 313 ? 33.519 20.152 9.787 1.00 23.77 313 PRO D CA 1
ATOM 11998 C C . PRO D 1 313 ? 34.152 19.299 8.694 1.00 22.81 313 PRO D C 1
ATOM 11999 O O . PRO D 1 313 ? 33.891 19.507 7.508 1.00 16.63 313 PRO D O 1
ATOM 12003 N N . GLU D 1 314 ? 34.982 18.345 9.100 1.00 20.45 314 GLU D N 1
ATOM 12004 C CA . GLU D 1 314 ? 35.648 17.442 8.171 1.00 21.68 314 GLU D CA 1
ATOM 12005 C C . GLU D 1 314 ? 34.637 16.471 7.557 1.00 19.84 314 GLU D C 1
ATOM 12006 O O . GLU D 1 314 ? 34.685 16.181 6.360 1.00 17.81 314 GLU D O 1
ATOM 12012 N N . LEU D 1 315 ? 33.731 15.964 8.390 1.00 16.87 315 LEU D N 1
ATOM 12013 C CA . LEU D 1 315 ? 32.701 15.034 7.932 1.00 17.64 315 LEU D CA 1
ATOM 12014 C C . LEU D 1 315 ? 31.614 15.746 7.132 1.00 15.21 315 LEU D C 1
ATOM 12015 O O . LEU D 1 315 ? 30.977 15.146 6.269 1.00 17.28 315 LEU D O 1
ATOM 12020 N N . THR D 1 316 ? 31.417 17.029 7.416 1.00 17.74 316 THR D N 1
ATOM 12021 C CA . THR D 1 316 ? 30.420 17.828 6.712 1.00 16.98 316 THR D CA 1
ATOM 12022 C C . THR D 1 316 ? 30.903 18.115 5.294 1.00 19.28 316 THR D C 1
ATOM 12023 O O . THR D 1 316 ? 30.113 18.149 4.356 1.00 17.00 316 THR D O 1
ATOM 12027 N N . GLU D 1 317 ? 32.206 18.338 5.144 1.00 20.39 317 GLU D N 1
ATOM 12028 C CA . GLU D 1 317 ? 32.772 18.614 3.832 1.00 23.04 317 GLU D CA 1
ATOM 12029 C C . GLU D 1 317 ? 32.776 17.352 2.987 1.00 19.43 317 GLU D C 1
ATOM 12030 O O . GLU D 1 317 ? 32.521 17.396 1.783 1.00 18.71 317 GLU D O 1
ATOM 12036 N N . GLN D 1 318 ? 33.039 16.222 3.635 1.00 18.19 318 GLN D N 1
ATOM 12037 C CA . GLN D 1 318 ? 33.053 14.938 2.955 1.00 17.44 318 GLN D CA 1
ATOM 12038 C C . GLN D 1 318 ? 31.631 14.586 2.524 1.00 17.23 318 GLN D C 1
ATOM 12039 O O . GLN D 1 318 ? 31.422 14.069 1.433 1.00 18.16 318 GLN D O 1
ATOM 12045 N N . TRP D 1 319 ? 30.663 14.901 3.381 1.00 17.90 319 TRP D N 1
ATOM 12046 C CA . TRP D 1 319 ? 29.252 14.640 3.117 1.00 18.61 319 TRP D CA 1
ATOM 12047 C C . TRP D 1 319 ? 28.824 15.364 1.856 1.00 21.46 319 TRP D C 1
ATOM 12048 O O . TRP D 1 319 ? 28.118 14.806 1.014 1.00 24.62 319 TRP D O 1
ATOM 12059 N N . HIS D 1 320 ? 29.227 16.627 1.764 1.00 21.11 320 HIS D N 1
ATOM 12060 C CA . HIS D 1 320 ? 28.918 17.457 0.615 1.00 15.09 320 HIS D CA 1
ATOM 12061 C C . HIS D 1 320 ? 29.487 16.830 -0.651 1.00 17.70 320 HIS D C 1
ATOM 12062 O O . HIS D 1 320 ? 28.824 16.801 -1.685 1.00 19.13 320 HIS D O 1
ATOM 12069 N N . LYS D 1 321 ? 30.703 16.299 -0.561 1.00 15.27 321 LYS D N 1
ATOM 12070 C CA . LYS D 1 321 ? 31.336 15.663 -1.712 1.00 18.05 321 LYS D CA 1
ATOM 12071 C C . LYS D 1 321 ? 30.634 14.353 -2.064 1.00 19.39 321 LYS D C 1
ATOM 12072 O O . LYS D 1 321 ? 30.590 13.953 -3.227 1.00 23.15 321 LYS D O 1
ATOM 12078 N N . ASP D 1 322 ? 30.045 13.713 -1.060 1.00 14.96 322 ASP D N 1
ATOM 12079 C CA . ASP D 1 322 ? 29.329 12.467 -1.267 1.00 17.00 322 ASP D CA 1
ATOM 12080 C C . ASP D 1 322 ? 27.998 12.706 -1.964 1.00 17.09 322 ASP D C 1
ATOM 12081 O O . ASP D 1 322 ? 27.521 11.850 -2.710 1.00 12.62 322 ASP D O 1
ATOM 12086 N N . MET D 1 323 ? 27.416 13.880 -1.733 1.00 16.26 323 MET D N 1
ATOM 12087 C CA . MET D 1 323 ? 26.149 14.229 -2.361 1.00 19.10 323 MET D CA 1
ATOM 12088 C C . MET D 1 323 ? 26.323 14.587 -3.831 1.00 16.64 323 MET D C 1
ATOM 12089 O O . MET D 1 323 ? 25.407 14.379 -4.625 1.00 22.80 323 MET D O 1
ATOM 12094 N N . VAL D 1 324 ? 27.479 15.147 -4.190 1.00 18.54 324 VAL D N 1
ATOM 12095 C CA . VAL D 1 324 ? 27.747 15.478 -5.593 1.00 18.74 324 VAL D CA 1
ATOM 12096 C C . VAL D 1 324 ? 28.118 14.180 -6.312 1.00 15.00 324 VAL D C 1
ATOM 12097 O O . VAL D 1 324 ? 27.842 14.016 -7.495 1.00 17.63 324 VAL D O 1
ATOM 12101 N N . THR D 1 325 ? 28.722 13.253 -5.573 1.00 18.23 325 THR D N 1
ATOM 12102 C CA . THR D 1 325 ? 29.103 11.949 -6.106 1.00 20.10 325 THR D CA 1
ATOM 12103 C C . THR D 1 325 ? 27.847 11.193 -6.541 1.00 21.08 325 THR D C 1
ATOM 12104 O O . THR D 1 325 ? 27.825 10.561 -7.596 1.00 22.10 325 THR D O 1
ATOM 12108 N N . MET D 1 326 ? 26.814 11.252 -5.703 1.00 17.07 326 MET D N 1
ATOM 12109 C CA . MET D 1 326 ? 25.549 10.588 -5.985 1.00 13.42 326 MET D CA 1
ATOM 12110 C C . MET D 1 326 ? 24.764 11.277 -7.104 1.00 14.31 326 MET D C 1
ATOM 12111 O O . MET D 1 326 ? 24.176 10.610 -7.956 1.00 12.14 326 MET D O 1
ATOM 12116 N N . SER D 1 327 ? 24.776 12.608 -7.106 1.00 12.05 327 SER D N 1
ATOM 12117 C CA . SER D 1 327 ? 24.063 13.390 -8.112 1.00 15.94 327 SER D CA 1
ATOM 12118 C C . SER D 1 327 ? 24.713 13.321 -9.494 1.00 21.10 327 SER D C 1
ATOM 12119 O O . SER D 1 327 ? 24.019 13.292 -10.512 1.00 25.34 327 SER D O 1
ATOM 12122 N N . SER D 1 328 ? 26.042 13.302 -9.526 1.00 14.95 328 SER D N 1
ATOM 12123 C CA . SER D 1 328 ? 26.776 13.241 -10.781 1.00 17.90 328 SER D CA 1
ATOM 12124 C C . SER D 1 328 ? 26.559 11.947 -11.552 1.00 17.25 328 SER D C 1
ATOM 12125 O O . SER D 1 328 ? 26.466 11.973 -12.778 1.00 21.71 328 SER D O 1
ATOM 12128 N N . ARG D 1 329 ? 26.483 10.816 -10.853 1.00 17.82 329 ARG D N 1
ATOM 12129 C CA . ARG D 1 329 ? 26.279 9.554 -11.553 1.00 17.18 329 ARG D CA 1
ATOM 12130 C C . ARG D 1 329 ? 24.821 9.256 -11.909 1.00 17.97 329 ARG D C 1
ATOM 12131 O O . ARG D 1 329 ? 24.543 8.410 -12.758 1.00 18.66 329 ARG D O 1
ATOM 12139 N N . ILE D 1 330 ? 23.891 9.969 -11.278 1.00 21.43 330 ILE D N 1
ATOM 12140 C CA . ILE D 1 330 ? 22.478 9.806 -11.599 1.00 22.89 330 ILE D CA 1
ATOM 12141 C C . ILE D 1 330 ? 22.309 10.603 -12.883 1.00 22.95 330 ILE D C 1
ATOM 12142 O O . ILE D 1 330 ? 21.593 10.193 -13.797 1.00 24.78 330 ILE D O 1
ATOM 12147 N N . THR D 1 331 ? 23.009 11.732 -12.949 1.00 21.38 331 THR D N 1
ATOM 12148 C CA . THR D 1 331 ? 22.983 12.591 -14.124 1.00 21.00 331 THR D CA 1
ATOM 12149 C C . THR D 1 331 ? 23.675 11.872 -15.286 1.00 18.31 331 THR D C 1
ATOM 12150 O O . THR D 1 331 ? 23.241 11.981 -16.429 1.00 16.22 331 THR D O 1
ATOM 12154 N N . LYS D 1 332 ? 24.724 11.111 -14.978 1.00 14.05 332 LYS D N 1
ATOM 12155 C CA . LYS D 1 332 ? 25.452 10.366 -16.000 1.00 19.55 332 LYS D CA 1
ATOM 12156 C C . LYS D 1 332 ? 24.561 9.287 -16.619 1.00 20.10 332 LYS D C 1
ATOM 12157 O O . LYS D 1 332 ? 24.644 9.019 -17.819 1.00 17.87 332 LYS D O 1
ATOM 12163 N N . MET D 1 333 ? 23.689 8.701 -15.799 1.00 18.14 333 MET D N 1
ATOM 12164 C CA . MET D 1 333 ? 22.778 7.649 -16.243 1.00 15.13 333 MET D CA 1
ATOM 12165 C C . MET D 1 333 ? 21.520 8.171 -16.939 1.00 11.29 333 MET D C 1
ATOM 12166 O O . MET D 1 333 ? 20.811 7.408 -17.593 1.00 13.51 333 MET D O 1
ATOM 12171 N N . ARG D 1 334 ? 21.226 9.457 -16.762 1.00 12.63 334 ARG D N 1
ATOM 12172 C CA . ARG D 1 334 ? 20.086 10.078 -17.426 1.00 11.79 334 ARG D CA 1
ATOM 12173 C C . ARG D 1 334 ? 20.484 10.238 -18.886 1.00 12.16 334 ARG D C 1
ATOM 12174 O O . ARG D 1 334 ? 19.700 9.953 -19.786 1.00 18.61 334 ARG D O 1
ATOM 12182 N N . HIS D 1 335 ? 21.724 10.670 -19.110 1.00 15.24 335 HIS D N 1
ATOM 12183 C CA . HIS D 1 335 ? 22.256 10.835 -20.461 1.00 15.23 335 HIS D CA 1
ATOM 12184 C C . HIS D 1 335 ? 22.440 9.486 -21.138 1.00 14.97 335 HIS D C 1
ATOM 12185 O O . HIS D 1 335 ? 22.081 9.324 -22.292 1.00 19.98 335 HIS D O 1
ATOM 12192 N N . ALA D 1 336 ? 22.986 8.520 -20.405 1.00 19.28 336 ALA D N 1
ATOM 12193 C CA . ALA D 1 336 ? 23.232 7.179 -20.928 1.00 14.74 336 ALA D CA 1
ATOM 12194 C C . ALA D 1 336 ? 21.966 6.457 -21.360 1.00 19.05 336 ALA D C 1
ATOM 12195 O O . ALA D 1 336 ? 21.991 5.678 -22.307 1.00 20.87 336 ALA D O 1
ATOM 12197 N N . LEU D 1 337 ? 20.871 6.671 -20.641 1.00 19.93 337 LEU D N 1
ATOM 12198 C CA . LEU D 1 337 ? 19.610 6.031 -21.007 1.00 19.57 337 LEU D CA 1
ATOM 12199 C C . LEU D 1 337 ? 19.047 6.720 -22.244 1.00 17.46 337 LEU D C 1
ATOM 12200 O O . LEU D 1 337 ? 18.636 6.064 -23.204 1.00 17.67 337 LEU D O 1
ATOM 12205 N N . ARG D 1 338 ? 19.057 8.050 -22.210 1.00 18.33 338 ARG D N 1
ATOM 12206 C CA . ARG D 1 338 ? 18.547 8.882 -23.293 1.00 16.78 338 ARG D CA 1
ATOM 12207 C C . ARG D 1 338 ? 19.322 8.637 -24.589 1.00 18.03 338 ARG D C 1
ATOM 12208 O O . ARG D 1 338 ? 18.729 8.370 -25.632 1.00 20.80 338 ARG D O 1
ATOM 12216 N N . ASP D 1 339 ? 20.645 8.716 -24.502 1.00 17.35 339 ASP D N 1
ATOM 12217 C CA . ASP D 1 339 ? 21.522 8.513 -25.644 1.00 17.22 339 ASP D CA 1
ATOM 12218 C C . ASP D 1 339 ? 21.335 7.130 -26.261 1.00 18.83 339 ASP D C 1
ATOM 12219 O O . ASP D 1 339 ? 21.354 6.992 -27.482 1.00 17.37 339 ASP D O 1
ATOM 12224 N N . HIS D 1 340 ? 21.128 6.112 -25.426 1.00 15.48 340 HIS D N 1
ATOM 12225 C CA . HIS D 1 340 ? 20.908 4.763 -25.932 1.00 16.24 340 HIS D CA 1
ATOM 12226 C C . HIS D 1 340 ? 19.588 4.712 -26.697 1.00 19.50 340 HIS D C 1
ATOM 12227 O O . HIS D 1 340 ? 19.518 4.135 -27.779 1.00 20.13 340 HIS D O 1
ATOM 12234 N N . LEU D 1 341 ? 18.556 5.342 -26.135 1.00 18.27 341 LEU D N 1
ATOM 12235 C CA . LEU D 1 341 ? 17.229 5.401 -26.749 1.00 15.27 341 LEU D CA 1
ATOM 12236 C C . LEU D 1 341 ? 17.268 6.148 -28.086 1.00 16.73 341 LEU D C 1
ATOM 12237 O O . LEU D 1 341 ? 16.444 5.910 -28.964 1.00 17.28 341 LEU D O 1
ATOM 12242 N N . VAL D 1 342 ? 18.205 7.083 -28.211 1.00 20.57 342 VAL D N 1
ATOM 12243 C CA . VAL D 1 342 ? 18.370 7.853 -29.441 1.00 28.39 342 VAL D CA 1
ATOM 12244 C C . VAL D 1 342 ? 19.077 6.963 -30.461 1.00 30.24 342 VAL D C 1
ATOM 12245 O O . VAL D 1 342 ? 18.724 6.939 -31.640 1.00 28.10 342 VAL D O 1
ATOM 12249 N N . LYS D 1 343 ? 20.057 6.209 -29.973 1.00 33.11 343 LYS D N 1
ATOM 12250 C CA . LYS D 1 343 ? 20.838 5.289 -30.789 1.00 33.87 343 LYS D CA 1
ATOM 12251 C C . LYS D 1 343 ? 19.917 4.229 -31.403 1.00 34.23 343 LYS D C 1
ATOM 12252 O O . LYS D 1 343 ? 20.016 3.926 -32.593 1.00 36.34 343 LYS D O 1
ATOM 12258 N N . LEU D 1 344 ? 18.987 3.718 -30.596 1.00 29.30 344 LEU D N 1
ATOM 12259 C CA . LEU D 1 344 ? 18.033 2.691 -31.024 1.00 25.76 344 LEU D CA 1
ATOM 12260 C C . LEU D 1 344 ? 16.926 3.239 -31.922 1.00 21.95 344 LEU D C 1
ATOM 12261 O O . LEU D 1 344 ? 16.159 2.473 -32.510 1.00 19.41 344 LEU D O 1
ATOM 12266 N N . GLY D 1 345 ? 16.826 4.563 -31.997 1.00 16.27 345 GLY D N 1
ATOM 12267 C CA . GLY D 1 345 ? 15.804 5.190 -32.812 1.00 15.34 345 GLY D CA 1
ATOM 12268 C C . GLY D 1 345 ? 14.403 4.951 -32.288 1.00 15.82 345 GLY D C 1
ATOM 12269 O O . GLY D 1 345 ? 13.447 4.895 -33.062 1.00 18.38 345 GLY D O 1
ATOM 12270 N N . THR D 1 346 ? 14.285 4.797 -30.971 1.00 17.76 346 THR D N 1
ATOM 12271 C CA . THR D 1 346 ? 13.003 4.572 -30.312 1.00 12.40 346 THR D CA 1
ATOM 12272 C C . THR D 1 346 ? 12.072 5.712 -30.703 1.00 13.63 346 THR D C 1
ATOM 12273 O O . THR D 1 346 ? 12.447 6.881 -30.613 1.00 16.56 346 THR D O 1
ATOM 12277 N N . PRO D 1 347 ? 10.858 5.386 -31.175 1.00 16.49 347 PRO D N 1
ATOM 12278 C CA . PRO D 1 347 ? 9.876 6.398 -31.584 1.00 16.57 347 PRO D CA 1
ATOM 12279 C C . PRO D 1 347 ? 9.661 7.467 -30.512 1.00 19.31 347 PRO D C 1
ATOM 12280 O O . PRO D 1 347 ? 9.616 7.161 -29.317 1.00 18.79 347 PRO D O 1
ATOM 12284 N N . GLY D 1 348 ? 9.591 8.724 -30.943 1.00 19.20 348 GLY D N 1
ATOM 12285 C CA . GLY D 1 348 ? 9.371 9.819 -30.016 1.00 17.06 348 GLY D CA 1
ATOM 12286 C C . GLY D 1 348 ? 10.611 10.579 -29.590 1.00 17.42 348 GLY D C 1
ATOM 12287 O O . GLY D 1 348 ? 11.681 10.420 -30.174 1.00 19.26 348 GLY D O 1
ATOM 12288 N N . ASN D 1 349 ? 10.437 11.444 -28.594 1.00 17.77 349 ASN D N 1
ATOM 12289 C CA . ASN D 1 349 ? 11.512 12.263 -28.035 1.00 20.10 349 ASN D CA 1
ATOM 12290 C C . ASN D 1 349 ? 11.759 11.800 -26.596 1.00 20.79 349 ASN D C 1
ATOM 12291 O O . ASN D 1 349 ? 10.810 11.503 -25.863 1.00 19.05 349 ASN D O 1
ATOM 12296 N N . TRP D 1 350 ? 13.022 11.775 -26.179 1.00 16.19 350 TRP D N 1
ATOM 12297 C CA . TRP D 1 350 ? 13.360 11.301 -24.838 1.00 17.26 350 TRP D CA 1
ATOM 12298 C C . TRP D 1 350 ? 14.205 12.238 -23.990 1.00 15.17 350 TRP D C 1
ATOM 12299 O O . TRP D 1 350 ? 14.843 11.807 -23.032 1.00 16.00 350 TRP D O 1
ATOM 12310 N N . ASP D 1 351 ? 14.150 13.528 -24.301 1.00 18.50 351 ASP D N 1
ATOM 12311 C CA . ASP D 1 351 ? 14.927 14.521 -23.565 1.00 17.60 351 ASP D CA 1
ATOM 12312 C C . ASP D 1 351 ? 14.413 14.840 -22.165 1.00 15.27 351 ASP D C 1
ATOM 12313 O O . ASP D 1 351 ? 15.140 15.427 -21.371 1.00 17.80 351 ASP D O 1
ATOM 12318 N N . HIS D 1 352 ? 13.174 14.470 -21.856 1.00 15.73 352 HIS D N 1
ATOM 12319 C CA . HIS D 1 352 ? 12.624 14.750 -20.529 1.00 15.28 352 HIS D CA 1
ATOM 12320 C C . HIS D 1 352 ? 13.370 14.009 -19.427 1.00 16.87 352 HIS D C 1
ATOM 12321 O O . HIS D 1 352 ? 13.349 14.424 -18.271 1.00 23.33 352 HIS D O 1
ATOM 12328 N N . ILE D 1 353 ? 14.045 12.924 -19.798 1.00 16.01 353 ILE D N 1
ATOM 12329 C CA . ILE D 1 353 ? 14.824 12.131 -18.850 1.00 19.05 353 ILE D CA 1
ATOM 12330 C C . ILE D 1 353 ? 16.048 12.921 -18.389 1.00 15.69 353 ILE D C 1
ATOM 12331 O O . ILE D 1 353 ? 16.427 12.864 -17.222 1.00 20.44 353 ILE D O 1
ATOM 12336 N N . VAL D 1 354 ? 16.673 13.630 -19.327 1.00 13.78 354 VAL D N 1
ATOM 12337 C CA . VAL D 1 354 ? 17.856 14.450 -19.057 1.00 13.18 354 VAL D CA 1
ATOM 12338 C C . VAL D 1 354 ? 17.489 15.799 -18.425 1.00 14.37 354 VAL D C 1
ATOM 12339 O O . VAL D 1 354 ? 18.312 16.427 -17.754 1.00 15.32 354 VAL D O 1
ATOM 12343 N N . ASN D 1 355 ? 16.240 16.218 -18.612 1.00 17.92 355 ASN D N 1
ATOM 12344 C CA . ASN D 1 355 ? 15.764 17.498 -18.090 1.00 21.01 355 ASN D CA 1
ATOM 12345 C C . ASN D 1 355 ? 15.156 17.466 -16.686 1.00 20.50 355 ASN D C 1
ATOM 12346 O O . ASN D 1 355 ? 15.005 18.511 -16.051 1.00 28.64 355 ASN D O 1
ATOM 12351 N N . GLN D 1 356 ? 14.764 16.287 -16.217 1.00 14.79 356 GLN D N 1
ATOM 12352 C CA . GLN D 1 356 ? 14.197 16.172 -14.879 1.00 14.04 356 GLN D CA 1
ATOM 12353 C C . GLN D 1 356 ? 15.352 16.055 -13.885 1.00 14.39 356 GLN D C 1
ATOM 12354 O O . GLN D 1 356 ? 16.476 15.731 -14.277 1.00 16.18 356 GLN D O 1
ATOM 12360 N N . CYS D 1 357 ? 15.095 16.361 -12.616 1.00 14.52 357 CYS D N 1
ATOM 12361 C CA . CYS D 1 357 ? 16.136 16.296 -11.596 1.00 16.73 357 CYS D CA 1
ATOM 12362 C C . CYS D 1 357 ? 15.791 15.381 -10.428 1.00 18.92 357 CYS D C 1
ATOM 12363 O O . CYS D 1 357 ? 14.650 14.923 -10.290 1.00 15.84 357 CYS D O 1
ATOM 12366 N N . GLY D 1 358 ? 16.785 15.136 -9.578 1.00 14.59 358 GLY D N 1
ATOM 12367 C CA . GLY D 1 358 ? 16.587 14.280 -8.426 1.00 15.26 358 GLY D CA 1
ATOM 12368 C C . GLY D 1 358 ? 17.041 12.853 -8.647 1.00 19.41 358 GLY D C 1
ATOM 12369 O O . GLY D 1 358 ? 18.103 12.613 -9.222 1.00 22.95 358 GLY D O 1
ATOM 12370 N N . MET D 1 359 ? 16.226 11.902 -8.204 1.00 18.19 359 MET D N 1
ATOM 12371 C CA . MET D 1 359 ? 16.551 10.490 -8.330 1.00 17.11 359 MET D CA 1
ATOM 12372 C C . MET D 1 359 ? 15.598 9.757 -9.275 1.00 18.64 359 MET D C 1
ATOM 12373 O O . MET D 1 359 ? 15.854 8.614 -9.653 1.00 18.65 359 MET D O 1
ATOM 12378 N N . PHE D 1 360 ? 14.532 10.430 -9.702 1.00 17.17 360 PHE D N 1
ATOM 12379 C CA . PHE D 1 360 ? 13.547 9.801 -10.577 1.00 13.44 360 PHE D CA 1
ATOM 12380 C C . PHE D 1 360 ? 13.352 10.473 -11.929 1.00 17.83 360 PHE D C 1
ATOM 12381 O O . PHE D 1 360 ? 13.778 11.606 -12.160 1.00 19.72 360 PHE D O 1
ATOM 12389 N N . SER D 1 361 ? 12.633 9.762 -12.792 1.00 18.29 361 SER D N 1
ATOM 12390 C CA . SER D 1 361 ? 12.278 10.241 -14.120 1.00 14.69 361 SER D CA 1
ATOM 12391 C C . SER D 1 361 ? 10.864 9.767 -14.445 1.00 12.14 361 SER D C 1
ATOM 12392 O O . SER D 1 361 ? 10.570 8.575 -14.372 1.00 17.56 361 SER D O 1
ATOM 12395 N N . PHE D 1 362 ? 9.974 10.713 -14.723 1.00 11.70 362 PHE D N 1
ATOM 12396 C CA . PHE D 1 362 ? 8.606 10.391 -15.100 1.00 10.30 362 PHE D CA 1
ATOM 12397 C C . PHE D 1 362 ? 8.748 10.189 -16.609 1.00 13.48 362 PHE D C 1
ATOM 12398 O O . PHE D 1 362 ? 8.583 11.125 -17.397 1.00 14.52 362 PHE D O 1
ATOM 12406 N N . THR D 1 363 ? 9.132 8.967 -16.981 1.00 18.10 363 THR D N 1
ATOM 12407 C CA . THR D 1 363 ? 9.384 8.556 -18.368 1.00 14.22 363 THR D CA 1
ATOM 12408 C C . THR D 1 363 ? 8.274 8.745 -19.403 1.00 14.20 363 THR D C 1
ATOM 12409 O O . THR D 1 363 ? 8.552 8.832 -20.600 1.00 12.48 363 THR D O 1
ATOM 12413 N N . GLY D 1 364 ? 7.022 8.730 -18.960 1.00 16.90 364 GLY D N 1
ATOM 12414 C CA . GLY D 1 364 ? 5.913 8.892 -19.885 1.00 12.51 364 GLY D CA 1
ATOM 12415 C C . GLY D 1 364 ? 5.381 7.587 -20.448 1.00 14.90 364 GLY D C 1
ATOM 12416 O O . GLY D 1 364 ? 4.543 7.598 -21.350 1.00 18.48 364 GLY D O 1
ATOM 12417 N N . LEU D 1 365 ? 5.870 6.467 -19.921 1.00 14.10 365 LEU D N 1
ATOM 12418 C CA . LEU D 1 365 ? 5.445 5.133 -20.348 1.00 16.25 365 LEU D CA 1
ATOM 12419 C C . LEU D 1 365 ? 4.070 4.805 -19.772 1.00 18.14 365 LEU D C 1
ATOM 12420 O O . LEU D 1 365 ? 3.818 5.015 -18.584 1.00 22.48 365 LEU D O 1
ATOM 12425 N N . THR D 1 366 ? 3.186 4.286 -20.618 1.00 20.14 366 THR D N 1
ATOM 12426 C CA . THR D 1 366 ? 1.832 3.927 -20.206 1.00 20.07 366 THR D CA 1
ATOM 12427 C C . THR D 1 366 ? 1.856 2.715 -19.273 1.00 20.72 366 THR D C 1
ATOM 12428 O O . THR D 1 366 ? 2.809 1.933 -19.287 1.00 17.79 366 THR D O 1
ATOM 12432 N N . PRO D 1 367 ? 0.812 2.553 -18.438 1.00 19.16 367 PRO D N 1
ATOM 12433 C CA . PRO D 1 367 ? 0.750 1.416 -17.514 1.00 21.00 367 PRO D CA 1
ATOM 12434 C C . PRO D 1 367 ? 0.854 0.050 -18.202 1.00 20.82 367 PRO D C 1
ATOM 12435 O O . PRO D 1 367 ? 1.201 -0.939 -17.561 1.00 25.28 367 PRO D O 1
ATOM 12439 N N . GLN D 1 368 ? 0.551 0.004 -19.501 1.00 25.46 368 GLN D N 1
ATOM 12440 C CA . GLN D 1 368 ? 0.635 -1.235 -20.279 1.00 25.75 368 GLN D CA 1
ATOM 12441 C C . GLN D 1 368 ? 2.101 -1.493 -20.611 1.00 25.95 368 GLN D C 1
ATOM 12442 O O . GLN D 1 368 ? 2.569 -2.629 -20.551 1.00 27.33 368 GLN D O 1
ATOM 12448 N N . MET D 1 369 ? 2.808 -0.431 -20.995 1.00 21.56 369 MET D N 1
ATOM 12449 C CA . MET D 1 369 ? 4.226 -0.524 -21.314 1.00 17.41 369 MET D CA 1
ATOM 12450 C C . MET D 1 369 ? 4.995 -0.926 -20.057 1.00 17.09 369 MET D C 1
ATOM 12451 O O . MET D 1 369 ? 5.867 -1.789 -20.111 1.00 13.36 369 MET D O 1
ATOM 12456 N N . VAL D 1 370 ? 4.636 -0.324 -18.923 1.00 18.62 370 VAL D N 1
ATOM 12457 C CA . VAL D 1 370 ? 5.268 -0.636 -17.644 1.00 16.68 370 VAL D CA 1
ATOM 12458 C C . VAL D 1 370 ? 5.026 -2.107 -17.282 1.00 20.24 370 VAL D C 1
ATOM 12459 O O . VAL D 1 370 ? 5.966 -2.830 -16.950 1.00 19.52 370 VAL D O 1
ATOM 12463 N N . LYS D 1 371 ? 3.768 -2.543 -17.378 1.00 20.49 371 LYS D N 1
ATOM 12464 C CA . LYS D 1 371 ? 3.378 -3.922 -17.075 1.00 17.75 371 LYS D CA 1
ATOM 12465 C C . LYS D 1 371 ? 4.128 -4.926 -17.948 1.00 17.92 371 LYS D C 1
ATOM 12466 O O . LYS D 1 371 ? 4.548 -5.980 -17.472 1.00 13.66 371 LYS D O 1
ATOM 12472 N N . ARG D 1 372 ? 4.288 -4.590 -19.226 1.00 16.91 372 ARG D N 1
ATOM 12473 C CA . ARG D 1 372 ? 4.993 -5.454 -20.165 1.00 17.11 372 ARG D CA 1
ATOM 12474 C C . ARG D 1 372 ? 6.477 -5.510 -19.826 1.00 15.10 372 ARG D C 1
ATOM 12475 O O . ARG D 1 372 ? 7.099 -6.562 -19.932 1.00 21.70 372 ARG D O 1
ATOM 12483 N N . LEU D 1 373 ? 7.038 -4.375 -19.420 1.00 10.22 373 LEU D N 1
ATOM 12484 C CA . LEU D 1 373 ? 8.450 -4.300 -19.051 1.00 12.75 373 LEU D CA 1
ATOM 12485 C C . LEU D 1 373 ? 8.823 -5.274 -17.930 1.00 14.46 373 LEU D C 1
ATOM 12486 O O . LEU D 1 373 ? 9.857 -5.932 -17.998 1.00 20.08 373 LEU D O 1
ATOM 12491 N N . GLU D 1 374 ? 7.972 -5.383 -16.915 1.00 12.11 374 GLU D N 1
ATOM 12492 C CA . GLU D 1 374 ? 8.249 -6.274 -15.793 1.00 17.98 374 GLU D CA 1
ATOM 12493 C C . GLU D 1 374 ? 7.950 -7.736 -16.109 1.00 18.68 374 GLU D C 1
ATOM 12494 O O . GLU D 1 374 ? 8.708 -8.629 -15.741 1.00 21.03 374 GLU D O 1
ATOM 12500 N N . GLU D 1 375 ? 6.861 -7.951 -16.835 1.00 19.02 375 GLU D N 1
ATOM 12501 C CA . GLU D 1 375 ? 6.385 -9.274 -17.212 1.00 23.63 375 GLU D CA 1
ATOM 12502 C C . GLU D 1 375 ? 7.276 -9.949 -18.252 1.00 23.81 375 GLU D C 1
ATOM 12503 O O . GLU D 1 375 ? 7.625 -11.125 -18.128 1.00 27.26 375 GLU D O 1
ATOM 12509 N N . THR D 1 376 ? 7.652 -9.184 -19.267 1.00 22.98 376 THR D N 1
ATOM 12510 C CA . THR D 1 376 ? 8.474 -9.683 -20.356 1.00 19.95 376 THR D CA 1
ATOM 12511 C C . THR D 1 376 ? 9.970 -9.447 -20.177 1.00 18.16 376 THR D C 1
ATOM 12512 O O . THR D 1 376 ? 10.772 -10.356 -20.382 1.00 14.54 376 THR D O 1
ATOM 12516 N N . HIS D 1 377 ? 10.339 -8.249 -19.739 1.00 19.31 377 HIS D N 1
ATOM 12517 C CA . HIS D 1 377 ? 11.747 -7.906 -19.591 1.00 19.61 377 HIS D CA 1
ATOM 12518 C C . HIS D 1 377 ? 12.351 -7.963 -18.204 1.00 19.87 377 HIS D C 1
ATOM 12519 O O . HIS D 1 377 ? 13.555 -7.755 -18.051 1.00 20.48 377 HIS D O 1
ATOM 12526 N N . ALA D 1 378 ? 11.527 -8.233 -17.195 1.00 20.71 378 ALA D N 1
ATOM 12527 C CA . ALA D 1 378 ? 11.998 -8.299 -15.812 1.00 16.28 378 ALA D CA 1
ATOM 12528 C C . ALA D 1 378 ? 12.523 -6.940 -15.346 1.00 13.57 378 ALA D C 1
ATOM 12529 O O . ALA D 1 378 ? 13.380 -6.869 -14.472 1.00 12.82 378 ALA D O 1
ATOM 12531 N N . VAL D 1 379 ? 12.013 -5.871 -15.955 1.00 15.84 379 VAL D N 1
ATOM 12532 C CA . VAL D 1 379 ? 12.401 -4.502 -15.615 1.00 13.30 379 VAL D CA 1
ATOM 12533 C C . VAL D 1 379 ? 11.250 -3.869 -14.831 1.00 14.02 379 VAL D C 1
ATOM 12534 O O . VAL D 1 379 ? 10.160 -3.671 -15.365 1.00 13.31 379 VAL D O 1
ATOM 12538 N N . TYR D 1 380 ? 11.511 -3.579 -13.557 1.00 13.96 380 TYR D N 1
ATOM 12539 C CA . TYR D 1 380 ? 10.524 -3.018 -12.635 1.00 9.60 380 TYR D CA 1
ATOM 12540 C C . TYR D 1 380 ? 10.532 -1.496 -12.439 1.00 14.33 380 TYR D C 1
ATOM 12541 O O . TYR D 1 380 ? 11.511 -0.918 -11.965 1.00 18.21 380 TYR D O 1
ATOM 12550 N N . LEU D 1 381 ? 9.410 -0.869 -12.775 1.00 13.50 381 LEU D N 1
ATOM 12551 C CA . LEU D 1 381 ? 9.203 0.569 -12.616 1.00 16.36 381 LEU D CA 1
ATOM 12552 C C . LEU D 1 381 ? 7.903 0.683 -11.836 1.00 14.41 381 LEU D C 1
ATOM 12553 O O . LEU D 1 381 ? 7.331 -0.325 -11.427 1.00 20.32 381 LEU D O 1
ATOM 12558 N N . VAL D 1 382 ? 7.443 1.909 -11.617 1.00 18.01 382 VAL D N 1
ATOM 12559 C CA . VAL D 1 382 ? 6.168 2.118 -10.940 1.00 14.45 382 VAL D CA 1
ATOM 12560 C C . VAL D 1 382 ? 5.153 2.232 -12.079 1.00 14.61 382 VAL D C 1
ATOM 12561 O O . VAL D 1 382 ? 5.495 2.692 -13.166 1.00 12.13 382 VAL D O 1
ATOM 12565 N N . ALA D 1 383 ? 3.919 1.799 -11.836 1.00 17.88 383 ALA D N 1
ATOM 12566 C CA . ALA D 1 383 ? 2.857 1.833 -12.844 1.00 12.71 383 ALA D CA 1
ATOM 12567 C C . ALA D 1 383 ? 2.614 3.207 -13.461 1.00 14.91 383 ALA D C 1
ATOM 12568 O O . ALA D 1 383 ? 2.033 3.311 -14.540 1.00 17.82 383 ALA D O 1
ATOM 12570 N N . SER D 1 384 ? 3.040 4.259 -12.764 1.00 15.29 384 SER D N 1
ATOM 12571 C CA . SER D 1 384 ? 2.890 5.630 -13.248 1.00 17.61 384 SER D CA 1
ATOM 12572 C C . SER D 1 384 ? 3.976 5.966 -14.270 1.00 21.85 384 SER D C 1
ATOM 12573 O O . SER D 1 384 ? 3.948 7.024 -14.894 1.00 24.29 384 SER D O 1
ATOM 12576 N N . GLY D 1 385 ? 4.918 5.042 -14.440 1.00 19.75 385 GLY D N 1
ATOM 12577 C CA . GLY D 1 385 ? 6.015 5.237 -15.361 1.00 10.98 385 GLY D CA 1
ATOM 12578 C C . GLY D 1 385 ? 7.211 5.852 -14.664 1.00 15.47 385 GLY D C 1
ATOM 12579 O O . GLY D 1 385 ? 8.191 6.221 -15.314 1.00 11.66 385 GLY D O 1
ATOM 12580 N N . ARG D 1 386 ? 7.130 6.004 -13.345 1.00 11.82 386 ARG D N 1
ATOM 12581 C CA . ARG D 1 386 ? 8.244 6.580 -12.606 1.00 15.02 386 ARG D CA 1
ATOM 12582 C C . ARG D 1 386 ? 9.358 5.548 -12.480 1.00 12.88 386 ARG D C 1
ATOM 12583 O O . ARG D 1 386 ? 9.119 4.402 -12.095 1.00 9.96 386 ARG D O 1
ATOM 12591 N N . ALA D 1 387 ? 10.568 5.958 -12.844 1.00 11.47 387 ALA D N 1
ATOM 12592 C CA . ALA D 1 387 ? 11.737 5.084 -12.789 1.00 11.71 387 ALA D CA 1
ATOM 12593 C C . ALA D 1 387 ? 12.812 5.675 -11.893 1.00 12.72 387 ALA D C 1
ATOM 12594 O O . ALA D 1 387 ? 13.026 6.885 -11.891 1.00 13.68 387 ALA D O 1
ATOM 12596 N N . SER D 1 388 ? 13.475 4.819 -11.119 1.00 15.30 388 SER D N 1
ATOM 12597 C CA . SER D 1 388 ? 14.539 5.257 -10.226 1.00 12.31 388 SER D CA 1
ATOM 12598 C C . SER D 1 388 ? 15.841 5.143 -11.011 1.00 13.80 388 SER D C 1
ATOM 12599 O O . SER D 1 388 ? 16.320 4.044 -11.280 1.00 10.32 388 SER D O 1
ATOM 12602 N N . ILE D 1 389 ? 16.394 6.293 -11.381 1.00 14.20 389 ILE D N 1
ATOM 12603 C CA . ILE D 1 389 ? 17.620 6.370 -12.173 1.00 14.89 389 ILE D CA 1
ATOM 12604 C C . ILE D 1 389 ? 18.859 5.754 -11.524 1.00 18.17 389 ILE D C 1
ATOM 12605 O O . ILE D 1 389 ? 19.790 5.349 -12.225 1.00 20.38 389 ILE D O 1
ATOM 12610 N N . ALA D 1 390 ? 18.873 5.669 -10.195 1.00 19.93 390 ALA D N 1
ATOM 12611 C CA . ALA D 1 390 ? 20.017 5.085 -9.493 1.00 16.65 390 ALA D CA 1
ATOM 12612 C C . ALA D 1 390 ? 20.103 3.575 -9.704 1.00 14.81 390 ALA D C 1
ATOM 12613 O O . ALA D 1 390 ? 21.141 2.960 -9.443 1.00 11.94 390 ALA D O 1
ATOM 12615 N N . GLY D 1 391 ? 19.007 2.979 -10.168 1.00 14.12 391 GLY D N 1
ATOM 12616 C CA . GLY D 1 391 ? 18.992 1.547 -10.423 1.00 13.09 391 GLY D CA 1
ATOM 12617 C C . GLY D 1 391 ? 19.792 1.208 -11.668 1.00 11.08 391 GLY D C 1
ATOM 12618 O O . GLY D 1 391 ? 20.130 0.046 -11.920 1.00 6.72 391 GLY D O 1
ATOM 12619 N N . LEU D 1 392 ? 20.061 2.234 -12.467 1.00 12.99 392 LEU D N 1
ATOM 12620 C CA . LEU D 1 392 ? 20.826 2.087 -13.691 1.00 9.17 392 LEU D CA 1
ATOM 12621 C C . LEU D 1 392 ? 22.316 2.239 -13.442 1.00 12.46 392 LEU D C 1
ATOM 12622 O O . LEU D 1 392 ? 22.763 3.079 -12.654 1.00 10.19 392 LEU D O 1
ATOM 12627 N N . ASN D 1 393 ? 23.078 1.395 -14.117 1.00 16.20 393 ASN D N 1
ATOM 12628 C CA . ASN D 1 393 ? 24.522 1.415 -14.040 1.00 16.51 393 ASN D CA 1
ATOM 12629 C C . ASN D 1 393 ? 25.033 0.983 -15.407 1.00 16.02 393 ASN D C 1
ATOM 12630 O O . ASN D 1 393 ? 24.246 0.556 -16.258 1.00 15.06 393 ASN D O 1
ATOM 12635 N N . GLN D 1 394 ? 26.333 1.142 -15.636 1.00 17.43 394 GLN D N 1
ATOM 12636 C CA . GLN D 1 394 ? 26.949 0.796 -16.916 1.00 17.62 394 GLN D CA 1
ATOM 12637 C C . GLN D 1 394 ? 26.671 -0.630 -17.358 1.00 16.94 394 GLN D C 1
ATOM 12638 O O . GLN D 1 394 ? 26.708 -0.934 -18.550 1.00 25.02 394 GLN D O 1
ATOM 12644 N N . GLY D 1 395 ? 26.386 -1.499 -16.395 1.00 11.13 395 GLY D N 1
ATOM 12645 C CA . GLY D 1 395 ? 26.113 -2.889 -16.699 1.00 12.74 395 GLY D CA 1
ATOM 12646 C C . GLY D 1 395 ? 24.705 -3.254 -17.141 1.00 16.53 395 GLY D C 1
ATOM 12647 O O . GLY D 1 395 ? 24.507 -4.355 -17.663 1.00 14.59 395 GLY D O 1
ATOM 12648 N N . ASN D 1 396 ? 23.733 -2.359 -16.953 1.00 12.48 396 ASN D N 1
ATOM 12649 C CA . ASN D 1 396 ? 22.351 -2.650 -17.344 1.00 14.81 396 ASN D CA 1
ATOM 12650 C C . ASN D 1 396 ? 21.610 -1.608 -18.203 1.00 15.26 396 ASN D C 1
ATOM 12651 O O . ASN D 1 396 ? 20.519 -1.895 -18.697 1.00 22.08 396 ASN D O 1
ATOM 12656 N N . VAL D 1 397 ? 22.179 -0.413 -18.368 1.00 13.24 397 VAL D N 1
ATOM 12657 C CA . VAL D 1 397 ? 21.535 0.651 -19.144 1.00 15.63 397 VAL D CA 1
ATOM 12658 C C . VAL D 1 397 ? 21.167 0.309 -20.584 1.00 18.17 397 VAL D C 1
ATOM 12659 O O . VAL D 1 397 ? 20.166 0.802 -21.102 1.00 16.72 397 VAL D O 1
ATOM 12663 N N . GLU D 1 398 ? 21.989 -0.509 -21.233 1.00 19.11 398 GLU D N 1
ATOM 12664 C CA . GLU D 1 398 ? 21.746 -0.905 -22.616 1.00 16.83 398 GLU D CA 1
ATOM 12665 C C . GLU D 1 398 ? 20.578 -1.878 -22.684 1.00 16.63 398 GLU D C 1
ATOM 12666 O O . GLU D 1 398 ? 19.771 -1.841 -23.611 1.00 15.86 398 GLU D O 1
ATOM 12672 N N . TYR D 1 399 ? 20.500 -2.740 -21.678 1.00 18.30 399 TYR D N 1
ATOM 12673 C CA . TYR D 1 399 ? 19.449 -3.734 -21.582 1.00 13.53 399 TYR D CA 1
ATOM 12674 C C . TYR D 1 399 ? 18.108 -3.077 -21.276 1.00 11.89 399 TYR D C 1
ATOM 12675 O O . TYR D 1 399 ? 17.068 -3.541 -21.739 1.00 19.88 399 TYR D O 1
ATOM 12684 N N . VAL D 1 400 ? 18.132 -2.008 -20.483 1.00 10.95 400 VAL D N 1
ATOM 12685 C CA . VAL D 1 400 ? 16.906 -1.299 -20.132 1.00 12.92 400 VAL D CA 1
ATOM 12686 C C . VAL D 1 400 ? 16.445 -0.517 -21.351 1.00 12.52 400 VAL D C 1
ATOM 12687 O O . VAL D 1 400 ? 15.266 -0.553 -21.707 1.00 9.36 400 VAL D O 1
ATOM 12691 N N . ALA D 1 401 ? 17.394 0.152 -22.005 1.00 14.00 401 ALA D N 1
ATOM 12692 C CA . ALA D 1 401 ? 17.124 0.928 -23.211 1.00 17.50 401 ALA D CA 1
ATOM 12693 C C . ALA D 1 401 ? 16.447 0.054 -24.272 1.00 16.25 401 ALA D C 1
ATOM 12694 O O . ALA D 1 401 ? 15.432 0.448 -24.845 1.00 18.62 401 ALA D O 1
ATOM 12696 N N . LYS D 1 402 ? 16.991 -1.143 -24.502 1.00 15.87 402 LYS D N 1
ATOM 12697 C CA . LYS D 1 402 ? 16.423 -2.075 -25.479 1.00 17.89 402 LYS D CA 1
ATOM 12698 C C . LYS D 1 402 ? 15.039 -2.564 -25.061 1.00 15.67 402 LYS D C 1
ATOM 12699 O O . LYS D 1 402 ? 14.183 -2.823 -25.909 1.00 18.43 402 LYS D O 1
ATOM 12705 N N . ALA D 1 403 ? 14.832 -2.697 -23.753 1.00 15.87 403 ALA D N 1
ATOM 12706 C CA . ALA D 1 403 ? 13.556 -3.159 -23.211 1.00 14.45 403 ALA D CA 1
ATOM 12707 C C . ALA D 1 403 ? 12.453 -2.134 -23.445 1.00 13.27 403 ALA D C 1
ATOM 12708 O O . ALA D 1 403 ? 11.366 -2.479 -23.906 1.00 13.75 403 ALA D O 1
ATOM 12710 N N . ILE D 1 404 ? 12.749 -0.872 -23.141 1.00 14.93 404 ILE D N 1
ATOM 12711 C CA . ILE D 1 404 ? 11.797 0.222 -23.329 1.00 13.41 404 ILE D CA 1
ATOM 12712 C C . ILE D 1 404 ? 11.481 0.347 -24.824 1.00 19.84 404 ILE D C 1
ATOM 12713 O O . ILE D 1 404 ? 10.322 0.512 -25.208 1.00 16.09 404 ILE D O 1
ATOM 12718 N N . ASP D 1 405 ? 12.521 0.240 -25.653 1.00 15.14 405 ASP D N 1
ATOM 12719 C CA . ASP D 1 405 ? 12.387 0.335 -27.106 1.00 17.98 405 ASP D CA 1
ATOM 12720 C C . ASP D 1 405 ? 11.404 -0.697 -27.653 1.00 11.83 405 ASP D C 1
ATOM 12721 O O . ASP D 1 405 ? 10.684 -0.424 -28.610 1.00 15.81 405 ASP D O 1
ATOM 12726 N N . GLU D 1 406 ? 11.392 -1.879 -27.041 1.00 14.34 406 GLU D N 1
ATOM 12727 C CA . GLU D 1 406 ? 10.512 -2.966 -27.443 1.00 11.18 406 GLU D CA 1
ATOM 12728 C C . GLU D 1 406 ? 9.048 -2.695 -27.098 1.00 16.29 406 GLU D C 1
ATOM 12729 O O . GLU D 1 406 ? 8.172 -2.901 -27.938 1.00 14.09 406 GLU D O 1
ATOM 12735 N N . VAL D 1 407 ? 8.780 -2.251 -25.869 1.00 17.85 407 VAL D N 1
ATOM 12736 C CA . VAL D 1 407 ? 7.401 -1.980 -25.441 1.00 17.75 407 VAL D CA 1
ATOM 12737 C C . VAL D 1 407 ? 6.794 -0.787 -26.176 1.00 16.57 407 VAL D C 1
ATOM 12738 O O . VAL D 1 407 ? 5.596 -0.769 -26.460 1.00 17.93 407 VAL D O 1
ATOM 12742 N N . VAL D 1 408 ? 7.633 0.199 -26.486 1.00 18.02 408 VAL D N 1
ATOM 12743 C CA . VAL D 1 408 ? 7.210 1.396 -27.210 1.00 19.41 408 VAL D CA 1
ATOM 12744 C C . VAL D 1 408 ? 6.775 1.006 -28.625 1.00 20.13 408 VAL D C 1
ATOM 12745 O O . VAL D 1 408 ? 5.755 1.477 -29.125 1.00 22.39 408 VAL D O 1
ATOM 12749 N N . ARG D 1 409 ? 7.531 0.106 -29.246 1.00 18.20 409 ARG D N 1
ATOM 12750 C CA . ARG D 1 409 ? 7.218 -0.348 -30.595 1.00 21.67 409 ARG D CA 1
ATOM 12751 C C . ARG D 1 409 ? 6.078 -1.360 -30.592 1.00 24.47 409 ARG D C 1
ATOM 12752 O O . ARG D 1 409 ? 5.255 -1.373 -31.508 1.00 26.80 409 ARG D O 1
ATOM 12760 N N . PHE D 1 410 ? 6.018 -2.183 -29.546 1.00 25.91 410 PHE D N 1
ATOM 12761 C CA . PHE D 1 410 ? 4.972 -3.195 -29.411 1.00 25.17 410 PHE D CA 1
ATOM 12762 C C . PHE D 1 410 ? 3.612 -2.537 -29.208 1.00 28.24 410 PHE D C 1
ATOM 12763 O O . PHE D 1 410 ? 2.603 -2.988 -29.756 1.00 29.83 410 PHE D O 1
ATOM 12771 N N . TYR D 1 411 ? 3.585 -1.491 -28.389 1.00 29.67 411 TYR D N 1
ATOM 12772 C CA . TYR D 1 411 ? 2.351 -0.773 -28.115 1.00 38.21 411 TYR D CA 1
ATOM 12773 C C . TYR D 1 411 ? 2.227 0.412 -29.057 1.00 44.70 411 TYR D C 1
ATOM 12774 O O . TYR D 1 411 ? 2.863 1.449 -28.864 1.00 47.53 411 TYR D O 1
ATOM 12783 N N . ALA D 1 412 ? 1.401 0.216 -30.085 1.00 54.27 412 ALA D N 1
ATOM 12784 C CA . ALA D 1 412 ? 1.146 1.190 -31.145 1.00 60.52 412 ALA D CA 1
ATOM 12785 C C . ALA D 1 412 ? 2.310 1.168 -32.138 1.00 62.51 412 ALA D C 1
ATOM 12786 O O . ALA D 1 412 ? 3.452 1.485 -31.733 1.00 62.66 412 ALA D O 1
#

Organism: Saccharomyces cerevisiae (strain ATCC 204508 / S288c) (NCBI:txid559292)

Secondary structure (DSSP, 8-state):
-TTTTTTPPPPPPPTTHHHHHHHHT---SS-EE-SS---B-TTS-B---HHHHHHHHHHHT-TT-------TT--HHHHHHHHHHHH-TT-HHHHTT-EEEEEEEHHHHHHHHHHHHHHHH-TT--EEEEES--TTHHHHHHTTT--EEEEE-EETTTTEE-HHHHHHHHHHSPTT-EEEEE-SS-TTT-----HHHHHHHHHHHHHTTPEEEEEES-TTTSSS-HHHHTHHHHHHHHHTTTT-PEEEEEE-TTTS--GGG-EEEEEEE--S-TTHHHHHHHHHHHHHHHHHTTTSS--HHHHHHHHHHHHSHHHHHHHHHHHHHHHHHHHHHHHHHHHHHHHHT-SS--THHHH--SSEEE----HHHHHHHHHHH-EE--TTSEEEGGG--TTTHHHHHHHHHHHHHH--/-TTTTTTPPPPPPPTTHHHHHHHHH---TT-EE-SS---B-TTSSB---HHHHHHHHHHHS-TT-------TT--HHHHHHHHHHHH-TT-HHHHTT-EEEEEEEHHHHHHHHHHHHHHHH-TT--EEEESS--TTHHHHHHTTT--EEEE--EETTTTEE-HHHHHHHHHSS-TT-EEEEESSS-TTT-----HHHHHHHHHHHHHTTPEEEEEES-TTTSSS-TTGGGHHHHHHHHHSTTT--EEEEEE-TTTS--GGG-EEEEEEE----TTHHHHHHHHHHHHHHHHHHHTSS--HHHHHHHHHHHHSHHHHHHHHHHHHHHHHHHHHHHHHHHHHHHHHT-SS--THHHHS-SSEEE----HHHHHHHHHHH-EE--TTSEEEGGG--TTTHHHHHHHHHHHHHH--/--STTTTPPP-PPPTTHHHHHHHHH---TT-EE-SS---B-TTSSB---HHHHHHHHHHHT-TT------BTTB-HHHHHHHHHHHH-TT-HHHHTT-EEEEEEEHHHHHHHHHHHHHHHH-TTS-EEEEES--TTHHHHHHTTT--EEEEE-EEGGGTEE-HHHHHHHHHHSPTT-EEEEE-SS-TTT-----HHHHHHHHHHHHHTT-EEEEEES-TTSSSS-HHHHTHHHHHHHHHSTTT--EEEEEE-TTTS--GGG-EEEEEEE--S-TTHHHHHHHHHHHHHHHHHHHTSS--HHHHHHHHHHHH-HHHHHHHHHHHHHHHHHHHHHHHHHHHHHHHTT-SS--THHHHS-SSEEE----HHHHHHHHHHH-EE--TTSEEEGGG--TTTHHHHHHHHHHHHHHT-/-TTTTTTPPPPPPPTTHHHHHHHHH---TT-EE-SS---B-TTS-B---HHHHHHHHHHHH-TT-------TT--HHHHHHHHHHHH-TT-HHHHTT-EEEEEEEHHHHHHHHHHHHHHHH-TT--EEEEES--TTHHHHHHTTT--EEEEE-EETTTTEE-HHHHHHHHHHSPTT-EEEEESSS-TTT-----HHHHHHHHHHHHHTTPEEEEEES-TTTSSS-HHHHTHHHHHHHHHTTTT--EEEEEE-TTTS--GGG-EEEEEEEPPS-TTHHHHHHHHHHHHHHHHHHHTSS--HHHHHHHHHHHH-HHHHHHHHHHHHHHHHHHHHHHHHHHHHHHHTT-SS--THHHH--SSEEE----HHHHHHHHHHH-EE--TTSEEEGGG--TTTHHHHHHHHHHHHHH--

Solvent-accessible surface area: 60232 Å² total; per-residue (Å²): 49,27,84,33,9,66,115,15,100,119,51,115,108,34,64,8,14,6,3,68,108,113,52,46,160,25,184,91,113,54,58,8,44,5,0,27,4,10,8,57,27,74,107,37,111,54,57,26,2,56,0,0,49,26,0,11,67,64,16,61,116,74,120,80,34,34,4,30,36,20,34,18,47,7,31,96,33,0,11,57,24,0,4,93,30,0,6,10,98,160,13,81,1,48,136,71,101,10,16,2,33,1,2,5,8,2,7,8,6,0,1,9,9,0,0,18,0,0,33,106,54,28,82,130,33,35,0,24,3,3,112,38,27,37,63,7,0,91,15,0,0,83,25,17,65,1,144,26,25,74,2,38,7,30,26,115,166,91,75,50,25,56,29,125,15,1,31,82,14,0,95,159,2,81,108,4,3,0,0,0,1,14,5,13,3,1,10,10,0,1,35,36,8,64,52,120,41,13,50,84,0,2,64,8,1,25,82,36,50,0,0,1,0,0,14,2,18,9,2,0,5,21,77,12,58,16,85,125,5,1,79,2,0,62,19,0,11,120,77,1,12,98,16,0,2,1,0,0,0,3,5,0,2,26,3,0,11,0,6,0,5,5,1,0,0,0,0,0,3,3,9,98,48,100,76,25,166,77,7,54,60,5,0,40,23,4,0,23,93,4,8,14,1,9,21,5,0,2,4,0,3,2,0,45,0,0,2,63,0,22,92,27,95,129,11,26,107,64,2,77,126,3,3,79,70,1,17,64,32,2,75,105,2,6,81,18,5,54,47,46,0,99,118,55,46,9,59,70,106,23,51,14,1,33,117,13,34,6,1,4,0,21,3,46,10,48,94,96,18,10,113,38,0,27,120,69,27,1,0,8,5,13,75,59,0,10,5,3,1,1,13,1,16,88,73,25,4,48,45,0,0,69,3,4,21,57,0,10,119,114,81,106,45,39,90,42,6,31,147,20,126,116,37,102,97,44,64,10,22,3,6,68,106,85,58,52,131,18,183,92,114,64,58,10,37,4,0,16,9,4,8,40,20,92,105,33,124,50,67,21,2,50,0,1,120,35,0,9,103,68,8,47,56,76,92,81,42,31,4,28,40,20,31,22,48,4,33,96,29,0,13,48,38,0,1,82,30,0,8,11,107,165,11,85,0,33,155,71,100,10,16,4,31,1,1,4,9,2,9,8,4,0,1,8,10,0,0,19,0,2,27,92,44,27,73,99,27,47,0,19,3,5,130,35,27,41,59,4,0,96,26,0,0,92,28,26,63,6,124,32,28,84,2,49,8,30,26,102,164,101,64,49,21,50,28,118,13,2,29,68,14,0,109,156,4,71,117,3,2,0,0,1,2,15,3,13,4,2,12,11,0,2,40,34,8,77,70,130,35,14,49,76,0,1,67,14,0,24,84,49,50,0,2,1,0,1,14,4,18,8,2,0,6,23,81,13,54,17,88,132,4,0,82,3,0,45,18,0,12,123,62,0,9,103,18,0,3,2,1,0,0,2,6,0,2,26,2,0,10,0,6,0,6,5,0,0,0,0,0,0,2,3,6,108,46,107,102,22,164,74,9,42,60,6,0,40,17,9,0,21,90,2,12,10,1,8,14,4,0,1,5,0,5,2,0,44,0,0,4,56,0,21,92,46,104,130,18,31,84,60,0,70,120,2,2,82,58,2,22,57,33,2,66,128,5,6,78,18,7,46,72,48,0,93,176,59,46,9,56,68,105,22,54,15,2,31,109,5,36,6,2,4,1,23,7,44,8,65,93,95,28,10,133,48,0,36,118,71,24,0,0,6,8,14,71,60,0,9,6,2,2,0,11,1,17,122,72,27,0,85,83,0,0,107,3,7,19,57,0,19,110,109,77,129,49,38,78,34,9,61,119,22,124,111,51,113,100,37,62,9,18,7,7,76,112,92,57,50,112,13,96,54,62,43,60,8,38,3,0,25,5,8,8,50,25,72,114,36,118,56,64,19,2,53,0,0,101,32,0,12,130,75,14,59,126,72,125,78,35,34,5,30,35,22,29,18,50,6,32,96,30,0,14,64,21,0,5,86,27,0,6,10,89,166,16,89,1,42,127,73,102,11,23,8,32,2,2,2,11,2,6,8,4,0,2,9,10,0,0,20,0,1,27,101,59,29,64,110,29,51,1,21,5,4,104,40,32,30,61,3,0,91,14,0,0,90,22,24,55,4,105,30,31,73,3,34,9,30,22,112,176,84,79,43,29,50,31,124,14,4,34,86,14,0,78,158,2,73,118,5,2,0,0,2,2,17,3,15,3,4,10,6,0,2,34,39,9,79,51,127,44,17,47,83,0,1,71,13,0,23,76,52,50,0,0,0,0,0,15,2,18,8,3,0,4,24,91,11,60,18,91,141,4,0,83,2,0,68,12,0,12,129,78,1,15,90,24,1,3,2,0,0,0,3,5,0,2,26,2,0,9,0,6,0,4,5,2,0,0,0,0,0,3,4,7,95,54,109,89,23,187,65,7,68,52,3,0,42,19,6,0,21,74,1,11,13,0,9,15,4,0,1,5,0,1,1,0,38,0,0,1,65,0,21,76,40,94,136,6,26,105,65,0,77,136,2,1,73,66,1,18,60,18,2,67,108,0,7,77,15,3,48,72,44,1,97,110,57,47,11,66,73,103,25,56,15,1,29,116,7,33,7,1,5,0,21,5,42,9,63,92,98,28,8,132,52,0,37,98,47,24,1,0,7,8,14,68,56,0,10,2,2,0,1,10,0,15,110,73,24,3,76,79,0,0,104,4,5,20,56,0,20,106,108,76,139,43,40,82,32,7,41,144,24,123,99,41,112,101,44,62,7,15,5,5,72,105,101,52,50,129,22,178,95,113,72,58,8,47,5,0,27,6,8,10,53,33,70,114,34,120,46,62,30,2,54,0,1,109,32,0,8,158,68,17,64,128,77,123,86,38,33,3,28,32,18,30,19,47,7,31,97,34,0,14,55,31,0,4,72,32,0,6,10,54,63,20,94,0,42,84,87,93,11,12,4,34,1,1,3,9,1,8,8,4,0,1,7,9,0,0,18,0,0,31,81,58,29,69,126,33,50,0,23,6,3,120,35,27,40,58,4,0,101,16,0,0,90,24,23,48,4,109,38,25,82,2,54,10,27,15,118,153,79,85,50,21,51,26,128,14,2,39,80,14,0,80,161,0,80,108,5,3,0,0,1,3,19,3,12,2,2,9,9,0,2,36,36,12,78,75,140,42,17,58,85,0,4,64,12,2,19,74,37,51,0,0,1,0,1,16,3,19,7,3,0,5,22,78,11,61,13,91,129,6,0,85,2,0,60,23,0,9,111,96,1,16,91,22,1,2,2,0,0,0,4,6,1,3,26,4,2,13,0,6,0,6,6,2,0,0,0,0,0,3,3,12,86,52,100,104,26,180,84,10,46,64,2,0,37,22,14,0,21,88,1,8,9,2,9,17,4,1,1,4,0,1,2,1,42,0,1,3,74,0,19,82,36,67,133,8,23,94,61,1,59,118,3,2,72,63,0,18,73,15,2,70,89,0,8,73,19,3,46,73,44,1,98,171,48,48,7,62,72,94,26,53,17,0,35,112,10,34,6,1,5,0,20,3,50,6,56,78,91,25,9,133,50,0,40,112,71,29,0,0,6,6,18,67,57,0,8,3,2,1,0,11,0,14,116,73,28,5,95,80,0,0,110,2,5,21,52,0,16,115,111,69,149

GO terms:
  GO:0005777 peroxisome (C, IDA)
  GO:0005829 cytosol (C, IDA)
  GO:0043023 ribosomal large subunit binding (F, IDA)
  GO:0004069 L-aspartate:2-oxoglutarate transaminase activity (F, IDA)
  GO:0005777 peroxisome (C, IMP)
  GO:0004069 L-aspartate:2-oxoglutarate transaminase activity (F, IMP)
  GO:0032938 negative regulation of translation in response to oxidative stress (P, IMP)
  GO:0006532 L-aspartate biosynthetic process (P, IMP)

Radius of gyration: 41.08 Å; Cα contacts (8 Å, |Δi|>4): 3454; chains: 4; bounding box: 93×98×133 Å

CATH classification: 3.90.1150.10 (+1 more: 3.40.640.10)

InterPro domains:
  IPR000796 Aspartate/other aminotransferase [PR00799] (180-199)
  IPR000796 Aspartate/other aminotransferase [PR00799] (211-223)
  IPR000796 Aspartate/other aminotransferase [PR00799] (286-311)
  IPR000796 Aspartate/other aminotransferase [PR00799] (354-372)
  IPR000796 Aspartate/other aminotransferase [PTHR11879] (3-410)
  IPR004838 Aminotransferases, class-I, pyridoxal-phosphate-binding site [PS00105] (252-265)
  IPR004839 Aminotransferase, class I/classII, large domain [PF00155] (31-405)
  IPR015421 Pyridoxal phosphate-dependent transferase, major domain [G3DSA:3.40.640.10] (49-328)
  IPR015422 Pyridoxal phosphate-dependent transferase, small domain [G3DSA:3.90.1150.10] (15-407)
  IPR015424 Pyridoxal phosphate-dependent transferase [SSF53383] (3-410)

B-factor: mean 19.96, std 11.41, range [2.0, 98.04]